Protein 2XQY (pdb70)

Radius of gyration: 41.82 Å; Cα contacts (8 Å, |Δi|>4): 4073; chains: 6; bounding box: 104×99×114 Å

CATH classification: 3.30.500.50 (+2 more: 1.20.58.1340, 2.60.40.3190)

Sequence (1796 aa):
GVRRTYTTAAVWPAEVAVLADAEARCPAAVFNVTLGEAFLGLRVALRSFLPLEVIISAERMRMIAPPGRFHVYTLGFLSDGAMHQTMRDVAAYVHESDDYLAQLSAAHAAALAAVVQPGPYYFYRAAVRLGVAAFVFSEAARRDRRASAPALLRVESDARLLSRLLMRAAGCPAGFAGLFDGRAERVPVAPADQLRAAWTFGEDPAPRLDLARATVAEAYRRSVRGKPFDQQALFFAVALLLRAGGPGDARETLLRTTAMCTAERAAAAAELTRAALSPTAAWNEPFSLLDVLSPCAVSLRRDLATLANLGAAARLALAPAGEEEDPVARAAPEIPAEALLALPLRGGASFVFTRRRPDCGPAYTLGGVDIANPLVLAIVSNCDYTDRMPESQHLPATDNPSVCVYCDCVFVRYSSAGTILETVLIESKDMEEQLMAGPSFNPTLHGGDVKALMLFPNGTVVDLGVRRTYTTAAVWPAEVAVLADAEARCPAAVFNVTLGEAFLGLRVALRSFLPLEVIISAERMRMIAPPGRFHVYTLGFLSDGAMHQTMRDVAAYVHESDDYLAQLSAAHAAALAAVVQPGPYYFYRAAVRLGVAAFVFSEAARRDRRASAPALLRVESDARLLSRLLMRAAGCPAGFAGLFDGRAERVPVAPADQLRAAWTFGEDPAPRLDLARATVAEAYRRSVRGKPFDQQALFFAVALLLRAGGPGDARETLLRTTAMCTAERAAAAAELTRAALSPTAAWNEPFSLLDVLSPCAVSLRRDLATLANLGAAARLALAPAGEEEDPVARAAPEIPAEALLALPLRGGASFVFTRRRPDCGPAYTLGGVDIANPLVLAIVSNCDYTDRMPESQHLPATDNPSVCVYCDCVFVRYSSAGTILETVLIESKDMEEQLMAGPSFNPTLHGGDVKALMLFPNGTVVDLQVQLQQPGAELVKPGASVKMSCKASGYSFTSYWMNWVKQRPGRGLEWIGRIDPSDNETHYNQDFKDKVTLTVDKSSSTVYIQLSSLTSEDSAVYYCGRLGYVYGFDYWGQGTTLTVSSAKTTAPSVYPLAPVCGTGSSVTLGCLVKGYFPEPVTLTWNSGSLSSGVHTFPAVLQSDLYTLSSSVTVTSSTWPSQSITCNVAHPASSTKVDKKIEPRQVQLQQPGAELVKPGASVKMSCKASGYSFTSYWMNWVKQRPGRGLEWIGRIDPSDNETHYNQDFKDKVTLTVDKSSSTVYIQLSSLTSEDSAVYYCGRLGYVYGFDYWGQGTTLTVSSAKTTAPSVYPLAPVCGTGSSVTLGCLVKGYFPEPVTLTWNSGSLSSGVHTFPAVLQSDLYTLSSSVTVTSSTWPSQSITCNVAHPASSTKVDKKIEPRDIVLTQSPASLALSLGQRATISCRASKSVSTSGYSYMYWYQQKPGQPPKLLIYLASNLESGVPARFSGSGSGTDFTLNIHPVEEEDAATYYCQHSRELPWTFGGGTKLEINRADAAPTVSIFPPSSEQLTSGGASVVCFLNNFYPKDINVKWKIDGSERQNGVLNSWTDQDSKDSTYSMSSTLTLTKDEYERRHNSYTCEATHKTSTSPIVKSFNRNECDIVLTQSPASLALSLGQRATISCRASKSVSTSGYSYMYWYQQKPGQPPKLLIYLASNLESGVPARFSGSGSGTDFTLNIHPVEEEDAATYYCQHSRELPWTFGGGTKLEINRADAAPTVSIFPPSSEQLTSGGASVVCFLNNFYPKDINVKWKIDGSERQNGVLNSWTDQDSKDSTYSMSSTLTLTKDEYERHNSYTCEATHKTSTSPIVKSFNRNEC

Secondary structure (DSSP, 8-state):
------------SS---EEEEEEEE-SSEEEEEEEETTEEEEEEEETTS--EEEEEESSPPP-------SEEEEES---HHHHHHHHHHHHHHHHS-S-HHHHHHHHHHHHHHHHHS-SHHHHHHHHHHHHHHHHHHHHHHHH-HHHHGGGHHHHHHHHHHHHHHHHHHTT-S---S-SSTTHHHHS---GGGHHHHHHHHT--SGGGHHHHHHHHHHHHHHHHTT----HHHHHHHHHHHHHH--TTHHHHHHHHHHHHS-HHHHHHHHHHHHHHH-TT---SS---THHHHTTGGGSSB------THHHHHHHHHTS-----S-HHHHH-TT--TT-SEEEE-SSSEEEEEESSPPTTS-EEEPSS--TTS--EEEEEE------B-PEE---------S--SSTT-EEEEEETTS-EEEEEE--SHHHHHHHH----SSS--S-TTEEEEEE-SS-EEEE-/------------SS---EEEEEEEE-SSEEEEEEEETTEEEEEEEETTS--EEEEEESSPPP--------EEEEES---HHHHHHHHHHHHHHHTT-S-HHHHHHHHHHHHHHHHHS-SHHHHHHHHHHHHHHHHHHHHHHHH-HHHHGGGHHHHHHHHHHHHHHHHHHTT-S---S-SSTTHHHHSPPPGGGHHHHHHHHT--SGGGHHHHHHHHHHHHHHHHTT----HHHHHHHHHHHHHH--TTHHHHHHHHHHHHS-HHHHHHHHHHHHHHH-TT---SS---THHHHTTGGGSSB------THHHHHHHHHTS-----S-HHHHH-TT--TT-SEEEE-SSSEEEEEESSPPTTS-EEEPSS--TTS--EEEEEE------B-PEE---------S--SSTT-EEEEEETTS-EEEEEE--SHHHHHHHH----SSS----TTEEEEEE-SS-EEEE-/--EEE--SEEEE-TT--EEEEEEEESS-GGGS-EEEEEE-TTS-EEEEEEE-TTT--EEE-GGGTTTEEEEEEGGGTEEEEEE-S--GGG-EEEEEEEEPTTSSEEEE---EEEEE-SSPPBPPEEEEEPPPP---SEEEEEEEEEEEBSS--EEEEGGGT--TTEEEPPPEEETTEEEEEEEEEEETTTTTTS--EEEEEEGGGTEEEEEE----/--EEE--SEEEE-TT--EEEEEEEESS-GGGS-EEEEEE-TT--EEEEEEE-TTT--EEE-GGGTTTEEEEEEGGGTEEEEEE-S--GGG-EEEEEEEE-TTSSEEEE---EEEEE-SSPPBPPEEEEEPPPP---SEEEEEEEEEEEBSS--EEEEGGGT--TTEEEEEEEEETTEEEEEEEEEEETTTTTTS--EEEEEEGGGTEEEEEE----/---EEEE-SEEEEETTSPEEEEEEESS--EETTEE-EEEEEE-TTS--EEEEETTTEEPTT--TTEEEEEETTEEEEEESS--GGG-EEEEEEE-SSSSPEE---EEEEEE---B--EEEEEPPPHHHHHTTEEEEEEEEEEEBSS--EEEEEETTEEE-TTEEEEEPP--TTT--EEEEEEEEEEHHHHHT--EEEEEEE-TT-SS-EEEEEESS--/---EEEE-SEEEEETTSPEEEEEEESS--EETTEE-EEEEEE-TTS--EEEEETTTEEPTT--TTEEEEEETTEEEEEESS--GGG-EEEEEEE-SSSSPEE---EEEEEE---BPPEEEEEPPPHHHHHTTEEEEEEEEEEEBSS--EEEEEETTEEE-TTEEEEEPPPPTTT--EEEEEEEEEEHHHHTT--EEEEEEE-TT-SS-EEEEEESS--

Foldseek 3Di:
DDDDDDDDDDDDPDDFQWQWKWWADDQQWIWIWTEGAQKTWIWIDGPPDWIKTKMKGQDDDDDDDVCPSIAMDIDTDDDPVVRVVVRVVLVCLLPVDLDLLQLLLLLQLLLLCCLLPPDDVSLVVSSSSLNSSVRSLCNVCVVPVPVSLQVVLVNFLSQQLSQCSSVVSSPGRGGTLTISPPSNVPGDHDPVCVLSSCQAQVDDLVVCLVVLLCLLVVCLVQLLLVHHHDQVSNLSSLLSCLVDNDPCSNQVSQLSLLQSPFLVQLVVLVVVSVLSNDPPRGCPPGDHNSSSLGSPLVYQQQDRDSGSSSVVSSQQSSHGSSCPSRSNCNSQVLADPQFNGWRDAPPSKIKGKGQDDDAQFDWAWEPLADNVRTIIIGMRHVGDDDYDHAAADEDDDPDPPVDDPLAQKWKWKDFNPNDTRGTHHPHDVVSVVCLPPCSPVNRDDDDDGMWMWIGDSPDIHTYD/DDDDDDDDDDDDPDDFQWQWKWWDDDQQWIWIWTEGAQKTWIWIDGPPDWIKIKMKGQDDDDDDDDCPSIAMDIDTDDDPVVRVVVRVVLVCLLPVDLDLLQLLLLLQLLLLCCLLPPDDVSLVVSSSSLNSSVRSLCNVCVVPVPVSLQVVLVNFLSQQLSQQSSVVSSPGRGGTLTISPPSNVPRDHDPVCVLSVCQAQVDDLVVCLVVLLVLLVVCLVQLLLVHHHDQVSNLSSLLSCLVDNDPCSNQVSQLSLLQSPFLVVLVVLVVVSVLSNDPPRGCPPGHHNSSSLPSPLVYQQQDRDSGSSSVVSSQQSSHGSSCPSRSNCNSQVLADPQFNGWRDFPPSKIKGKHQDDDAQFDKAWEPLADNVRTIIITMRHVGDDDYDHAAADEDDDPDPPVDDPLAQKWKWKDFNPNDTRGTDHPHDVVSVVVLPDVSPVSDDDDDDGMWIWIGDSPDIHTYD/DWAWEWQAEDEAAAQAKDKTKIQIDDDDLQPWKKWKWWAAPPDDIDTAWIARQNPGDIDGDPVCVVFWDWDDDNVRSMIMIMGGRDDQVRFTWMKMFIQDPVGDGPDIYPTYGYGHHPDDFDAWDKDWAADDPDDDFKGKTKIKTWFGDDDDKDKDKPNPPQDPQKDKADWDDDPNGTIIMMMHMDTPVCPPVPWIKMWMADSRVRDIDIDIRDHD/DWAWEWQAEDEAAAQAKDKTKIQIDDDDLQPWKKWKWWAAPPGDIDTAWIARQNPGDIDGDPVCVVFWDWDDDNVRSMIMIMGGRDDQVRFTWMKMFIQDPVGDGPDIYPTYGYGHHPDDFDAWDKDWAADDPDDDFKGKTKIKTWFGDDDDKDKDKPNPPQDPQKDKADWDDDPNGTIIMMMHMDTPVCPPVPWIKMWMADSVVRDIDIDIRDHD/DKAKAKPDQEAEEAFQDKDKIKIFIPWWCDDPHFRQKWKWWADPPDDTDTQDGRFFDGDPPHDPQWGKDDGIGMIMIMGGRDALLSQTKMWMWGPRDPPTDIYPIYGYAYDDDFDFWDKDKDWADPVQLVVFKTKIKMKGDFGPDPDKDKWKAFVRHTDDPQKDKDKDRQDSHRRGIMMMIIRIDTSVVVVVTFKIKMWMDDPVDPGTDIDMGTPVDD/DKAKAKPDQEAEEAAQDKDKIKIFIPWWQDDDHFRQKWKWWADPPDDTDTQDGRFFDGDPPHDPQWGKDDGIGMIIIMGGRDALLSQTKMKMWGPRDPPTDIYPIYGYAYDDDFDFWDKDKDWADPVQLVVFKTKIKMKGDFGPDPDKDKWKDFVRHTDDPQKDKDKDRQDSHRRGIMMMIMRIDTSVVVVVTFKIWMWMDDPVDPGTDIDMGTPPPD

Nearest PDB structures (foldseek):
  2xqy-assembly2_E  TM=1.001E+00  e=6.368E-78  Suid alphaherpesvirus 1
  4xi5-assembly1_A  TM=7.655E-01  e=7.921E-24  Human herpesvirus 3 strain Oka vaccine
  4xhj-assembly1_A  TM=7.477E-01  e=5.953E-24  Human herpesvirus 3 strain Oka vaccine
  4xhj-assembly2_E  TM=7.203E-01  e=2.561E-22  Human herpesvirus 3 strain Oka vaccine
  7b7n-assembly1_H  TM=6.392E-01  e=6.562E-13  Human gammaherpesvirus 8

Structure (mmCIF, N/CA/C/O backbone):
data_2XQY
#
_entry.id   2XQY
#
_cell.length_a   82.310
_cell.length_b   100.630
_cell.length_c   161.830
_cell.angle_alpha   90.00
_cell.angle_beta   94.02
_cell.angle_gamma   90.00
#
_symmetry.space_group_name_H-M   'P 1 21 1'
#
loop_
_entity.id
_entity.type
_entity.pdbx_description
1 polymer 'ENVELOPE GLYCOPROTEIN H'
2 polymer 'A13-D6.3 MONOCLONAL ANTIBODY'
3 polymer 'A13-D6.3 MONOCLONAL ANTIBODY'
4 branched 2-acetamido-2-deoxy-beta-D-glucopyranose-(1-4)-2-acetamido-2-deoxy-beta-D-glucopyranose
5 non-polymer 2-acetamido-2-deoxy-beta-D-glucopyranose
6 water water
#
loop_
_atom_site.group_PDB
_atom_site.id
_atom_site.type_symbol
_atom_site.label_atom_id
_atom_site.label_alt_id
_atom_site.label_comp_id
_atom_site.label_asym_id
_atom_site.label_entity_id
_atom_site.label_seq_id
_atom_site.pdbx_PDB_ins_code
_atom_site.Cartn_x
_atom_site.Cartn_y
_atom_site.Cartn_z
_atom_site.occupancy
_atom_site.B_iso_or_equiv
_atom_site.auth_seq_id
_atom_site.auth_comp_id
_atom_site.auth_asym_id
_atom_site.auth_atom_id
_atom_site.pdbx_PDB_model_num
ATOM 1 N N . GLY A 1 27 ? -2.084 2.044 -104.947 1.00 103.89 131 GLY A N 1
ATOM 2 C CA . GLY A 1 27 ? -1.705 2.054 -103.541 1.00 101.89 131 GLY A CA 1
ATOM 3 C C . GLY A 1 27 ? -2.459 1.047 -102.694 1.00 106.01 131 GLY A C 1
ATOM 4 O O . GLY A 1 27 ? -3.696 1.053 -102.667 1.00 106.28 131 GLY A O 1
ATOM 5 N N . VAL A 1 28 ? -1.707 0.186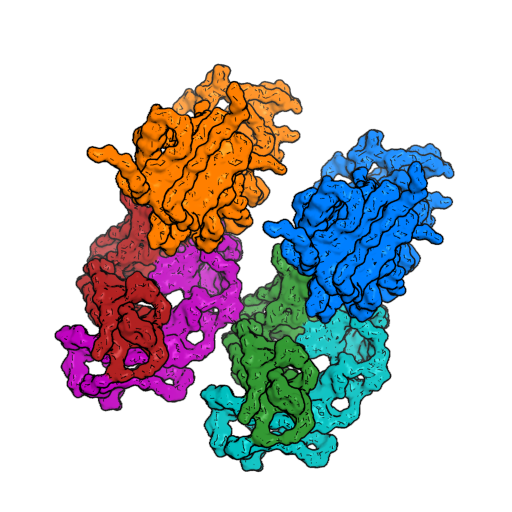 -101.978 1.00 101.82 132 VAL A N 1
ATOM 6 C CA . VAL A 1 28 ? -2.208 -0.853 -101.059 1.00 100.38 132 VAL A CA 1
ATOM 7 C C . VAL A 1 28 ? -2.818 -0.210 -99.794 1.00 100.76 132 VAL A C 1
ATOM 8 O O . VAL A 1 28 ? -2.131 0.549 -99.110 1.00 99.27 132 VAL A O 1
ATOM 12 N N . ARG A 1 29 ? -4.098 -0.523 -99.487 1.00 95.92 133 ARG A N 1
ATOM 13 C CA . ARG A 1 29 ? -4.818 0.054 -98.345 1.00 93.42 133 ARG A CA 1
ATOM 14 C C . ARG A 1 29 ? -4.383 -0.572 -97.019 1.00 95.23 133 ARG A C 1
ATOM 15 O O . ARG A 1 29 ? -4.569 -1.770 -96.808 1.00 96.48 133 ARG A O 1
ATOM 23 N N . ARG A 1 30 ? -3.780 0.236 -96.134 1.00 87.72 134 ARG A N 1
ATOM 24 C CA . ARG A 1 30 ? -3.279 -0.226 -94.835 1.00 85.12 134 ARG A CA 1
ATOM 25 C C . ARG A 1 30 ? -3.637 0.767 -93.750 1.00 84.36 134 ARG A C 1
ATOM 26 O O . ARG A 1 30 ? -3.835 1.945 -94.046 1.00 83.83 134 ARG A O 1
ATOM 34 N N . THR A 1 31 ? -3.779 0.294 -92.503 1.00 78.51 135 THR A N 1
ATOM 35 C CA . THR A 1 31 ? -4.000 1.200 -91.381 1.00 76.32 135 THR A CA 1
ATOM 36 C C . THR A 1 31 ? -2.662 1.664 -90.789 1.00 76.94 135 THR A C 1
ATOM 37 O O . THR A 1 31 ? -1.727 0.871 -90.649 1.00 75.83 135 THR A O 1
ATOM 41 N N . TYR A 1 32 ? -2.572 2.965 -90.486 1.00 71.29 136 TYR A N 1
ATOM 42 C CA . TYR A 1 32 ? -1.385 3.597 -89.921 1.00 69.40 136 TYR A CA 1
ATOM 43 C C . TYR A 1 32 ? -1.593 3.771 -88.417 1.00 73.12 136 TYR A C 1
ATOM 44 O O . TYR A 1 32 ? -2.421 4.580 -87.999 1.00 70.60 136 TYR A O 1
ATOM 53 N N . THR A 1 33 ? -0.849 2.997 -87.610 1.00 72.47 137 THR A N 1
ATOM 54 C CA . THR A 1 33 ? -0.979 3.004 -86.146 1.00 73.34 137 THR A CA 1
ATOM 55 C C . THR A 1 33 ? 0.311 3.499 -85.483 1.00 78.94 137 THR A C 1
ATOM 56 O O . THR A 1 33 ? 1.396 3.007 -85.790 1.00 80.15 137 THR A O 1
ATOM 60 N N . THR A 1 34 ? 0.177 4.500 -84.611 1.00 76.00 138 THR A N 1
ATOM 61 C CA . THR A 1 34 ? 1.254 5.142 -83.858 1.00 76.50 138 THR A CA 1
ATOM 62 C C . THR A 1 34 ? 1.156 4.698 -82.383 1.00 78.64 138 THR A C 1
ATOM 63 O O . THR A 1 34 ? 0.069 4.660 -81.818 1.00 77.87 138 THR A O 1
ATOM 67 N N . ALA A 1 35 ? 2.284 4.363 -81.778 1.00 74.94 139 ALA A N 1
ATOM 68 C CA . ALA A 1 35 ? 2.369 4.115 -80.339 1.00 74.11 139 ALA A CA 1
ATOM 69 C C . ALA A 1 35 ? 3.141 5.259 -79.691 1.00 75.81 139 ALA A C 1
ATOM 70 O O . ALA A 1 35 ? 4.144 5.724 -80.250 1.00 77.63 139 ALA A O 1
ATOM 72 N N . ALA A 1 36 ? 2.652 5.735 -78.544 1.00 67.77 140 ALA A N 1
ATOM 73 C CA . ALA A 1 36 ? 3.324 6.751 -77.734 1.00 67.36 140 ALA A CA 1
ATOM 74 C C . ALA A 1 36 ? 3.450 6.220 -76.302 1.00 67.51 140 ALA A C 1
ATOM 75 O O . ALA A 1 36 ? 2.444 5.905 -75.672 1.00 64.64 140 ALA A O 1
ATOM 77 N N . VAL A 1 37 ? 4.680 6.082 -75.815 1.00 64.29 141 VAL A N 1
ATOM 78 C CA . VAL A 1 37 ? 4.959 5.526 -74.485 1.00 63.49 141 VAL A CA 1
ATOM 79 C C . VAL A 1 37 ? 5.422 6.659 -73.582 1.00 66.10 141 VAL A C 1
ATOM 80 O O . VAL A 1 37 ? 6.461 7.264 -73.881 1.00 66.24 141 VAL A O 1
ATOM 84 N N . TRP A 1 38 ? 4.657 6.965 -72.498 1.00 60.08 142 TRP A N 1
ATOM 85 C CA . TRP A 1 38 ? 5.126 7.911 -71.477 1.00 60.06 142 TRP A CA 1
ATOM 86 C C . TRP A 1 38 ? 6.533 7.493 -70.974 1.00 66.27 142 TRP A C 1
ATOM 87 O O . TRP A 1 38 ? 6.705 6.338 -70.584 1.00 65.92 142 TRP A O 1
ATOM 98 N N . PRO A 1 39 ? 7.558 8.387 -71.068 1.00 65.20 143 PRO A N 1
ATOM 99 C CA . PRO A 1 39 ? 8.952 7.952 -70.827 1.00 67.29 143 PRO A CA 1
ATOM 100 C C . PRO A 1 39 ? 9.430 7.745 -69.382 1.00 74.75 143 PRO A C 1
ATOM 101 O O . PRO A 1 39 ? 10.616 7.489 -69.166 1.00 77.42 143 PRO A O 1
ATOM 105 N N . ALA A 1 40 ? 8.532 7.843 -68.399 1.00 70.08 144 ALA A N 1
ATOM 106 C CA . ALA A 1 40 ? 8.827 7.465 -67.013 1.00 69.54 144 ALA A CA 1
ATOM 107 C C . ALA A 1 40 ? 7.815 6.413 -66.575 1.00 73.12 144 ALA A C 1
ATOM 108 O O . ALA A 1 40 ? 6.673 6.427 -67.031 1.00 69.74 144 ALA A O 1
ATOM 110 N N . GLU A 1 41 ? 8.237 5.476 -65.728 1.00 72.69 145 GLU A N 1
ATOM 111 C CA . GLU A 1 41 ? 7.306 4.552 -65.079 1.00 72.31 145 GLU A CA 1
ATOM 112 C C . GLU A 1 41 ? 6.398 5.337 -64.138 1.00 72.10 145 GLU A C 1
ATOM 113 O O . GLU A 1 41 ? 6.826 6.319 -63.501 1.00 70.44 145 GLU A O 1
ATOM 119 N N . VAL A 1 42 ? 5.133 4.930 -64.099 1.00 65.90 146 VAL A N 1
ATOM 120 C CA . VAL A 1 42 ? 4.139 5.609 -63.295 1.00 64.56 146 VAL A CA 1
ATOM 121 C C . VAL A 1 42 ? 3.912 4.789 -62.028 1.00 69.80 146 VAL A C 1
ATOM 122 O O . VAL A 1 42 ? 3.641 3.588 -62.125 1.00 70.56 146 VAL A O 1
ATOM 126 N N . ALA A 1 43 ? 4.048 5.424 -60.848 1.00 65.80 147 ALA A N 1
ATOM 127 C CA . ALA A 1 43 ? 3.624 4.809 -59.588 1.00 65.73 147 ALA A CA 1
ATOM 128 C C . ALA A 1 43 ? 2.097 4.983 -59.467 1.00 67.73 147 ALA A C 1
ATOM 129 O O . ALA A 1 43 ? 1.621 5.996 -58.968 1.00 66.12 147 ALA A O 1
ATOM 131 N N . VAL A 1 44 ? 1.347 4.000 -59.988 1.00 65.60 148 VAL A N 1
ATOM 132 C CA . VAL A 1 44 ? -0.115 4.004 -60.112 1.00 64.47 148 VAL A CA 1
ATOM 133 C C . VAL A 1 44 ? -0.767 3.944 -58.742 1.00 69.92 148 VAL A C 1
ATOM 134 O O . VAL A 1 44 ? -0.472 3.054 -57.944 1.00 71.71 148 VAL A O 1
ATOM 138 N N . LEU A 1 45 ? -1.673 4.892 -58.494 1.00 65.26 149 LEU A N 1
ATOM 139 C CA . LEU A 1 45 ? -2.406 5.042 -57.246 1.00 63.78 149 LEU A CA 1
ATOM 140 C C . LEU A 1 45 ? -3.859 4.594 -57.403 1.00 67.05 149 LEU A C 1
ATOM 141 O O . LEU A 1 45 ? -4.404 3.974 -56.493 1.00 67.07 149 LEU A O 1
ATOM 146 N N . ALA A 1 46 ? -4.483 4.912 -58.548 1.00 62.05 150 ALA A N 1
ATOM 147 C CA . ALA A 1 46 ? -5.864 4.568 -58.869 1.00 61.38 150 ALA A CA 1
ATOM 148 C C . ALA A 1 46 ? -6.082 4.597 -60.369 1.00 65.01 150 ALA A C 1
ATOM 149 O O . ALA A 1 46 ? -5.431 5.362 -61.075 1.00 64.87 150 ALA A O 1
ATOM 151 N N . ASP A 1 47 ? -6.980 3.740 -60.857 1.00 61.79 151 ASP A N 1
ATOM 152 C CA . ASP A 1 47 ? -7.511 3.815 -62.214 1.00 61.34 151 ASP A CA 1
ATOM 153 C C . ASP A 1 47 ? -8.979 3.417 -62.251 1.00 63.09 151 ASP A C 1
ATOM 154 O O . ASP A 1 47 ? -9.462 2.743 -61.339 1.00 64.54 151 ASP A O 1
ATOM 159 N N . ALA A 1 48 ? -9.698 3.902 -63.262 1.00 56.19 152 ALA A N 1
ATOM 160 C CA . ALA A 1 48 ? -11.111 3.619 -63.499 1.00 53.96 152 ALA A CA 1
ATOM 161 C C . ALA A 1 48 ? -11.390 3.742 -64.989 1.00 57.31 152 ALA A C 1
ATOM 162 O O . ALA A 1 48 ? -10.805 4.590 -65.667 1.00 55.86 152 ALA A O 1
ATOM 164 N N . GLU A 1 49 ? -12.261 2.878 -65.502 1.00 54.73 153 GLU A N 1
ATOM 165 C CA . GLU A 1 49 ? -12.722 2.978 -66.877 1.00 55.25 153 GLU A CA 1
ATOM 166 C C . GLU A 1 49 ? -14.208 2.642 -66.971 1.00 60.04 153 GLU A C 1
ATOM 167 O O . GLU A 1 49 ? -14.682 1.713 -66.306 1.00 60.98 153 GLU A O 1
ATOM 173 N N . ALA A 1 50 ? -14.946 3.446 -67.745 1.00 54.24 154 ALA A N 1
ATOM 174 C CA . ALA A 1 50 ? -16.307 3.124 -68.181 1.00 53.90 154 ALA A CA 1
ATOM 175 C C . ALA A 1 50 ? -16.231 2.994 -69.688 1.00 60.87 154 ALA A C 1
ATOM 176 O O . ALA A 1 50 ? -15.582 3.821 -70.336 1.00 60.81 154 ALA A O 1
ATOM 178 N N . ARG A 1 51 ? -16.840 1.937 -70.249 1.00 59.63 155 ARG A N 1
ATOM 179 C CA . ARG A 1 51 ? -16.676 1.621 -71.675 1.00 60.59 155 ARG A CA 1
ATOM 180 C C . ARG A 1 51 ? -17.895 0.903 -72.214 1.00 67.70 155 ARG A C 1
ATOM 181 O O . ARG A 1 51 ? -18.352 -0.073 -71.623 1.00 67.93 155 ARG A O 1
ATOM 189 N N . CYS A 1 52 ? -18.433 1.412 -73.328 1.00 67.00 156 CYS A N 1
ATOM 190 C CA . CYS A 1 52 ? -19.442 0.739 -74.139 1.00 68.76 156 CYS A CA 1
ATOM 191 C C . CYS A 1 52 ? -19.171 1.051 -75.636 1.00 73.67 156 CYS A C 1
ATOM 192 O O . CYS A 1 52 ? -18.209 1.782 -75.891 1.00 73.64 156 CYS A O 1
ATOM 195 N N . PRO A 1 53 ? -19.872 0.473 -76.653 1.00 69.91 157 PRO A N 1
ATOM 196 C CA . PRO A 1 53 ? -19.593 0.885 -78.047 1.00 69.71 157 PRO A CA 1
ATOM 197 C C . PRO A 1 53 ? -19.762 2.378 -78.355 1.00 70.72 157 PRO A C 1
ATOM 198 O O . PRO A 1 53 ? -19.100 2.876 -79.263 1.00 70.90 157 PRO A O 1
ATOM 202 N N . ALA A 1 54 ? -20.632 3.087 -77.612 1.00 65.37 158 ALA A N 1
ATOM 203 C CA . ALA A 1 54 ? -20.880 4.517 -77.816 1.00 64.70 158 ALA A CA 1
ATOM 204 C C . ALA A 1 54 ? -19.759 5.443 -77.285 1.00 66.94 158 ALA A C 1
ATOM 205 O O . ALA A 1 54 ? -19.505 6.487 -77.873 1.00 66.57 158 ALA A O 1
ATOM 207 N N . ALA A 1 55 ? -19.105 5.071 -76.174 1.00 63.33 159 ALA A N 1
ATOM 208 C CA . ALA A 1 55 ? -18.155 5.938 -75.466 1.00 61.07 159 ALA A CA 1
ATOM 209 C C . ALA A 1 55 ? -17.171 5.174 -74.597 1.00 62.22 159 ALA A C 1
ATOM 210 O O . ALA A 1 55 ? -17.466 4.068 -74.121 1.00 60.44 159 ALA A O 1
ATOM 212 N N . VAL A 1 56 ? -15.985 5.769 -74.404 1.00 57.73 160 VAL A N 1
ATOM 213 C CA . VAL A 1 56 ? -14.986 5.303 -73.436 1.00 56.66 160 VAL A CA 1
ATOM 214 C C . VAL A 1 56 ? -14.418 6.483 -72.628 1.00 58.51 160 VAL A C 1
ATOM 215 O O . VAL A 1 56 ? -14.235 7.578 -73.154 1.00 58.07 160 VAL A O 1
ATOM 219 N N . PHE A 1 57 ? -14.194 6.257 -71.332 1.00 55.02 161 PHE A N 1
ATOM 220 C CA . PHE A 1 57 ? -13.637 7.240 -70.419 1.00 53.59 161 PHE A CA 1
ATOM 221 C C . PHE A 1 57 ? -12.755 6.515 -69.413 1.00 57.00 161 PHE A C 1
ATOM 222 O O . PHE A 1 57 ? -13.238 5.686 -68.644 1.00 56.43 161 PHE A O 1
ATOM 230 N N . ASN A 1 58 ? -11.448 6.806 -69.454 1.00 53.55 162 ASN A N 1
ATOM 231 C CA . ASN A 1 58 ? -10.469 6.247 -68.521 1.00 53.31 162 ASN A CA 1
ATOM 232 C C . ASN A 1 58 ? -9.690 7.350 -67.787 1.00 56.36 162 ASN A C 1
ATOM 233 O O . ASN A 1 58 ? -9.203 8.295 -68.416 1.00 55.19 162 ASN A O 1
ATOM 238 N N . VAL A 1 59 ? -9.585 7.209 -66.449 1.00 53.84 163 VAL A N 1
ATOM 239 C CA . VAL A 1 59 ? -8.771 8.046 -65.558 1.00 54.47 163 VAL A CA 1
ATOM 240 C C . VAL A 1 59 ? -7.693 7.139 -64.930 1.00 59.56 163 VAL A C 1
ATOM 241 O O . VAL A 1 59 ? -8.036 6.128 -64.314 1.00 59.03 163 VAL A O 1
ATOM 245 N N . THR A 1 60 ? -6.402 7.488 -65.130 1.00 55.54 164 THR A N 1
ATOM 246 C CA . THR A 1 60 ? -5.252 6.876 -64.446 1.00 55.37 164 THR A CA 1
ATOM 247 C C . THR A 1 60 ? -4.579 7.910 -63.559 1.00 57.25 164 THR A C 1
ATOM 248 O O . THR A 1 60 ? -4.136 8.946 -64.045 1.00 55.37 164 THR A O 1
ATOM 252 N N . LEU A 1 61 ? -4.530 7.635 -62.243 1.00 54.92 165 LEU A N 1
ATOM 253 C CA . LEU A 1 61 ? -3.815 8.474 -61.288 1.00 55.09 165 LEU A CA 1
ATOM 254 C C . LEU A 1 61 ? -2.553 7.786 -60.804 1.00 57.58 165 LEU A C 1
ATOM 255 O O . LEU A 1 61 ? -2.566 6.612 -60.445 1.00 57.33 165 LEU A O 1
ATOM 260 N N . GLY A 1 62 ? -1.468 8.529 -60.847 1.00 52.79 166 GLY A N 1
ATOM 261 C CA . GLY A 1 62 ? -0.184 8.108 -60.322 1.00 52.72 166 GLY A CA 1
ATOM 262 C C . GLY A 1 62 ? 0.397 9.211 -59.479 1.00 56.74 166 GLY A C 1
ATOM 263 O O . GLY A 1 62 ? -0.219 10.273 -59.347 1.00 54.38 166 GLY A O 1
ATOM 264 N N . GLU A 1 63 ? 1.584 8.978 -58.896 1.00 57.22 167 GLU A N 1
ATOM 265 C CA . GLU A 1 63 ? 2.301 10.021 -58.148 1.00 58.09 167 GLU A CA 1
ATOM 266 C C . GLU A 1 63 ? 2.722 11.107 -59.140 1.00 63.48 167 GLU A C 1
ATOM 267 O O . GLU A 1 63 ? 3.448 10.810 -60.099 1.00 62.88 167 GLU A O 1
ATOM 273 N N . ALA A 1 64 ? 2.190 12.343 -58.949 1.00 60.96 168 ALA A N 1
ATOM 274 C CA . ALA A 1 64 ? 2.408 13.517 -59.820 1.00 61.16 168 ALA A CA 1
ATOM 275 C C . ALA A 1 64 ? 2.047 13.246 -61.321 1.00 62.33 168 ALA A C 1
ATOM 276 O O . ALA A 1 64 ? 2.657 13.817 -62.227 1.00 62.29 168 ALA A O 1
ATOM 278 N N . PHE A 1 65 ? 1.033 12.389 -61.560 1.00 56.41 169 PHE A N 1
ATOM 279 C CA . PHE A 1 65 ? 0.620 11.936 -62.887 1.00 54.75 169 PHE A CA 1
ATOM 280 C C . PHE A 1 65 ? -0.901 11.769 -63.000 1.00 56.70 169 PHE A C 1
ATOM 281 O O . PHE A 1 65 ? -1.521 11.137 -62.147 1.00 55.59 169 PHE A O 1
ATOM 289 N N . LEU A 1 66 ? -1.486 12.338 -64.071 1.00 53.37 170 LEU A N 1
ATOM 290 C CA . LEU A 1 66 ? -2.832 12.035 -64.574 1.00 50.91 170 LEU A CA 1
ATOM 291 C C . LEU A 1 66 ? -2.716 11.630 -66.054 1.00 54.20 170 LEU A C 1
ATOM 292 O O . LEU A 1 66 ? -2.135 12.362 -66.856 1.00 52.14 170 LEU A O 1
ATOM 297 N N . GLY A 1 67 ? -3.216 10.442 -66.372 1.00 50.88 171 GLY A N 1
ATOM 298 C CA . GLY A 1 67 ? -3.376 9.954 -67.734 1.00 52.14 171 GLY A CA 1
ATOM 299 C C . GLY A 1 67 ? -4.853 9.771 -67.986 1.00 56.79 171 GLY A C 1
ATOM 300 O O . GLY A 1 67 ? -5.498 8.991 -67.285 1.00 56.04 171 GLY A O 1
ATOM 301 N N . LEU A 1 68 ? -5.410 10.547 -68.915 1.00 54.37 172 LEU A N 1
ATOM 302 C CA . LEU A 1 68 ? -6.854 10.571 -69.155 1.00 53.39 172 LEU A CA 1
ATOM 303 C C . LEU A 1 68 ? -7.131 10.346 -70.629 1.00 57.71 172 LEU A C 1
ATOM 304 O O . LEU A 1 68 ? -6.561 11.034 -71.480 1.00 55.91 172 LEU A O 1
ATOM 309 N N . ARG A 1 69 ? -8.021 9.386 -70.916 1.00 54.93 173 ARG A N 1
ATOM 310 C CA . ARG A 1 69 ? -8.466 9.068 -72.265 1.00 55.49 173 ARG A CA 1
ATOM 311 C C . ARG A 1 69 ? -10.006 9.112 -72.336 1.00 59.09 173 ARG A C 1
ATOM 312 O O . ARG A 1 69 ? -10.687 8.444 -71.554 1.00 59.87 173 ARG A O 1
ATOM 320 N N . VAL A 1 70 ? -10.531 9.974 -73.209 1.00 53.54 174 VAL A N 1
ATOM 321 C CA . VAL A 1 70 ? -11.960 10.104 -73.467 1.00 53.49 174 VAL A CA 1
ATOM 322 C C . VAL A 1 70 ? -12.247 10.009 -74.986 1.00 58.09 174 VAL A C 1
ATOM 323 O O . VAL A 1 70 ? -11.522 10.604 -75.787 1.00 57.29 174 VAL A O 1
ATOM 327 N N . ALA A 1 71 ? -13.259 9.206 -75.373 1.00 55.64 175 ALA A N 1
ATOM 328 C CA . ALA A 1 71 ? -13.674 9.090 -76.774 1.00 57.46 175 ALA A CA 1
ATOM 329 C C . ALA A 1 71 ? -15.158 8.828 -76.899 1.00 63.67 175 ALA A C 1
ATOM 330 O O . ALA A 1 71 ? -15.747 8.078 -76.126 1.00 61.54 175 ALA A O 1
ATOM 332 N N . LEU A 1 72 ? -15.752 9.482 -77.873 1.00 63.58 176 LEU A N 1
ATOM 333 C CA . LEU A 1 72 ? -17.142 9.326 -78.253 1.00 64.86 176 LEU A CA 1
ATOM 334 C C . LEU A 1 72 ? -17.112 8.706 -79.640 1.00 68.47 176 LEU A C 1
ATOM 335 O O . LEU A 1 72 ? -16.300 9.117 -80.468 1.00 67.95 176 LEU A O 1
ATOM 340 N N . ARG A 1 73 ? -17.930 7.670 -79.867 1.00 66.32 177 ARG A N 1
ATOM 341 C CA . ARG A 1 73 ? -18.038 6.981 -81.163 1.00 67.40 177 ARG A CA 1
ATOM 342 C C . ARG A 1 73 ? -18.257 7.996 -82.285 1.00 71.52 177 ARG A C 1
ATOM 343 O O . ARG A 1 73 ? -19.087 8.905 -82.141 1.00 70.66 177 ARG A O 1
ATOM 351 N N . SER A 1 74 ? -17.458 7.856 -83.374 1.00 69.26 178 SER A N 1
ATOM 352 C CA . SER A 1 74 ? -17.413 8.704 -84.581 1.00 70.49 178 SER A CA 1
ATOM 353 C C . SER A 1 74 ? -16.741 10.077 -84.362 1.00 71.73 178 SER A C 1
ATOM 354 O O . SER A 1 74 ? -16.866 10.970 -85.209 1.00 71.80 178 SER A O 1
ATOM 357 N N . PHE A 1 75 ? -16.016 10.226 -83.220 1.00 64.85 179 PHE A N 1
ATOM 358 C CA . PHE A 1 75 ? -15.198 11.398 -82.901 1.00 63.14 179 PHE A CA 1
ATOM 359 C C . PHE A 1 75 ? -13.790 10.972 -82.577 1.00 66.79 179 PHE A C 1
ATOM 360 O O . PHE A 1 75 ? -13.577 9.822 -82.174 1.00 67.55 179 PHE A O 1
ATOM 368 N N . LEU A 1 76 ? -12.815 11.871 -82.783 1.00 64.20 180 LEU A N 1
ATOM 369 C CA . LEU A 1 76 ? -11.408 11.579 -82.462 1.00 64.10 180 LEU A CA 1
ATOM 370 C C . LEU A 1 76 ? -11.217 11.411 -80.951 1.00 63.20 180 LEU A C 1
ATOM 371 O O . LEU A 1 76 ? -11.764 12.214 -80.203 1.00 62.15 180 LEU A O 1
ATOM 376 N N . PRO A 1 77 ? -10.501 10.362 -80.470 1.00 58.05 181 PRO A N 1
ATOM 377 C CA . PRO A 1 77 ? -10.219 10.278 -79.023 1.00 57.89 181 PRO A CA 1
ATOM 378 C C . PRO A 1 77 ? -9.379 11.451 -78.539 1.00 61.06 181 PRO A C 1
ATOM 379 O O . PRO A 1 77 ? -8.619 12.047 -79.318 1.00 59.74 181 PRO A O 1
ATOM 383 N N . LEU A 1 78 ? -9.587 11.830 -77.275 1.00 57.62 182 LEU A N 1
ATOM 384 C CA . LEU A 1 78 ? -8.721 12.775 -76.603 1.00 57.75 182 LEU A CA 1
ATOM 385 C C . LEU A 1 78 ? -7.914 12.039 -75.545 1.00 59.40 182 LEU A C 1
ATOM 386 O O . LEU A 1 78 ? -8.485 11.393 -74.670 1.00 59.30 182 LEU A O 1
ATOM 391 N N . GLU A 1 79 ? -6.592 12.110 -75.653 1.00 56.22 183 GLU A N 1
ATOM 392 C CA . GLU A 1 79 ? -5.696 11.578 -74.633 1.00 55.81 183 GLU A CA 1
ATOM 393 C C . GLU A 1 79 ? -4.796 12.679 -74.102 1.00 60.55 183 GLU A C 1
ATOM 394 O O . GLU A 1 79 ? -4.100 13.338 -74.875 1.00 61.26 183 GLU A O 1
ATOM 400 N N . VAL A 1 80 ? -4.842 12.897 -72.785 1.00 56.61 184 VAL A N 1
ATOM 401 C CA . VAL A 1 80 ? -4.120 13.966 -72.097 1.00 56.61 184 VAL A CA 1
ATOM 402 C C . VAL A 1 80 ? -3.309 13.376 -70.927 1.00 56.41 184 VAL A C 1
ATOM 403 O O . VAL A 1 80 ? -3.784 12.481 -70.224 1.00 54.84 184 VAL A O 1
ATOM 407 N N . ILE A 1 81 ? -2.081 13.869 -70.742 1.00 52.58 185 ILE A N 1
ATOM 408 C CA . ILE A 1 81 ? -1.253 13.608 -69.570 1.00 51.94 185 ILE A CA 1
ATOM 409 C C . ILE A 1 81 ? -0.975 14.932 -68.846 1.00 56.92 185 ILE A C 1
ATOM 410 O O . ILE A 1 81 ? -0.600 15.915 -69.484 1.00 57.51 185 ILE A O 1
ATOM 415 N N . ILE A 1 82 ? -1.222 14.968 -67.527 1.00 53.97 186 ILE A N 1
ATOM 416 C CA . ILE A 1 82 ? -0.731 16.055 -66.668 1.00 54.58 186 ILE A CA 1
ATOM 417 C C . ILE A 1 82 ? 0.346 15.484 -65.765 1.00 58.51 186 ILE A C 1
ATOM 418 O O . ILE A 1 82 ? 0.104 14.504 -65.054 1.00 56.16 186 ILE A O 1
ATOM 423 N N . SER A 1 83 ? 1.542 16.092 -65.807 1.00 56.68 187 SER A N 1
ATOM 424 C CA . SER A 1 83 ? 2.674 15.683 -64.985 1.00 57.81 187 SER A CA 1
ATOM 425 C C . SER A 1 83 ? 3.239 16.871 -64.222 1.00 64.67 187 SER A C 1
ATOM 426 O O . SER A 1 83 ? 3.210 17.992 -64.725 1.00 63.85 187 SER A O 1
ATOM 429 N N . ALA A 1 84 ? 3.778 16.625 -63.008 1.00 64.55 188 ALA A N 1
ATOM 430 C CA . ALA A 1 84 ? 4.557 17.640 -62.288 1.00 66.40 188 ALA A CA 1
ATOM 431 C C . ALA A 1 84 ? 5.920 17.856 -62.953 1.00 72.53 188 ALA A C 1
ATOM 432 O O . ALA A 1 84 ? 6.532 18.908 -62.766 1.00 74.14 188 ALA A O 1
ATOM 434 N N . GLU A 1 85 ? 6.383 16.871 -63.736 1.00 69.65 189 GLU A N 1
ATOM 435 C CA . GLU A 1 85 ? 7.662 16.943 -64.430 1.00 72.09 189 GLU A CA 1
ATOM 436 C C . GLU A 1 85 ? 7.582 17.316 -65.934 1.00 74.03 189 GLU A C 1
ATOM 437 O O . GLU A 1 85 ? 6.628 16.954 -66.632 1.00 70.67 189 GLU A O 1
ATOM 443 N N . ARG A 1 86 ? 8.597 18.058 -66.402 1.00 72.75 190 ARG A N 1
ATOM 444 C CA . ARG A 1 86 ? 8.757 18.487 -67.787 1.00 73.99 190 ARG A CA 1
ATOM 445 C C . ARG A 1 86 ? 9.728 17.542 -68.492 1.00 78.09 190 ARG A C 1
ATOM 446 O O . ARG A 1 86 ? 10.843 17.345 -68.011 1.00 78.34 190 ARG A O 1
ATOM 454 N N . MET A 1 87 ? 9.298 16.934 -69.608 1.00 74.19 191 MET A N 1
ATOM 455 C CA . MET A 1 87 ? 10.157 16.046 -70.397 1.00 74.35 191 MET A CA 1
ATOM 456 C C . MET A 1 87 ? 11.133 16.866 -71.223 1.00 78.93 191 MET A C 1
ATOM 457 O O . MET A 1 87 ? 10.746 17.913 -71.743 1.00 78.75 191 MET A O 1
ATOM 462 N N . ARG A 1 88 ? 12.405 16.416 -71.306 1.00 77.09 192 ARG A N 1
ATOM 463 C CA . ARG A 1 88 ? 13.458 17.048 -72.106 1.00 79.71 192 ARG A CA 1
ATOM 464 C C . ARG A 1 88 ? 12.996 17.214 -73.558 1.00 83.50 192 ARG A C 1
ATOM 465 O O . ARG A 1 88 ? 12.632 16.226 -74.198 1.00 80.34 192 ARG A O 1
ATOM 473 N N . MET A 1 89 ? 12.960 18.465 -74.044 1.00 83.60 193 MET A N 1
ATOM 474 C CA . MET A 1 89 ? 12.653 18.772 -75.442 1.00 85.17 193 MET A CA 1
ATOM 475 C C . MET A 1 89 ? 13.906 19.238 -76.185 1.00 90.25 193 MET A C 1
ATOM 476 O O . MET A 1 89 ? 14.793 19.859 -75.595 1.00 90.07 193 MET A O 1
ATOM 481 N N . ILE A 1 90 ? 13.978 18.904 -77.479 1.00 87.25 194 ILE A N 1
ATOM 482 C CA . ILE A 1 90 ? 15.068 19.285 -78.369 1.00 88.97 194 ILE A CA 1
ATOM 483 C C . ILE A 1 90 ? 14.922 20.762 -78.759 1.00 97.49 194 ILE A C 1
ATOM 484 O O . ILE A 1 90 ? 13.868 21.174 -79.244 1.00 97.01 194 ILE A O 1
ATOM 489 N N . ALA A 1 91 ? 15.988 21.547 -78.547 1.00 98.43 195 ALA A N 1
ATOM 490 C CA . ALA A 1 91 ? 15.988 22.993 -78.749 1.00 100.74 195 ALA A CA 1
ATOM 491 C C . ALA A 1 91 ? 16.941 23.406 -79.873 1.00 108.68 195 ALA A C 1
ATOM 492 O O . ALA A 1 91 ? 17.986 22.768 -80.037 1.00 109.19 195 ALA A O 1
ATOM 494 N N . PRO A 1 92 ? 16.601 24.455 -80.668 1.00 107.93 196 PRO A N 1
ATOM 495 C CA . PRO A 1 92 ? 17.572 24.966 -81.658 1.00 110.89 196 PRO A CA 1
ATOM 496 C C . PRO A 1 92 ? 18.819 25.559 -80.997 1.00 118.49 196 PRO A C 1
ATOM 497 O O . PRO A 1 92 ? 18.702 26.147 -79.919 1.00 118.25 196 PRO A O 1
ATOM 501 N N . PRO A 1 93 ? 20.023 25.399 -81.592 1.00 118.13 197 PRO A N 1
ATOM 502 C CA . PRO A 1 93 ? 21.222 25.991 -80.978 1.00 125.88 197 PRO A CA 1
ATOM 503 C C . PRO A 1 93 ? 21.352 27.484 -81.279 1.00 167.36 197 PRO A C 1
ATOM 504 O O . PRO A 1 93 ? 20.508 28.285 -80.875 1.00 130.27 197 PRO A O 1
ATOM 508 N N . GLY A 1 107 ? 3.065 26.547 -65.457 1.00 95.82 211 GLY A N 1
ATOM 509 C CA . GLY A 1 107 ? 2.860 26.722 -64.023 1.00 95.30 211 GLY A CA 1
ATOM 510 C C . GLY A 1 107 ? 3.548 25.660 -63.187 1.00 97.33 211 GLY A C 1
ATOM 511 O O . GLY A 1 107 ? 4.745 25.408 -63.368 1.00 98.55 211 GLY A O 1
ATOM 512 N N . ARG A 1 108 ? 2.800 25.040 -62.252 1.00 89.93 212 ARG A N 1
ATOM 513 C CA . ARG A 1 108 ? 3.296 23.920 -61.441 1.00 88.03 212 ARG A CA 1
ATOM 514 C C . ARG A 1 108 ? 3.285 22.610 -62.254 1.00 85.31 212 ARG A C 1
ATOM 515 O O . ARG A 1 108 ? 4.122 21.734 -62.033 1.00 85.32 212 ARG A O 1
ATOM 523 N N . PHE A 1 109 ? 2.335 22.489 -63.193 1.00 76.47 213 PHE A N 1
ATOM 524 C CA . PHE A 1 109 ? 2.113 21.273 -63.980 1.00 72.92 213 PHE A CA 1
ATOM 525 C C . PHE A 1 109 ? 2.382 21.434 -65.470 1.00 72.55 213 PHE A C 1
ATOM 526 O O . PHE A 1 109 ? 2.354 22.544 -66.009 1.00 72.33 213 PHE A O 1
ATOM 534 N N . HIS A 1 110 ? 2.648 20.303 -66.124 1.00 65.93 214 HIS A N 1
ATOM 535 C CA . HIS A 1 110 ? 2.953 20.219 -67.537 1.00 64.78 214 HIS A CA 1
ATOM 536 C C . HIS A 1 110 ? 1.947 19.314 -68.217 1.00 66.84 214 HIS A C 1
ATOM 537 O O . HIS A 1 110 ? 1.712 18.185 -67.772 1.00 65.73 214 HIS A O 1
ATOM 544 N N . VAL A 1 111 ? 1.336 19.844 -69.288 1.00 61.44 215 VAL A N 1
ATOM 545 C CA . VAL A 1 111 ? 0.255 19.222 -70.043 1.00 59.02 215 VAL A CA 1
ATOM 546 C C . VAL A 1 111 ? 0.792 18.667 -71.355 1.00 61.86 215 VAL A C 1
ATOM 547 O O . VAL A 1 111 ? 1.515 19.361 -72.072 1.00 62.40 215 VAL A O 1
ATOM 551 N N . TYR A 1 112 ? 0.440 17.407 -71.646 1.00 56.62 216 TYR A N 1
ATOM 552 C CA . TYR A 1 112 ? 0.795 16.704 -72.876 1.00 56.92 216 TYR A CA 1
ATOM 553 C C . TYR A 1 112 ? -0.496 16.197 -73.501 1.00 62.26 216 TYR A C 1
ATOM 554 O O . TYR A 1 112 ? -1.345 15.658 -72.792 1.00 60.08 216 TYR A O 1
ATOM 563 N N . THR A 1 113 ? -0.650 16.391 -74.823 1.00 61.61 217 THR A N 1
ATOM 564 C CA . THR A 1 113 ? -1.812 15.938 -75.582 1.00 62.28 217 THR A CA 1
ATOM 565 C C . THR A 1 113 ? -1.380 14.985 -76.691 1.00 70.13 217 THR A C 1
ATOM 566 O O . THR A 1 113 ? -0.515 15.319 -77.508 1.00 69.64 217 THR A O 1
ATOM 570 N N . LEU A 1 114 ? -1.993 13.793 -76.703 1.00 69.66 218 LEU A N 1
ATOM 571 C CA . LEU A 1 114 ? -1.753 12.759 -77.706 1.00 72.19 218 LEU A CA 1
ATOM 572 C C . LEU A 1 114 ? -3.003 12.604 -78.588 1.00 79.63 218 LEU A C 1
ATOM 573 O O . LEU A 1 114 ? -4.122 12.401 -78.083 1.00 79.16 218 LEU A O 1
ATOM 578 N N . GLY A 1 115 ? -2.827 12.806 -79.894 1.00 78.82 219 GLY A N 1
ATOM 579 C CA . GLY A 1 115 ? -3.957 12.751 -80.818 1.00 78.80 219 GLY A CA 1
ATOM 580 C C . GLY A 1 115 ? -3.792 13.479 -82.130 1.00 83.16 219 GLY A C 1
ATOM 581 O O . GLY A 1 115 ? -2.761 14.116 -82.376 1.00 83.28 219 GLY A O 1
ATOM 582 N N . PHE A 1 116 ? -4.846 13.383 -82.976 1.00 79.65 220 PHE A N 1
ATOM 583 C CA . PHE A 1 116 ? -4.907 13.890 -84.359 1.00 79.63 220 PHE A CA 1
ATOM 584 C C . PHE A 1 116 ? -5.613 15.230 -84.451 1.00 83.85 220 PHE A C 1
ATOM 585 O O . PHE A 1 116 ? -6.380 15.508 -85.381 1.00 85.00 220 PHE A O 1
ATOM 593 N N . LEU A 1 117 ? -5.336 16.056 -83.456 1.00 79.21 221 LEU A N 1
ATOM 594 C CA . LEU A 1 117 ? -5.718 17.445 -83.374 1.00 79.29 221 LEU A CA 1
ATOM 595 C C . LEU A 1 117 ? -4.800 18.175 -84.343 1.00 86.09 221 LEU A C 1
ATOM 596 O O . LEU A 1 117 ? -3.580 18.005 -84.262 1.00 85.20 221 LEU A O 1
ATOM 601 N N . SER A 1 118 ? -5.366 18.924 -85.301 1.00 85.67 222 SER A N 1
ATOM 602 C CA . SER A 1 118 ? -4.574 19.901 -86.048 1.00 89.05 222 SER A CA 1
ATOM 603 C C . SER A 1 118 ? -4.313 21.096 -85.117 1.00 95.86 222 SER A C 1
ATOM 604 O O . SER A 1 118 ? -4.962 21.187 -84.064 1.00 95.70 222 SER A O 1
ATOM 607 N N . ASP A 1 119 ? -3.361 21.994 -85.473 1.00 93.99 223 ASP A N 1
ATOM 608 C CA . ASP A 1 119 ? -2.914 23.107 -84.609 1.00 94.10 223 ASP A CA 1
ATOM 609 C C . ASP A 1 119 ? -4.044 23.858 -83.863 1.00 96.40 223 ASP A C 1
ATOM 610 O O . ASP A 1 119 ? -3.860 24.249 -82.711 1.00 94.59 223 ASP A O 1
ATOM 615 N N . GLY A 1 120 ? -5.194 24.011 -84.524 1.00 93.24 224 GLY A N 1
ATOM 616 C CA . GLY A 1 120 ? -6.375 24.681 -83.992 1.00 92.71 224 GLY A CA 1
ATOM 617 C C . GLY A 1 120 ? -6.905 24.062 -82.719 1.00 94.54 224 GLY A C 1
ATOM 618 O O . GLY A 1 120 ? -7.112 24.769 -81.729 1.00 94.93 224 GLY A O 1
ATOM 619 N N . ALA A 1 121 ? -7.130 22.740 -82.730 1.00 88.42 225 ALA A N 1
ATOM 620 C CA . ALA A 1 121 ? -7.570 22.043 -81.521 1.00 86.03 225 ALA A CA 1
ATOM 621 C C . ALA A 1 121 ? -6.411 21.713 -80.581 1.00 86.05 225 ALA A C 1
ATOM 622 O O . ALA A 1 121 ? -6.651 21.579 -79.379 1.00 84.80 225 ALA A O 1
ATOM 624 N N . MET A 1 122 ? -5.164 21.594 -81.117 1.00 79.80 226 MET A N 1
ATOM 625 C CA . MET A 1 122 ? -3.986 21.196 -80.336 1.00 77.81 226 MET A CA 1
ATOM 626 C C . MET A 1 122 ? -3.554 22.313 -79.398 1.00 86.85 226 MET A C 1
ATOM 627 O O . MET A 1 122 ? -3.320 22.052 -78.217 1.00 83.87 226 MET A O 1
ATOM 632 N N . HIS A 1 123 ? -3.479 23.557 -79.925 1.00 90.53 227 HIS A N 1
ATOM 633 C CA . HIS A 1 123 ? -3.141 24.772 -79.177 1.00 93.53 227 HIS A CA 1
ATOM 634 C C . HIS A 1 123 ? -4.241 25.036 -78.139 1.00 96.17 227 HIS A C 1
ATOM 635 O O . HIS A 1 123 ? -3.929 25.329 -76.989 1.00 97.01 227 HIS A O 1
ATOM 642 N N . GLN A 1 124 ? -5.517 24.876 -78.542 1.00 90.37 228 GLN A N 1
ATOM 643 C CA . GLN A 1 124 ? -6.699 25.039 -77.698 1.00 88.70 228 GLN A CA 1
ATOM 644 C C . GLN A 1 124 ? -6.679 24.058 -76.520 1.00 89.25 228 GLN A C 1
ATOM 645 O O . GLN A 1 124 ? -6.717 24.504 -75.366 1.00 89.37 228 GLN A O 1
ATOM 651 N N . THR A 1 125 ? -6.642 22.731 -76.812 1.00 81.37 229 THR A N 1
ATOM 652 C CA . THR A 1 125 ? -6.683 21.676 -75.795 1.00 78.30 229 THR A CA 1
ATOM 653 C C . THR A 1 125 ? -5.563 21.843 -74.777 1.00 79.31 229 THR A C 1
ATOM 654 O O . THR A 1 125 ? -5.832 21.782 -73.582 1.00 78.00 229 THR A O 1
ATOM 658 N N . MET A 1 126 ? -4.326 22.084 -75.245 1.00 75.73 230 MET A N 1
ATOM 659 C CA . MET A 1 126 ? -3.190 22.256 -74.353 1.00 76.04 230 MET A CA 1
ATOM 660 C C . MET A 1 126 ? -3.355 23.432 -73.397 1.00 78.19 230 MET A C 1
ATOM 661 O O . MET A 1 126 ? -3.129 23.271 -72.202 1.00 75.81 230 MET A O 1
ATOM 666 N N . ARG A 1 127 ? -3.811 24.581 -73.917 1.00 76.47 231 ARG A N 1
ATOM 667 C CA . ARG A 1 127 ? -4.093 25.795 -73.145 1.00 76.90 231 ARG A CA 1
ATOM 668 C C . ARG A 1 127 ? -5.278 25.648 -72.196 1.00 77.17 231 ARG A C 1
ATOM 669 O O . ARG A 1 127 ? -5.171 26.072 -71.049 1.00 76.94 231 ARG A O 1
ATOM 677 N N . ASP A 1 128 ? -6.396 25.055 -72.659 1.00 71.25 232 ASP A N 1
ATOM 678 C CA . ASP A 1 128 ? -7.582 24.799 -71.828 1.00 69.65 232 ASP A CA 1
ATOM 679 C C . ASP A 1 128 ? -7.316 23.848 -70.676 1.00 68.94 232 ASP A C 1
ATOM 680 O O . ASP A 1 128 ? -7.693 24.151 -69.544 1.00 67.64 232 ASP A O 1
ATOM 685 N N . VAL A 1 129 ? -6.685 22.688 -70.956 1.00 63.50 233 VAL A N 1
ATOM 686 C CA . VAL A 1 129 ? -6.404 21.680 -69.924 1.00 61.65 233 VAL A CA 1
ATOM 687 C C . VAL A 1 129 ? -5.485 22.254 -68.833 1.00 65.47 233 VAL A C 1
ATOM 688 O O . VAL A 1 129 ? -5.725 22.002 -67.654 1.00 64.02 233 VAL A O 1
ATOM 692 N N . ALA A 1 130 ? -4.471 23.061 -69.231 1.00 63.11 234 ALA A N 1
ATOM 693 C CA . ALA A 1 130 ? -3.551 23.743 -68.314 1.00 63.79 234 ALA A CA 1
ATOM 694 C C . ALA A 1 130 ? -4.268 24.790 -67.460 1.00 67.79 234 ALA A C 1
ATOM 695 O O . ALA A 1 130 ? -4.011 24.873 -66.255 1.00 66.35 234 ALA A O 1
ATOM 697 N N . ALA A 1 131 ? -5.174 25.571 -68.075 1.00 66.47 235 ALA A N 1
ATOM 698 C CA . ALA A 1 131 ? -6.022 26.549 -67.383 1.00 67.48 235 ALA A CA 1
ATOM 699 C C . ALA A 1 131 ? -6.903 25.903 -66.303 1.00 69.96 235 ALA A C 1
ATOM 700 O O . ALA A 1 131 ? -7.052 26.496 -65.232 1.00 69.62 235 ALA A O 1
ATOM 702 N N . TYR A 1 132 ? -7.448 24.678 -66.567 1.00 65.33 236 TYR A N 1
ATOM 703 C CA . TYR A 1 132 ? -8.261 23.899 -65.608 1.00 63.22 236 TYR A CA 1
ATOM 704 C C . TYR A 1 132 ? -7.445 23.475 -64.401 1.00 68.17 236 TYR A C 1
ATOM 705 O O . TYR A 1 132 ? -7.862 23.720 -63.268 1.00 67.22 236 TYR A O 1
ATOM 714 N N . VAL A 1 133 ? -6.284 22.815 -64.640 1.00 66.27 237 VAL A N 1
ATOM 715 C CA . VAL A 1 133 ? -5.411 22.300 -63.584 1.00 65.81 237 VAL A CA 1
ATOM 716 C C . VAL A 1 133 ? -4.837 23.408 -62.663 1.00 71.72 237 VAL A C 1
ATOM 717 O O . VAL A 1 133 ? -4.709 23.193 -61.458 1.00 70.70 237 VAL A O 1
ATOM 721 N N . HIS A 1 134 ? -4.569 24.600 -63.226 1.00 71.36 238 HIS A N 1
ATOM 722 C CA . HIS A 1 134 ? -3.967 25.737 -62.524 1.00 73.70 238 HIS A CA 1
ATOM 723 C C . HIS A 1 134 ? -4.986 26.724 -61.940 1.00 80.16 238 HIS A C 1
ATOM 724 O O . HIS A 1 134 ? -4.587 27.637 -61.212 1.00 81.93 238 HIS A O 1
ATOM 731 N N . GLU A 1 135 ? -6.290 26.535 -62.251 1.00 76.67 239 GLU A N 1
ATOM 732 C CA . GLU A 1 135 ? -7.431 27.336 -61.780 1.00 76.65 239 GLU A CA 1
ATOM 733 C C . GLU A 1 135 ? -7.467 27.414 -60.247 1.00 79.15 239 GLU A C 1
ATOM 734 O O . GLU A 1 135 ? -7.739 28.478 -59.693 1.00 79.55 239 GLU A O 1
ATOM 740 N N . SER A 1 136 ? -7.194 26.281 -59.578 1.00 74.28 240 SER A N 1
ATOM 741 C CA . SER A 1 136 ? -7.204 26.138 -58.121 1.00 73.84 240 SER A CA 1
ATOM 742 C C . SER A 1 136 ? -6.407 24.916 -57.691 1.00 77.18 240 SER A C 1
ATOM 743 O O . SER A 1 136 ? -6.468 23.867 -58.346 1.00 75.97 240 SER A O 1
ATOM 746 N N . ASP A 1 137 ? -5.656 25.067 -56.588 1.00 74.50 241 ASP A N 1
ATOM 747 C CA . ASP A 1 137 ? -4.993 23.985 -55.855 1.00 74.52 241 ASP A CA 1
ATOM 748 C C . ASP A 1 137 ? -5.972 23.329 -54.863 1.00 75.62 241 ASP A C 1
ATOM 749 O O . ASP A 1 137 ? -5.631 22.326 -54.232 1.00 75.38 241 ASP A O 1
ATOM 754 N N . ASP A 1 138 ? -7.178 23.907 -54.712 1.00 70.32 242 ASP A N 1
ATOM 755 C CA . ASP A 1 138 ? -8.221 23.374 -53.835 1.00 68.43 242 ASP A CA 1
ATOM 756 C C . ASP A 1 138 ? -9.092 22.363 -54.595 1.00 69.35 242 ASP A C 1
ATOM 757 O O . ASP A 1 138 ? -9.827 22.731 -55.514 1.00 69.16 242 ASP A O 1
ATOM 762 N N . TYR A 1 139 ? -9.015 21.094 -54.186 1.00 63.11 243 TYR A N 1
ATOM 763 C CA . TYR A 1 139 ? -9.738 20.006 -54.821 1.00 62.19 243 TYR A CA 1
ATOM 764 C C . TYR A 1 139 ? -11.260 20.198 -54.763 1.00 66.39 243 TYR A C 1
ATOM 765 O O . TYR A 1 139 ? -11.957 19.668 -55.623 1.00 65.17 243 TYR A O 1
ATOM 774 N N . LEU A 1 140 ? -11.769 20.926 -53.736 1.00 62.41 244 LEU A N 1
ATOM 775 C CA . LEU A 1 140 ? -13.201 21.199 -53.590 1.00 61.03 244 LEU A CA 1
ATOM 776 C C . LEU A 1 140 ? -13.700 22.177 -54.621 1.00 60.95 244 LEU A C 1
ATOM 777 O O . LEU A 1 140 ? -14.817 22.012 -55.086 1.00 59.77 244 LEU A O 1
ATOM 782 N N . ALA A 1 141 ? -12.879 23.179 -54.985 1.00 57.62 245 ALA A N 1
ATOM 783 C CA . ALA A 1 141 ? -13.181 24.153 -56.040 1.00 57.93 245 ALA A CA 1
ATOM 784 C C . ALA A 1 141 ? -13.120 23.484 -57.420 1.00 60.89 245 ALA A C 1
ATOM 785 O O . ALA A 1 141 ? -13.919 23.814 -58.304 1.00 61.27 245 ALA A O 1
ATOM 787 N N . GLN A 1 142 ? -12.170 22.538 -57.594 1.00 55.55 246 GLN A N 1
ATOM 788 C CA . GLN A 1 142 ? -12.043 21.723 -58.804 1.00 54.62 246 GLN A CA 1
ATOM 789 C C . GLN A 1 142 ? -13.261 20.821 -58.987 1.00 57.98 246 GLN A C 1
ATOM 790 O O . GLN A 1 142 ? -13.734 20.643 -60.115 1.00 56.57 246 GLN A O 1
ATOM 796 N N . LEU A 1 143 ? -13.749 20.248 -57.874 1.00 54.37 247 LEU A N 1
ATOM 797 C CA . LEU A 1 143 ? -14.945 19.418 -57.845 1.00 54.44 247 LEU A CA 1
ATOM 798 C C . LEU A 1 143 ? -16.206 20.241 -58.185 1.00 58.11 247 LEU A C 1
ATOM 799 O O . LEU A 1 143 ? -17.074 19.742 -58.904 1.00 58.11 247 LEU A O 1
ATOM 804 N N . SER A 1 144 ? -16.303 21.500 -57.682 1.00 54.44 248 SER A N 1
ATOM 805 C CA . SER A 1 144 ? -17.384 22.424 -58.065 1.00 54.11 248 SER A CA 1
ATOM 806 C C . SER A 1 144 ? -17.444 22.627 -59.584 1.00 58.36 248 SER A C 1
ATOM 807 O O . SER A 1 144 ? -18.523 22.540 -60.172 1.00 58.42 248 SER A O 1
ATOM 810 N N . ALA A 1 145 ? -16.278 22.882 -60.214 1.00 56.26 249 ALA A N 1
ATOM 811 C CA . ALA A 1 145 ? -16.133 23.094 -61.652 1.00 56.43 249 ALA A CA 1
ATOM 812 C C . ALA A 1 145 ? -16.472 21.823 -62.436 1.00 58.60 249 ALA A C 1
ATOM 813 O O . ALA A 1 145 ? -17.071 21.923 -63.499 1.00 57.91 249 ALA A O 1
ATOM 815 N N . ALA A 1 146 ? -16.088 20.628 -61.904 1.00 55.45 250 ALA A N 1
ATOM 816 C CA . ALA A 1 146 ? -16.441 19.311 -62.450 1.00 52.55 250 ALA A CA 1
ATOM 817 C C . ALA A 1 146 ? -17.976 19.080 -62.466 1.00 55.66 250 ALA A C 1
ATOM 818 O O . ALA A 1 146 ? -18.501 18.574 -63.463 1.00 54.71 250 ALA A O 1
ATOM 820 N N . HIS A 1 147 ? -18.685 19.445 -61.373 1.00 52.86 251 HIS A N 1
ATOM 821 C CA . HIS A 1 147 ? -20.158 19.370 -61.252 1.00 51.59 251 HIS A CA 1
ATOM 822 C C . HIS A 1 147 ? -20.873 20.255 -62.272 1.00 56.42 251 HIS A C 1
ATOM 823 O O . HIS A 1 147 ? -21.826 19.804 -62.921 1.00 55.99 251 HIS A O 1
ATOM 830 N N . ALA A 1 148 ? -20.416 21.522 -62.405 1.00 54.55 252 ALA A N 1
ATOM 831 C CA . ALA A 1 148 ? -20.943 22.481 -63.379 1.00 55.07 252 ALA A CA 1
ATOM 832 C C . ALA A 1 148 ? -20.688 22.034 -64.808 1.00 58.82 252 ALA A C 1
ATOM 833 O O . ALA A 1 148 ? -21.573 22.182 -65.635 1.00 58.97 252 ALA A O 1
ATOM 835 N N . ALA A 1 149 ? -19.504 21.442 -65.092 1.00 56.19 253 ALA A N 1
ATOM 836 C CA . ALA A 1 149 ? -19.203 20.936 -66.436 1.00 55.91 253 ALA A CA 1
ATOM 837 C C . ALA A 1 149 ? -20.063 19.700 -66.756 1.00 58.56 253 ALA A C 1
ATOM 838 O O . ALA A 1 149 ? -20.508 19.561 -67.888 1.00 58.23 253 ALA A O 1
ATOM 840 N N . ALA A 1 150 ? -20.304 18.813 -65.758 1.00 53.93 254 ALA A N 1
ATOM 841 C CA . ALA A 1 150 ? -21.169 17.647 -65.945 1.00 52.56 254 ALA A CA 1
ATOM 842 C C . ALA A 1 150 ? -22.624 18.072 -66.165 1.00 59.04 254 ALA A C 1
ATOM 843 O O . ALA A 1 150 ? -23.295 17.462 -66.985 1.00 58.52 254 ALA A O 1
ATOM 845 N N . LEU A 1 151 ? -23.088 19.132 -65.460 1.00 58.06 255 LEU A N 1
ATOM 846 C CA . LEU A 1 151 ? -24.414 19.743 -65.618 1.00 58.92 255 LEU A CA 1
ATOM 847 C C . LEU A 1 151 ? -24.664 20.259 -67.057 1.00 61.54 255 LEU A C 1
ATOM 848 O O . LEU A 1 151 ? -25.730 19.995 -67.604 1.00 60.36 255 LEU A O 1
ATOM 853 N N . ALA A 1 152 ? -23.677 20.968 -67.671 1.00 58.08 256 ALA A N 1
ATOM 854 C CA . ALA A 1 152 ? -23.741 21.409 -69.079 1.00 58.24 256 ALA A CA 1
ATOM 855 C C . ALA A 1 152 ? -23.925 20.219 -70.034 1.00 62.97 256 ALA A C 1
ATOM 856 O O . ALA A 1 152 ? -24.693 20.315 -70.987 1.00 63.50 256 ALA A O 1
ATOM 858 N N . ALA A 1 153 ? -23.228 19.096 -69.757 1.00 59.19 257 ALA A N 1
ATOM 859 C CA . ALA A 1 153 ? -23.272 17.861 -70.530 1.00 58.75 257 ALA A CA 1
ATOM 860 C C . ALA A 1 153 ? -24.596 17.110 -70.396 1.00 64.71 257 ALA A C 1
ATOM 861 O O . ALA A 1 153 ? -25.022 16.488 -71.359 1.00 65.04 257 ALA A O 1
ATOM 863 N N . VAL A 1 154 ? -25.247 17.141 -69.213 1.00 62.35 258 VAL A N 1
ATOM 864 C CA . VAL A 1 154 ? -26.547 16.480 -69.071 1.00 62.07 258 VAL A CA 1
ATOM 865 C C . VAL A 1 154 ? -27.676 17.274 -69.764 1.00 66.00 258 VAL A C 1
ATOM 866 O O . VAL A 1 154 ? -28.504 16.676 -70.441 1.00 65.30 258 VAL A O 1
ATOM 870 N N . VAL A 1 155 ? -27.668 18.616 -69.615 1.00 63.36 259 VAL A N 1
ATOM 871 C CA . VAL A 1 155 ? -28.672 19.547 -70.127 1.00 64.99 259 VAL A CA 1
ATOM 872 C C . VAL A 1 155 ? -28.582 19.666 -71.666 1.00 72.47 259 VAL A C 1
ATOM 873 O O . VAL A 1 155 ? -29.609 19.590 -72.343 1.00 74.04 259 VAL A O 1
ATOM 877 N N . GLN A 1 156 ? -27.364 19.860 -72.205 1.00 69.21 260 GLN A N 1
ATOM 878 C CA . GLN A 1 156 ? -27.131 19.995 -73.644 1.00 69.91 260 GLN A CA 1
ATOM 879 C C . GLN A 1 156 ? -26.125 18.918 -74.091 1.00 72.14 260 GLN A C 1
ATOM 880 O O . GLN A 1 156 ? -24.953 19.245 -74.298 1.00 71.91 260 GLN A O 1
ATOM 886 N N . PRO A 1 157 ? -26.537 17.629 -74.238 1.00 67.11 261 PRO A N 1
ATOM 887 C CA . PRO A 1 157 ? -25.544 16.587 -74.580 1.00 65.64 261 PRO A CA 1
ATOM 888 C C . PRO A 1 157 ? -24.910 16.801 -75.954 1.00 71.01 261 PRO A C 1
ATOM 889 O O . PRO A 1 157 ? -25.568 17.257 -76.882 1.00 72.00 261 PRO A O 1
ATOM 893 N N . GLY A 1 158 ? -23.625 16.481 -76.050 1.00 67.00 262 GLY A N 1
ATOM 894 C CA . GLY A 1 158 ? -22.813 16.710 -77.234 1.00 66.84 262 GLY A CA 1
ATOM 895 C C . GLY A 1 158 ? -21.338 16.486 -76.963 1.00 68.04 262 GLY A C 1
ATOM 896 O O . GLY A 1 158 ? -20.925 16.465 -75.801 1.00 66.87 262 GLY A O 1
ATOM 897 N N . PRO A 1 159 ? -20.510 16.339 -78.025 1.00 64.21 263 PRO A N 1
ATOM 898 C CA . PRO A 1 159 ? -19.099 15.930 -77.825 1.00 62.42 263 PRO A CA 1
ATOM 899 C C . PRO A 1 159 ? -18.246 16.912 -77.036 1.00 63.83 263 PRO A C 1
ATOM 900 O O . PRO A 1 159 ? -17.468 16.478 -76.194 1.00 63.73 263 PRO A O 1
ATOM 904 N N . TYR A 1 160 ? -18.413 18.228 -77.275 1.00 59.44 264 TYR A N 1
ATOM 905 C CA . TYR A 1 160 ? -17.650 19.249 -76.561 1.00 58.47 264 TYR A CA 1
ATOM 906 C C . TYR A 1 160 ? -17.865 19.194 -75.044 1.00 61.77 264 TYR A C 1
ATOM 907 O O . TYR A 1 160 ? -16.891 19.165 -74.289 1.00 60.70 264 TYR A O 1
ATOM 916 N N . TYR A 1 161 ? -19.130 19.186 -74.606 1.00 58.96 265 TYR A N 1
ATOM 917 C CA . TYR A 1 161 ? -19.455 19.201 -73.185 1.00 58.66 265 TYR A CA 1
ATOM 918 C C . TYR A 1 161 ? -19.117 17.888 -72.508 1.00 59.04 265 TYR A C 1
ATOM 919 O O . TYR A 1 161 ? -18.780 17.901 -71.327 1.00 56.76 265 TYR A O 1
ATOM 928 N N . PHE A 1 162 ? -19.237 16.759 -73.246 1.00 54.12 266 PHE A N 1
ATOM 929 C CA . PHE A 1 162 ? -18.859 15.430 -72.759 1.00 52.41 266 PHE A CA 1
ATOM 930 C C . PHE A 1 162 ? -17.335 15.340 -72.516 1.00 55.99 266 PHE A C 1
ATOM 931 O O . PHE A 1 162 ? -16.930 14.934 -71.430 1.00 54.46 266 PHE A O 1
ATOM 939 N N . TYR A 1 163 ? -16.504 15.739 -73.506 1.00 53.20 267 TYR A N 1
ATOM 940 C CA . TYR A 1 163 ? -15.045 15.722 -73.355 1.00 54.26 267 TYR A CA 1
ATOM 941 C C . TYR A 1 163 ? -14.580 16.690 -72.260 1.00 60.03 267 TYR A C 1
ATOM 942 O O . TYR A 1 163 ? -13.706 16.327 -71.477 1.00 59.68 267 TYR A O 1
ATOM 951 N N . ARG A 1 164 ? -15.165 17.911 -72.196 1.00 57.46 268 ARG A N 1
ATOM 952 C CA . ARG A 1 164 ? -14.798 18.905 -71.178 1.00 57.59 268 ARG A CA 1
ATOM 953 C C . ARG A 1 164 ? -15.132 18.427 -69.757 1.00 59.46 268 ARG A C 1
ATOM 954 O O . ARG A 1 164 ? -14.337 18.615 -68.842 1.00 57.39 268 ARG A O 1
ATOM 962 N N . ALA A 1 165 ? -16.302 17.814 -69.575 1.00 56.36 269 ALA A N 1
ATOM 963 C CA . ALA A 1 165 ? -16.703 17.324 -68.255 1.00 54.08 269 ALA A CA 1
ATOM 964 C C . ALA A 1 165 ? -15.882 16.111 -67.815 1.00 54.90 269 ALA A C 1
ATOM 965 O O . ALA A 1 165 ? -15.611 15.971 -66.628 1.00 53.96 269 ALA A O 1
ATOM 967 N N . ALA A 1 166 ? -15.498 15.231 -68.759 1.00 51.69 270 ALA A N 1
ATOM 968 C CA . ALA A 1 166 ? -14.619 14.097 -68.477 1.00 51.61 270 ALA A CA 1
ATOM 969 C C . ALA A 1 166 ? -13.231 14.596 -68.016 1.00 55.56 270 ALA A C 1
ATOM 970 O O . ALA A 1 166 ? -12.703 14.118 -67.005 1.00 53.85 270 ALA A O 1
ATOM 972 N N . VAL A 1 167 ? -12.676 15.599 -68.731 1.00 53.49 271 VAL A N 1
ATOM 973 C CA . VAL A 1 167 ? -11.416 16.252 -68.351 1.00 52.80 271 VAL A CA 1
ATOM 974 C C . VAL A 1 167 ? -11.519 16.884 -66.952 1.00 56.85 271 VAL A C 1
ATOM 975 O O . VAL A 1 167 ? -10.645 16.660 -66.123 1.00 56.16 271 VAL A O 1
ATOM 979 N N . ARG A 1 168 ? -12.585 17.659 -66.697 1.00 54.43 272 ARG A N 1
ATOM 980 C CA . ARG A 1 168 ? -12.803 18.336 -65.413 1.00 53.12 272 ARG A CA 1
ATOM 981 C C . ARG A 1 168 ? -12.911 17.377 -64.239 1.00 55.80 272 ARG A C 1
ATOM 982 O O . ARG A 1 168 ? -12.405 17.688 -63.166 1.00 53.50 272 ARG A O 1
ATOM 990 N N . LEU A 1 169 ? -13.571 16.219 -64.429 1.00 53.50 273 LEU A N 1
ATOM 991 C CA . LEU A 1 169 ? -13.668 15.199 -63.381 1.00 52.29 273 LEU A CA 1
ATOM 992 C C . LEU A 1 169 ? -12.269 14.603 -63.063 1.00 54.99 273 LEU A C 1
ATOM 993 O O . LEU A 1 169 ? -11.908 14.474 -61.900 1.00 52.18 273 LEU A O 1
ATOM 998 N N . GLY A 1 170 ? -11.516 14.274 -64.110 1.00 53.19 274 GLY A N 1
ATOM 999 C CA . GLY A 1 170 ? -10.141 13.791 -64.015 1.00 52.19 274 GLY A CA 1
ATOM 1000 C C . GLY A 1 170 ? -9.202 14.763 -63.346 1.00 54.72 274 GLY A C 1
ATOM 1001 O O . GLY A 1 170 ? -8.410 14.349 -62.494 1.00 53.93 274 GLY A O 1
ATOM 1002 N N . VAL A 1 171 ? -9.277 16.068 -63.707 1.00 52.95 275 VAL A N 1
ATOM 1003 C CA . VAL A 1 171 ? -8.449 17.046 -63.007 1.00 54.13 275 VAL A CA 1
ATOM 1004 C C . VAL A 1 171 ? -8.833 17.215 -61.541 1.00 57.87 275 VAL A C 1
ATOM 1005 O O . VAL A 1 171 ? -7.939 17.330 -60.718 1.00 57.71 275 VAL A O 1
ATOM 1009 N N . ALA A 1 172 ? -10.147 17.150 -61.206 1.00 53.56 276 ALA A N 1
ATOM 1010 C CA . ALA A 1 172 ? -10.613 17.240 -59.820 1.00 52.64 276 ALA A CA 1
ATOM 1011 C C . ALA A 1 172 ? -10.046 16.098 -58.974 1.00 53.97 276 ALA A C 1
ATOM 1012 O O . ALA A 1 172 ? -9.529 16.348 -57.880 1.00 54.09 276 ALA A O 1
ATOM 1014 N N . ALA A 1 173 ? -10.108 14.861 -59.497 1.00 49.51 277 ALA A N 1
ATOM 1015 C CA . ALA A 1 173 ? -9.575 13.659 -58.830 1.00 49.76 277 ALA A CA 1
ATOM 1016 C C . ALA A 1 173 ? -8.048 13.739 -58.667 1.00 54.64 277 ALA A C 1
ATOM 1017 O O . ALA A 1 173 ? -7.525 13.356 -57.619 1.00 55.73 277 ALA A O 1
ATOM 1019 N N . PHE A 1 174 ? -7.347 14.279 -59.692 1.00 50.85 278 PHE A N 1
ATOM 1020 C CA . PHE A 1 174 ? -5.895 14.483 -59.694 1.00 50.43 278 PHE A CA 1
ATOM 1021 C C . PHE A 1 174 ? -5.444 15.473 -58.625 1.00 57.18 278 PHE A C 1
ATOM 1022 O O . PHE A 1 174 ? -4.505 15.171 -57.892 1.00 57.99 278 PHE A O 1
ATOM 1030 N N . VAL A 1 175 ? -6.099 16.654 -58.540 1.00 54.82 279 VAL A N 1
ATOM 1031 C CA . VAL A 1 175 ? -5.779 17.671 -57.527 1.00 55.55 279 VAL A CA 1
ATOM 1032 C C . VAL A 1 175 ? -6.046 17.124 -56.107 1.00 59.32 279 VAL A C 1
ATOM 1033 O O . VAL A 1 175 ? -5.279 17.399 -55.200 1.00 59.81 279 VAL A O 1
ATOM 1037 N N . PHE A 1 176 ? -7.118 16.335 -55.926 1.00 56.43 280 PHE A N 1
ATOM 1038 C CA . PHE A 1 176 ? -7.374 15.673 -54.651 1.00 55.76 280 PHE A CA 1
ATOM 1039 C C . PHE A 1 176 ? -6.263 14.689 -54.300 1.00 60.75 280 PHE A C 1
ATOM 1040 O O . PHE A 1 176 ? -5.755 14.724 -53.186 1.00 62.88 280 PHE A O 1
ATOM 1048 N N . SER A 1 177 ? -5.920 13.794 -55.240 1.00 56.87 281 SER A N 1
ATOM 1049 C CA . SER A 1 177 ? -4.899 12.761 -55.089 1.00 56.72 281 SER A CA 1
ATOM 1050 C C . SER A 1 177 ? -3.542 13.369 -54.730 1.00 63.07 281 SER A C 1
ATOM 1051 O O . SER A 1 177 ? -2.840 12.829 -53.876 1.00 64.66 281 SER A O 1
ATOM 1054 N N . GLU A 1 178 ? -3.190 14.500 -55.355 1.00 60.26 282 GLU A N 1
ATOM 1055 C CA . GLU A 1 178 ? -1.939 15.205 -55.073 1.00 61.63 282 GLU A CA 1
ATOM 1056 C C . GLU A 1 178 ? -1.878 15.780 -53.664 1.00 69.05 282 GLU A C 1
ATOM 1057 O O . GLU A 1 178 ? -0.845 15.658 -53.023 1.00 70.60 282 GLU A O 1
ATOM 1063 N N . ALA A 1 179 ? -2.972 16.383 -53.179 1.00 66.35 283 ALA A N 1
ATOM 1064 C CA . ALA A 1 179 ? -3.050 16.891 -51.813 1.00 67.19 283 ALA A CA 1
ATOM 1065 C C . ALA A 1 179 ? -3.094 15.728 -50.797 1.00 74.70 283 ALA A C 1
ATOM 1066 O O . ALA A 1 179 ? -2.360 15.760 -49.807 1.00 74.85 283 ALA A O 1
ATOM 1068 N N . ALA A 1 180 ? -3.923 14.688 -51.072 1.00 73.04 284 ALA A N 1
ATOM 1069 C CA . ALA A 1 180 ? -4.101 13.508 -50.217 1.00 73.08 284 ALA A CA 1
ATOM 1070 C C . ALA A 1 180 ? -2.825 12.707 -50.000 1.00 81.52 284 ALA A C 1
ATOM 1071 O O . ALA A 1 180 ? -2.630 12.179 -48.899 1.00 82.79 284 ALA A O 1
ATOM 1073 N N . ARG A 1 181 ? -1.958 12.632 -51.040 1.00 79.71 285 ARG A N 1
ATOM 1074 C CA . ARG A 1 181 ? -0.640 11.971 -51.054 1.00 81.59 285 ARG A CA 1
ATOM 1075 C C . ARG A 1 181 ? 0.233 12.414 -49.873 1.00 90.98 285 ARG A C 1
ATOM 1076 O O . ARG A 1 181 ? 0.897 11.580 -49.249 1.00 91.16 285 ARG A O 1
ATOM 1084 N N . ARG A 1 182 ? 0.231 13.741 -49.593 1.00 91.20 286 ARG A N 1
ATOM 1085 C CA . ARG A 1 182 ? 0.997 14.423 -48.544 1.00 93.47 286 ARG A CA 1
ATOM 1086 C C . ARG A 1 182 ? 0.632 13.931 -47.137 1.00 99.91 286 ARG A C 1
ATOM 1087 O O . ARG A 1 182 ? 1.459 13.282 -46.489 1.00 100.80 286 ARG A O 1
ATOM 1095 N N . ASP A 1 183 ? -0.597 14.227 -46.670 1.00 97.09 287 ASP A N 1
ATOM 1096 C CA . ASP A 1 183 ? -1.098 13.722 -45.393 1.00 97.73 287 ASP A CA 1
ATOM 1097 C C . ASP A 1 183 ? -2.254 12.741 -45.625 1.00 100.65 287 ASP A C 1
ATOM 1098 O O . ASP A 1 183 ? -3.392 13.167 -45.820 1.00 98.41 287 ASP A O 1
ATOM 1103 N N . ARG A 1 184 ? -1.945 11.424 -45.619 1.00 99.11 288 ARG A N 1
ATOM 1104 C CA . ARG A 1 184 ? -2.909 10.344 -45.873 1.00 99.02 288 ARG A CA 1
ATOM 1105 C C . ARG A 1 184 ? -3.906 10.105 -44.728 1.00 104.13 288 ARG A C 1
ATOM 1106 O O . ARG A 1 184 ? -5.020 9.636 -44.984 1.00 102.54 288 ARG A O 1
ATOM 1114 N N . ARG A 1 185 ? -3.504 10.423 -43.474 1.00 102.65 289 ARG A N 1
ATOM 1115 C CA . ARG A 1 185 ? -4.359 10.298 -42.289 1.00 102.76 289 ARG A CA 1
ATOM 1116 C C . ARG A 1 185 ? -5.385 11.428 -42.179 1.00 106.30 289 ARG A C 1
ATOM 1117 O O . ARG A 1 185 ? -6.533 11.175 -41.794 1.00 104.98 289 ARG A O 1
ATOM 1125 N N . ALA A 1 186 ? -4.971 12.668 -42.523 1.00 103.02 290 ALA A N 1
ATOM 1126 C CA . ALA A 1 186 ? -5.840 13.852 -42.555 1.00 101.86 290 ALA A CA 1
ATOM 1127 C C . ALA A 1 186 ? -6.832 13.840 -43.733 1.00 103.81 290 ALA A C 1
ATOM 1128 O O . ALA A 1 186 ? -7.912 14.430 -43.633 1.00 103.03 290 ALA A O 1
ATOM 1130 N N . SER A 1 187 ? -6.465 13.174 -44.843 1.00 98.78 291 SER A N 1
ATOM 1131 C CA . SER A 1 187 ? -7.248 13.174 -46.082 1.00 96.43 291 SER A CA 1
ATOM 1132 C C . SER A 1 187 ? -8.291 12.076 -46.105 1.00 96.90 291 SER A C 1
ATOM 1133 O O . SER A 1 187 ? -9.317 12.214 -46.783 1.00 94.26 291 SER A O 1
ATOM 1136 N N . ALA A 1 188 ? -8.023 10.977 -45.366 1.00 92.98 292 ALA A N 1
ATOM 1137 C CA . ALA A 1 188 ? -8.930 9.840 -45.215 1.00 91.90 292 ALA A CA 1
ATOM 1138 C C . ALA A 1 188 ? -10.425 10.230 -45.006 1.00 92.49 292 ALA A C 1
ATOM 1139 O O . ALA A 1 188 ? -11.250 9.595 -45.648 1.00 91.55 292 ALA A O 1
ATOM 1141 N N . PRO A 1 189 ? -10.816 11.229 -44.158 1.00 87.30 293 PRO A N 1
ATOM 1142 C CA . PRO A 1 189 ? -12.236 11.641 -44.116 1.00 85.56 293 PRO A CA 1
ATOM 1143 C C . PRO A 1 189 ? -12.824 12.327 -45.356 1.00 84.99 293 PRO A C 1
ATOM 1144 O O . PRO A 1 189 ? -14.041 12.330 -45.495 1.00 83.75 293 PRO A O 1
ATOM 1148 N N . ALA A 1 190 ? -11.986 12.888 -46.252 1.00 78.63 294 ALA A N 1
ATOM 1149 C CA . ALA A 1 190 ? -12.437 13.654 -47.430 1.00 74.98 294 ALA A CA 1
ATOM 1150 C C . ALA A 1 190 ? -12.529 12.789 -48.705 1.00 72.29 294 ALA A C 1
ATOM 1151 O O . ALA A 1 190 ? -12.969 13.256 -49.754 1.00 70.31 294 ALA A O 1
ATOM 1153 N N . LEU A 1 191 ? -12.107 11.532 -48.595 1.00 65.22 295 LEU A N 1
ATOM 1154 C CA . LEU A 1 191 ? -12.072 10.574 -49.676 1.00 62.90 295 LEU A CA 1
ATOM 1155 C C . LEU A 1 191 ? -13.485 10.192 -50.138 1.00 61.83 295 LEU A C 1
ATOM 1156 O O . LEU A 1 191 ? -13.718 10.135 -51.348 1.00 58.18 295 LEU A O 1
ATOM 1161 N N . LEU A 1 192 ? -14.426 9.961 -49.186 1.00 56.98 296 LEU A N 1
ATOM 1162 C CA . LEU A 1 192 ? -15.816 9.653 -49.515 1.00 56.37 296 LEU A CA 1
ATOM 1163 C C . LEU A 1 192 ? -16.466 10.643 -50.498 1.00 60.13 296 LEU A C 1
ATOM 1164 O O . LEU A 1 192 ? -17.068 10.190 -51.487 1.00 59.13 296 LEU A O 1
ATOM 1169 N N . ARG A 1 193 ? -16.337 11.979 -50.248 1.00 56.23 297 ARG A N 1
ATOM 1170 C CA . ARG A 1 193 ? -16.933 12.986 -51.142 1.00 56.07 297 ARG A CA 1
ATOM 1171 C C . ARG A 1 193 ? -16.428 12.860 -52.590 1.00 58.28 297 ARG A C 1
ATOM 1172 O O . ARG A 1 193 ? -17.242 12.879 -53.508 1.00 55.71 297 ARG A O 1
ATOM 1180 N N . VAL A 1 194 ? -15.092 12.735 -52.784 1.00 54.98 298 VAL A N 1
ATOM 1181 C CA . VAL A 1 194 ? -14.465 12.628 -54.108 1.00 54.32 298 VAL A CA 1
ATOM 1182 C C . VAL A 1 194 ? -14.880 11.327 -54.802 1.00 55.60 298 VAL A C 1
ATOM 1183 O O . VAL A 1 194 ? -15.242 11.355 -55.968 1.00 55.30 298 VAL A O 1
ATOM 1187 N N . GLU A 1 195 ? -14.811 10.192 -54.083 1.00 52.06 299 GLU A N 1
ATOM 1188 C CA . GLU A 1 195 ? -15.169 8.864 -54.589 1.00 52.21 299 GLU A CA 1
ATOM 1189 C C . GLU A 1 195 ? -16.636 8.788 -55.032 1.00 56.32 299 GLU A C 1
ATOM 1190 O O . GLU A 1 195 ? -16.912 8.340 -56.149 1.00 55.98 299 GLU A O 1
ATOM 1196 N N . SER A 1 196 ? -17.568 9.236 -54.169 1.00 52.96 300 SER A N 1
ATOM 1197 C CA . SER A 1 196 ? -18.995 9.228 -54.499 1.00 52.58 300 SER A CA 1
ATOM 1198 C C . SER A 1 196 ? -19.307 10.136 -55.660 1.00 55.38 300 SER A C 1
ATOM 1199 O O . SER A 1 196 ? -20.081 9.735 -56.520 1.00 54.18 300 SER A O 1
ATOM 1202 N N . ASP A 1 197 ? -18.687 11.336 -55.719 1.00 52.17 301 ASP A N 1
ATOM 1203 C CA . ASP A 1 197 ? -18.899 12.242 -56.849 1.00 52.87 301 ASP A CA 1
ATOM 1204 C C . ASP A 1 197 ? -18.318 11.714 -58.139 1.00 57.34 301 ASP A C 1
ATOM 1205 O O . ASP A 1 197 ? -18.921 11.915 -59.178 1.00 56.80 301 ASP A O 1
ATOM 1210 N N . ALA A 1 198 ? -17.172 11.011 -58.076 1.00 54.51 302 ALA A N 1
ATOM 1211 C CA . ALA A 1 198 ? -16.586 10.368 -59.248 1.00 54.11 302 ALA A CA 1
ATOM 1212 C C . ALA A 1 198 ? -17.550 9.302 -59.837 1.00 55.93 302 ALA A C 1
ATOM 1213 O O . ALA A 1 198 ? -17.719 9.252 -61.044 1.00 54.86 302 ALA A O 1
ATOM 1215 N N . ARG A 1 199 ? -18.193 8.483 -58.975 1.00 52.48 303 ARG A N 1
ATOM 1216 C CA . ARG A 1 199 ? -19.213 7.498 -59.353 1.00 52.40 303 ARG A CA 1
ATOM 1217 C C . ARG A 1 199 ? -20.467 8.170 -59.918 1.00 55.64 303 ARG A C 1
ATOM 1218 O O . ARG A 1 199 ? -20.977 7.741 -60.953 1.00 54.17 303 ARG A O 1
ATOM 1226 N N . LEU A 1 200 ? -20.939 9.230 -59.247 1.00 52.49 304 LEU A N 1
ATOM 1227 C CA . LEU A 1 200 ? -22.131 9.993 -59.626 1.00 52.64 304 LEU A CA 1
ATOM 1228 C C . LEU A 1 200 ? -21.933 10.740 -60.947 1.00 56.50 304 LEU A C 1
ATOM 1229 O O . LEU A 1 200 ? -22.751 10.577 -61.856 1.00 56.89 304 LEU A O 1
ATOM 1234 N N . LEU A 1 201 ? -20.856 11.546 -61.053 1.00 52.39 305 LEU A N 1
ATOM 1235 C CA . LEU A 1 201 ? -20.583 12.341 -62.247 1.00 52.74 305 LEU A CA 1
ATOM 1236 C C . LEU A 1 201 ? -20.250 11.482 -63.454 1.00 55.22 305 LEU A C 1
ATOM 1237 O O . LEU A 1 201 ? -20.809 11.719 -64.514 1.00 55.67 305 LEU A O 1
ATOM 1242 N N . SER A 1 202 ? -19.402 10.449 -63.297 1.00 51.84 306 SER A N 1
ATOM 1243 C CA . SER A 1 202 ? -19.129 9.515 -64.398 1.00 51.12 306 SER A CA 1
ATOM 1244 C C . SER A 1 202 ? -20.369 8.788 -64.913 1.00 54.43 306 SER A C 1
ATOM 1245 O O . SER A 1 202 ? -20.497 8.623 -66.121 1.00 52.13 306 SER A O 1
ATOM 1248 N N . ARG A 1 203 ? -21.289 8.367 -64.018 1.00 53.86 307 ARG A N 1
ATOM 1249 C CA . ARG A 1 203 ? -22.564 7.743 -64.444 1.00 54.36 307 ARG A CA 1
ATOM 1250 C C . ARG A 1 203 ? -23.400 8.677 -65.309 1.00 60.30 307 ARG A C 1
ATOM 1251 O O . ARG A 1 203 ? -23.885 8.266 -66.364 1.00 60.33 307 ARG A O 1
ATOM 1259 N N . LEU A 1 204 ? -23.594 9.921 -64.850 1.00 58.38 308 LEU A N 1
ATOM 1260 C CA . LEU A 1 204 ? -24.405 10.888 -65.592 1.00 58.98 308 LEU A CA 1
ATOM 1261 C C . LEU A 1 204 ? -23.773 11.268 -66.936 1.00 61.07 308 LEU A C 1
ATOM 1262 O O . LEU A 1 204 ? -24.492 11.406 -67.914 1.00 59.48 308 LEU A O 1
ATOM 1267 N N . LEU A 1 205 ? -22.436 11.421 -66.977 1.00 57.82 309 LEU A N 1
ATOM 1268 C CA . LEU A 1 205 ? -21.684 11.714 -68.200 1.00 58.20 309 LEU A CA 1
ATOM 1269 C C . LEU A 1 205 ? -21.732 10.579 -69.199 1.00 60.90 309 LEU A C 1
ATOM 1270 O O . LEU A 1 205 ? -21.921 10.823 -70.389 1.00 60.99 309 LEU A O 1
ATOM 1275 N N . MET A 1 206 ? -21.536 9.337 -68.727 1.00 56.70 310 MET A N 1
ATOM 1276 C CA . MET A 1 206 ? -21.559 8.177 -69.616 1.00 56.36 310 MET A CA 1
ATOM 1277 C C . MET A 1 206 ? -22.939 7.938 -70.228 1.00 62.07 310 MET A C 1
ATOM 1278 O O . MET A 1 206 ? -23.008 7.579 -71.398 1.00 61.81 310 MET A O 1
ATOM 1283 N N . ARG A 1 207 ? -24.026 8.189 -69.471 1.00 59.54 311 ARG A N 1
ATOM 1284 C CA . ARG A 1 207 ? -25.380 8.124 -70.025 1.00 61.17 311 ARG A CA 1
ATOM 1285 C C . ARG A 1 207 ? -25.687 9.201 -71.048 1.00 64.78 311 ARG A C 1
ATOM 1286 O O . ARG A 1 207 ? -26.307 8.894 -72.059 1.00 66.02 311 ARG A O 1
ATOM 1294 N N . ALA A 1 208 ? -25.289 10.460 -70.785 1.00 61.22 312 ALA A N 1
ATOM 1295 C CA . ALA A 1 208 ? -25.410 11.534 -71.774 1.00 62.61 312 ALA A CA 1
ATOM 1296 C C . ALA A 1 208 ? -24.658 11.169 -73.084 1.00 70.03 312 ALA A C 1
ATOM 1297 O O . ALA A 1 208 ? -25.072 11.584 -74.172 1.00 72.60 312 ALA A O 1
ATOM 1299 N N . ALA A 1 209 ? -23.596 10.342 -72.973 1.00 65.32 313 ALA A N 1
ATOM 1300 C CA . ALA A 1 209 ? -22.835 9.797 -74.098 1.00 65.92 313 ALA A CA 1
ATOM 1301 C C . ALA A 1 209 ? -23.428 8.486 -74.678 1.00 72.96 313 ALA A C 1
ATOM 1302 O O . ALA A 1 209 ? -22.874 7.940 -75.639 1.00 74.17 313 ALA A O 1
ATOM 1304 N N . GLY A 1 210 ? -24.524 7.996 -74.086 1.00 70.14 314 GLY A N 1
ATOM 1305 C CA . GLY A 1 210 ? -25.212 6.779 -74.515 1.00 70.69 314 GLY A CA 1
ATOM 1306 C C . GLY A 1 210 ? -24.727 5.456 -73.938 1.00 72.78 314 GLY A C 1
ATOM 1307 O O . GLY A 1 210 ? -24.986 4.409 -74.533 1.00 72.46 314 GLY A O 1
ATOM 1308 N N . CYS A 1 211 ? -24.026 5.469 -72.783 1.00 68.54 315 CYS A N 1
ATOM 1309 C CA . CYS A 1 211 ? -23.497 4.249 -72.146 1.00 67.94 315 CYS A CA 1
ATOM 1310 C C . CYS A 1 211 ? -24.273 3.876 -70.881 1.00 69.22 315 CYS A C 1
ATOM 1311 O O . CYS A 1 211 ? -24.750 4.771 -70.196 1.00 67.67 315 CYS A O 1
ATOM 1314 N N . PRO A 1 212 ? -24.418 2.575 -70.540 1.00 65.18 316 PRO A N 1
ATOM 1315 C CA . PRO A 1 212 ? -25.230 2.222 -69.358 1.00 64.15 316 PRO A CA 1
ATOM 1316 C C . PRO A 1 212 ? -24.682 2.600 -67.974 1.00 67.33 316 PRO A C 1
ATOM 1317 O O . PRO A 1 212 ? -25.479 2.831 -67.074 1.00 67.28 316 PRO A O 1
ATOM 1321 N N . ALA A 1 213 ? -23.347 2.698 -67.809 1.00 62.08 317 ALA A N 1
ATOM 1322 C CA . ALA A 1 213 ? -22.681 2.803 -66.506 1.00 60.06 317 ALA A CA 1
ATOM 1323 C C . ALA A 1 213 ? -21.505 3.782 -66.496 1.00 61.07 317 ALA A C 1
ATOM 1324 O O . ALA A 1 213 ? -20.820 3.960 -67.513 1.00 60.52 317 ALA A O 1
ATOM 1326 N N . GLY A 1 214 ? -21.289 4.408 -65.342 1.00 56.01 318 GLY A N 1
ATOM 1327 C CA . GLY A 1 214 ? -20.061 5.146 -65.063 1.00 55.42 318 GLY A CA 1
ATOM 1328 C C . GLY A 1 214 ? -19.023 4.254 -64.418 1.00 58.17 318 GLY A C 1
ATOM 1329 O O . GLY A 1 214 ? -19.080 3.022 -64.565 1.00 57.80 318 GLY A O 1
ATOM 1330 N N . PHE A 1 215 ? -18.070 4.861 -63.689 1.00 54.56 319 PHE A N 1
ATOM 1331 C CA . PHE A 1 215 ? -17.036 4.108 -62.963 1.00 54.85 319 PHE A CA 1
ATOM 1332 C C . PHE A 1 215 ? -17.653 3.351 -61.798 1.00 60.84 319 PHE A C 1
ATOM 1333 O O . PHE A 1 215 ? -18.448 3.918 -61.044 1.00 58.87 319 PHE A O 1
ATOM 1341 N N . ALA A 1 216 ? -17.295 2.060 -61.678 1.00 60.16 320 ALA A N 1
ATOM 1342 C CA . ALA A 1 216 ? -17.634 1.195 -60.548 1.00 60.73 320 ALA A CA 1
ATOM 1343 C C . ALA A 1 216 ? -16.909 1.713 -59.297 1.00 64.31 320 ALA A C 1
ATOM 1344 O O . ALA A 1 216 ? -17.488 1.743 -58.216 1.00 64.22 320 ALA A O 1
ATOM 1346 N N . GLY A 1 217 ? -15.667 2.144 -59.475 1.00 61.15 321 GLY A N 1
ATOM 1347 C CA . GLY A 1 217 ? -14.866 2.759 -58.427 1.00 60.70 321 GLY A CA 1
ATOM 1348 C C . GLY A 1 217 ? -13.634 3.409 -59.001 1.00 64.92 321 GLY A C 1
ATOM 1349 O O . GLY A 1 217 ? -13.181 2.996 -60.066 1.00 65.85 321 GLY A O 1
ATOM 1350 N N . LEU A 1 218 ? -13.099 4.439 -58.322 1.00 59.67 322 LEU A N 1
ATOM 1351 C CA . LEU A 1 218 ? -11.848 5.075 -58.713 1.00 59.50 322 LEU A CA 1
ATOM 1352 C C . LEU A 1 218 ? -10.787 4.772 -57.664 1.00 67.54 322 LEU A C 1
ATOM 1353 O O . LEU A 1 218 ? -9.866 4.020 -57.958 1.00 68.58 322 LEU A O 1
ATOM 1358 N N . PHE A 1 219 ? -10.919 5.314 -56.447 1.00 67.64 323 PHE A N 1
ATOM 1359 C CA . PHE A 1 219 ? -10.009 5.010 -55.338 1.00 70.75 323 PHE A CA 1
ATOM 1360 C C . PHE A 1 219 ? -10.429 3.677 -54.697 1.00 84.15 323 PHE A C 1
ATOM 1361 O O . PHE A 1 219 ? -11.079 3.652 -53.648 1.00 84.57 323 PHE A O 1
ATOM 1369 N N . ASP A 1 220 ? -10.036 2.569 -55.360 1.00 87.40 324 ASP A N 1
ATOM 1370 C CA . ASP A 1 220 ? -10.558 1.208 -55.177 1.00 90.57 324 ASP A CA 1
ATOM 1371 C C . ASP A 1 220 ? -10.127 0.555 -53.869 1.00 99.32 324 ASP A C 1
ATOM 1372 O O . ASP A 1 220 ? -8.932 0.538 -53.550 1.00 100.85 324 ASP A O 1
ATOM 1377 N N . GLY A 1 221 ? -11.115 0.045 -53.124 1.00 97.32 325 GLY A N 1
ATOM 1378 C CA . GLY A 1 221 ? -10.933 -0.596 -51.824 1.00 98.93 325 GLY A CA 1
ATOM 1379 C C . GLY A 1 221 ? -10.732 0.355 -50.655 1.00 104.33 325 GLY A C 1
ATOM 1380 O O . GLY A 1 221 ? -11.114 0.031 -49.523 1.00 104.35 325 GLY A O 1
ATOM 1381 N N . ARG A 1 222 ? -10.142 1.545 -50.931 1.00 101.08 326 ARG A N 1
ATOM 1382 C CA . ARG A 1 222 ? -9.756 2.579 -49.959 1.00 100.70 326 ARG A CA 1
ATOM 1383 C C . ARG A 1 222 ? -10.938 3.198 -49.213 1.00 102.39 326 ARG A C 1
ATOM 1384 O O . ARG A 1 222 ? -10.938 3.187 -47.981 1.00 102.62 326 ARG A O 1
ATOM 1392 N N . ALA A 1 223 ? -11.944 3.715 -49.954 1.00 96.21 327 ALA A N 1
ATOM 1393 C CA . ALA A 1 223 ? -13.079 4.452 -49.397 1.00 94.22 327 ALA A CA 1
ATOM 1394 C C . ALA A 1 223 ? -13.997 3.613 -48.475 1.00 95.65 327 ALA A C 1
ATOM 1395 O O . ALA A 1 223 ? -14.488 4.143 -47.475 1.00 95.03 327 ALA A O 1
ATOM 1397 N N . GLU A 1 224 ? -14.200 2.311 -48.788 1.00 90.73 328 GLU A N 1
ATOM 1398 C CA . GLU A 1 224 ? -15.072 1.420 -47.999 1.00 90.20 328 GLU A CA 1
ATOM 1399 C C . GLU A 1 224 ? -14.471 1.029 -46.630 1.00 91.76 328 GLU A C 1
ATOM 1400 O O . GLU A 1 224 ? -15.213 0.636 -45.721 1.00 91.67 328 GLU A O 1
ATOM 1406 N N . ARG A 1 225 ? -13.133 1.147 -46.494 1.00 86.06 329 ARG A N 1
ATOM 1407 C CA . ARG A 1 225 ? -12.386 0.859 -45.265 1.00 85.66 329 ARG A CA 1
ATOM 1408 C C . ARG A 1 225 ? -12.372 2.047 -44.265 1.00 83.77 329 ARG A C 1
ATOM 1409 O O . ARG A 1 225 ? -12.202 1.828 -43.058 1.00 85.16 329 ARG A O 1
ATOM 1417 N N . VAL A 1 226 ? -12.522 3.292 -44.770 1.00 73.21 330 VAL A N 1
ATOM 1418 C CA . VAL A 1 226 ? -12.485 4.534 -43.976 1.00 70.40 330 VAL A CA 1
ATOM 1419 C C . VAL A 1 226 ? -13.734 4.619 -43.062 1.00 66.20 330 VAL A C 1
ATOM 1420 O O . VAL A 1 226 ? -14.838 4.294 -43.523 1.00 63.39 330 VAL A O 1
ATOM 1424 N N . PRO A 1 227 ? -13.576 5.000 -41.761 1.00 60.22 331 PRO A N 1
ATOM 1425 C CA . PRO A 1 227 ? -14.749 5.338 -40.940 1.00 58.26 331 PRO A CA 1
ATOM 1426 C C . PRO A 1 227 ? -15.632 6.394 -41.602 1.00 59.29 331 PRO A C 1
ATOM 1427 O O . PRO A 1 227 ? -15.133 7.267 -42.326 1.00 57.18 331 PRO A O 1
ATOM 1431 N N . VAL A 1 228 ? -16.949 6.281 -41.384 1.00 54.25 332 VAL A N 1
ATOM 1432 C CA . VAL A 1 228 ? -17.941 7.156 -41.997 1.00 51.51 332 VAL A CA 1
ATOM 1433 C C . VAL A 1 228 ? -18.436 8.115 -40.908 1.00 54.74 332 VAL A C 1
ATOM 1434 O O . VAL A 1 228 ? -18.912 7.662 -39.861 1.00 53.71 332 VAL A O 1
ATOM 1438 N N . ALA A 1 229 ? -18.327 9.427 -41.155 1.00 52.70 333 ALA A N 1
ATOM 1439 C CA . ALA A 1 229 ? -18.780 10.455 -40.207 1.00 53.19 333 ALA A CA 1
ATOM 1440 C C . ALA A 1 229 ? -20.313 10.495 -40.232 1.00 51.89 333 ALA A C 1
ATOM 1441 O O . ALA A 1 229 ? -20.875 10.186 -41.266 1.00 50.19 333 ALA A O 1
ATOM 1443 N N . PRO A 1 230 ? -21.014 10.820 -39.113 1.00 46.74 334 PRO A N 1
ATOM 1444 C CA . PRO A 1 230 ? -22.489 10.968 -39.189 1.00 45.68 334 PRO A CA 1
ATOM 1445 C C . PRO A 1 230 ? -23.027 11.798 -40.362 1.00 50.39 334 PRO A C 1
ATOM 1446 O O . PRO A 1 230 ? -24.018 11.395 -40.990 1.00 48.75 334 PRO A O 1
ATOM 1450 N N . ALA A 1 231 ? -22.380 12.952 -40.682 1.00 48.06 335 ALA A N 1
ATOM 1451 C CA . ALA A 1 231 ? -22.817 13.812 -41.803 1.00 46.25 335 ALA A CA 1
ATOM 1452 C C . ALA A 1 231 ? -22.673 13.158 -43.190 1.00 51.22 335 ALA A C 1
ATOM 1453 O O . ALA A 1 231 ? -23.222 13.679 -44.144 1.00 51.13 335 ALA A O 1
ATOM 1455 N N . ASP A 1 232 ? -21.970 12.018 -43.302 1.00 51.45 336 ASP A N 1
ATOM 1456 C CA . ASP A 1 232 ? -21.746 11.317 -44.584 1.00 51.87 336 ASP A CA 1
ATOM 1457 C C . ASP A 1 232 ? -22.433 9.950 -44.684 1.00 53.07 336 ASP A C 1
ATOM 1458 O O . ASP A 1 232 ? -22.190 9.237 -45.649 1.00 51.17 336 ASP A O 1
ATOM 1463 N N . GLN A 1 233 ? -23.246 9.576 -43.678 1.00 50.62 337 GLN A N 1
ATOM 1464 C CA . GLN A 1 233 ? -23.889 8.251 -43.549 1.00 50.73 337 GLN A CA 1
ATOM 1465 C C . GLN A 1 233 ? -24.780 7.906 -44.739 1.00 50.01 337 GLN A C 1
ATOM 1466 O O . GLN A 1 233 ? -24.790 6.759 -45.201 1.00 49.40 337 GLN A O 1
ATOM 1472 N N . LEU A 1 234 ? -25.633 8.844 -45.122 1.00 47.12 338 LEU A N 1
ATOM 1473 C CA . LEU A 1 234 ? -26.549 8.640 -46.247 1.00 47.96 338 LEU A CA 1
ATOM 1474 C C . LEU A 1 234 ? -25.808 8.547 -47.585 1.00 51.44 338 LEU A C 1
ATOM 1475 O O . LEU A 1 234 ? -26.094 7.641 -48.358 1.00 50.87 338 LEU A O 1
ATOM 1480 N N . ARG A 1 235 ? -24.833 9.444 -47.829 1.00 48.74 339 ARG A N 1
ATOM 1481 C CA . ARG A 1 235 ? -23.943 9.412 -49.001 1.00 48.51 339 ARG A CA 1
ATOM 1482 C C . ARG A 1 235 ? -23.200 8.067 -49.103 1.00 53.24 339 ARG A C 1
ATOM 1483 O O . ARG A 1 235 ? -23.140 7.506 -50.197 1.00 52.95 339 ARG A O 1
ATOM 1491 N N . ALA A 1 236 ? -22.609 7.583 -47.974 1.00 48.12 340 ALA A N 1
ATOM 1492 C CA . ALA A 1 236 ? -21.911 6.300 -47.926 1.00 48.09 340 ALA A CA 1
ATOM 1493 C C . ALA A 1 236 ? -22.837 5.125 -48.264 1.00 51.12 340 ALA A C 1
ATOM 1494 O O . ALA A 1 236 ? -22.425 4.247 -49.013 1.00 50.59 340 ALA A O 1
ATOM 1496 N N . ALA A 1 237 ? -24.070 5.104 -47.707 1.00 47.84 341 ALA A N 1
ATOM 1497 C CA . ALA A 1 237 ? -25.067 4.059 -47.983 1.00 48.91 341 ALA A CA 1
ATOM 1498 C C . ALA A 1 237 ? -25.374 3.961 -49.514 1.00 53.13 341 ALA A C 1
ATOM 1499 O O . ALA A 1 237 ? -25.506 2.856 -50.053 1.00 51.51 341 ALA A O 1
ATOM 1501 N N . TRP A 1 238 ? -25.424 5.122 -50.199 1.00 50.41 342 TRP A N 1
ATOM 1502 C CA . TRP A 1 238 ? -25.581 5.228 -51.661 1.00 49.83 342 TRP A CA 1
ATOM 1503 C C . TRP A 1 238 ? -24.327 4.765 -52.415 1.00 52.23 342 TRP A C 1
ATOM 1504 O O . TRP A 1 238 ? -24.441 4.058 -53.410 1.00 50.99 342 TRP A O 1
ATOM 1515 N N . THR A 1 239 ? -23.141 5.218 -51.975 1.00 49.33 343 THR A N 1
ATOM 1516 C CA . THR A 1 239 ? -21.855 4.978 -52.657 1.00 49.38 343 THR A CA 1
ATOM 1517 C C . THR A 1 239 ? -21.501 3.498 -52.708 1.00 55.71 343 THR A C 1
ATOM 1518 O O . THR A 1 239 ? -21.063 3.012 -53.766 1.00 54.50 343 THR A O 1
ATOM 1522 N N . PHE A 1 240 ? -21.727 2.779 -51.589 1.00 52.58 344 PHE A N 1
ATOM 1523 C CA . PHE A 1 240 ? -21.318 1.387 -51.450 1.00 54.27 344 PHE A CA 1
ATOM 1524 C C . PHE A 1 240 ? -22.480 0.385 -51.535 1.00 60.06 344 PHE A C 1
ATOM 1525 O O . PHE A 1 240 ? -22.252 -0.811 -51.424 1.00 61.83 344 PHE A O 1
ATOM 1533 N N . GLY A 1 241 ? -23.696 0.878 -51.765 1.00 57.66 345 GLY A N 1
ATOM 1534 C CA . GLY A 1 241 ? -24.898 0.054 -51.869 1.00 58.82 345 GLY A CA 1
ATOM 1535 C C . GLY A 1 241 ? -25.111 -0.814 -50.650 1.00 68.07 345 GLY A C 1
ATOM 1536 O O . GLY A 1 241 ? -25.366 -2.020 -50.764 1.00 68.66 345 GLY A O 1
ATOM 1537 N N . GLU A 1 242 ? -24.987 -0.187 -49.463 1.00 66.31 346 GLU A N 1
ATOM 1538 C CA . GLU A 1 242 ? -25.096 -0.841 -48.163 1.00 67.22 346 GLU A CA 1
ATOM 1539 C C . GLU A 1 242 ? -26.533 -1.285 -47.943 1.00 72.97 346 GLU A C 1
ATOM 1540 O O . GLU A 1 242 ? -27.458 -0.687 -48.514 1.00 72.65 346 GLU A O 1
ATOM 1546 N N . ASP A 1 243 ? -26.719 -2.312 -47.095 1.00 70.79 347 ASP A N 1
ATOM 1547 C CA . ASP A 1 243 ? -28.028 -2.720 -46.587 1.00 71.50 347 ASP A CA 1
ATOM 1548 C C . ASP A 1 243 ? -28.757 -1.467 -46.054 1.00 74.00 347 ASP A C 1
ATOM 1549 O O . ASP A 1 243 ? -28.244 -0.801 -45.145 1.00 73.90 347 ASP A O 1
ATOM 1554 N N . PRO A 1 244 ? -29.913 -1.108 -46.658 1.00 68.85 348 PRO A N 1
ATOM 1555 C CA . PRO A 1 244 ? -30.611 0.128 -46.258 1.00 66.38 348 PRO A CA 1
ATOM 1556 C C . PRO A 1 244 ? -31.227 0.111 -44.867 1.00 66.11 348 PRO A C 1
ATOM 1557 O O . PRO A 1 244 ? -31.446 1.189 -44.319 1.00 63.75 348 PRO A O 1
ATOM 1561 N N . ALA A 1 245 ? -31.506 -1.087 -44.300 1.00 61.73 349 ALA A N 1
ATOM 1562 C CA . ALA A 1 245 ? -32.210 -1.256 -43.020 1.00 62.23 349 ALA A CA 1
ATOM 1563 C C . ALA A 1 245 ? -31.663 -0.437 -41.836 1.00 66.34 349 ALA A C 1
ATOM 1564 O O . ALA A 1 245 ? -32.487 0.207 -41.181 1.00 67.47 349 ALA A O 1
ATOM 1566 N N . PRO A 1 246 ? -30.331 -0.413 -41.506 1.00 60.88 350 PRO A N 1
ATOM 1567 C CA . PRO A 1 246 ? -29.895 0.422 -40.359 1.00 59.76 350 PRO A CA 1
ATOM 1568 C C . PRO A 1 246 ? -29.998 1.931 -40.605 1.00 61.37 350 PRO A C 1
ATOM 1569 O O . PRO A 1 246 ? -30.008 2.679 -39.631 1.00 60.22 350 PRO A O 1
ATOM 1573 N N . ARG A 1 247 ? -30.132 2.376 -41.891 1.00 56.75 351 ARG A N 1
ATOM 1574 C CA . ARG A 1 247 ? -30.230 3.804 -42.205 1.00 55.22 351 ARG A CA 1
ATOM 1575 C C . ARG A 1 247 ? -31.635 4.279 -42.583 1.00 57.75 351 ARG A C 1
ATOM 1576 O O . ARG A 1 247 ? -31.793 5.448 -42.944 1.00 56.16 351 ARG A O 1
ATOM 1584 N N . LEU A 1 248 ? -32.665 3.409 -42.434 1.00 56.63 352 LEU A N 1
ATOM 1585 C CA . LEU A 1 248 ? -34.048 3.703 -42.846 1.00 57.40 352 LEU A CA 1
ATOM 1586 C C . LEU A 1 248 ? -34.717 4.786 -42.026 1.00 59.46 352 LEU A C 1
ATOM 1587 O O . LEU A 1 248 ? -35.349 5.668 -42.613 1.00 58.31 352 LEU A O 1
ATOM 1592 N N . ASP A 1 249 ? -34.637 4.684 -40.670 1.00 55.64 353 ASP A N 1
ATOM 1593 C CA . ASP A 1 249 ? -35.177 5.691 -39.755 1.00 54.43 353 ASP A CA 1
ATOM 1594 C C . ASP A 1 249 ? -34.546 7.037 -39.996 1.00 55.18 353 ASP A C 1
ATOM 1595 O O . ASP A 1 249 ? -35.272 8.020 -40.022 1.00 54.72 353 ASP A O 1
ATOM 1600 N N . LEU A 1 250 ? -33.205 7.079 -40.166 1.00 50.55 354 LEU A N 1
ATOM 1601 C CA . LEU A 1 250 ? -32.446 8.272 -40.565 1.00 49.40 354 LEU A CA 1
ATOM 1602 C C . LEU A 1 250 ? -32.985 8.887 -41.876 1.00 52.25 354 LEU A C 1
ATOM 1603 O O . LEU A 1 250 ? -33.243 10.093 -41.902 1.00 51.56 354 LEU A O 1
ATOM 1608 N N . ALA A 1 251 ? -33.159 8.076 -42.948 1.00 49.11 355 ALA A N 1
ATOM 1609 C CA . ALA A 1 251 ? -33.699 8.563 -44.242 1.00 48.99 355 ALA A CA 1
ATOM 1610 C C . ALA A 1 251 ? -35.116 9.114 -44.103 1.00 52.57 355 ALA A C 1
ATOM 1611 O O . ALA A 1 251 ? -35.395 10.201 -44.603 1.00 51.44 355 ALA A O 1
ATOM 1613 N N . ARG A 1 252 ? -35.996 8.385 -43.403 1.00 50.11 356 ARG A N 1
ATOM 1614 C CA . ARG A 1 252 ? -37.376 8.825 -43.164 1.00 51.09 356 ARG A CA 1
ATOM 1615 C C . ARG A 1 252 ? -37.402 10.153 -42.396 1.00 53.91 356 ARG A C 1
ATOM 1616 O O . ARG A 1 252 ? -38.139 11.052 -42.795 1.00 52.89 356 ARG A O 1
ATOM 1624 N N . ALA A 1 253 ? -36.585 10.275 -41.319 1.00 51.20 357 ALA A N 1
ATOM 1625 C CA . ALA A 1 253 ? -36.498 11.482 -40.500 1.00 50.48 357 ALA A CA 1
ATOM 1626 C C . ALA A 1 253 ? -35.922 12.650 -41.296 1.00 51.70 357 ALA A C 1
ATOM 1627 O O . ALA A 1 253 ? -36.390 13.767 -41.120 1.00 51.46 357 ALA A O 1
ATOM 1629 N N . THR A 1 254 ? -34.911 12.397 -42.162 1.00 47.39 358 THR A N 1
ATOM 1630 C CA . THR A 1 254 ? -34.344 13.418 -43.055 1.00 46.48 358 THR A CA 1
ATOM 1631 C C . THR A 1 254 ? -35.423 14.009 -43.956 1.00 50.55 358 THR A C 1
ATOM 1632 O O . THR A 1 254 ? -35.559 15.231 -44.009 1.00 51.66 358 THR A O 1
ATOM 1636 N N . VAL A 1 255 ? -36.210 13.151 -44.619 1.00 47.80 359 VAL A N 1
ATOM 1637 C CA . VAL A 1 255 ? -37.298 13.565 -45.521 1.00 47.99 359 VAL A CA 1
ATOM 1638 C C . VAL A 1 255 ? -38.386 14.316 -44.742 1.00 54.21 359 VAL A C 1
ATOM 1639 O O . VAL A 1 255 ? -38.792 15.410 -45.159 1.00 53.24 359 VAL A O 1
ATOM 1643 N N . ALA A 1 256 ? -38.806 13.746 -43.583 1.00 52.48 360 ALA A N 1
ATOM 1644 C CA . ALA A 1 256 ? -39.870 14.304 -42.740 1.00 52.78 360 ALA A CA 1
ATOM 1645 C C . ALA A 1 256 ? -39.487 15.702 -42.256 1.00 56.08 360 ALA A C 1
ATOM 1646 O O . ALA A 1 256 ? -40.289 16.626 -42.360 1.00 57.05 360 ALA A O 1
ATOM 1648 N N . GLU A 1 257 ? -38.240 15.857 -41.783 1.00 52.87 361 GLU A N 1
ATOM 1649 C CA . GLU A 1 257 ? -37.735 17.105 -41.227 1.00 51.93 361 GLU A CA 1
ATOM 1650 C C . GLU A 1 257 ? -37.439 18.142 -42.307 1.00 55.58 361 GLU A C 1
ATOM 1651 O O . GLU A 1 257 ? -37.750 19.321 -42.112 1.00 56.12 361 GLU A O 1
ATOM 1657 N N . ALA A 1 258 ? -36.830 17.716 -43.430 1.00 52.37 362 ALA A N 1
ATOM 1658 C CA . ALA A 1 258 ? -36.663 18.584 -44.600 1.00 52.42 362 ALA A CA 1
ATOM 1659 C C . ALA A 1 258 ? -38.006 19.205 -44.979 1.00 54.48 362 ALA A C 1
ATOM 1660 O O . ALA A 1 258 ? -38.068 20.414 -45.182 1.00 53.40 362 ALA A O 1
ATOM 1662 N N . TYR A 1 259 ? -39.081 18.394 -45.031 1.00 52.99 363 TYR A N 1
ATOM 1663 C CA . TYR A 1 259 ? -40.409 18.902 -45.392 1.00 54.85 363 TYR A CA 1
ATOM 1664 C C . TYR A 1 259 ? -40.970 19.888 -44.356 1.00 60.91 363 TYR A C 1
ATOM 1665 O O . TYR A 1 259 ? -41.494 20.941 -44.733 1.00 60.68 363 TYR A O 1
ATOM 1674 N N . ARG A 1 260 ? -40.870 19.541 -43.055 1.00 58.71 364 ARG A N 1
ATOM 1675 C CA . ARG A 1 260 ? -41.353 20.387 -41.957 1.00 59.67 364 ARG A CA 1
ATOM 1676 C C . ARG A 1 260 ? -40.653 21.754 -41.989 1.00 63.17 364 ARG A C 1
ATOM 1677 O O . ARG A 1 260 ? -41.304 22.776 -41.786 1.00 63.75 364 ARG A O 1
ATOM 1685 N N . ARG A 1 261 ? -39.330 21.766 -42.269 1.00 57.03 365 ARG A N 1
ATOM 1686 C CA . ARG A 1 261 ? -38.569 23.000 -42.450 1.00 55.91 365 ARG A CA 1
ATOM 1687 C C . ARG A 1 261 ? -39.041 23.805 -43.688 1.00 60.25 365 ARG A C 1
ATOM 1688 O O . ARG A 1 261 ? -39.347 24.989 -43.566 1.00 60.37 365 ARG A O 1
ATOM 1696 N N . SER A 1 262 ? -39.114 23.156 -44.855 1.00 57.35 366 SER A N 1
ATOM 1697 C CA . SER A 1 262 ? -39.515 23.766 -46.135 1.00 58.19 366 SER A CA 1
ATOM 1698 C C . SER A 1 262 ? -40.814 24.569 -45.990 1.00 62.97 366 SER A C 1
ATOM 1699 O O . SER A 1 262 ? -40.860 25.761 -46.317 1.00 63.06 366 SER A O 1
ATOM 1702 N N . VAL A 1 263 ? -41.833 23.925 -45.425 1.00 60.65 367 VAL A N 1
ATOM 1703 C CA . VAL A 1 263 ? -43.159 24.502 -45.267 1.00 63.25 367 VAL A CA 1
ATOM 1704 C C . VAL A 1 263 ? -43.184 25.687 -44.281 1.00 66.41 367 VAL A C 1
ATOM 1705 O O . VAL A 1 263 ? -44.086 26.518 -44.350 1.00 66.96 367 VAL A O 1
ATOM 1709 N N . ARG A 1 264 ? -42.178 25.772 -43.395 1.00 62.14 368 ARG A N 1
ATOM 1710 C CA . ARG A 1 264 ? -41.996 26.877 -42.445 1.00 63.04 368 ARG A CA 1
ATOM 1711 C C . ARG A 1 264 ? -41.011 27.940 -42.968 1.00 67.76 368 ARG A C 1
ATOM 1712 O O . ARG A 1 264 ? -40.682 28.885 -42.255 1.00 70.23 368 ARG A O 1
ATOM 1720 N N . GLY A 1 265 ? -40.581 27.779 -44.216 1.00 62.66 369 GLY A N 1
ATOM 1721 C CA . GLY A 1 265 ? -39.722 28.727 -44.912 1.00 61.89 369 GLY A CA 1
ATOM 1722 C C . GLY A 1 265 ? -38.267 28.622 -44.512 1.00 62.48 369 GLY A C 1
ATOM 1723 O O . GLY A 1 265 ? -37.498 29.555 -44.748 1.00 61.96 369 GLY A O 1
ATOM 1724 N N . LYS A 1 266 ? -37.867 27.471 -43.915 1.00 56.45 370 LYS A N 1
ATOM 1725 C CA . LYS A 1 266 ? -36.505 27.253 -43.427 1.00 53.50 370 LYS A CA 1
ATOM 1726 C C . LYS A 1 266 ? -35.704 26.471 -44.463 1.00 55.97 370 LYS A C 1
ATOM 1727 O O . LYS A 1 266 ? -36.261 25.574 -45.091 1.00 54.79 370 LYS A O 1
ATOM 1733 N N . PRO A 1 267 ? -34.410 26.794 -44.698 1.00 53.14 371 PRO A N 1
ATOM 1734 C CA . PRO A 1 267 ? -33.600 25.915 -45.548 1.00 52.75 371 PRO A CA 1
ATOM 1735 C C . PRO A 1 267 ? -33.351 24.538 -44.893 1.00 55.95 371 PRO A C 1
ATOM 1736 O O . PRO A 1 267 ? -33.295 24.392 -43.668 1.00 52.75 371 PRO A O 1
ATOM 1740 N N . PHE A 1 268 ? -33.231 23.532 -45.748 1.00 53.93 372 PHE A N 1
ATOM 1741 C CA . PHE A 1 268 ? -32.966 22.151 -45.377 1.00 52.66 372 PHE A CA 1
ATOM 1742 C C . PHE A 1 268 ? -31.746 21.687 -46.161 1.00 55.22 372 PHE A C 1
ATOM 1743 O O . PHE A 1 268 ? -31.389 22.307 -47.177 1.00 54.55 372 PHE A O 1
ATOM 1751 N N . ASP A 1 269 ? -31.120 20.591 -45.701 1.00 50.03 373 ASP A N 1
ATOM 1752 C CA . ASP A 1 269 ? -29.946 20.013 -46.351 1.00 48.28 373 ASP A CA 1
ATOM 1753 C C . ASP A 1 269 ? -30.390 19.234 -47.602 1.00 50.41 373 ASP A C 1
ATOM 1754 O O . ASP A 1 269 ? -30.757 18.067 -47.501 1.00 50.01 373 ASP A O 1
ATOM 1759 N N . GLN A 1 270 ? -30.357 19.881 -48.784 1.00 48.44 374 GLN A N 1
ATOM 1760 C CA . GLN A 1 270 ? -30.849 19.255 -50.038 1.00 48.47 374 GLN A CA 1
ATOM 1761 C C . GLN A 1 270 ? -29.966 18.079 -50.490 1.00 52.16 374 GLN A C 1
ATOM 1762 O O . GLN A 1 270 ? -30.475 17.154 -51.104 1.00 52.23 374 GLN A O 1
ATOM 1768 N N . GLN A 1 271 ? -28.654 18.099 -50.156 1.00 49.87 375 GLN A N 1
ATOM 1769 C CA . GLN A 1 271 ? -27.752 16.968 -50.435 1.00 49.44 375 GLN A CA 1
ATOM 1770 C C . GLN A 1 271 ? -28.062 15.745 -49.589 1.00 50.54 375 GLN A C 1
ATOM 1771 O O . GLN A 1 271 ? -28.181 14.650 -50.132 1.00 47.31 375 GLN A O 1
ATOM 1777 N N . ALA A 1 272 ? -28.243 15.930 -48.268 1.00 47.65 376 ALA A N 1
ATOM 1778 C CA . ALA A 1 272 ? -28.686 14.839 -47.383 1.00 46.98 376 ALA A CA 1
ATOM 1779 C C . ALA A 1 272 ? -30.078 14.345 -47.808 1.00 50.44 376 ALA A C 1
ATOM 1780 O O . ALA A 1 272 ? -30.309 13.136 -47.823 1.00 50.83 376 ALA A O 1
ATOM 1782 N N . LEU A 1 273 ? -30.991 15.272 -48.173 1.00 47.22 377 LEU A N 1
ATOM 1783 C CA . LEU A 1 273 ? -32.290 14.909 -48.769 1.00 48.79 377 LEU A CA 1
ATOM 1784 C C . LEU A 1 273 ? -32.171 13.974 -50.004 1.00 51.15 377 LEU A C 1
ATOM 1785 O O . LEU A 1 273 ? -32.864 12.958 -50.064 1.00 50.37 377 LEU A O 1
ATOM 1790 N N . PHE A 1 274 ? -31.280 14.301 -50.952 1.00 47.60 378 PHE A N 1
ATOM 1791 C CA . PHE A 1 274 ? -31.086 13.469 -52.141 1.00 48.44 378 PHE A CA 1
ATOM 1792 C C . PHE A 1 274 ? -30.799 11.997 -51.779 1.00 51.80 378 PHE A C 1
ATOM 1793 O O . PHE A 1 274 ? -31.460 11.089 -52.292 1.00 53.16 378 PHE A O 1
ATOM 1801 N N . PHE A 1 275 ? -29.806 11.784 -50.899 1.00 46.96 379 PHE A N 1
ATOM 1802 C CA . PHE A 1 275 ? -29.371 10.456 -50.464 1.00 44.87 379 PHE A CA 1
ATOM 1803 C C . PHE A 1 275 ? -30.422 9.705 -49.624 1.00 48.95 379 PHE A C 1
ATOM 1804 O O . PHE A 1 275 ? -30.497 8.476 -49.714 1.00 46.05 379 PHE A O 1
ATOM 1812 N N . ALA A 1 276 ? -31.214 10.440 -48.800 1.00 46.71 380 ALA A N 1
ATOM 1813 C CA . ALA A 1 276 ? -32.364 9.881 -48.061 1.00 47.23 380 ALA A CA 1
ATOM 1814 C C . ALA A 1 276 ? -33.431 9.354 -49.016 1.00 51.88 380 ALA A C 1
ATOM 1815 O O . ALA A 1 276 ? -33.923 8.241 -48.840 1.00 52.00 380 ALA A O 1
ATOM 1817 N N . VAL A 1 277 ? -33.813 10.171 -50.005 1.00 50.61 381 VAL A N 1
ATOM 1818 C CA . VAL A 1 277 ? -34.769 9.796 -51.064 1.00 50.43 381 VAL A CA 1
ATOM 1819 C C . VAL A 1 277 ? -34.266 8.543 -51.809 1.00 53.27 381 VAL A C 1
ATOM 1820 O O . VAL A 1 277 ? -35.045 7.604 -51.994 1.00 50.86 381 VAL A O 1
ATOM 1824 N N . ALA A 1 278 ? -32.963 8.525 -52.188 1.00 50.30 382 ALA A N 1
ATOM 1825 C CA . ALA A 1 278 ? -32.336 7.379 -52.874 1.00 51.26 382 ALA A CA 1
ATOM 1826 C C . ALA A 1 278 ? -32.518 6.071 -52.106 1.00 55.70 382 ALA A C 1
ATOM 1827 O O . ALA A 1 278 ? -32.879 5.059 -52.704 1.00 55.86 382 ALA A O 1
ATOM 1829 N N . LEU A 1 279 ? -32.303 6.103 -50.779 1.00 51.79 383 LEU A N 1
ATOM 1830 C CA . LEU A 1 279 ? -32.462 4.960 -49.888 1.00 52.75 383 LEU A CA 1
ATOM 1831 C C . LEU A 1 279 ? -33.927 4.513 -49.786 1.00 56.00 383 LEU A C 1
ATOM 1832 O O . LEU A 1 279 ? -34.217 3.316 -49.879 1.00 54.29 383 LEU A O 1
ATOM 1837 N N . LEU A 1 280 ? -34.831 5.466 -49.545 1.00 52.57 384 LEU A N 1
ATOM 1838 C CA . LEU A 1 280 ? -36.258 5.182 -49.425 1.00 53.43 384 LEU A CA 1
ATOM 1839 C C . LEU A 1 280 ? -36.893 4.607 -50.701 1.00 57.64 384 LEU A C 1
ATOM 1840 O O . LEU A 1 280 ? -37.718 3.703 -50.600 1.00 56.95 384 LEU A O 1
ATOM 1845 N N . LEU A 1 281 ? -36.482 5.084 -51.887 1.00 55.24 385 LEU A N 1
ATOM 1846 C CA . LEU A 1 281 ? -37.040 4.563 -53.138 1.00 57.10 385 LEU A CA 1
ATOM 1847 C C . LEU A 1 281 ? -36.458 3.208 -53.481 1.00 65.44 385 LEU A C 1
ATOM 1848 O O . LEU A 1 281 ? -37.073 2.476 -54.250 1.00 66.68 385 LEU A O 1
ATOM 1853 N N . ARG A 1 282 ? -35.272 2.865 -52.929 1.00 64.80 386 ARG A N 1
ATOM 1854 C CA . ARG A 1 282 ? -34.722 1.534 -53.144 1.00 66.75 386 ARG A CA 1
ATOM 1855 C C . ARG A 1 282 ? -35.150 0.480 -52.130 1.00 74.47 386 ARG A C 1
ATOM 1856 O O . ARG A 1 282 ? -35.275 -0.685 -52.504 1.00 76.51 386 ARG A O 1
ATOM 1864 N N . ALA A 1 283 ? -35.378 0.862 -50.865 1.00 71.53 387 ALA A N 1
ATOM 1865 C CA . ALA A 1 283 ? -35.765 -0.119 -49.860 1.00 74.01 387 ALA A CA 1
ATOM 1866 C C . ALA A 1 283 ? -36.593 0.437 -48.727 1.00 80.09 387 ALA A C 1
ATOM 1867 O O . ALA A 1 283 ? -36.434 0.010 -47.587 1.00 80.55 387 ALA A O 1
ATOM 1869 N N . GLY A 1 284 ? -37.484 1.368 -49.047 1.00 77.97 388 GLY A N 1
ATOM 1870 C CA . GLY A 1 284 ? -38.486 1.841 -48.107 1.00 78.50 388 GLY A CA 1
ATOM 1871 C C . GLY A 1 284 ? -39.508 0.767 -47.798 1.00 86.41 388 GLY A C 1
ATOM 1872 O O . GLY A 1 284 ? -39.827 -0.074 -48.661 1.00 87.18 388 GLY A O 1
ATOM 1873 N N . GLY A 1 285 ? -40.009 0.801 -46.559 1.00 83.71 389 GLY A N 1
ATOM 1874 C CA . GLY A 1 285 ? -41.151 0.000 -46.129 1.00 85.26 389 GLY A CA 1
ATOM 1875 C C . GLY A 1 285 ? -42.417 0.283 -46.930 1.00 89.89 389 GLY A C 1
ATOM 1876 O O . GLY A 1 285 ? -42.384 1.070 -47.887 1.00 87.70 389 GLY A O 1
ATOM 1877 N N . PRO A 1 286 ? -43.565 -0.357 -46.595 1.00 88.57 390 PRO A N 1
ATOM 1878 C CA . PRO A 1 286 ? -44.806 -0.050 -47.333 1.00 88.69 390 PRO A CA 1
ATOM 1879 C C . PRO A 1 286 ? -45.212 1.422 -47.172 1.00 89.05 390 PRO A C 1
ATOM 1880 O O . PRO A 1 286 ? -45.253 1.938 -46.048 1.00 87.87 390 PRO A O 1
ATOM 1884 N N . GLY A 1 287 ? -45.418 2.092 -48.309 1.00 83.11 391 GLY A N 1
ATOM 1885 C CA . GLY A 1 287 ? -45.880 3.476 -48.370 1.00 80.98 391 GLY A CA 1
ATOM 1886 C C . GLY A 1 287 ? -44.813 4.541 -48.201 1.00 79.32 391 GLY A C 1
ATOM 1887 O O . GLY A 1 287 ? -45.140 5.730 -48.246 1.00 78.29 391 GLY A O 1
ATOM 1888 N N . ASP A 1 288 ? -43.534 4.137 -48.009 1.00 71.75 392 ASP A N 1
ATOM 1889 C CA . ASP A 1 288 ? -42.419 5.070 -47.831 1.00 68.68 392 ASP A CA 1
ATOM 1890 C C . ASP A 1 288 ? -42.127 5.840 -49.094 1.00 69.97 392 ASP A C 1
ATOM 1891 O O . ASP A 1 288 ? -41.967 7.054 -49.036 1.00 68.56 392 ASP A O 1
ATOM 1896 N N . ALA A 1 289 ? -42.055 5.137 -50.230 1.00 66.17 393 ALA A N 1
ATOM 1897 C CA . ALA A 1 289 ? -41.768 5.720 -51.540 1.00 65.10 393 ALA A CA 1
ATOM 1898 C C . ALA A 1 289 ? -42.823 6.781 -51.911 1.00 68.25 393 ALA A C 1
ATOM 1899 O O . ALA A 1 289 ? -42.470 7.875 -52.346 1.00 66.05 393 ALA A O 1
ATOM 1901 N N . ARG A 1 290 ? -44.099 6.479 -51.638 1.00 66.90 394 ARG A N 1
ATOM 1902 C CA . ARG A 1 290 ? -45.250 7.355 -51.876 1.00 68.30 394 ARG A CA 1
ATOM 1903 C C . ARG A 1 290 ? -45.204 8.606 -50.985 1.00 69.06 394 ARG A C 1
ATOM 1904 O O . ARG A 1 290 ? -45.335 9.719 -51.498 1.00 68.70 394 ARG A O 1
ATOM 1912 N N . GLU A 1 291 ? -45.028 8.419 -49.659 1.00 64.06 395 GLU A N 1
ATOM 1913 C CA . GLU A 1 291 ? -44.887 9.510 -48.699 1.00 62.38 395 GLU A CA 1
ATOM 1914 C C . GLU A 1 291 ? -43.695 10.413 -49.041 1.00 63.04 395 GLU A C 1
ATOM 1915 O O . GLU A 1 291 ? -43.787 11.630 -48.859 1.00 62.99 395 GLU A O 1
ATOM 1921 N N . THR A 1 292 ? -42.587 9.820 -49.531 1.00 56.51 396 THR A N 1
ATOM 1922 C CA . THR A 1 292 ? -41.359 10.533 -49.908 1.00 54.43 396 THR A CA 1
ATOM 1923 C C . THR A 1 292 ? -41.627 11.459 -51.100 1.00 57.55 396 THR A C 1
ATOM 1924 O O . THR A 1 292 ? -41.224 12.619 -51.072 1.00 55.48 396 THR A O 1
ATOM 1928 N N . LEU A 1 293 ? -42.316 10.948 -52.122 1.00 55.92 397 LEU A N 1
ATOM 1929 C CA . LEU A 1 293 ? -42.613 11.698 -53.346 1.00 57.83 397 LEU A CA 1
ATOM 1930 C C . LEU A 1 293 ? -43.664 12.788 -53.164 1.00 63.03 397 LEU A C 1
ATOM 1931 O O . LEU A 1 293 ? -43.555 13.813 -53.821 1.00 62.00 397 LEU A O 1
ATOM 1936 N N . LEU A 1 294 ? -44.657 12.595 -52.261 1.00 62.18 398 LEU A N 1
ATOM 1937 C CA . LEU A 1 294 ? -45.561 13.675 -51.836 1.00 62.97 398 LEU A CA 1
ATOM 1938 C C . LEU A 1 294 ? -44.760 14.854 -51.261 1.00 62.39 398 LEU A C 1
ATOM 1939 O O . LEU A 1 294 ? -45.006 16.006 -51.615 1.00 60.95 398 LEU A O 1
ATOM 1944 N N . ARG A 1 295 ? -43.782 14.549 -50.401 1.00 57.44 399 ARG A N 1
ATOM 1945 C CA . ARG A 1 295 ? -42.955 15.553 -49.720 1.00 55.90 399 ARG A CA 1
ATOM 1946 C C . ARG A 1 295 ? -41.953 16.255 -50.605 1.00 58.11 399 ARG A C 1
ATOM 1947 O O . ARG A 1 295 ? -41.798 17.464 -50.480 1.00 57.76 399 ARG A O 1
ATOM 1955 N N . THR A 1 296 ? -41.278 15.530 -51.498 1.00 53.78 400 THR A N 1
ATOM 1956 C CA . THR A 1 296 ? -40.375 16.164 -52.474 1.00 53.19 400 THR A CA 1
ATOM 1957 C C . THR A 1 296 ? -41.118 17.037 -53.487 1.00 56.59 400 THR A C 1
ATOM 1958 O O . THR A 1 296 ? -40.588 18.073 -53.883 1.00 55.62 400 THR A O 1
ATOM 1962 N N . THR A 1 297 ? -42.345 16.626 -53.890 1.00 54.50 401 THR A N 1
ATOM 1963 C CA . THR A 1 297 ? -43.238 17.428 -54.729 1.00 55.42 401 THR A CA 1
ATOM 1964 C C . THR A 1 297 ? -43.657 18.706 -54.011 1.00 58.47 401 THR A C 1
ATOM 1965 O O . THR A 1 297 ? -43.578 19.783 -54.600 1.00 58.18 401 THR A O 1
ATOM 1969 N N . ALA A 1 298 ? -44.082 18.581 -52.749 1.00 56.20 402 ALA A N 1
ATOM 1970 C CA . ALA A 1 298 ? -44.445 19.704 -51.887 1.00 56.80 402 ALA A CA 1
ATOM 1971 C C . ALA A 1 298 ? -43.271 20.680 -51.676 1.00 60.21 402 ALA A C 1
ATOM 1972 O O . ALA A 1 298 ? -43.474 21.897 -51.673 1.00 61.24 402 ALA A O 1
ATOM 1974 N N . MET A 1 299 ? -42.051 20.143 -51.535 1.00 54.85 403 MET A N 1
ATOM 1975 C CA . MET A 1 299 ? -40.834 20.943 -51.415 1.00 54.65 403 MET A CA 1
ATOM 1976 C C . MET A 1 299 ? -40.462 21.622 -52.735 1.00 59.82 403 MET A C 1
ATOM 1977 O O . MET A 1 299 ? -39.929 22.737 -52.718 1.00 59.42 403 MET A O 1
ATOM 1982 N N . CYS A 1 300 ? -40.731 20.957 -53.876 1.00 58.54 404 CYS A N 1
ATOM 1983 C CA . CYS A 1 300 ? -40.572 21.602 -55.162 1.00 59.78 404 CYS A CA 1
ATOM 1984 C C . CYS A 1 300 ? -41.774 22.499 -55.465 1.00 64.15 404 CYS A C 1
ATOM 1985 O O . CYS A 1 300 ? -42.689 22.158 -56.220 1.00 62.41 404 CYS A O 1
ATOM 1988 N N . THR A 1 301 ? -41.739 23.658 -54.833 1.00 61.04 405 THR A N 1
ATOM 1989 C CA . THR A 1 301 ? -42.586 24.806 -55.055 1.00 61.76 405 THR A CA 1
ATOM 1990 C C . THR A 1 301 ? -42.255 25.351 -56.468 1.00 64.53 405 THR A C 1
ATOM 1991 O O . THR A 1 301 ? -41.211 25.005 -57.021 1.00 62.89 405 THR A O 1
ATOM 1995 N N . ALA A 1 302 ? -43.141 26.173 -57.057 1.00 61.52 406 ALA A N 1
ATOM 1996 C CA . ALA A 1 302 ? -42.859 26.856 -58.329 1.00 61.84 406 ALA A CA 1
ATOM 1997 C C . ALA A 1 302 ? -41.635 27.776 -58.155 1.00 66.74 406 ALA A C 1
ATOM 1998 O O . ALA A 1 302 ? -40.775 27.827 -59.032 1.00 67.04 406 ALA A O 1
ATOM 2000 N N . GLU A 1 303 ? -41.537 28.444 -56.987 1.00 64.73 407 GLU A N 1
ATOM 2001 C CA . GLU A 1 303 ? -40.425 29.306 -56.569 1.00 65.18 407 GLU A CA 1
ATOM 2002 C C . GLU A 1 303 ? -39.106 28.525 -56.444 1.00 66.66 407 GLU A C 1
ATOM 2003 O O . GLU A 1 303 ? -38.059 29.026 -56.867 1.00 67.30 407 GLU A O 1
ATOM 2009 N N . ARG A 1 304 ? -39.165 27.306 -55.875 1.00 60.81 408 ARG A N 1
ATOM 2010 C CA . ARG A 1 304 ? -38.009 26.434 -55.676 1.00 58.17 408 ARG A CA 1
ATOM 2011 C C . ARG A 1 304 ? -37.520 25.902 -57.012 1.00 61.65 408 ARG A C 1
ATOM 2012 O O . ARG A 1 304 ? -36.307 25.855 -57.244 1.00 61.51 408 ARG A O 1
ATOM 2020 N N . ALA A 1 305 ? -38.461 25.506 -57.884 1.00 57.83 409 ALA A N 1
ATOM 2021 C CA . ALA A 1 305 ? -38.198 25.119 -59.271 1.00 58.43 409 ALA A CA 1
ATOM 2022 C C . ALA A 1 305 ? -37.513 26.252 -60.058 1.00 62.07 409 ALA A C 1
ATOM 2023 O O . ALA A 1 305 ? -36.547 25.975 -60.761 1.00 60.33 409 ALA A O 1
ATOM 2025 N N . ALA A 1 306 ? -37.986 27.519 -59.922 1.00 60.33 410 ALA A N 1
ATOM 2026 C CA . ALA A 1 306 ? -37.346 28.693 -60.552 1.00 60.66 410 ALA A CA 1
ATOM 2027 C C . ALA A 1 306 ? -35.942 28.965 -59.972 1.00 65.47 410 ALA A C 1
ATOM 2028 O O . ALA A 1 306 ? -35.049 29.377 -60.717 1.00 65.76 410 ALA A O 1
ATOM 2030 N N . ALA A 1 307 ? -35.748 28.728 -58.652 1.00 62.51 411 ALA A N 1
ATOM 2031 C CA . ALA A 1 307 ? -34.429 28.808 -58.012 1.00 61.72 411 ALA A CA 1
ATOM 2032 C C . ALA A 1 307 ? -33.455 27.764 -58.565 1.00 63.51 411 ALA A C 1
ATOM 2033 O O . ALA A 1 307 ? -32.279 28.093 -58.769 1.00 64.42 411 ALA A O 1
ATOM 2035 N N . ALA A 1 308 ? -33.925 26.512 -58.807 1.00 57.59 412 ALA A N 1
ATOM 2036 C CA . ALA A 1 308 ? -33.105 25.462 -59.450 1.00 55.93 412 ALA A CA 1
ATOM 2037 C C . ALA A 1 308 ? -32.666 25.852 -60.867 1.00 62.14 412 ALA A C 1
ATOM 2038 O O . ALA A 1 308 ? -31.522 25.581 -61.246 1.00 60.95 412 ALA A O 1
ATOM 2040 N N . ALA A 1 309 ? -33.572 26.496 -61.644 1.00 62.46 413 ALA A N 1
ATOM 2041 C CA . ALA A 1 309 ? -33.285 27.015 -62.996 1.00 63.80 413 ALA A CA 1
ATOM 2042 C C . ALA A 1 309 ? -32.296 28.189 -62.964 1.00 70.02 413 ALA A C 1
ATOM 2043 O O . ALA A 1 309 ? -31.409 28.244 -63.813 1.00 71.31 413 ALA A O 1
ATOM 2045 N N . GLU A 1 310 ? -32.433 29.112 -61.983 1.00 67.73 414 GLU A N 1
ATOM 2046 C CA . GLU A 1 310 ? -31.475 30.210 -61.771 1.00 69.12 414 GLU A CA 1
ATOM 2047 C C . GLU A 1 310 ? -30.082 29.707 -61.368 1.00 71.21 414 GLU A C 1
ATOM 2048 O O . GLU A 1 310 ? -29.079 30.202 -61.894 1.00 70.94 414 GLU A O 1
ATOM 2054 N N . LEU A 1 311 ? -30.027 28.734 -60.434 1.00 66.63 415 LEU A N 1
ATOM 2055 C CA . LEU A 1 311 ? -28.782 28.091 -60.020 1.00 65.13 415 LEU A CA 1
ATOM 2056 C C . LEU A 1 311 ? -28.062 27.407 -61.197 1.00 70.13 415 LEU A C 1
ATOM 2057 O O . LEU A 1 311 ? -26.845 27.568 -61.329 1.00 69.64 415 LEU A O 1
ATOM 2062 N N . THR A 1 312 ? -28.815 26.666 -62.046 1.00 67.24 416 THR A N 1
ATOM 2063 C CA . THR A 1 312 ? -28.303 26.055 -63.280 1.00 67.39 416 THR A CA 1
ATOM 2064 C C . THR A 1 312 ? -27.633 27.117 -64.165 1.00 75.70 416 THR A C 1
ATOM 2065 O O . THR A 1 312 ? -26.480 26.930 -64.539 1.00 75.41 416 THR A O 1
ATOM 2069 N N . ARG A 1 313 ? -28.352 28.231 -64.475 1.00 75.52 417 ARG A N 1
ATOM 2070 C CA . ARG A 1 313 ? -27.850 29.369 -65.259 1.00 77.60 417 ARG A CA 1
ATOM 2071 C C . ARG A 1 313 ? -26.530 29.909 -64.683 1.00 82.09 417 ARG A C 1
ATOM 2072 O O . ARG A 1 313 ? -25.549 30.025 -65.420 1.00 82.18 417 ARG A O 1
ATOM 2080 N N . ALA A 1 314 ? -26.506 30.216 -63.364 1.00 78.57 418 ALA A N 1
ATOM 2081 C CA . ALA A 1 314 ? -25.319 30.700 -62.649 1.00 78.56 418 ALA A CA 1
ATOM 2082 C C . ALA A 1 314 ? -24.118 29.709 -62.726 1.00 82.19 418 ALA A C 1
ATOM 2083 O O . ALA A 1 314 ? -22.988 30.142 -62.971 1.00 82.56 418 ALA A O 1
ATOM 2085 N N . ALA A 1 315 ? -24.376 28.393 -62.545 1.00 77.28 419 ALA A N 1
ATOM 2086 C CA . ALA A 1 315 ? -23.364 27.333 -62.679 1.00 76.01 419 ALA A CA 1
ATOM 2087 C C . ALA A 1 315 ? -22.824 27.204 -64.108 1.00 79.90 419 ALA A C 1
ATOM 2088 O O . ALA A 1 315 ? -21.624 26.962 -64.271 1.00 79.16 419 ALA A O 1
ATOM 2090 N N . LEU A 1 316 ? -23.694 27.380 -65.134 1.00 76.95 420 LEU A N 1
ATOM 2091 C CA . LEU A 1 316 ? -23.295 27.244 -66.540 1.00 77.52 420 LEU A CA 1
ATOM 2092 C C . LEU A 1 316 ? -22.665 28.514 -67.155 1.00 85.54 420 LEU A C 1
ATOM 2093 O O . LEU A 1 316 ? -22.182 28.461 -68.296 1.00 85.68 420 LEU A O 1
ATOM 2098 N N . SER A 1 317 ? -22.656 29.640 -66.402 1.00 84.56 421 SER A N 1
ATOM 2099 C CA . SER A 1 317 ? -22.069 30.920 -66.829 1.00 87.13 421 SER A CA 1
ATOM 2100 C C . SER A 1 317 ? -20.567 30.793 -67.141 1.00 92.62 421 SER A C 1
ATOM 2101 O O . SER A 1 317 ? -19.848 30.145 -66.372 1.00 90.12 421 SER A O 1
ATOM 2104 N N . PRO A 1 318 ? -20.069 31.406 -68.253 1.00 92.58 422 PRO A N 1
ATOM 2105 C CA . PRO A 1 318 ? -18.623 31.321 -68.553 1.00 92.84 422 PRO A CA 1
ATOM 2106 C C . PRO A 1 318 ? -17.734 32.094 -67.568 1.00 97.59 422 PRO A C 1
ATOM 2107 O O . PRO A 1 318 ? -16.514 31.900 -67.574 1.00 97.09 422 PRO A O 1
ATOM 2111 N N . THR A 1 319 ? -18.351 32.950 -66.712 1.00 94.72 423 THR A N 1
ATOM 2112 C CA . THR A 1 319 ? -17.682 33.718 -65.655 1.00 95.43 423 THR A CA 1
ATOM 2113 C C . THR A 1 319 ? -18.003 33.178 -64.243 1.00 97.23 423 THR A C 1
ATOM 2114 O O . THR A 1 319 ? -17.812 33.901 -63.259 1.00 97.53 423 THR A O 1
ATOM 2118 N N . ALA A 1 320 ? -18.482 31.914 -64.145 1.00 91.11 424 ALA A N 1
ATOM 2119 C CA . ALA A 1 320 ? -18.812 31.277 -62.866 1.00 88.99 424 ALA A CA 1
ATOM 2120 C C . ALA A 1 320 ? -17.562 31.044 -62.015 1.00 91.68 424 ALA A C 1
ATOM 2121 O O . ALA A 1 320 ? -16.550 30.553 -62.521 1.00 90.80 424 ALA A O 1
ATOM 2123 N N . ALA A 1 321 ? -17.637 31.439 -60.730 1.00 88.01 425 ALA A N 1
ATOM 2124 C CA . ALA A 1 321 ? -16.566 31.320 -59.734 1.00 87.26 425 ALA A CA 1
ATOM 2125 C C . ALA A 1 321 ? -16.968 30.347 -58.622 1.00 87.19 425 ALA A C 1
ATOM 2126 O O . ALA A 1 321 ? -18.153 30.238 -58.294 1.00 85.99 425 ALA A O 1
ATOM 2128 N N . TRP A 1 322 ? -15.976 29.670 -58.020 1.00 81.45 426 TRP A N 1
ATOM 2129 C CA . TRP A 1 322 ? -16.230 28.554 -57.108 1.00 78.93 426 TRP A CA 1
ATOM 2130 C C . TRP A 1 322 ? -15.908 28.832 -55.636 1.00 85.47 426 TRP A C 1
ATOM 2131 O O . TRP A 1 322 ? -15.660 27.896 -54.868 1.00 84.46 426 TRP A O 1
ATOM 2142 N N . ASN A 1 323 ? -15.956 30.133 -55.245 1.00 84.04 427 ASN A N 1
ATOM 2143 C CA . ASN A 1 323 ? -15.796 30.612 -53.864 1.00 84.96 427 ASN A CA 1
ATOM 2144 C C . ASN A 1 323 ? -16.873 29.986 -52.975 1.00 87.32 427 ASN A C 1
ATOM 2145 O O . ASN A 1 323 ? -16.586 29.565 -51.848 1.00 85.85 427 ASN A O 1
ATOM 2150 N N . GLU A 1 324 ? -18.113 29.933 -53.501 1.00 83.76 428 GLU A N 1
ATOM 2151 C CA . GLU A 1 324 ? -19.231 29.182 -52.933 1.00 81.91 428 GLU A CA 1
ATOM 2152 C C . GLU A 1 324 ? -19.280 27.802 -53.618 1.00 79.46 428 GLU A C 1
ATOM 2153 O O . GLU A 1 324 ? -19.365 27.740 -54.857 1.00 78.35 428 GLU A O 1
ATOM 2159 N N . PRO A 1 325 ? -19.170 26.696 -52.828 1.00 71.51 429 PRO A N 1
ATOM 2160 C CA . PRO A 1 325 ? -19.202 25.342 -53.432 1.00 68.46 429 PRO A CA 1
ATOM 2161 C C . PRO A 1 325 ? -20.462 24.968 -54.210 1.00 67.71 429 PRO A C 1
ATOM 2162 O O . PRO A 1 325 ? -21.579 25.327 -53.826 1.00 67.68 429 PRO A O 1
ATOM 2166 N N . PHE A 1 326 ? -20.267 24.254 -55.325 1.00 59.23 430 PHE A N 1
ATOM 2167 C CA . PHE A 1 326 ? -21.369 23.789 -56.143 1.00 56.36 430 PHE A CA 1
ATOM 2168 C C . PHE A 1 326 ? -21.380 22.277 -56.306 1.00 57.89 430 PHE A C 1
ATOM 2169 O O . PHE A 1 326 ? -20.373 21.663 -56.642 1.00 54.77 430 PHE A O 1
ATOM 2177 N N . SER A 1 327 ? -22.541 21.691 -56.046 1.00 55.53 431 SER A N 1
ATOM 2178 C CA . SER A 1 327 ? -22.824 20.321 -56.406 1.00 54.04 431 SER A CA 1
ATOM 2179 C C . SER A 1 327 ? -24.036 20.335 -57.281 1.00 57.93 431 SER A C 1
ATOM 2180 O O . SER A 1 327 ? -24.963 21.112 -57.066 1.00 57.25 431 SER A O 1
ATOM 2183 N N . LEU A 1 328 ? -24.024 19.463 -58.273 1.00 55.43 432 LEU A N 1
ATOM 2184 C CA . LEU A 1 328 ? -25.136 19.227 -59.154 1.00 56.90 432 LEU A CA 1
ATOM 2185 C C . LEU A 1 328 ? -26.369 18.691 -58.383 1.00 58.60 432 LEU A C 1
ATOM 2186 O O . LEU A 1 328 ? -27.489 18.923 -58.801 1.00 58.85 432 LEU A O 1
ATOM 2191 N N . LEU A 1 329 ? -26.162 18.083 -57.199 1.00 54.11 433 LEU A N 1
ATOM 2192 C CA . LEU A 1 329 ? -27.255 17.751 -56.263 1.00 52.43 433 LEU A CA 1
ATOM 2193 C C . LEU A 1 329 ? -28.033 18.976 -55.747 1.00 54.91 433 LEU A C 1
ATOM 2194 O O . LEU A 1 329 ? -29.201 18.843 -55.378 1.00 54.47 433 LEU A O 1
ATOM 2199 N N . ASP A 1 330 ? -27.402 20.163 -55.754 1.00 52.07 434 ASP A N 1
ATOM 2200 C CA . ASP A 1 330 ? -28.048 21.421 -55.340 1.00 53.10 434 ASP A CA 1
ATOM 2201 C C . ASP A 1 330 ? -29.122 21.899 -56.324 1.00 57.61 434 ASP A C 1
ATOM 2202 O O . ASP A 1 330 ? -29.993 22.676 -55.918 1.00 56.89 434 ASP A O 1
ATOM 2207 N N . VAL A 1 331 ? -29.033 21.476 -57.615 1.00 55.36 435 VAL A N 1
ATOM 2208 C CA . VAL A 1 331 ? -30.085 21.682 -58.610 1.00 56.33 435 VAL A CA 1
ATOM 2209 C C . VAL A 1 331 ? -31.093 20.516 -58.650 1.00 59.50 435 VAL A C 1
ATOM 2210 O O . VAL A 1 331 ? -32.291 20.752 -58.791 1.00 61.86 435 VAL A O 1
ATOM 2214 N N . LEU A 1 332 ? -30.607 19.272 -58.507 1.00 53.32 436 LEU A N 1
ATOM 2215 C CA . LEU A 1 332 ? -31.410 18.039 -58.610 1.00 51.93 436 LEU A CA 1
ATOM 2216 C C . LEU A 1 332 ? -32.345 17.803 -57.400 1.00 55.47 436 LEU A C 1
ATOM 2217 O O . LEU A 1 332 ? -33.371 17.153 -57.553 1.00 55.62 436 LEU A O 1
ATOM 2222 N N . SER A 1 333 ? -31.981 18.294 -56.201 1.00 50.60 437 SER A N 1
ATOM 2223 C CA . SER A 1 333 ? -32.773 18.012 -54.990 1.00 49.48 437 SER A CA 1
ATOM 2224 C C . SER A 1 333 ? -33.349 19.327 -54.457 1.00 52.29 437 SER A C 1
ATOM 2225 O O . SER A 1 333 ? -32.578 20.283 -54.332 1.00 51.11 437 SER A O 1
ATOM 2228 N N . PRO A 1 334 ? -34.681 19.453 -54.189 1.00 50.37 438 PRO A N 1
ATOM 2229 C CA . PRO A 1 334 ? -35.769 18.448 -54.303 1.00 50.84 438 PRO A CA 1
ATOM 2230 C C . PRO A 1 334 ? -36.376 18.225 -55.694 1.00 56.98 438 PRO A C 1
ATOM 2231 O O . PRO A 1 334 ? -37.030 17.212 -55.912 1.00 54.86 438 PRO A O 1
ATOM 2235 N N . CYS A 1 335 ? -36.179 19.157 -56.622 1.00 57.34 439 CYS A N 1
ATOM 2236 C CA . CYS A 1 335 ? -37.038 19.256 -57.807 1.00 58.40 439 CYS A CA 1
ATOM 2237 C C . CYS A 1 335 ? -36.980 18.148 -58.838 1.00 62.20 439 CYS A C 1
ATOM 2238 O O . CYS A 1 335 ? -38.031 17.684 -59.284 1.00 63.73 439 CYS A O 1
ATOM 2241 N N . ALA A 1 336 ? -35.777 17.695 -59.196 1.00 55.97 440 ALA A N 1
ATOM 2242 C CA . ALA A 1 336 ? -35.621 16.602 -60.171 1.00 55.21 440 ALA A CA 1
ATOM 2243 C C . ALA A 1 336 ? -35.891 15.200 -59.549 1.00 59.09 440 ALA A C 1
ATOM 2244 O O . ALA A 1 336 ? -35.972 14.219 -60.280 1.00 59.93 440 ALA A O 1
ATOM 2246 N N . VAL A 1 337 ? -36.049 15.122 -58.210 1.00 54.77 441 VAL A N 1
ATOM 2247 C CA . VAL A 1 337 ? -36.466 13.907 -57.486 1.00 54.44 441 VAL A CA 1
ATOM 2248 C C . VAL A 1 337 ? -37.923 14.018 -56.979 1.00 59.42 441 VAL A C 1
ATOM 2249 O O . VAL A 1 337 ? -38.323 13.364 -56.014 1.00 61.83 441 VAL A O 1
ATOM 2253 N N . SER A 1 338 ? -38.713 14.849 -57.651 1.00 55.72 442 SER A N 1
ATOM 2254 C CA . SER A 1 338 ? -40.111 15.137 -57.306 1.00 54.86 442 SER A CA 1
ATOM 2255 C C . SER A 1 338 ? -41.003 14.781 -58.496 1.00 59.89 442 SER A C 1
ATOM 2256 O O . SER A 1 338 ? -40.486 14.425 -59.566 1.00 57.33 442 SER A O 1
ATOM 2259 N N . LEU A 1 339 ? -42.333 14.863 -58.309 1.00 58.62 443 LEU A N 1
ATOM 2260 C CA . LEU A 1 339 ? -43.312 14.617 -59.356 1.00 61.11 443 LEU A CA 1
ATOM 2261 C C . LEU A 1 339 ? -43.809 15.920 -59.997 1.00 67.03 443 LEU A C 1
ATOM 2262 O O . LEU A 1 339 ? -44.842 15.911 -60.645 1.00 68.42 443 LEU A O 1
ATOM 2267 N N . ARG A 1 340 ? -43.123 17.049 -59.764 1.00 64.73 444 ARG A N 1
ATOM 2268 C CA . ARG A 1 340 ? -43.303 18.243 -60.584 1.00 66.44 444 ARG A CA 1
ATOM 2269 C C . ARG A 1 340 ? -42.402 18.031 -61.799 1.00 75.69 444 ARG A C 1
ATOM 2270 O O . ARG A 1 340 ? -41.171 18.071 -61.682 1.00 72.14 444 ARG A O 1
ATOM 2278 N N . ARG A 1 341 ? -43.025 17.713 -62.943 1.00 79.57 445 ARG A N 1
ATOM 2279 C CA . ARG A 1 341 ? -42.323 17.431 -64.198 1.00 82.38 445 ARG A CA 1
ATOM 2280 C C . ARG A 1 341 ? -42.006 18.735 -64.916 1.00 93.24 445 ARG A C 1
ATOM 2281 O O . ARG A 1 341 ? -40.913 18.877 -65.467 1.00 93.14 445 ARG A O 1
ATOM 2289 N N . ASP A 1 342 ? -42.961 19.686 -64.900 1.00 94.98 446 ASP A N 1
ATOM 2290 C CA . ASP A 1 342 ? -42.873 20.943 -65.639 1.00 98.03 446 ASP A CA 1
ATOM 2291 C C . ASP A 1 342 ? -42.149 22.070 -64.894 1.00 103.42 446 ASP A C 1
ATOM 2292 O O . ASP A 1 342 ? -42.186 22.130 -63.664 1.00 102.70 446 ASP A O 1
ATOM 2297 N N . LEU A 1 343 ? -41.498 22.970 -65.668 1.00 101.03 447 LEU A N 1
ATOM 2298 C CA . LEU A 1 343 ? -40.849 24.208 -65.219 1.00 121.73 447 LEU A CA 1
ATOM 2299 C C . LEU A 1 343 ? -40.635 25.142 -66.424 1.00 152.58 447 LEU A C 1
ATOM 2300 O O . LEU A 1 343 ? -40.851 26.349 -66.322 1.00 113.16 447 LEU A O 1
ATOM 2305 N N . ALA A 1 347 ? -39.363 24.695 -69.570 1.00 118.20 451 ALA A N 1
ATOM 2306 C CA . ALA A 1 347 ? -37.927 24.921 -69.380 1.00 116.87 451 ALA A CA 1
ATOM 2307 C C . ALA A 1 347 ? -37.067 24.297 -70.499 1.00 119.94 451 ALA A C 1
ATOM 2308 O O . ALA A 1 347 ? -37.587 23.581 -71.363 1.00 119.84 451 ALA A O 1
ATOM 2310 N N . THR A 1 348 ? -35.751 24.596 -70.482 1.00 114.95 452 THR A N 1
ATOM 2311 C CA . THR A 1 348 ? -34.754 24.036 -71.402 1.00 113.79 452 THR A CA 1
ATOM 2312 C C . THR A 1 348 ? -33.844 22.987 -70.684 1.00 111.79 452 THR A C 1
ATOM 2313 O O . THR A 1 348 ? -32.691 22.761 -71.080 1.00 111.15 452 THR A O 1
ATOM 2317 N N . LEU A 1 349 ? -34.410 22.319 -69.653 1.00 103.46 453 LEU A N 1
ATOM 2318 C CA . LEU A 1 349 ? -33.714 21.404 -68.742 1.00 99.29 453 LEU A CA 1
ATOM 2319 C C . LEU A 1 349 ? -34.615 20.233 -68.258 1.00 98.04 453 LEU A C 1
ATOM 2320 O O . LEU A 1 349 ? -34.632 19.897 -67.063 1.00 95.47 453 LEU A O 1
ATOM 2325 N N . ALA A 1 350 ? -35.372 19.620 -69.212 1.00 92.28 454 ALA A N 1
ATOM 2326 C CA . ALA A 1 350 ? -36.192 18.409 -69.011 1.00 90.00 454 ALA A CA 1
ATOM 2327 C C . ALA A 1 350 ? -35.306 17.165 -68.818 1.00 87.44 454 ALA A C 1
ATOM 2328 O O . ALA A 1 350 ? -35.762 16.149 -68.262 1.00 87.63 454 ALA A O 1
ATOM 2330 N N . ASN A 1 351 ? -34.026 17.265 -69.257 1.00 77.66 455 ASN A N 1
ATOM 2331 C CA . ASN A 1 351 ? -33.015 16.231 -69.088 1.00 73.90 455 ASN A CA 1
ATOM 2332 C C . ASN A 1 351 ? -32.649 15.996 -67.616 1.00 71.96 455 ASN A C 1
ATOM 2333 O O . ASN A 1 351 ? -32.170 14.917 -67.287 1.00 69.20 455 ASN A O 1
ATOM 2338 N N . LEU A 1 352 ? -32.898 16.997 -66.744 1.00 68.41 456 LEU A N 1
ATOM 2339 C CA . LEU A 1 352 ? -32.603 16.955 -65.307 1.00 68.31 456 LEU A CA 1
ATOM 2340 C C . LEU A 1 352 ? -33.376 15.908 -64.535 1.00 67.30 456 LEU A C 1
ATOM 2341 O O . LEU A 1 352 ? -32.777 15.193 -63.738 1.00 65.27 456 LEU A O 1
ATOM 2346 N N . GLY A 1 353 ? -34.676 15.823 -64.782 1.00 62.62 457 GLY A N 1
ATOM 2347 C CA . GLY A 1 353 ? -35.528 14.783 -64.224 1.00 61.62 457 GLY A CA 1
ATOM 2348 C C . GLY A 1 353 ? -34.975 13.392 -64.457 1.00 62.97 457 GLY A C 1
ATOM 2349 O O . GLY A 1 353 ? -34.791 12.646 -63.500 1.00 60.49 457 GLY A O 1
ATOM 2350 N N . ALA A 1 354 ? -34.665 13.050 -65.729 1.00 60.13 458 ALA A N 1
ATOM 2351 C CA . ALA A 1 354 ? -34.147 11.741 -66.147 1.00 59.70 458 ALA A CA 1
ATOM 2352 C C . ALA A 1 354 ? -32.783 11.440 -65.542 1.00 63.28 458 ALA A C 1
ATOM 2353 O O . ALA A 1 354 ? -32.533 10.297 -65.154 1.00 63.98 458 ALA A O 1
ATOM 2355 N N . ALA A 1 355 ? -31.901 12.458 -65.478 1.00 57.91 459 ALA A N 1
ATOM 2356 C CA . ALA A 1 355 ? -30.582 12.379 -64.844 1.00 56.82 459 ALA A CA 1
ATOM 2357 C C . ALA A 1 355 ? -30.685 12.087 -63.334 1.00 60.78 459 ALA A C 1
ATOM 2358 O O . ALA A 1 355 ? -30.005 11.186 -62.846 1.00 59.98 459 ALA A O 1
ATOM 2360 N N . ALA A 1 356 ? -31.553 12.817 -62.605 1.00 59.34 460 ALA A N 1
ATOM 2361 C CA . ALA A 1 356 ? -31.777 12.594 -61.167 1.00 60.04 460 ALA A CA 1
ATOM 2362 C C . ALA A 1 356 ? -32.338 11.201 -60.870 1.00 64.50 460 ALA A C 1
ATOM 2363 O O . ALA A 1 356 ? -31.914 10.578 -59.899 1.00 63.94 460 ALA A O 1
ATOM 2365 N N . ARG A 1 357 ? -33.263 10.709 -61.711 1.00 60.87 461 ARG A N 1
ATOM 2366 C CA . ARG A 1 357 ? -33.868 9.386 -61.558 1.00 61.09 461 ARG A CA 1
ATOM 2367 C C . ARG A 1 357 ? -32.828 8.279 -61.772 1.00 63.96 461 ARG A C 1
ATOM 2368 O O . ARG A 1 357 ? -32.855 7.266 -61.081 1.00 64.10 461 ARG A O 1
ATOM 2376 N N . LEU A 1 358 ? -31.906 8.494 -62.709 1.00 60.36 462 LEU A N 1
ATOM 2377 C CA . LEU A 1 358 ? -30.730 7.651 -62.944 1.00 60.14 462 LEU A CA 1
ATOM 2378 C C . LEU A 1 358 ? -29.728 7.708 -61.748 1.00 59.94 462 LEU A C 1
ATOM 2379 O O . LEU A 1 358 ? -29.279 6.664 -61.264 1.00 57.14 462 LEU A O 1
ATOM 2384 N N . ALA A 1 359 ? -29.401 8.936 -61.276 1.00 56.37 463 ALA A N 1
ATOM 2385 C CA . ALA A 1 359 ? -28.522 9.197 -60.128 1.00 54.96 463 ALA A CA 1
ATOM 2386 C C . ALA A 1 359 ? -28.982 8.491 -58.837 1.00 59.22 463 ALA A C 1
ATOM 2387 O O . ALA A 1 359 ? -28.134 8.109 -58.024 1.00 57.83 463 ALA A O 1
ATOM 2389 N N . LEU A 1 360 ? -30.315 8.305 -58.663 1.00 56.74 464 LEU A N 1
ATOM 2390 C CA . LEU A 1 360 ? -30.915 7.705 -57.461 1.00 56.13 464 LEU A CA 1
ATOM 2391 C C . LEU A 1 360 ? -30.520 6.243 -57.232 1.00 59.74 464 LEU A C 1
ATOM 2392 O O . LEU A 1 360 ? -30.460 5.813 -56.083 1.00 58.12 464 LEU A O 1
ATOM 2397 N N . ALA A 1 361 ? -30.242 5.478 -58.305 1.00 56.78 465 ALA A N 1
ATOM 2398 C CA . ALA A 1 361 ? -29.782 4.083 -58.171 1.00 56.06 465 ALA A CA 1
ATOM 2399 C C . ALA A 1 361 ? -28.428 4.025 -57.400 1.00 58.36 465 ALA A C 1
ATOM 2400 O O . ALA A 1 361 ? -27.551 4.850 -57.666 1.00 55.57 465 ALA A O 1
ATOM 2402 N N . PRO A 1 362 ? -28.237 3.083 -56.442 1.00 56.80 466 PRO A N 1
ATOM 2403 C CA . PRO A 1 362 ? -26.986 3.093 -55.645 1.00 56.10 466 PRO A CA 1
ATOM 2404 C C . PRO A 1 362 ? -25.769 2.733 -56.495 1.00 59.82 466 PRO A C 1
ATOM 2405 O O . PRO A 1 362 ? -25.926 2.147 -57.570 1.00 58.25 466 PRO A O 1
ATOM 2409 N N . ALA A 1 363 ? -24.566 3.112 -56.034 1.00 57.62 467 ALA A N 1
ATOM 2410 C CA . ALA A 1 363 ? -23.324 2.941 -56.796 1.00 57.31 467 ALA A CA 1
ATOM 2411 C C . ALA A 1 363 ? -22.461 1.774 -56.291 1.00 62.74 467 ALA A C 1
ATOM 2412 O O . ALA A 1 363 ? -21.296 1.666 -56.674 1.00 66.34 467 ALA A O 1
ATOM 2414 N N . GLY A 1 364 ? -23.030 0.910 -55.452 1.00 55.57 468 GLY A N 1
ATOM 2415 C CA . GLY A 1 364 ? -22.304 -0.223 -54.882 1.00 84.73 468 GLY A CA 1
ATOM 2416 C C . GLY A 1 364 ? -21.841 -1.291 -55.854 1.00 110.93 468 GLY A C 1
ATOM 2417 O O . GLY A 1 364 ? -22.448 -1.493 -56.907 1.00 81.87 468 GLY A O 1
ATOM 2418 N N . GLU A 1 379 ? -37.863 -5.354 -62.762 1.00 103.83 483 GLU A N 1
ATOM 2419 C CA . GLU A 1 379 ? -38.238 -4.076 -62.145 1.00 102.16 483 GLU A CA 1
ATOM 2420 C C . GLU A 1 379 ? -37.744 -2.863 -62.954 1.00 103.10 483 GLU A C 1
ATOM 2421 O O . GLU A 1 379 ? -36.731 -2.959 -63.660 1.00 101.99 483 GLU A O 1
ATOM 2427 N N . GLU A 1 380 ? -38.469 -1.725 -62.837 1.00 97.73 484 GLU A N 1
ATOM 2428 C CA . GLU A 1 380 ? -38.119 -0.451 -63.472 1.00 95.52 484 GLU A CA 1
ATOM 2429 C C . GLU A 1 380 ? -36.800 0.098 -62.879 1.00 94.63 484 GLU A C 1
ATOM 2430 O O . GLU A 1 380 ? -36.636 0.126 -61.657 1.00 92.67 484 GLU A O 1
ATOM 2436 N N . GLU A 1 381 ? -35.857 0.486 -63.758 1.00 88.69 485 GLU A N 1
ATOM 2437 C CA . GLU A 1 381 ? -34.579 1.118 -63.398 1.00 85.60 485 GLU A CA 1
ATOM 2438 C C . GLU A 1 381 ? -34.819 2.481 -62.731 1.00 83.40 485 GLU A C 1
ATOM 2439 O O . GLU A 1 381 ? -34.087 2.850 -61.811 1.00 81.49 485 GLU A O 1
ATOM 2445 N N . ASP A 1 382 ? -35.844 3.218 -63.211 1.00 76.77 486 ASP A N 1
ATOM 2446 C CA . ASP A 1 382 ? -36.310 4.500 -62.685 1.00 73.87 486 ASP A CA 1
ATOM 2447 C C . ASP A 1 382 ? -37.079 4.274 -61.359 1.00 73.75 486 ASP A C 1
ATOM 2448 O O . ASP A 1 382 ? -38.220 3.794 -61.388 1.00 73.85 486 ASP A O 1
ATOM 2453 N N . PRO A 1 383 ? -36.495 4.656 -60.193 1.00 67.59 487 PRO A N 1
ATOM 2454 C CA . PRO A 1 383 ? -37.164 4.361 -58.909 1.00 66.74 487 PRO A CA 1
ATOM 2455 C C . PRO A 1 383 ? -38.397 5.229 -58.659 1.00 68.38 487 PRO A C 1
ATOM 2456 O O . PRO A 1 383 ? -39.270 4.843 -57.884 1.00 68.45 487 PRO A O 1
ATOM 2460 N N . VAL A 1 384 ? -38.444 6.417 -59.293 1.00 64.50 488 VAL A N 1
ATOM 2461 C CA . VAL A 1 384 ? -39.584 7.330 -59.226 1.00 65.51 488 VAL A CA 1
ATOM 2462 C C . VAL A 1 384 ? -40.795 6.723 -59.961 1.00 72.44 488 VAL A C 1
ATOM 2463 O O . VAL A 1 384 ? -41.889 6.683 -59.394 1.00 71.95 488 VAL A O 1
ATOM 2467 N N . ALA A 1 385 ? -40.580 6.223 -61.202 1.00 71.75 489 ALA A N 1
ATOM 2468 C CA . ALA A 1 385 ? -41.590 5.506 -61.995 1.00 73.51 489 ALA A CA 1
ATOM 2469 C C . ALA A 1 385 ? -42.022 4.210 -61.311 1.00 78.76 489 ALA A C 1
ATOM 2470 O O . ALA A 1 385 ? -43.208 3.901 -61.320 1.00 80.12 489 ALA A O 1
ATOM 2472 N N . ARG A 1 386 ? -41.065 3.468 -60.703 1.00 74.59 490 ARG A N 1
ATOM 2473 C CA . ARG A 1 386 ? -41.307 2.251 -59.914 1.00 74.95 490 ARG A CA 1
ATOM 2474 C C . ARG A 1 386 ? -42.250 2.497 -58.726 1.00 79.82 490 ARG A C 1
ATOM 2475 O O . ARG A 1 386 ? -43.107 1.660 -58.455 1.00 80.61 490 ARG A O 1
ATOM 2483 N N . ALA A 1 387 ? -42.089 3.641 -58.028 1.00 76.28 491 ALA A N 1
ATOM 2484 C CA . ALA A 1 387 ? -42.892 4.011 -56.860 1.00 76.49 491 ALA A CA 1
ATOM 2485 C C . ALA A 1 387 ? -44.340 4.331 -57.222 1.00 83.26 491 ALA A C 1
ATOM 2486 O O . ALA A 1 387 ? -45.240 4.067 -56.422 1.00 84.65 491 ALA A O 1
ATOM 2488 N N . ALA A 1 388 ? -44.567 4.904 -58.422 1.00 79.75 492 ALA A N 1
ATOM 2489 C CA . ALA A 1 388 ? -45.902 5.266 -58.887 1.00 80.75 492 ALA A CA 1
ATOM 2490 C C . ALA A 1 388 ? -46.057 5.072 -60.411 1.00 85.07 492 ALA A C 1
ATOM 2491 O O . ALA A 1 388 ? -46.016 6.045 -61.173 1.00 83.29 492 ALA A O 1
ATOM 2493 N N . PRO A 1 389 ? -46.246 3.808 -60.873 1.00 83.53 493 PRO A N 1
ATOM 2494 C CA . PRO A 1 389 ? -46.316 3.555 -62.333 1.00 84.10 493 PRO A CA 1
ATOM 2495 C C . PRO A 1 389 ? -47.527 4.146 -63.067 1.00 88.78 493 PRO A C 1
ATOM 2496 O O . PRO A 1 389 ? -47.469 4.303 -64.290 1.00 89.27 493 PRO A O 1
ATOM 2500 N N . GLU A 1 390 ? -48.609 4.478 -62.327 1.00 84.72 494 GLU A N 1
ATOM 2501 C CA . GLU A 1 390 ? -49.864 5.038 -62.847 1.00 85.85 494 GLU A CA 1
ATOM 2502 C C . GLU A 1 390 ? -49.736 6.478 -63.383 1.00 89.52 494 GLU A C 1
ATOM 2503 O O . GLU A 1 390 ? -50.649 6.955 -64.059 1.00 90.70 494 GLU A O 1
ATOM 2509 N N . ILE A 1 391 ? -48.632 7.174 -63.062 1.00 84.07 495 ILE A N 1
ATOM 2510 C CA . ILE A 1 391 ? -48.442 8.574 -63.453 1.00 83.44 495 ILE A CA 1
ATOM 2511 C C . ILE A 1 391 ? -48.055 8.695 -64.943 1.00 90.22 495 ILE A C 1
ATOM 2512 O O . ILE A 1 391 ? -47.018 8.157 -65.345 1.00 89.77 495 ILE A O 1
ATOM 2517 N N . PRO A 1 392 ? -48.874 9.383 -65.780 1.00 89.18 496 PRO A N 1
ATOM 2518 C CA . PRO A 1 392 ? -48.527 9.492 -67.214 1.00 90.13 496 PRO A CA 1
ATOM 2519 C C . PRO A 1 392 ? -47.453 10.537 -67.538 1.00 94.77 496 PRO A C 1
ATOM 2520 O O . PRO A 1 392 ? -47.092 11.348 -66.683 1.00 93.14 496 PRO A O 1
ATOM 2524 N N . ALA A 1 393 ? -46.939 10.497 -68.782 1.00 93.11 497 ALA A N 1
ATOM 2525 C CA . ALA A 1 393 ? -45.895 11.389 -69.300 1.00 92.22 497 ALA A CA 1
ATOM 2526 C C . ALA A 1 393 ? -46.359 12.851 -69.393 1.00 95.14 497 ALA A C 1
ATOM 2527 O O . ALA A 1 393 ? -45.540 13.757 -69.209 1.00 93.86 497 ALA A O 1
ATOM 2529 N N . GLU A 1 394 ? -47.661 13.073 -69.692 1.00 91.59 498 GLU A N 1
ATOM 2530 C CA . GLU A 1 394 ? -48.247 14.412 -69.825 1.00 91.40 498 GLU A CA 1
ATOM 2531 C C . GLU A 1 394 ? -48.604 15.124 -68.493 1.00 91.36 498 GLU A C 1
ATOM 2532 O O . GLU A 1 394 ? -49.069 16.269 -68.521 1.00 92.02 498 GLU A O 1
ATOM 2538 N N . ALA A 1 395 ? -48.378 14.457 -67.344 1.00 83.30 499 ALA A N 1
ATOM 2539 C CA . ALA A 1 395 ? -48.628 15.040 -66.028 1.00 81.27 499 ALA A CA 1
ATOM 2540 C C . ALA A 1 395 ? -47.630 16.172 -65.744 1.00 80.82 499 ALA A C 1
ATOM 2541 O O . ALA A 1 395 ? -46.419 15.947 -65.790 1.00 79.59 499 ALA A O 1
ATOM 2543 N N . LEU A 1 396 ? -48.144 17.398 -65.521 1.00 74.47 500 LEU A N 1
ATOM 2544 C CA . LEU A 1 396 ? -47.354 18.565 -65.105 1.00 71.76 500 LEU A CA 1
ATOM 2545 C C . LEU A 1 396 ? -46.879 18.370 -63.671 1.00 71.82 500 LEU A C 1
ATOM 2546 O O . LEU A 1 396 ? -45.752 18.719 -63.320 1.00 68.65 500 LEU A O 1
ATOM 2551 N N . LEU A 1 397 ? -47.770 17.833 -62.838 1.00 68.36 501 LEU A N 1
ATOM 2552 C CA . LEU A 1 397 ? -47.543 17.584 -61.433 1.00 66.47 501 LEU A CA 1
ATOM 2553 C C . LEU A 1 397 ? -48.457 16.440 -61.004 1.00 71.17 501 LEU A C 1
ATOM 2554 O O . LEU A 1 397 ? -49.602 16.365 -61.449 1.00 70.99 501 LEU A O 1
ATOM 2559 N N . ALA A 1 398 ? -47.947 15.556 -60.137 1.00 66.85 502 ALA A N 1
ATOM 2560 C CA . ALA A 1 398 ? -48.741 14.463 -59.584 1.00 67.26 502 ALA A CA 1
ATOM 2561 C C . ALA A 1 398 ? -48.614 14.383 -58.061 1.00 69.61 502 ALA A C 1
ATOM 2562 O O . ALA A 1 398 ? -47.571 14.727 -57.504 1.00 67.99 502 ALA A O 1
ATOM 2564 N N . LEU A 1 399 ? -49.682 13.937 -57.396 1.00 67.92 503 LEU A N 1
ATOM 2565 C CA . LEU A 1 399 ? -49.755 13.802 -55.934 1.00 68.12 503 LEU A CA 1
ATOM 2566 C C . LEU A 1 399 ? -50.208 12.389 -55.596 1.00 75.50 503 LEU A C 1
ATOM 2567 O O . LEU A 1 399 ? -51.398 12.081 -55.714 1.00 74.31 503 LEU A O 1
ATOM 2572 N N . PRO A 1 400 ? -49.242 11.498 -55.246 1.00 75.50 504 PRO A N 1
ATOM 2573 C CA . PRO A 1 400 ? -49.587 10.079 -55.058 1.00 77.98 504 PRO A CA 1
ATOM 2574 C C . PRO A 1 400 ? -50.574 9.792 -53.931 1.00 88.45 504 PRO A C 1
ATOM 2575 O O . PRO A 1 400 ? -50.478 10.368 -52.845 1.00 87.45 504 PRO A O 1
ATOM 2579 N N . LEU A 1 401 ? -51.555 8.925 -54.227 1.00 91.68 505 LEU A N 1
ATOM 2580 C CA . LEU A 1 401 ? -52.603 8.510 -53.292 1.00 94.80 505 LEU A CA 1
ATOM 2581 C C . LEU A 1 401 ? -52.357 7.071 -52.827 1.00 102.66 505 LEU A C 1
ATOM 2582 O O . LEU A 1 401 ? -51.519 6.355 -53.394 1.00 101.99 505 LEU A O 1
ATOM 2587 N N . ARG A 1 402 ? -53.097 6.661 -51.789 1.00 102.64 506 ARG A N 1
ATOM 2588 C CA . ARG A 1 402 ? -53.210 5.273 -51.342 1.00 104.57 506 ARG A CA 1
ATOM 2589 C C . ARG A 1 402 ? -54.040 4.455 -52.347 1.00 111.96 506 ARG A C 1
ATOM 2590 O O . ARG A 1 402 ? -54.987 4.976 -52.949 1.00 112.93 506 ARG A O 1
ATOM 2598 N N . GLY A 1 403 ? -53.643 3.197 -52.535 1.00 109.12 507 GLY A N 1
ATOM 2599 C CA . GLY A 1 403 ? -54.346 2.236 -53.381 1.00 110.55 507 GLY A CA 1
ATOM 2600 C C . GLY A 1 403 ? -53.965 2.250 -54.849 1.00 113.28 507 GLY A C 1
ATOM 2601 O O . GLY A 1 403 ? -54.806 1.949 -55.704 1.00 115.24 507 GLY A O 1
ATOM 2602 N N . GLY A 1 404 ? -52.703 2.584 -55.133 1.00 106.11 508 GLY A N 1
ATOM 2603 C CA . GLY A 1 404 ? -52.151 2.636 -56.486 1.00 104.59 508 GLY A CA 1
ATOM 2604 C C . GLY A 1 404 ? -52.714 3.738 -57.367 1.00 105.91 508 GLY A C 1
ATOM 2605 O O . GLY A 1 404 ? -52.656 3.640 -58.601 1.00 106.13 508 GLY A O 1
ATOM 2606 N N . ALA A 1 405 ? -53.265 4.793 -56.732 1.00 99.46 509 ALA A N 1
ATOM 2607 C CA . ALA A 1 405 ? -53.867 5.953 -57.391 1.00 98.41 509 ALA A CA 1
ATOM 2608 C C . ALA A 1 405 ? -53.027 7.209 -57.155 1.00 97.41 509 ALA A C 1
ATOM 2609 O O . ALA A 1 405 ? -52.124 7.187 -56.312 1.00 96.67 509 ALA A O 1
ATOM 2611 N N . SER A 1 406 ? -53.308 8.291 -57.923 1.00 90.24 510 SER A N 1
ATOM 2612 C CA . SER A 1 406 ? -52.723 9.625 -57.741 1.00 86.75 510 SER A CA 1
ATOM 2613 C C . SER A 1 406 ? -53.594 10.731 -58.361 1.00 85.23 510 SER A C 1
ATOM 2614 O O . SER A 1 406 ? -54.275 10.498 -59.367 1.00 85.64 510 SER A O 1
ATOM 2617 N N . PHE A 1 407 ? -53.593 11.925 -57.737 1.00 76.61 511 PHE A N 1
ATOM 2618 C CA . PHE A 1 407 ? -54.064 13.148 -58.392 1.00 75.21 511 PHE A CA 1
ATOM 2619 C C . PHE A 1 407 ? -53.037 13.576 -59.443 1.00 76.86 511 PHE A C 1
ATOM 2620 O O . PHE A 1 407 ? -51.833 13.487 -59.194 1.00 74.51 511 PHE A O 1
ATOM 2628 N N . VAL A 1 408 ? -53.509 14.034 -60.614 1.00 73.67 512 VAL A N 1
ATOM 2629 C CA . VAL A 1 408 ? -52.673 14.398 -61.753 1.00 73.60 512 VAL A CA 1
ATOM 2630 C C . VAL A 1 408 ? -53.177 15.709 -62.392 1.00 77.52 512 VAL A C 1
ATOM 2631 O O . VAL A 1 408 ? -54.349 15.813 -62.744 1.00 78.45 512 VAL A O 1
ATOM 2635 N N . PHE A 1 409 ? -52.279 16.700 -62.519 1.00 72.23 513 PHE A N 1
ATOM 2636 C CA . PHE A 1 409 ? -52.516 17.963 -63.218 1.00 72.47 513 PHE A CA 1
ATOM 2637 C C . PHE A 1 409 ? -51.955 17.868 -64.608 1.00 76.74 513 PHE A C 1
ATOM 2638 O O . PHE A 1 409 ? -50.799 17.463 -64.762 1.00 74.46 513 PHE A O 1
ATOM 2646 N N . THR A 1 410 ? -52.767 18.233 -65.617 1.00 75.78 514 THR A N 1
ATOM 2647 C CA . THR A 1 410 ? -52.427 18.258 -67.052 1.00 77.15 514 THR A CA 1
ATOM 2648 C C . THR A 1 410 ? -53.007 19.531 -67.706 1.00 83.23 514 THR A C 1
ATOM 2649 O O . THR A 1 410 ? -53.876 20.185 -67.120 1.00 83.36 514 THR A O 1
ATOM 2653 N N . ARG A 1 411 ? -52.515 19.881 -68.904 1.00 81.49 515 ARG A N 1
ATOM 2654 C CA . ARG A 1 411 ? -53.057 20.979 -69.715 1.00 84.61 515 ARG A CA 1
ATOM 2655 C C . ARG A 1 411 ? -54.346 20.540 -70.407 1.00 92.43 515 ARG A C 1
ATOM 2656 O O . ARG A 1 411 ? -55.319 21.294 -70.429 1.00 94.41 515 ARG A O 1
ATOM 2664 N N . ARG A 1 412 ? -54.348 19.320 -70.970 1.00 89.88 516 ARG A N 1
ATOM 2665 C CA . ARG A 1 412 ? -55.515 18.757 -71.643 1.00 92.59 516 ARG A CA 1
ATOM 2666 C C . ARG A 1 412 ? -56.188 17.715 -70.772 1.00 97.98 516 ARG A C 1
ATOM 2667 O O . ARG A 1 412 ? -55.514 16.924 -70.103 1.00 93.61 516 ARG A O 1
ATOM 2675 N N . ARG A 1 413 ? -57.528 17.716 -70.798 1.00 100.32 517 ARG A N 1
ATOM 2676 C CA . ARG A 1 413 ? -58.362 16.775 -70.066 1.00 102.05 517 ARG A CA 1
ATOM 2677 C C . ARG A 1 413 ? -58.189 15.337 -70.540 1.00 108.66 517 ARG A C 1
ATOM 2678 O O . ARG A 1 413 ? -58.108 15.111 -71.745 1.00 109.86 517 ARG A O 1
ATOM 2686 N N . PRO A 1 414 ? -58.115 14.352 -69.616 1.00 106.35 518 PRO A N 1
ATOM 2687 C CA . PRO A 1 414 ? -57.986 12.954 -70.049 1.00 107.59 518 PRO A CA 1
ATOM 2688 C C . PRO A 1 414 ? -59.231 12.408 -70.747 1.00 117.80 518 PRO A C 1
ATOM 2689 O O . PRO A 1 414 ? -60.362 12.849 -70.491 1.00 118.82 518 PRO A O 1
ATOM 2693 N N . ASP A 1 415 ? -58.996 11.446 -71.644 1.00 117.43 519 ASP A N 1
ATOM 2694 C CA . ASP A 1 415 ? -60.024 10.660 -72.311 1.00 120.94 519 ASP A CA 1
ATOM 2695 C C . ASP A 1 415 ? -60.459 9.507 -71.390 1.00 127.98 519 ASP A C 1
ATOM 2696 O O . ASP A 1 415 ? -59.605 8.865 -70.764 1.00 126.40 519 ASP A O 1
ATOM 2701 N N . CYS A 1 416 ? -61.792 9.282 -71.286 1.00 127.97 520 CYS A N 1
ATOM 2702 C CA . CYS A 1 416 ? -62.442 8.213 -70.513 1.00 129.33 520 CYS A CA 1
ATOM 2703 C C . CYS A 1 416 ? -62.068 8.174 -69.027 1.00 129.52 520 CYS A C 1
ATOM 2704 O O . CYS A 1 416 ? -61.963 7.091 -68.445 1.00 129.45 520 CYS A O 1
ATOM 2707 N N . GLY A 1 417 ? -61.889 9.348 -68.426 1.00 122.94 521 GLY A N 1
ATOM 2708 C CA . GLY A 1 417 ? -61.533 9.470 -67.017 1.00 119.55 521 GLY A CA 1
ATOM 2709 C C . GLY A 1 417 ? -62.224 10.608 -66.291 1.00 120.73 521 GLY A C 1
ATOM 2710 O O . GLY A 1 417 ? -62.503 11.637 -66.907 1.00 120.57 521 GLY A O 1
ATOM 2711 N N . PRO A 1 418 ? -62.523 10.454 -64.976 1.00 115.47 522 PRO A N 1
ATOM 2712 C CA . PRO A 1 418 ? -63.047 11.591 -64.191 1.00 114.32 522 PRO A CA 1
ATOM 2713 C C . PRO A 1 418 ? -62.035 12.726 -64.018 1.00 112.01 522 PRO A C 1
ATOM 2714 O O . PRO A 1 418 ? -60.919 12.508 -63.521 1.00 110.07 522 PRO A O 1
ATOM 2718 N N . ALA A 1 419 ? -62.445 13.948 -64.417 1.00 105.65 523 ALA A N 1
ATOM 2719 C CA . ALA A 1 419 ? -61.583 15.127 -64.407 1.00 102.65 523 ALA A CA 1
ATOM 2720 C C . ALA A 1 419 ? -62.311 16.412 -64.022 1.00 104.38 523 ALA A C 1
ATOM 2721 O O . ALA A 1 419 ? -63.496 16.569 -64.312 1.00 106.59 523 ALA A O 1
ATOM 2723 N N . TYR A 1 420 ? -61.588 17.324 -63.355 1.00 97.39 524 TYR A N 1
ATOM 2724 C CA . TYR A 1 420 ? -62.046 18.672 -63.030 1.00 97.24 524 TYR A CA 1
ATOM 2725 C C . TYR A 1 420 ? -61.288 19.686 -63.874 1.00 102.17 524 TYR A C 1
ATOM 2726 O O . TYR A 1 420 ? -60.056 19.667 -63.916 1.00 100.59 524 TYR A O 1
ATOM 2735 N N . THR A 1 421 ? -62.022 20.554 -64.565 1.00 100.88 525 THR A N 1
ATOM 2736 C CA . THR A 1 421 ? -61.452 21.732 -65.215 1.00 100.60 525 THR A CA 1
ATOM 2737 C C . THR A 1 421 ? -61.380 22.851 -64.163 1.00 104.32 525 THR A C 1
ATOM 2738 O O . THR A 1 421 ? -62.375 23.117 -63.484 1.00 105.40 525 THR A O 1
ATOM 2742 N N . LEU A 1 422 ? -60.193 23.452 -63.978 1.00 98.53 526 LEU A N 1
ATOM 2743 C CA . LEU A 1 422 ? -59.975 24.421 -62.897 1.00 97.47 526 LEU A CA 1
ATOM 2744 C C . LEU A 1 422 ? -60.441 25.820 -63.288 1.00 103.74 526 LEU A C 1
ATOM 2745 O O . LEU A 1 422 ? -60.133 26.281 -64.388 1.00 104.55 526 LEU A O 1
ATOM 2750 N N . GLY A 1 423 ? -61.178 26.466 -62.383 1.00 101.23 527 GLY A N 1
ATOM 2751 C CA . GLY A 1 423 ? -61.740 27.801 -62.582 1.00 103.11 527 GLY A CA 1
ATOM 2752 C C . GLY A 1 423 ? -60.746 28.938 -62.429 1.00 106.28 527 GLY A C 1
ATOM 2753 O O . GLY A 1 423 ? -59.798 28.845 -61.641 1.00 103.12 527 GLY A O 1
ATOM 2754 N N . GLY A 1 424 ? -60.973 30.003 -63.199 1.00 104.97 528 GLY A N 1
ATOM 2755 C CA . GLY A 1 424 ? -60.193 31.236 -63.162 1.00 104.68 528 GLY A CA 1
ATOM 2756 C C . GLY A 1 424 ? -58.780 31.108 -63.689 1.00 106.48 528 GLY A C 1
ATOM 2757 O O . GLY A 1 424 ? -57.856 31.674 -63.105 1.00 104.80 528 GLY A O 1
ATOM 2758 N N . VAL A 1 425 ? -58.609 30.371 -64.802 1.00 102.97 529 VAL A N 1
ATOM 2759 C CA . VAL A 1 425 ? -57.319 30.087 -65.437 1.00 101.07 529 VAL A CA 1
ATOM 2760 C C . VAL A 1 425 ? -57.390 30.504 -66.911 1.00 108.29 529 VAL A C 1
ATOM 2761 O O . VAL A 1 425 ? -58.397 30.227 -67.568 1.00 108.84 529 VAL A O 1
ATOM 2765 N N . ASP A 1 426 ? -56.316 31.165 -67.419 1.00 106.55 530 ASP A N 1
ATOM 2766 C CA . ASP A 1 426 ? -56.116 31.516 -68.834 1.00 108.87 530 ASP A CA 1
ATOM 2767 C C . ASP A 1 426 ? -56.376 30.323 -69.752 1.00 112.86 530 ASP A C 1
ATOM 2768 O O . ASP A 1 426 ? -55.833 29.238 -69.526 1.00 110.71 530 ASP A O 1
ATOM 2773 N N . ILE A 1 427 ? -57.195 30.546 -70.793 1.00 110.96 531 ILE A N 1
ATOM 2774 C CA . ILE A 1 427 ? -57.704 29.537 -71.725 1.00 110.99 531 ILE A CA 1
ATOM 2775 C C . ILE A 1 427 ? -56.577 28.880 -72.549 1.00 111.25 531 ILE A C 1
ATOM 2776 O O . ILE A 1 427 ? -56.690 27.702 -72.898 1.00 109.53 531 ILE A O 1
ATOM 2781 N N . ALA A 1 428 ? -55.481 29.629 -72.803 1.00 107.01 532 ALA A N 1
ATOM 2782 C CA . ALA A 1 428 ? -54.305 29.168 -73.553 1.00 105.44 532 ALA A CA 1
ATOM 2783 C C . ALA A 1 428 ? -53.314 28.382 -72.687 1.00 107.05 532 ALA A C 1
ATOM 2784 O O . ALA A 1 428 ? -52.461 27.669 -73.231 1.00 106.26 532 ALA A O 1
ATOM 2786 N N . ASN A 1 429 ? -53.406 28.522 -71.351 1.00 101.17 533 ASN A N 1
ATOM 2787 C CA . ASN A 1 429 ? -52.602 27.724 -70.427 1.00 97.67 533 ASN A CA 1
ATOM 2788 C C . ASN A 1 429 ? -53.504 27.042 -69.366 1.00 99.03 533 ASN A C 1
ATOM 2789 O O . ASN A 1 429 ? -53.391 27.353 -68.172 1.00 97.38 533 ASN A O 1
ATOM 2794 N N . PRO A 1 430 ? -54.382 26.083 -69.770 1.00 94.18 534 PRO A N 1
ATOM 2795 C CA . PRO A 1 430 ? -55.384 25.574 -68.818 1.00 93.41 534 PRO A CA 1
ATOM 2796 C C . PRO A 1 430 ? -54.849 24.572 -67.802 1.00 92.70 534 PRO A C 1
ATOM 2797 O O . PRO A 1 430 ? -53.743 24.045 -67.953 1.00 90.15 534 PRO A O 1
ATOM 2801 N N . LEU A 1 431 ? -55.634 24.336 -66.740 1.00 87.82 535 LEU A N 1
ATOM 2802 C CA . LEU A 1 431 ? -55.329 23.320 -65.744 1.00 84.52 535 LEU A CA 1
ATOM 2803 C C . LEU A 1 431 ? -56.472 22.331 -65.573 1.00 88.99 535 LEU A C 1
ATOM 2804 O O . LEU A 1 431 ? -57.582 22.705 -65.176 1.00 89.08 535 LEU A O 1
ATOM 2809 N N . VAL A 1 432 ? -56.203 21.069 -65.922 1.00 84.64 536 VAL A N 1
ATOM 2810 C CA . VAL A 1 432 ? -57.112 19.960 -65.649 1.00 84.42 536 VAL A CA 1
ATOM 2811 C C . VAL A 1 432 ? -56.522 19.123 -64.497 1.00 85.71 536 VAL A C 1
ATOM 2812 O O . VAL A 1 432 ? -55.347 18.760 -64.522 1.00 83.83 536 VAL A O 1
ATOM 2816 N N . LEU A 1 433 ? -57.338 18.852 -63.489 1.00 81.95 537 LEU A N 1
ATOM 2817 C CA . LEU A 1 433 ? -57.005 17.990 -62.364 1.00 80.02 537 LEU A CA 1
ATOM 2818 C C . LEU A 1 433 ? -57.822 16.695 -62.523 1.00 85.60 537 LEU A C 1
ATOM 2819 O O . LEU A 1 433 ? -59.059 16.742 -62.537 1.00 86.23 537 LEU A O 1
ATOM 2824 N N . ALA A 1 434 ? -57.128 15.550 -62.622 1.00 81.98 538 ALA A N 1
ATOM 2825 C CA . ALA A 1 434 ? -57.737 14.227 -62.751 1.00 84.21 538 ALA A CA 1
ATOM 2826 C C . ALA A 1 434 ? -57.230 13.267 -61.673 1.00 92.90 538 ALA A C 1
ATOM 2827 O O . ALA A 1 434 ? -56.164 13.492 -61.093 1.00 89.63 538 ALA A O 1
ATOM 2829 N N . ILE A 1 435 ? -58.003 12.205 -61.389 1.00 96.10 539 ILE A N 1
ATOM 2830 C CA . ILE A 1 435 ? -57.544 11.081 -60.563 1.00 97.54 539 ILE A CA 1
ATOM 2831 C C . ILE A 1 435 ? -57.214 9.914 -61.499 1.00 106.90 539 ILE A C 1
ATOM 2832 O O . ILE A 1 435 ? -58.061 9.528 -62.329 1.00 108.74 539 ILE A O 1
ATOM 2837 N N . VAL A 1 436 ? -55.978 9.383 -61.393 1.00 105.14 540 VAL A N 1
ATOM 2838 C CA . VAL A 1 436 ? -55.547 8.242 -62.205 1.00 106.89 540 VAL A CA 1
ATOM 2839 C C . VAL A 1 436 ? -55.557 6.961 -61.359 1.00 116.12 540 VAL A C 1
ATOM 2840 O O . VAL A 1 436 ? -54.643 6.725 -60.559 1.00 113.92 540 VAL A O 1
ATOM 2844 N N . SER A 1 437 ? -56.631 6.160 -61.530 1.00 118.45 541 SER A N 1
ATOM 2845 C CA . SER A 1 437 ? -56.887 4.907 -60.814 1.00 120.43 541 SER A CA 1
ATOM 2846 C C . SER A 1 437 ? -56.961 3.715 -61.786 1.00 128.89 541 SER A C 1
ATOM 2847 O O . SER A 1 437 ? -57.823 3.681 -62.680 1.00 130.69 541 SER A O 1
ATOM 2850 N N . ASN A 1 438 ? -56.039 2.745 -61.603 1.00 125.69 542 ASN A N 1
ATOM 2851 C CA . ASN A 1 438 ? -55.903 1.554 -62.448 1.00 159.04 542 ASN A CA 1
ATOM 2852 C C . ASN A 1 438 ? -57.049 0.572 -62.212 1.00 177.54 542 ASN A C 1
ATOM 2853 O O . ASN A 1 438 ? -57.417 -0.172 -63.117 1.00 138.68 542 ASN A O 1
ATOM 2858 N N . CYS A 1 443 ? -65.307 4.342 -67.486 1.00 134.88 547 CYS A N 1
ATOM 2859 C CA . CYS A 1 443 ? -65.201 5.535 -68.320 1.00 134.56 547 CYS A CA 1
ATOM 2860 C C . CYS A 1 443 ? -66.234 6.581 -67.903 1.00 137.48 547 CYS A C 1
ATOM 2861 O O . CYS A 1 443 ? -67.417 6.266 -67.803 1.00 139.86 547 CYS A O 1
ATOM 2864 N N . ASP A 1 444 ? -65.775 7.823 -67.654 1.00 130.30 548 ASP A N 1
ATOM 2865 C CA . ASP A 1 444 ? -66.603 8.950 -67.218 1.00 129.43 548 ASP A CA 1
ATOM 2866 C C . ASP A 1 444 ? -66.661 10.041 -68.300 1.00 130.38 548 ASP A C 1
ATOM 2867 O O . ASP A 1 444 ? -65.617 10.500 -68.769 1.00 129.24 548 ASP A O 1
ATOM 2872 N N . TYR A 1 445 ? -67.889 10.457 -68.676 1.00 125.87 549 TYR A N 1
ATOM 2873 C CA . TYR A 1 445 ? -68.177 11.407 -69.762 1.00 125.11 549 TYR A CA 1
ATOM 2874 C C . TYR A 1 445 ? -68.588 12.796 -69.263 1.00 127.93 549 TYR A C 1
ATOM 2875 O O . TYR A 1 445 ? -68.794 13.696 -70.078 1.00 127.64 549 TYR A O 1
ATOM 2884 N N . THR A 1 446 ? -68.706 12.971 -67.940 1.00 124.30 550 THR A N 1
ATOM 2885 C CA . THR A 1 446 ? -69.254 14.184 -67.325 1.00 124.67 550 THR A CA 1
ATOM 2886 C C . THR A 1 446 ? -68.248 15.333 -67.180 1.00 125.62 550 THR A C 1
ATOM 2887 O O . THR A 1 446 ? -67.059 15.094 -66.952 1.00 122.72 550 THR A O 1
ATOM 2891 N N . ASP A 1 447 ? -68.744 16.576 -67.314 1.00 122.99 551 ASP A N 1
ATOM 2892 C CA . ASP A 1 447 ? -67.976 17.814 -67.211 1.00 121.65 551 ASP A CA 1
ATOM 2893 C C . ASP A 1 447 ? -68.047 18.329 -65.771 1.00 125.50 551 ASP A C 1
ATOM 2894 O O . ASP A 1 447 ? -69.065 18.902 -65.370 1.00 126.98 551 ASP A O 1
ATOM 2899 N N . ARG A 1 448 ? -66.965 18.107 -64.993 1.00 120.16 552 ARG A N 1
ATOM 2900 C CA . ARG A 1 448 ? -66.914 18.421 -63.562 1.00 119.14 552 ARG A CA 1
ATOM 2901 C C . ARG A 1 448 ? -66.178 19.726 -63.275 1.00 119.82 552 ARG A C 1
ATOM 2902 O O . ARG A 1 448 ? -65.190 20.045 -63.938 1.00 117.76 552 ARG A O 1
ATOM 2910 N N . MET A 1 449 ? -66.672 20.475 -62.304 1.00 116.22 553 MET A N 1
ATOM 2911 C CA . MET A 1 449 ? -65.963 21.611 -61.742 1.00 145.83 553 MET A CA 1
ATOM 2912 C C . MET A 1 449 ? -66.041 21.572 -60.213 1.00 186.89 553 MET A C 1
ATOM 2913 O O . MET A 1 449 ? -66.981 21.041 -59.643 1.00 154.84 553 MET A O 1
ATOM 2918 N N . PRO A 1 450 ? -65.037 22.120 -59.550 1.00 134.88 554 PRO A N 1
ATOM 2919 C CA . PRO A 1 450 ? -64.894 21.932 -58.112 1.00 134.26 554 PRO A CA 1
ATOM 2920 C C . PRO A 1 450 ? -65.861 22.752 -57.288 1.00 140.17 554 PRO A C 1
ATOM 2921 O O . PRO A 1 450 ? -66.028 23.937 -57.531 1.00 140.46 554 PRO A O 1
ATOM 2925 N N . GLU A 1 451 ? -66.455 22.101 -56.298 1.00 138.33 555 GLU A N 1
ATOM 2926 C CA . GLU A 1 451 ? -67.467 22.694 -55.412 1.00 140.50 555 GLU A CA 1
ATOM 2927 C C . GLU A 1 451 ? -66.858 23.752 -54.495 1.00 144.10 555 GLU A C 1
ATOM 2928 O O . GLU A 1 451 ? -65.877 23.467 -53.810 1.00 140.91 555 GLU A O 1
ATOM 2934 N N . SER A 1 452 ? -67.427 24.972 -54.499 1.00 143.83 556 SER A N 1
ATOM 2935 C CA . SER A 1 452 ? -66.999 26.058 -53.615 1.00 143.75 556 SER A CA 1
ATOM 2936 C C . SER A 1 452 ? -67.551 25.864 -52.203 1.00 149.58 556 SER A C 1
ATOM 2937 O O . SER A 1 452 ? -68.768 25.819 -52.014 1.00 151.38 556 SER A O 1
ATOM 2940 N N . GLN A 1 453 ? -66.644 25.722 -51.220 1.00 145.37 557 GLN A N 1
ATOM 2941 C CA . GLN A 1 453 ? -66.959 25.435 -49.817 1.00 145.68 557 GLN A CA 1
ATOM 2942 C C . GLN A 1 453 ? -65.975 26.131 -48.874 1.00 150.27 557 GLN A C 1
ATOM 2943 O O . GLN A 1 453 ? -64.812 26.330 -49.233 1.00 148.05 557 GLN A O 1
ATOM 2949 N N . HIS A 1 454 ? -66.449 26.498 -47.666 1.00 149.52 558 HIS A N 1
ATOM 2950 C CA . HIS A 1 454 ? -65.618 27.057 -46.595 1.00 148.83 558 HIS A CA 1
ATOM 2951 C C . HIS A 1 454 ? -65.076 25.950 -45.680 1.00 153.75 558 HIS A C 1
ATOM 2952 O O . HIS A 1 454 ? -65.501 24.800 -45.799 1.00 153.26 558 HIS A O 1
ATOM 2959 N N . LEU A 1 455 ? -64.136 26.298 -44.775 1.00 151.35 559 LEU A N 1
ATOM 2960 C CA . LEU A 1 455 ? -63.510 25.354 -43.840 1.00 150.61 559 LEU A CA 1
ATOM 2961 C C . LEU A 1 455 ? -64.223 25.235 -42.468 1.00 157.65 559 LEU A C 1
ATOM 2962 O O . LEU A 1 455 ? -64.152 26.169 -41.662 1.00 157.58 559 LEU A O 1
ATOM 2967 N N . PRO A 1 456 ? -64.952 24.117 -42.195 1.00 156.55 560 PRO A N 1
ATOM 2968 C CA . PRO A 1 456 ? -65.535 23.935 -40.854 1.00 157.73 560 PRO A CA 1
ATOM 2969 C C . PRO A 1 456 ? -64.631 23.200 -39.856 1.00 162.03 560 PRO A C 1
ATOM 2970 O O . PRO A 1 456 ? -63.902 22.282 -40.244 1.00 160.18 560 PRO A O 1
ATOM 2974 N N . ALA A 1 457 ? -64.694 23.616 -38.565 1.00 160.41 561 ALA A N 1
ATOM 2975 C CA . ALA A 1 457 ? -64.037 23.012 -37.391 1.00 159.77 561 ALA A CA 1
ATOM 2976 C C . ALA A 1 457 ? -62.490 22.810 -37.503 1.00 163.29 561 ALA A C 1
ATOM 2977 O O . ALA A 1 457 ? -62.063 21.791 -38.053 1.00 162.21 561 ALA A O 1
ATOM 2979 N N . THR A 1 458 ? -61.626 23.736 -36.978 1.00 160.03 562 THR A N 1
ATOM 2980 C CA . THR A 1 458 ? -61.855 24.970 -36.192 1.00 161.07 562 THR A CA 1
ATOM 2981 C C . THR A 1 458 ? -62.419 24.732 -34.770 1.00 165.90 562 THR A C 1
ATOM 2982 O O . THR A 1 458 ? -63.246 25.515 -34.288 1.00 167.22 562 THR A O 1
ATOM 2986 N N . ASP A 1 459 ? -61.954 23.655 -34.097 1.00 161.20 563 ASP A N 1
ATOM 2987 C CA . ASP A 1 459 ? -62.425 23.268 -32.758 1.00 161.61 563 ASP A CA 1
ATOM 2988 C C . ASP A 1 459 ? -61.381 22.509 -31.923 1.00 163.23 563 ASP A C 1
ATOM 2989 O O . ASP A 1 459 ? -61.450 22.544 -30.692 1.00 163.21 563 ASP A O 1
ATOM 2994 N N . ASN A 1 460 ? -60.419 21.839 -32.599 1.00 157.41 564 ASN A N 1
ATOM 2995 C CA . ASN A 1 460 ? -59.397 20.946 -32.028 1.00 155.29 564 ASN A CA 1
ATOM 2996 C C . ASN A 1 460 ? -59.897 19.873 -31.020 1.00 157.93 564 ASN A C 1
ATOM 2997 O O . ASN A 1 460 ? -59.671 20.003 -29.811 1.00 157.56 564 ASN A O 1
ATOM 3002 N N . PRO A 1 461 ? -60.597 18.808 -31.494 1.00 153.52 565 PRO A N 1
ATOM 3003 C CA . PRO A 1 461 ? -61.024 17.745 -30.573 1.00 153.39 565 PRO A CA 1
ATOM 3004 C C . PRO A 1 461 ? -60.041 16.562 -30.546 1.00 153.98 565 PRO A C 1
ATOM 3005 O O . PRO A 1 461 ? -60.459 15.417 -30.345 1.00 154.72 565 PRO A O 1
ATOM 3009 N N . SER A 1 462 ? -58.725 16.850 -30.737 1.00 146.37 566 SER A N 1
ATOM 3010 C CA . SER A 1 462 ? -57.624 15.886 -30.928 1.00 143.59 566 SER A CA 1
ATOM 3011 C C . SER A 1 462 ? -57.819 14.913 -32.123 1.00 143.89 566 SER A C 1
ATOM 3012 O O . SER A 1 462 ? -57.113 13.903 -32.226 1.00 142.94 566 SER A O 1
ATOM 3015 N N . VAL A 1 463 ? -58.762 15.247 -33.035 1.00 138.11 567 VAL A N 1
ATOM 3016 C CA . VAL A 1 463 ? -59.066 14.503 -34.265 1.00 136.53 567 VAL A CA 1
ATOM 3017 C C . VAL A 1 463 ? -58.728 15.397 -35.475 1.00 134.77 567 VAL A C 1
ATOM 3018 O O . VAL A 1 463 ? -59.243 16.515 -35.583 1.00 134.76 567 VAL A O 1
ATOM 3022 N N . CYS A 1 464 ? -57.857 14.895 -36.371 1.00 126.34 568 CYS A N 1
ATOM 3023 C CA . CYS A 1 464 ? -57.368 15.615 -37.554 1.00 123.17 568 CYS A CA 1
ATOM 3024 C C . CYS A 1 464 ? -58.204 15.273 -38.806 1.00 127.31 568 CYS A C 1
ATOM 3025 O O . CYS A 1 464 ? -58.011 14.213 -39.413 1.00 126.98 568 CYS A O 1
ATOM 3028 N N . VAL A 1 465 ? -59.145 16.169 -39.174 1.00 124.16 569 VAL A N 1
ATOM 3029 C CA . VAL A 1 465 ? -60.021 15.990 -40.344 1.00 124.98 569 VAL A CA 1
ATOM 3030 C C . VAL A 1 465 ? -59.325 16.259 -41.680 1.00 127.47 569 VAL A C 1
ATOM 3031 O O . VAL A 1 465 ? -59.577 15.548 -42.654 1.00 127.46 569 VAL A O 1
ATOM 3035 N N . TYR A 1 466 ? -58.455 17.282 -41.719 1.00 122.40 570 TYR A N 1
ATOM 3036 C CA . TYR A 1 466 ? -57.699 17.666 -42.909 1.00 120.84 570 TYR A CA 1
ATOM 3037 C C . TYR A 1 466 ? -56.328 16.985 -43.016 1.00 121.31 570 TYR A C 1
ATOM 3038 O O . TYR A 1 466 ? -55.550 17.343 -43.898 1.00 119.81 570 TYR A O 1
ATOM 3047 N N . CYS A 1 467 ? -56.029 16.006 -42.134 1.00 116.44 571 CYS A N 1
ATOM 3048 C CA . CYS A 1 467 ? -54.803 15.210 -42.240 1.00 114.44 571 CYS A CA 1
ATOM 3049 C C . CYS A 1 467 ? -54.860 14.257 -43.438 1.00 112.29 571 CYS A C 1
ATOM 3050 O O . CYS A 1 467 ? -55.907 13.660 -43.702 1.00 113.08 571 CYS A O 1
ATOM 3053 N N . ASP A 1 468 ? -53.724 14.139 -44.163 1.00 102.74 572 ASP A N 1
ATOM 3054 C CA . ASP A 1 468 ? -53.551 13.442 -45.450 1.00 100.31 572 ASP A CA 1
ATOM 3055 C C . ASP A 1 468 ? -54.140 14.194 -46.668 1.00 96.89 572 ASP A C 1
ATOM 3056 O O . ASP A 1 468 ? -54.097 13.677 -47.787 1.00 96.71 572 ASP A O 1
ATOM 3061 N N . CYS A 1 469 ? -54.666 15.417 -46.446 1.00 87.86 573 CYS A N 1
ATOM 3062 C CA . CYS A 1 469 ? -55.137 16.312 -47.504 1.00 85.80 573 CYS A CA 1
ATOM 3063 C C . CYS A 1 469 ? -53.989 17.109 -48.086 1.00 83.95 573 CYS A C 1
ATOM 3064 O O . CYS A 1 469 ? -53.026 17.408 -47.378 1.00 82.68 573 CYS A O 1
ATOM 3067 N N . VAL A 1 470 ? -54.111 17.485 -49.372 1.00 76.89 574 VAL A N 1
ATOM 3068 C CA . VAL A 1 470 ? -53.167 18.393 -50.012 1.00 74.25 574 VAL A CA 1
ATOM 3069 C C . VAL A 1 470 ? -53.858 19.734 -50.306 1.00 76.94 574 VAL A C 1
ATOM 3070 O O . VAL A 1 470 ? -54.883 19.779 -50.988 1.00 78.27 574 VAL A O 1
ATOM 3074 N N . PHE A 1 471 ? -53.307 20.810 -49.725 1.00 71.51 575 PHE A N 1
ATOM 3075 C CA . PHE A 1 471 ? -53.672 22.198 -49.984 1.00 71.16 575 PHE A CA 1
ATOM 3076 C C . PHE A 1 471 ? -52.905 22.647 -51.239 1.00 72.66 575 PHE A C 1
ATOM 3077 O O . PHE A 1 471 ? -51.678 22.574 -51.261 1.00 70.30 575 PHE A O 1
ATOM 3085 N N . VAL A 1 472 ? -53.624 23.081 -52.285 1.00 69.54 576 VAL A N 1
ATOM 3086 C CA . VAL A 1 472 ? -53.015 23.467 -53.561 1.00 69.52 576 VAL A CA 1
ATOM 3087 C C . VAL A 1 472 ? -53.316 24.942 -53.867 1.00 76.59 576 VAL A C 1
ATOM 3088 O O . VAL A 1 472 ? -54.463 25.362 -53.760 1.00 79.08 576 VAL A O 1
ATOM 3092 N N . ARG A 1 473 ? -52.280 25.721 -54.223 1.00 72.61 577 ARG A N 1
ATOM 3093 C CA . ARG A 1 473 ? -52.407 27.075 -54.775 1.00 73.65 577 ARG A CA 1
ATOM 3094 C C . ARG A 1 473 ? -52.026 27.073 -56.245 1.00 77.47 577 ARG A C 1
ATOM 3095 O O . ARG A 1 473 ? -50.971 26.546 -56.622 1.00 75.31 577 ARG A O 1
ATOM 3103 N N . TYR A 1 474 ? -52.884 27.672 -57.074 1.00 76.39 578 TYR A N 1
ATOM 3104 C CA . TYR A 1 474 ? -52.616 27.863 -58.489 1.00 77.41 578 TYR A CA 1
ATOM 3105 C C . TYR A 1 474 ? -52.901 29.303 -58.905 1.00 83.78 578 TYR A C 1
ATOM 3106 O O . TYR A 1 474 ? -53.712 29.974 -58.268 1.00 85.10 578 TYR A O 1
ATOM 3115 N N . SER A 1 475 ? -52.216 29.782 -59.946 1.00 80.51 579 SER A N 1
ATOM 3116 C CA . SER A 1 475 ? -52.400 31.132 -60.465 1.00 83.09 579 SER A CA 1
ATOM 3117 C C . SER A 1 475 ? -53.322 31.153 -61.704 1.00 91.11 579 SER A C 1
ATOM 3118 O O . SER A 1 475 ? -53.580 30.108 -62.319 1.00 89.72 579 SER A O 1
ATOM 3121 N N . SER A 1 476 ? -53.810 32.355 -62.065 1.00 91.78 580 SER A N 1
ATOM 3122 C CA . SER A 1 476 ? -54.578 32.604 -63.286 1.00 94.52 580 SER A CA 1
ATOM 3123 C C . SER A 1 476 ? -53.747 32.346 -64.553 1.00 99.88 580 SER A C 1
ATOM 3124 O O . SER A 1 476 ? -54.318 32.129 -65.624 1.00 101.29 580 SER A O 1
ATOM 3127 N N . ALA A 1 477 ? -52.403 32.354 -64.426 1.00 94.70 581 ALA A N 1
ATOM 3128 C CA . ALA A 1 477 ? -51.467 32.019 -65.506 1.00 93.89 581 ALA A CA 1
ATOM 3129 C C . ALA A 1 477 ? -51.409 30.501 -65.784 1.00 95.14 581 ALA A C 1
ATOM 3130 O O . ALA A 1 477 ? -50.864 30.091 -66.810 1.00 94.61 581 ALA A O 1
ATOM 3132 N N . GLY A 1 478 ? -51.967 29.697 -64.874 1.00 89.74 582 GLY A N 1
ATOM 3133 C CA . GLY A 1 478 ? -52.049 28.248 -65.025 1.00 87.94 582 GLY A CA 1
ATOM 3134 C C . GLY A 1 478 ? -50.828 27.515 -64.512 1.00 88.20 582 GLY A C 1
ATOM 3135 O O . GLY A 1 478 ? -50.426 26.485 -65.066 1.00 85.88 582 GLY A O 1
ATOM 3136 N N . THR A 1 479 ? -50.217 28.055 -63.454 1.00 83.68 583 THR A N 1
ATOM 3137 C CA . THR A 1 479 ? -49.079 27.418 -62.808 1.00 80.71 583 THR A CA 1
ATOM 3138 C C . THR A 1 479 ? -49.495 26.937 -61.437 1.00 79.20 583 THR A C 1
ATOM 3139 O O . THR A 1 479 ? -50.207 27.648 -60.731 1.00 79.76 583 THR A O 1
ATOM 3143 N N . ILE A 1 480 ? -49.133 25.701 -61.095 1.00 71.60 584 ILE A N 1
ATOM 3144 C CA . ILE A 1 480 ? -49.292 25.199 -59.727 1.00 69.77 584 ILE A CA 1
ATOM 3145 C C . ILE A 1 480 ? -48.167 25.803 -58.883 1.00 72.22 584 ILE A C 1
ATOM 3146 O O . ILE A 1 480 ? -46.989 25.482 -59.080 1.00 69.77 584 ILE A O 1
ATOM 3151 N N . LEU A 1 481 ? -48.533 26.730 -57.987 1.00 70.56 585 LEU A N 1
ATOM 3152 C CA . LEU A 1 481 ? -47.573 27.478 -57.156 1.00 69.67 585 LEU A CA 1
ATOM 3153 C C . LEU A 1 481 ? -47.036 26.643 -56.011 1.00 71.61 585 LEU A C 1
ATOM 3154 O O . LEU A 1 481 ? -45.818 26.556 -55.819 1.00 69.08 585 LEU A O 1
ATOM 3159 N N . GLU A 1 482 ? -47.956 26.026 -55.260 1.00 69.60 586 GLU A N 1
ATOM 3160 C CA . GLU A 1 482 ? -47.679 25.256 -54.052 1.00 68.83 586 GLU A CA 1
ATOM 3161 C C . GLU A 1 482 ? -48.618 24.071 -53.940 1.00 72.05 586 GLU A C 1
ATOM 3162 O O . GLU A 1 482 ? -49.734 24.091 -54.457 1.00 72.91 586 GLU A O 1
ATOM 3168 N N . THR A 1 483 ? -48.163 23.060 -53.213 1.00 66.93 587 THR A N 1
ATOM 3169 C CA . THR A 1 483 ? -48.806 21.770 -53.019 1.00 66.90 587 THR A CA 1
ATOM 3170 C C . THR A 1 483 ? -48.431 21.368 -51.550 1.00 70.60 587 THR A C 1
ATOM 3171 O O . THR A 1 483 ? -47.373 20.809 -51.309 1.00 69.86 587 THR A O 1
ATOM 3175 N N . VAL A 1 484 ? -49.255 21.746 -50.581 1.00 66.70 588 VAL A N 1
ATOM 3176 C CA . VAL A 1 484 ? -48.946 21.578 -49.155 1.00 66.07 588 VAL A CA 1
ATOM 3177 C C . VAL A 1 484 ? -49.674 20.357 -48.568 1.00 71.27 588 VAL A C 1
ATOM 3178 O O . VAL A 1 484 ? -50.896 20.396 -48.396 1.00 70.87 588 VAL A O 1
ATOM 3182 N N . LEU A 1 485 ? -48.925 19.280 -48.261 1.00 68.92 589 LEU A N 1
ATOM 3183 C CA . LEU A 1 485 ? -49.486 18.131 -47.545 1.00 70.56 589 LEU A CA 1
ATOM 3184 C C . LEU A 1 485 ? -49.737 18.508 -46.077 1.00 79.07 589 LEU A C 1
ATOM 3185 O O . LEU A 1 485 ? -48.826 18.993 -45.404 1.00 77.65 589 LEU A O 1
ATOM 3190 N N . ILE A 1 486 ? -50.983 18.324 -45.602 1.00 79.89 590 ILE A N 1
ATOM 3191 C CA . ILE A 1 486 ? -51.347 18.572 -44.203 1.00 81.19 590 ILE A CA 1
ATOM 3192 C C . ILE A 1 486 ? -51.120 17.262 -43.441 1.00 86.39 590 ILE A C 1
ATOM 3193 O O . ILE A 1 486 ? -51.956 16.360 -43.466 1.00 86.56 590 ILE A O 1
ATOM 3198 N N . GLU A 1 487 ? -49.960 17.162 -42.798 1.00 83.31 591 GLU A N 1
ATOM 3199 C CA . GLU A 1 487 ? -49.475 15.921 -42.191 1.00 83.58 591 GLU A CA 1
ATOM 3200 C C . GLU A 1 487 ? -49.723 15.830 -40.681 1.00 90.78 591 GLU A C 1
ATOM 3201 O O . GLU A 1 487 ? -49.720 14.724 -40.127 1.00 91.28 591 GLU A O 1
ATOM 3207 N N . SER A 1 488 ? -49.940 16.981 -40.021 1.00 88.67 592 SER A N 1
ATOM 3208 C CA . SER A 1 488 ? -50.126 17.050 -38.570 1.00 88.90 592 SER A CA 1
ATOM 3209 C C . SER A 1 488 ? -51.271 17.996 -38.180 1.00 93.78 592 SER A C 1
ATOM 3210 O O . SER A 1 488 ? -51.707 18.809 -39.004 1.00 93.05 592 SER A O 1
ATOM 3213 N N . LYS A 1 489 ? -51.754 17.880 -36.915 1.00 91.52 593 LYS A N 1
ATOM 3214 C CA . LYS A 1 489 ? -52.756 18.769 -36.321 1.00 92.52 593 LYS A CA 1
ATOM 3215 C C . LYS A 1 489 ? -52.216 20.197 -36.227 1.00 95.56 593 LYS A C 1
ATOM 3216 O O . LYS A 1 489 ? -52.987 21.145 -36.388 1.00 96.19 593 LYS A O 1
ATOM 3222 N N . ASP A 1 490 ? -50.891 20.338 -35.987 1.00 91.11 594 ASP A N 1
ATOM 3223 C CA . ASP A 1 490 ? -50.137 21.603 -35.987 1.00 91.24 594 ASP A CA 1
ATOM 3224 C C . ASP A 1 490 ? -50.335 22.364 -37.299 1.00 94.06 594 ASP A C 1
ATOM 3225 O O . ASP A 1 490 ? -50.593 23.571 -37.273 1.00 94.04 594 ASP A O 1
ATOM 3230 N N . MET A 1 491 ? -50.217 21.650 -38.444 1.00 89.63 595 MET A N 1
ATOM 3231 C CA . MET A 1 491 ? -50.437 22.201 -39.786 1.00 88.90 595 MET A CA 1
ATOM 3232 C C . MET A 1 491 ? -51.892 22.560 -40.008 1.00 94.20 595 MET A C 1
ATOM 3233 O O . MET A 1 491 ? -52.177 23.635 -40.539 1.00 94.24 595 MET A O 1
ATOM 3238 N N . GLU A 1 492 ? -52.808 21.662 -39.593 1.00 92.68 596 GLU A N 1
ATOM 3239 C CA . GLU A 1 492 ? -54.258 21.866 -39.624 1.00 95.52 596 GLU A CA 1
ATOM 3240 C C . GLU A 1 492 ? -54.653 23.122 -38.821 1.00 103.37 596 GLU A C 1
ATOM 3241 O O . GLU A 1 492 ? -55.515 23.882 -39.268 1.00 103.47 596 GLU A O 1
ATOM 3247 N N . GLU A 1 493 ? -54.003 23.343 -37.653 1.00 102.91 597 GLU A N 1
ATOM 3248 C CA . GLU A 1 493 ? -54.168 24.545 -36.830 1.00 105.22 597 GLU A CA 1
ATOM 3249 C C . GLU A 1 493 ? -53.764 25.816 -37.586 1.00 112.16 597 GLU A C 1
ATOM 3250 O O . GLU A 1 493 ? -54.542 26.770 -37.614 1.00 113.34 597 GLU A O 1
ATOM 3256 N N . GLN A 1 494 ? -52.567 25.814 -38.219 1.00 109.52 598 GLN A N 1
ATOM 3257 C CA . GLN A 1 494 ? -52.043 26.944 -39.006 1.00 110.38 598 GLN A CA 1
ATOM 3258 C C . GLN A 1 494 ? -52.894 27.267 -40.246 1.00 116.51 598 GLN A C 1
ATOM 3259 O O . GLN A 1 494 ? -52.932 28.428 -40.665 1.00 117.21 598 GLN A O 1
ATOM 3265 N N . LEU A 1 495 ? -53.558 26.237 -40.830 1.00 113.82 599 LEU A N 1
ATOM 3266 C CA . LEU A 1 495 ? -54.488 26.338 -41.965 1.00 115.38 599 LEU A CA 1
ATOM 3267 C C . LEU A 1 495 ? -55.700 27.224 -41.614 1.00 124.74 599 LEU A C 1
ATOM 3268 O O . LEU A 1 495 ? -56.154 28.000 -42.459 1.00 125.29 599 LEU A O 1
ATOM 3273 N N . MET A 1 496 ? -56.205 27.108 -40.365 1.00 124.53 600 MET A N 1
ATOM 3274 C CA . MET A 1 496 ? -57.318 27.902 -39.832 1.00 127.35 600 MET A CA 1
ATOM 3275 C C . MET A 1 496 ? -56.912 29.323 -39.408 1.00 132.76 600 MET A C 1
ATOM 3276 O O . MET A 1 496 ? -57.722 30.243 -39.542 1.00 134.45 600 MET A O 1
ATOM 3281 N N . ALA A 1 497 ? -55.664 29.503 -38.917 1.00 127.85 601 ALA A N 1
ATOM 3282 C CA . ALA A 1 497 ? -55.116 30.793 -38.472 1.00 128.14 601 ALA A CA 1
ATOM 3283 C C . ALA A 1 497 ? -54.871 31.813 -39.616 1.00 132.93 601 ALA A C 1
ATOM 3284 O O . ALA A 1 497 ? -55.060 31.493 -40.796 1.00 132.81 601 ALA A O 1
ATOM 3286 N N . GLY A 1 498 ? -54.474 33.033 -39.239 1.00 129.77 602 GLY A N 1
ATOM 3287 C CA . GLY A 1 498 ? -54.163 34.118 -40.164 1.00 151.57 602 GLY A CA 1
ATOM 3288 C C . GLY A 1 498 ? -52.699 34.508 -40.154 1.00 158.23 602 GLY A C 1
ATOM 3289 O O . GLY A 1 498 ? -52.075 34.600 -39.094 1.00 110.41 602 GLY A O 1
ATOM 3290 N N . PRO A 1 504 ? -48.581 27.075 -42.238 1.00 112.33 608 PRO A N 1
ATOM 3291 C CA . PRO A 1 504 ? -47.684 28.196 -41.937 1.00 112.05 608 PRO A CA 1
ATOM 3292 C C . PRO A 1 504 ? -47.256 28.918 -43.212 1.00 115.54 608 PRO A C 1
ATOM 3293 O O . PRO A 1 504 ? -46.710 28.281 -44.116 1.00 114.27 608 PRO A O 1
ATOM 3297 N N . SER A 1 505 ? -47.518 30.246 -43.290 1.00 112.89 609 SER A N 1
ATOM 3298 C CA . SER A 1 505 ? -47.219 31.148 -44.421 1.00 113.44 609 SER A CA 1
ATOM 3299 C C . SER A 1 505 ? -47.893 30.819 -45.772 1.00 117.94 609 SER A C 1
ATOM 3300 O O . SER A 1 505 ? -48.505 31.706 -46.373 1.00 118.68 609 SER A O 1
ATOM 3303 N N . PHE A 1 506 ? -47.786 29.558 -46.236 1.00 113.59 610 PHE A N 1
ATOM 3304 C CA . PHE A 1 506 ? -48.403 29.054 -47.465 1.00 113.92 610 PHE A CA 1
ATOM 3305 C C . PHE A 1 506 ? -49.931 29.077 -47.386 1.00 120.67 610 PHE A C 1
ATOM 3306 O O . PHE A 1 506 ? -50.570 29.709 -48.226 1.00 121.37 610 PHE A O 1
ATOM 3308 N N . ASN A 1 507 ? -50.512 28.396 -46.379 1.00 118.35 611 ASN A N 1
ATOM 3309 C CA . ASN A 1 507 ? -51.960 28.315 -46.217 1.00 120.16 611 ASN A CA 1
ATOM 3310 C C . ASN A 1 507 ? -52.681 29.547 -45.637 1.00 130.15 611 ASN A C 1
ATOM 3311 O O . ASN A 1 507 ? -53.842 29.758 -46.007 1.00 132.03 611 ASN A O 1
ATOM 3316 N N . PRO A 1 508 ? -52.084 30.363 -44.729 1.00 129.05 612 PRO A N 1
ATOM 3317 C CA . PRO A 1 508 ? -52.709 31.663 -44.407 1.00 131.59 612 PRO A CA 1
ATOM 3318 C C . PRO A 1 508 ? -52.632 32.679 -45.550 1.00 137.68 612 PRO A C 1
ATOM 3319 O O . PRO A 1 508 ? -51.654 32.685 -46.304 1.00 136.19 612 PRO A O 1
ATOM 3323 N N . THR A 1 509 ? -53.668 33.541 -45.672 1.00 137.19 613 THR A N 1
ATOM 3324 C CA . THR A 1 509 ? -53.758 34.562 -46.725 1.00 138.90 613 THR A CA 1
ATOM 3325 C C . THR A 1 509 ? -52.679 35.647 -46.614 1.00 144.19 613 THR A C 1
ATOM 3326 O O . THR A 1 509 ? -52.341 36.083 -45.508 1.00 143.91 613 THR A O 1
ATOM 3330 N N . LEU A 1 510 ? -52.132 36.055 -47.776 1.00 141.33 614 LEU A N 1
ATOM 3331 C CA . LEU A 1 510 ? -51.022 37.006 -47.911 1.00 141.27 614 LEU A CA 1
ATOM 3332 C C . LEU A 1 510 ? -50.992 37.607 -49.326 1.00 146.28 614 LEU A C 1
ATOM 3333 O O . LEU A 1 510 ? -50.458 38.701 -49.515 1.00 147.14 614 LEU A O 1
ATOM 3338 N N . HIS A 1 511 ? -51.592 36.894 -50.302 1.00 142.30 615 HIS A N 1
ATOM 3339 C CA . HIS A 1 511 ? -51.552 37.184 -51.742 1.00 142.62 615 HIS A CA 1
ATOM 3340 C C . HIS A 1 511 ? -52.929 37.531 -52.315 1.00 146.41 615 HIS A C 1
ATOM 3341 O O . HIS A 1 511 ? -53.949 37.091 -51.780 1.00 146.40 615 HIS A O 1
ATOM 3348 N N . GLY A 1 512 ? -52.931 38.290 -53.414 1.00 142.69 616 GLY A N 1
ATOM 3349 C CA . GLY A 1 512 ? -54.120 38.915 -53.993 1.00 144.18 616 GLY A CA 1
ATOM 3350 C C . GLY A 1 512 ? -55.127 38.003 -54.670 1.00 145.44 616 GLY A C 1
ATOM 3351 O O . GLY A 1 512 ? -55.055 36.775 -54.551 1.00 143.44 616 GLY A O 1
ATOM 3352 N N . GLY A 1 513 ? -56.065 38.624 -55.386 1.00 141.74 617 GLY A N 1
ATOM 3353 C CA . GLY A 1 513 ? -57.152 37.946 -56.086 1.00 141.15 617 GLY A CA 1
ATOM 3354 C C . GLY A 1 513 ? -56.807 37.503 -57.495 1.00 141.55 617 GLY A C 1
ATOM 3355 O O . GLY A 1 513 ? -57.539 37.806 -58.442 1.00 143.59 617 GLY A O 1
ATOM 3356 N N . ASP A 1 514 ? -55.676 36.794 -57.634 1.00 132.56 618 ASP A N 1
ATOM 3357 C CA . ASP A 1 514 ? -55.187 36.173 -58.872 1.00 130.27 618 ASP A CA 1
ATOM 3358 C C . ASP A 1 514 ? -54.843 34.697 -58.602 1.00 126.42 618 ASP A C 1
ATOM 3359 O O . ASP A 1 514 ? -54.694 33.907 -59.538 1.00 125.34 618 ASP A O 1
ATOM 3364 N N . VAL A 1 515 ? -54.719 34.349 -57.305 1.00 117.38 619 VAL A N 1
ATOM 3365 C CA . VAL A 1 515 ? -54.392 33.020 -56.785 1.00 112.75 619 VAL A CA 1
ATOM 3366 C C . VAL A 1 515 ? -55.679 32.376 -56.235 1.00 111.31 619 VAL A C 1
ATOM 3367 O O . VAL A 1 515 ? -56.378 32.986 -55.417 1.00 112.08 619 VAL A O 1
ATOM 3371 N N . LYS A 1 516 ? -56.000 31.162 -56.719 1.00 102.43 620 LYS A N 1
ATOM 3372 C CA . LYS A 1 516 ? -57.051 30.319 -56.149 1.00 100.30 620 LYS A CA 1
ATOM 3373 C C . LYS A 1 516 ? -56.460 29.168 -55.314 1.00 96.74 620 LYS A C 1
ATOM 3374 O O . LYS A 1 516 ? -55.270 28.871 -55.430 1.00 94.05 620 LYS A O 1
ATOM 3380 N N . ALA A 1 517 ? -57.284 28.532 -54.469 1.00 90.15 621 ALA A N 1
ATOM 3381 C CA . ALA A 1 517 ? -56.836 27.438 -53.610 1.00 86.72 621 ALA A CA 1
ATOM 3382 C C . ALA A 1 517 ? -57.788 26.250 -53.625 1.00 87.47 621 ALA A C 1
ATOM 3383 O O . ALA A 1 517 ? -59.004 26.442 -53.638 1.00 88.33 621 ALA A O 1
ATOM 3385 N N . LEU A 1 518 ? -57.223 25.025 -53.620 1.00 80.79 622 LEU A N 1
ATOM 3386 C CA . LEU A 1 518 ? -57.969 23.767 -53.572 1.00 80.40 622 LEU A CA 1
ATOM 3387 C C . LEU A 1 518 ? -57.586 22.912 -52.373 1.00 82.66 622 LEU A C 1
ATOM 3388 O O . LEU A 1 518 ? -56.426 22.911 -51.944 1.00 81.43 622 LEU A O 1
ATOM 3393 N N . MET A 1 519 ? -58.569 22.179 -51.840 1.00 79.88 623 MET A N 1
ATOM 3394 C CA . MET A 1 519 ? -58.326 21.103 -50.894 1.00 79.61 623 MET A CA 1
ATOM 3395 C C . MET A 1 519 ? -58.535 19.762 -51.601 1.00 83.68 623 MET A C 1
ATOM 3396 O O . MET A 1 519 ? -59.625 19.486 -52.111 1.00 83.44 623 MET A O 1
ATOM 3401 N N . LEU A 1 520 ? -57.463 18.950 -51.664 1.00 80.32 624 LEU A N 1
ATOM 3402 C CA . LEU A 1 520 ? -57.514 17.627 -52.289 1.00 80.93 624 LEU A CA 1
ATOM 3403 C C . LEU A 1 520 ? -57.556 16.588 -51.182 1.00 87.90 624 LEU A C 1
ATOM 3404 O O . LEU A 1 520 ? -56.674 16.554 -50.328 1.00 85.03 624 LEU A O 1
ATOM 3409 N N . PHE A 1 521 ? -58.598 15.759 -51.190 1.00 89.02 625 PHE A N 1
ATOM 3410 C CA . PHE A 1 521 ? -58.830 14.750 -50.161 1.00 89.70 625 PHE A CA 1
ATOM 3411 C C . PHE A 1 521 ? -58.331 13.394 -50.650 1.00 95.73 625 PHE A C 1
ATOM 3412 O O . PHE A 1 521 ? -58.178 13.225 -51.857 1.00 96.22 625 PHE A O 1
ATOM 3420 N N . PRO A 1 522 ? -58.054 12.405 -49.775 1.00 93.38 626 PRO A N 1
ATOM 3421 C CA . PRO A 1 522 ? -57.958 11.015 -50.266 1.00 94.83 626 PRO A CA 1
ATOM 3422 C C . PRO A 1 522 ? -59.286 10.462 -50.841 1.00 105.52 626 PRO A C 1
ATOM 3423 O O . PRO A 1 522 ? -59.646 9.313 -50.582 1.00 107.59 626 PRO A O 1
ATOM 3427 N N . ASN A 1 523 ? -60.029 11.318 -51.607 1.00 104.17 627 ASN A N 1
ATOM 3428 C CA . ASN A 1 523 ? -61.225 11.032 -52.416 1.00 106.19 627 ASN A CA 1
ATOM 3429 C C . ASN A 1 523 ? -61.496 12.089 -53.540 1.00 107.66 627 ASN A C 1
ATOM 3430 O O . ASN A 1 523 ? -61.154 11.838 -54.697 1.00 106.24 627 ASN A O 1
ATOM 3435 N N . GLY A 1 524 ? -62.043 13.259 -53.175 1.00 103.43 628 GLY A N 1
ATOM 3436 C CA . GLY A 1 524 ? -62.432 14.331 -54.092 1.00 103.22 628 GLY A CA 1
ATOM 3437 C C . GLY A 1 524 ? -61.851 15.709 -53.812 1.00 103.73 628 GLY A C 1
ATOM 3438 O O . GLY A 1 524 ? -60.974 15.863 -52.959 1.00 102.12 628 GLY A O 1
ATOM 3439 N N . THR A 1 525 ? -62.372 16.732 -54.516 1.00 99.79 629 THR A N 1
ATOM 3440 C CA . THR A 1 525 ? -61.769 18.065 -54.651 1.00 98.30 629 THR A CA 1
ATOM 3441 C C . THR A 1 525 ? -62.739 19.189 -54.274 1.00 104.12 629 THR A C 1
ATOM 3442 O O . THR A 1 525 ? -63.866 19.221 -54.773 1.00 106.63 629 THR A O 1
ATOM 3446 N N . VAL A 1 526 ? -62.298 20.122 -53.411 1.00 98.88 630 VAL A N 1
ATOM 3447 C CA . VAL A 1 526 ? -63.070 21.337 -53.117 1.00 99.65 630 VAL A CA 1
ATOM 3448 C C . VAL A 1 526 ? -62.263 22.609 -53.410 1.00 102.30 630 VAL A C 1
ATOM 3449 O O . VAL A 1 526 ? -61.051 22.603 -53.230 1.00 99.92 630 VAL A O 1
ATOM 3453 N N . VAL A 1 527 ? -62.921 23.669 -53.916 1.00 100.51 631 VAL A N 1
ATOM 3454 C CA . VAL A 1 527 ? -62.311 24.998 -54.070 1.00 99.79 631 VAL A CA 1
ATOM 3455 C C . VAL A 1 527 ? -62.605 25.883 -52.845 1.00 104.96 631 VAL A C 1
ATOM 3456 O O . VAL A 1 527 ? -63.767 26.153 -52.536 1.00 105.90 631 VAL A O 1
ATOM 3460 N N . ASP A 1 528 ? -61.533 26.286 -52.137 1.00 101.38 632 ASP A N 1
ATOM 3461 C CA . ASP A 1 528 ? -61.533 27.237 -51.016 1.00 101.80 632 ASP A CA 1
ATOM 3462 C C . ASP A 1 528 ? -61.446 28.679 -51.572 1.00 108.62 632 ASP A C 1
ATOM 3463 O O . ASP A 1 528 ? -60.732 28.887 -52.561 1.00 108.79 632 ASP A O 1
ATOM 3468 N N . LEU A 1 529 ? -62.140 29.686 -50.975 1.00 106.60 633 LEU A N 1
ATOM 3469 C CA . LEU A 1 529 ? -62.992 29.637 -49.781 1.00 115.68 633 LEU A CA 1
ATOM 3470 C C . LEU A 1 529 ? -64.442 29.330 -50.156 1.00 148.11 633 LEU A C 1
ATOM 3471 O O . LEU A 1 529 ? -64.988 29.927 -51.085 1.00 121.26 633 LEU A O 1
ATOM 3476 N N . GLY B 1 27 ? 8.795 53.490 -106.934 1.00 108.57 131 GLY E N 1
ATOM 3477 C CA . GLY B 1 27 ? 9.094 53.539 -105.508 1.00 106.84 131 GLY E CA 1
ATOM 3478 C C . GLY B 1 27 ? 8.366 52.490 -104.690 1.00 110.83 131 GLY E C 1
ATOM 3479 O O . GLY B 1 27 ? 7.131 52.480 -104.649 1.00 111.06 131 GLY E O 1
ATOM 3480 N N . VAL B 1 28 ? 9.140 51.603 -104.023 1.00 106.36 132 VAL E N 1
ATOM 3481 C CA . VAL B 1 28 ? 8.656 50.503 -103.167 1.00 104.46 132 VAL E CA 1
ATOM 3482 C C . VAL B 1 28 ? 8.064 51.063 -101.861 1.00 103.33 132 VAL E C 1
ATOM 3483 O O . VAL B 1 28 ? 8.756 51.791 -101.150 1.00 101.97 132 VAL E O 1
ATOM 3487 N N . ARG B 1 29 ? 6.792 50.722 -101.552 1.00 96.55 133 ARG E N 1
ATOM 3488 C CA . ARG B 1 29 ? 6.083 51.225 -100.370 1.00 93.27 133 ARG E CA 1
ATOM 3489 C C . ARG B 1 29 ? 6.545 50.532 -99.092 1.00 92.90 133 ARG E C 1
ATOM 3490 O O . ARG B 1 29 ? 6.370 49.323 -98.950 1.00 93.22 133 ARG E O 1
ATOM 3498 N N . ARG B 1 30 ? 7.153 51.295 -98.167 1.00 85.18 134 ARG E N 1
ATOM 3499 C CA . ARG B 1 30 ? 7.672 50.767 -96.901 1.00 82.12 134 ARG E CA 1
ATOM 3500 C C . ARG B 1 30 ? 7.325 51.696 -95.762 1.00 80.17 134 ARG E C 1
ATOM 3501 O O . ARG B 1 30 ? 7.106 52.882 -95.993 1.00 78.42 134 ARG E O 1
ATOM 3509 N N . THR B 1 31 ? 7.223 51.158 -94.534 1.00 74.88 135 THR E N 1
ATOM 3510 C CA . THR B 1 31 ? 7.022 51.993 -93.359 1.00 72.67 135 THR E CA 1
ATOM 3511 C C . THR B 1 31 ? 8.356 52.447 -92.766 1.00 72.33 135 THR E C 1
ATOM 3512 O O . THR B 1 31 ? 9.295 51.656 -92.660 1.00 70.89 135 THR E O 1
ATOM 3516 N N . TYR B 1 32 ? 8.443 53.739 -92.429 1.00 67.02 136 TYR E N 1
ATOM 3517 C CA . TYR B 1 32 ? 9.632 54.354 -91.835 1.00 65.75 136 TYR E CA 1
ATOM 3518 C C . TYR B 1 32 ? 9.419 54.482 -90.317 1.00 69.59 136 TYR E C 1
ATOM 3519 O O . TYR B 1 32 ? 8.579 55.265 -89.871 1.00 68.77 136 TYR E O 1
ATOM 3528 N N . THR B 1 33 ? 10.173 53.699 -89.534 1.00 67.73 137 THR E N 1
ATOM 3529 C CA . THR B 1 33 ? 10.043 53.665 -88.071 1.00 67.42 137 THR E CA 1
ATOM 3530 C C . THR B 1 33 ? 11.339 54.145 -87.394 1.00 71.17 137 THR E C 1
ATOM 3531 O O . THR B 1 33 ? 12.429 53.681 -87.723 1.00 72.29 137 THR E O 1
ATOM 3535 N N . THR B 1 34 ? 11.207 55.107 -86.490 1.00 67.40 138 THR E N 1
ATOM 3536 C CA . THR B 1 34 ? 12.286 55.736 -85.725 1.00 68.45 138 THR E CA 1
ATOM 3537 C C . THR B 1 34 ? 12.205 55.230 -84.268 1.00 73.75 138 THR E C 1
ATOM 3538 O O . THR B 1 34 ? 11.118 55.182 -83.681 1.00 73.10 138 THR E O 1
ATOM 3542 N N . ALA B 1 35 ? 13.350 54.851 -83.704 1.00 71.41 139 ALA E N 1
ATOM 3543 C CA . ALA B 1 35 ? 13.471 54.534 -82.286 1.00 70.35 139 ALA E CA 1
ATOM 3544 C C . ALA B 1 35 ? 14.211 55.669 -81.568 1.00 71.52 139 ALA E C 1
ATOM 3545 O O . ALA B 1 35 ? 15.189 56.212 -82.092 1.00 71.77 139 ALA E O 1
ATOM 3547 N N . ALA B 1 36 ? 13.716 56.045 -80.391 1.00 64.94 140 ALA E N 1
ATOM 3548 C CA . ALA B 1 36 ? 14.348 57.022 -79.511 1.00 64.53 140 ALA E CA 1
ATOM 3549 C C . ALA B 1 36 ? 14.452 56.403 -78.113 1.00 66.15 140 ALA E C 1
ATOM 3550 O O . ALA B 1 36 ? 13.441 56.038 -77.516 1.00 65.24 140 ALA E O 1
ATOM 3552 N N . VAL B 1 37 ? 15.672 56.248 -77.617 1.00 62.63 141 VAL E N 1
ATOM 3553 C CA . VAL B 1 37 ? 15.958 55.618 -76.322 1.00 60.85 141 VAL E CA 1
ATOM 3554 C C . VAL B 1 37 ? 16.396 56.712 -75.362 1.00 63.49 141 VAL E C 1
ATOM 3555 O O . VAL B 1 37 ? 17.404 57.367 -75.630 1.00 63.24 141 VAL E O 1
ATOM 3559 N N . TRP B 1 38 ? 15.641 56.936 -74.258 1.00 59.12 142 TRP E N 1
ATOM 3560 C CA . TRP B 1 38 ? 16.108 57.830 -73.189 1.00 59.43 142 TRP E CA 1
ATOM 3561 C C . TRP B 1 38 ? 17.514 57.392 -72.708 1.00 66.41 142 TRP E C 1
ATOM 3562 O O . TRP B 1 38 ? 17.681 56.216 -72.376 1.00 66.57 142 TRP E O 1
ATOM 3573 N N . PRO B 1 39 ? 18.541 58.290 -72.756 1.00 65.39 143 PRO E N 1
ATOM 3574 C CA . PRO B 1 39 ? 19.931 57.848 -72.528 1.00 67.81 143 PRO E CA 1
ATOM 3575 C C . PRO B 1 39 ? 20.406 57.571 -71.092 1.00 74.97 143 PRO E C 1
ATOM 3576 O O . PRO B 1 39 ? 21.593 57.318 -70.881 1.00 77.68 143 PRO E O 1
ATOM 3580 N N . ALA B 1 40 ? 19.505 57.606 -70.116 1.00 70.98 144 ALA E N 1
ATOM 3581 C CA . ALA B 1 40 ? 19.790 57.158 -68.747 1.00 70.68 144 ALA E CA 1
ATOM 3582 C C . ALA B 1 40 ? 18.773 56.087 -68.362 1.00 74.18 144 ALA E C 1
ATOM 3583 O O . ALA B 1 40 ? 17.626 56.130 -68.817 1.00 71.11 144 ALA E O 1
ATOM 3585 N N . GLU B 1 41 ? 19.193 55.114 -67.542 1.00 72.77 145 GLU E N 1
ATOM 3586 C CA . GLU B 1 41 ? 18.248 54.168 -66.942 1.00 71.72 145 GLU E CA 1
ATOM 3587 C C . GLU B 1 41 ? 17.327 54.890 -65.979 1.00 71.19 145 GLU E C 1
ATOM 3588 O O . GLU B 1 41 ? 17.745 55.826 -65.291 1.00 70.98 145 GLU E O 1
ATOM 3594 N N . VAL B 1 42 ? 16.058 54.489 -65.982 1.00 64.43 146 VAL E N 1
ATOM 3595 C CA . VAL B 1 42 ? 15.048 55.106 -65.144 1.00 61.95 146 VAL E CA 1
ATOM 3596 C C . VAL B 1 42 ? 14.809 54.211 -63.920 1.00 67.64 146 VAL E C 1
ATOM 3597 O O . VAL B 1 42 ? 14.545 53.020 -64.081 1.00 68.57 146 VAL E O 1
ATOM 3601 N N . ALA B 1 43 ? 14.923 54.785 -62.709 1.00 64.11 147 ALA E N 1
ATOM 3602 C CA . ALA B 1 43 ? 14.474 54.124 -61.490 1.00 63.92 147 ALA E CA 1
ATOM 3603 C C . ALA B 1 43 ? 12.954 54.297 -61.369 1.00 65.20 147 ALA E C 1
ATOM 3604 O O . ALA B 1 43 ? 12.487 55.282 -60.808 1.00 63.65 147 ALA E O 1
ATOM 3606 N N . VAL B 1 44 ? 12.195 53.357 -61.962 1.00 63.57 148 VAL E N 1
ATOM 3607 C CA . VAL B 1 44 ? 10.730 53.381 -62.070 1.00 62.44 148 VAL E CA 1
ATOM 3608 C C . VAL B 1 44 ? 10.063 53.252 -60.702 1.00 66.46 148 VAL E C 1
ATOM 3609 O O . VAL B 1 44 ? 10.358 52.322 -59.950 1.00 67.98 148 VAL E O 1
ATOM 3613 N N . LEU B 1 45 ? 9.163 54.186 -60.402 1.00 61.79 149 LEU E N 1
ATOM 3614 C CA . LEU B 1 45 ? 8.425 54.271 -59.151 1.00 62.27 149 LEU E CA 1
ATOM 3615 C C . LEU B 1 45 ? 6.967 53.839 -59.329 1.00 68.50 149 LEU E C 1
ATOM 3616 O O . LEU B 1 45 ? 6.421 53.167 -58.449 1.00 70.58 149 LEU E O 1
ATOM 3621 N N . ALA B 1 46 ? 6.334 54.251 -60.444 1.00 62.32 150 ALA E N 1
ATOM 3622 C CA . ALA B 1 46 ? 4.938 53.952 -60.774 1.00 61.14 150 ALA E CA 1
ATOM 3623 C C . ALA B 1 46 ? 4.729 54.062 -62.277 1.00 66.11 150 ALA E C 1
ATOM 3624 O O . ALA B 1 46 ? 5.398 54.853 -62.951 1.00 65.71 150 ALA E O 1
ATOM 3626 N N . ASP B 1 47 ? 3.810 53.251 -62.800 1.00 63.33 151 ASP E N 1
ATOM 3627 C CA . ASP B 1 47 ? 3.288 53.406 -64.151 1.00 62.77 151 ASP E CA 1
ATOM 3628 C C . ASP B 1 47 ? 1.803 53.037 -64.209 1.00 65.15 151 ASP E C 1
ATOM 3629 O O . ASP B 1 47 ? 1.294 52.330 -63.335 1.00 66.98 151 ASP E O 1
ATOM 3634 N N . ALA B 1 48 ? 1.103 53.583 -65.198 1.00 58.86 152 ALA E N 1
ATOM 3635 C CA . ALA B 1 48 ? -0.311 53.329 -65.454 1.00 57.46 152 ALA E CA 1
ATOM 3636 C C . ALA B 1 48 ? -0.570 53.524 -66.939 1.00 60.10 152 ALA E C 1
ATOM 3637 O O . ALA B 1 48 ? 0.041 54.391 -67.573 1.00 58.15 152 ALA E O 1
ATOM 3639 N N . GLU B 1 49 ? -1.451 52.698 -67.496 1.00 57.80 153 GLU E N 1
ATOM 3640 C CA . GLU B 1 49 ? -1.905 52.868 -68.864 1.00 58.25 153 GLU E CA 1
ATOM 3641 C C . GLU B 1 49 ? -3.399 52.550 -68.976 1.00 61.70 153 GLU E C 1
ATOM 3642 O O . GLU B 1 49 ? -3.887 51.598 -68.352 1.00 61.70 153 GLU E O 1
ATOM 3648 N N . ALA B 1 50 ? -4.123 53.392 -69.725 1.00 56.51 154 ALA E N 1
ATOM 3649 C CA . ALA B 1 50 ? -5.486 53.122 -70.177 1.00 55.61 154 ALA E CA 1
ATOM 3650 C C . ALA B 1 50 ? -5.404 53.070 -71.687 1.00 60.35 154 ALA E C 1
ATOM 3651 O O . ALA B 1 50 ? -4.756 53.926 -72.289 1.00 59.13 154 ALA E O 1
ATOM 3653 N N . ARG B 1 51 ? -6.017 52.044 -72.303 1.00 58.72 155 ARG E N 1
ATOM 3654 C CA . ARG B 1 51 ? -5.855 51.789 -73.736 1.00 60.69 155 ARG E CA 1
ATOM 3655 C C . ARG B 1 51 ? -7.081 51.111 -74.321 1.00 67.01 155 ARG E C 1
ATOM 3656 O O . ARG B 1 51 ? -7.550 50.110 -73.785 1.00 66.80 155 ARG E O 1
ATOM 3664 N N . CYS B 1 52 ? -7.610 51.682 -75.403 1.00 66.05 156 CYS E N 1
ATOM 3665 C CA . CYS B 1 52 ? -8.622 51.061 -76.248 1.00 68.04 156 CYS E CA 1
ATOM 3666 C C . CYS B 1 52 ? -8.336 51.445 -77.730 1.00 71.70 156 CYS E C 1
ATOM 3667 O O . CYS B 1 52 ? -7.360 52.169 -77.944 1.00 70.79 156 CYS E O 1
ATOM 3670 N N . PRO B 1 53 ? -9.039 50.931 -78.773 1.00 68.39 157 PRO E N 1
ATOM 3671 C CA . PRO B 1 53 ? -8.736 51.400 -80.149 1.00 68.23 157 PRO E CA 1
ATOM 3672 C C . PRO B 1 53 ? -8.884 52.912 -80.387 1.00 68.80 157 PRO E C 1
ATOM 3673 O O . PRO B 1 53 ? -8.219 53.448 -81.266 1.00 68.61 157 PRO E O 1
ATOM 3677 N N . ALA B 1 54 ? -9.754 53.588 -79.623 1.00 63.50 158 ALA E N 1
ATOM 3678 C CA . ALA B 1 54 ? -9.988 55.028 -79.756 1.00 62.55 158 ALA E CA 1
ATOM 3679 C C . ALA B 1 54 ? -8.865 55.913 -79.181 1.00 63.14 158 ALA E C 1
ATOM 3680 O O . ALA B 1 54 ? -8.612 56.986 -79.723 1.00 62.23 158 ALA E O 1
ATOM 3682 N N . ALA B 1 55 ? -8.210 55.478 -78.090 1.00 59.98 159 ALA E N 1
ATOM 3683 C CA . ALA B 1 55 ? -7.246 56.302 -77.340 1.00 58.67 159 ALA E CA 1
ATOM 3684 C C . ALA B 1 55 ? -6.283 55.486 -76.493 1.00 61.92 159 ALA E C 1
ATOM 3685 O O . ALA B 1 55 ? -6.605 54.373 -76.060 1.00 61.43 159 ALA E O 1
ATOM 3687 N N . VAL B 1 56 ? -5.087 56.046 -76.272 1.00 58.08 160 VAL E N 1
ATOM 3688 C CA . VAL B 1 56 ? -4.096 55.516 -75.332 1.00 57.09 160 VAL E CA 1
ATOM 3689 C C . VAL B 1 56 ? -3.508 56.648 -74.464 1.00 58.38 160 VAL E C 1
ATOM 3690 O O . VAL B 1 56 ? -3.292 57.760 -74.941 1.00 57.21 160 VAL E O 1
ATOM 3694 N N . PHE B 1 57 ? -3.308 56.366 -73.182 1.00 54.65 161 PHE E N 1
ATOM 3695 C CA . PHE B 1 57 ? -2.732 57.293 -72.219 1.00 53.15 161 PHE E CA 1
ATOM 3696 C C . PHE B 1 57 ? -1.871 56.508 -71.245 1.00 56.62 161 PHE E C 1
ATOM 3697 O O . PHE B 1 57 ? -2.376 55.660 -70.514 1.00 55.50 161 PHE E O 1
ATOM 3705 N N . ASN B 1 58 ? -0.553 56.776 -71.265 1.00 54.98 162 ASN E N 1
ATOM 3706 C CA . ASN B 1 58 ? 0.409 56.166 -70.351 1.00 54.53 162 ASN E CA 1
ATOM 3707 C C . ASN B 1 58 ? 1.203 57.222 -69.572 1.00 57.94 162 ASN E C 1
ATOM 3708 O O . ASN B 1 58 ? 1.710 58.181 -70.157 1.00 56.96 162 ASN E O 1
ATOM 3713 N N . VAL B 1 59 ? 1.303 57.023 -68.236 1.00 54.59 163 VAL E N 1
ATOM 3714 C CA . VAL B 1 59 ? 2.128 57.800 -67.305 1.00 53.99 163 VAL E CA 1
ATOM 3715 C C . VAL B 1 59 ? 3.188 56.848 -66.718 1.00 59.41 163 VAL E C 1
ATOM 3716 O O . VAL B 1 59 ? 2.824 55.818 -66.151 1.00 59.95 163 VAL E O 1
ATOM 3720 N N . THR B 1 60 ? 4.485 57.178 -66.899 1.00 56.05 164 THR E N 1
ATOM 3721 C CA . THR B 1 60 ? 5.627 56.509 -66.250 1.00 55.74 164 THR E CA 1
ATOM 3722 C C . THR B 1 60 ? 6.328 57.495 -65.308 1.00 58.77 164 THR E C 1
ATOM 3723 O O . THR B 1 60 ? 6.788 58.557 -65.740 1.00 56.59 164 THR E O 1
ATOM 3727 N N . LEU B 1 61 ? 6.379 57.144 -64.008 1.00 56.82 165 LEU E N 1
ATOM 3728 C CA . LEU B 1 61 ? 7.079 57.937 -63.007 1.00 57.15 165 LEU E CA 1
ATOM 3729 C C . LEU B 1 61 ? 8.327 57.211 -62.556 1.00 61.06 165 LEU E C 1
ATOM 3730 O O . LEU B 1 61 ? 8.292 56.020 -62.252 1.00 60.48 165 LEU E O 1
ATOM 3735 N N . GLY B 1 62 ? 9.428 57.937 -62.576 1.00 57.75 166 GLY E N 1
ATOM 3736 C CA . GLY B 1 62 ? 10.710 57.481 -62.077 1.00 58.55 166 GLY E CA 1
ATOM 3737 C C . GLY B 1 62 ? 11.296 58.530 -61.169 1.00 62.52 166 GLY E C 1
ATOM 3738 O O . GLY B 1 62 ? 10.691 59.586 -60.982 1.00 60.31 166 GLY E O 1
ATOM 3739 N N . GLU B 1 63 ? 12.474 58.257 -60.599 1.00 62.67 167 GLU E N 1
ATOM 3740 C CA . GLU B 1 63 ? 13.188 59.257 -59.789 1.00 63.58 167 GLU E CA 1
ATOM 3741 C C . GLU B 1 63 ? 13.637 60.389 -60.714 1.00 65.98 167 GLU E C 1
ATOM 3742 O O . GLU B 1 63 ? 14.374 60.134 -61.680 1.00 65.84 167 GLU E O 1
ATOM 3748 N N . ALA B 1 64 ? 13.116 61.624 -60.461 1.00 60.33 168 ALA E N 1
ATOM 3749 C CA . ALA B 1 64 ? 13.347 62.846 -61.268 1.00 58.94 168 ALA E CA 1
ATOM 3750 C C . ALA B 1 64 ? 12.999 62.653 -62.793 1.00 60.67 168 ALA E C 1
ATOM 3751 O O . ALA B 1 64 ? 13.614 63.264 -63.668 1.00 61.78 168 ALA E O 1
ATOM 3753 N N . PHE B 1 65 ? 11.992 61.807 -63.078 1.00 54.59 169 PHE E N 1
ATOM 3754 C CA . PHE B 1 65 ? 11.577 61.428 -64.434 1.00 52.55 169 PHE E CA 1
ATOM 3755 C C . PHE B 1 65 ? 10.053 61.276 -64.560 1.00 55.91 169 PHE E C 1
ATOM 3756 O O . PHE B 1 65 ? 9.423 60.601 -63.742 1.00 53.69 169 PHE E O 1
ATOM 3764 N N . LEU B 1 66 ? 9.476 61.910 -65.606 1.00 53.85 170 LEU E N 1
ATOM 3765 C CA . LEU B 1 66 ? 8.134 61.646 -66.128 1.00 51.81 170 LEU E CA 1
ATOM 3766 C C . LEU B 1 66 ? 8.253 61.311 -67.626 1.00 56.47 170 LEU E C 1
ATOM 3767 O O . LEU B 1 66 ? 8.855 62.072 -68.387 1.00 55.72 170 LEU E O 1
ATOM 3772 N N . GLY B 1 67 ? 7.738 60.143 -68.000 1.00 52.75 171 GLY E N 1
ATOM 3773 C CA . GLY B 1 67 ? 7.572 59.727 -69.384 1.00 53.56 171 GLY E CA 1
ATOM 3774 C C . GLY B 1 67 ? 6.090 59.578 -69.639 1.00 58.83 171 GLY E C 1
ATOM 3775 O O . GLY B 1 67 ? 5.426 58.777 -68.974 1.00 58.15 171 GLY E O 1
ATOM 3776 N N . LEU B 1 68 ? 5.549 60.399 -70.547 1.00 55.13 172 LEU E N 1
ATOM 3777 C CA . LEU B 1 68 ? 4.108 60.448 -70.791 1.00 54.27 172 LEU E CA 1
ATOM 3778 C C . LEU B 1 68 ? 3.835 60.291 -72.277 1.00 58.05 172 LEU E C 1
ATOM 3779 O O . LEU B 1 68 ? 4.414 61.011 -73.098 1.00 57.72 172 LEU E O 1
ATOM 3784 N N . ARG B 1 69 ? 2.941 59.350 -72.609 1.00 54.37 173 ARG E N 1
ATOM 3785 C CA . ARG B 1 69 ? 2.494 59.103 -73.972 1.00 54.49 173 ARG E CA 1
ATOM 3786 C C . ARG B 1 69 ? 0.952 59.174 -74.044 1.00 59.14 173 ARG E C 1
ATOM 3787 O O . ARG B 1 69 ? 0.251 58.482 -73.294 1.00 58.64 173 ARG E O 1
ATOM 3795 N N . VAL B 1 70 ? 0.446 60.076 -74.890 1.00 53.99 174 VAL E N 1
ATOM 3796 C CA . VAL B 1 70 ? -0.986 60.247 -75.143 1.00 53.30 174 VAL E CA 1
ATOM 3797 C C . VAL B 1 70 ? -1.268 60.228 -76.665 1.00 57.12 174 VAL E C 1
ATOM 3798 O O . VAL B 1 70 ? -0.532 60.845 -77.439 1.00 53.79 174 VAL E O 1
ATOM 3802 N N . ALA B 1 71 ? -2.285 59.462 -77.089 1.00 56.76 175 ALA E N 1
ATOM 3803 C CA . ALA B 1 71 ? -2.710 59.415 -78.490 1.00 59.00 175 ALA E CA 1
ATOM 3804 C C . ALA B 1 71 ? -4.204 59.192 -78.627 1.00 64.07 175 ALA E C 1
ATOM 3805 O O . ALA B 1 71 ? -4.819 58.439 -77.865 1.00 61.23 175 ALA E O 1
ATOM 3807 N N . LEU B 1 72 ? -4.779 59.899 -79.582 1.00 63.50 176 LEU E N 1
ATOM 3808 C CA . LEU B 1 72 ? -6.173 59.788 -79.966 1.00 65.30 176 LEU E CA 1
ATOM 3809 C C . LEU B 1 72 ? -6.156 59.233 -81.378 1.00 68.60 176 LEU E C 1
ATOM 3810 O O . LEU B 1 72 ? -5.338 59.667 -82.192 1.00 67.93 176 LEU E O 1
ATOM 3815 N N . ARG B 1 73 ? -6.991 58.219 -81.654 1.00 66.71 177 ARG E N 1
ATOM 3816 C CA . ARG B 1 73 ? -7.104 57.593 -82.981 1.00 67.17 177 ARG E CA 1
ATOM 3817 C C . ARG B 1 73 ? -7.315 58.673 -84.053 1.00 70.75 177 ARG E C 1
ATOM 3818 O O . ARG B 1 73 ? -8.126 59.588 -83.859 1.00 69.94 177 ARG E O 1
ATOM 3826 N N . SER B 1 74 ? -6.525 58.573 -85.145 1.00 68.76 178 SER E N 1
ATOM 3827 C CA . SER B 1 74 ? -6.464 59.471 -86.317 1.00 70.77 178 SER E CA 1
ATOM 3828 C C . SER B 1 74 ? -5.774 60.828 -86.034 1.00 72.89 178 SER E C 1
ATOM 3829 O O . SER B 1 74 ? -5.888 61.764 -86.835 1.00 72.57 178 SER E O 1
ATOM 3832 N N . PHE B 1 75 ? -5.051 60.911 -84.895 1.00 67.13 179 PHE E N 1
ATOM 3833 C CA . PHE B 1 75 ? -4.201 62.041 -84.522 1.00 65.85 179 PHE E CA 1
ATOM 3834 C C . PHE B 1 75 ? -2.805 61.557 -84.204 1.00 68.14 179 PHE E C 1
ATOM 3835 O O . PHE B 1 75 ? -2.621 60.385 -83.854 1.00 68.52 179 PHE E O 1
ATOM 3843 N N . LEU B 1 76 ? -1.807 62.436 -84.375 1.00 63.52 180 LEU E N 1
ATOM 3844 C CA . LEU B 1 76 ? -0.410 62.101 -84.081 1.00 62.91 180 LEU E CA 1
ATOM 3845 C C . LEU B 1 76 ? -0.228 61.874 -82.570 1.00 63.28 180 LEU E C 1
ATOM 3846 O O . LEU B 1 76 ? -0.771 62.651 -81.787 1.00 61.16 180 LEU E O 1
ATOM 3851 N N . PRO B 1 77 ? 0.483 60.804 -82.138 1.00 58.34 181 PRO E N 1
ATOM 3852 C CA . PRO B 1 77 ? 0.762 60.651 -80.693 1.00 56.72 181 PRO E CA 1
ATOM 3853 C C . PRO B 1 77 ? 1.617 61.788 -80.159 1.00 58.68 181 PRO E C 1
ATOM 3854 O O . PRO B 1 77 ? 2.384 62.410 -80.912 1.00 57.07 181 PRO E O 1
ATOM 3858 N N . LEU B 1 78 ? 1.418 62.109 -78.876 1.00 54.16 182 LEU E N 1
ATOM 3859 C CA . LEU B 1 78 ? 2.298 63.001 -78.161 1.00 54.21 182 LEU E CA 1
ATOM 3860 C C . LEU B 1 78 ? 3.090 62.207 -77.132 1.00 57.96 182 LEU E C 1
ATOM 3861 O O . LEU B 1 78 ? 2.510 61.540 -76.271 1.00 56.91 182 LEU E O 1
ATOM 3866 N N . GLU B 1 79 ? 4.412 62.273 -77.240 1.00 55.07 183 GLU E N 1
ATOM 3867 C CA . GLU B 1 79 ? 5.296 61.692 -76.236 1.00 55.18 183 GLU E CA 1
ATOM 3868 C C . GLU B 1 79 ? 6.206 62.763 -75.650 1.00 58.97 183 GLU E C 1
ATOM 3869 O O . GLU B 1 79 ? 6.913 63.450 -76.392 1.00 59.19 183 GLU E O 1
ATOM 3875 N N . VAL B 1 80 ? 6.157 62.914 -74.323 1.00 55.91 184 VAL E N 1
ATOM 3876 C CA . VAL B 1 80 ? 6.882 63.941 -73.583 1.00 57.37 184 VAL E CA 1
ATOM 3877 C C . VAL B 1 80 ? 7.682 63.286 -72.436 1.00 59.25 184 VAL E C 1
ATOM 3878 O O . VAL B 1 80 ? 7.188 62.369 -71.770 1.00 58.10 184 VAL E O 1
ATOM 3882 N N . ILE B 1 81 ? 8.922 63.759 -72.229 1.00 55.16 185 ILE E N 1
ATOM 3883 C CA . ILE B 1 81 ? 9.733 63.450 -71.051 1.00 53.99 185 ILE E CA 1
ATOM 3884 C C . ILE B 1 81 ? 10.002 64.732 -70.264 1.00 57.09 185 ILE E C 1
ATOM 3885 O O . ILE B 1 81 ? 10.394 65.737 -70.854 1.00 57.35 185 ILE E O 1
ATOM 3890 N N . ILE B 1 82 ? 9.739 64.717 -68.943 1.00 53.67 186 ILE E N 1
ATOM 3891 C CA . ILE B 1 82 ? 10.243 65.751 -68.029 1.00 53.55 186 ILE E CA 1
ATOM 3892 C C . ILE B 1 82 ? 11.318 65.125 -67.140 1.00 58.63 186 ILE E C 1
ATOM 3893 O O . ILE B 1 82 ? 11.066 64.116 -66.472 1.00 56.36 186 ILE E O 1
ATOM 3898 N N . SER B 1 83 ? 12.520 65.722 -67.155 1.00 56.96 187 SER E N 1
ATOM 3899 C CA . SER B 1 83 ? 13.652 65.265 -66.352 1.00 57.40 187 SER E CA 1
ATOM 3900 C C . SER B 1 83 ? 14.228 66.415 -65.534 1.00 63.09 187 SER E C 1
ATOM 3901 O O . SER B 1 83 ? 14.203 67.561 -65.987 1.00 62.37 187 SER E O 1
ATOM 3904 N N . ALA B 1 84 ? 14.761 66.109 -64.334 1.00 62.42 188 ALA E N 1
ATOM 3905 C CA . ALA B 1 84 ? 15.541 67.085 -63.564 1.00 64.51 188 ALA E CA 1
ATOM 3906 C C . ALA B 1 84 ? 16.909 67.341 -64.224 1.00 72.92 188 ALA E C 1
ATOM 3907 O O . ALA B 1 84 ? 17.517 68.386 -63.992 1.00 74.82 188 ALA E O 1
ATOM 3909 N N . GLU B 1 85 ? 17.377 66.405 -65.067 1.00 70.34 189 GLU E N 1
ATOM 3910 C CA . GLU B 1 85 ? 18.654 66.522 -65.761 1.00 71.49 189 GLU E CA 1
ATOM 3911 C C . GLU B 1 85 ? 18.569 66.963 -67.246 1.00 74.87 189 GLU E C 1
ATOM 3912 O O . GLU B 1 85 ? 17.613 66.629 -67.958 1.00 71.91 189 GLU E O 1
ATOM 3918 N N . ARG B 1 86 ? 19.583 67.731 -67.691 1.00 73.70 190 ARG E N 1
ATOM 3919 C CA . ARG B 1 86 ? 19.737 68.227 -69.054 1.00 74.07 190 ARG E CA 1
ATOM 3920 C C . ARG B 1 86 ? 20.714 67.331 -69.806 1.00 79.10 190 ARG E C 1
ATOM 3921 O O . ARG B 1 86 ? 21.829 67.138 -69.342 1.00 79.58 190 ARG E O 1
ATOM 3929 N N . MET B 1 87 ? 20.289 66.762 -70.946 1.00 75.92 191 MET E N 1
ATOM 3930 C CA . MET B 1 87 ? 21.153 65.928 -71.788 1.00 76.68 191 MET E CA 1
ATOM 3931 C C . MET B 1 87 ? 22.110 66.798 -72.596 1.00 80.73 191 MET E C 1
ATOM 3932 O O . MET B 1 87 ? 21.702 67.850 -73.086 1.00 80.05 191 MET E O 1
ATOM 3937 N N . ARG B 1 88 ? 23.392 66.386 -72.687 1.00 79.13 192 ARG E N 1
ATOM 3938 C CA . ARG B 1 88 ? 24.433 67.068 -73.469 1.00 81.30 192 ARG E CA 1
ATOM 3939 C C . ARG B 1 88 ? 23.975 67.247 -74.926 1.00 85.66 192 ARG E C 1
ATOM 3940 O O . ARG B 1 88 ? 23.633 66.261 -75.594 1.00 83.22 192 ARG E O 1
ATOM 3948 N N . MET B 1 89 ? 23.928 68.510 -75.388 1.00 83.75 193 MET E N 1
ATOM 3949 C CA . MET B 1 89 ? 23.623 68.848 -76.775 1.00 84.43 193 MET E CA 1
ATOM 3950 C C . MET B 1 89 ? 24.872 69.321 -77.521 1.00 88.69 193 MET E C 1
ATOM 3951 O O . MET B 1 89 ? 25.765 69.926 -76.921 1.00 89.10 193 MET E O 1
ATOM 3956 N N . ILE B 1 90 ? 24.944 69.001 -78.824 1.00 84.15 194 ILE E N 1
ATOM 3957 C CA . ILE B 1 90 ? 26.050 69.383 -79.697 1.00 85.42 194 ILE E CA 1
ATOM 3958 C C . ILE B 1 90 ? 25.928 70.860 -80.071 1.00 92.54 194 ILE E C 1
ATOM 3959 O O . ILE B 1 90 ? 24.881 71.288 -80.550 1.00 91.74 194 ILE E O 1
ATOM 3964 N N . ALA B 1 91 ? 27.003 71.630 -79.848 1.00 92.65 195 ALA E N 1
ATOM 3965 C CA . AL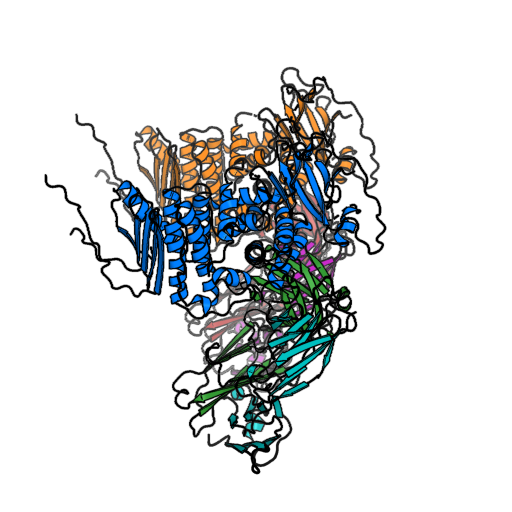A B 1 91 ? 27.016 73.082 -80.018 1.00 94.35 195 ALA E CA 1
ATOM 3966 C C . ALA B 1 91 ? 27.963 73.514 -81.142 1.00 100.53 195 ALA E C 1
ATOM 3967 O O . ALA B 1 91 ? 29.005 72.874 -81.328 1.00 100.15 195 ALA E O 1
ATOM 3969 N N . PRO B 1 92 ? 27.618 74.585 -81.909 1.00 99.22 196 PRO E N 1
ATOM 3970 C CA . PRO B 1 92 ? 28.567 75.107 -82.909 1.00 101.92 196 PRO E CA 1
ATOM 3971 C C . PRO B 1 92 ? 29.844 75.658 -82.272 1.00 109.35 196 PRO E C 1
ATOM 3972 O O . PRO B 1 92 ? 29.767 76.217 -81.174 1.00 109.13 196 PRO E O 1
ATOM 3976 N N . PRO B 1 93 ? 31.027 75.497 -82.912 1.00 108.65 197 PRO E N 1
ATOM 3977 C CA . PRO B 1 93 ? 32.257 76.041 -82.318 1.00 116.06 197 PRO E CA 1
ATOM 3978 C C . PRO B 1 93 ? 32.407 77.541 -82.570 1.00 166.47 197 PRO E C 1
ATOM 3979 O O . PRO B 1 93 ? 31.592 78.341 -82.111 1.00 130.98 197 PRO E O 1
ATOM 3983 N N . GLY B 1 107 ? 13.623 76.249 -66.202 1.00 92.63 211 GLY E N 1
ATOM 3984 C CA . GLY B 1 107 ? 13.815 76.337 -64.759 1.00 92.21 211 GLY E CA 1
ATOM 3985 C C . GLY B 1 107 ? 14.483 75.111 -64.166 1.00 94.01 211 GLY E C 1
ATOM 3986 O O . GLY B 1 107 ? 15.564 74.719 -64.614 1.00 94.58 211 GLY E O 1
ATOM 3987 N N . ARG B 1 108 ? 13.827 74.487 -63.160 1.00 87.28 212 ARG E N 1
ATOM 3988 C CA . ARG B 1 108 ? 14.334 73.312 -62.427 1.00 85.40 212 ARG E CA 1
ATOM 3989 C C . ARG B 1 108 ? 14.294 72.051 -63.301 1.00 82.07 212 ARG E C 1
ATOM 3990 O O . ARG B 1 108 ? 15.124 71.161 -63.129 1.00 81.91 212 ARG E O 1
ATOM 3998 N N . PHE B 1 109 ? 13.333 71.983 -64.237 1.00 72.53 213 PHE E N 1
ATOM 3999 C CA . PHE B 1 109 ? 13.101 70.807 -65.077 1.00 68.49 213 PHE E CA 1
ATOM 4000 C C . PHE B 1 109 ? 13.365 71.038 -66.552 1.00 66.97 213 PHE E C 1
ATOM 4001 O O . PHE B 1 109 ? 13.330 72.169 -67.032 1.00 64.34 213 PHE E O 1
ATOM 4009 N N . HIS B 1 110 ? 13.629 69.938 -67.265 1.00 62.81 214 HIS E N 1
ATOM 4010 C CA . HIS B 1 110 ? 13.935 69.924 -68.683 1.00 62.11 214 HIS E CA 1
ATOM 4011 C C . HIS B 1 110 ? 12.935 69.056 -69.406 1.00 63.54 214 HIS E C 1
ATOM 4012 O O . HIS B 1 110 ? 12.695 67.914 -69.013 1.00 61.22 214 HIS E O 1
ATOM 4019 N N . VAL B 1 111 ? 12.324 69.637 -70.448 1.00 59.86 215 VAL E N 1
ATOM 4020 C CA . VAL B 1 111 ? 11.254 69.065 -71.248 1.00 57.93 215 VAL E CA 1
ATOM 4021 C C . VAL B 1 111 ? 11.796 68.573 -72.585 1.00 60.47 215 VAL E C 1
ATOM 4022 O O . VAL B 1 111 ? 12.531 69.292 -73.259 1.00 60.60 215 VAL E O 1
ATOM 4026 N N . TYR B 1 112 ? 11.440 67.332 -72.940 1.00 56.17 216 TYR E N 1
ATOM 4027 C CA . TYR B 1 112 ? 11.788 66.683 -74.199 1.00 56.91 216 TYR E CA 1
ATOM 4028 C C . TYR B 1 112 ? 10.507 66.224 -74.866 1.00 61.63 216 TYR E C 1
ATOM 4029 O O . TYR B 1 112 ? 9.645 65.664 -74.190 1.00 60.32 216 TYR E O 1
ATOM 4038 N N . THR B 1 113 ? 10.373 66.481 -76.183 1.00 60.71 217 THR E N 1
ATOM 4039 C CA . THR B 1 113 ? 9.204 66.082 -76.979 1.00 60.85 217 THR E CA 1
ATOM 4040 C C . THR B 1 113 ? 9.622 65.182 -78.133 1.00 66.19 217 THR E C 1
ATOM 4041 O O . THR B 1 113 ? 10.491 65.551 -78.925 1.00 64.96 217 THR E O 1
ATOM 4045 N N . LEU B 1 114 ? 9.004 63.996 -78.205 1.00 65.31 218 LEU E N 1
ATOM 4046 C CA . LEU B 1 114 ? 9.240 63.005 -79.255 1.00 68.78 218 LEU E CA 1
ATOM 4047 C C . LEU B 1 114 ? 7.989 62.898 -80.150 1.00 76.57 218 LEU E C 1
ATOM 4048 O O . LEU B 1 114 ? 6.872 62.673 -79.653 1.00 76.34 218 LEU E O 1
ATOM 4053 N N . GLY B 1 115 ? 8.160 63.168 -81.441 1.00 76.17 219 GLY E N 1
ATOM 4054 C CA . GLY B 1 115 ? 7.021 63.177 -82.360 1.00 76.42 219 GLY E CA 1
ATOM 4055 C C . GLY B 1 115 ? 7.192 63.959 -83.643 1.00 82.27 219 GLY E C 1
ATOM 4056 O O . GLY B 1 115 ? 8.231 64.597 -83.864 1.00 82.40 219 GLY E O 1
ATOM 4057 N N . PHE B 1 116 ? 6.133 63.907 -84.494 1.00 78.91 220 PHE E N 1
ATOM 4058 C CA . PHE B 1 116 ? 6.077 64.481 -85.851 1.00 79.12 220 PHE E CA 1
ATOM 4059 C C . PHE B 1 116 ? 5.372 65.832 -85.870 1.00 81.76 220 PHE E C 1
ATOM 4060 O O . PHE B 1 116 ? 4.595 66.159 -86.774 1.00 82.10 220 PHE E O 1
ATOM 4068 N N . LEU B 1 117 ? 5.662 66.608 -84.842 1.00 76.06 221 LEU E N 1
ATOM 4069 C CA . LEU B 1 117 ? 5.308 68.001 -84.701 1.00 75.63 221 LEU E CA 1
ATOM 4070 C C . LEU B 1 117 ? 6.239 68.757 -85.637 1.00 82.72 221 LEU E C 1
ATOM 4071 O O . LEU B 1 117 ? 7.455 68.567 -85.566 1.00 81.06 221 LEU E O 1
ATOM 4076 N N . SER B 1 118 ? 5.685 69.558 -86.554 1.00 84.28 222 SER E N 1
ATOM 4077 C CA . SER B 1 118 ? 6.485 70.553 -87.269 1.00 87.88 222 SER E CA 1
ATOM 4078 C C . SER B 1 118 ? 6.767 71.704 -86.295 1.00 95.43 222 SER E C 1
ATOM 4079 O O . SER B 1 118 ? 6.121 71.764 -85.239 1.00 94.76 222 SER E O 1
ATOM 4082 N N . ASP B 1 119 ? 7.732 72.601 -86.619 1.00 95.36 223 ASP E N 1
ATOM 4083 C CA . ASP B 1 119 ? 8.204 73.670 -85.710 1.00 96.15 223 ASP E CA 1
ATOM 4084 C C . ASP B 1 119 ? 7.092 74.414 -84.934 1.00 100.23 223 ASP E C 1
ATOM 4085 O O . ASP B 1 119 ? 7.282 74.750 -83.766 1.00 98.44 223 ASP E O 1
ATOM 4090 N N . GLY B 1 120 ? 5.946 74.620 -85.589 1.00 97.93 224 GLY E N 1
ATOM 4091 C CA . GLY B 1 120 ? 4.775 75.286 -85.028 1.00 97.21 224 GLY E CA 1
ATOM 4092 C C . GLY B 1 120 ? 4.234 74.622 -83.780 1.00 98.53 224 GLY E C 1
ATOM 4093 O O . GLY B 1 120 ? 4.041 75.294 -82.762 1.00 98.38 224 GLY E O 1
ATOM 4094 N N . ALA B 1 121 ? 3.985 73.302 -83.844 1.00 92.14 225 ALA E N 1
ATOM 4095 C CA . ALA B 1 121 ? 3.535 72.562 -82.665 1.00 89.48 225 ALA E CA 1
ATOM 4096 C C . ALA B 1 121 ? 4.695 72.174 -81.739 1.00 89.40 225 ALA E C 1
ATOM 4097 O O . ALA B 1 121 ? 4.459 72.004 -80.546 1.00 87.67 225 ALA E O 1
ATOM 4099 N N . MET B 1 122 ? 5.935 72.054 -82.278 1.00 83.83 226 MET E N 1
ATOM 4100 C CA . MET B 1 122 ? 7.105 71.605 -81.521 1.00 81.96 226 MET E CA 1
ATOM 4101 C C . MET B 1 122 ? 7.559 72.675 -80.540 1.00 89.85 226 MET E C 1
ATOM 4102 O O . MET B 1 122 ? 7.792 72.360 -79.372 1.00 87.35 226 MET E O 1
ATOM 4107 N N . HIS B 1 123 ? 7.656 73.939 -81.018 1.00 91.71 227 HIS E N 1
ATOM 4108 C CA . HIS B 1 123 ? 8.018 75.114 -80.216 1.00 93.70 227 HIS E CA 1
ATOM 4109 C C . HIS B 1 123 ? 6.925 75.356 -79.169 1.00 94.78 227 HIS E C 1
ATOM 4110 O O . HIS B 1 123 ? 7.243 75.582 -78.004 1.00 94.93 227 HIS E O 1
ATOM 4117 N N . GLN B 1 124 ? 5.645 75.253 -79.583 1.00 88.70 228 GLN E N 1
ATOM 4118 C CA . GLN B 1 124 ? 4.465 75.399 -78.729 1.00 86.73 228 GLN E CA 1
ATOM 4119 C C . GLN B 1 124 ? 4.463 74.372 -77.605 1.00 86.42 228 GLN E C 1
ATOM 4120 O O . GLN B 1 124 ? 4.424 74.765 -76.432 1.00 87.06 228 GLN E O 1
ATOM 4126 N N . THR B 1 125 ? 4.495 73.061 -77.964 1.00 77.47 229 THR E N 1
ATOM 4127 C CA . THR B 1 125 ? 4.397 71.952 -77.009 1.00 73.36 229 THR E CA 1
ATOM 4128 C C . THR B 1 125 ? 5.478 72.067 -75.956 1.00 72.00 229 THR E C 1
ATOM 4129 O O . THR B 1 125 ? 5.157 72.070 -74.767 1.00 70.05 229 THR E O 1
ATOM 4133 N N . MET B 1 126 ? 6.743 72.192 -76.393 1.00 67.47 230 MET E N 1
ATOM 4134 C CA . MET B 1 126 ? 7.878 72.301 -75.480 1.00 67.73 230 MET E CA 1
ATOM 4135 C C . MET B 1 126 ? 7.695 73.448 -74.487 1.00 69.11 230 MET E C 1
ATOM 4136 O O . MET B 1 126 ? 7.775 73.201 -73.294 1.00 67.13 230 MET E O 1
ATOM 4141 N N . ARG B 1 127 ? 7.342 74.658 -74.973 1.00 67.44 231 ARG E N 1
ATOM 4142 C CA . ARG B 1 127 ? 7.066 75.838 -74.143 1.00 68.49 231 ARG E CA 1
ATOM 4143 C C . ARG B 1 127 ? 5.872 75.671 -73.201 1.00 72.05 231 ARG E C 1
ATOM 4144 O O . ARG B 1 127 ? 5.979 76.055 -72.042 1.00 72.31 231 ARG E O 1
ATOM 4152 N N . ASP B 1 128 ? 4.753 75.094 -73.675 1.00 67.51 232 ASP E N 1
ATOM 4153 C CA . ASP B 1 128 ? 3.554 74.879 -72.851 1.00 66.07 232 ASP E CA 1
ATOM 4154 C C . ASP B 1 128 ? 3.756 73.838 -71.765 1.00 66.76 232 ASP E C 1
ATOM 4155 O O . ASP B 1 128 ? 3.280 74.035 -70.650 1.00 65.97 232 ASP E O 1
ATOM 4160 N N . VAL B 1 129 ? 4.419 72.713 -72.092 1.00 61.69 233 VAL E N 1
ATOM 4161 C CA . VAL B 1 129 ? 4.718 71.666 -71.117 1.00 60.60 233 VAL E CA 1
ATOM 4162 C C . VAL B 1 129 ? 5.652 72.217 -70.048 1.00 63.25 233 VAL E C 1
ATOM 4163 O O . VAL B 1 129 ? 5.400 71.976 -68.875 1.00 63.13 233 VAL E O 1
ATOM 4167 N N . ALA B 1 130 ? 6.698 72.973 -70.444 1.00 59.85 234 ALA E N 1
ATOM 4168 C CA . ALA B 1 130 ? 7.605 73.653 -69.508 1.00 60.47 234 ALA E CA 1
ATOM 4169 C C . ALA B 1 130 ? 6.855 74.590 -68.547 1.00 66.37 234 ALA E C 1
ATOM 4170 O O . ALA B 1 130 ? 7.086 74.531 -67.337 1.00 65.93 234 ALA E O 1
ATOM 4172 N N . ALA B 1 131 ? 5.926 75.409 -69.084 1.00 64.72 235 ALA E N 1
ATOM 4173 C CA . ALA B 1 131 ? 5.063 76.303 -68.300 1.00 64.80 235 ALA E CA 1
ATOM 4174 C C . ALA B 1 131 ? 4.236 75.554 -67.228 1.00 67.65 235 ALA E C 1
ATOM 4175 O O . ALA B 1 131 ? 4.164 76.023 -66.088 1.00 67.43 235 ALA E O 1
ATOM 4177 N N . TYR B 1 132 ? 3.668 74.373 -67.575 1.00 62.93 236 TYR E N 1
ATOM 4178 C CA . TYR B 1 132 ? 2.888 73.545 -66.640 1.00 61.71 236 TYR E CA 1
ATOM 4179 C C . TYR B 1 132 ? 3.700 73.092 -65.419 1.00 67.80 236 TYR E C 1
ATOM 4180 O O . TYR B 1 132 ? 3.227 73.262 -64.291 1.00 66.43 236 TYR E O 1
ATOM 4189 N N . VAL B 1 133 ? 4.915 72.521 -65.639 1.00 66.85 237 VAL E N 1
ATOM 4190 C CA . VAL B 1 133 ? 5.789 72.070 -64.543 1.00 67.63 237 VAL E CA 1
ATOM 4191 C C . VAL B 1 133 ? 6.228 73.234 -63.687 1.00 71.74 237 VAL E C 1
ATOM 4192 O O . VAL B 1 133 ? 6.225 73.114 -62.461 1.00 71.25 237 VAL E O 1
ATOM 4196 N N . HIS B 1 134 ? 6.596 74.357 -64.330 1.00 69.55 238 HIS E N 1
ATOM 4197 C CA . HIS B 1 134 ? 7.171 75.521 -63.657 1.00 71.01 238 HIS E CA 1
ATOM 4198 C C . HIS B 1 134 ? 6.155 76.477 -63.053 1.00 75.57 238 HIS E C 1
ATOM 4199 O O . HIS B 1 134 ? 6.524 77.503 -62.490 1.00 76.73 238 HIS E O 1
ATOM 4206 N N . GLU B 1 135 ? 4.881 76.109 -63.128 1.00 71.69 239 GLU E N 1
ATOM 4207 C CA . GLU B 1 135 ? 3.762 76.886 -62.600 1.00 71.43 239 GLU E CA 1
ATOM 4208 C C . GLU B 1 135 ? 3.740 76.864 -61.073 1.00 74.40 239 GLU E C 1
ATOM 4209 O O . GLU B 1 135 ? 3.485 77.898 -60.455 1.00 75.73 239 GLU E O 1
ATOM 4215 N N . SER B 1 136 ? 4.009 75.688 -60.474 1.00 69.08 240 SER E N 1
ATOM 4216 C CA . SER B 1 136 ? 3.996 75.467 -59.031 1.00 68.27 240 SER E CA 1
ATOM 4217 C C . SER B 1 136 ? 4.780 74.208 -58.659 1.00 72.29 240 SER E C 1
ATOM 4218 O O . SER B 1 136 ? 4.706 73.196 -59.361 1.00 71.09 240 SER E O 1
ATOM 4221 N N . ASP B 1 137 ? 5.520 74.290 -57.546 1.00 70.58 241 ASP E N 1
ATOM 4222 C CA . ASP B 1 137 ? 6.156 73.173 -56.845 1.00 70.81 241 ASP E CA 1
ATOM 4223 C C . ASP B 1 137 ? 5.156 72.492 -55.889 1.00 70.91 241 ASP E C 1
ATOM 4224 O O . ASP B 1 137 ? 5.471 71.447 -55.298 1.00 70.47 241 ASP E O 1
ATOM 4229 N N . ASP B 1 138 ? 3.954 73.088 -55.735 1.00 64.78 242 ASP E N 1
ATOM 4230 C CA . ASP B 1 138 ? 2.888 72.534 -54.893 1.00 62.79 242 ASP E CA 1
ATOM 4231 C C . ASP B 1 138 ? 2.006 71.578 -55.697 1.00 62.53 242 ASP E C 1
ATOM 4232 O O . ASP B 1 138 ? 1.291 72.002 -56.605 1.00 60.29 242 ASP E O 1
ATOM 4237 N N . TYR B 1 139 ? 2.055 70.286 -55.348 1.00 58.47 243 TYR E N 1
ATOM 4238 C CA . TYR B 1 139 ? 1.314 69.245 -56.031 1.00 58.17 243 TYR E CA 1
ATOM 4239 C C . TYR B 1 139 ? -0.201 69.472 -55.971 1.00 60.84 243 TYR E C 1
ATOM 4240 O O . TYR B 1 139 ? -0.906 69.005 -56.861 1.00 59.05 243 TYR E O 1
ATOM 4249 N N . LEU B 1 140 ? -0.692 70.157 -54.915 1.00 56.36 244 LEU E N 1
ATOM 4250 C CA . LEU B 1 140 ? -2.117 70.462 -54.759 1.00 55.43 244 LEU E CA 1
ATOM 4251 C C . LEU B 1 140 ? -2.600 71.501 -55.749 1.00 57.25 244 LEU E C 1
ATOM 4252 O O . LEU B 1 140 ? -3.722 71.387 -56.230 1.00 55.31 244 LEU E O 1
ATOM 4257 N N . ALA B 1 141 ? -1.758 72.505 -56.060 1.00 54.74 245 ALA E N 1
ATOM 4258 C CA . ALA B 1 141 ? -2.039 73.530 -57.076 1.00 55.08 245 ALA E CA 1
ATOM 4259 C C . ALA B 1 141 ? -1.979 72.921 -58.489 1.00 59.02 245 ALA E C 1
ATOM 4260 O O . ALA B 1 141 ? -2.769 73.300 -59.369 1.00 58.52 245 ALA E O 1
ATOM 4262 N N . GLN B 1 142 ? -1.038 71.967 -58.701 1.00 54.20 246 GLN E N 1
ATOM 4263 C CA . GLN B 1 142 ? -0.932 71.191 -59.940 1.00 52.75 246 GLN E CA 1
ATOM 4264 C C . GLN B 1 142 ? -2.164 70.333 -60.165 1.00 54.08 246 GLN E C 1
ATOM 4265 O O . GLN B 1 142 ? -2.628 70.216 -61.304 1.00 52.94 246 GLN E O 1
ATOM 4271 N N . LEU B 1 143 ? -2.678 69.728 -59.083 1.00 50.35 247 LEU E N 1
ATOM 4272 C CA . LEU B 1 143 ? -3.887 68.907 -59.094 1.00 51.06 247 LEU E CA 1
ATOM 4273 C C . LEU B 1 143 ? -5.123 69.768 -59.410 1.00 56.00 247 LEU E C 1
ATOM 4274 O O . LEU B 1 143 ? -5.989 69.315 -60.157 1.00 55.28 247 LEU E O 1
ATOM 4279 N N . SER B 1 144 ? -5.198 71.013 -58.860 1.00 53.12 248 SER E N 1
ATOM 4280 C CA . SER B 1 144 ? -6.257 71.979 -59.219 1.00 51.51 248 SER E CA 1
ATOM 4281 C C . SER B 1 144 ? -6.298 72.240 -60.724 1.00 54.59 248 SER E C 1
ATOM 4282 O O . SER B 1 144 ? -7.368 72.197 -61.329 1.00 52.76 248 SER E O 1
ATOM 4285 N N . ALA B 1 145 ? -5.125 72.496 -61.326 1.00 53.30 249 ALA E N 1
ATOM 4286 C CA . ALA B 1 145 ? -4.954 72.762 -62.764 1.00 52.40 249 ALA E CA 1
ATOM 4287 C C . ALA B 1 145 ? -5.307 71.534 -63.606 1.00 54.54 249 ALA E C 1
ATOM 4288 O O . ALA B 1 145 ? -5.904 71.693 -64.668 1.00 54.97 249 ALA E O 1
ATOM 4290 N N . ALA B 1 146 ? -4.960 70.313 -63.117 1.00 49.51 250 ALA E N 1
ATOM 4291 C CA . ALA B 1 146 ? -5.338 69.029 -63.725 1.00 48.43 250 ALA E CA 1
ATOM 4292 C C . ALA B 1 146 ? -6.874 68.826 -63.755 1.00 53.52 250 ALA E C 1
ATOM 4293 O O . ALA B 1 146 ? -7.408 68.376 -64.772 1.00 54.02 250 ALA E O 1
ATOM 4295 N N . HIS B 1 147 ? -7.570 69.142 -62.632 1.00 50.25 251 HIS E N 1
ATOM 4296 C CA . HIS B 1 147 ? -9.041 69.109 -62.535 1.00 49.48 251 HIS E CA 1
ATOM 4297 C C . HIS B 1 147 ? -9.728 70.051 -63.540 1.00 52.74 251 HIS E C 1
ATOM 4298 O O . HIS B 1 147 ? -10.665 69.636 -64.208 1.00 52.48 251 HIS E O 1
ATOM 4305 N N . ALA B 1 148 ? -9.268 71.307 -63.628 1.00 49.64 252 ALA E N 1
ATOM 4306 C CA . ALA B 1 148 ? -9.767 72.309 -64.561 1.00 50.66 252 ALA E CA 1
ATOM 4307 C C . ALA B 1 148 ? -9.518 71.902 -66.007 1.00 56.35 252 ALA E C 1
ATOM 4308 O O . ALA B 1 148 ? -10.389 72.111 -66.848 1.00 55.26 252 ALA E O 1
ATOM 4310 N N . ALA B 1 149 ? -8.351 71.294 -66.295 1.00 53.89 253 ALA E N 1
ATOM 4311 C CA . ALA B 1 149 ? -8.047 70.844 -67.653 1.00 54.09 253 ALA E CA 1
ATOM 4312 C C . ALA B 1 149 ? -8.932 69.646 -68.037 1.00 56.58 253 ALA E C 1
ATOM 4313 O O . ALA B 1 149 ? -9.370 69.567 -69.176 1.00 56.37 253 ALA E O 1
ATOM 4315 N N . ALA B 1 150 ? -9.202 68.728 -67.083 1.00 52.23 254 ALA E N 1
ATOM 4316 C CA . ALA B 1 150 ? -10.090 67.590 -67.329 1.00 51.81 254 ALA E CA 1
ATOM 4317 C C . ALA B 1 150 ? -11.541 68.052 -67.543 1.00 57.67 254 ALA E C 1
ATOM 4318 O O . ALA B 1 150 ? -12.221 67.492 -68.390 1.00 58.14 254 ALA E O 1
ATOM 4320 N N . LEU B 1 151 ? -11.987 69.093 -66.804 1.00 55.04 255 LEU E N 1
ATOM 4321 C CA . LEU B 1 151 ? -13.297 69.736 -66.944 1.00 55.30 255 LEU E CA 1
ATOM 4322 C C . LEU B 1 151 ? -13.521 70.321 -68.370 1.00 57.89 255 LEU E C 1
ATOM 4323 O O . LEU B 1 151 ? -14.595 70.117 -68.938 1.00 55.52 255 LEU E O 1
ATOM 4328 N N . ALA B 1 152 ? -12.514 71.028 -68.940 1.00 55.54 256 ALA E N 1
ATOM 4329 C CA . ALA B 1 152 ? -12.555 71.527 -70.320 1.00 57.37 256 ALA E CA 1
ATOM 4330 C C . ALA B 1 152 ? -12.766 70.382 -71.328 1.00 61.11 256 ALA E C 1
ATOM 4331 O O . ALA B 1 152 ? -13.522 70.535 -72.276 1.00 61.16 256 ALA E O 1
ATOM 4333 N N . ALA B 1 153 ? -12.092 69.237 -71.092 1.00 57.86 257 ALA E N 1
ATOM 4334 C CA . ALA B 1 153 ? -12.156 68.039 -71.922 1.00 57.12 257 ALA E CA 1
ATOM 4335 C C . ALA B 1 153 ? -13.499 67.311 -71.831 1.00 61.89 257 ALA E C 1
ATOM 4336 O O . ALA B 1 153 ? -13.930 66.738 -72.827 1.00 61.14 257 ALA E O 1
ATOM 4338 N N . VAL B 1 154 ? -14.161 67.310 -70.649 1.00 58.32 258 VAL E N 1
ATOM 4339 C CA . VAL B 1 154 ? -15.481 66.680 -70.546 1.00 58.01 258 VAL E CA 1
ATOM 4340 C C . VAL B 1 154 ? -16.580 67.521 -71.208 1.00 61.38 258 VAL E C 1
ATOM 4341 O O . VAL B 1 154 ? -17.412 66.968 -71.917 1.00 61.23 258 VAL E O 1
ATOM 4345 N N . VAL B 1 155 ? -16.539 68.857 -71.011 1.00 58.91 259 VAL E N 1
ATOM 4346 C CA . VAL B 1 155 ? -17.529 69.830 -71.492 1.00 60.47 259 VAL E CA 1
ATOM 4347 C C . VAL B 1 155 ? -17.425 70.009 -73.012 1.00 69.57 259 VAL E C 1
ATOM 4348 O O . VAL B 1 155 ? -18.448 69.985 -73.700 1.00 71.23 259 VAL E O 1
ATOM 4352 N N . GLN B 1 156 ? -16.194 70.215 -73.533 1.00 67.55 260 GLN E N 1
ATOM 4353 C CA . GLN B 1 156 ? -15.956 70.402 -74.969 1.00 67.75 260 GLN E CA 1
ATOM 4354 C C . GLN B 1 156 ? -14.970 69.327 -75.457 1.00 67.63 260 GLN E C 1
ATOM 4355 O O . GLN B 1 156 ? -13.792 69.634 -75.637 1.00 66.96 260 GLN E O 1
ATOM 4361 N N . PRO B 1 157 ? -15.400 68.059 -75.659 1.00 63.42 261 PRO E N 1
ATOM 4362 C CA . PRO B 1 157 ? -14.428 67.011 -76.034 1.00 62.85 261 PRO E CA 1
ATOM 4363 C C . PRO B 1 157 ? -13.782 67.264 -77.389 1.00 68.60 261 PRO E C 1
ATOM 4364 O O . PRO B 1 157 ? -14.431 67.753 -78.311 1.00 69.50 261 PRO E O 1
ATOM 4368 N N . GLY B 1 158 ? -12.500 66.943 -77.478 1.00 65.34 262 GLY E N 1
ATOM 4369 C CA . GLY B 1 158 ? -11.682 67.223 -78.648 1.00 65.92 262 GLY E CA 1
ATOM 4370 C C . GLY B 1 158 ? -10.218 66.952 -78.370 1.00 69.12 262 GLY E C 1
ATOM 4371 O O . GLY B 1 158 ? -9.818 66.871 -77.204 1.00 67.72 262 GLY E O 1
ATOM 4372 N N . PRO B 1 159 ? -9.389 66.833 -79.430 1.00 65.19 263 PRO E N 1
ATOM 4373 C CA . PRO B 1 159 ? -7.989 66.397 -79.239 1.00 63.34 263 PRO E CA 1
ATOM 4374 C C . PRO B 1 159 ? -7.125 67.330 -78.404 1.00 64.14 263 PRO E C 1
ATOM 4375 O O . PRO B 1 159 ? -6.353 66.846 -77.583 1.00 63.79 263 PRO E O 1
ATOM 4379 N N . TYR B 1 160 ? -7.265 68.651 -78.578 1.00 59.66 264 TYR E N 1
ATOM 4380 C CA . TYR B 1 160 ? -6.481 69.624 -77.827 1.00 59.07 264 TYR E CA 1
ATOM 4381 C C . TYR B 1 160 ? -6.701 69.509 -76.313 1.00 62.38 264 TYR E C 1
ATOM 4382 O O . TYR B 1 160 ? -5.730 69.432 -75.553 1.00 61.26 264 TYR E O 1
ATOM 4391 N N . TYR B 1 161 ? -7.965 69.499 -75.881 1.00 59.05 265 TYR E N 1
ATOM 4392 C CA . TYR B 1 161 ? -8.299 69.455 -74.461 1.00 58.62 265 TYR E CA 1
ATOM 4393 C C . TYR B 1 161 ? -7.994 68.110 -73.849 1.00 59.86 265 TYR E C 1
ATOM 4394 O O . TYR B 1 161 ? -7.662 68.059 -72.670 1.00 58.93 265 TYR E O 1
ATOM 4403 N N . PHE B 1 162 ? -8.134 67.021 -74.639 1.00 55.85 266 PHE E N 1
ATOM 4404 C CA . PHE B 1 162 ? -7.785 65.663 -74.214 1.00 55.29 266 PHE E CA 1
ATOM 4405 C C . PHE B 1 162 ? -6.269 65.534 -73.964 1.00 56.08 266 PHE E C 1
ATOM 4406 O O . PHE B 1 162 ? -5.885 65.071 -72.905 1.00 52.76 266 PHE E O 1
ATOM 4414 N N . TYR B 1 163 ? -5.424 65.961 -74.931 1.00 52.78 267 TYR E N 1
ATOM 4415 C CA . TYR B 1 163 ? -3.966 65.912 -74.780 1.00 53.75 267 TYR E CA 1
ATOM 4416 C C . TYR B 1 163 ? -3.483 66.816 -73.640 1.00 57.03 267 TYR E C 1
ATOM 4417 O O . TYR B 1 163 ? -2.629 66.391 -72.872 1.00 55.29 267 TYR E O 1
ATOM 4426 N N . ARG B 1 164 ? -4.039 68.044 -73.519 1.00 55.26 268 ARG E N 1
ATOM 4427 C CA . ARG B 1 164 ? -3.657 68.983 -72.460 1.00 55.15 268 ARG E CA 1
ATOM 4428 C C . ARG B 1 164 ? -4.010 68.449 -71.063 1.00 57.53 268 ARG E C 1
ATOM 4429 O O . ARG B 1 164 ? -3.211 68.583 -70.144 1.00 57.03 268 ARG E O 1
ATOM 4437 N N . ALA B 1 165 ? -5.191 67.836 -70.911 1.00 53.13 269 ALA E N 1
ATOM 4438 C CA . ALA B 1 165 ? -5.614 67.296 -69.616 1.00 51.25 269 ALA E CA 1
ATOM 4439 C C . ALA B 1 165 ? -4.826 66.058 -69.229 1.00 55.23 269 ALA E C 1
ATOM 4440 O O . ALA B 1 165 ? -4.565 65.862 -68.048 1.00 55.25 269 ALA E O 1
ATOM 4442 N N . ALA B 1 166 ? -4.447 65.214 -70.221 1.00 52.51 270 ALA E N 1
ATOM 4443 C CA . ALA B 1 166 ? -3.588 64.057 -69.980 1.00 52.04 270 ALA E CA 1
ATOM 4444 C C . ALA B 1 166 ? -2.203 64.513 -69.487 1.00 55.12 270 ALA E C 1
ATOM 4445 O O . ALA B 1 166 ? -1.693 63.982 -68.492 1.00 54.85 270 ALA E O 1
ATOM 4447 N N . VAL B 1 167 ? -1.623 65.535 -70.155 1.00 51.80 271 VAL E N 1
ATOM 4448 C CA . VAL B 1 167 ? -0.348 66.144 -69.737 1.00 52.23 271 VAL E CA 1
ATOM 4449 C C . VAL B 1 167 ? -0.448 66.721 -68.309 1.00 57.21 271 VAL E C 1
ATOM 4450 O O . VAL B 1 167 ? 0.423 66.452 -67.479 1.00 55.55 271 VAL E O 1
ATOM 4454 N N . ARG B 1 168 ? -1.514 67.498 -68.027 1.00 53.82 272 ARG E N 1
ATOM 4455 C CA . ARG B 1 168 ? -1.715 68.121 -66.716 1.00 52.91 272 ARG E CA 1
ATOM 4456 C C . ARG B 1 168 ? -1.857 67.111 -65.586 1.00 55.23 272 ARG E C 1
ATOM 4457 O O . ARG B 1 168 ? -1.357 67.364 -64.501 1.00 54.98 272 ARG E O 1
ATOM 4465 N N . LEU B 1 169 ? -2.536 65.967 -65.833 1.00 53.01 273 LEU E N 1
ATOM 4466 C CA . LEU B 1 169 ? -2.659 64.908 -64.828 1.00 51.60 273 LEU E CA 1
ATOM 4467 C C . LEU B 1 169 ? -1.277 64.283 -64.530 1.00 54.37 273 LEU E C 1
ATOM 4468 O O . LEU B 1 169 ? -0.924 64.088 -63.367 1.00 52.36 273 LEU E O 1
ATOM 4473 N N . GLY B 1 170 ? -0.525 63.986 -65.589 1.00 51.48 274 GLY E N 1
ATOM 4474 C CA . GLY B 1 170 ? 0.837 63.473 -65.516 1.00 50.95 274 GLY E CA 1
ATOM 4475 C C . GLY B 1 170 ? 1.790 64.394 -64.784 1.00 53.29 274 GLY E C 1
ATOM 4476 O O . GLY B 1 170 ? 2.564 63.924 -63.950 1.00 51.69 274 GLY E O 1
ATOM 4477 N N . VAL B 1 171 ? 1.743 65.712 -65.078 1.00 51.00 275 VAL E N 1
ATOM 4478 C CA . VAL B 1 171 ? 2.577 66.638 -64.329 1.00 50.79 275 VAL E CA 1
ATOM 4479 C C . VAL B 1 171 ? 2.185 66.743 -62.854 1.00 54.60 275 VAL E C 1
ATOM 4480 O O . VAL B 1 171 ? 3.073 66.800 -62.017 1.00 53.43 275 VAL E O 1
ATOM 4484 N N . ALA B 1 172 ? 0.873 66.688 -62.534 1.00 50.61 276 ALA E N 1
ATOM 4485 C CA . ALA B 1 172 ? 0.397 66.728 -61.152 1.00 50.14 276 ALA E CA 1
ATOM 4486 C C . ALA B 1 172 ? 0.937 65.530 -60.353 1.00 54.52 276 ALA E C 1
ATOM 4487 O O . ALA B 1 172 ? 1.452 65.723 -59.242 1.00 54.42 276 ALA E O 1
ATOM 4489 N N . ALA B 1 173 ? 0.859 64.307 -60.939 1.00 50.69 277 ALA E N 1
ATOM 4490 C CA . ALA B 1 173 ? 1.354 63.074 -60.334 1.00 50.89 277 ALA E CA 1
ATOM 4491 C C . ALA B 1 173 ? 2.881 63.116 -60.164 1.00 57.11 277 ALA E C 1
ATOM 4492 O O . ALA B 1 173 ? 3.389 62.663 -59.139 1.00 59.41 277 ALA E O 1
ATOM 4494 N N . PHE B 1 174 ? 3.596 63.705 -61.148 1.00 53.45 278 PHE E N 1
ATOM 4495 C CA . PHE B 1 174 ? 5.058 63.873 -61.139 1.00 52.82 278 PHE E CA 1
ATOM 4496 C C . PHE B 1 174 ? 5.518 64.799 -60.017 1.00 56.63 278 PHE E C 1
ATOM 4497 O O . PHE B 1 174 ? 6.443 64.438 -59.295 1.00 56.73 278 PHE E O 1
ATOM 4505 N N . VAL B 1 175 ? 4.883 65.980 -59.870 1.00 52.94 279 VAL E N 1
ATOM 4506 C CA . VAL B 1 175 ? 5.216 66.941 -58.808 1.00 53.29 279 VAL E CA 1
ATOM 4507 C C . VAL B 1 175 ? 4.934 66.331 -57.422 1.00 57.37 279 VAL E C 1
ATOM 4508 O O . VAL B 1 175 ? 5.715 66.540 -56.500 1.00 56.89 279 VAL E O 1
ATOM 4512 N N . PHE B 1 176 ? 3.839 65.551 -57.288 1.00 55.21 280 PHE E N 1
ATOM 4513 C CA . PHE B 1 176 ? 3.561 64.825 -56.050 1.00 54.72 280 PHE E CA 1
ATOM 4514 C C . PHE B 1 176 ? 4.640 63.803 -55.739 1.00 60.13 280 PHE E C 1
ATOM 4515 O O . PHE B 1 176 ? 5.139 63.770 -54.621 1.00 61.25 280 PHE E O 1
ATOM 4523 N N . SER B 1 177 ? 4.977 62.957 -56.726 1.00 56.79 281 SER E N 1
ATOM 4524 C CA . SER B 1 177 ? 5.978 61.897 -56.622 1.00 56.21 281 SER E CA 1
ATOM 4525 C C . SER B 1 177 ? 7.343 62.457 -56.226 1.00 62.64 281 SER E C 1
ATOM 4526 O O . SER B 1 177 ? 8.027 61.854 -55.399 1.00 62.10 281 SER E O 1
ATOM 4529 N N . GLU B 1 178 ? 7.721 63.616 -56.791 1.00 60.01 282 GLU E N 1
ATOM 4530 C CA . GLU B 1 178 ? 8.977 64.287 -56.461 1.00 61.49 282 GLU E CA 1
ATOM 4531 C C . GLU B 1 178 ? 9.035 64.772 -55.014 1.00 68.30 282 GLU E C 1
ATOM 4532 O O . GLU B 1 178 ? 10.062 64.592 -54.366 1.00 69.11 282 GLU E O 1
ATOM 4538 N N . ALA B 1 179 ? 7.948 65.363 -54.504 1.00 65.39 283 ALA E N 1
ATOM 4539 C CA . ALA B 1 179 ? 7.877 65.787 -53.105 1.00 66.21 283 ALA E CA 1
ATOM 4540 C C . ALA B 1 179 ? 7.807 64.564 -52.165 1.00 73.07 283 ALA E C 1
ATOM 4541 O O . ALA B 1 179 ? 8.543 64.514 -51.179 1.00 74.38 283 ALA E O 1
ATOM 4543 N N . ALA B 1 180 ? 6.953 63.567 -52.502 1.00 70.40 284 ALA E N 1
ATOM 4544 C CA . ALA B 1 180 ? 6.743 62.344 -51.718 1.00 70.70 284 ALA E CA 1
ATOM 4545 C C . ALA B 1 180 ? 7.998 61.497 -51.542 1.00 78.62 284 ALA E C 1
ATOM 4546 O O . ALA B 1 180 ? 8.169 60.892 -50.477 1.00 79.05 284 ALA E O 1
ATOM 4548 N N . ARG B 1 181 ? 8.873 61.468 -52.581 1.00 77.35 285 ARG E N 1
ATOM 4549 C CA . ARG B 1 181 ? 10.178 60.784 -52.634 1.00 79.10 285 ARG E CA 1
ATOM 4550 C C . ARG B 1 181 ? 11.048 61.136 -51.417 1.00 86.61 285 ARG E C 1
ATOM 4551 O O . ARG B 1 181 ? 11.688 60.252 -50.844 1.00 87.06 285 ARG E O 1
ATOM 4559 N N . ARG B 1 182 ? 11.079 62.441 -51.062 1.00 85.70 286 ARG E N 1
ATOM 4560 C CA . ARG B 1 182 ? 11.855 63.035 -49.972 1.00 87.89 286 ARG E CA 1
ATOM 4561 C C . ARG B 1 182 ? 11.470 62.459 -48.601 1.00 94.54 286 ARG E C 1
ATOM 4562 O O . ARG B 1 182 ? 12.277 61.749 -47.996 1.00 95.47 286 ARG E O 1
ATOM 4570 N N . ASP B 1 183 ? 10.241 62.750 -48.123 1.00 91.60 287 ASP E N 1
ATOM 4571 C CA . ASP B 1 183 ? 9.725 62.185 -46.880 1.00 92.16 287 ASP E CA 1
ATOM 4572 C C . ASP B 1 183 ? 8.547 61.252 -47.174 1.00 93.19 287 ASP E C 1
ATOM 4573 O O . ASP B 1 183 ? 7.420 61.719 -47.344 1.00 90.13 287 ASP E O 1
ATOM 4578 N N . ARG B 1 184 ? 8.822 59.929 -47.243 1.00 90.99 288 ARG E N 1
ATOM 4579 C CA . ARG B 1 184 ? 7.831 58.888 -47.561 1.00 90.62 288 ARG E CA 1
ATOM 4580 C C . ARG B 1 184 ? 6.827 58.603 -46.433 1.00 94.32 288 ARG E C 1
ATOM 4581 O O . ARG B 1 184 ? 5.701 58.179 -46.714 1.00 92.58 288 ARG E O 1
ATOM 4589 N N . ARG B 1 185 ? 7.235 58.836 -45.166 1.00 91.81 289 ARG E N 1
ATOM 4590 C CA . ARG B 1 185 ? 6.382 58.660 -43.986 1.00 91.13 289 ARG E CA 1
ATOM 4591 C C . ARG B 1 185 ? 5.384 59.809 -43.810 1.00 91.35 289 ARG E C 1
ATOM 4592 O O . ARG B 1 185 ? 4.233 59.562 -43.436 1.00 89.53 289 ARG E O 1
ATOM 4600 N N . ALA B 1 186 ? 5.828 61.055 -44.079 1.00 87.22 290 ALA E N 1
ATOM 4601 C CA . ALA B 1 186 ? 4.991 62.259 -44.040 1.00 86.41 290 ALA E CA 1
ATOM 4602 C C . ALA B 1 186 ? 3.999 62.344 -45.213 1.00 89.99 290 ALA E C 1
ATOM 4603 O O . ALA B 1 186 ? 2.935 62.956 -45.073 1.00 89.55 290 ALA E O 1
ATOM 4605 N N . SER B 1 187 ? 4.348 61.734 -46.363 1.00 85.83 291 SER E N 1
ATOM 4606 C CA . SER B 1 187 ? 3.570 61.831 -47.602 1.00 83.97 291 SER E CA 1
ATOM 4607 C C . SER B 1 187 ? 2.494 60.765 -47.685 1.00 86.16 291 SER E C 1
ATOM 4608 O O . SER B 1 187 ? 1.476 60.969 -48.356 1.00 84.56 291 SER E O 1
ATOM 4611 N N . ALA B 1 188 ? 2.726 59.620 -47.009 1.00 82.47 292 ALA E N 1
ATOM 4612 C CA . ALA B 1 188 ? 1.780 58.506 -46.909 1.00 81.15 292 ALA E CA 1
ATOM 4613 C C . ALA B 1 188 ? 0.298 58.931 -46.679 1.00 81.54 292 ALA E C 1
ATOM 4614 O O . ALA B 1 188 ? -0.549 58.348 -47.343 1.00 80.78 292 ALA E O 1
ATOM 4616 N N . PRO B 1 189 ? -0.062 59.895 -45.786 1.00 76.61 293 PRO E N 1
ATOM 4617 C CA . PRO B 1 189 ? -1.469 60.353 -45.730 1.00 74.56 293 PRO E CA 1
ATOM 4618 C C . PRO B 1 189 ? -2.025 61.126 -46.932 1.00 74.79 293 PRO E C 1
ATOM 4619 O O . PRO B 1 189 ? -3.240 61.189 -47.071 1.00 73.61 293 PRO E O 1
ATOM 4623 N N . ALA B 1 190 ? -1.164 61.711 -47.791 1.00 70.30 294 ALA E N 1
ATOM 4624 C CA . ALA B 1 190 ? -1.590 62.555 -48.931 1.00 67.85 294 ALA E CA 1
ATOM 4625 C C . ALA B 1 190 ? -1.706 61.760 -50.252 1.00 68.99 294 ALA E C 1
ATOM 4626 O O . ALA B 1 190 ? -2.125 62.290 -51.282 1.00 67.70 294 ALA E O 1
ATOM 4628 N N . LEU B 1 191 ? -1.332 60.485 -50.198 1.00 64.73 295 LEU E N 1
ATOM 4629 C CA . LEU B 1 191 ? -1.318 59.583 -51.327 1.00 64.73 295 LEU E CA 1
ATOM 4630 C C . LEU B 1 191 ? -2.740 59.265 -51.808 1.00 65.17 295 LEU E C 1
ATOM 4631 O O . LEU B 1 191 ? -2.962 59.275 -53.018 1.00 63.27 295 LEU E O 1
ATOM 4636 N N . LEU B 1 192 ? -3.697 59.014 -50.874 1.00 60.70 296 LEU E N 1
ATOM 4637 C CA . LEU B 1 192 ? -5.090 58.751 -51.225 1.00 60.37 296 LEU E CA 1
ATOM 4638 C C . LEU B 1 192 ? -5.710 59.797 -52.160 1.00 64.16 296 LEU E C 1
ATOM 4639 O O . LEU B 1 192 ? -6.308 59.404 -53.173 1.00 63.64 296 LEU E O 1
ATOM 4644 N N . ARG B 1 193 ? -5.548 61.117 -51.851 1.00 59.75 297 ARG E N 1
ATOM 4645 C CA . ARG B 1 193 ? -6.099 62.182 -52.706 1.00 58.06 297 ARG E CA 1
ATOM 4646 C C . ARG B 1 193 ? -5.590 62.115 -54.146 1.00 58.81 297 ARG E C 1
ATOM 4647 O O . ARG B 1 193 ? -6.398 62.202 -55.060 1.00 56.38 297 ARG E O 1
ATOM 4655 N N . VAL B 1 194 ? -4.256 61.966 -54.338 1.00 55.97 298 VAL E N 1
ATOM 4656 C CA . VAL B 1 194 ? -3.618 61.917 -55.670 1.00 55.14 298 VAL E CA 1
ATOM 4657 C C . VAL B 1 194 ? -4.064 60.657 -56.426 1.00 57.75 298 VAL E C 1
ATOM 4658 O O . VAL B 1 194 ? -4.417 60.749 -57.598 1.00 57.06 298 VAL E O 1
ATOM 4662 N N . GLU B 1 195 ? -4.033 59.490 -55.754 1.00 54.18 299 GLU E N 1
ATOM 4663 C CA . GLU B 1 195 ? -4.409 58.201 -56.329 1.00 53.22 299 GLU E CA 1
ATOM 4664 C C . GLU B 1 195 ? -5.879 58.176 -56.784 1.00 55.51 299 GLU E C 1
ATOM 4665 O O . GLU B 1 195 ? -6.148 57.777 -57.910 1.00 53.94 299 GLU E O 1
ATOM 4671 N N . SER B 1 196 ? -6.815 58.613 -55.917 1.00 52.79 300 SER E N 1
ATOM 4672 C CA . SER B 1 196 ? -8.237 58.645 -56.247 1.00 51.30 300 SER E CA 1
ATOM 4673 C C . SER B 1 196 ? -8.513 59.612 -57.371 1.00 54.93 300 SER E C 1
ATOM 4674 O O . SER B 1 196 ? -9.293 59.269 -58.248 1.00 54.47 300 SER E O 1
ATOM 4677 N N . ASP B 1 197 ? -7.865 60.794 -57.374 1.00 51.56 301 ASP E N 1
ATOM 4678 C CA . ASP B 1 197 ? -8.045 61.752 -58.462 1.00 51.92 301 ASP E CA 1
ATOM 4679 C C . ASP B 1 197 ? -7.470 61.264 -59.767 1.00 55.48 301 ASP E C 1
ATOM 4680 O O . ASP B 1 197 ? -8.061 61.524 -60.803 1.00 54.77 301 ASP E O 1
ATOM 4685 N N . ALA B 1 198 ? -6.343 60.531 -59.726 1.00 53.49 302 ALA E N 1
ATOM 4686 C CA . ALA B 1 198 ? -5.750 59.936 -60.924 1.00 53.17 302 ALA E CA 1
ATOM 4687 C C . ALA B 1 198 ? -6.724 58.916 -61.569 1.00 56.71 302 ALA E C 1
ATOM 4688 O O . ALA B 1 198 ? -6.878 58.925 -62.777 1.00 56.41 302 ALA E O 1
ATOM 4690 N N . ARG B 1 199 ? -7.392 58.071 -60.754 1.00 53.66 303 ARG E N 1
ATOM 4691 C CA . ARG B 1 199 ? -8.433 57.127 -61.182 1.00 53.35 303 ARG E CA 1
ATOM 4692 C C . ARG B 1 199 ? -9.665 57.851 -61.723 1.00 56.17 303 ARG E C 1
ATOM 4693 O O . ARG B 1 199 ? -10.173 57.483 -62.782 1.00 55.32 303 ARG E O 1
ATOM 4701 N N . LEU B 1 200 ? -10.132 58.881 -61.000 1.00 53.28 304 LEU E N 1
ATOM 4702 C CA . LEU B 1 200 ? -11.300 59.695 -61.368 1.00 52.92 304 LEU E CA 1
ATOM 4703 C C . LEU B 1 200 ? -11.070 60.499 -62.658 1.00 56.53 304 LEU E C 1
ATOM 4704 O O . LEU B 1 200 ? -11.877 60.397 -63.586 1.00 55.00 304 LEU E O 1
ATOM 4709 N N . LEU B 1 201 ? -9.974 61.284 -62.714 1.00 52.83 305 LEU E N 1
ATOM 4710 C CA . LEU B 1 201 ? -9.665 62.131 -63.866 1.00 51.82 305 LEU E CA 1
ATOM 4711 C C . LEU B 1 201 ? -9.342 61.321 -65.105 1.00 55.93 305 LEU E C 1
ATOM 4712 O O . LEU B 1 201 ? -9.882 61.625 -66.163 1.00 57.24 305 LEU E O 1
ATOM 4717 N N . SER B 1 202 ? -8.511 60.261 -64.985 1.00 52.34 306 SER E N 1
ATOM 4718 C CA . SER B 1 202 ? -8.250 59.377 -66.122 1.00 52.11 306 SER E CA 1
ATOM 4719 C C . SER B 1 202 ? -9.504 58.697 -66.685 1.00 55.69 306 SER E C 1
ATOM 4720 O O . SER B 1 202 ? -9.618 58.594 -67.900 1.00 55.18 306 SER E O 1
ATOM 4723 N N . ARG B 1 203 ? -10.445 58.257 -65.825 1.00 52.97 307 ARG E N 1
ATOM 4724 C CA . ARG B 1 203 ? -11.720 57.672 -66.283 1.00 52.80 307 ARG E CA 1
ATOM 4725 C C . ARG B 1 203 ? -12.532 58.656 -67.108 1.00 55.69 307 ARG E C 1
ATOM 4726 O O . ARG B 1 203 ? -13.009 58.303 -68.180 1.00 53.04 307 ARG E O 1
ATOM 4734 N N . LEU B 1 204 ? -12.710 59.881 -66.598 1.00 55.53 308 LEU E N 1
ATOM 4735 C CA . LEU B 1 204 ? -13.495 60.895 -67.305 1.00 56.43 308 LEU E CA 1
ATOM 4736 C C . LEU B 1 204 ? -12.842 61.325 -68.621 1.00 60.26 308 LEU E C 1
ATOM 4737 O O . LEU B 1 204 ? -13.552 61.530 -69.594 1.00 60.13 308 LEU E O 1
ATOM 4742 N N . LEU B 1 205 ? -11.500 61.464 -68.646 1.00 57.10 309 LEU E N 1
ATOM 4743 C CA . LEU B 1 205 ? -10.729 61.794 -69.850 1.00 57.47 309 LEU E CA 1
ATOM 4744 C C . LEU B 1 205 ? -10.798 60.708 -70.899 1.00 60.29 309 LEU E C 1
ATOM 4745 O O . LEU B 1 205 ? -10.982 61.012 -72.079 1.00 60.56 309 LEU E O 1
ATOM 4750 N N . MET B 1 206 ? -10.626 59.442 -70.480 1.00 56.25 310 MET E N 1
ATOM 4751 C CA . MET B 1 206 ? -10.670 58.325 -71.420 1.00 56.02 310 MET E CA 1
ATOM 4752 C C . MET B 1 206 ? -12.046 58.140 -72.053 1.00 61.37 310 MET E C 1
ATOM 4753 O O . MET B 1 206 ? -12.113 57.834 -73.236 1.00 60.42 310 MET E O 1
ATOM 4758 N N . ARG B 1 207 ? -13.133 58.372 -71.293 1.00 59.66 311 ARG E N 1
ATOM 4759 C CA . ARG B 1 207 ? -14.489 58.346 -71.853 1.00 60.62 311 ARG E CA 1
ATOM 4760 C C . ARG B 1 207 ? -14.777 59.472 -72.824 1.00 66.48 311 ARG E C 1
ATOM 4761 O O . ARG B 1 207 ? -15.399 59.221 -73.858 1.00 67.49 311 ARG E O 1
ATOM 4769 N N . ALA B 1 208 ? -14.364 60.711 -72.497 1.00 63.58 312 ALA E N 1
ATOM 4770 C CA . ALA B 1 208 ? -14.470 61.829 -73.437 1.00 64.71 312 ALA E CA 1
ATOM 4771 C C . ALA B 1 208 ? -13.709 61.522 -74.758 1.00 69.08 312 ALA E C 1
ATOM 4772 O O . ALA B 1 208 ? -14.108 62.000 -75.811 1.00 70.23 312 ALA E O 1
ATOM 4774 N N . ALA B 1 209 ? -12.651 60.684 -74.685 1.00 64.78 313 ALA E N 1
ATOM 4775 C CA . ALA B 1 209 ? -11.883 60.181 -75.827 1.00 64.93 313 ALA E CA 1
ATOM 4776 C C . ALA B 1 209 ? -12.492 58.909 -76.468 1.00 70.46 313 ALA E C 1
ATOM 4777 O O . ALA B 1 209 ? -11.927 58.399 -77.438 1.00 71.13 313 ALA E O 1
ATOM 4779 N N . GLY B 1 210 ? -13.604 58.406 -75.914 1.00 66.89 314 GLY E N 1
ATOM 4780 C CA . GLY B 1 210 ? -14.294 57.214 -76.409 1.00 67.58 314 GLY E CA 1
ATOM 4781 C C . GLY B 1 210 ? -13.837 55.858 -75.884 1.00 71.08 314 GLY E C 1
ATOM 4782 O O . GLY B 1 210 ? -14.106 54.845 -76.525 1.00 70.97 314 GLY E O 1
ATOM 4783 N N . CYS B 1 211 ? -13.157 55.804 -74.723 1.00 68.24 315 CYS E N 1
ATOM 4784 C CA . CYS B 1 211 ? -12.649 54.548 -74.139 1.00 68.55 315 CYS E CA 1
ATOM 4785 C C . CYS B 1 211 ? -13.442 54.127 -72.904 1.00 70.28 315 CYS E C 1
ATOM 4786 O O . CYS B 1 211 ? -13.910 54.996 -72.180 1.00 69.15 315 CYS E O 1
ATOM 4789 N N . PRO B 1 212 ? -13.612 52.814 -72.629 1.00 66.57 316 PRO E N 1
ATOM 4790 C CA . PRO B 1 212 ? -14.436 52.415 -71.465 1.00 65.31 316 PRO E CA 1
ATOM 4791 C C . PRO B 1 212 ? -13.883 52.717 -70.067 1.00 66.23 316 PRO E C 1
ATOM 4792 O O . PRO B 1 212 ? -14.681 52.927 -69.155 1.00 66.00 316 PRO E O 1
ATOM 4796 N N . ALA B 1 213 ? -12.540 52.777 -69.896 1.00 60.21 317 ALA E N 1
ATOM 4797 C CA . ALA B 1 213 ? -11.898 52.841 -68.572 1.00 57.55 317 ALA E CA 1
ATOM 4798 C C . ALA B 1 213 ? -10.702 53.797 -68.512 1.00 56.84 317 ALA E C 1
ATOM 4799 O O . ALA B 1 213 ? -10.006 54.003 -69.515 1.00 53.41 317 ALA E O 1
ATOM 4801 N N . GLY B 1 214 ? -10.485 54.375 -67.326 1.00 53.48 318 GLY E N 1
ATOM 4802 C CA . GLY B 1 214 ? -9.246 55.075 -67.010 1.00 52.34 318 GLY E CA 1
ATOM 4803 C C . GLY B 1 214 ? -8.225 54.135 -66.402 1.00 57.03 318 GLY E C 1
ATOM 4804 O O . GLY B 1 214 ? -8.307 52.916 -66.595 1.00 57.83 318 GLY E O 1
ATOM 4805 N N . PHE B 1 215 ? -7.268 54.684 -65.640 1.00 54.10 319 PHE E N 1
ATOM 4806 C CA . PHE B 1 215 ? -6.265 53.875 -64.942 1.00 54.18 319 PHE E CA 1
ATOM 4807 C C . PHE B 1 215 ? -6.925 53.089 -63.814 1.00 61.64 319 PHE E C 1
ATOM 4808 O O . PHE B 1 215 ? -7.710 53.647 -63.040 1.00 60.22 319 PHE E O 1
ATOM 4816 N N . ALA B 1 216 ? -6.611 51.779 -63.750 1.00 61.45 320 ALA E N 1
ATOM 4817 C CA . ALA B 1 216 ? -6.972 50.880 -62.652 1.00 61.97 320 ALA E CA 1
ATOM 4818 C C . ALA B 1 216 ? -6.255 51.341 -61.356 1.00 66.68 320 ALA E C 1
ATOM 4819 O O . ALA B 1 216 ? -6.842 51.321 -60.277 1.00 65.55 320 ALA E O 1
ATOM 4821 N N . GLY B 1 217 ? -5.004 51.760 -61.505 1.00 64.64 321 GLY E N 1
ATOM 4822 C CA . GLY B 1 217 ? -4.187 52.311 -60.435 1.00 64.75 321 GLY E CA 1
ATOM 4823 C C . GLY B 1 217 ? -2.935 52.960 -60.980 1.00 69.10 321 GLY E C 1
ATOM 4824 O O . GLY B 1 217 ? -2.479 52.600 -62.067 1.00 68.80 321 GLY E O 1
ATOM 4825 N N . LEU B 1 218 ? -2.382 53.943 -60.248 1.00 65.42 322 LEU E N 1
ATOM 4826 C CA . LEU B 1 218 ? -1.102 54.562 -60.615 1.00 64.84 322 LEU E CA 1
ATOM 4827 C C . LEU B 1 218 ? -0.045 54.189 -59.580 1.00 71.15 322 LEU E C 1
ATOM 4828 O O . LEU B 1 218 ? 0.876 53.437 -59.903 1.00 71.36 322 LEU E O 1
ATOM 4833 N N . PHE B 1 219 ? -0.190 54.672 -58.336 1.00 70.73 323 PHE E N 1
ATOM 4834 C CA . PHE B 1 219 ? 0.704 54.295 -57.237 1.00 73.74 323 PHE E CA 1
ATOM 4835 C C . PHE B 1 219 ? 0.244 52.944 -56.663 1.00 86.94 323 PHE E C 1
ATOM 4836 O O . PHE B 1 219 ? -0.422 52.883 -55.622 1.00 88.00 323 PHE E O 1
ATOM 4844 N N . ASP B 1 220 ? 0.615 51.863 -57.379 1.00 89.51 324 ASP E N 1
ATOM 4845 C CA . ASP B 1 220 ? 0.064 50.506 -57.270 1.00 92.44 324 ASP E CA 1
ATOM 4846 C C . ASP B 1 220 ? 0.455 49.781 -55.987 1.00 100.77 324 ASP E C 1
ATOM 4847 O O . ASP B 1 220 ? 1.641 49.713 -55.652 1.00 102.04 324 ASP E O 1
ATOM 4852 N N . GLY B 1 221 ? -0.556 49.266 -55.281 1.00 98.70 325 GLY E N 1
ATOM 4853 C CA . GLY B 1 221 ? -0.405 48.557 -54.011 1.00 100.24 325 GLY E CA 1
ATOM 4854 C C . GLY B 1 221 ? -0.203 49.444 -52.792 1.00 104.44 325 GLY E C 1
ATOM 4855 O O . GLY B 1 221 ? -0.605 49.070 -51.682 1.00 104.36 325 GLY E O 1
ATOM 4856 N N . ARG B 1 222 ? 0.421 50.632 -52.999 1.00 100.70 326 ARG E N 1
ATOM 4857 C CA . ARG B 1 222 ? 0.821 51.605 -51.972 1.00 100.44 326 ARG E CA 1
ATOM 4858 C C . ARG B 1 222 ? -0.367 52.206 -51.201 1.00 102.07 326 ARG E C 1
ATOM 4859 O O . ARG B 1 222 ? -0.390 52.129 -49.969 1.00 102.00 326 ARG E O 1
ATOM 4867 N N . ALA B 1 223 ? -1.357 52.777 -51.926 1.00 96.16 327 ALA E N 1
ATOM 4868 C CA . ALA B 1 223 ? -2.489 53.504 -51.341 1.00 94.27 327 ALA E CA 1
ATOM 4869 C C . ALA B 1 223 ? -3.437 52.643 -50.476 1.00 96.77 327 ALA E C 1
ATOM 4870 O O . ALA B 1 223 ? -3.927 53.136 -49.450 1.00 95.93 327 ALA E O 1
ATOM 4872 N N . GLU B 1 224 ? -3.671 51.363 -50.866 1.00 92.45 328 GLU E N 1
ATOM 4873 C CA . GLU B 1 224 ? -4.569 50.455 -50.134 1.00 92.31 328 GLU E CA 1
ATOM 4874 C C . GLU B 1 224 ? -3.991 49.974 -48.787 1.00 93.83 328 GLU E C 1
ATOM 4875 O O . GLU B 1 224 ? -4.749 49.543 -47.912 1.00 93.82 328 GLU E O 1
ATOM 4881 N N . ARG B 1 225 ? -2.654 50.059 -48.628 1.00 88.03 329 ARG E N 1
ATOM 4882 C CA . ARG B 1 225 ? -1.931 49.683 -47.409 1.00 87.83 329 ARG E CA 1
ATOM 4883 C C . ARG B 1 225 ? -1.917 50.804 -46.343 1.00 87.20 329 ARG E C 1
ATOM 4884 O O . ARG B 1 225 ? -1.785 50.501 -45.154 1.00 88.24 329 ARG E O 1
ATOM 4892 N N . VAL B 1 226 ? -2.047 52.083 -46.771 1.00 78.16 330 VAL E N 1
ATOM 4893 C CA . VAL B 1 226 ? -2.008 53.265 -45.892 1.00 75.59 330 VAL E CA 1
ATOM 4894 C C . VAL B 1 226 ? -3.283 53.319 -45.002 1.00 74.21 330 VAL E C 1
ATOM 4895 O O . VAL B 1 226 ? -4.381 53.089 -45.517 1.00 72.08 330 VAL E O 1
ATOM 4899 N N . PRO B 1 227 ? -3.153 53.566 -43.668 1.00 69.24 331 PRO E N 1
ATOM 4900 C CA . PRO B 1 227 ? -4.347 53.879 -42.854 1.00 67.66 331 PRO E CA 1
ATOM 4901 C C . PRO B 1 227 ? -5.164 55.026 -43.427 1.00 67.54 331 PRO E C 1
ATOM 4902 O O . PRO B 1 227 ? -4.602 55.937 -44.047 1.00 66.98 331 PRO E O 1
ATOM 4906 N N . VAL B 1 228 ? -6.495 54.949 -43.254 1.00 60.58 332 VAL E N 1
ATOM 4907 C CA . VAL B 1 228 ? -7.440 55.914 -43.826 1.00 57.13 332 VAL E CA 1
ATOM 4908 C C . VAL B 1 228 ? -7.903 56.857 -42.716 1.00 59.27 332 VAL E C 1
ATOM 4909 O O . VAL B 1 228 ? -8.434 56.388 -41.710 1.00 56.37 332 VAL E O 1
ATOM 4913 N N . ALA B 1 229 ? -7.698 58.184 -42.904 1.00 56.56 333 ALA E N 1
ATOM 4914 C CA . ALA B 1 229 ? -8.115 59.204 -41.936 1.00 55.58 333 ALA E CA 1
ATOM 4915 C C . ALA B 1 229 ? -9.640 59.325 -41.967 1.00 54.78 333 ALA E C 1
ATOM 4916 O O . ALA B 1 229 ? -10.221 59.076 -43.023 1.00 52.54 333 ALA E O 1
ATOM 4918 N N . PRO B 1 230 ? -10.317 59.642 -40.836 1.00 49.39 334 PRO E N 1
ATOM 4919 C CA . PRO B 1 230 ? -11.779 59.875 -40.896 1.00 48.86 334 PRO E CA 1
ATOM 4920 C C . PRO B 1 230 ? -12.284 60.766 -42.039 1.00 52.80 334 PRO E C 1
ATOM 4921 O O . PRO B 1 230 ? -13.291 60.417 -42.671 1.00 51.97 334 PRO E O 1
ATOM 4925 N N . ALA B 1 231 ? -11.592 61.897 -42.327 1.00 48.37 335 ALA E N 1
ATOM 4926 C CA . ALA B 1 231 ? -12.011 62.791 -43.418 1.00 47.75 335 ALA E CA 1
ATOM 4927 C C . ALA B 1 231 ? -11.890 62.184 -44.831 1.00 53.99 335 ALA E C 1
ATOM 4928 O O . ALA B 1 231 ? -12.412 62.768 -45.774 1.00 53.71 335 ALA E O 1
ATOM 4930 N N . ASP B 1 232 ? -11.228 61.030 -44.978 1.00 52.59 336 ASP E N 1
ATOM 4931 C CA . ASP B 1 232 ? -11.019 60.369 -46.284 1.00 52.48 336 ASP E CA 1
ATOM 4932 C C . ASP B 1 232 ? -11.754 59.034 -46.427 1.00 53.60 336 ASP E C 1
ATOM 4933 O O . ASP B 1 232 ? -11.536 58.346 -47.406 1.00 52.85 336 ASP E O 1
ATOM 4938 N N . GLN B 1 233 ? -12.597 58.663 -45.447 1.00 52.26 337 GLN E N 1
ATOM 4939 C CA . GLN B 1 233 ? -13.309 57.370 -45.374 1.00 52.57 337 GLN E CA 1
ATOM 4940 C C . GLN B 1 233 ? -14.197 57.121 -46.578 1.00 52.37 337 GLN E C 1
ATOM 4941 O O . GLN B 1 233 ? -14.249 55.998 -47.081 1.00 53.04 337 GLN E O 1
ATOM 4947 N N . LEU B 1 234 ? -14.994 58.121 -46.955 1.00 47.86 338 LEU E N 1
ATOM 4948 C CA . LEU B 1 234 ? -15.906 58.002 -48.092 1.00 48.54 338 LEU E CA 1
ATOM 4949 C C . LEU B 1 234 ? -15.161 57.924 -49.415 1.00 52.55 338 LEU E C 1
ATOM 4950 O O . LEU B 1 234 ? -15.478 57.061 -50.224 1.00 53.82 338 LEU E O 1
ATOM 4955 N N . ARG B 1 235 ? -14.148 58.791 -49.614 1.00 49.27 339 ARG E N 1
ATOM 4956 C CA . ARG B 1 235 ? -13.249 58.761 -50.781 1.00 48.48 339 ARG E CA 1
ATOM 4957 C C . ARG B 1 235 ? -12.562 57.396 -50.934 1.00 54.17 339 ARG E C 1
ATOM 4958 O O . ARG B 1 235 ? -12.514 56.874 -52.051 1.00 55.05 339 ARG E O 1
ATOM 4966 N N . ALA B 1 236 ? -11.996 56.849 -49.826 1.00 50.85 340 ALA E N 1
ATOM 4967 C CA . ALA B 1 236 ? -11.332 55.548 -49.831 1.00 50.89 340 ALA E CA 1
ATOM 4968 C C . ALA B 1 236 ? -12.296 54.425 -50.217 1.00 53.85 340 ALA E C 1
ATOM 4969 O O . ALA B 1 236 ? -11.901 53.563 -50.982 1.00 53.29 340 ALA E O 1
ATOM 4971 N N . ALA B 1 237 ? -13.549 54.434 -49.688 1.00 50.16 341 ALA E N 1
ATOM 4972 C CA . ALA B 1 237 ? -14.572 53.436 -49.986 1.00 50.04 341 ALA E CA 1
ATOM 4973 C C . ALA B 1 237 ? -14.867 53.397 -51.516 1.00 55.47 341 ALA E C 1
ATOM 4974 O O . ALA B 1 237 ? -15.026 52.313 -52.085 1.00 54.89 341 ALA E O 1
ATOM 4976 N N . TRP B 1 238 ? -14.866 54.576 -52.175 1.00 51.13 342 TRP E N 1
ATOM 4977 C CA . TRP B 1 238 ? -14.993 54.735 -53.624 1.00 50.91 342 TRP E CA 1
ATOM 4978 C C . TRP B 1 238 ? -13.735 54.262 -54.384 1.00 54.97 342 TRP E C 1
ATOM 4979 O O . TRP B 1 238 ? -13.859 53.580 -55.405 1.00 54.29 342 TRP E O 1
ATOM 4990 N N . THR B 1 239 ? -12.539 54.668 -53.919 1.00 52.69 343 THR E N 1
ATOM 4991 C CA . THR B 1 239 ? -11.256 54.411 -54.595 1.00 52.58 343 THR E CA 1
ATOM 4992 C C . THR B 1 239 ? -10.948 52.913 -54.688 1.00 57.29 343 THR E C 1
ATOM 4993 O O . THR B 1 239 ? -10.496 52.452 -55.744 1.00 56.38 343 THR E O 1
ATOM 4997 N N . PHE B 1 240 ? -11.223 52.169 -53.601 1.00 54.35 344 PHE E N 1
ATOM 4998 C CA . PHE B 1 240 ? -10.857 50.763 -53.487 1.00 56.84 344 PHE E CA 1
ATOM 4999 C C . PHE B 1 240 ? -12.054 49.796 -53.608 1.00 63.81 344 PHE E C 1
ATOM 5000 O O . PHE B 1 240 ? -11.870 48.585 -53.523 1.00 64.25 344 PHE E O 1
ATOM 5008 N N . GLY B 1 241 ? -13.248 50.336 -53.842 1.00 62.26 345 GLY E N 1
ATOM 5009 C CA . GLY B 1 241 ? -14.475 49.558 -53.978 1.00 62.99 345 GLY E CA 1
ATOM 5010 C C . GLY B 1 241 ? -14.740 48.668 -52.781 1.00 67.97 345 GLY E C 1
ATOM 5011 O O . GLY B 1 241 ? -15.050 47.487 -52.935 1.00 69.04 345 GLY E O 1
ATOM 5012 N N . GLU B 1 242 ? -14.603 49.241 -51.577 1.00 64.54 346 GLU E N 1
ATOM 5013 C CA . GLU B 1 242 ? -14.755 48.553 -50.295 1.00 64.90 346 GLU E CA 1
ATOM 5014 C C . GLU B 1 242 ? -16.214 48.163 -50.088 1.00 68.80 346 GLU E C 1
ATOM 5015 O O . GLU B 1 242 ? -17.111 48.810 -50.647 1.00 67.08 346 GLU E O 1
ATOM 5021 N N . ASP B 1 243 ? -16.448 47.127 -49.262 1.00 67.33 347 ASP E N 1
ATOM 5022 C CA . ASP B 1 243 ? -17.769 46.782 -48.744 1.00 67.88 347 ASP E CA 1
ATOM 5023 C C . ASP B 1 243 ? -18.447 48.057 -48.175 1.00 72.99 347 ASP E C 1
ATOM 5024 O O . ASP B 1 243 ? -17.923 48.677 -47.244 1.00 72.34 347 ASP E O 1
ATOM 5029 N N . PRO B 1 244 ? -19.584 48.472 -48.776 1.00 69.11 348 PRO E N 1
ATOM 5030 C CA . PRO B 1 244 ? -20.242 49.720 -48.346 1.00 66.69 348 PRO E CA 1
ATOM 5031 C C . PRO B 1 244 ? -20.887 49.697 -46.967 1.00 67.60 348 PRO E C 1
ATOM 5032 O O . PRO B 1 244 ? -21.068 50.769 -46.383 1.00 65.81 348 PRO E O 1
ATOM 5036 N N . ALA B 1 245 ? -21.229 48.499 -46.450 1.00 63.67 349 ALA E N 1
ATOM 5037 C CA . ALA B 1 245 ? -21.951 48.321 -45.178 1.00 63.81 349 ALA E CA 1
ATOM 5038 C C . ALA B 1 245 ? -21.387 49.087 -43.961 1.00 65.04 349 ALA E C 1
ATOM 5039 O O . ALA B 1 245 ? -22.200 49.728 -43.287 1.00 64.10 349 ALA E O 1
ATOM 5041 N N . PRO B 1 246 ? -20.065 49.052 -43.616 1.00 60.78 350 PRO E N 1
ATOM 5042 C CA . PRO B 1 246 ? -19.616 49.823 -42.433 1.00 60.14 350 PRO E CA 1
ATOM 5043 C C . PRO B 1 246 ? -19.650 51.343 -42.618 1.00 60.80 350 PRO E C 1
ATOM 5044 O O . PRO B 1 246 ? -19.630 52.063 -41.625 1.00 59.24 350 PRO E O 1
ATOM 5048 N N . ARG B 1 247 ? -19.752 51.836 -43.891 1.00 56.84 351 ARG E N 1
ATOM 5049 C CA . ARG B 1 247 ? -19.777 53.278 -44.172 1.00 54.73 351 ARG E CA 1
ATOM 5050 C C . ARG B 1 247 ? -21.161 53.829 -44.534 1.00 58.61 351 ARG E C 1
ATOM 5051 O O . ARG B 1 247 ? -21.272 55.009 -44.857 1.00 56.76 351 ARG E O 1
ATOM 5059 N N . LEU B 1 248 ? -22.219 52.997 -44.432 1.00 58.00 352 LEU E N 1
ATOM 5060 C CA . LEU B 1 248 ? -23.586 53.366 -44.819 1.00 58.19 352 LEU E CA 1
ATOM 5061 C C . LEU B 1 248 ? -24.214 54.461 -43.975 1.00 58.08 352 LEU E C 1
ATOM 5062 O O . LEU B 1 248 ? -24.814 55.377 -44.546 1.00 55.29 352 LEU E O 1
ATOM 5067 N N . ASP B 1 249 ? -24.147 54.332 -42.621 1.00 55.03 353 ASP E N 1
ATOM 5068 C CA . ASP B 1 249 ? -24.650 55.346 -41.693 1.00 53.77 353 ASP E CA 1
ATOM 5069 C C . ASP B 1 249 ? -23.966 56.666 -41.906 1.00 55.35 353 ASP E C 1
ATOM 5070 O O . ASP B 1 249 ? -24.642 57.687 -41.904 1.00 56.08 353 ASP E O 1
ATOM 5075 N N . LEU B 1 250 ? -22.620 56.649 -42.078 1.00 50.87 354 LEU E N 1
ATOM 5076 C CA . LEU B 1 250 ? -21.816 57.815 -42.441 1.00 49.41 354 LEU E CA 1
ATOM 5077 C C . LEU B 1 250 ? -22.323 58.485 -43.737 1.00 51.28 354 LEU E C 1
ATOM 5078 O O . LEU B 1 250 ? -22.526 59.699 -43.739 1.00 49.86 354 LEU E O 1
ATOM 5083 N N . ALA B 1 251 ? -22.538 57.703 -44.829 1.00 47.25 355 ALA E N 1
ATOM 5084 C CA . ALA B 1 251 ? -23.041 58.234 -46.109 1.00 45.83 355 ALA E CA 1
ATOM 5085 C C . ALA B 1 251 ? -24.429 58.856 -45.958 1.00 51.19 355 ALA E C 1
ATOM 5086 O O . ALA B 1 251 ? -24.646 59.977 -46.424 1.00 49.88 355 ALA E O 1
ATOM 5088 N N . ARG B 1 252 ? -25.350 58.155 -45.274 1.00 49.16 356 ARG E N 1
ATOM 5089 C CA . ARG B 1 252 ? -26.705 58.653 -45.032 1.00 49.25 356 ARG E CA 1
ATOM 5090 C C . ARG B 1 252 ? -26.666 59.970 -44.226 1.00 49.80 356 ARG E C 1
ATOM 5091 O O . ARG B 1 252 ? -27.363 60.911 -44.594 1.00 48.31 356 ARG E O 1
ATOM 5099 N N . ALA B 1 253 ? -25.839 60.031 -43.147 1.00 44.75 357 ALA E N 1
ATOM 5100 C CA . ALA B 1 253 ? -25.712 61.220 -42.294 1.00 45.16 357 ALA E CA 1
ATOM 5101 C C . ALA B 1 253 ? -25.078 62.381 -43.068 1.00 49.85 357 ALA E C 1
ATOM 5102 O O . ALA B 1 253 ? -25.491 63.523 -42.867 1.00 49.87 357 ALA E O 1
ATOM 5104 N N . THR B 1 254 ? -24.077 62.088 -43.948 1.00 46.11 358 THR E N 1
ATOM 5105 C CA . THR B 1 254 ? -23.458 63.100 -44.814 1.00 44.98 358 THR E CA 1
ATOM 5106 C C . THR B 1 254 ? -24.500 63.765 -45.704 1.00 48.78 358 THR E C 1
ATOM 5107 O O . THR B 1 254 ? -24.565 64.993 -45.749 1.00 47.36 358 THR E O 1
ATOM 5111 N N . VAL B 1 255 ? -25.328 62.958 -46.381 1.00 46.62 359 VAL E N 1
ATOM 5112 C CA . VAL B 1 255 ? -26.392 63.435 -47.276 1.00 46.32 359 VAL E CA 1
ATOM 5113 C C . VAL B 1 255 ? -27.440 64.232 -46.470 1.00 51.00 359 VAL E C 1
ATOM 5114 O O . VAL B 1 255 ? -27.799 65.350 -46.873 1.00 49.19 359 VAL E O 1
ATOM 5118 N N . ALA B 1 256 ? -27.881 63.669 -45.309 1.00 46.41 360 ALA E N 1
ATOM 5119 C CA . ALA B 1 256 ? -28.896 64.278 -44.449 1.00 47.67 360 ALA E CA 1
ATOM 5120 C C . ALA B 1 256 ? -28.437 65.660 -43.959 1.00 51.35 360 ALA E C 1
ATOM 5121 O O . ALA B 1 256 ? -29.197 66.622 -44.060 1.00 50.27 360 ALA E O 1
ATOM 5123 N N . GLU B 1 257 ? -27.172 65.752 -43.495 1.00 46.72 361 GLU E N 1
ATOM 5124 C CA . GLU B 1 257 ? -26.591 66.980 -42.956 1.00 45.52 361 GLU E CA 1
ATOM 5125 C C . GLU B 1 257 ? -26.267 68.008 -44.036 1.00 49.18 361 GLU E C 1
ATOM 5126 O O . GLU B 1 257 ? -26.526 69.200 -43.836 1.00 48.25 361 GLU E O 1
ATOM 5132 N N . ALA B 1 258 ? -25.711 67.554 -45.175 1.00 45.96 362 ALA E N 1
ATOM 5133 C CA . ALA B 1 258 ? -25.518 68.416 -46.339 1.00 45.22 362 ALA E CA 1
ATOM 5134 C C . ALA B 1 258 ? -26.847 69.108 -46.701 1.00 49.18 362 ALA E C 1
ATOM 5135 O O . ALA B 1 258 ? -26.873 70.326 -46.917 1.00 46.20 362 ALA E O 1
ATOM 5137 N N . TYR B 1 259 ? -27.956 68.338 -46.736 1.00 47.78 363 TYR E N 1
ATOM 5138 C CA . TYR B 1 259 ? -29.264 68.896 -47.084 1.00 47.11 363 TYR E CA 1
ATOM 5139 C C . TYR B 1 259 ? -29.766 69.905 -46.037 1.00 52.79 363 TYR E C 1
ATOM 5140 O O . TYR B 1 259 ? -30.249 70.975 -46.403 1.00 54.21 363 TYR E O 1
ATOM 5149 N N . ARG B 1 260 ? -29.655 69.562 -44.740 1.00 50.27 364 ARG E N 1
ATOM 5150 C CA . ARG B 1 260 ? -30.083 70.421 -43.638 1.00 50.08 364 ARG E CA 1
ATOM 5151 C C . ARG B 1 260 ? -29.316 71.756 -43.668 1.00 52.32 364 ARG E C 1
ATOM 5152 O O . ARG B 1 260 ? -29.914 72.805 -43.454 1.00 51.37 364 ARG E O 1
ATOM 5160 N N . ARG B 1 261 ? -28.002 71.715 -43.987 1.00 47.20 365 ARG E N 1
ATOM 5161 C CA . ARG B 1 261 ? -27.179 72.913 -44.168 1.00 46.82 365 ARG E CA 1
ATOM 5162 C C . ARG B 1 261 ? -27.627 73.744 -45.389 1.00 51.10 365 ARG E C 1
ATOM 5163 O O . ARG B 1 261 ? -27.883 74.939 -45.239 1.00 50.52 365 ARG E O 1
ATOM 5171 N N . SER B 1 262 ? -27.721 73.108 -46.579 1.00 47.52 366 SER E N 1
ATOM 5172 C CA . SER B 1 262 ? -28.177 73.718 -47.839 1.00 48.22 366 SER E CA 1
ATOM 5173 C C . SER B 1 262 ? -29.445 74.551 -47.646 1.00 53.16 366 SER E C 1
ATOM 5174 O O . SER B 1 262 ? -29.502 75.734 -48.026 1.00 51.14 366 SER E O 1
ATOM 5177 N N . VAL B 1 263 ? -30.437 73.950 -46.984 1.00 52.04 367 VAL E N 1
ATOM 5178 C CA . VAL B 1 263 ? -31.739 74.574 -46.831 1.00 53.37 367 VAL E CA 1
ATOM 5179 C C . VAL B 1 263 ? -31.712 75.777 -45.851 1.00 57.31 367 VAL E C 1
ATOM 5180 O O . VAL B 1 263 ? -32.610 76.632 -45.884 1.00 56.81 367 VAL E O 1
ATOM 5184 N N . ARG B 1 264 ? -30.678 75.832 -44.986 1.00 53.86 368 ARG E N 1
ATOM 5185 C CA . ARG B 1 264 ? -30.457 76.930 -44.026 1.00 53.14 368 ARG E CA 1
ATOM 5186 C C . ARG B 1 264 ? -29.446 77.963 -44.551 1.00 56.72 368 ARG E C 1
ATOM 5187 O O . ARG B 1 264 ? -29.048 78.868 -43.825 1.00 60.00 368 ARG E O 1
ATOM 5195 N N . GLY B 1 265 ? -29.036 77.799 -45.800 1.00 51.70 369 GLY E N 1
ATOM 5196 C CA . GLY B 1 265 ? -28.157 78.723 -46.487 1.00 51.25 369 GLY E CA 1
ATOM 5197 C C . GLY B 1 265 ? -26.699 78.531 -46.155 1.00 53.85 369 GLY E C 1
ATOM 5198 O O . GLY B 1 265 ? -25.900 79.426 -46.423 1.00 55.38 369 GLY E O 1
ATOM 5199 N N . LYS B 1 266 ? -26.329 77.353 -45.590 1.00 47.65 370 LYS E N 1
ATOM 5200 C CA . LYS B 1 266 ? -24.966 77.094 -45.105 1.00 46.20 370 LYS E CA 1
ATOM 5201 C C . LYS B 1 266 ? -24.198 76.310 -46.148 1.00 49.76 370 LYS E C 1
ATOM 5202 O O . LYS B 1 266 ? -24.790 75.438 -46.785 1.00 50.28 370 LYS E O 1
ATOM 5208 N N . PRO B 1 267 ? -22.895 76.587 -46.376 1.00 45.98 371 PRO E N 1
ATOM 5209 C CA . PRO B 1 267 ? -22.118 75.688 -47.257 1.00 45.26 371 PRO E CA 1
ATOM 5210 C C . PRO B 1 267 ? -21.909 74.303 -46.610 1.00 50.07 371 PRO E C 1
ATOM 5211 O O . PRO B 1 267 ? -21.844 74.173 -45.372 1.00 49.45 371 PRO E O 1
ATOM 5215 N N . PHE B 1 268 ? -21.812 73.273 -47.459 1.00 46.78 372 PHE E N 1
ATOM 5216 C CA . PHE B 1 268 ? -21.593 71.877 -47.064 1.00 44.57 372 PHE E CA 1
ATOM 5217 C C . PHE B 1 268 ? -20.440 71.326 -47.861 1.00 48.51 372 PHE E C 1
ATOM 5218 O O . PHE B 1 268 ? -20.086 71.875 -48.914 1.00 49.44 372 PHE E O 1
ATOM 5226 N N . ASP B 1 269 ? -19.883 70.214 -47.386 1.00 43.95 373 ASP E N 1
ATOM 5227 C CA . ASP B 1 269 ? -18.781 69.542 -48.049 1.00 44.57 373 ASP E CA 1
ATOM 5228 C C . ASP B 1 269 ? -19.329 68.792 -49.270 1.00 47.37 373 ASP E C 1
ATOM 5229 O O . ASP B 1 269 ? -19.868 67.690 -49.143 1.00 46.80 373 ASP E O 1
ATOM 5234 N N . GLN B 1 270 ? -19.236 69.423 -50.453 1.00 44.04 374 GLN E N 1
ATOM 5235 C CA . GLN B 1 270 ? -19.794 68.835 -51.685 1.00 43.95 374 GLN E CA 1
ATOM 5236 C C . GLN B 1 270 ? -18.968 67.632 -52.139 1.00 48.94 374 GLN E C 1
ATOM 5237 O O . GLN B 1 270 ? -19.510 66.712 -52.761 1.00 48.84 374 GLN E O 1
ATOM 5243 N N . GLN B 1 271 ? -17.665 67.622 -51.780 1.00 45.87 375 GLN E N 1
ATOM 5244 C CA . GLN B 1 271 ? -16.781 66.506 -52.101 1.00 45.92 375 GLN E CA 1
ATOM 5245 C C . GLN B 1 271 ? -17.158 65.263 -51.297 1.00 48.57 375 GLN E C 1
ATOM 5246 O O . GLN B 1 271 ? -17.343 64.201 -51.887 1.00 46.44 375 GLN E O 1
ATOM 5252 N N . ALA B 1 272 ? -17.310 65.411 -49.958 1.00 46.37 376 ALA E N 1
ATOM 5253 C CA . ALA B 1 272 ? -17.792 64.326 -49.106 1.00 46.69 376 ALA E CA 1
ATOM 5254 C C . ALA B 1 272 ? -19.210 63.905 -49.531 1.00 48.24 376 ALA E C 1
ATOM 5255 O O . ALA B 1 272 ? -19.489 62.705 -49.560 1.00 47.14 376 ALA E O 1
ATOM 5257 N N . LEU B 1 273 ? -20.085 64.878 -49.885 1.00 44.24 377 LEU E N 1
ATOM 5258 C CA . LEU B 1 273 ? -21.389 64.585 -50.503 1.00 45.40 377 LEU E CA 1
ATOM 5259 C C . LEU B 1 273 ? -21.294 63.670 -51.759 1.00 50.43 377 LEU E C 1
ATOM 5260 O O . LEU B 1 273 ? -22.029 62.677 -51.855 1.00 47.96 377 LEU E O 1
ATOM 5265 N N . PHE B 1 274 ? -20.372 63.986 -52.692 1.00 46.97 378 PHE E N 1
ATOM 5266 C CA . PHE B 1 274 ? -20.204 63.178 -53.899 1.00 46.07 378 PHE E CA 1
ATOM 5267 C C . PHE B 1 274 ? -19.979 61.687 -53.566 1.00 50.13 378 PHE E C 1
ATOM 5268 O O . PHE B 1 274 ? -20.671 60.811 -54.121 1.00 49.17 378 PHE E O 1
ATOM 5276 N N . PHE B 1 275 ? -19.002 61.417 -52.674 1.00 46.70 379 PHE E N 1
ATOM 5277 C CA . PHE B 1 275 ? -18.624 60.065 -52.267 1.00 45.67 379 PHE E CA 1
ATOM 5278 C C . PHE B 1 275 ? -19.711 59.342 -51.455 1.00 49.54 379 PHE E C 1
ATOM 5279 O O . PHE B 1 275 ? -19.828 58.127 -51.558 1.00 49.36 379 PHE E O 1
ATOM 5287 N N . ALA B 1 276 ? -20.486 60.084 -50.629 1.00 46.52 380 ALA E N 1
ATOM 5288 C CA . ALA B 1 276 ? -21.653 59.560 -49.902 1.00 45.64 380 ALA E CA 1
ATOM 5289 C C . ALA B 1 276 ? -22.735 59.089 -50.877 1.00 50.71 380 ALA E C 1
ATOM 5290 O O . ALA B 1 276 ? -23.269 57.988 -50.728 1.00 51.75 380 ALA E O 1
ATOM 5292 N N . VAL B 1 277 ? -23.072 59.930 -51.856 1.00 47.95 381 VAL E N 1
ATOM 5293 C CA . VAL B 1 277 ? -24.028 59.607 -52.922 1.00 47.11 381 VAL E CA 1
ATOM 5294 C C . VAL B 1 277 ? -23.557 58.357 -53.696 1.00 50.63 381 VAL E C 1
ATOM 5295 O O . VAL B 1 277 ? -24.368 57.441 -53.920 1.00 48.92 381 VAL E O 1
ATOM 5299 N N . ALA B 1 278 ? -22.251 58.304 -54.067 1.00 46.40 382 ALA E N 1
ATOM 5300 C CA . ALA B 1 278 ? -21.658 57.156 -54.781 1.00 47.22 382 ALA E CA 1
ATOM 5301 C C . ALA B 1 278 ? -21.893 55.838 -54.031 1.00 54.41 382 ALA E C 1
ATOM 5302 O O . ALA B 1 278 ? -22.284 54.850 -54.643 1.00 55.14 382 ALA E O 1
ATOM 5304 N N . LEU B 1 279 ? -21.684 55.836 -52.701 1.00 52.37 383 LEU E N 1
ATOM 5305 C CA . LEU B 1 279 ? -21.891 54.684 -51.833 1.00 53.44 383 LEU E CA 1
ATOM 5306 C C . LEU B 1 279 ? -23.367 54.288 -51.750 1.00 55.34 383 LEU E C 1
ATOM 5307 O O . LEU B 1 279 ? -23.696 53.104 -51.877 1.00 55.49 383 LEU E O 1
ATOM 5312 N N . LEU B 1 280 ? -24.241 55.266 -51.499 1.00 49.51 384 LEU E N 1
ATOM 5313 C CA . LEU B 1 280 ? -25.682 55.032 -51.379 1.00 49.74 384 LEU E CA 1
ATOM 5314 C C . LEU B 1 280 ? -26.327 54.499 -52.657 1.00 55.51 384 LEU E C 1
ATOM 5315 O O . LEU B 1 280 ? -27.177 53.628 -52.566 1.00 55.79 384 LEU E O 1
ATOM 5320 N N . LEU B 1 281 ? -25.892 54.969 -53.838 1.00 53.43 385 LEU E N 1
ATOM 5321 C CA . LEU B 1 281 ? -26.461 54.495 -55.098 1.00 56.02 385 LEU E CA 1
ATOM 5322 C C . LEU B 1 281 ? -25.914 53.129 -55.473 1.00 64.12 385 LEU E C 1
ATOM 5323 O O . LEU B 1 281 ? -26.532 52.435 -56.273 1.00 64.64 385 LEU E O 1
ATOM 5328 N N . ARG B 1 282 ? -24.752 52.745 -54.923 1.00 62.86 386 ARG E N 1
ATOM 5329 C CA . ARG B 1 282 ? -24.241 51.402 -55.157 1.00 64.40 386 ARG E CA 1
ATOM 5330 C C . ARG B 1 282 ? -24.707 50.340 -54.161 1.00 73.02 386 ARG E C 1
ATOM 5331 O O . ARG B 1 282 ? -24.859 49.184 -54.545 1.00 73.30 386 ARG E O 1
ATOM 5339 N N . ALA B 1 283 ? -24.938 50.716 -52.893 1.00 73.05 387 ALA E N 1
ATOM 5340 C CA . ALA B 1 283 ? -25.374 49.738 -51.909 1.00 76.51 387 ALA E CA 1
ATOM 5341 C C . ALA B 1 283 ? -26.190 50.301 -50.770 1.00 84.51 387 ALA E C 1
ATOM 5342 O O . ALA B 1 283 ? -26.041 49.864 -49.632 1.00 86.03 387 ALA E O 1
ATOM 5344 N N . GLY B 1 284 ? -27.060 51.253 -51.079 1.00 82.79 388 GLY E N 1
ATOM 5345 C CA . GLY B 1 284 ? -28.040 51.743 -50.123 1.00 83.29 388 GLY E CA 1
ATOM 5346 C C . GLY B 1 284 ? -29.102 50.702 -49.835 1.00 92.17 388 GLY E C 1
ATOM 5347 O O . GLY B 1 284 ? -29.450 49.895 -50.712 1.00 92.52 388 GLY E O 1
ATOM 5348 N N . GLY B 1 285 ? -29.597 50.718 -48.593 1.00 91.33 389 GLY E N 1
ATOM 5349 C CA . GLY B 1 285 ? -30.758 49.941 -48.168 1.00 93.26 389 GLY E CA 1
ATOM 5350 C C . GLY B 1 285 ? -32.024 50.291 -48.938 1.00 97.97 389 GLY E C 1
ATOM 5351 O O . GLY B 1 285 ? -31.974 51.094 -49.880 1.00 97.22 389 GLY E O 1
ATOM 5352 N N . PRO B 1 286 ? -33.191 49.690 -48.595 1.00 94.85 390 PRO E N 1
ATOM 5353 C CA . PRO B 1 286 ? -34.432 50.057 -49.305 1.00 93.75 390 PRO E CA 1
ATOM 5354 C C . PRO B 1 286 ? -34.774 51.541 -49.126 1.00 91.65 390 PRO E C 1
ATOM 5355 O O . PRO B 1 286 ? -34.798 52.038 -47.991 1.00 91.31 390 PRO E O 1
ATOM 5359 N N . GLY B 1 287 ? -34.948 52.239 -50.254 1.00 82.69 391 GLY E N 1
ATOM 5360 C CA . GLY B 1 287 ? -35.346 53.641 -50.283 1.00 79.48 391 GLY E CA 1
ATOM 5361 C C . GLY B 1 287 ? -34.239 54.662 -50.087 1.00 76.55 391 GLY E C 1
ATOM 5362 O O . GLY B 1 287 ? -34.514 55.867 -50.095 1.00 76.06 391 GLY E O 1
ATOM 5363 N N . ASP B 1 288 ? -32.983 54.205 -49.910 1.00 68.02 392 ASP E N 1
ATOM 5364 C CA . ASP B 1 288 ? -31.835 55.097 -49.708 1.00 64.94 392 ASP E CA 1
ATOM 5365 C C . ASP B 1 288 ? -31.511 55.888 -50.957 1.00 65.10 392 ASP E C 1
ATOM 5366 O O . ASP B 1 288 ? -31.316 57.098 -50.870 1.00 62.98 392 ASP E O 1
ATOM 5371 N N . ALA B 1 289 ? -31.465 55.205 -52.114 1.00 61.01 393 ALA E N 1
ATOM 5372 C CA . ALA B 1 289 ? -31.138 55.803 -53.402 1.00 59.81 393 ALA E CA 1
ATOM 5373 C C . ALA B 1 289 ? -32.151 56.902 -53.757 1.00 64.65 393 ALA E C 1
ATOM 5374 O O . ALA B 1 289 ? -31.755 57.985 -54.171 1.00 63.40 393 ALA E O 1
ATOM 5376 N N . ARG B 1 290 ? -33.436 56.653 -53.473 1.00 64.15 394 ARG E N 1
ATOM 5377 C CA . ARG B 1 290 ? -34.556 57.567 -53.677 1.00 65.73 394 ARG E CA 1
ATOM 5378 C C . ARG B 1 290 ? -34.460 58.793 -52.774 1.00 65.95 394 ARG E C 1
ATOM 5379 O O . ARG B 1 290 ? -34.540 59.908 -53.281 1.00 64.56 394 ARG E O 1
ATOM 5387 N N . GLU B 1 291 ? -34.292 58.589 -51.447 1.00 61.37 395 GLU E N 1
ATOM 5388 C CA . GLU B 1 291 ? -34.102 59.663 -50.476 1.00 60.06 395 GLU E CA 1
ATOM 5389 C C . GLU B 1 291 ? -32.884 60.528 -50.814 1.00 59.79 395 GLU E C 1
ATOM 5390 O O . GLU B 1 291 ? -32.942 61.742 -50.628 1.00 58.63 395 GLU E O 1
ATOM 5396 N N . THR B 1 292 ? -31.802 59.901 -51.321 1.00 54.28 396 THR E N 1
ATOM 5397 C CA . THR B 1 292 ? -30.556 60.572 -51.691 1.00 53.13 396 THR E CA 1
ATOM 5398 C C . THR B 1 292 ? -30.795 61.525 -52.876 1.00 54.64 396 THR E C 1
ATOM 5399 O O . THR B 1 292 ? -30.356 62.670 -52.834 1.00 52.47 396 THR E O 1
ATOM 5403 N N . LEU B 1 293 ? -31.493 61.048 -53.904 1.00 52.38 397 LEU E N 1
ATOM 5404 C CA . LEU B 1 293 ? -31.756 61.817 -55.115 1.00 53.81 397 LEU E CA 1
ATOM 5405 C C . LEU B 1 293 ? -32.778 62.936 -54.918 1.00 58.20 397 LEU E C 1
ATOM 5406 O O . LEU B 1 293 ? -32.634 63.964 -55.567 1.00 57.94 397 LEU E O 1
ATOM 5411 N N . LEU B 1 294 ? -33.778 62.764 -54.011 1.00 55.53 398 LEU E N 1
ATOM 5412 C CA . LEU B 1 294 ? -34.647 63.867 -53.568 1.00 56.54 398 LEU E CA 1
ATOM 5413 C C . LEU B 1 294 ? -33.809 65.007 -52.991 1.00 56.89 398 LEU E C 1
ATOM 5414 O O . LEU B 1 294 ? -34.025 66.168 -53.340 1.00 56.06 398 LEU E O 1
ATOM 5419 N N . ARG B 1 295 ? -32.847 64.667 -52.113 1.00 52.20 399 ARG E N 1
ATOM 5420 C CA . ARG B 1 295 ? -31.991 65.644 -51.425 1.00 50.55 399 ARG E CA 1
ATOM 5421 C C . ARG B 1 295 ? -30.972 66.321 -52.300 1.00 51.49 399 ARG E C 1
ATOM 5422 O O . ARG B 1 295 ? -30.785 67.517 -52.158 1.00 51.32 399 ARG E O 1
ATOM 5430 N N . THR B 1 296 ? -30.317 65.591 -53.203 1.00 49.13 400 THR E N 1
ATOM 5431 C CA . THR B 1 296 ? -29.395 66.213 -54.176 1.00 48.59 400 THR E CA 1
ATOM 5432 C C . THR B 1 296 ? -30.115 67.117 -55.163 1.00 51.33 400 THR E C 1
ATOM 5433 O O . THR B 1 296 ? -29.556 68.143 -55.538 1.00 52.04 400 THR E O 1
ATOM 5437 N N . THR B 1 297 ? -31.350 66.750 -55.569 1.00 47.99 401 THR E N 1
ATOM 5438 C CA . THR B 1 297 ? -32.219 67.585 -56.407 1.00 48.73 401 THR E CA 1
ATOM 5439 C C . THR B 1 297 ? -32.609 68.861 -55.670 1.00 52.77 401 THR E C 1
ATOM 5440 O O . THR B 1 297 ? -32.512 69.942 -56.249 1.00 52.92 401 THR E O 1
ATOM 5444 N N . ALA B 1 298 ? -33.047 68.732 -54.408 1.00 49.59 402 ALA E N 1
ATOM 5445 C CA . ALA B 1 298 ? -33.376 69.857 -53.535 1.00 50.49 402 ALA E CA 1
ATOM 5446 C C . ALA B 1 298 ? -32.177 70.790 -53.302 1.00 54.61 402 ALA E C 1
ATOM 5447 O O . ALA B 1 298 ? -32.352 72.012 -53.283 1.00 55.47 402 ALA E O 1
ATOM 5449 N N . MET B 1 299 ? -30.992 70.201 -53.172 1.00 49.65 403 MET E N 1
ATOM 5450 C CA . MET B 1 299 ? -29.755 70.958 -53.068 1.00 49.67 403 MET E CA 1
ATOM 5451 C C . MET B 1 299 ? -29.486 71.705 -54.369 1.00 54.26 403 MET E C 1
ATOM 5452 O O . MET B 1 299 ? -29.145 72.888 -54.349 1.00 52.27 403 MET E O 1
ATOM 5457 N N . CYS B 1 300 ? -29.644 71.021 -55.500 1.00 53.39 404 CYS E N 1
ATOM 5458 C CA . CYS B 1 300 ? -29.457 71.677 -56.783 1.00 54.49 404 CYS E CA 1
ATOM 5459 C C . CYS B 1 300 ? -30.640 72.602 -57.077 1.00 57.61 404 CYS E C 1
ATOM 5460 O O . CYS B 1 300 ? -31.555 72.291 -57.839 1.00 56.71 404 CYS E O 1
ATOM 5463 N N . THR B 1 301 ? -30.592 73.741 -56.425 1.00 53.67 405 THR E N 1
ATOM 5464 C CA . THR B 1 301 ? -31.420 74.909 -56.642 1.00 54.94 405 THR E CA 1
ATOM 5465 C C . THR B 1 301 ? -31.062 75.467 -58.049 1.00 57.75 405 THR E C 1
ATOM 5466 O O . THR B 1 301 ? -30.015 75.111 -58.587 1.00 55.89 405 THR E O 1
ATOM 5470 N N . ALA B 1 302 ? -31.916 76.321 -58.630 1.00 56.74 406 ALA E N 1
ATOM 5471 C CA . ALA B 1 302 ? -31.603 77.033 -59.881 1.00 58.13 406 ALA E CA 1
ATOM 5472 C C . ALA B 1 302 ? -30.359 77.923 -59.656 1.00 63.97 406 ALA E C 1
ATOM 5473 O O . ALA B 1 302 ? -29.479 77.976 -60.512 1.00 64.79 406 ALA E O 1
ATOM 5475 N N . GLU B 1 303 ? -30.271 78.566 -58.471 1.00 60.78 407 GLU E N 1
ATOM 5476 C CA . GLU B 1 303 ? -29.143 79.386 -58.004 1.00 60.30 407 GLU E CA 1
ATOM 5477 C C . GLU B 1 303 ? -27.849 78.571 -57.876 1.00 59.87 407 GLU E C 1
ATOM 5478 O O . GLU B 1 303 ? -26.784 79.064 -58.249 1.00 60.58 407 GLU E O 1
ATOM 5484 N N . ARG B 1 304 ? -27.943 77.331 -57.349 1.00 53.64 408 ARG E N 1
ATOM 5485 C CA . ARG B 1 304 ? -26.794 76.441 -57.145 1.00 51.17 408 ARG E CA 1
ATOM 5486 C C . ARG B 1 304 ? -26.304 75.928 -58.487 1.00 53.49 408 ARG E C 1
ATOM 5487 O O . ARG B 1 304 ? -25.095 75.857 -58.710 1.00 53.62 408 ARG E O 1
ATOM 5495 N N . ALA B 1 305 ? -27.238 75.581 -59.378 1.00 50.64 409 ALA E N 1
ATOM 5496 C CA . ALA B 1 305 ? -26.958 75.213 -60.767 1.00 51.61 409 ALA E CA 1
ATOM 5497 C C . ALA B 1 305 ? -26.238 76.359 -61.516 1.00 56.38 409 ALA E C 1
ATOM 5498 O O . ALA B 1 305 ? -25.272 76.080 -62.211 1.00 56.41 409 ALA E O 1
ATOM 5500 N N . ALA B 1 306 ? -26.687 77.633 -61.351 1.00 54.33 410 ALA E N 1
ATOM 5501 C CA . ALA B 1 306 ? -26.014 78.803 -61.946 1.00 55.41 410 ALA E CA 1
ATOM 5502 C C . ALA B 1 306 ? -24.629 79.043 -61.321 1.00 60.33 410 ALA E C 1
ATOM 5503 O O . ALA B 1 306 ? -23.714 79.462 -62.025 1.00 61.23 410 ALA E O 1
ATOM 5505 N N . ALA B 1 307 ? -24.469 78.786 -59.998 1.00 56.70 411 ALA E N 1
ATOM 5506 C CA . ALA B 1 307 ? -23.155 78.800 -59.336 1.00 55.93 411 ALA E CA 1
ATOM 5507 C C . ALA B 1 307 ? -22.198 77.738 -59.895 1.00 58.14 411 ALA E C 1
ATOM 5508 O O . ALA B 1 307 ? -21.011 78.030 -60.046 1.00 57.72 411 ALA E O 1
ATOM 5510 N N . ALA B 1 308 ? -22.702 76.524 -60.224 1.00 53.87 412 ALA E N 1
ATOM 5511 C CA . ALA B 1 308 ? -21.874 75.485 -60.874 1.00 52.76 412 ALA E CA 1
ATOM 5512 C C . ALA B 1 308 ? -21.423 75.900 -62.277 1.00 59.10 412 ALA E C 1
ATOM 5513 O O . ALA B 1 308 ? -20.307 75.565 -62.687 1.00 57.81 412 ALA E O 1
ATOM 5515 N N . ALA B 1 309 ? -22.291 76.615 -63.019 1.00 58.36 413 ALA E N 1
ATOM 5516 C CA . ALA B 1 309 ? -21.962 77.158 -64.347 1.00 58.25 413 ALA E CA 1
ATOM 5517 C C . ALA B 1 309 ? -20.950 78.312 -64.244 1.00 62.36 413 ALA E C 1
ATOM 5518 O O . ALA B 1 309 ? -20.047 78.378 -65.067 1.00 61.67 413 ALA E O 1
ATOM 5520 N N . GLU B 1 310 ? -21.075 79.195 -63.222 1.00 61.02 414 GLU E N 1
ATOM 5521 C CA . GLU B 1 310 ? -20.099 80.265 -62.954 1.00 62.62 414 GLU E CA 1
ATOM 5522 C C . GLU B 1 310 ? -18.735 79.720 -62.535 1.00 68.42 414 GLU E C 1
ATOM 5523 O O . GLU B 1 310 ? -17.712 80.206 -63.025 1.00 69.04 414 GLU E O 1
ATOM 5529 N N . LEU B 1 311 ? -18.720 78.718 -61.622 1.00 64.80 415 LEU E N 1
ATOM 5530 C CA . LEU B 1 311 ? -17.501 78.029 -61.202 1.00 63.24 415 LEU E CA 1
ATOM 5531 C C . LEU B 1 311 ? -16.777 77.369 -62.382 1.00 65.01 415 LEU E C 1
ATOM 5532 O O . LEU B 1 311 ? -15.556 77.501 -62.479 1.00 64.26 415 LEU E O 1
ATOM 5537 N N . THR B 1 312 ? -17.526 76.675 -63.266 1.00 61.53 416 THR E N 1
ATOM 5538 C CA . THR B 1 312 ? -17.013 76.085 -64.510 1.00 62.23 416 THR E CA 1
ATOM 5539 C C . THR B 1 312 ? -16.295 77.154 -65.348 1.00 70.08 416 THR E C 1
ATOM 5540 O O . THR B 1 312 ? -15.139 76.952 -65.694 1.00 69.28 416 THR E O 1
ATOM 5544 N N . ARG B 1 313 ? -16.978 78.289 -65.649 1.00 69.98 417 ARG E N 1
ATOM 5545 C CA . ARG B 1 313 ? -16.426 79.432 -66.386 1.00 71.85 417 ARG E CA 1
ATOM 5546 C C . ARG B 1 313 ? -15.103 79.920 -65.756 1.00 74.57 417 ARG E C 1
ATOM 5547 O O . ARG B 1 313 ? -14.103 80.027 -66.465 1.00 74.04 417 ARG E O 1
ATOM 5555 N N . ALA B 1 314 ? -15.102 80.194 -64.427 1.00 70.22 418 ALA E N 1
ATOM 5556 C CA . ALA B 1 314 ? -13.920 80.622 -63.672 1.00 70.66 418 ALA E CA 1
ATOM 5557 C C . ALA B 1 314 ? -12.750 79.608 -63.754 1.00 76.05 418 ALA E C 1
ATOM 5558 O O . ALA B 1 314 ? -11.607 80.023 -63.968 1.00 76.67 418 ALA E O 1
ATOM 5560 N N . ALA B 1 315 ? -13.042 78.288 -63.614 1.00 71.81 419 ALA E N 1
ATOM 5561 C CA . ALA B 1 315 ? -12.055 77.207 -63.755 1.00 71.06 419 ALA E CA 1
ATOM 5562 C C . ALA B 1 315 ? -11.483 77.117 -65.181 1.00 75.35 419 ALA E C 1
ATOM 5563 O O . ALA B 1 315 ? -10.286 76.855 -65.328 1.00 74.75 419 ALA E O 1
ATOM 5565 N N . LEU B 1 316 ? -12.325 77.340 -66.222 1.00 72.20 420 LEU E N 1
ATOM 5566 C CA . LEU B 1 316 ? -11.898 77.234 -67.623 1.00 73.54 420 LEU E CA 1
ATOM 5567 C C . LEU B 1 316 ? -11.221 78.504 -68.183 1.00 81.55 420 LEU E C 1
ATOM 5568 O O . LEU B 1 316 ? -10.699 78.466 -69.301 1.00 82.67 420 LEU E O 1
ATOM 5573 N N . SER B 1 317 ? -11.217 79.613 -67.407 1.00 80.23 421 SER E N 1
ATOM 5574 C CA . SER B 1 317 ? -10.585 80.890 -67.777 1.00 82.15 421 SER E CA 1
ATOM 5575 C C . SER B 1 317 ? -9.075 80.742 -68.054 1.00 87.28 421 SER E C 1
ATOM 5576 O O . SER B 1 317 ? -8.390 80.052 -67.292 1.00 85.21 421 SER E O 1
ATOM 5579 N N . PRO B 1 318 ? -8.534 81.383 -69.128 1.00 86.61 422 PRO E N 1
ATOM 5580 C CA . PRO B 1 318 ? -7.083 81.285 -69.388 1.00 86.90 422 PRO E CA 1
ATOM 5581 C C . PRO B 1 318 ? -6.212 82.012 -68.353 1.00 91.31 422 PRO E C 1
ATOM 5582 O O . PRO B 1 318 ? -4.996 81.807 -68.336 1.00 91.47 422 PRO E O 1
ATOM 5586 N N . THR B 1 319 ? -6.837 82.837 -67.480 1.00 87.89 423 THR E N 1
ATOM 5587 C CA . THR B 1 319 ? -6.184 83.557 -66.379 1.00 88.39 423 THR E CA 1
ATOM 5588 C C . THR B 1 319 ? -6.561 82.970 -64.997 1.00 90.15 423 THR E C 1
ATOM 5589 O O . THR B 1 319 ? -6.411 83.654 -63.978 1.00 90.17 423 THR E O 1
ATOM 5593 N N . ALA B 1 320 ? -7.048 81.712 -64.963 1.00 84.71 424 ALA E N 1
ATOM 5594 C CA . ALA B 1 320 ? -7.422 81.039 -63.717 1.00 83.15 424 ALA E CA 1
ATOM 5595 C C . ALA B 1 320 ? -6.192 80.745 -62.849 1.00 86.99 424 ALA E C 1
ATOM 5596 O O . ALA B 1 320 ? -5.180 80.251 -63.356 1.00 87.08 424 ALA E O 1
ATOM 5598 N N . ALA B 1 321 ? -6.281 81.093 -61.550 1.00 83.13 425 ALA E N 1
ATOM 5599 C CA . ALA B 1 321 ? -5.230 80.917 -60.541 1.00 82.22 425 ALA E CA 1
ATOM 5600 C C . ALA B 1 321 ? -5.671 79.912 -59.476 1.00 83.27 425 ALA E C 1
ATOM 5601 O O . ALA B 1 321 ? -6.864 79.822 -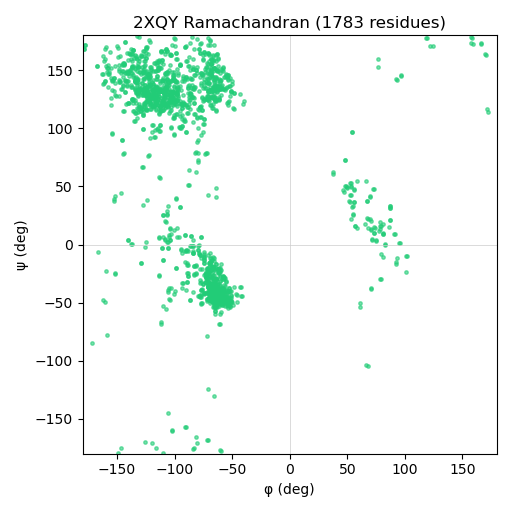59.170 1.00 82.91 425 ALA E O 1
ATOM 5603 N N . TRP B 1 322 ? -4.702 79.188 -58.883 1.00 77.27 426 TRP E N 1
ATOM 5604 C CA . TRP B 1 322 ? -4.993 78.040 -58.013 1.00 74.76 426 TRP E CA 1
ATOM 5605 C C . TRP B 1 322 ? -4.690 78.255 -56.528 1.00 79.66 426 TRP E C 1
ATOM 5606 O O . TRP B 1 322 ? -4.467 77.286 -55.791 1.00 77.80 426 TRP E O 1
ATOM 5617 N N . ASN B 1 323 ? -4.720 79.545 -56.094 1.00 78.63 427 ASN E N 1
ATOM 5618 C CA . ASN B 1 323 ? -4.582 79.975 -54.693 1.00 79.61 427 ASN E CA 1
ATOM 5619 C C . ASN B 1 323 ? -5.690 79.340 -53.848 1.00 81.98 427 ASN E C 1
ATOM 5620 O O . ASN B 1 323 ? -5.432 78.873 -52.734 1.00 81.75 427 ASN E O 1
ATOM 5625 N N . GLU B 1 324 ? -6.920 79.324 -54.401 1.00 76.74 428 GLU E N 1
ATOM 5626 C CA . GLU B 1 324 ? -8.062 78.578 -53.880 1.00 74.61 428 GLU E CA 1
ATOM 5627 C C . GLU B 1 324 ? -8.124 77.222 -54.605 1.00 73.96 428 GLU E C 1
ATOM 5628 O O . GLU B 1 324 ? -8.187 77.202 -55.846 1.00 73.47 428 GLU E O 1
ATOM 5634 N N . PRO B 1 325 ? -8.050 76.089 -53.852 1.00 66.54 429 PRO E N 1
ATOM 5635 C CA . PRO B 1 325 ? -8.096 74.757 -54.500 1.00 63.82 429 PRO E CA 1
ATOM 5636 C C . PRO B 1 325 ? -9.351 74.425 -55.304 1.00 62.76 429 PRO E C 1
ATOM 5637 O O . PRO B 1 325 ? -10.472 74.784 -54.921 1.00 61.71 429 PRO E O 1
ATOM 5641 N N . PHE B 1 326 ? -9.148 73.746 -56.445 1.00 54.28 430 PHE E N 1
ATOM 5642 C CA . PHE B 1 326 ? -10.248 73.347 -57.305 1.00 51.63 430 PHE E CA 1
ATOM 5643 C C . PHE B 1 326 ? -10.287 71.835 -57.533 1.00 53.97 430 PHE E C 1
ATOM 5644 O O . PHE B 1 326 ? -9.278 71.218 -57.859 1.00 52.44 430 PHE E O 1
ATOM 5652 N N . SER B 1 327 ? -11.457 71.239 -57.326 1.00 49.74 431 SER E N 1
ATOM 5653 C CA . SER B 1 327 ? -11.734 69.887 -57.797 1.00 48.34 431 SER E CA 1
ATOM 5654 C C . SER B 1 327 ? -12.936 69.934 -58.715 1.00 53.90 431 SER E C 1
ATOM 5655 O O . SER B 1 327 ? -13.845 70.730 -58.488 1.00 52.49 431 SER E O 1
ATOM 5658 N N . LEU B 1 328 ? -12.925 69.081 -59.761 1.00 52.63 432 LEU E N 1
ATOM 5659 C CA . LEU B 1 328 ? -14.026 68.782 -60.674 1.00 55.94 432 LEU E CA 1
ATOM 5660 C C . LEU B 1 328 ? -15.329 68.470 -59.870 1.00 56.22 432 LEU E C 1
ATOM 5661 O O . LEU B 1 328 ? -16.420 68.858 -60.281 1.00 55.26 432 LEU E O 1
ATOM 5666 N N . LEU B 1 329 ? -15.192 67.794 -58.715 1.00 52.78 433 LEU E N 1
ATOM 5667 C CA . LEU B 1 329 ? -16.289 67.478 -57.784 1.00 51.38 433 LEU E CA 1
ATOM 5668 C C . LEU B 1 329 ? -17.046 68.705 -57.290 1.00 52.35 433 LEU E C 1
ATOM 5669 O O . LEU B 1 329 ? -18.243 68.607 -57.003 1.00 51.86 433 LEU E O 1
ATOM 5674 N N . ASP B 1 330 ? -16.362 69.864 -57.232 1.00 48.52 434 ASP E N 1
ATOM 5675 C CA . ASP B 1 330 ? -16.938 71.139 -56.809 1.00 49.05 434 ASP E CA 1
ATOM 5676 C C . ASP B 1 330 ? -18.024 71.655 -57.786 1.00 55.19 434 ASP E C 1
ATOM 5677 O O . ASP B 1 330 ? -18.897 72.417 -57.362 1.00 54.92 434 ASP E O 1
ATOM 5682 N N . VAL B 1 331 ? -17.950 71.261 -59.082 1.00 52.33 435 VAL E N 1
ATOM 5683 C CA . VAL B 1 331 ? -18.997 71.547 -60.052 1.00 52.56 435 VAL E CA 1
ATOM 5684 C C . VAL B 1 331 ? -19.989 70.382 -60.130 1.00 54.96 435 VAL E C 1
ATOM 5685 O O . VAL B 1 331 ? -21.190 70.632 -60.218 1.00 56.95 435 VAL E O 1
ATOM 5689 N N . LEU B 1 332 ? -19.505 69.121 -60.033 1.00 48.67 436 LEU E N 1
ATOM 5690 C CA . LEU B 1 332 ? -20.348 67.920 -60.180 1.00 48.51 436 LEU E CA 1
ATOM 5691 C C . LEU B 1 332 ? -21.318 67.664 -59.016 1.00 52.49 436 LEU E C 1
ATOM 5692 O O . LEU B 1 332 ? -22.368 67.061 -59.216 1.00 52.69 436 LEU E O 1
ATOM 5697 N N . SER B 1 333 ? -20.951 68.067 -57.812 1.00 49.36 437 SER E N 1
ATOM 5698 C CA . SER B 1 333 ? -21.780 67.829 -56.627 1.00 48.69 437 SER E CA 1
ATOM 5699 C C . SER B 1 333 ? -22.287 69.176 -56.060 1.00 50.58 437 SER E C 1
ATOM 5700 O O . SER B 1 333 ? -21.473 70.078 -55.867 1.00 49.15 437 SER E O 1
ATOM 5703 N N . PRO B 1 334 ? -23.611 69.349 -55.801 1.00 47.46 438 PRO E N 1
ATOM 5704 C CA . PRO B 1 334 ? -24.728 68.376 -55.958 1.00 47.04 438 PRO E CA 1
ATOM 5705 C C . PRO B 1 334 ? -25.330 68.196 -57.350 1.00 50.75 438 PRO E C 1
ATOM 5706 O O . PRO B 1 334 ? -26.006 67.208 -57.584 1.00 49.50 438 PRO E O 1
ATOM 5710 N N . CYS B 1 335 ? -25.114 69.148 -58.251 1.00 51.35 439 CYS E N 1
ATOM 5711 C CA . CYS B 1 335 ? -25.965 69.294 -59.441 1.00 53.19 439 CYS E CA 1
ATOM 5712 C C . CYS B 1 335 ? -25.945 68.209 -60.491 1.00 56.42 439 CYS E C 1
ATOM 5713 O O . CYS B 1 335 ? -27.008 67.777 -60.943 1.00 55.27 439 CYS E O 1
ATOM 5716 N N . ALA B 1 336 ? -24.752 67.731 -60.850 1.00 53.20 440 ALA E N 1
ATOM 5717 C CA . ALA B 1 336 ? -24.628 66.659 -61.844 1.00 53.25 440 ALA E CA 1
ATOM 5718 C C . ALA B 1 336 ? -24.946 65.247 -61.261 1.00 57.68 440 ALA E C 1
ATOM 5719 O O . ALA B 1 336 ? -25.062 64.292 -62.021 1.00 58.67 440 ALA E O 1
ATOM 5721 N N . VAL B 1 337 ? -25.101 65.134 -59.924 1.00 54.04 441 VAL E N 1
ATOM 5722 C CA . VAL B 1 337 ? -25.556 63.916 -59.239 1.00 54.34 441 VAL E CA 1
ATOM 5723 C C . VAL B 1 337 ? -27.006 64.064 -58.718 1.00 57.69 441 VAL E C 1
ATOM 5724 O O . VAL B 1 337 ? -27.418 63.411 -57.746 1.00 58.09 441 VAL E O 1
ATOM 5728 N N . SER B 1 338 ? -27.775 64.932 -59.381 1.00 52.71 442 SER E N 1
ATOM 5729 C CA . SER B 1 338 ? -29.160 65.253 -59.022 1.00 51.45 442 SER E CA 1
ATOM 5730 C C . SER B 1 338 ? -30.066 64.947 -60.213 1.00 56.02 442 SER E C 1
ATOM 5731 O O . SER B 1 338 ? -29.571 64.585 -61.279 1.00 55.48 442 SER E O 1
ATOM 5734 N N . LEU B 1 339 ? -31.386 65.105 -60.028 1.00 53.79 443 LEU E N 1
ATOM 5735 C CA . LEU B 1 339 ? -32.352 64.910 -61.090 1.00 55.73 443 LEU E CA 1
ATOM 5736 C C . LEU B 1 339 ? -32.826 66.214 -61.720 1.00 60.92 443 LEU E C 1
ATOM 5737 O O . LEU B 1 339 ? -33.803 66.196 -62.434 1.00 62.18 443 LEU E O 1
ATOM 5742 N N . ARG B 1 340 ? -32.162 67.343 -61.440 1.00 58.48 444 ARG E N 1
ATOM 5743 C CA . ARG B 1 340 ? -32.294 68.559 -62.238 1.00 59.57 444 ARG E CA 1
ATOM 5744 C C . ARG B 1 340 ? -31.408 68.340 -63.459 1.00 68.67 444 ARG E C 1
ATOM 5745 O O . ARG B 1 340 ? -30.182 68.443 -63.375 1.00 66.29 444 ARG E O 1
ATOM 5753 N N . ARG B 1 341 ? -32.038 67.968 -64.575 1.00 71.87 445 ARG E N 1
ATOM 5754 C CA . ARG B 1 341 ? -31.349 67.658 -65.825 1.00 74.89 445 ARG E CA 1
ATOM 5755 C C . ARG B 1 341 ? -30.942 68.970 -66.509 1.00 85.18 445 ARG E C 1
ATOM 5756 O O . ARG B 1 341 ? -29.791 69.103 -66.926 1.00 84.69 445 ARG E O 1
ATOM 5764 N N . ASP B 1 342 ? -31.876 69.948 -66.556 1.00 86.96 446 ASP E N 1
ATOM 5765 C CA . ASP B 1 342 ? -31.756 71.226 -67.256 1.00 90.03 446 ASP E CA 1
ATOM 5766 C C . ASP B 1 342 ? -30.973 72.308 -66.488 1.00 95.20 446 ASP E C 1
ATOM 5767 O O . ASP B 1 342 ? -30.978 72.315 -65.256 1.00 94.94 446 ASP E O 1
ATOM 5772 N N . LEU B 1 343 ? -30.300 73.218 -67.238 1.00 92.23 447 LEU E N 1
ATOM 5773 C CA . LEU B 1 343 ? -29.637 74.431 -66.738 1.00 117.83 447 LEU E CA 1
ATOM 5774 C C . LEU B 1 343 ? -29.429 75.415 -67.900 1.00 151.11 447 LEU E C 1
ATOM 5775 O O . LEU B 1 343 ? -29.641 76.619 -67.747 1.00 110.31 447 LEU E O 1
ATOM 5780 N N . ALA B 1 347 ? -28.131 75.122 -71.060 1.00 116.69 451 ALA E N 1
ATOM 5781 C CA . ALA B 1 347 ? -26.696 75.331 -70.854 1.00 115.37 451 ALA E CA 1
ATOM 5782 C C . ALA B 1 347 ? -25.824 74.715 -71.971 1.00 118.60 451 ALA E C 1
ATOM 5783 O O . ALA B 1 347 ? -26.337 74.019 -72.857 1.00 118.96 451 ALA E O 1
ATOM 5785 N N . THR B 1 348 ? -24.502 74.985 -71.917 1.00 113.32 452 THR E N 1
ATOM 5786 C CA . THR B 1 348 ? -23.497 74.417 -72.823 1.00 112.39 452 THR E CA 1
ATOM 5787 C C . THR B 1 348 ? -22.638 73.331 -72.104 1.00 110.96 452 THR E C 1
ATOM 5788 O O . THR B 1 348 ? -21.455 73.141 -72.408 1.00 110.64 452 THR E O 1
ATOM 5792 N N . LEU B 1 349 ? -23.275 72.595 -71.169 1.00 102.73 453 LEU E N 1
ATOM 5793 C CA . LEU B 1 349 ? -22.607 71.660 -70.255 1.00 98.55 453 LEU E CA 1
ATOM 5794 C C . LEU B 1 349 ? -23.521 70.501 -69.807 1.00 96.23 453 LEU E C 1
ATOM 5795 O O . LEU B 1 349 ? -23.520 70.104 -68.633 1.00 94.20 453 LEU E O 1
ATOM 5800 N N . ALA B 1 350 ? -24.292 69.951 -70.774 1.00 89.21 454 ALA E N 1
ATOM 5801 C CA . ALA B 1 350 ? -25.122 68.742 -70.622 1.00 86.50 454 ALA E CA 1
ATOM 5802 C C . ALA B 1 350 ? -24.251 67.485 -70.438 1.00 83.88 454 ALA E C 1
ATOM 5803 O O . ALA B 1 350 ? -24.734 66.457 -69.930 1.00 84.06 454 ALA E O 1
ATOM 5805 N N . ASN B 1 351 ? -22.955 67.584 -70.835 1.00 73.26 455 ASN E N 1
ATOM 5806 C CA . ASN B 1 351 ? -21.961 66.530 -70.688 1.00 69.89 455 ASN E CA 1
ATOM 5807 C C . ASN B 1 351 ? -21.633 66.244 -69.222 1.00 68.96 455 ASN E C 1
ATOM 5808 O O . ASN B 1 351 ? -21.178 65.142 -68.917 1.00 67.07 455 ASN E O 1
ATOM 5813 N N . LEU B 1 352 ? -21.882 67.227 -68.322 1.00 63.04 456 LEU E N 1
ATOM 5814 C CA . LEU B 1 352 ? -21.608 67.124 -66.887 1.00 61.59 456 LEU E CA 1
ATOM 5815 C C . LEU B 1 352 ? -22.408 66.055 -66.175 1.00 61.02 456 LEU E C 1
ATOM 5816 O O . LEU B 1 352 ? -21.836 65.294 -65.405 1.00 59.67 456 LEU E O 1
ATOM 5821 N N . GLY B 1 353 ? -23.707 65.999 -66.444 1.00 56.71 457 GLY E N 1
ATOM 5822 C CA . GLY B 1 353 ? -24.588 64.960 -65.931 1.00 56.17 457 GLY E CA 1
ATOM 5823 C C . GLY B 1 353 ? -24.065 63.565 -66.201 1.00 58.37 457 GLY E C 1
ATOM 5824 O O . GLY B 1 353 ? -23.909 62.787 -65.265 1.00 57.71 457 GLY E O 1
ATOM 5825 N N . ALA B 1 354 ? -23.760 63.261 -67.483 1.00 54.13 458 ALA E N 1
ATOM 5826 C CA . ALA B 1 354 ? -23.246 61.963 -67.937 1.00 54.41 458 ALA E CA 1
ATOM 5827 C C . ALA B 1 354 ? -21.891 61.613 -67.325 1.00 58.06 458 ALA E C 1
ATOM 5828 O O . ALA B 1 354 ? -21.666 60.454 -66.972 1.00 58.73 458 ALA E O 1
ATOM 5830 N N . ALA B 1 355 ? -20.990 62.606 -67.220 1.00 54.36 459 ALA E N 1
ATOM 5831 C CA . ALA B 1 355 ? -19.673 62.480 -66.584 1.00 54.86 459 ALA E CA 1
ATOM 5832 C C . ALA B 1 355 ? -19.791 62.143 -65.079 1.00 57.88 459 ALA E C 1
ATOM 5833 O O . ALA B 1 355 ? -19.133 61.210 -64.617 1.00 56.57 459 ALA E O 1
ATOM 5835 N N . ALA B 1 356 ? -20.651 62.859 -64.340 1.00 54.37 460 ALA E N 1
ATOM 5836 C CA . ALA B 1 356 ? -20.898 62.583 -62.915 1.00 54.67 460 ALA E CA 1
ATOM 5837 C C . ALA B 1 356 ? -21.497 61.193 -62.672 1.00 60.55 460 ALA E C 1
ATOM 5838 O O . ALA B 1 356 ? -21.097 60.523 -61.724 1.00 60.32 460 ALA E O 1
ATOM 5840 N N . ARG B 1 357 ? -22.422 60.751 -63.542 1.00 58.65 461 ARG E N 1
ATOM 5841 C CA . ARG B 1 357 ? -23.060 59.438 -63.432 1.00 59.15 461 ARG E CA 1
ATOM 5842 C C . ARG B 1 357 ? -22.040 58.318 -63.675 1.00 63.21 461 ARG E C 1
ATOM 5843 O O . ARG B 1 357 ? -22.098 57.281 -63.020 1.00 63.11 461 ARG E O 1
ATOM 5851 N N . LEU B 1 358 ? -21.096 58.552 -64.604 1.00 60.02 462 LEU E N 1
ATOM 5852 C CA . LEU B 1 358 ? -19.932 57.695 -64.860 1.00 60.32 462 LEU E CA 1
ATOM 5853 C C . LEU B 1 358 ? -18.948 57.676 -63.659 1.00 59.57 462 LEU E C 1
ATOM 5854 O O . LEU B 1 358 ? -18.533 56.595 -63.223 1.00 58.40 462 LEU E O 1
ATOM 5859 N N . ALA B 1 359 ? -18.596 58.873 -63.135 1.00 54.20 463 ALA E N 1
ATOM 5860 C CA . ALA B 1 359 ? -17.719 59.071 -61.972 1.00 53.72 463 ALA E CA 1
ATOM 5861 C C . ALA B 1 359 ? -18.207 58.327 -60.713 1.00 57.95 463 ALA E C 1
ATOM 5862 O O . ALA B 1 359 ? -17.373 57.891 -59.917 1.00 56.58 463 ALA E O 1
ATOM 5864 N N . LEU B 1 360 ? -19.550 58.174 -60.550 1.00 55.24 464 LEU E N 1
ATOM 5865 C CA . LEU B 1 360 ? -20.172 57.556 -59.377 1.00 55.24 464 LEU E CA 1
ATOM 5866 C C . LEU B 1 360 ? -19.825 56.074 -59.188 1.00 58.79 464 LEU E C 1
ATOM 5867 O O . LEU B 1 360 ? -19.793 55.610 -58.048 1.00 57.77 464 LEU E O 1
ATOM 5872 N N . ALA B 1 361 ? -19.552 55.340 -60.290 1.00 53.72 465 ALA E N 1
ATOM 5873 C CA . ALA B 1 361 ? -19.122 53.938 -60.203 1.00 54.24 465 ALA E CA 1
ATOM 5874 C C . ALA B 1 361 ? -17.781 53.812 -59.424 1.00 56.95 465 ALA E C 1
ATOM 5875 O O . ALA B 1 361 ? -16.873 54.618 -59.656 1.00 53.38 465 ALA E O 1
ATOM 5877 N N . PRO B 1 362 ? -17.634 52.827 -58.496 1.00 55.39 466 PRO E N 1
ATOM 5878 C CA . PRO B 1 362 ? -16.396 52.782 -57.685 1.00 55.92 466 PRO E CA 1
ATOM 5879 C C . PRO B 1 362 ? -15.176 52.417 -58.542 1.00 60.95 466 PRO E C 1
ATOM 5880 O O . PRO B 1 362 ? -15.338 51.858 -59.634 1.00 61.13 466 PRO E O 1
ATOM 5884 N N . ALA B 1 363 ? -13.964 52.751 -58.060 1.00 56.60 467 ALA E N 1
ATOM 5885 C CA . ALA B 1 363 ? -12.716 52.570 -58.806 1.00 55.36 467 ALA E CA 1
ATOM 5886 C C . ALA B 1 363 ? -11.885 51.365 -58.333 1.00 60.98 467 ALA E C 1
ATOM 5887 O O . ALA B 1 363 ? -10.711 51.240 -58.712 1.00 63.06 467 ALA E O 1
ATOM 5889 N N . GLY B 1 364 ? -12.500 50.482 -57.541 1.00 55.86 468 GLY E N 1
ATOM 5890 C CA . GLY B 1 364 ? -11.827 49.311 -56.981 1.00 84.60 468 GLY E CA 1
ATOM 5891 C C . GLY B 1 364 ? -11.354 48.271 -57.976 1.00 115.37 468 GLY E C 1
ATOM 5892 O O . GLY B 1 364 ? -11.918 48.131 -59.062 1.00 89.66 468 GLY E O 1
ATOM 5893 N N . GLU B 1 379 ? -27.364 44.795 -64.819 1.00 105.68 483 GLU E N 1
ATOM 5894 C CA . GLU B 1 379 ? -27.764 46.098 -64.273 1.00 103.63 483 GLU E CA 1
ATOM 5895 C C . GLU B 1 379 ? -27.262 47.301 -65.103 1.00 103.58 483 GLU E C 1
ATOM 5896 O O . GLU B 1 379 ? -26.316 47.163 -65.886 1.00 103.45 483 GLU E O 1
ATOM 5902 N N . GLU B 1 380 ? -27.920 48.469 -64.930 1.00 96.28 484 GLU E N 1
ATOM 5903 C CA . GLU B 1 380 ? -27.543 49.742 -65.550 1.00 93.56 484 GLU E CA 1
ATOM 5904 C C . GLU B 1 380 ? -26.206 50.252 -64.965 1.00 92.50 484 GLU E C 1
ATOM 5905 O O . GLU B 1 380 ? -26.034 50.251 -63.744 1.00 91.11 484 GLU E O 1
ATOM 5911 N N . GLU B 1 381 ? -25.259 50.643 -65.849 1.00 86.66 485 GLU E N 1
ATOM 5912 C CA . GLU B 1 381 ? -23.973 51.253 -65.479 1.00 84.43 485 GLU E CA 1
ATOM 5913 C C . GLU B 1 381 ? -24.190 52.601 -64.761 1.00 82.64 485 GLU E C 1
ATOM 5914 O O . GLU B 1 381 ? -23.448 52.929 -63.835 1.00 80.16 485 GLU E O 1
ATOM 5920 N N . ASP B 1 382 ? -25.204 53.367 -65.217 1.00 76.94 486 ASP E N 1
ATOM 5921 C CA . ASP B 1 382 ? -25.642 54.643 -64.656 1.00 74.78 486 ASP E CA 1
ATOM 5922 C C . ASP B 1 382 ? -26.409 54.395 -63.327 1.00 74.59 486 ASP E C 1
ATOM 5923 O O . ASP B 1 382 ? -27.565 53.932 -63.357 1.00 73.53 486 ASP E O 1
ATOM 5928 N N . PRO B 1 383 ? -25.808 54.738 -62.157 1.00 67.42 487 PRO E N 1
ATOM 5929 C CA . PRO B 1 383 ? -26.477 54.426 -60.876 1.00 66.41 487 PRO E CA 1
ATOM 5930 C C . PRO B 1 383 ? -27.687 55.317 -60.600 1.00 67.74 487 PRO E C 1
ATOM 5931 O O . PRO B 1 383 ? -28.563 54.936 -59.824 1.00 67.31 487 PRO E O 1
ATOM 5935 N N . VAL B 1 384 ? -27.717 56.515 -61.212 1.00 63.91 488 VAL E N 1
ATOM 5936 C CA . VAL B 1 384 ? -28.834 57.455 -61.115 1.00 64.42 488 VAL E CA 1
ATOM 5937 C C . VAL B 1 384 ? -30.061 56.879 -61.845 1.00 69.94 488 VAL E C 1
ATOM 5938 O O . VAL B 1 384 ? -31.144 56.839 -61.259 1.00 68.55 488 VAL E O 1
ATOM 5942 N N . ALA B 1 385 ? -29.869 56.401 -63.099 1.00 69.58 489 ALA E N 1
ATOM 5943 C CA . ALA B 1 385 ? -30.901 55.717 -63.890 1.00 71.95 489 ALA E CA 1
ATOM 5944 C C . ALA B 1 385 ? -31.348 54.409 -63.220 1.00 77.84 489 ALA E C 1
ATOM 5945 O O . ALA B 1 385 ? -32.538 54.121 -63.205 1.00 79.28 489 ALA E O 1
ATOM 5947 N N . ARG B 1 386 ? -30.398 53.641 -62.649 1.00 74.14 490 ARG E N 1
ATOM 5948 C CA . ARG B 1 386 ? -30.660 52.412 -61.880 1.00 74.56 490 ARG E CA 1
ATOM 5949 C C . ARG B 1 386 ? -31.574 52.656 -60.659 1.00 77.52 490 ARG E C 1
ATOM 5950 O O . ARG B 1 386 ? -32.439 51.829 -60.376 1.00 78.35 490 ARG E O 1
ATOM 5958 N N . ALA B 1 387 ? -31.377 53.785 -59.941 1.00 72.15 491 ALA E N 1
ATOM 5959 C CA . ALA B 1 387 ? -32.159 54.142 -58.753 1.00 71.18 491 ALA E CA 1
ATOM 5960 C C . ALA B 1 387 ? -33.606 54.492 -59.087 1.00 75.90 491 ALA E C 1
ATOM 5961 O O . ALA B 1 387 ? -34.501 54.240 -58.277 1.00 75.54 491 ALA E O 1
ATOM 5963 N N . ALA B 1 388 ? -33.834 55.096 -60.267 1.00 73.54 492 ALA E N 1
ATOM 5964 C CA . ALA B 1 388 ? -35.169 55.485 -60.706 1.00 74.98 492 ALA E CA 1
ATOM 5965 C C . ALA B 1 388 ? -35.348 55.311 -62.227 1.00 78.95 492 ALA E C 1
ATOM 5966 O O . ALA B 1 388 ? -35.289 56.292 -62.968 1.00 77.97 492 ALA E O 1
ATOM 5968 N N . PRO B 1 389 ? -35.571 54.060 -62.707 1.00 76.86 493 PRO E N 1
ATOM 5969 C CA . PRO B 1 389 ? -35.655 53.823 -64.168 1.00 77.52 493 PRO E CA 1
ATOM 5970 C C . PRO B 1 389 ? -36.849 54.454 -64.888 1.00 82.52 493 PRO E C 1
ATOM 5971 O O . PRO B 1 389 ? -36.794 54.618 -66.102 1.00 83.24 493 PRO E O 1
ATOM 5975 N N . GLU B 1 390 ? -37.912 54.806 -64.142 1.00 79.08 494 GLU E N 1
ATOM 5976 C CA . GLU B 1 390 ? -39.157 55.406 -64.640 1.00 79.85 494 GLU E CA 1
ATOM 5977 C C . GLU B 1 390 ? -38.984 56.852 -65.151 1.00 83.42 494 GLU E C 1
ATOM 5978 O O . GLU B 1 390 ? -39.875 57.359 -65.820 1.00 84.04 494 GLU E O 1
ATOM 5984 N N . ILE B 1 391 ? -37.861 57.511 -64.828 1.00 78.32 495 ILE E N 1
ATOM 5985 C CA . ILE B 1 391 ? -37.633 58.911 -65.192 1.00 78.36 495 ILE E CA 1
ATOM 5986 C C . ILE B 1 391 ? -37.231 59.042 -66.673 1.00 84.04 495 ILE E C 1
ATOM 5987 O O . ILE B 1 391 ? -36.194 58.492 -67.062 1.00 84.44 495 ILE E O 1
ATOM 5992 N N . PRO B 1 392 ? -38.024 59.757 -67.508 1.00 81.50 496 PRO E N 1
ATOM 5993 C CA . PRO B 1 392 ? -37.664 59.871 -68.937 1.00 82.59 496 PRO E CA 1
ATOM 5994 C C . PRO B 1 392 ? -36.560 60.896 -69.236 1.00 88.31 496 PRO E C 1
ATOM 5995 O O . PRO B 1 392 ? -36.186 61.690 -68.365 1.00 86.13 496 PRO E O 1
ATOM 5999 N N . ALA B 1 393 ? -36.028 60.855 -70.475 1.00 86.90 497 ALA E N 1
ATOM 6000 C CA . ALA B 1 393 ? -34.958 61.738 -70.961 1.00 86.14 497 ALA E CA 1
ATOM 6001 C C . ALA B 1 393 ? -35.411 63.200 -71.062 1.00 90.00 497 ALA E C 1
ATOM 6002 O O . ALA B 1 393 ? -34.586 64.092 -70.870 1.00 88.41 497 ALA E O 1
ATOM 6004 N N . GLU B 1 394 ? -36.713 63.442 -71.377 1.00 87.33 498 GLU E N 1
ATOM 6005 C CA . GLU B 1 394 ? -37.277 64.794 -71.503 1.00 87.12 498 GLU E CA 1
ATOM 6006 C C . GLU B 1 394 ? -37.627 65.503 -70.162 1.00 86.56 498 GLU E C 1
ATOM 6007 O O . GLU B 1 394 ? -38.085 66.649 -70.179 1.00 87.48 498 GLU E O 1
ATOM 6013 N N . ALA B 1 395 ? -37.403 64.828 -69.019 1.00 77.68 499 ALA E N 1
ATOM 6014 C CA . ALA B 1 395 ? -37.657 65.404 -67.699 1.00 75.11 499 ALA E CA 1
ATOM 6015 C C . ALA B 1 395 ? -36.644 66.520 -67.414 1.00 74.75 499 ALA E C 1
ATOM 6016 O O . ALA B 1 395 ? -35.439 66.275 -67.466 1.00 73.31 499 ALA E O 1
ATOM 6018 N N . LEU B 1 396 ? -37.134 67.757 -67.193 1.00 69.10 500 LEU E N 1
ATOM 6019 C CA . LEU B 1 396 ? -36.315 68.908 -66.777 1.00 66.72 500 LEU E CA 1
ATOM 6020 C C . LEU B 1 396 ? -35.834 68.691 -65.344 1.00 67.22 500 LEU E C 1
ATOM 6021 O O . LEU B 1 396 ? -34.689 69.003 -64.998 1.00 64.13 500 LEU E O 1
ATOM 6026 N N . LEU B 1 397 ? -36.742 68.165 -64.506 1.00 63.02 501 LEU E N 1
ATOM 6027 C CA . LEU B 1 397 ? -36.516 67.901 -63.105 1.00 60.43 501 LEU E CA 1
ATOM 6028 C C . LEU B 1 397 ? -37.450 66.775 -62.677 1.00 64.52 501 LEU E C 1
ATOM 6029 O O . LEU B 1 397 ? -38.598 66.720 -63.118 1.00 64.52 501 LEU E O 1
ATOM 6034 N N . ALA B 1 398 ? -36.953 65.874 -61.825 1.00 59.71 502 ALA E N 1
ATOM 6035 C CA . ALA B 1 398 ? -37.768 64.789 -61.279 1.00 59.61 502 ALA E CA 1
ATOM 6036 C C . ALA B 1 398 ? -37.649 64.703 -59.749 1.00 61.12 502 ALA E C 1
ATOM 6037 O O . ALA B 1 398 ? -36.604 65.028 -59.195 1.00 58.96 502 ALA E O 1
ATOM 6039 N N . LEU B 1 399 ? -38.728 64.279 -59.083 1.00 59.72 503 LEU E N 1
ATOM 6040 C CA . LEU B 1 399 ? -38.802 64.134 -57.629 1.00 59.84 503 LEU E CA 1
ATOM 6041 C C . LEU B 1 399 ? -39.293 62.732 -57.291 1.00 68.17 503 LEU E C 1
ATOM 6042 O O . LEU B 1 399 ? -40.493 62.452 -57.412 1.00 68.48 503 LEU E O 1
ATOM 6047 N N . PRO B 1 400 ? -38.360 61.814 -56.950 1.00 67.15 504 PRO E N 1
ATOM 6048 C CA . PRO B 1 400 ? -38.742 60.404 -56.775 1.00 69.32 504 PRO E CA 1
ATOM 6049 C C . PRO B 1 400 ? -39.733 60.127 -55.647 1.00 79.87 504 PRO E C 1
ATOM 6050 O O . PRO B 1 400 ? -39.642 60.704 -54.564 1.00 76.43 504 PRO E O 1
ATOM 6054 N N . LEU B 1 401 ? -40.735 59.271 -55.957 1.00 83.78 505 LEU E N 1
ATOM 6055 C CA . LEU B 1 401 ? -41.801 58.871 -55.034 1.00 86.50 505 LEU E CA 1
ATOM 6056 C C . LEU B 1 401 ? -41.593 57.432 -54.572 1.00 95.54 505 LEU E C 1
ATOM 6057 O O . LEU B 1 401 ? -40.765 56.706 -55.137 1.00 94.32 505 LEU E O 1
ATOM 6062 N N . ARG B 1 402 ? -42.359 57.030 -53.540 1.00 97.37 506 ARG E N 1
ATOM 6063 C CA . ARG B 1 402 ? -42.502 55.645 -53.087 1.00 99.90 506 ARG E CA 1
ATOM 6064 C C . ARG B 1 402 ? -43.317 54.839 -54.105 1.00 108.80 506 ARG E C 1
ATOM 6065 O O . ARG B 1 402 ? -44.247 55.374 -54.719 1.00 109.97 506 ARG E O 1
ATOM 6073 N N . GLY B 1 403 ? -42.927 53.577 -54.297 1.00 107.08 507 GLY E N 1
ATOM 6074 C CA . GLY B 1 403 ? -43.636 52.622 -55.147 1.00 108.59 507 GLY E CA 1
ATOM 6075 C C . GLY B 1 403 ? -43.243 52.633 -56.612 1.00 111.95 507 GLY E C 1
ATOM 6076 O O . GLY B 1 403 ? -44.082 52.343 -57.474 1.00 113.67 507 GLY E O 1
ATOM 6077 N N . GLY B 1 404 ? -41.973 52.953 -56.888 1.00 105.45 508 GLY E N 1
ATOM 6078 C CA . GLY B 1 404 ? -41.417 53.005 -58.241 1.00 104.25 508 GLY E CA 1
ATOM 6079 C C . GLY B 1 404 ? -41.968 54.114 -59.121 1.00 106.02 508 GLY E C 1
ATOM 6080 O O . GLY B 1 404 ? -41.917 54.017 -60.355 1.00 106.54 508 GLY E O 1
ATOM 6081 N N . ALA B 1 405 ? -42.500 55.177 -58.486 1.00 99.90 509 ALA E N 1
ATOM 6082 C CA . ALA B 1 405 ? -43.079 56.350 -59.141 1.00 98.61 509 ALA E CA 1
ATOM 6083 C C . ALA B 1 405 ? -42.208 57.594 -58.895 1.00 95.68 509 ALA E C 1
ATOM 6084 O O . ALA B 1 405 ? -41.303 57.546 -58.054 1.00 94.28 509 ALA E O 1
ATOM 6086 N N . SER B 1 406 ? -42.460 58.687 -59.656 1.00 87.60 510 SER E N 1
ATOM 6087 C CA . SER B 1 406 ? -41.854 60.009 -59.458 1.00 83.39 510 SER E CA 1
ATOM 6088 C C . SER B 1 406 ? -42.696 61.140 -60.061 1.00 80.84 510 SER E C 1
ATOM 6089 O O . SER B 1 406 ? -43.371 60.929 -61.074 1.00 80.53 510 SER E O 1
ATOM 6092 N N . PHE B 1 407 ? -42.676 62.333 -59.419 1.00 70.90 511 PHE E N 1
ATOM 6093 C CA . PHE B 1 407 ? -43.117 63.574 -60.061 1.00 68.74 511 PHE E CA 1
ATOM 6094 C C . PHE B 1 407 ? -42.080 63.986 -61.119 1.00 70.24 511 PHE E C 1
ATOM 6095 O O . PHE B 1 407 ? -40.878 63.874 -60.872 1.00 67.54 511 PHE E O 1
ATOM 6103 N N . VAL B 1 408 ? -42.546 64.453 -62.287 1.00 66.23 512 VAL E N 1
ATOM 6104 C CA . VAL B 1 408 ? -41.703 64.807 -63.429 1.00 66.35 512 VAL E CA 1
ATOM 6105 C C . VAL B 1 408 ? -42.188 66.130 -64.056 1.00 69.24 512 VAL E C 1
ATOM 6106 O O . VAL B 1 408 ? -43.364 66.259 -64.403 1.00 68.62 512 VAL E O 1
ATOM 6110 N N . PHE B 1 409 ? -41.271 67.105 -64.180 1.00 65.22 513 PHE E N 1
ATOM 6111 C CA . PHE B 1 409 ? -41.485 68.379 -64.872 1.00 65.14 513 PHE E CA 1
ATOM 6112 C C . PHE B 1 409 ? -40.932 68.283 -66.262 1.00 69.44 513 PHE E C 1
ATOM 6113 O O . PHE B 1 409 ? -39.789 67.854 -66.425 1.00 66.89 513 PHE E O 1
ATOM 6121 N N . THR B 1 410 ? -41.750 68.668 -67.270 1.00 69.09 514 THR E N 1
ATOM 6122 C CA . THR B 1 410 ? -41.415 68.690 -68.700 1.00 70.24 514 THR E CA 1
ATOM 6123 C C . THR B 1 410 ? -41.973 69.968 -69.345 1.00 77.92 514 THR E C 1
ATOM 6124 O O . THR B 1 410 ? -42.825 70.638 -68.750 1.00 78.44 514 THR E O 1
ATOM 6128 N N . ARG B 1 411 ? -41.487 70.310 -70.553 1.00 75.56 515 ARG E N 1
ATOM 6129 C CA . ARG B 1 411 ? -42.021 71.421 -71.351 1.00 78.12 515 ARG E CA 1
ATOM 6130 C C . ARG B 1 411 ? -43.329 71.004 -72.039 1.00 86.66 515 ARG E C 1
ATOM 6131 O O . ARG B 1 411 ? -44.293 71.769 -72.052 1.00 87.40 515 ARG E O 1
ATOM 6139 N N . ARG B 1 412 ? -43.353 69.787 -72.603 1.00 85.54 516 ARG E N 1
ATOM 6140 C CA . ARG B 1 412 ? -44.523 69.232 -73.268 1.00 89.06 516 ARG E CA 1
ATOM 6141 C C . ARG B 1 412 ? -45.213 68.205 -72.397 1.00 94.97 516 ARG E C 1
ATOM 6142 O O . ARG B 1 412 ? -44.548 67.400 -71.736 1.00 92.04 516 ARG E O 1
ATOM 6150 N N . ARG B 1 413 ? -46.557 68.220 -72.428 1.00 96.59 517 ARG E N 1
ATOM 6151 C CA . ARG B 1 413 ? -47.396 67.293 -71.680 1.00 97.67 517 ARG E CA 1
ATOM 6152 C C . ARG B 1 413 ? -47.249 65.850 -72.153 1.00 102.47 517 ARG E C 1
ATOM 6153 O O . ARG B 1 413 ? -47.193 65.621 -73.362 1.00 104.02 517 ARG E O 1
ATOM 6161 N N . PRO B 1 414 ? -47.174 64.865 -71.226 1.00 97.35 518 PRO E N 1
ATOM 6162 C CA . PRO B 1 414 ? -47.055 63.466 -71.657 1.00 97.95 518 PRO E CA 1
ATOM 6163 C C . PRO B 1 414 ? -48.316 62.923 -72.334 1.00 106.78 518 PRO E C 1
ATOM 6164 O O . PRO B 1 414 ? -49.439 63.367 -72.064 1.00 105.99 518 PRO E O 1
ATOM 6168 N N . ASP B 1 415 ? -48.098 61.958 -73.228 1.00 107.30 519 ASP E N 1
ATOM 6169 C CA . ASP B 1 415 ? -49.134 61.166 -73.875 1.00 111.27 519 ASP E CA 1
ATOM 6170 C C . ASP B 1 415 ? -49.541 60.013 -72.942 1.00 120.42 519 ASP E C 1
ATOM 6171 O O . ASP B 1 415 ? -48.670 59.383 -72.329 1.00 119.27 519 ASP E O 1
ATOM 6176 N N . CYS B 1 416 ? -50.866 59.773 -72.812 1.00 121.81 520 CYS E N 1
ATOM 6177 C CA . CYS B 1 416 ? -51.486 58.698 -72.017 1.00 123.46 520 CYS E CA 1
ATOM 6178 C C . CYS B 1 416 ? -51.088 58.676 -70.535 1.00 124.32 520 CYS E C 1
ATOM 6179 O O . CYS B 1 416 ? -50.957 57.601 -69.945 1.00 124.24 520 CYS E O 1
ATOM 6182 N N . GLY B 1 417 ? -50.919 59.857 -69.948 1.00 118.08 521 GLY E N 1
ATOM 6183 C CA . GLY B 1 417 ? -50.552 59.993 -68.544 1.00 115.11 521 GLY E CA 1
ATOM 6184 C C . GLY B 1 417 ? -51.251 61.130 -67.826 1.00 117.82 521 GLY E C 1
ATOM 6185 O O . GLY B 1 417 ? -51.549 62.149 -68.453 1.00 118.24 521 GLY E O 1
ATOM 6186 N N . PRO B 1 418 ? -51.544 60.988 -66.504 1.00 112.82 522 PRO E N 1
ATOM 6187 C CA . PRO B 1 418 ? -52.076 62.133 -65.732 1.00 111.96 522 PRO E CA 1
ATOM 6188 C C . PRO B 1 418 ? -51.075 63.279 -65.596 1.00 110.85 522 PRO E C 1
ATOM 6189 O O . PRO B 1 418 ? -49.956 63.063 -65.127 1.00 109.30 522 PRO E O 1
ATOM 6193 N N . ALA B 1 419 ? -51.476 64.496 -66.001 1.00 103.85 523 ALA E N 1
ATOM 6194 C CA . ALA B 1 419 ? -50.604 65.670 -66.004 1.00 100.04 523 ALA E CA 1
ATOM 6195 C C . ALA B 1 419 ? -51.306 66.958 -65.606 1.00 100.16 523 ALA E C 1
ATOM 6196 O O . ALA B 1 419 ? -52.489 67.122 -65.876 1.00 101.32 523 ALA E O 1
ATOM 6198 N N . TYR B 1 420 ? -50.568 67.863 -64.945 1.00 93.05 524 TYR E N 1
ATOM 6199 C CA . TYR B 1 420 ? -51.013 69.213 -64.607 1.00 92.49 524 TYR E CA 1
ATOM 6200 C C . TYR B 1 420 ? -50.247 70.221 -65.453 1.00 96.19 524 TYR E C 1
ATOM 6201 O O . TYR B 1 420 ? -49.015 70.189 -65.504 1.00 93.98 524 TYR E O 1
ATOM 6210 N N . THR B 1 421 ? -50.978 71.098 -66.134 1.00 94.72 525 THR E N 1
ATOM 6211 C CA . THR B 1 421 ? -50.397 72.267 -66.789 1.00 94.68 525 THR E CA 1
ATOM 6212 C C . THR B 1 421 ? -50.298 73.384 -65.744 1.00 97.71 525 THR E C 1
ATOM 6213 O O . THR B 1 421 ? -51.286 73.664 -65.060 1.00 97.43 525 THR E O 1
ATOM 6217 N N . LEU B 1 422 ? -49.097 73.970 -65.568 1.00 93.17 526 LEU E N 1
ATOM 6218 C CA . LEU B 1 422 ? -48.853 74.934 -64.486 1.00 92.01 526 LEU E CA 1
ATOM 6219 C C . LEU B 1 422 ? -49.295 76.340 -64.877 1.00 98.85 526 LEU E C 1
ATOM 6220 O O . LEU B 1 422 ? -48.985 76.797 -65.981 1.00 100.37 526 LEU E O 1
ATOM 6225 N N . GLY B 1 423 ? -50.017 76.998 -63.967 1.00 95.26 527 GLY E N 1
ATOM 6226 C CA . GLY B 1 423 ? -50.545 78.344 -64.160 1.00 96.34 527 GLY E CA 1
ATOM 6227 C C . GLY B 1 423 ? -49.528 79.460 -64.005 1.00 98.71 527 GLY E C 1
ATOM 6228 O O . GLY B 1 423 ? -48.579 79.350 -63.220 1.00 96.14 527 GLY E O 1
ATOM 6229 N N . GLY B 1 424 ? -49.737 80.528 -64.773 1.00 96.50 528 GLY E N 1
ATOM 6230 C CA . GLY B 1 424 ? -48.943 81.752 -64.730 1.00 96.26 528 GLY E CA 1
ATOM 6231 C C . GLY B 1 424 ? -47.536 81.609 -65.263 1.00 99.73 528 GLY E C 1
ATOM 6232 O O . GLY B 1 424 ? -46.599 82.157 -64.679 1.00 98.93 528 GLY E O 1
ATOM 6233 N N . VAL B 1 425 ? -47.384 80.872 -66.377 1.00 96.96 529 VAL E N 1
ATOM 6234 C CA . VAL B 1 425 ? -46.100 80.565 -67.018 1.00 95.85 529 VAL E CA 1
ATOM 6235 C C . VAL B 1 425 ? -46.166 80.994 -68.488 1.00 103.57 529 VAL E C 1
ATOM 6236 O O . VAL B 1 425 ? -47.185 80.747 -69.141 1.00 105.06 529 VAL E O 1
ATOM 6240 N N . ASP B 1 426 ? -45.080 81.638 -68.996 1.00 101.28 530 ASP E N 1
ATOM 6241 C CA . ASP B 1 426 ? -44.887 81.996 -70.409 1.00 103.45 530 ASP E CA 1
ATOM 6242 C C . ASP B 1 426 ? -45.177 80.813 -71.333 1.00 106.73 530 ASP E C 1
ATOM 6243 O O . ASP B 1 426 ? -44.656 79.718 -71.120 1.00 104.06 530 ASP E O 1
ATOM 6248 N N . ILE B 1 427 ? -46.000 81.057 -72.368 1.00 105.39 531 ILE E N 1
ATOM 6249 C CA . ILE B 1 427 ? -46.525 80.060 -73.305 1.00 105.53 531 ILE E CA 1
ATOM 6250 C C . ILE B 1 427 ? -45.409 79.390 -74.136 1.00 106.17 531 ILE E C 1
ATOM 6251 O O . ILE B 1 427 ? -45.539 78.215 -74.498 1.00 104.96 531 ILE E O 1
ATOM 6256 N N . ALA B 1 428 ? -44.301 80.125 -74.383 1.00 101.27 532 ALA E N 1
ATOM 6257 C CA . ALA B 1 428 ? -43.136 79.661 -75.142 1.00 100.02 532 ALA E CA 1
ATOM 6258 C C . ALA B 1 428 ? -42.156 78.851 -74.290 1.00 100.00 532 ALA E C 1
ATOM 6259 O O . ALA B 1 428 ? -41.317 78.134 -74.844 1.00 99.78 532 ALA E O 1
ATOM 6261 N N . ASN B 1 429 ? -42.241 78.977 -72.953 1.00 92.81 533 ASN E N 1
ATOM 6262 C CA . ASN B 1 429 ? -41.443 78.158 -72.034 1.00 88.92 533 ASN E CA 1
ATOM 6263 C C . ASN B 1 429 ? -42.351 77.483 -70.973 1.00 88.95 533 ASN E C 1
ATOM 6264 O O . ASN B 1 429 ? -42.225 77.785 -69.783 1.00 86.48 533 ASN E O 1
ATOM 6269 N N . PRO B 1 430 ? -43.249 76.541 -71.377 1.00 83.89 534 PRO E N 1
ATOM 6270 C CA . PRO B 1 430 ? -44.259 76.047 -70.423 1.00 82.59 534 PRO E CA 1
ATOM 6271 C C . PRO B 1 430 ? -43.736 75.031 -69.408 1.00 82.05 534 PRO E C 1
ATOM 6272 O O . PRO B 1 430 ? -42.643 74.491 -69.562 1.00 79.70 534 PRO E O 1
ATOM 6276 N N . LEU B 1 431 ? -44.520 74.802 -68.347 1.00 77.31 535 LEU E N 1
ATOM 6277 C CA . LEU B 1 431 ? -44.233 73.779 -67.354 1.00 74.99 535 LEU E CA 1
ATOM 6278 C C . LEU B 1 431 ? -45.394 72.811 -67.179 1.00 78.50 535 LEU E C 1
ATOM 6279 O O . LEU B 1 431 ? -46.496 73.199 -66.772 1.00 77.77 535 LEU E O 1
ATOM 6284 N N . VAL B 1 432 ? -45.142 71.548 -67.526 1.00 75.12 536 VAL E N 1
ATOM 6285 C CA . VAL B 1 432 ? -46.067 70.453 -67.259 1.00 75.37 536 VAL E CA 1
ATOM 6286 C C . VAL B 1 432 ? -45.485 69.603 -66.121 1.00 76.38 536 VAL E C 1
ATOM 6287 O O . VAL B 1 432 ? -44.312 69.224 -66.155 1.00 73.46 536 VAL E O 1
ATOM 6291 N N . LEU B 1 433 ? -46.303 69.344 -65.105 1.00 73.82 537 LEU E N 1
ATOM 6292 C CA . LEU B 1 433 ? -45.976 68.477 -63.985 1.00 72.42 537 LEU E CA 1
ATOM 6293 C C . LEU B 1 433 ? -46.810 67.196 -64.145 1.00 79.10 537 LEU E C 1
ATOM 6294 O O . LEU B 1 433 ? -48.046 67.258 -64.153 1.00 79.38 537 LEU E O 1
ATOM 6299 N N . ALA B 1 434 ? -46.132 66.044 -64.244 1.00 76.73 538 ALA E N 1
ATOM 6300 C CA . ALA B 1 434 ? -46.766 64.733 -64.381 1.00 78.99 538 ALA E CA 1
ATOM 6301 C C . ALA B 1 434 ? -46.274 63.758 -63.315 1.00 85.73 538 ALA E C 1
ATOM 6302 O O . ALA B 1 434 ? -45.205 63.962 -62.745 1.00 81.34 538 ALA E O 1
ATOM 6304 N N . ILE B 1 435 ? -47.062 62.711 -63.031 1.00 88.88 539 ILE E N 1
ATOM 6305 C CA . ILE B 1 435 ? -46.625 61.574 -62.216 1.00 90.62 539 ILE E CA 1
ATOM 6306 C C . ILE B 1 435 ? -46.313 60.415 -63.168 1.00 100.89 539 ILE E C 1
ATOM 6307 O O . ILE B 1 435 ? -47.151 60.058 -63.996 1.00 103.16 539 ILE E O 1
ATOM 6312 N N . VAL B 1 436 ? -45.100 59.855 -63.079 1.00 99.55 540 VAL E N 1
ATOM 6313 C CA . VAL B 1 436 ? -44.711 58.717 -63.915 1.00 101.83 540 VAL E CA 1
ATOM 6314 C C . VAL B 1 436 ? -44.751 57.426 -63.089 1.00 112.01 540 VAL E C 1
ATOM 6315 O O . VAL B 1 436 ? -43.847 57.163 -62.294 1.00 110.28 540 VAL E O 1
ATOM 6319 N N . SER B 1 437 ? -45.841 56.648 -63.267 1.00 115.12 541 SER E N 1
ATOM 6320 C CA . SER B 1 437 ? -46.127 55.395 -62.558 1.00 117.52 541 SER E CA 1
ATOM 6321 C C . SER B 1 437 ? -46.228 54.210 -63.531 1.00 126.01 541 SER E C 1
ATOM 6322 O O . SER B 1 437 ? -47.091 54.198 -64.424 1.00 127.45 541 SER E O 1
ATOM 6325 N N . ASN B 1 438 ? -45.333 53.215 -63.346 1.00 123.25 542 ASN E N 1
ATOM 6326 C CA . ASN B 1 438 ? -45.231 52.017 -64.185 1.00 157.53 542 ASN E CA 1
ATOM 6327 C C . ASN B 1 438 ? -46.396 51.063 -63.939 1.00 180.64 542 ASN E C 1
ATOM 6328 O O . ASN B 1 438 ? -46.785 50.325 -64.840 1.00 144.45 542 ASN E O 1
ATOM 6333 N N . CYS B 1 443 ? -54.267 54.816 -68.934 1.00 127.88 547 CYS E N 1
ATOM 6334 C CA . CYS B 1 443 ? -54.182 56.008 -69.773 1.00 127.68 547 CYS E CA 1
ATOM 6335 C C . CYS B 1 443 ? -55.223 57.042 -69.348 1.00 129.68 547 CYS E C 1
ATOM 6336 O O . CYS B 1 443 ? -56.405 56.713 -69.237 1.00 132.12 547 CYS E O 1
ATOM 6339 N N . ASP B 1 444 ? -54.779 58.290 -69.117 1.00 121.57 548 ASP E N 1
ATOM 6340 C CA . ASP B 1 444 ? -55.618 59.407 -68.678 1.00 120.44 548 ASP E CA 1
ATOM 6341 C C . ASP B 1 444 ? -55.699 60.494 -69.761 1.00 121.71 548 ASP E C 1
ATOM 6342 O O . ASP B 1 444 ? -54.663 60.956 -70.245 1.00 120.55 548 ASP E O 1
ATOM 6347 N N . TYR B 1 445 ? -56.930 60.906 -70.121 1.00 117.28 549 TYR E N 1
ATOM 6348 C CA . TYR B 1 445 ? -57.226 61.847 -71.210 1.00 117.15 549 TYR E CA 1
ATOM 6349 C C . TYR B 1 445 ? -57.622 63.243 -70.716 1.00 118.73 549 TYR E C 1
ATOM 6350 O O . TYR B 1 445 ? -57.843 64.131 -71.536 1.00 119.52 549 TYR E O 1
ATOM 6359 N N . THR B 1 446 ? -57.717 63.435 -69.392 1.00 112.47 550 THR E N 1
ATOM 6360 C CA . THR B 1 446 ? -58.255 64.657 -68.786 1.00 112.09 550 THR E CA 1
ATOM 6361 C C . THR B 1 446 ? -57.246 65.806 -68.659 1.00 111.41 550 THR E C 1
ATOM 6362 O O . THR B 1 446 ? -56.062 65.566 -68.438 1.00 107.05 550 THR E O 1
ATOM 6366 N N . ASP B 1 447 ? -57.738 67.051 -68.805 1.00 109.12 551 ASP E N 1
ATOM 6367 C CA . ASP B 1 447 ? -56.970 68.292 -68.715 1.00 107.64 551 ASP E CA 1
ATOM 6368 C C . ASP B 1 447 ? -57.035 68.828 -67.280 1.00 110.09 551 ASP E C 1
ATOM 6369 O O . ASP B 1 447 ? -58.049 69.403 -66.878 1.00 111.12 551 ASP E O 1
ATOM 6374 N N . ARG B 1 448 ? -55.953 68.624 -66.508 1.00 104.28 552 ARG E N 1
ATOM 6375 C CA . ARG B 1 448 ? -55.892 68.965 -65.081 1.00 102.85 552 ARG E CA 1
ATOM 6376 C C . ARG B 1 448 ? -55.135 70.267 -64.799 1.00 105.27 552 ARG E C 1
ATOM 6377 O O . ARG B 1 448 ? -54.163 70.592 -65.486 1.00 103.04 552 ARG E O 1
ATOM 6385 N N . MET B 1 449 ? -55.599 71.005 -63.782 1.00 104.09 553 MET E N 1
ATOM 6386 C CA . MET B 1 449 ? -54.904 72.153 -63.191 1.00 103.72 553 MET E CA 1
ATOM 6387 C C . MET B 1 449 ? -54.892 72.056 -61.651 1.00 105.62 553 MET E C 1
ATOM 6388 O O . MET B 1 449 ? -55.883 71.594 -61.064 1.00 104.99 553 MET E O 1
ATOM 6393 N N . PRO B 1 450 ? -53.776 72.452 -60.978 1.00 100.68 554 PRO E N 1
ATOM 6394 C CA . PRO B 1 450 ? -53.738 72.354 -59.508 1.00 99.57 554 PRO E CA 1
ATOM 6395 C C . PRO B 1 450 ? -54.761 73.232 -58.806 1.00 105.98 554 PRO E C 1
ATOM 6396 O O . PRO B 1 450 ? -55.001 74.369 -59.213 1.00 105.50 554 PRO E O 1
ATOM 6400 N N . GLU B 1 451 ? -55.377 72.669 -57.761 1.00 105.65 555 GLU E N 1
ATOM 6401 C CA . GLU B 1 451 ? -56.360 73.311 -56.889 1.00 108.11 555 GLU E CA 1
ATOM 6402 C C . GLU B 1 451 ? -55.706 74.359 -55.990 1.00 113.40 555 GLU E C 1
ATOM 6403 O O . GLU B 1 451 ? -54.716 74.058 -55.319 1.00 110.67 555 GLU E O 1
ATOM 6409 N N . SER B 1 452 ? -56.252 75.591 -55.989 1.00 113.93 556 SER E N 1
ATOM 6410 C CA . SER B 1 452 ? -55.791 76.671 -55.114 1.00 114.32 556 SER E CA 1
ATOM 6411 C C . SER B 1 452 ? -56.327 76.491 -53.692 1.00 121.37 556 SER E C 1
ATOM 6412 O O . SER B 1 452 ? -57.541 76.468 -53.485 1.00 122.81 556 SER E O 1
ATOM 6415 N N . GLN B 1 453 ? -55.408 76.335 -52.722 1.00 118.78 557 GLN E N 1
ATOM 6416 C CA . GLN B 1 453 ? -55.705 76.057 -51.313 1.00 119.52 557 GLN E CA 1
ATOM 6417 C C . GLN B 1 453 ? -54.703 76.742 -50.382 1.00 125.67 557 GLN E C 1
ATOM 6418 O O . GLN B 1 453 ? -53.545 76.921 -50.759 1.00 123.65 557 GLN E O 1
ATOM 6424 N N . HIS B 1 454 ? -55.152 77.120 -49.166 1.00 125.91 558 HIS E N 1
ATOM 6425 C CA . HIS B 1 454 ? -54.295 77.671 -48.108 1.00 125.91 558 HIS E CA 1
ATOM 6426 C C . HIS B 1 454 ? -53.757 76.562 -47.194 1.00 132.86 558 HIS E C 1
ATOM 6427 O O . HIS B 1 454 ? -54.209 75.419 -47.298 1.00 132.52 558 HIS E O 1
ATOM 6434 N N . LEU B 1 455 ? -52.792 76.898 -46.307 1.00 131.87 559 LEU E N 1
ATOM 6435 C CA . LEU B 1 455 ? -52.177 75.948 -45.368 1.00 132.19 559 LEU E CA 1
ATOM 6436 C C . LEU B 1 455 ? -52.874 75.849 -43.985 1.00 140.58 559 LEU E C 1
ATOM 6437 O O . LEU B 1 455 ? -52.768 76.783 -43.183 1.00 140.06 559 LEU E O 1
ATOM 6442 N N . PRO B 1 456 ? -53.626 74.749 -43.699 1.00 140.84 560 PRO E N 1
ATOM 6443 C CA . PRO B 1 456 ? -54.197 74.584 -42.350 1.00 142.12 560 PRO E CA 1
ATOM 6444 C C . PRO B 1 456 ? -53.296 73.830 -41.363 1.00 147.22 560 PRO E C 1
ATOM 6445 O O . PRO B 1 456 ? -52.594 72.895 -41.756 1.00 145.99 560 PRO E O 1
ATOM 6449 N N . ALA B 1 457 ? -53.335 74.250 -40.073 1.00 145.29 561 ALA E N 1
ATOM 6450 C CA . ALA B 1 457 ? -52.679 73.633 -38.905 1.00 144.75 561 ALA E CA 1
ATOM 6451 C C . ALA B 1 457 ? -51.139 73.399 -39.031 1.00 148.03 561 ALA E C 1
ATOM 6452 O O . ALA B 1 457 ? -50.741 72.372 -39.585 1.00 147.16 561 ALA E O 1
ATOM 6454 N N . THR B 1 458 ? -50.249 74.306 -38.516 1.00 144.41 562 THR E N 1
ATOM 6455 C CA . THR B 1 458 ? -50.446 75.547 -37.731 1.00 144.87 562 THR E CA 1
ATOM 6456 C C . THR B 1 458 ? -51.005 75.326 -36.303 1.00 149.58 562 THR E C 1
ATOM 6457 O O . THR B 1 458 ? -51.811 76.128 -35.817 1.00 150.20 562 THR E O 1
ATOM 6461 N N . ASP B 1 459 ? -50.558 74.239 -35.631 1.00 145.46 563 ASP E N 1
ATOM 6462 C CA . ASP B 1 459 ? -51.027 73.866 -34.287 1.00 145.77 563 ASP E CA 1
ATOM 6463 C C . ASP B 1 459 ? -49.992 73.087 -33.458 1.00 147.71 563 ASP E C 1
ATOM 6464 O O . ASP B 1 459 ? -50.052 73.126 -32.226 1.00 147.60 563 ASP E O 1
ATOM 6469 N N . ASN B 1 460 ? -49.050 72.394 -34.139 1.00 142.14 564 ASN E N 1
ATOM 6470 C CA . ASN B 1 460 ? -48.044 71.480 -33.572 1.00 140.48 564 ASN E CA 1
ATOM 6471 C C . ASN B 1 460 ? -48.558 70.420 -32.557 1.00 142.97 564 ASN E C 1
ATOM 6472 O O . ASN B 1 460 ? -48.316 70.546 -31.351 1.00 142.59 564 ASN E O 1
ATOM 6477 N N . PRO B 1 461 ? -49.284 69.371 -33.021 1.00 138.48 565 PRO E N 1
ATOM 6478 C CA . PRO B 1 461 ? -49.722 68.319 -32.093 1.00 138.50 565 PRO E CA 1
ATOM 6479 C C . PRO B 1 461 ? -48.765 67.114 -32.077 1.00 139.88 565 PRO E C 1
ATOM 6480 O O . PRO B 1 461 ? -49.208 65.977 -31.871 1.00 140.83 565 PRO E O 1
ATOM 6484 N N . SER B 1 462 ? -47.444 67.372 -32.284 1.00 132.58 566 SER E N 1
ATOM 6485 C CA . SER B 1 462 ? -46.369 66.380 -32.489 1.00 130.40 566 SER E CA 1
ATOM 6486 C C . SER B 1 462 ? -46.602 65.410 -33.683 1.00 130.96 566 SER E C 1
ATOM 6487 O O . SER B 1 462 ? -45.925 64.381 -33.795 1.00 130.36 566 SER E O 1
ATOM 6490 N N . VAL B 1 463 ? -47.548 65.769 -34.583 1.00 124.89 567 VAL E N 1
ATOM 6491 C CA . VAL B 1 463 ? -47.886 65.033 -35.809 1.00 123.06 567 VAL E CA 1
ATOM 6492 C C . VAL B 1 463 ? -47.537 65.919 -37.023 1.00 120.02 567 VAL E C 1
ATOM 6493 O O . VAL B 1 463 ? -48.025 67.051 -37.124 1.00 119.67 567 VAL E O 1
ATOM 6497 N N . CYS B 1 464 ? -46.688 65.395 -37.929 1.00 110.88 568 CYS E N 1
ATOM 6498 C CA . CYS B 1 464 ? -46.196 66.102 -39.117 1.00 107.38 568 CYS E CA 1
ATOM 6499 C C . CYS B 1 464 ? -47.051 65.777 -40.358 1.00 111.67 568 CYS E C 1
ATOM 6500 O O . CYS B 1 464 ? -46.888 64.710 -40.965 1.00 111.69 568 CYS E O 1
ATOM 6503 N N . VAL B 1 465 ? -47.974 66.694 -40.721 1.00 108.25 569 VAL E N 1
ATOM 6504 C CA . VAL B 1 465 ? -48.870 66.529 -41.879 1.00 108.71 569 VAL E CA 1
ATOM 6505 C C . VAL B 1 465 ? -48.183 66.778 -43.224 1.00 109.72 569 VAL E C 1
ATOM 6506 O O . VAL B 1 465 ? -48.460 66.069 -44.192 1.00 109.50 569 VAL E O 1
ATOM 6510 N N . TYR B 1 466 ? -47.291 67.783 -43.277 1.00 104.14 570 TYR E N 1
ATOM 6511 C CA . TYR B 1 466 ? -46.539 68.147 -44.476 1.00 102.86 570 TYR E CA 1
ATOM 6512 C C . TYR B 1 466 ? -45.184 67.436 -44.597 1.00 104.09 570 TYR E C 1
ATOM 6513 O O . TYR B 1 466 ? -44.407 67.775 -45.488 1.00 102.39 570 TYR E O 1
ATOM 6522 N N . CYS B 1 467 ? -44.900 66.451 -43.716 1.00 99.99 571 CYS E N 1
ATOM 6523 C CA . CYS B 1 467 ? -43.693 65.630 -43.832 1.00 98.87 571 CYS E CA 1
ATOM 6524 C C . CYS B 1 467 ? -43.782 64.683 -45.030 1.00 97.04 571 CYS E C 1
ATOM 6525 O O . CYS B 1 467 ? -44.846 64.107 -45.286 1.00 97.16 571 CYS E O 1
ATOM 6528 N N . ASP B 1 468 ? -42.648 64.542 -45.765 1.00 87.89 572 ASP E N 1
ATOM 6529 C CA . ASP B 1 468 ? -42.501 63.838 -47.049 1.00 85.88 572 ASP E CA 1
ATOM 6530 C C . ASP B 1 468 ? -43.081 64.605 -48.264 1.00 82.64 572 ASP E C 1
ATOM 6531 O O . ASP B 1 468 ? -43.044 64.093 -49.381 1.00 82.52 572 ASP E O 1
ATOM 6536 N N . CYS B 1 469 ? -43.585 65.837 -48.042 1.00 74.23 573 CYS E N 1
ATOM 6537 C CA . CYS B 1 469 ? -44.048 66.739 -49.098 1.00 72.58 573 CYS E CA 1
ATOM 6538 C C . CYS B 1 469 ? -42.892 67.519 -49.688 1.00 70.82 573 CYS E C 1
ATOM 6539 O O . CYS B 1 469 ? -41.922 67.810 -48.985 1.00 68.19 573 CYS E O 1
ATOM 6542 N N . VAL B 1 470 ? -43.015 67.892 -50.970 1.00 64.84 574 VAL E N 1
ATOM 6543 C CA . VAL B 1 470 ? -42.060 68.777 -51.628 1.00 63.04 574 VAL E CA 1
ATOM 6544 C C . VAL B 1 470 ? -42.731 70.127 -51.919 1.00 66.82 574 VAL E C 1
ATOM 6545 O O . VAL B 1 470 ? -43.764 70.188 -52.595 1.00 66.33 574 VAL E O 1
ATOM 6549 N N . PHE B 1 471 ? -42.157 71.196 -51.341 1.00 61.75 575 PHE E N 1
ATOM 6550 C CA . PHE B 1 471 ? -42.501 72.589 -51.598 1.00 61.35 575 PHE E CA 1
ATOM 6551 C C . PHE B 1 471 ? -41.739 73.021 -52.851 1.00 63.27 575 PHE E C 1
ATOM 6552 O O . PHE B 1 471 ? -40.518 72.923 -52.879 1.00 61.45 575 PHE E O 1
ATOM 6560 N N . VAL B 1 472 ? -42.459 73.466 -53.899 1.00 61.04 576 VAL E N 1
ATOM 6561 C CA . VAL B 1 472 ? -41.855 73.843 -55.176 1.00 60.84 576 VAL E CA 1
ATOM 6562 C C . VAL B 1 472 ? -42.126 75.318 -55.475 1.00 67.46 576 VAL E C 1
ATOM 6563 O O . VAL B 1 472 ? -43.267 75.754 -55.364 1.00 70.32 576 VAL E O 1
ATOM 6567 N N . ARG B 1 473 ? -41.074 76.080 -55.833 1.00 63.68 577 ARG E N 1
ATOM 6568 C CA . ARG B 1 473 ? -41.175 77.436 -56.385 1.00 64.29 577 ARG E CA 1
ATOM 6569 C C . ARG B 1 473 ? -40.804 77.430 -57.851 1.00 68.55 577 ARG E C 1
ATOM 6570 O O . ARG B 1 473 ? -39.756 76.889 -58.232 1.00 67.76 577 ARG E O 1
ATOM 6578 N N . TYR B 1 474 ? -41.654 78.041 -58.675 1.00 66.56 578 TYR E N 1
ATOM 6579 C CA . TYR B 1 474 ? -41.386 78.233 -60.092 1.00 67.79 578 TYR E CA 1
ATOM 6580 C C . TYR B 1 474 ? -41.652 79.679 -60.502 1.00 76.38 578 TYR E C 1
ATOM 6581 O O . TYR B 1 474 ? -42.455 80.361 -59.863 1.00 78.26 578 TYR E O 1
ATOM 6590 N N . SER B 1 475 ? -40.964 80.150 -61.548 1.00 73.36 579 SER E N 1
ATOM 6591 C CA . SER B 1 475 ? -41.129 81.506 -62.058 1.00 75.40 579 SER E CA 1
ATOM 6592 C C . SER B 1 475 ? -42.061 81.547 -63.293 1.00 83.83 579 SER E C 1
ATOM 6593 O O . SER B 1 475 ? -42.338 80.508 -63.912 1.00 83.48 579 SER E O 1
ATOM 6596 N N . SER B 1 476 ? -42.538 82.758 -63.643 1.00 83.12 580 SER E N 1
ATOM 6597 C CA . SER B 1 476 ? -43.304 83.026 -64.863 1.00 85.27 580 SER E CA 1
ATOM 6598 C C . SER B 1 476 ? -42.481 82.759 -66.135 1.00 90.18 580 SER E C 1
ATOM 6599 O O . SER B 1 476 ? -43.059 82.548 -67.200 1.00 91.82 580 SER E O 1
ATOM 6602 N N . ALA B 1 477 ? -41.135 82.752 -66.018 1.00 85.76 581 ALA E N 1
ATOM 6603 C CA . ALA B 1 477 ? -40.211 82.402 -67.100 1.00 85.14 581 ALA E CA 1
ATOM 6604 C C . ALA B 1 477 ? -40.179 80.883 -67.382 1.00 86.38 581 ALA E C 1
ATOM 6605 O O . ALA B 1 477 ? -39.641 80.468 -68.409 1.00 85.44 581 ALA E O 1
ATOM 6607 N N . GLY B 1 478 ? -40.750 80.084 -66.477 1.00 81.44 582 GLY E N 1
ATOM 6608 C CA . GLY B 1 478 ? -40.852 78.637 -66.634 1.00 80.45 582 GLY E CA 1
ATOM 6609 C C . GLY B 1 478 ? -39.639 77.881 -66.123 1.00 82.67 582 GLY E C 1
ATOM 6610 O O . GLY B 1 478 ? -39.255 76.844 -66.678 1.00 80.92 582 GLY E O 1
ATOM 6611 N N . THR B 1 479 ? -39.014 78.407 -65.066 1.00 78.91 583 THR E N 1
ATOM 6612 C CA . THR B 1 479 ? -37.889 77.745 -64.425 1.00 76.88 583 THR E CA 1
ATOM 6613 C C . THR B 1 479 ? -38.303 77.261 -63.057 1.00 75.97 583 THR E C 1
ATOM 6614 O O . THR B 1 479 ? -38.998 77.980 -62.338 1.00 75.49 583 THR E O 1
ATOM 6618 N N . ILE B 1 480 ? -37.943 76.015 -62.722 1.00 69.42 584 ILE E N 1
ATOM 6619 C CA . ILE B 1 480 ? -38.110 75.516 -61.353 1.00 67.06 584 ILE E CA 1
ATOM 6620 C C . ILE B 1 480 ? -36.961 76.091 -60.509 1.00 69.07 584 ILE E C 1
ATOM 6621 O O . ILE B 1 480 ? -35.788 75.750 -60.715 1.00 67.01 584 ILE E O 1
ATOM 6626 N N . LEU B 1 481 ? -37.306 77.017 -59.606 1.00 66.58 585 LEU E N 1
ATOM 6627 C CA . LEU B 1 481 ? -36.334 77.743 -58.781 1.00 64.63 585 LEU E CA 1
ATOM 6628 C C . LEU B 1 481 ? -35.814 76.894 -57.639 1.00 65.98 585 LEU E C 1
ATOM 6629 O O . LEU B 1 481 ? -34.600 76.774 -57.449 1.00 64.34 585 LEU E O 1
ATOM 6634 N N . GLU B 1 482 ? -36.748 76.299 -56.887 1.00 62.23 586 GLU E N 1
ATOM 6635 C CA . GLU B 1 482 ? -36.489 75.524 -55.684 1.00 61.62 586 GLU E CA 1
ATOM 6636 C C . GLU B 1 482 ? -37.449 74.353 -55.581 1.00 64.30 586 GLU E C 1
ATOM 6637 O O . GLU B 1 482 ? -38.567 74.400 -56.083 1.00 64.35 586 GLU E O 1
ATOM 6643 N N . THR B 1 483 ? -37.007 73.329 -54.863 1.00 59.91 587 THR E N 1
ATOM 6644 C CA . THR B 1 483 ? -37.672 72.057 -54.664 1.00 60.23 587 THR E CA 1
ATOM 6645 C C . THR B 1 483 ? -37.301 71.652 -53.206 1.00 64.23 587 THR E C 1
ATOM 6646 O O . THR B 1 483 ? -36.257 71.060 -52.974 1.00 65.16 587 THR E O 1
ATOM 6650 N N . VAL B 1 484 ? -38.109 72.058 -52.223 1.00 59.15 588 VAL E N 1
ATOM 6651 C CA . VAL B 1 484 ? -37.778 71.880 -50.800 1.00 57.70 588 VAL E CA 1
ATOM 6652 C C . VAL B 1 484 ? -38.521 70.672 -50.212 1.00 63.27 588 VAL E C 1
ATOM 6653 O O . VAL B 1 484 ? -39.743 70.738 -50.029 1.00 63.68 588 VAL E O 1
ATOM 6657 N N . LEU B 1 485 ? -37.793 69.573 -49.916 1.00 59.96 589 LEU E N 1
ATOM 6658 C CA . LEU B 1 485 ? -38.375 68.436 -49.192 1.00 60.80 589 LEU E CA 1
ATOM 6659 C C . LEU B 1 485 ? -38.596 68.828 -47.714 1.00 66.29 589 LEU E C 1
ATOM 6660 O O . LEU B 1 485 ? -37.667 69.291 -47.058 1.00 64.53 589 LEU E O 1
ATOM 6665 N N . ILE B 1 486 ? -39.831 68.674 -47.218 1.00 65.67 590 ILE E N 1
ATOM 6666 C CA . ILE B 1 486 ? -40.179 68.930 -45.821 1.00 65.90 590 ILE E CA 1
ATOM 6667 C C . ILE B 1 486 ? -39.982 67.619 -45.065 1.00 72.67 590 ILE E C 1
ATOM 6668 O O . ILE B 1 486 ? -40.842 66.735 -45.087 1.00 72.98 590 ILE E O 1
ATOM 6673 N N . GLU B 1 487 ? -38.820 67.487 -44.432 1.00 71.45 591 GLU E N 1
ATOM 6674 C CA . GLU B 1 487 ? -38.365 66.230 -43.834 1.00 72.59 591 GLU E CA 1
ATOM 6675 C C . GLU B 1 487 ? -38.599 66.139 -42.321 1.00 79.48 591 GLU E C 1
ATOM 6676 O O . GLU B 1 487 ? -38.624 65.028 -41.772 1.00 80.92 591 GLU E O 1
ATOM 6682 N N . SER B 1 488 ? -38.780 67.294 -41.657 1.00 75.56 592 SER E N 1
ATOM 6683 C CA . SER B 1 488 ? -38.949 67.361 -40.205 1.00 75.84 592 SER E CA 1
ATOM 6684 C C . SER B 1 488 ? -40.061 68.338 -39.801 1.00 83.84 592 SER E C 1
ATOM 6685 O O . SER B 1 488 ? -40.489 69.161 -40.620 1.00 83.43 592 SER E O 1
ATOM 6688 N N . LYS B 1 489 ? -40.531 68.233 -38.530 1.00 83.29 593 LYS E N 1
ATOM 6689 C CA . LYS B 1 489 ? -41.507 69.148 -37.924 1.00 84.10 593 LYS E CA 1
ATOM 6690 C C . LYS B 1 489 ? -40.930 70.560 -37.836 1.00 86.78 593 LYS E C 1
ATOM 6691 O O . LYS B 1 489 ? -41.674 71.529 -37.994 1.00 87.01 593 LYS E O 1
ATOM 6697 N N . ASP B 1 490 ? -39.600 70.664 -37.609 1.00 82.21 594 ASP E N 1
ATOM 6698 C CA . ASP B 1 490 ? -38.813 71.908 -37.617 1.00 81.80 594 ASP E CA 1
ATOM 6699 C C . ASP B 1 490 ? -39.008 72.678 -38.926 1.00 83.53 594 ASP E C 1
ATOM 6700 O O . ASP B 1 490 ? -39.236 73.891 -38.895 1.00 83.83 594 ASP E O 1
ATOM 6705 N N . MET B 1 491 ? -38.918 71.961 -40.074 1.00 76.79 595 MET E N 1
ATOM 6706 C CA . MET B 1 491 ? -39.127 72.524 -41.411 1.00 75.15 595 MET E CA 1
ATOM 6707 C C . MET B 1 491 ? -40.577 72.922 -41.623 1.00 78.23 595 MET E C 1
ATOM 6708 O O . MET B 1 491 ? -40.836 74.009 -42.142 1.00 77.82 595 MET E O 1
ATOM 6713 N N . GLU B 1 492 ? -41.515 72.043 -41.208 1.00 74.85 596 GLU E N 1
ATOM 6714 C CA . GLU B 1 492 ? -42.957 72.280 -41.224 1.00 76.67 596 GLU E CA 1
ATOM 6715 C C . GLU B 1 492 ? -43.312 73.544 -40.412 1.00 84.07 596 GLU E C 1
ATOM 6716 O O . GLU B 1 492 ? -44.154 74.329 -40.853 1.00 84.86 596 GLU E O 1
ATOM 6722 N N . GLU B 1 493 ? -42.648 73.745 -39.248 1.00 81.82 597 GLU E N 1
ATOM 6723 C CA . GLU B 1 493 ? -42.786 74.946 -38.420 1.00 83.09 597 GLU E CA 1
ATOM 6724 C C . GLU B 1 493 ? -42.357 76.210 -39.172 1.00 87.95 597 GLU E C 1
ATOM 6725 O O . GLU B 1 493 ? -43.114 77.179 -39.195 1.00 88.62 597 GLU E O 1
ATOM 6731 N N . GLN B 1 494 ? -41.162 76.186 -39.806 1.00 84.52 598 GLN E N 1
ATOM 6732 C CA . GLN B 1 494 ? -40.615 77.310 -40.583 1.00 84.83 598 GLN E CA 1
ATOM 6733 C C . GLN B 1 494 ? -41.460 77.664 -41.812 1.00 92.13 598 GLN E C 1
ATOM 6734 O O . GLN B 1 494 ? -41.474 78.830 -42.214 1.00 91.67 598 GLN E O 1
ATOM 6740 N N . LEU B 1 495 ? -42.143 76.655 -42.409 1.00 91.50 599 LEU E N 1
ATOM 6741 C CA . LEU B 1 495 ? -43.064 76.817 -43.537 1.00 93.50 599 LEU E CA 1
ATOM 6742 C C . LEU B 1 495 ? -44.227 77.745 -43.155 1.00 103.58 599 LEU E C 1
ATOM 6743 O O . LEU B 1 495 ? -44.589 78.621 -43.944 1.00 104.08 599 LEU E O 1
ATOM 6748 N N . MET B 1 496 ? -44.784 77.564 -41.937 1.00 104.35 600 MET E N 1
ATOM 6749 C CA . MET B 1 496 ? -45.879 78.377 -41.390 1.00 106.82 600 MET E CA 1
ATOM 6750 C C . MET B 1 496 ? -45.443 79.786 -40.954 1.00 113.15 600 MET E C 1
ATOM 6751 O O . MET B 1 496 ? -46.237 80.720 -41.064 1.00 114.71 600 MET E O 1
ATOM 6756 N N . ALA B 1 497 ? -44.189 79.942 -40.480 1.00 109.58 601 ALA E N 1
ATOM 6757 C CA . ALA B 1 497 ? -43.616 81.222 -40.037 1.00 110.26 601 ALA E CA 1
ATOM 6758 C C . ALA B 1 497 ? -43.354 82.234 -41.189 1.00 116.72 601 ALA E C 1
ATOM 6759 O O . ALA B 1 497 ? -43.566 81.916 -42.367 1.00 117.03 601 ALA E O 1
ATOM 6761 N N . GLY B 1 498 ? -42.915 83.443 -40.823 1.00 114.02 602 GLY E N 1
ATOM 6762 C CA . GLY B 1 498 ? -42.575 84.509 -41.760 1.00 139.72 602 GLY E CA 1
ATOM 6763 C C . GLY B 1 498 ? -41.095 84.836 -41.786 1.00 152.32 602 GLY E C 1
ATOM 6764 O O . GLY B 1 498 ? -40.444 84.912 -40.740 1.00 107.45 602 GLY E O 1
ATOM 6765 N N . PRO B 1 504 ? -36.964 77.523 -43.712 1.00 104.43 608 PRO E N 1
ATOM 6766 C CA . PRO B 1 504 ? -36.019 78.630 -43.523 1.00 103.90 608 PRO E CA 1
ATOM 6767 C C . PRO B 1 504 ? -35.612 79.278 -44.846 1.00 106.98 608 PRO E C 1
ATOM 6768 O O . PRO B 1 504 ? -35.094 78.594 -45.728 1.00 107.24 608 PRO E O 1
ATOM 6772 N N . SER B 1 505 ? -35.861 80.598 -44.981 1.00 102.53 609 SER E N 1
ATOM 6773 C CA . SER B 1 505 ? -35.568 81.465 -46.138 1.00 102.32 609 SER E CA 1
ATOM 6774 C C . SER B 1 505 ? -36.258 81.100 -47.460 1.00 105.71 609 SER E C 1
ATOM 6775 O O . SER B 1 505 ? -36.914 81.954 -48.061 1.00 105.64 609 SER E O 1
ATOM 6778 N N . PHE B 1 506 ? -36.106 79.841 -47.905 1.00 101.67 610 PHE E N 1
ATOM 6779 C CA . PHE B 1 506 ? -36.815 79.257 -49.046 1.00 101.84 610 PHE E CA 1
ATOM 6780 C C . PHE B 1 506 ? -38.326 79.259 -48.806 1.00 108.27 610 PHE E C 1
ATOM 6781 O O . PHE B 1 506 ? -39.075 79.784 -49.632 1.00 107.74 610 PHE E O 1
ATOM 6783 N N . ASN B 1 507 ? -38.765 78.704 -47.657 1.00 106.97 611 ASN E N 1
ATOM 6784 C CA . ASN B 1 507 ? -40.178 78.474 -47.388 1.00 108.51 611 ASN E CA 1
ATOM 6785 C C . ASN B 1 507 ? -40.730 79.172 -46.144 1.00 117.40 611 ASN E C 1
ATOM 6786 O O . ASN B 1 507 ? -40.599 78.645 -45.044 1.00 116.29 611 ASN E O 1
ATOM 6791 N N . PRO B 1 508 ? -41.284 80.398 -46.250 1.00 119.47 612 PRO E N 1
ATOM 6792 C CA . PRO B 1 508 ? -41.090 81.450 -47.259 1.00 121.35 612 PRO E CA 1
ATOM 6793 C C . PRO B 1 508 ? -40.229 82.579 -46.615 1.00 127.43 612 PRO E C 1
ATOM 6794 O O . PRO B 1 508 ? -39.332 82.176 -45.876 1.00 126.22 612 PRO E O 1
ATOM 6798 N N . THR B 1 509 ? -40.359 83.929 -46.857 1.00 126.54 613 THR E N 1
ATOM 6799 C CA . THR B 1 509 ? -41.049 84.762 -47.865 1.00 128.55 613 THR E CA 1
ATOM 6800 C C . THR B 1 509 ? -40.318 86.110 -47.976 1.00 134.96 613 THR E C 1
ATOM 6801 O O . THR B 1 509 ? -39.994 86.720 -46.950 1.00 134.76 613 THR E O 1
ATOM 6805 N N . LEU B 1 510 ? -40.044 86.553 -49.220 1.00 133.08 614 LEU E N 1
ATOM 6806 C CA . LEU B 1 510 ? -39.410 87.839 -49.548 1.00 134.23 614 LEU E CA 1
ATOM 6807 C C . LEU B 1 510 ? -39.528 88.219 -51.038 1.00 140.38 614 LEU E C 1
ATOM 6808 O O . LEU B 1 510 ? -39.163 89.343 -51.402 1.00 141.72 614 LEU E O 1
ATOM 6813 N N . HIS B 1 511 ? -40.061 87.307 -51.890 1.00 136.40 615 HIS E N 1
ATOM 6814 C CA . HIS B 1 511 ? -40.096 87.509 -53.345 1.00 136.74 615 HIS E CA 1
ATOM 6815 C C . HIS B 1 511 ? -41.476 87.876 -53.888 1.00 139.44 615 HIS E C 1
ATOM 6816 O O . HIS B 1 511 ? -42.493 87.448 -53.338 1.00 139.28 615 HIS E O 1
ATOM 6823 N N . GLY B 1 512 ? -41.481 88.641 -54.981 1.00 134.90 616 GLY E N 1
ATOM 6824 C CA . GLY B 1 512 ? -42.666 89.287 -55.540 1.00 135.55 616 GLY E CA 1
ATOM 6825 C C . GLY B 1 512 ? -43.691 88.394 -56.214 1.00 135.91 616 GLY E C 1
ATOM 6826 O O . GLY B 1 512 ? -43.637 87.165 -56.100 1.00 133.90 616 GLY E O 1
ATOM 6827 N N . GLY B 1 513 ? -44.624 89.036 -56.920 1.00 131.37 617 GLY E N 1
ATOM 6828 C CA . GLY B 1 513 ? -45.729 88.384 -57.614 1.00 130.46 617 GLY E CA 1
ATOM 6829 C C . GLY B 1 513 ? -45.404 87.948 -59.029 1.00 130.58 617 GLY E C 1
ATOM 6830 O O . GLY B 1 513 ? -46.143 88.268 -59.966 1.00 132.25 617 GLY E O 1
ATOM 6831 N N . ASP B 1 514 ? -44.286 87.220 -59.185 1.00 121.82 618 ASP E N 1
ATOM 6832 C CA . ASP B 1 514 ? -43.822 86.597 -60.432 1.00 119.76 618 ASP E CA 1
ATOM 6833 C C . ASP B 1 514 ? -43.506 85.112 -60.174 1.00 116.28 618 ASP E C 1
ATOM 6834 O O . ASP B 1 514 ? -43.378 84.323 -61.115 1.00 115.42 618 ASP E O 1
ATOM 6839 N N . VAL B 1 515 ? -43.377 84.754 -58.880 1.00 107.28 619 VAL E N 1
ATOM 6840 C CA . VAL B 1 515 ? -43.074 83.415 -58.367 1.00 102.78 619 VAL E CA 1
ATOM 6841 C C . VAL B 1 515 ? -44.378 82.793 -57.823 1.00 100.56 619 VAL E C 1
ATOM 6842 O O . VAL B 1 515 ? -45.074 83.414 -57.009 1.00 100.72 619 VAL E O 1
ATOM 6846 N N . LYS B 1 516 ? -44.719 81.589 -58.313 1.00 91.10 620 LYS E N 1
ATOM 6847 C CA . LYS B 1 516 ? -45.782 80.763 -57.735 1.00 88.45 620 LYS E CA 1
ATOM 6848 C C . LYS B 1 516 ? -45.201 79.599 -56.902 1.00 83.77 620 LYS E C 1
ATOM 6849 O O . LYS B 1 516 ? -44.014 79.283 -57.021 1.00 80.77 620 LYS E O 1
ATOM 6855 N N . ALA B 1 517 ? -46.031 78.978 -56.056 1.00 76.72 621 ALA E N 1
ATOM 6856 C CA . ALA B 1 517 ? -45.596 77.875 -55.202 1.00 73.90 621 ALA E CA 1
ATOM 6857 C C . ALA B 1 517 ? -46.575 76.704 -55.215 1.00 76.11 621 ALA E C 1
ATOM 6858 O O . ALA B 1 517 ? -47.790 76.919 -55.227 1.00 77.28 621 ALA E O 1
ATOM 6860 N N . LEU B 1 518 ? -46.034 75.469 -55.214 1.00 69.13 622 LEU E N 1
ATOM 6861 C CA . LEU B 1 518 ? -46.805 74.225 -55.160 1.00 68.39 622 LEU E CA 1
ATOM 6862 C C . LEU B 1 518 ? -46.424 73.365 -53.964 1.00 72.12 622 LEU E C 1
ATOM 6863 O O . LEU B 1 518 ? -45.257 73.345 -53.538 1.00 69.57 622 LEU E O 1
ATOM 6868 N N . MET B 1 519 ? -47.414 72.649 -53.424 1.00 70.42 623 MET E N 1
ATOM 6869 C CA . MET B 1 519 ? -47.173 71.570 -52.473 1.00 70.21 623 MET E CA 1
ATOM 6870 C C . MET B 1 519 ? -47.413 70.234 -53.182 1.00 74.34 623 MET E C 1
ATOM 6871 O O . MET B 1 519 ? -48.517 69.978 -53.693 1.00 74.16 623 MET E O 1
ATOM 6876 N N . LEU B 1 520 ? -46.356 69.405 -53.252 1.00 69.20 624 LEU E N 1
ATOM 6877 C CA . LEU B 1 520 ? -46.429 68.085 -53.882 1.00 69.31 624 LEU E CA 1
ATOM 6878 C C . LEU B 1 520 ? -46.479 67.048 -52.778 1.00 75.12 624 LEU E C 1
ATOM 6879 O O . LEU B 1 520 ? -45.593 67.000 -51.931 1.00 74.00 624 LEU E O 1
ATOM 6884 N N . PHE B 1 521 ? -47.527 66.236 -52.777 1.00 74.38 625 PHE E N 1
ATOM 6885 C CA . PHE B 1 521 ? -47.767 65.233 -51.745 1.00 74.90 625 PHE E CA 1
ATOM 6886 C C . PHE B 1 521 ? -47.289 63.872 -52.246 1.00 81.72 625 PHE E C 1
ATOM 6887 O O . PHE B 1 521 ? -47.154 63.700 -53.458 1.00 81.18 625 PHE E O 1
ATOM 6895 N N . PRO B 1 522 ? -47.013 62.881 -51.372 1.00 81.38 626 PRO E N 1
ATOM 6896 C CA . PRO B 1 522 ? -46.922 61.489 -51.870 1.00 83.88 626 PRO E CA 1
ATOM 6897 C C . PRO B 1 522 ? -48.251 60.937 -52.437 1.00 94.98 626 PRO E C 1
ATOM 6898 O O . PRO B 1 522 ? -48.682 59.823 -52.101 1.00 96.93 626 PRO E O 1
ATOM 6902 N N . ASN B 1 523 ? -48.888 61.751 -53.328 1.00 94.02 627 ASN E N 1
ATOM 6903 C CA . ASN B 1 523 ? -50.116 61.531 -54.098 1.00 95.15 627 ASN E CA 1
ATOM 6904 C C . ASN B 1 523 ? -50.378 62.662 -55.161 1.00 96.83 627 ASN E C 1
ATOM 6905 O O . ASN B 1 523 ? -49.955 62.513 -56.308 1.00 94.48 627 ASN E O 1
ATOM 6910 N N . GLY B 1 524 ? -51.003 63.782 -54.757 1.00 93.57 628 GLY E N 1
ATOM 6911 C CA . GLY B 1 524 ? -51.404 64.870 -55.652 1.00 93.33 628 GLY E CA 1
ATOM 6912 C C . GLY B 1 524 ? -50.803 66.241 -55.374 1.00 92.99 628 GLY E C 1
ATOM 6913 O O . GLY B 1 524 ? -49.918 66.377 -54.529 1.00 91.22 628 GLY E O 1
ATOM 6914 N N . THR B 1 525 ? -51.318 67.276 -56.064 1.00 88.29 629 THR E N 1
ATOM 6915 C CA . THR B 1 525 ? -50.698 68.597 -56.209 1.00 86.31 629 THR E CA 1
ATOM 6916 C C . THR B 1 525 ? -51.652 69.731 -55.823 1.00 91.89 629 THR E C 1
ATOM 6917 O O . THR B 1 525 ? -52.782 69.784 -56.318 1.00 93.01 629 THR E O 1
ATOM 6921 N N . VAL B 1 526 ? -51.187 70.655 -54.956 1.00 87.84 630 VAL E N 1
ATOM 6922 C CA . VAL B 1 526 ? -51.935 71.883 -54.659 1.00 88.85 630 VAL E CA 1
ATOM 6923 C C . VAL B 1 526 ? -51.111 73.142 -54.965 1.00 91.41 630 VAL E C 1
ATOM 6924 O O . VAL B 1 526 ? -49.897 73.117 -54.795 1.00 89.24 630 VAL E O 1
ATOM 6928 N N . VAL B 1 527 ? -51.758 74.210 -55.471 1.00 89.42 631 VAL E N 1
ATOM 6929 C CA . VAL B 1 527 ? -51.127 75.526 -55.633 1.00 89.17 631 VAL E CA 1
ATOM 6930 C C . VAL B 1 527 ? -51.395 76.421 -54.403 1.00 94.66 631 VAL E C 1
ATOM 6931 O O . VAL B 1 527 ? -52.549 76.710 -54.082 1.00 93.59 631 VAL E O 1
ATOM 6935 N N . ASP B 1 528 ? -50.306 76.808 -53.705 1.00 92.24 632 ASP E N 1
ATOM 6936 C CA . ASP B 1 528 ? -50.282 77.763 -52.588 1.00 92.92 632 ASP E CA 1
ATOM 6937 C C . ASP B 1 528 ? -50.179 79.203 -53.152 1.00 100.19 632 ASP E C 1
ATOM 6938 O O . ASP B 1 528 ? -49.464 79.394 -54.142 1.00 100.69 632 ASP E O 1
ATOM 6943 N N . LEU B 1 529 ? -50.854 80.225 -52.559 1.00 97.92 633 LEU E N 1
ATOM 6944 C CA . LEU B 1 529 ? -51.684 80.195 -51.347 1.00 118.90 633 LEU E CA 1
ATOM 6945 C C . LEU B 1 529 ? -53.142 79.910 -51.701 1.00 159.82 633 LEU E C 1
ATOM 6946 O O . LEU B 1 529 ? -53.691 80.511 -52.625 1.00 128.95 633 LEU E O 1
ATOM 6951 N N . GLN C 2 7 ? -15.264 17.929 -43.309 1.00 65.87 1 GLN G N 1
ATOM 6952 C CA . GLN C 2 7 ? -15.541 17.562 -41.913 1.00 63.13 1 GLN G CA 1
ATOM 6953 C C . GLN C 2 7 ? -16.332 18.646 -41.157 1.00 61.65 1 GLN G C 1
ATOM 6954 O O . GLN C 2 7 ? -15.951 19.820 -41.173 1.00 60.13 1 GLN G O 1
ATOM 6960 N N . VAL C 2 8 ? -17.444 18.231 -40.497 1.00 54.66 2 VAL G N 1
ATOM 6961 C CA . VAL C 2 8 ? -18.205 19.082 -39.574 1.00 51.27 2 VAL G CA 1
ATOM 6962 C C . VAL C 2 8 ? -17.346 19.437 -38.371 1.00 54.54 2 VAL G C 1
ATOM 6963 O O . VAL C 2 8 ? -16.805 18.550 -37.727 1.00 53.42 2 VAL G O 1
ATOM 6967 N N . GLN C 2 9 ? -17.184 20.747 -38.109 1.00 52.01 3 GLN G N 1
ATOM 6968 C CA . GLN C 2 9 ? -16.468 21.243 -36.943 1.00 50.71 3 GLN G CA 1
ATOM 6969 C C . GLN C 2 9 ? -17.274 22.308 -36.218 1.00 52.70 3 GLN G C 1
ATOM 6970 O O . GLN C 2 9 ? -17.811 23.212 -36.855 1.00 51.37 3 GLN G O 1
ATOM 6976 N N . LEU C 2 10 ? -17.361 22.193 -34.879 1.00 48.19 4 LEU G N 1
ATOM 6977 C CA . LEU C 2 10 ? -17.928 23.227 -34.020 1.00 46.81 4 LEU G CA 1
ATOM 6978 C C . LEU C 2 10 ? -16.788 23.752 -33.166 1.00 51.70 4 LEU G C 1
ATOM 6979 O O . LEU C 2 10 ? -16.243 23.004 -32.358 1.00 48.64 4 LEU G O 1
ATOM 6984 N N . GLN C 2 11 ? -16.391 25.022 -33.386 1.00 51.34 5 GLN G N 1
ATOM 6985 C CA . GLN C 2 11 ? -15.257 25.634 -32.685 1.00 52.74 5 GLN G CA 1
ATOM 6986 C C . GLN C 2 11 ? -15.691 26.587 -31.574 1.00 54.22 5 GLN G C 1
ATOM 6987 O O . GLN C 2 11 ? -16.330 27.596 -31.836 1.00 52.30 5 GLN G O 1
ATOM 6993 N N . GLN C 2 12 ? -15.353 26.229 -30.336 1.00 50.96 6 GLN G N 1
ATOM 6994 C CA . GLN C 2 12 ? -15.607 27.010 -29.117 1.00 50.20 6 GLN G CA 1
ATOM 6995 C C . GLN C 2 12 ? -14.281 27.436 -28.477 1.00 54.06 6 GLN G C 1
ATOM 6996 O O . GLN C 2 12 ? -13.375 26.605 -28.366 1.00 51.53 6 GLN G O 1
ATOM 7002 N N . PRO C 2 13 ? -14.148 28.720 -28.030 1.00 51.14 7 PRO G N 1
ATOM 7003 C CA . PRO C 2 13 ? -13.000 29.089 -27.186 1.00 51.11 7 PRO G CA 1
ATOM 7004 C C . PRO C 2 13 ? -12.936 28.216 -25.928 1.00 53.10 7 PRO G C 1
ATOM 7005 O O . PRO C 2 13 ? -13.974 27.834 -25.394 1.00 51.47 7 PRO G O 1
ATOM 7009 N N . GLY C 2 14 ? -11.730 27.891 -25.491 1.00 49.51 8 GLY G N 1
ATOM 7010 C CA . GLY C 2 14 ? -11.531 27.017 -24.345 1.00 50.08 8 GLY G CA 1
ATOM 7011 C C . GLY C 2 14 ? -12.032 27.583 -23.021 1.00 53.95 8 GLY G C 1
ATOM 7012 O O . GLY C 2 14 ? -12.542 26.839 -22.187 1.00 50.49 8 GLY G O 1
ATOM 7013 N N . ALA C 2 15 ? -11.945 28.897 -22.827 1.00 54.12 9 ALA G N 1
ATOM 7014 C CA . ALA C 2 15 ? -12.184 29.477 -21.491 1.00 54.46 9 ALA G CA 1
ATOM 7015 C C . ALA C 2 15 ? -12.817 30.845 -21.548 1.00 58.83 9 ALA G C 1
ATOM 7016 O O . ALA C 2 15 ? -12.557 31.580 -22.490 1.00 60.21 9 ALA G O 1
ATOM 7018 N N . GLU C 2 16 ? -13.661 31.179 -20.549 1.00 54.11 10 GLU G N 1
ATOM 7019 C CA . GLU C 2 16 ? -14.076 32.550 -20.252 1.00 54.36 10 GLU G CA 1
ATOM 7020 C C . GLU C 2 16 ? -13.972 32.770 -18.736 1.00 57.94 10 GLU G C 1
ATOM 7021 O O . GLU C 2 16 ? -14.536 31.991 -17.956 1.00 53.79 10 GLU G O 1
ATOM 7027 N N . LEU C 2 17 ? -13.205 33.809 -18.326 1.00 57.67 11 LEU G N 1
ATOM 7028 C CA . LEU C 2 17 ? -13.122 34.238 -16.934 1.00 58.18 11 LEU G CA 1
ATOM 7029 C C . LEU C 2 17 ? -13.915 35.521 -16.779 1.00 63.57 11 LEU G C 1
ATOM 7030 O O . LEU C 2 17 ? -13.604 36.532 -17.430 1.00 64.06 11 LEU G O 1
ATOM 7035 N N . VAL C 2 18 ? -14.952 35.488 -15.924 1.00 58.82 12 VAL G N 1
ATOM 7036 C CA . VAL C 2 18 ? -15.861 36.627 -15.775 1.00 59.03 12 VAL G CA 1
ATOM 7037 C C . VAL C 2 18 ? -16.133 36.850 -14.290 1.00 64.03 12 VAL G C 1
ATOM 7038 O O . VAL C 2 18 ? -16.197 35.891 -13.527 1.00 62.09 12 VAL G O 1
ATOM 7042 N N . LYS C 2 19 ? -16.275 38.113 -13.879 1.00 60.72 13 LYS G N 1
ATOM 7043 C CA . LYS C 2 19 ? -16.590 38.473 -12.500 1.00 61.92 13 LYS G CA 1
ATOM 7044 C C . LYS C 2 19 ? -18.064 38.208 -12.149 1.00 65.75 13 LYS G C 1
ATOM 7045 O O . LYS C 2 19 ? -18.917 38.320 -13.033 1.00 62.91 13 LYS G O 1
ATOM 7051 N N . PRO C 2 20 ? -18.365 37.815 -10.875 1.00 64.90 14 PRO G N 1
ATOM 7052 C CA . PRO C 2 20 ? -19.772 37.759 -10.421 1.00 64.89 14 PRO G CA 1
ATOM 7053 C C . PRO C 2 20 ? -20.544 39.043 -10.645 1.00 70.50 14 PRO G C 1
ATOM 7054 O O . PRO C 2 20 ? -20.022 40.137 -10.418 1.00 71.84 14 PRO G O 1
ATOM 7058 N N . GLY C 2 21 ? -21.771 38.905 -11.130 1.00 67.29 15 GLY G N 1
ATOM 7059 C CA . GLY C 2 21 ? -22.634 40.052 -11.389 1.00 68.80 15 GLY G CA 1
ATOM 7060 C C . GLY C 2 21 ? -22.523 40.568 -12.811 1.00 72.69 15 GLY G C 1
ATOM 7061 O O . GLY C 2 21 ? -23.388 41.319 -13.261 1.00 74.69 15 GLY G O 1
ATOM 7062 N N . ALA C 2 22 ? -21.462 40.182 -13.538 1.00 67.41 16 ALA G N 1
ATOM 7063 C CA . ALA C 2 22 ? -21.308 40.579 -14.945 1.00 66.79 16 ALA G CA 1
ATOM 7064 C C . ALA C 2 22 ? -22.069 39.628 -15.892 1.00 70.07 16 ALA G C 1
ATOM 7065 O O . ALA C 2 22 ? -22.714 38.663 -15.447 1.00 68.15 16 ALA G O 1
ATOM 7067 N N . SER C 2 23 ? -22.020 39.932 -17.200 1.00 66.28 17 SER G N 1
ATOM 7068 C CA . SER C 2 23 ? -22.534 39.065 -18.252 1.00 64.75 17 SER G CA 1
ATOM 7069 C C . SER C 2 23 ? -21.382 38.455 -19.031 1.00 66.10 17 SER G C 1
ATOM 7070 O O . SER C 2 23 ? -20.246 38.927 -18.924 1.00 65.06 17 SER G O 1
ATOM 7073 N N . VAL C 2 24 ? -21.675 37.395 -19.805 1.00 61.26 18 VAL G N 1
ATOM 7074 C CA . VAL C 2 24 ? -20.740 36.703 -20.694 1.00 58.57 18 VAL G CA 1
ATOM 7075 C C . VAL C 2 24 ? -21.443 36.368 -22.007 1.00 61.09 18 VAL G C 1
ATOM 7076 O O . VAL C 2 24 ? -22.656 36.165 -22.018 1.00 59.97 18 VAL G O 1
ATOM 7080 N N . LYS C 2 25 ? -20.684 36.326 -23.106 1.00 57.24 19 LYS G N 1
ATOM 7081 C CA . LYS C 2 25 ? -21.158 35.873 -24.420 1.00 55.87 19 LYS G CA 1
ATOM 7082 C C . LYS C 2 25 ? -20.170 34.817 -24.891 1.00 58.12 19 LYS G C 1
ATOM 7083 O O . LYS C 2 25 ? -18.976 35.101 -25.035 1.00 58.04 19 LYS G O 1
ATOM 7089 N N . MET C 2 26 ? -20.639 33.583 -25.048 1.00 52.09 20 MET G N 1
ATOM 7090 C CA . MET C 2 26 ? -19.787 32.499 -25.513 1.00 49.07 20 MET G CA 1
ATOM 7091 C C . MET C 2 26 ? -20.153 32.162 -26.944 1.00 49.79 20 MET G C 1
ATOM 7092 O O . MET C 2 26 ? -21.304 32.352 -27.338 1.00 50.98 20 MET G O 1
ATOM 7097 N N . SER C 2 27 ? -19.180 31.727 -27.731 1.00 41.97 21 SER G N 1
ATOM 7098 C CA . SER C 2 27 ? -19.400 31.545 -29.147 1.00 42.18 21 SER G CA 1
ATOM 7099 C C . SER C 2 27 ? -19.160 30.107 -29.581 1.00 45.92 21 SER G C 1
ATOM 7100 O O . SER C 2 27 ? -18.403 29.365 -28.956 1.00 41.29 21 SER G O 1
ATOM 7103 N N . CYS C 2 28 ? -19.839 29.716 -30.648 1.00 48.88 22 CYS G N 1
ATOM 7104 C CA . CYS C 2 28 ? -19.703 28.428 -31.322 1.00 48.57 22 CYS G CA 1
ATOM 7105 C C . CYS C 2 28 ? -19.650 28.688 -32.849 1.00 52.46 22 CYS G C 1
ATOM 7106 O O . CYS C 2 28 ? -20.670 29.028 -33.454 1.00 52.19 22 CYS G O 1
ATOM 7109 N N . LYS C 2 29 ? -18.457 28.546 -33.460 1.00 48.87 23 LYS G N 1
ATOM 7110 C CA . LYS C 2 29 ? -18.272 28.744 -34.894 1.00 49.32 23 LYS G CA 1
ATOM 7111 C C . LYS C 2 29 ? -18.396 27.402 -35.642 1.00 52.93 23 LYS G C 1
ATOM 7112 O O . LYS C 2 29 ? -17.626 26.462 -35.390 1.00 50.85 23 LYS G O 1
ATOM 7118 N N . ALA C 2 30 ? -19.369 27.334 -36.572 1.00 49.37 24 ALA G N 1
ATOM 7119 C CA . ALA C 2 30 ? -19.699 26.113 -37.288 1.00 48.11 24 ALA G CA 1
ATOM 7120 C C . ALA C 2 30 ? -19.077 26.136 -38.686 1.00 52.29 24 ALA G C 1
ATOM 7121 O O . ALA C 2 30 ? -18.970 27.193 -39.297 1.00 50.61 24 ALA G O 1
ATOM 7123 N N . SER C 2 31 ? -18.582 24.981 -39.148 1.00 49.84 25 SER G N 1
ATOM 7124 C CA . SER C 2 31 ? -18.081 24.800 -40.517 1.00 50.34 25 SER G CA 1
ATOM 7125 C C . SER C 2 31 ? -18.310 23.355 -40.970 1.00 51.57 25 SER G C 1
ATOM 7126 O O . SER C 2 31 ? -18.574 22.475 -40.141 1.00 47.34 25 SER G O 1
ATOM 7129 N N . GLY C 2 32 ? -18.260 23.144 -42.282 1.00 50.01 26 GLY G N 1
ATOM 7130 C CA . GLY C 2 32 ? -18.273 21.816 -42.884 1.00 50.09 26 GLY G CA 1
ATOM 7131 C C . GLY C 2 32 ? -19.656 21.298 -43.228 1.00 55.15 26 GLY G C 1
ATOM 7132 O O . GLY C 2 32 ? -19.801 20.129 -43.596 1.00 55.59 26 GLY G O 1
ATOM 7133 N N . TYR C 2 33 ? -20.681 22.162 -43.117 1.00 50.90 27 TYR G N 1
ATOM 7134 C CA . TYR C 2 33 ? -22.080 21.829 -43.421 1.00 50.14 27 TYR G CA 1
ATOM 7135 C C . TYR C 2 33 ? -22.842 23.119 -43.656 1.00 53.85 27 TYR G C 1
ATOM 7136 O O . TYR C 2 33 ? -22.306 24.196 -43.370 1.00 54.01 27 TYR G O 1
ATOM 7145 N N . SER C 2 34 ? -24.081 23.024 -44.179 1.00 52.00 28 SER G N 1
ATOM 7146 C CA . SER C 2 34 ? -24.937 24.194 -44.421 1.00 52.72 28 SER G CA 1
ATOM 7147 C C . SER C 2 34 ? -25.499 24.739 -43.101 1.00 55.35 28 SER G C 1
ATOM 7148 O O . SER C 2 34 ? -26.413 24.161 -42.502 1.00 53.14 28 SER G O 1
ATOM 7151 N N . PHE C 2 35 ? -24.916 25.858 -42.646 1.00 53.86 29 PHE G N 1
ATOM 7152 C CA . PHE C 2 35 ? -25.131 26.430 -41.319 1.00 52.49 29 PHE G CA 1
ATOM 7153 C C . PHE C 2 35 ? -26.608 26.671 -40.993 1.00 54.72 29 PHE G C 1
ATOM 7154 O O . PHE C 2 35 ? -27.028 26.419 -39.866 1.00 52.75 29 PHE G O 1
ATOM 7162 N N . THR C 2 36 ? -27.388 27.153 -41.975 1.00 51.29 30 THR G N 1
ATOM 7163 C CA . THR C 2 36 ? -28.803 27.510 -41.784 1.00 51.42 30 THR G CA 1
ATOM 7164 C C . THR C 2 36 ? -29.769 26.321 -41.913 1.00 53.17 30 THR G C 1
ATOM 7165 O O . THR C 2 36 ? -30.975 26.497 -41.735 1.00 54.12 30 THR G O 1
ATOM 7169 N N . SER C 2 37 ? -29.251 25.110 -42.212 1.00 48.49 31 SER G N 1
ATOM 7170 C CA . SER C 2 37 ? -30.091 23.911 -42.352 1.00 47.60 31 SER G CA 1
ATOM 7171 C C . SER C 2 37 ? -30.285 23.115 -41.049 1.00 50.63 31 SER G C 1
ATOM 7172 O O . SER C 2 37 ? -31.045 22.139 -41.049 1.00 50.63 31 SER G O 1
ATOM 7175 N N . TYR C 2 38 ? -29.591 23.510 -39.954 1.00 46.12 32 TYR G N 1
ATOM 7176 C CA . TYR C 2 38 ? -29.584 22.742 -38.694 1.00 45.86 32 TYR G CA 1
ATOM 7177 C C . TYR C 2 38 ? -29.709 23.624 -37.482 1.00 49.08 32 TYR G C 1
ATOM 7178 O O . TYR C 2 38 ? -29.007 24.632 -37.382 1.00 48.01 32 TYR G O 1
ATOM 7187 N N . TRP C 2 39 ? -30.559 23.212 -36.523 1.00 46.53 33 TRP G N 1
ATOM 7188 C CA . TRP C 2 39 ? -30.596 23.823 -35.191 1.00 46.59 33 TRP G CA 1
ATOM 7189 C C . TRP C 2 39 ? -29.279 23.599 -34.439 1.00 50.96 33 TRP G C 1
ATOM 7190 O O . TRP C 2 39 ? -28.581 22.590 -34.648 1.00 47.46 33 TRP G O 1
ATOM 7201 N N . MET C 2 40 ? -28.945 24.564 -33.568 1.00 49.77 34 MET G N 1
ATOM 7202 C CA . MET C 2 40 ? -27.835 24.480 -32.639 1.00 48.23 34 MET G CA 1
ATOM 7203 C C . MET C 2 40 ? -28.330 24.465 -31.205 1.00 51.88 34 MET G C 1
ATOM 7204 O O . MET C 2 40 ? -29.033 25.386 -30.788 1.00 52.48 34 MET G O 1
ATOM 7209 N N . ASN C 2 41 ? -27.914 23.437 -30.433 1.00 46.27 35 ASN G N 1
ATOM 7210 C CA . ASN C 2 41 ? -28.206 23.332 -29.014 1.00 46.11 35 ASN G CA 1
ATOM 7211 C C . ASN C 2 41 ? -27.073 23.867 -28.154 1.00 48.15 35 ASN G C 1
ATOM 7212 O O . ASN C 2 41 ? -25.906 23.877 -28.569 1.00 44.84 35 ASN G O 1
ATOM 7217 N N . TRP C 2 42 ? -27.422 24.277 -26.933 1.00 45.73 36 TRP G N 1
ATOM 7218 C CA . TRP C 2 42 ? -26.460 24.504 -25.873 1.00 45.42 36 TRP G CA 1
ATOM 7219 C C . TRP C 2 42 ? -26.757 23.602 -24.713 1.00 48.26 36 TRP G C 1
ATOM 7220 O O . TRP C 2 42 ? -27.925 23.373 -24.373 1.00 47.14 36 TRP G O 1
ATOM 7231 N N . VAL C 2 43 ? -25.685 23.067 -24.117 1.00 44.33 37 VAL G N 1
ATOM 7232 C CA . VAL C 2 43 ? -25.728 22.073 -23.027 1.00 42.90 37 VAL G CA 1
ATOM 7233 C C . VAL C 2 43 ? -24.741 22.550 -21.939 1.00 48.13 37 VAL G C 1
ATOM 7234 O O . VAL C 2 43 ? -23.608 22.919 -22.254 1.00 48.19 37 VAL G O 1
ATOM 7238 N N . LYS C 2 44 ? -25.197 22.586 -20.689 1.00 44.61 38 LYS G N 1
ATOM 7239 C CA . LYS C 2 44 ? -24.403 22.914 -19.500 1.00 44.24 38 LYS G CA 1
ATOM 7240 C C . LYS C 2 44 ? -23.993 21.653 -18.717 1.00 49.70 38 LYS G C 1
ATOM 7241 O O . LYS C 2 44 ? -24.825 20.796 -18.451 1.00 48.11 38 LYS G O 1
ATOM 7247 N N . GLN C 2 45 ? -22.685 21.554 -18.368 1.00 47.39 39 GLN G N 1
ATOM 7248 C CA . GLN C 2 45 ? -22.135 20.529 -17.495 1.00 46.42 39 GLN G CA 1
ATOM 7249 C C . GLN C 2 45 ? -21.230 21.089 -16.392 1.00 51.80 39 GLN G C 1
ATOM 7250 O O . GLN C 2 45 ? -20.127 21.560 -16.664 1.00 50.69 39 GLN G O 1
ATOM 7256 N N . ARG C 2 46 ? -21.673 20.952 -15.148 1.00 52.34 40 ARG G N 1
ATOM 7257 C CA . ARG C 2 46 ? -20.933 21.387 -13.963 1.00 54.22 40 ARG G CA 1
ATOM 7258 C C . ARG C 2 46 ? -19.974 20.300 -13.487 1.00 66.91 40 ARG G C 1
ATOM 7259 O O . ARG C 2 46 ? -20.326 19.109 -13.579 1.00 64.55 40 ARG G O 1
ATOM 7267 N N . PRO C 2 47 ? -18.765 20.701 -12.980 1.00 71.06 41 PRO G N 1
ATOM 7268 C CA . PRO C 2 47 ? -17.750 19.705 -12.570 1.00 71.96 41 PRO G CA 1
ATOM 7269 C C . PRO C 2 47 ? -18.275 18.459 -11.849 1.00 77.78 41 PRO G C 1
ATOM 7270 O O . PRO C 2 47 ? -19.003 18.558 -10.854 1.00 78.74 41 PRO G O 1
ATOM 7274 N N . GLY C 2 48 ? -17.958 17.301 -12.416 1.00 74.42 42 GLY G N 1
ATOM 7275 C CA . GLY C 2 48 ? -18.375 15.997 -11.902 1.00 75.20 42 GLY G CA 1
ATOM 7276 C C . GLY C 2 48 ? -19.875 15.775 -11.776 1.00 79.50 42 GLY G C 1
ATOM 7277 O O . GLY C 2 48 ? -20.299 14.832 -11.107 1.00 79.76 42 GLY G O 1
ATOM 7278 N N . ARG C 2 49 ? -20.695 16.655 -12.411 1.00 74.71 43 ARG G N 1
ATOM 7279 C CA . ARG C 2 49 ? -22.149 16.485 -12.500 1.00 73.03 43 ARG G CA 1
ATOM 7280 C C . ARG C 2 49 ? -22.638 16.134 -13.947 1.00 70.50 43 ARG G C 1
ATOM 7281 O O . ARG C 2 49 ? -21.834 15.989 -14.906 1.00 67.60 43 ARG G O 1
ATOM 7289 N N . GLY C 2 50 ? -23.957 15.988 -14.062 1.00 61.30 44 GLY G N 1
ATOM 7290 C CA . GLY C 2 50 ? -24.593 15.602 -15.303 1.00 58.75 44 GLY G CA 1
ATOM 7291 C C . GLY C 2 50 ? -24.789 16.747 -16.279 1.00 55.35 44 GLY G C 1
ATOM 7292 O O . GLY C 2 50 ? -24.221 17.837 -16.142 1.00 51.24 44 GLY G O 1
ATOM 7293 N N . LEU C 2 51 ? -25.614 16.476 -17.272 1.00 50.91 45 LEU G N 1
ATOM 7294 C CA . LEU C 2 51 ? -25.841 17.333 -18.419 1.00 49.12 45 LEU G CA 1
ATOM 7295 C C . LEU C 2 51 ? -27.213 17.976 -18.315 1.00 49.65 45 LEU G C 1
ATOM 7296 O O . LEU C 2 51 ? -28.206 17.327 -17.944 1.00 49.35 45 LEU G O 1
ATOM 7301 N N . GLU C 2 52 ? -27.256 19.265 -18.586 1.00 45.05 46 GLU G N 1
ATOM 7302 C CA . GLU C 2 52 ? -28.510 20.012 -18.665 1.00 47.89 46 GLU G CA 1
ATOM 7303 C C . GLU C 2 52 ? -28.630 20.685 -20.001 1.00 51.45 46 GLU G C 1
ATOM 7304 O O . GLU C 2 52 ? -27.718 21.399 -20.404 1.00 51.19 46 GLU G O 1
ATOM 7310 N N . TRP C 2 53 ? -29.750 20.469 -20.686 1.00 48.23 47 TRP G N 1
ATOM 7311 C CA . TRP C 2 53 ? -30.008 21.092 -21.971 1.00 47.40 47 TRP G CA 1
ATOM 7312 C C . TRP C 2 53 ? -30.566 22.483 -21.706 1.00 49.34 47 TRP G C 1
ATOM 7313 O O . TRP C 2 53 ? -31.552 22.625 -20.979 1.00 49.77 47 TRP G O 1
ATOM 7324 N N . ILE C 2 54 ? -29.943 23.509 -22.303 1.00 44.93 48 ILE G N 1
ATOM 7325 C CA . ILE C 2 54 ? -30.334 24.909 -22.106 1.00 46.27 48 ILE G CA 1
ATOM 7326 C C . ILE C 2 54 ? -31.443 25.372 -23.064 1.00 52.31 48 ILE G C 1
ATOM 7327 O O . ILE C 2 54 ? -32.411 26.017 -22.645 1.00 53.42 48 ILE G O 1
ATOM 7332 N N . GLY C 2 55 ? -31.259 25.064 -24.335 1.00 48.23 49 GLY G N 1
ATOM 7333 C CA . GLY C 2 55 ? -32.072 25.592 -25.417 1.00 48.81 49 GLY G CA 1
ATOM 7334 C C . GLY C 2 55 ? -31.445 25.341 -26.766 1.00 51.77 49 GLY G C 1
ATOM 7335 O O . GLY C 2 55 ? -30.331 24.820 -26.848 1.00 51.14 49 GLY G O 1
ATOM 7336 N N . ARG C 2 56 ? -32.175 25.669 -27.823 1.00 48.29 50 ARG G N 1
ATOM 7337 C CA . ARG C 2 56 ? -31.712 25.582 -29.211 1.00 48.64 50 ARG G CA 1
ATOM 7338 C C . ARG C 2 56 ? -32.113 26.806 -30.025 1.00 54.71 50 ARG G C 1
ATOM 7339 O O . ARG C 2 56 ? -33.116 27.472 -29.731 1.00 54.34 50 ARG G O 1
ATOM 7347 N N . ILE C 2 57 ? -31.326 27.101 -31.055 1.00 51.13 51 ILE G N 1
ATOM 7348 C CA . ILE C 2 57 ? -31.604 28.202 -31.970 1.00 49.96 51 ILE G CA 1
ATOM 7349 C C . ILE C 2 57 ? -31.475 27.722 -33.417 1.00 51.88 51 ILE G C 1
ATOM 7350 O O . ILE C 2 57 ? -30.597 26.901 -33.719 1.00 49.95 51 ILE G O 1
ATOM 7355 N N . ASP C 2 58 ? -32.396 28.195 -34.295 1.00 49.31 52 ASP G N 1
ATOM 7356 C CA . ASP C 2 58 ? -32.371 27.933 -35.731 1.00 48.54 52 ASP G CA 1
ATOM 7357 C C . ASP C 2 58 ? -31.637 29.100 -36.362 1.00 54.74 52 ASP G C 1
ATOM 7358 O O . ASP C 2 58 ? -32.154 30.215 -36.347 1.00 55.22 52 ASP G O 1
ATOM 7363 N N . PRO C 2 59 A -30.419 28.891 -36.906 1.00 52.47 52 PRO G N 1
ATOM 7364 C CA . PRO C 2 59 A -29.676 30.019 -37.507 1.00 52.49 52 PRO G CA 1
ATOM 7365 C C . PRO C 2 59 A -30.304 30.686 -38.736 1.00 59.24 52 PRO G C 1
ATOM 7366 O O . PRO C 2 59 A -29.904 31.807 -39.086 1.00 60.34 52 PRO G O 1
ATOM 7370 N N . SER C 2 60 ? -31.277 30.014 -39.397 1.00 56.70 53 SER G N 1
ATOM 7371 C CA . SER C 2 60 ? -31.947 30.573 -40.576 1.00 57.71 53 SER G CA 1
ATOM 7372 C C . SER C 2 60 ? -32.870 31.776 -40.277 1.00 63.76 53 SER G C 1
ATOM 7373 O O . SER C 2 60 ? -32.895 32.717 -41.061 1.00 63.19 53 SER G O 1
ATOM 7376 N N . ASP C 2 61 ? -33.595 31.753 -39.144 1.00 61.72 54 ASP G N 1
ATOM 7377 C CA . ASP C 2 61 ? -34.657 32.726 -38.843 1.00 62.50 54 ASP G CA 1
ATOM 7378 C C . ASP C 2 61 ? -34.662 33.160 -37.348 1.00 65.15 54 ASP G C 1
ATOM 7379 O O . ASP C 2 61 ? -35.557 33.906 -36.930 1.00 64.23 54 ASP G O 1
ATOM 7384 N N . ASN C 2 62 ? -33.671 32.673 -36.545 1.00 60.52 55 ASN G N 1
ATOM 7385 C CA . ASN C 2 62 ? -33.483 33.023 -35.127 1.00 59.49 55 ASN G CA 1
ATOM 7386 C C . ASN C 2 62 ? -34.563 32.438 -34.206 1.00 60.52 55 ASN G C 1
ATOM 7387 O O . ASN C 2 62 ? -34.667 32.884 -33.066 1.00 60.29 55 ASN G O 1
ATOM 7392 N N . GLU C 2 63 ? -35.382 31.479 -34.681 1.00 56.45 56 GLU G N 1
ATOM 7393 C CA . GLU C 2 63 ? -36.342 30.780 -33.815 1.00 56.45 56 GLU G CA 1
ATOM 7394 C C . GLU C 2 63 ? -35.604 30.062 -32.665 1.00 60.25 56 GLU G C 1
ATOM 7395 O O . GLU C 2 63 ? -34.554 29.454 -32.884 1.00 58.32 56 GLU G O 1
ATOM 7401 N N . THR C 2 64 ? -36.117 30.215 -31.432 1.00 57.78 57 THR G N 1
ATOM 7402 C CA . THR C 2 64 ? -35.512 29.653 -30.227 1.00 56.09 57 THR G CA 1
ATOM 7403 C C . THR C 2 64 ? -36.506 28.776 -29.475 1.00 59.95 57 THR G C 1
ATOM 7404 O O . THR C 2 64 ? -37.708 29.026 -29.511 1.00 61.08 57 THR G O 1
ATOM 7408 N N . HIS C 2 65 ? -36.007 27.711 -28.858 1.00 55.91 58 HIS G N 1
ATOM 7409 C CA . HIS C 2 65 ? -36.706 26.998 -27.789 1.00 55.37 58 HIS G CA 1
ATOM 7410 C C . HIS C 2 65 ? -35.799 26.981 -26.569 1.00 59.40 58 HIS G C 1
ATOM 7411 O O . HIS C 2 65 ? -34.628 26.663 -26.700 1.00 59.31 58 HIS G O 1
ATOM 7418 N N . TYR C 2 66 ? -36.320 27.370 -25.405 1.00 56.79 59 TYR G N 1
ATOM 7419 C CA . TYR C 2 66 ? -35.571 27.421 -24.161 1.00 56.79 59 TYR G CA 1
ATOM 7420 C C . TYR C 2 66 ? -36.111 26.454 -23.163 1.00 61.22 59 TYR G C 1
ATOM 7421 O O . TYR C 2 66 ? -37.322 26.255 -23.079 1.00 62.28 59 TYR G O 1
ATOM 7430 N N . ASN C 2 67 ? -35.205 25.842 -22.410 1.00 57.30 60 ASN G N 1
ATOM 7431 C CA . ASN C 2 67 ? -35.524 25.219 -21.136 1.00 58.17 60 ASN G CA 1
ATOM 7432 C C . ASN C 2 67 ? -35.957 26.365 -20.200 1.00 64.19 60 ASN G C 1
ATOM 7433 O O . ASN C 2 67 ? -35.227 27.354 -20.058 1.00 63.19 60 ASN G O 1
ATOM 7438 N N . GLN C 2 68 ? -37.159 26.237 -19.602 1.00 62.69 61 GLN G N 1
ATOM 7439 C CA . GLN C 2 68 ? -37.769 27.252 -18.738 1.00 64.76 61 GLN G CA 1
ATOM 7440 C C . GLN C 2 68 ? -36.927 27.651 -17.521 1.00 68.60 61 GLN G C 1
ATOM 7441 O O . GLN C 2 68 ? -37.022 28.790 -17.073 1.00 69.34 61 GLN G O 1
ATOM 7447 N N . ASP C 2 69 ? -36.086 26.734 -17.019 1.00 64.37 62 ASP G N 1
ATOM 7448 C CA . ASP C 2 69 ? -35.099 27.008 -15.966 1.00 64.07 62 ASP G CA 1
ATOM 7449 C C . ASP C 2 69 ? -34.039 28.036 -16.383 1.00 65.53 62 ASP G C 1
ATOM 7450 O O . ASP C 2 69 ? -33.394 28.615 -15.513 1.00 65.05 62 ASP G O 1
ATOM 7455 N N . PHE C 2 70 ? -33.834 28.239 -17.699 1.00 60.44 63 PHE G N 1
ATOM 7456 C CA . PHE C 2 70 ? -32.805 29.140 -18.204 1.00 59.63 63 PHE G CA 1
ATOM 7457 C C . PHE C 2 70 ? -33.349 30.408 -18.864 1.00 68.45 63 PHE G C 1
ATOM 7458 O O . PHE C 2 70 ? -32.550 31.259 -19.248 1.00 67.88 63 PHE G O 1
ATOM 7466 N N . LYS C 2 71 ? -34.687 30.547 -18.979 1.00 69.86 64 LYS G N 1
ATOM 7467 C CA . LYS C 2 71 ? -35.347 31.653 -19.705 1.00 72.62 64 LYS G CA 1
ATOM 7468 C C . LYS C 2 71 ? -34.924 33.087 -19.297 1.00 79.04 64 LYS G C 1
ATOM 7469 O O . LYS C 2 71 ? -34.824 33.959 -20.164 1.00 79.80 64 LYS G O 1
ATOM 7475 N N . ASP C 2 72 ? -34.676 33.321 -17.993 1.00 76.28 65 ASP G N 1
ATOM 7476 C CA . ASP C 2 72 ? -34.286 34.636 -17.467 1.00 77.50 65 ASP G CA 1
ATOM 7477 C C . ASP C 2 72 ? -32.762 34.841 -17.466 1.00 79.36 65 ASP G C 1
ATOM 7478 O O . ASP C 2 72 ? -32.291 35.975 -17.361 1.00 81.21 65 ASP G O 1
ATOM 7483 N N . LYS C 2 73 ? -32.008 33.749 -17.604 1.00 70.97 66 LYS G N 1
ATOM 7484 C CA . LYS C 2 73 ? -30.557 33.718 -17.515 1.00 68.41 66 LYS G CA 1
ATOM 7485 C C . LYS C 2 73 ? -29.937 33.874 -18.909 1.00 67.21 66 LYS G C 1
ATOM 7486 O O . LYS C 2 73 ? -28.883 34.494 -19.044 1.00 65.71 66 LYS G O 1
ATOM 7492 N N . VAL C 2 74 ? -30.605 33.348 -19.943 1.00 60.65 67 VAL G N 1
ATOM 7493 C CA . VAL C 2 74 ? -29.950 32.986 -21.205 1.00 57.96 67 VAL G CA 1
ATOM 7494 C C . VAL C 2 74 ? -30.645 33.639 -22.401 1.00 60.92 67 VAL G C 1
ATOM 7495 O O . VAL C 2 74 ? -31.870 33.751 -22.415 1.00 59.44 67 VAL G O 1
ATOM 7499 N N . THR C 2 75 ? -29.838 34.069 -23.403 1.00 57.59 68 THR G N 1
ATOM 7500 C CA . THR C 2 75 ? -30.286 34.533 -24.711 1.00 57.58 68 THR G CA 1
ATOM 7501 C C . THR C 2 75 ? -29.404 33.928 -25.784 1.00 60.68 68 THR G C 1
ATOM 7502 O O . THR C 2 75 ? -28.188 34.115 -25.767 1.00 61.17 68 THR G O 1
ATOM 7506 N N . LEU C 2 76 ? -30.023 33.255 -26.746 1.00 57.51 69 LEU G N 1
ATOM 7507 C CA . LEU C 2 76 ? -29.322 32.708 -27.908 1.00 56.22 69 LEU G CA 1
ATOM 7508 C C . LEU C 2 76 ? -29.460 33.643 -29.085 1.00 61.27 69 LEU G C 1
ATOM 7509 O O . LEU C 2 76 ? -30.547 34.159 -29.334 1.00 61.46 69 LEU G O 1
ATOM 7514 N N . THR C 2 77 ? -28.346 33.884 -29.795 1.00 56.86 70 THR G N 1
ATOM 7515 C CA . THR C 2 77 ? -28.307 34.657 -31.042 1.00 56.79 70 THR G CA 1
ATOM 7516 C C . THR C 2 77 ? -27.416 33.957 -32.077 1.00 59.17 70 THR G C 1
ATOM 7517 O O . THR C 2 77 ? -26.691 33.023 -31.739 1.00 56.09 70 THR G O 1
ATOM 7521 N N . VAL C 2 78 ? -27.491 34.392 -33.345 1.00 58.28 71 VAL G N 1
ATOM 7522 C CA . VAL C 2 78 ? -26.605 33.898 -34.405 1.00 58.04 71 VAL G CA 1
ATOM 7523 C C . VAL C 2 78 ? -26.031 35.061 -35.221 1.00 65.23 71 VAL G C 1
ATOM 7524 O O . VAL C 2 78 ? -26.642 36.130 -35.300 1.00 65.59 71 VAL G O 1
ATOM 7528 N N . ASP C 2 79 ? -24.852 34.843 -35.814 1.00 63.08 72 ASP G N 1
ATOM 7529 C CA . ASP C 2 79 ? -24.311 35.677 -36.887 1.00 63.73 72 ASP G CA 1
ATOM 7530 C C . ASP C 2 79 ? -24.120 34.768 -38.111 1.00 66.22 72 ASP G C 1
ATOM 7531 O O . ASP C 2 79 ? -23.176 33.981 -38.154 1.00 65.09 72 ASP G O 1
ATOM 7536 N N . LYS C 2 80 ? -25.035 34.865 -39.091 1.00 64.65 73 LYS G N 1
ATOM 7537 C CA . LYS C 2 80 ? -24.987 34.084 -40.333 1.00 64.13 73 LYS G CA 1
ATOM 7538 C C . LYS C 2 80 ? -23.693 34.299 -41.123 1.00 68.94 73 LYS G C 1
ATOM 7539 O O . LYS C 2 80 ? -23.137 33.335 -41.651 1.00 68.81 73 LYS G O 1
ATOM 7545 N N . SER C 2 81 ? -23.196 35.544 -41.163 1.00 65.84 74 SER G N 1
ATOM 7546 C CA . SER C 2 81 ? -22.008 35.911 -41.936 1.00 66.67 74 SER G CA 1
ATOM 7547 C C . SER C 2 81 ? -20.714 35.277 -41.405 1.00 68.70 74 SER G C 1
ATOM 7548 O O . SER C 2 81 ? -19.768 35.088 -42.175 1.00 69.32 74 SER G O 1
ATOM 7551 N N . SER C 2 82 ? -20.666 34.956 -40.105 1.00 61.99 75 SER G N 1
ATOM 7552 C CA . SER C 2 82 ? -19.494 34.314 -39.531 1.00 60.47 75 SER G CA 1
ATOM 7553 C C . SER C 2 82 ? -19.755 32.844 -39.184 1.00 60.81 75 SER G C 1
ATOM 7554 O O . SER C 2 82 ? -18.861 32.187 -38.654 1.00 60.02 75 SER G O 1
ATOM 7557 N N . SER C 2 83 ? -20.971 32.321 -39.515 1.00 55.49 76 SER G N 1
ATOM 7558 C CA . SER C 2 83 ? -21.441 30.978 -39.167 1.00 53.38 76 SER G CA 1
ATOM 7559 C C . SER C 2 83 ? -21.297 30.734 -37.634 1.00 57.31 76 SER G C 1
ATOM 7560 O O . SER C 2 83 ? -20.869 29.656 -37.214 1.00 55.14 76 SER G O 1
ATOM 7563 N N . THR C 2 84 ? -21.652 31.749 -36.816 1.00 54.58 77 THR G N 1
ATOM 7564 C CA . THR C 2 84 ? -21.438 31.709 -35.358 1.00 52.52 77 THR G CA 1
ATOM 7565 C C . THR C 2 84 ? -22.764 31.752 -34.587 1.00 55.58 77 THR G C 1
ATOM 7566 O O . THR C 2 84 ? -23.658 32.519 -34.927 1.00 56.44 77 THR G O 1
ATOM 7570 N N . VAL C 2 85 ? -22.881 30.876 -33.589 1.00 52.23 78 VAL G N 1
ATOM 7571 C CA . VAL C 2 85 ? -23.973 30.822 -32.612 1.00 51.92 78 VAL G CA 1
ATOM 7572 C C . VAL C 2 85 ? -23.412 31.342 -31.290 1.00 56.23 78 VAL G C 1
ATOM 7573 O O . VAL C 2 85 ? -22.309 30.975 -30.901 1.00 55.22 78 VAL G O 1
ATOM 7577 N N . TYR C 2 86 ? -24.148 32.240 -30.647 1.00 53.53 79 TYR G N 1
ATOM 7578 C CA . TYR C 2 86 ? -23.782 32.794 -29.357 1.00 52.71 79 TYR G CA 1
ATOM 7579 C C . TYR C 2 86 ? -24.770 32.428 -28.274 1.00 55.48 79 TYR G C 1
ATOM 7580 O O . TYR C 2 86 ? -25.969 32.318 -28.521 1.00 55.31 79 TYR G O 1
ATOM 7589 N N . ILE C 2 87 ? -24.260 32.306 -27.059 1.00 52.38 80 ILE G N 1
ATOM 7590 C CA . ILE C 2 87 ? -25.079 32.233 -25.865 1.00 52.13 80 ILE G CA 1
ATOM 7591 C C . ILE C 2 87 ? -24.646 33.361 -24.949 1.00 55.88 80 ILE G C 1
ATOM 7592 O O . ILE C 2 87 ? -23.448 33.524 -24.682 1.00 54.43 80 ILE G O 1
ATOM 7597 N N . GLN C 2 88 ? -25.619 34.143 -24.480 1.00 53.53 81 GLN G N 1
ATOM 7598 C CA . GLN C 2 88 ? -25.380 35.209 -23.525 1.00 54.78 81 GLN G CA 1
ATOM 7599 C C . GLN C 2 88 ? -26.001 34.839 -22.186 1.00 58.11 81 GLN G C 1
ATOM 7600 O O . GLN C 2 88 ? -27.161 34.433 -22.146 1.00 57.11 81 GLN G O 1
ATOM 7606 N N . LEU C 2 89 ? -25.233 35.004 -21.099 1.00 55.14 82 LEU G N 1
ATOM 7607 C CA . LEU C 2 89 ? -25.681 34.784 -19.717 1.00 55.65 82 LEU G CA 1
ATOM 7608 C C . LEU C 2 89 ? -25.550 36.065 -18.948 1.00 61.90 82 LEU G C 1
ATOM 7609 O O . LEU C 2 89 ? -24.526 36.716 -19.058 1.00 61.15 82 LEU G O 1
ATOM 7614 N N . SER C 2 90 A -26.591 36.440 -18.200 1.00 61.86 82 SER G N 1
ATOM 7615 C CA . SER C 2 90 A -26.634 37.655 -17.378 1.00 64.03 82 SER G CA 1
ATOM 7616 C C . SER C 2 90 A -26.524 37.305 -15.883 1.00 67.61 82 SER G C 1
ATOM 7617 O O . SER C 2 90 A -26.688 36.145 -15.524 1.00 65.44 82 SER G O 1
ATOM 7620 N N . SER C 2 91 B -26.262 38.312 -15.030 1.00 67.41 82 SER G N 1
ATOM 7621 C CA . SER C 2 91 B -26.115 38.267 -13.551 1.00 68.56 82 SER G CA 1
ATOM 7622 C C . SER C 2 91 B -25.407 37.026 -13.053 1.00 70.91 82 SER G C 1
ATOM 7623 O O . SER C 2 91 B -25.990 36.245 -12.300 1.00 70.81 82 SER G O 1
ATOM 7626 N N . LEU C 2 92 C -24.147 36.843 -13.483 1.00 66.40 82 LEU G N 1
ATOM 7627 C CA . LEU C 2 92 C -23.399 35.608 -13.239 1.00 63.71 82 LEU G CA 1
ATOM 7628 C C . LEU C 2 92 C -23.105 35.362 -11.778 1.00 68.61 82 LEU G C 1
ATOM 7629 O O . LEU C 2 92 C -22.757 36.292 -11.054 1.00 69.29 82 LEU G O 1
ATOM 7634 N N . THR C 2 93 ? -23.304 34.101 -11.339 1.00 64.11 83 THR G N 1
ATOM 7635 C CA . THR C 2 93 ? -22.965 33.599 -10.001 1.00 63.79 83 THR G CA 1
ATOM 7636 C C . THR C 2 93 ? -22.046 32.389 -10.165 1.00 64.75 83 THR G C 1
ATOM 7637 O O . THR C 2 93 ? -21.882 31.899 -11.281 1.00 62.31 83 THR G O 1
ATOM 7641 N N . SER C 2 94 ? -21.457 31.908 -9.067 1.00 61.50 84 SER G N 1
ATOM 7642 C CA . SER C 2 94 ? -20.627 30.703 -9.070 1.00 61.53 84 SER G CA 1
ATOM 7643 C C . SER C 2 94 ? -21.424 29.447 -9.502 1.00 63.00 84 SER G C 1
ATOM 7644 O O . SER C 2 94 ? -20.814 28.497 -9.987 1.00 61.37 84 SER G O 1
ATOM 7647 N N . GLU C 2 95 ? -22.774 29.457 -9.353 1.00 59.60 85 GLU G N 1
ATOM 7648 C CA . GLU C 2 95 ? -23.682 28.427 -9.884 1.00 59.79 85 GLU G CA 1
ATOM 7649 C C . GLU C 2 95 ? -23.630 28.285 -11.414 1.00 60.81 85 GLU G C 1
ATOM 7650 O O . GLU C 2 95 ? -24.007 27.240 -11.963 1.00 58.35 85 GLU G O 1
ATOM 7656 N N . ASP C 2 96 ? -23.166 29.340 -12.093 1.00 55.77 86 ASP G N 1
ATOM 7657 C CA . ASP C 2 96 ? -23.068 29.401 -13.550 1.00 53.47 86 ASP G CA 1
ATOM 7658 C C . ASP C 2 96 ? -21.743 28.865 -14.059 1.00 54.54 86 ASP G C 1
ATOM 7659 O O . ASP C 2 96 ? -21.649 28.554 -15.239 1.00 54.18 86 ASP G O 1
ATOM 7664 N N . SER C 2 97 ? -20.713 28.755 -13.186 1.00 50.87 87 SER G N 1
ATOM 7665 C CA . SER C 2 97 ? -19.427 28.156 -13.569 1.00 49.42 87 SER G CA 1
ATOM 7666 C C . SER C 2 97 ? -19.645 26.694 -13.989 1.00 53.48 87 SER G C 1
ATOM 7667 O O . SER C 2 97 ? -20.212 25.917 -13.224 1.00 54.40 87 SER G O 1
ATOM 7670 N N . ALA C 2 98 ? -19.217 26.340 -15.222 1.00 48.43 88 ALA G N 1
ATOM 7671 C CA . ALA C 2 98 ? -19.520 25.065 -15.896 1.00 46.74 88 ALA G CA 1
ATOM 7672 C C . ALA C 2 98 ? -18.820 25.038 -17.258 1.00 48.16 88 ALA G C 1
ATOM 7673 O O . ALA C 2 98 ? -18.284 26.049 -17.718 1.00 48.65 88 ALA G O 1
ATOM 7675 N N . VAL C 2 99 ? -18.805 23.870 -17.876 1.00 44.75 89 VAL G N 1
ATOM 7676 C CA . VAL C 2 99 ? -18.512 23.715 -19.305 1.00 44.22 89 VAL G CA 1
ATOM 7677 C C . VAL C 2 99 ? -19.839 23.886 -20.066 1.00 49.76 89 VAL G C 1
ATOM 7678 O O . VAL C 2 99 ? -20.863 23.298 -19.701 1.00 51.39 89 VAL G O 1
ATOM 7682 N N . TYR C 2 100 ? -19.814 24.741 -21.082 1.00 45.85 90 TYR G N 1
ATOM 7683 C CA . TYR C 2 100 ? -20.919 25.003 -21.978 1.00 44.70 90 TYR G CA 1
ATOM 7684 C C . TYR C 2 100 ? -20.579 24.435 -23.335 1.00 48.69 90 TYR G C 1
ATOM 7685 O O . TYR C 2 100 ? -19.606 24.871 -23.948 1.00 49.16 90 TYR G O 1
ATOM 7694 N N . TYR C 2 101 ? -21.354 23.429 -23.778 1.00 43.19 91 TYR G N 1
ATOM 7695 C CA . TYR C 2 101 ? -21.208 22.804 -25.089 1.00 42.15 91 TYR G CA 1
ATOM 7696 C C . TYR C 2 101 ? -22.229 23.335 -26.062 1.00 46.64 91 TYR G C 1
ATOM 7697 O O . TYR C 2 101 ? -23.403 23.478 -25.715 1.00 45.86 91 TYR G O 1
ATOM 7706 N N . CYS C 2 102 ? -21.784 23.634 -27.282 1.00 44.14 92 CYS G N 1
ATOM 7707 C CA . CYS C 2 102 ? -22.706 23.631 -28.411 1.00 45.49 92 CYS G CA 1
ATOM 7708 C C . CYS C 2 102 ? -22.770 22.214 -29.070 1.00 48.83 92 CYS G C 1
ATOM 7709 O O . CYS C 2 102 ? -21.775 21.465 -29.095 1.00 46.95 92 CYS G O 1
ATOM 7712 N N . GLY C 2 103 ? -23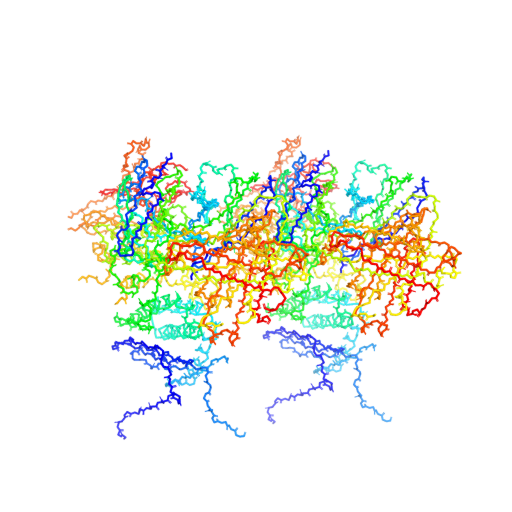.972 21.851 -29.501 1.00 44.64 93 GLY G N 1
ATOM 7713 C CA . GLY C 2 103 ? -24.277 20.566 -30.102 1.00 43.15 93 GLY G CA 1
ATOM 7714 C C . GLY C 2 103 ? -25.269 20.721 -31.235 1.00 46.55 93 GLY G C 1
ATOM 7715 O O . GLY C 2 103 ? -26.384 21.206 -31.024 1.00 46.23 93 GLY G O 1
ATOM 7716 N N . ARG C 2 104 ? -24.877 20.312 -32.444 1.00 43.10 94 ARG G N 1
ATOM 7717 C CA . ARG C 2 104 ? -25.751 20.387 -33.617 1.00 43.32 94 ARG G CA 1
ATOM 7718 C C . ARG C 2 104 ? -26.909 19.376 -33.475 1.00 48.86 94 ARG G C 1
ATOM 7719 O O . ARG C 2 104 ? -26.681 18.237 -33.085 1.00 49.07 94 ARG G O 1
ATOM 7727 N N . LEU C 2 105 ? -28.150 19.817 -33.743 1.00 45.45 95 LEU G N 1
ATOM 7728 C CA . LEU C 2 105 ? -29.295 18.907 -33.821 1.00 44.57 95 LEU G CA 1
ATOM 7729 C C . LEU C 2 105 ? -29.306 18.203 -35.185 1.00 48.08 95 LEU G C 1
ATOM 7730 O O . LEU C 2 105 ? -29.450 18.868 -36.214 1.00 46.00 95 LEU G O 1
ATOM 7735 N N . GLY C 2 106 ? -29.157 16.869 -35.185 1.00 45.09 96 GLY G N 1
ATOM 7736 C CA . GLY C 2 106 ? -29.421 16.074 -36.381 1.00 44.37 96 GLY G CA 1
ATOM 7737 C C . GLY C 2 106 ? -30.909 16.036 -36.685 1.00 50.48 96 GLY G C 1
ATOM 7738 O O . GLY C 2 106 ? -31.726 16.382 -35.825 1.00 49.40 96 GLY G O 1
ATOM 7739 N N . TYR C 2 107 ? -31.277 15.623 -37.922 1.00 48.39 97 TYR G N 1
ATOM 7740 C CA . TYR C 2 107 ? -32.686 15.512 -38.349 1.00 49.02 97 TYR G CA 1
ATOM 7741 C C . TYR C 2 107 ? -33.415 14.351 -37.631 1.00 51.23 97 TYR G C 1
ATOM 7742 O O . TYR C 2 107 ? -34.642 14.326 -37.615 1.00 49.55 97 TYR G O 1
ATOM 7751 N N . VAL C 2 108 ? -32.653 13.419 -37.001 1.00 48.11 98 VAL G N 1
ATOM 7752 C CA . VAL C 2 108 ? -33.190 12.395 -36.077 1.00 47.41 98 VAL G CA 1
ATOM 7753 C C . VAL C 2 108 ? -33.474 12.961 -34.656 1.00 48.74 98 VAL G C 1
ATOM 7754 O O . VAL C 2 108 ? -34.049 12.256 -33.820 1.00 46.97 98 VAL G O 1
ATOM 7758 N N . TYR C 2 109 ? -33.054 14.212 -34.391 1.00 47.04 99 TYR G N 1
ATOM 7759 C CA . TYR C 2 109 ? -33.311 14.974 -33.155 1.00 47.25 99 TYR G CA 1
ATOM 7760 C C . TYR C 2 109 ? -32.418 14.612 -31.958 1.00 51.19 99 TYR G C 1
ATOM 7761 O O . TYR C 2 109 ? -32.753 14.932 -30.825 1.00 50.25 99 TYR G O 1
ATOM 7770 N N . GLY C 2 110 ? -31.315 13.918 -32.224 1.00 47.53 100 GLY G N 1
ATOM 7771 C CA . GLY C 2 110 ? -30.211 13.770 -31.274 1.00 45.50 100 GLY G CA 1
ATOM 7772 C C . GLY C 2 110 ? -29.094 14.738 -31.605 1.00 46.48 100 GLY G C 1
ATOM 7773 O O . GLY C 2 110 ? -29.112 15.358 -32.661 1.00 45.84 100 GLY G O 1
ATOM 7774 N N . PHE C 2 111 A -28.105 14.856 -30.717 1.00 42.76 100 PHE G N 1
ATOM 7775 C CA . PHE C 2 111 A -27.008 15.793 -30.905 1.00 42.59 100 PHE G CA 1
ATOM 7776 C C . PHE C 2 111 A -25.835 15.072 -31.555 1.00 47.21 100 PHE G C 1
ATOM 7777 O O . PHE C 2 111 A -25.105 14.331 -30.884 1.00 47.53 100 PHE G O 1
ATOM 7785 N N . ASP C 2 112 ? -25.682 15.265 -32.883 1.00 41.85 101 ASP G N 1
ATOM 7786 C CA . ASP C 2 112 ? -24.779 14.417 -33.685 1.00 41.80 101 ASP G CA 1
ATOM 7787 C C . ASP C 2 112 ? -23.324 14.941 -33.746 1.00 47.77 101 ASP G C 1
ATOM 7788 O O . ASP C 2 112 ? -22.404 14.150 -33.976 1.00 49.03 101 ASP G O 1
ATOM 7793 N N . TYR C 2 113 ? -23.124 16.271 -33.551 1.00 44.75 102 TYR G N 1
ATOM 7794 C CA . TYR C 2 113 ? -21.800 16.915 -33.494 1.00 43.79 102 TYR G CA 1
ATOM 7795 C C . TYR C 2 113 ? -21.726 17.863 -32.345 1.00 46.93 102 TYR G C 1
ATOM 7796 O O . TYR C 2 113 ? -22.709 18.535 -32.049 1.00 46.77 102 TYR G O 1
ATOM 7805 N N . TRP C 2 114 ? -20.563 17.911 -31.682 1.00 42.27 103 TRP G N 1
ATOM 7806 C CA . TRP C 2 114 ? -20.365 18.698 -30.457 1.00 41.68 103 TRP G CA 1
ATOM 7807 C C . TRP C 2 114 ? -19.100 19.535 -30.544 1.00 44.94 103 TRP G C 1
ATOM 7808 O O . TRP C 2 114 ? -18.096 19.090 -31.109 1.00 43.82 103 TRP G O 1
ATOM 7819 N N . GLY C 2 115 ? -19.160 20.741 -29.999 1.00 42.90 104 GLY G N 1
ATOM 7820 C CA . GLY C 2 115 ? -17.955 21.501 -29.698 1.00 43.75 104 GLY G CA 1
ATOM 7821 C C . GLY C 2 115 ? -17.201 20.891 -28.529 1.00 47.29 104 GLY G C 1
ATOM 7822 O O . GLY C 2 115 ? -17.730 20.033 -27.808 1.00 44.61 104 GLY G O 1
ATOM 7823 N N . GLN C 2 116 ? -15.935 21.309 -28.355 1.00 46.32 105 GLN G N 1
ATOM 7824 C CA . GLN C 2 116 ? -15.128 20.894 -27.195 1.00 47.04 105 GLN G CA 1
ATOM 7825 C C . GLN C 2 116 ? -15.574 21.504 -25.848 1.00 49.77 105 GLN G C 1
ATOM 7826 O O . GLN C 2 116 ? -15.173 21.026 -24.791 1.00 48.73 105 GLN G O 1
ATOM 7832 N N . GLY C 2 117 ? -16.396 22.551 -25.898 1.00 45.02 106 GLY G N 1
ATOM 7833 C CA . GLY C 2 117 ? -16.876 23.206 -24.688 1.00 44.78 106 GLY G CA 1
ATOM 7834 C C . GLY C 2 117 ? -16.000 24.362 -24.250 1.00 48.88 106 GLY G C 1
ATOM 7835 O O . GLY C 2 117 ? -14.778 24.338 -24.432 1.00 46.09 106 GLY G O 1
ATOM 7836 N N . THR C 2 118 ? -16.652 25.414 -23.754 1.00 46.33 107 THR G N 1
ATOM 7837 C CA . THR C 2 118 ? -16.027 26.554 -23.105 1.00 46.50 107 THR G CA 1
ATOM 7838 C C . THR C 2 118 ? -16.169 26.353 -21.606 1.00 50.69 107 THR G C 1
ATOM 7839 O O . THR C 2 118 ? -17.297 26.195 -21.121 1.00 48.80 107 THR G O 1
ATOM 7843 N N . THR C 2 119 ? -15.033 26.364 -20.869 1.00 46.78 108 THR G N 1
ATOM 7844 C CA . THR C 2 119 ? -15.071 26.433 -19.398 1.00 46.01 108 THR G CA 1
ATOM 7845 C C . THR C 2 119 ? -15.297 27.861 -18.940 1.00 49.99 108 THR G C 1
ATOM 7846 O O . THR C 2 119 ? -14.427 28.717 -19.116 1.00 48.96 108 THR G O 1
ATOM 7850 N N . LEU C 2 120 ? -16.490 28.121 -18.393 1.00 46.65 109 LEU G N 1
ATOM 7851 C CA . LEU C 2 120 ? -16.844 29.411 -17.833 1.00 47.66 109 LEU G CA 1
ATOM 7852 C C . LEU C 2 120 ? -16.498 29.393 -16.343 1.00 53.84 109 LEU G C 1
ATOM 7853 O O . LEU C 2 120 ? -16.974 28.535 -15.605 1.00 51.49 109 LEU G O 1
ATOM 7858 N N . THR C 2 121 ? -15.627 30.321 -15.924 1.00 53.84 110 THR G N 1
ATOM 7859 C CA . THR C 2 121 ? -15.290 30.511 -14.510 1.00 53.49 110 THR G CA 1
ATOM 7860 C C . THR C 2 121 ? -15.822 31.847 -14.056 1.00 56.82 110 THR G C 1
ATOM 7861 O O . THR C 2 121 ? -15.408 32.891 -14.579 1.00 57.29 110 THR G O 1
ATOM 7865 N N . VAL C 2 122 ? -16.779 31.811 -13.116 1.00 53.21 111 VAL G N 1
ATOM 7866 C CA . VAL C 2 122 ? -17.299 33.032 -12.498 1.00 54.14 111 VAL G CA 1
ATOM 7867 C C . VAL C 2 122 ? -16.476 33.316 -11.231 1.00 60.94 111 VAL G C 1
ATOM 7868 O O . VAL C 2 122 ? -16.618 32.595 -10.234 1.00 59.32 111 VAL G O 1
ATOM 7872 N N . SER C 2 123 ? -15.614 34.362 -11.276 1.00 59.20 112 SER G N 1
ATOM 7873 C CA . SER C 2 123 ? -14.607 34.615 -10.232 1.00 60.56 112 SER G CA 1
ATOM 7874 C C . SER C 2 123 ? -14.064 36.052 -10.302 1.00 68.26 112 SER G C 1
ATOM 7875 O O . SER C 2 123 ? -13.939 36.614 -11.393 1.00 66.02 112 SER G O 1
ATOM 7878 N N . SER C 2 124 ? -13.726 36.644 -9.144 1.00 69.01 113 SER G N 1
ATOM 7879 C CA . SER C 2 124 ? -13.108 37.975 -9.127 1.00 71.17 113 SER G CA 1
ATOM 7880 C C . SER C 2 124 ? -11.561 37.917 -9.237 1.00 75.62 113 SER G C 1
ATOM 7881 O O . SER C 2 124 ? -10.916 38.957 -9.375 1.00 78.32 113 SER G O 1
ATOM 7884 N N . ALA C 2 125 ? -10.981 36.704 -9.213 1.00 70.16 114 ALA G N 1
ATOM 7885 C CA . ALA C 2 125 ? -9.541 36.476 -9.363 1.00 69.54 114 ALA G CA 1
ATOM 7886 C C . ALA C 2 125 ? -9.069 36.731 -10.810 1.00 73.27 114 ALA G C 1
ATOM 7887 O O . ALA C 2 125 ? -9.870 36.661 -11.750 1.00 72.37 114 ALA G O 1
ATOM 7889 N N . LYS C 2 126 ? -7.775 37.038 -10.986 1.00 69.18 115 LYS G N 1
ATOM 7890 C CA . LYS C 2 126 ? -7.193 37.358 -12.290 1.00 68.20 115 LYS G CA 1
ATOM 7891 C C . LYS C 2 126 ? -6.684 36.098 -13.015 1.00 69.85 115 LYS G C 1
ATOM 7892 O O . LYS C 2 126 ? -6.402 35.081 -12.379 1.00 68.36 115 LYS G O 1
ATOM 7898 N N . THR C 2 127 ? -6.564 36.195 -14.351 1.00 65.34 116 THR G N 1
ATOM 7899 C CA . THR C 2 127 ? -5.920 35.183 -15.182 1.00 64.20 116 THR G CA 1
ATOM 7900 C C . THR C 2 127 ? -4.446 35.057 -14.764 1.00 67.76 116 THR G C 1
ATOM 7901 O O . THR C 2 127 ? -3.777 36.070 -14.589 1.00 66.84 116 THR G O 1
ATOM 7905 N N . THR C 2 128 ? -3.957 33.810 -14.599 1.00 62.82 117 THR G N 1
ATOM 7906 C CA . THR C 2 128 ? -2.556 33.530 -14.274 1.00 62.59 117 THR G CA 1
ATOM 7907 C C . THR C 2 128 ? -2.067 32.443 -15.215 1.00 63.73 117 THR G C 1
ATOM 7908 O O . THR C 2 128 ? -2.606 31.338 -15.195 1.00 63.23 117 THR G O 1
ATOM 7912 N N . ALA C 2 129 ? -1.074 32.756 -16.061 1.00 60.75 118 ALA G N 1
ATOM 7913 C CA . ALA C 2 129 ? -0.473 31.770 -16.965 1.00 60.39 118 ALA G CA 1
ATOM 7914 C C . ALA C 2 129 ? 0.298 30.710 -16.138 1.00 66.26 118 ALA G C 1
ATOM 7915 O O . ALA C 2 129 ? 0.845 31.047 -15.077 1.00 68.35 118 ALA G O 1
ATOM 7917 N N . PRO C 2 130 ? 0.324 29.427 -16.547 1.00 60.61 119 PRO G N 1
ATOM 7918 C CA . PRO C 2 130 ? 1.064 28.440 -15.743 1.00 59.95 119 PRO G CA 1
ATOM 7919 C C . PRO C 2 130 ? 2.580 28.575 -15.847 1.00 63.48 119 PRO G C 1
ATOM 7920 O O . PRO C 2 130 ? 3.110 29.067 -16.855 1.00 61.08 119 PRO G O 1
ATOM 7924 N N . SER C 2 131 ? 3.267 28.143 -14.785 1.00 61.18 120 SER G N 1
ATOM 7925 C CA . SER C 2 131 ? 4.682 27.787 -14.855 1.00 62.21 120 SER G CA 1
ATOM 7926 C C . SER C 2 131 ? 4.749 26.314 -15.304 1.00 65.75 120 SER G C 1
ATOM 7927 O O . SER C 2 131 ? 4.041 25.474 -14.756 1.00 64.64 120 SER G O 1
ATOM 7930 N N . VAL C 2 132 ? 5.556 26.018 -16.328 1.00 62.52 121 VAL G N 1
ATOM 7931 C CA . VAL C 2 132 ? 5.681 24.670 -16.879 1.00 60.61 121 VAL G CA 1
ATOM 7932 C C . VAL C 2 132 ? 7.088 24.127 -16.600 1.00 65.79 121 VAL G C 1
ATOM 7933 O O . VAL C 2 132 ? 8.081 24.708 -17.035 1.00 67.38 121 VAL G O 1
ATOM 7937 N N . TYR C 2 133 ? 7.176 23.027 -15.859 1.00 62.64 122 TYR G N 1
ATOM 7938 C CA . TYR C 2 133 ? 8.483 22.506 -15.469 1.00 63.58 122 TYR G CA 1
ATOM 7939 C C . TYR C 2 133 ? 8.757 21.122 -16.031 1.00 68.41 122 TYR G C 1
ATOM 7940 O O . TYR C 2 133 ? 7.931 20.220 -15.862 1.00 65.55 122 TYR G O 1
ATOM 7949 N N . PRO C 2 134 ? 9.926 20.933 -16.686 1.00 68.41 123 PRO G N 1
ATOM 7950 C CA . PRO C 2 134 ? 10.278 19.586 -17.165 1.00 68.20 123 PRO G CA 1
ATOM 7951 C C . PRO C 2 134 ? 10.689 18.688 -16.005 1.00 72.89 123 PRO G C 1
ATOM 7952 O O . PRO C 2 134 ? 11.431 19.135 -15.132 1.00 74.23 123 PRO G O 1
ATOM 7956 N N . LEU C 2 135 ? 10.172 17.444 -15.965 1.00 68.52 124 LEU G N 1
ATOM 7957 C CA . LEU C 2 135 ? 10.564 16.482 -14.937 1.00 68.76 124 LEU G CA 1
ATOM 7958 C C . LEU C 2 135 ? 11.341 15.338 -15.568 1.00 74.44 124 LEU G C 1
ATOM 7959 O O . LEU C 2 135 ? 10.770 14.466 -16.249 1.00 72.93 124 LEU G O 1
ATOM 7964 N N . ALA C 2 136 ? 12.665 15.398 -15.388 1.00 72.82 125 ALA G N 1
ATOM 7965 C CA . ALA C 2 136 ? 13.616 14.409 -15.874 1.00 73.98 125 ALA G CA 1
ATOM 7966 C C . ALA C 2 136 ? 13.913 13.409 -14.759 1.00 78.68 125 ALA G C 1
ATOM 7967 O O . ALA C 2 136 ? 13.791 13.773 -13.581 1.00 77.04 125 ALA G O 1
ATOM 7969 N N . PRO C 2 137 ? 14.315 12.153 -15.088 1.00 77.20 126 PRO G N 1
ATOM 7970 C CA . PRO C 2 137 ? 14.619 11.184 -14.025 1.00 78.29 126 PRO G CA 1
ATOM 7971 C C . PRO C 2 137 ? 15.782 11.604 -13.129 1.00 86.26 126 PRO G C 1
ATOM 7972 O O . PRO C 2 137 ? 16.585 12.457 -13.513 1.00 86.62 126 PRO G O 1
ATOM 7976 N N . VAL C 2 138 ? 15.852 11.004 -11.927 1.00 85.51 127 VAL G N 1
ATOM 7977 C CA . VAL C 2 138 ? 16.972 11.103 -10.979 1.00 88.55 127 VAL G CA 1
ATOM 7978 C C . VAL C 2 138 ? 18.270 10.618 -11.676 1.00 99.87 127 VAL G C 1
ATOM 7979 O O . VAL C 2 138 ? 18.202 9.809 -12.608 1.00 98.82 127 VAL G O 1
ATOM 7983 N N . CYS C 2 139 ? 19.440 11.123 -11.238 0.50 103.36 128 CYS G N 1
ATOM 7984 C CA . CYS C 2 139 ? 20.741 10.654 -11.725 0.50 107.50 128 CYS G CA 1
ATOM 7985 C C . CYS C 2 139 ? 21.004 9.222 -11.247 0.50 111.85 128 CYS G C 1
ATOM 7986 O O . CYS C 2 139 ? 20.914 8.944 -10.049 0.50 111.36 128 CYS G O 1
ATOM 7989 N N . GLY C 2 140 ? 21.323 8.340 -12.192 1.00 108.98 129 GLY G N 1
ATOM 7990 C CA . GLY C 2 140 ? 21.561 6.922 -11.938 1.00 138.15 129 GLY G CA 1
ATOM 7991 C C . GLY C 2 140 ? 20.591 6.006 -12.659 1.00 158.65 129 GLY G C 1
ATOM 7992 O O . GLY C 2 140 ? 19.433 5.875 -12.258 1.00 114.19 129 GLY G O 1
ATOM 7993 N N . THR C 2 143 ? 18.758 2.194 -14.009 1.00 107.61 132 THR G N 1
ATOM 7994 C CA . THR C 2 143 ? 18.188 2.384 -15.349 1.00 106.76 132 THR G CA 1
ATOM 7995 C C . THR C 2 143 ? 17.727 1.054 -15.985 1.00 108.78 132 THR G C 1
ATOM 7996 O O . THR C 2 143 ? 18.557 0.173 -16.240 1.00 111.03 132 THR G O 1
ATOM 8000 N N . GLY C 2 144 ? 16.418 0.934 -16.230 1.00 100.31 133 GLY G N 1
ATOM 8001 C CA . GLY C 2 144 ? 15.801 -0.274 -16.776 1.00 98.33 133 GLY G CA 1
ATOM 8002 C C . GLY C 2 144 ? 15.466 -0.206 -18.255 1.00 98.41 133 GLY G C 1
ATOM 8003 O O . GLY C 2 144 ? 16.026 0.618 -18.982 1.00 98.40 133 GLY G O 1
ATOM 8004 N N . SER C 2 145 ? 14.545 -1.081 -18.712 1.00 91.37 134 SER G N 1
ATOM 8005 C CA . SER C 2 145 ? 14.114 -1.166 -20.117 1.00 89.49 134 SER G CA 1
ATOM 8006 C C . SER C 2 145 ? 13.222 0.014 -20.547 1.00 88.21 134 SER G C 1
ATOM 8007 O O . SER C 2 145 ? 13.170 0.336 -21.738 1.00 87.69 134 SER G O 1
ATOM 8010 N N . SER C 2 146 ? 12.516 0.648 -19.581 1.00 80.80 135 SER G N 1
ATOM 8011 C CA . SER C 2 146 ? 11.695 1.836 -19.835 1.00 77.82 135 SER G CA 1
ATOM 8012 C C . SER C 2 146 ? 12.047 3.036 -18.933 1.00 78.00 135 SER G C 1
ATOM 8013 O O . SER C 2 146 ? 12.701 2.863 -17.897 1.00 78.26 135 SER G O 1
ATOM 8016 N N . VAL C 2 147 ? 11.638 4.251 -19.362 1.00 71.53 136 VAL G N 1
ATOM 8017 C CA . VAL C 2 147 ? 11.901 5.542 -18.701 1.00 70.88 136 VAL G CA 1
ATOM 8018 C C . VAL C 2 147 ? 10.576 6.299 -18.545 1.00 69.70 136 VAL G C 1
ATOM 8019 O O . VAL C 2 147 ? 9.829 6.409 -19.518 1.00 67.02 136 VAL G O 1
ATOM 8023 N N . THR C 2 148 ? 10.293 6.810 -17.325 1.00 64.86 137 THR G N 1
ATOM 8024 C CA . THR C 2 148 ? 9.196 7.744 -17.076 1.00 63.25 137 THR G CA 1
ATOM 8025 C C . THR C 2 148 ? 9.721 9.183 -16.971 1.00 66.22 137 THR G C 1
ATOM 8026 O O . THR C 2 148 ? 10.630 9.472 -16.199 1.00 65.64 137 THR G O 1
ATOM 8030 N N . LEU C 2 149 ? 9.151 10.060 -17.789 1.00 64.04 138 LEU G N 1
ATOM 8031 C CA . LEU C 2 149 ? 9.374 11.504 -17.759 1.00 64.89 138 LEU G CA 1
ATOM 8032 C C . LEU C 2 149 ? 8.067 12.193 -17.336 1.00 66.39 138 LEU G C 1
ATOM 8033 O O . LEU C 2 149 ? 6.984 11.615 -17.468 1.00 62.84 138 LEU G O 1
ATOM 8038 N N . GLY C 2 150 ? 8.187 13.411 -16.824 1.00 64.26 139 GLY G N 1
ATOM 8039 C CA . GLY C 2 150 ? 7.028 14.169 -16.387 1.00 62.75 139 GLY G CA 1
ATOM 8040 C C . GLY C 2 150 ? 7.011 15.623 -16.803 1.00 66.28 139 GLY G C 1
ATOM 8041 O O . GLY C 2 150 ? 8.018 16.189 -17.254 1.00 65.66 139 GLY G O 1
ATOM 8042 N N . CYS C 2 151 ? 5.845 16.232 -16.638 1.00 61.90 140 CYS G N 1
ATOM 8043 C CA . CYS C 2 151 ? 5.643 17.640 -16.894 1.00 62.02 140 CYS G CA 1
ATOM 8044 C C . CYS C 2 151 ? 4.747 18.199 -15.822 1.00 62.56 140 CYS G C 1
ATOM 8045 O O . CYS C 2 151 ? 3.626 17.724 -15.641 1.00 61.58 140 CYS G O 1
ATOM 8048 N N . LEU C 2 152 ? 5.242 19.205 -15.106 1.00 59.64 141 LEU G N 1
ATOM 8049 C CA . LEU C 2 152 ? 4.532 19.856 -14.016 1.00 58.48 141 LEU G CA 1
ATOM 8050 C C . LEU C 2 152 ? 3.980 21.216 -14.475 1.00 61.97 141 LEU G C 1
ATOM 8051 O O . LEU C 2 152 ? 4.731 22.064 -14.956 1.00 61.75 141 LEU G O 1
ATOM 8056 N N . VAL C 2 153 ? 2.657 21.403 -14.332 1.00 57.68 142 VAL G N 1
ATOM 8057 C CA . VAL C 2 153 ? 1.937 22.600 -14.767 1.00 57.19 142 VAL G CA 1
ATOM 8058 C C . VAL C 2 153 ? 1.382 23.277 -13.521 1.00 58.76 142 VAL G C 1
ATOM 8059 O O . VAL C 2 153 ? 0.345 22.877 -12.999 1.00 57.35 142 VAL G O 1
ATOM 8063 N N . LYS C 2 154 ? 2.081 24.312 -13.051 1.00 56.37 143 LYS G N 1
ATOM 8064 C CA . LYS C 2 154 ? 1.847 24.858 -11.722 1.00 56.09 143 LYS G CA 1
ATOM 8065 C C . LYS C 2 154 ? 1.348 26.304 -11.746 1.00 63.59 143 LYS G C 1
ATOM 8066 O O . LYS C 2 154 ? 1.863 27.144 -12.502 1.00 64.17 143 LYS G O 1
ATOM 8072 N N . GLY C 2 155 ? 0.348 26.569 -10.912 1.00 60.17 144 GLY G N 1
ATOM 8073 C CA . GLY C 2 155 ? -0.054 27.922 -10.549 1.00 59.91 144 GLY G CA 1
ATOM 8074 C C . GLY C 2 155 ? -0.780 28.706 -11.629 1.00 63.13 144 GLY G C 1
ATOM 8075 O O . GLY C 2 155 ? -0.459 29.871 -11.892 1.00 65.70 144 GLY G O 1
ATOM 8076 N N . TYR C 2 156 ? -1.765 28.087 -12.251 1.00 57.72 145 TYR G N 1
ATOM 8077 C CA . TYR C 2 156 ? -2.570 28.730 -13.275 1.00 56.02 145 TYR G CA 1
ATOM 8078 C C . TYR C 2 156 ? -3.992 28.963 -12.815 1.00 58.98 145 TYR G C 1
ATOM 8079 O O . TYR C 2 156 ? -4.460 28.349 -11.853 1.00 58.06 145 TYR G O 1
ATOM 8088 N N . PHE C 2 157 ? -4.657 29.906 -13.484 1.00 58.32 146 PHE G N 1
ATOM 8089 C CA . PHE C 2 157 ? -6.054 30.255 -13.258 1.00 58.27 146 PHE G CA 1
ATOM 8090 C C . PHE C 2 157 ? -6.567 31.028 -14.481 1.00 62.86 146 PHE G C 1
ATOM 8091 O O . PHE C 2 157 ? -5.820 31.829 -15.048 1.00 62.79 146 PHE G O 1
ATOM 8099 N N . PRO C 2 158 ? -7.799 30.758 -14.960 1.00 58.00 147 PRO G N 1
ATOM 8100 C CA . PRO C 2 158 ? -8.711 29.672 -14.554 1.00 56.20 147 PRO G CA 1
ATOM 8101 C C . PRO C 2 158 ? -8.372 28.364 -15.295 1.00 56.91 147 PRO G C 1
ATOM 8102 O O . PRO C 2 158 ? -7.397 28.319 -16.065 1.00 54.82 147 PRO G O 1
ATOM 8106 N N . GLU C 2 159 ? -9.189 27.316 -15.083 1.00 53.25 148 GLU G N 1
ATOM 8107 C CA . GLU C 2 159 ? -9.196 26.127 -15.949 1.00 53.28 148 GLU G CA 1
ATOM 8108 C C . GLU C 2 159 ? -9.657 26.478 -17.382 1.00 57.35 148 GLU G C 1
ATOM 8109 O O . GLU C 2 159 ? -10.364 27.473 -17.556 1.00 57.32 148 GLU G O 1
ATOM 8115 N N . PRO C 2 160 ? -9.314 25.668 -18.411 1.00 54.80 149 PRO G N 1
ATOM 8116 C CA . PRO C 2 160 ? -8.445 24.469 -18.396 1.00 54.18 149 PRO G CA 1
ATOM 8117 C C . PRO C 2 160 ? -7.027 24.777 -18.910 1.00 57.37 149 PRO G C 1
ATOM 8118 O O . PRO C 2 160 ? -6.734 25.910 -19.315 1.00 54.51 149 PRO G O 1
ATOM 8122 N N . VAL C 2 161 ? -6.150 23.753 -18.889 1.00 53.24 150 VAL G N 1
ATOM 8123 C CA . VAL C 2 161 ? -4.957 23.706 -19.747 1.00 52.38 150 VAL G CA 1
ATOM 8124 C C . VAL C 2 161 ? -5.078 22.493 -20.672 1.00 58.24 150 VAL G C 1
ATOM 8125 O O . VAL C 2 161 ? -5.762 21.528 -20.339 1.00 57.78 150 VAL G O 1
ATOM 8129 N N . THR C 2 162 ? -4.399 22.538 -21.810 1.00 56.16 151 THR G N 1
ATOM 8130 C CA . THR C 2 162 ? -4.250 21.382 -22.686 1.00 56.79 151 THR G CA 1
ATOM 8131 C C . THR C 2 162 ? -2.772 21.059 -22.736 1.00 60.01 151 THR G C 1
ATOM 8132 O O . THR C 2 162 ? -1.966 21.928 -23.087 1.00 60.62 151 THR G O 1
ATOM 8136 N N . LEU C 2 163 ? -2.424 19.821 -22.384 1.00 55.17 152 LEU G N 1
ATOM 8137 C CA . LEU C 2 163 ? -1.053 19.312 -22.413 1.00 55.61 152 LEU G CA 1
ATOM 8138 C C . LEU C 2 163 ? -0.940 18.230 -23.486 1.00 60.61 152 LEU G C 1
ATOM 8139 O O . LEU C 2 163 ? -1.793 17.346 -23.564 1.00 61.21 152 LEU G O 1
ATOM 8144 N N . THR C 2 164 ? 0.090 18.326 -24.329 1.00 56.64 153 THR G N 1
ATOM 8145 C CA . THR C 2 164 ? 0.454 17.283 -25.293 1.00 55.54 153 THR G CA 1
ATOM 8146 C C . THR C 2 164 ? 1.934 16.940 -25.139 1.00 59.61 153 THR G C 1
ATOM 8147 O O . THR C 2 164 ? 2.707 17.693 -24.528 1.00 57.36 153 THR G O 1
ATOM 8151 N N . TRP C 2 165 ? 2.316 15.780 -25.671 1.00 57.52 154 TRP G N 1
ATOM 8152 C CA . TRP C 2 165 ? 3.715 15.396 -25.779 1.00 58.53 154 TRP G CA 1
ATOM 8153 C C . TRP C 2 165 ? 4.074 15.315 -27.268 1.00 67.26 154 TRP G C 1
ATOM 8154 O O . TRP C 2 165 ? 3.322 14.727 -28.052 1.00 65.99 154 TRP G O 1
ATOM 8165 N N . ASN C 2 166 ? 5.207 15.939 -27.653 1.00 68.78 155 ASN G N 1
ATOM 8166 C CA . ASN C 2 166 ? 5.711 15.995 -29.032 1.00 70.48 155 ASN G CA 1
ATOM 8167 C C . ASN C 2 166 ? 4.608 16.409 -30.018 1.00 77.00 155 ASN G C 1
ATOM 8168 O O . ASN C 2 166 ? 4.363 15.722 -31.020 1.00 77.71 155 ASN G O 1
ATOM 8173 N N . SER C 2 167 ? 3.910 17.521 -29.681 1.00 73.60 156 SER G N 1
ATOM 8174 C CA . SER C 2 167 ? 2.797 18.127 -30.425 1.00 73.57 156 SER G CA 1
ATOM 8175 C C . SER C 2 167 ? 1.619 17.175 -30.724 1.00 78.01 156 SER G C 1
ATOM 8176 O O . SER C 2 167 ? 0.880 17.382 -31.694 1.00 78.45 156 SER G O 1
ATOM 8179 N N . GLY C 2 168 ? 1.457 16.156 -29.878 1.00 73.40 157 GLY G N 1
ATOM 8180 C CA . GLY C 2 168 ? 0.378 15.182 -29.986 1.00 71.81 157 GLY G CA 1
ATOM 8181 C C . GLY C 2 168 ? 0.780 13.860 -30.609 1.00 76.09 157 GLY G C 1
ATOM 8182 O O . GLY C 2 168 ? -0.004 12.913 -30.574 1.00 74.95 157 GLY G O 1
ATOM 8183 N N . SER C 2 169 ? 1.999 13.775 -31.175 1.00 74.34 158 SER G N 1
ATOM 8184 C CA . SER C 2 169 ? 2.490 12.576 -31.862 1.00 75.49 158 SER G CA 1
ATOM 8185 C C . SER C 2 169 ? 2.866 11.448 -30.890 1.00 78.55 158 SER G C 1
ATOM 8186 O O . SER C 2 169 ? 2.848 10.270 -31.269 1.00 78.64 158 SER G O 1
ATOM 8189 N N . LEU C 2 170 ? 3.227 11.818 -29.646 1.00 73.28 159 LEU G N 1
ATOM 8190 C CA . LEU C 2 170 ? 3.491 10.893 -28.554 1.00 71.60 159 LEU G CA 1
ATOM 8191 C C . LEU C 2 170 ? 2.242 10.860 -27.667 1.00 73.78 159 LEU G C 1
ATOM 8192 O O . LEU C 2 170 ? 2.051 11.726 -26.803 1.00 73.74 159 LEU G O 1
ATOM 8197 N N . SER C 2 171 ? 1.367 9.869 -27.924 1.00 69.29 160 SER G N 1
ATOM 8198 C CA . SER C 2 171 ? 0.079 9.730 -27.236 1.00 67.55 160 SER G CA 1
ATOM 8199 C C . SER C 2 171 ? -0.049 8.491 -26.334 1.00 69.25 160 SER G C 1
ATOM 8200 O O . SER C 2 171 ? -0.826 8.536 -25.380 1.00 69.99 160 SER G O 1
ATOM 8203 N N . SER C 2 172 ? 0.678 7.402 -26.623 1.00 63.47 161 SER G N 1
ATOM 8204 C CA . SER C 2 172 ? 0.622 6.210 -25.785 1.00 62.17 161 SER G CA 1
ATOM 8205 C C . SER C 2 172 ? 1.640 6.275 -24.646 1.00 62.71 161 SER G C 1
ATOM 8206 O O . SER C 2 172 ? 2.660 6.957 -24.756 1.00 61.27 161 SER G O 1
ATOM 8209 N N . GLY C 2 173 ? 1.334 5.566 -23.562 1.00 58.17 162 GLY G N 1
ATOM 8210 C CA . GLY C 2 173 ? 2.107 5.570 -22.322 1.00 57.57 162 GLY G CA 1
ATOM 8211 C C . GLY C 2 173 ? 2.000 6.870 -21.548 1.00 59.98 162 GLY G C 1
ATOM 8212 O O . GLY C 2 173 ? 2.847 7.147 -20.693 1.00 59.65 162 GLY G O 1
ATOM 8213 N N . VAL C 2 174 ? 0.937 7.673 -21.827 1.00 54.88 163 VAL G N 1
ATOM 8214 C CA . VAL C 2 174 ? 0.707 9.016 -21.271 1.00 52.98 163 VAL G CA 1
ATOM 8215 C C . VAL C 2 174 ? -0.367 8.965 -20.182 1.00 55.11 163 VAL G C 1
ATOM 8216 O O . VAL C 2 174 ? -1.442 8.415 -20.415 1.00 55.14 163 VAL G O 1
ATOM 8220 N N . HIS C 2 175 ? -0.065 9.519 -18.997 1.00 51.00 164 HIS G N 1
ATOM 8221 C CA . HIS C 2 175 ? -1.062 9.790 -17.956 1.00 49.40 164 HIS G CA 1
ATOM 8222 C C . HIS C 2 175 ? -1.082 11.294 -17.645 1.00 55.54 164 HIS G C 1
ATOM 8223 O O . HIS C 2 175 ? -0.057 11.851 -17.253 1.00 55.46 164 HIS G O 1
ATOM 8230 N N . THR C 2 176 ? -2.241 11.944 -17.847 1.00 51.87 165 THR G N 1
ATOM 8231 C CA . THR C 2 176 ? -2.451 13.368 -17.551 1.00 51.78 165 THR G CA 1
ATOM 8232 C C . THR C 2 176 ? -3.421 13.432 -16.399 1.00 54.06 165 THR G C 1
ATOM 8233 O O . THR C 2 176 ? -4.557 12.962 -16.504 1.00 53.71 165 THR G O 1
ATOM 8237 N N . PHE C 2 177 ? -2.938 13.949 -15.270 1.00 50.27 166 PHE G N 1
ATOM 8238 C CA . PHE C 2 177 ? -3.686 13.952 -14.019 1.00 48.15 166 PHE G CA 1
ATOM 8239 C C . PHE C 2 177 ? -4.607 15.174 -13.972 1.00 54.61 166 PHE G C 1
ATOM 8240 O O . PHE C 2 177 ? -4.199 16.280 -14.367 1.00 53.27 166 PHE G O 1
ATOM 8248 N N . PRO C 2 178 ? -5.864 14.991 -13.506 1.00 51.27 167 PRO G N 1
ATOM 8249 C CA . PRO C 2 178 ? -6.750 16.157 -13.311 1.00 49.79 167 PRO G CA 1
ATOM 8250 C C . PRO C 2 178 ? -6.145 17.235 -12.412 1.00 52.92 167 PRO G C 1
ATOM 8251 O O . PRO C 2 178 ? -5.405 16.948 -11.457 1.00 51.26 167 PRO G O 1
ATOM 8255 N N . ALA C 2 179 ? -6.468 18.504 -12.728 1.00 50.95 168 ALA G N 1
ATOM 8256 C CA . ALA C 2 179 ? -6.023 19.680 -11.973 1.00 50.88 168 ALA G CA 1
ATOM 8257 C C . ALA C 2 179 ? -6.548 19.636 -10.543 1.00 53.30 168 ALA G C 1
ATOM 8258 O O . ALA C 2 179 ? -7.662 19.178 -10.312 1.00 53.73 168 ALA G O 1
ATOM 8260 N N . VAL C 2 180 ? -5.742 20.079 -9.596 1.00 51.38 169 VAL G N 1
ATOM 8261 C CA . VAL C 2 180 ? -6.154 20.240 -8.203 1.00 52.97 169 VAL G CA 1
ATOM 8262 C C . VAL C 2 180 ? -6.039 21.739 -7.873 1.00 58.60 169 VAL G C 1
ATOM 8263 O O . VAL C 2 180 ? -5.058 22.375 -8.247 1.00 55.17 169 VAL G O 1
ATOM 8267 N N . LEU C 2 181 ? -7.068 22.292 -7.224 1.00 60.71 170 LEU G N 1
ATOM 8268 C CA . LEU C 2 181 ? -7.104 23.680 -6.800 1.00 64.28 170 LEU G CA 1
ATOM 8269 C C . LEU C 2 181 ? -6.508 23.820 -5.414 1.00 74.67 170 LEU G C 1
ATOM 8270 O O . LEU C 2 181 ? -7.017 23.231 -4.453 1.00 75.45 170 LEU G O 1
ATOM 8275 N N . GLN C 2 182 ? -5.415 24.592 -5.319 1.00 74.54 171 GLN G N 1
ATOM 8276 C CA . GLN C 2 182 ? -4.715 24.839 -4.063 1.00 76.95 171 GLN G CA 1
ATOM 8277 C C . GLN C 2 182 ? -4.388 26.315 -3.946 1.00 81.85 171 GLN G C 1
ATOM 8278 O O . GLN C 2 182 ? -3.607 26.841 -4.750 1.00 80.90 171 GLN G O 1
ATOM 8284 N N . SER C 2 183 ? -5.000 26.973 -2.937 1.00 80.59 172 SER G N 1
ATOM 8285 C CA . SER C 2 183 ? -4.876 28.405 -2.625 1.00 82.37 172 SER G CA 1
ATOM 8286 C C . SER C 2 183 ? -5.168 29.261 -3.850 1.00 85.55 172 SER G C 1
ATOM 8287 O O . SER C 2 183 ? -4.345 30.097 -4.239 1.00 87.17 172 SER G O 1
ATOM 8290 N N . ASP C 2 184 ? -6.338 29.012 -4.484 1.00 79.19 173 ASP G N 1
ATOM 8291 C CA . ASP C 2 184 ? -6.861 29.794 -5.621 1.00 78.30 173 ASP G CA 1
ATOM 8292 C C . ASP C 2 184 ? -6.101 29.588 -6.953 1.00 75.16 173 ASP G C 1
ATOM 8293 O O . ASP C 2 184 ? -6.403 30.258 -7.946 1.00 75.61 173 ASP G O 1
ATOM 8298 N N . LEU C 2 185 ? -5.116 28.671 -6.976 1.00 66.13 174 LEU G N 1
ATOM 8299 C CA . LEU C 2 185 ? -4.403 28.323 -8.210 1.00 62.82 174 LEU G CA 1
ATOM 8300 C C . LEU C 2 185 ? -4.480 26.808 -8.493 1.00 62.72 174 LEU G C 1
ATOM 8301 O O . LEU C 2 185 ? -4.551 26.003 -7.567 1.00 61.89 174 LEU G O 1
ATOM 8306 N N . TYR C 2 186 ? -4.464 26.438 -9.779 1.00 57.05 175 TYR G N 1
ATOM 8307 C CA . TYR C 2 186 ? -4.474 25.052 -10.225 1.00 55.55 175 TYR G CA 1
ATOM 8308 C C . TYR C 2 186 ? -3.093 24.564 -10.541 1.00 59.02 175 TYR G C 1
ATOM 8309 O O . TYR C 2 186 ? -2.239 25.326 -11.001 1.00 58.76 175 TYR G O 1
ATOM 8318 N N . THR C 2 187 ? -2.897 23.272 -10.294 1.00 54.64 176 THR G N 1
ATOM 8319 C CA . THR C 2 187 ? -1.704 22.506 -10.604 1.00 54.77 176 THR G CA 1
ATOM 8320 C C . THR C 2 187 ? -2.173 21.197 -11.230 1.00 57.05 176 THR G C 1
ATOM 8321 O O . THR C 2 187 ? -3.080 20.542 -10.714 1.00 55.61 176 THR G O 1
ATOM 8325 N N . LEU C 2 188 ? -1.547 20.840 -12.342 1.00 54.54 177 LEU G N 1
ATOM 8326 C CA . LEU C 2 188 ? -1.775 19.603 -13.102 1.00 54.71 177 LEU G CA 1
ATOM 8327 C C . LEU C 2 188 ? -0.376 19.026 -13.353 1.00 57.06 177 LEU G C 1
ATOM 8328 O O . LEU C 2 188 ? 0.622 19.755 -13.337 1.00 55.57 177 LEU G O 1
ATOM 8333 N N . SER C 2 189 ? -0.312 17.722 -13.579 1.00 53.44 178 SER G N 1
ATOM 8334 C CA . SER C 2 189 ? 0.904 17.078 -14.054 1.00 53.15 178 SER G CA 1
ATOM 8335 C C . SER C 2 189 ? 0.579 16.031 -15.093 1.00 56.19 178 SER G C 1
ATOM 8336 O O . SER C 2 189 ? -0.586 15.655 -15.273 1.00 54.43 178 SER G O 1
ATOM 8339 N N . SER C 2 190 ? 1.609 15.606 -15.822 1.00 54.73 179 SER G N 1
ATOM 8340 C CA . SER C 2 190 ? 1.516 14.527 -16.806 1.00 53.22 179 SER G CA 1
ATOM 8341 C C . SER C 2 190 ? 2.777 13.692 -16.768 1.00 55.98 179 SER G C 1
ATOM 8342 O O . SER C 2 190 ? 3.866 14.233 -16.603 1.00 55.17 179 SER G O 1
ATOM 8345 N N . SER C 2 191 ? 2.627 12.376 -16.902 1.00 53.50 180 SER G N 1
ATOM 8346 C CA . SER C 2 191 ? 3.761 11.485 -17.124 1.00 53.84 180 SER G CA 1
ATOM 8347 C C . SER C 2 191 ? 3.698 10.856 -18.529 1.00 57.46 180 SER G C 1
ATOM 8348 O O . SER C 2 191 ? 2.623 10.673 -19.092 1.00 55.34 180 SER G O 1
ATOM 8351 N N . VAL C 2 192 ? 4.862 10.529 -19.069 1.00 55.98 181 VAL G N 1
ATOM 8352 C CA . VAL C 2 192 ? 4.993 9.733 -20.287 1.00 56.39 181 VAL G CA 1
ATOM 8353 C C . VAL C 2 192 ? 6.084 8.660 -20.061 1.00 61.27 181 VAL G C 1
ATOM 8354 O O . VAL C 2 192 ? 7.131 8.951 -19.481 1.00 59.43 181 VAL G O 1
ATOM 8358 N N . THR C 2 193 ? 5.786 7.418 -20.459 1.00 59.90 182 THR G N 1
ATOM 8359 C CA . THR C 2 193 ? 6.694 6.276 -20.364 1.00 61.19 182 THR G CA 1
ATOM 8360 C C . THR C 2 193 ? 7.081 5.827 -21.769 1.00 67.70 182 THR G C 1
ATOM 8361 O O . THR C 2 193 ? 6.209 5.565 -22.607 1.00 66.04 182 THR G O 1
ATOM 8365 N N . VAL C 2 194 ? 8.396 5.789 -22.029 1.00 67.25 183 VAL G N 1
ATOM 8366 C CA . VAL C 2 194 ? 8.987 5.323 -23.290 1.00 68.55 183 VAL G CA 1
ATOM 8367 C C . VAL C 2 194 ? 10.061 4.247 -22.979 1.00 74.75 183 VAL G C 1
ATOM 8368 O O . VAL C 2 194 ? 10.452 4.095 -21.821 1.00 73.56 183 VAL G O 1
ATOM 8372 N N . THR C 2 195 ? 10.521 3.501 -24.003 1.00 73.73 184 THR G N 1
ATOM 8373 C CA . THR C 2 195 ? 11.674 2.596 -23.868 1.00 75.78 184 THR G CA 1
ATOM 8374 C C . THR C 2 195 ? 12.974 3.396 -23.661 1.00 81.00 184 THR G C 1
ATOM 8375 O O . THR C 2 195 ? 13.072 4.530 -24.139 1.00 79.50 184 THR G O 1
ATOM 8379 N N . SER C 2 196 ? 13.950 2.815 -22.929 1.00 80.62 185 SER G N 1
ATOM 8380 C CA . SER C 2 196 ? 15.275 3.407 -22.677 1.00 83.05 185 SER G CA 1
ATOM 8381 C C . SER C 2 196 ? 16.068 3.735 -23.949 1.00 90.95 185 SER G C 1
ATOM 8382 O O . SER C 2 196 ? 16.881 4.662 -23.930 1.00 91.81 185 SER G O 1
ATOM 8385 N N . SER C 2 197 ? 15.842 2.968 -25.041 1.00 89.11 186 SER G N 1
ATOM 8386 C CA . SER C 2 197 ? 16.451 3.203 -26.355 1.00 90.73 186 SER G CA 1
ATOM 8387 C C . SER C 2 197 ? 15.895 4.457 -27.044 1.00 94.38 186 SER G C 1
ATOM 8388 O O . SER C 2 197 ? 16.589 5.043 -27.877 1.00 95.80 186 SER G O 1
ATOM 8391 N N . THR C 2 198 ? 14.654 4.866 -26.687 1.00 89.31 187 THR G N 1
ATOM 8392 C CA . THR C 2 198 ? 13.940 6.028 -27.239 1.00 88.12 187 THR G CA 1
ATOM 8393 C C . THR C 2 198 ? 14.411 7.367 -26.637 1.00 90.99 187 THR G C 1
ATOM 8394 O O . THR C 2 198 ? 14.593 8.317 -27.391 1.00 91.26 187 THR G O 1
ATOM 8398 N N . TRP C 2 199 ? 14.594 7.452 -25.299 1.00 86.16 188 TRP G N 1
ATOM 8399 C CA . TRP C 2 199 ? 14.999 8.700 -24.629 1.00 84.75 188 TRP G CA 1
ATOM 8400 C C . TRP C 2 199 ? 16.305 8.539 -23.826 1.00 88.56 188 TRP G C 1
ATOM 8401 O O . TRP C 2 199 ? 16.422 7.564 -23.081 1.00 88.26 188 TRP G O 1
ATOM 8412 N N . PRO C 2 200 ? 17.271 9.495 -23.886 1.00 85.61 189 PRO G N 1
ATOM 8413 C CA . PRO C 2 200 ? 17.244 10.804 -24.564 1.00 85.57 189 PRO G CA 1
ATOM 8414 C C . PRO C 2 200 ? 17.635 10.862 -26.046 1.00 91.79 189 PRO G C 1
ATOM 8415 O O . PRO C 2 200 ? 17.713 11.970 -26.589 1.00 91.84 189 PRO G O 1
ATOM 8419 N N . SER C 2 201 ? 17.851 9.695 -26.709 1.00 89.26 190 SER G N 1
ATOM 8420 C CA . SER C 2 201 ? 18.268 9.628 -28.117 1.00 90.35 190 SER G CA 1
ATOM 8421 C C . SER C 2 201 ? 17.311 10.380 -29.055 1.00 93.78 190 SER G C 1
ATOM 8422 O O . SER C 2 201 ? 17.769 11.148 -29.903 1.00 94.74 190 SER G O 1
ATOM 8425 N N . GLN C 2 202 ? 15.989 10.170 -28.880 1.00 88.28 191 GLN G N 1
ATOM 8426 C CA . GLN C 2 202 ? 14.928 10.935 -29.545 1.00 87.10 191 GLN G CA 1
ATOM 8427 C C . GLN C 2 202 ? 14.340 11.974 -28.579 1.00 89.95 191 GLN G C 1
ATOM 8428 O O . GLN C 2 202 ? 14.202 11.701 -27.381 1.00 89.84 191 GLN G O 1
ATOM 8434 N N . SER C 2 203 ? 13.996 13.156 -29.111 1.00 85.06 192 SER G N 1
ATOM 8435 C CA . SER C 2 203 ? 13.504 14.311 -28.359 1.00 83.50 192 SER G CA 1
ATOM 8436 C C . SER C 2 203 ? 12.091 14.095 -27.815 1.00 83.54 192 SER G C 1
ATOM 8437 O O . SER C 2 203 ? 11.205 13.639 -28.545 1.00 82.01 192 SER G O 1
ATOM 8440 N N . ILE C 2 204 ? 11.895 14.408 -26.518 1.00 78.62 193 ILE G N 1
ATOM 8441 C CA . ILE C 2 204 ? 10.574 14.433 -25.876 1.00 75.70 193 ILE G CA 1
ATOM 8442 C C . ILE C 2 204 ? 10.323 15.827 -25.306 1.00 76.89 193 ILE G C 1
ATOM 8443 O O . ILE C 2 204 ? 11.089 16.319 -24.473 1.00 76.65 193 ILE G O 1
ATOM 8448 N N . THR C 2 205 ? 9.256 16.457 -25.792 1.00 71.09 194 THR G N 1
ATOM 8449 C CA . THR C 2 205 ? 8.867 17.817 -25.447 1.00 69.86 194 THR G CA 1
ATOM 8450 C C . THR C 2 205 ? 7.422 17.823 -24.943 1.00 69.41 194 THR G C 1
ATOM 8451 O O . THR C 2 205 ? 6.523 17.244 -25.562 1.00 66.65 194 THR G O 1
ATOM 8455 N N . CYS C 2 206 ? 7.230 18.484 -23.814 1.00 66.41 195 CYS G N 1
ATOM 8456 C CA . CYS C 2 206 ? 5.947 18.784 -23.199 1.00 65.91 195 CYS G CA 1
ATOM 8457 C C . CYS C 2 206 ? 5.387 20.108 -23.785 1.00 69.87 195 CYS G C 1
ATOM 8458 O O . CYS C 2 206 ? 6.103 21.111 -23.784 1.00 71.60 195 CYS G O 1
ATOM 8461 N N . ASN C 2 207 ? 4.129 20.118 -24.277 1.00 64.18 196 ASN G N 1
ATOM 8462 C CA . ASN C 2 207 ? 3.476 21.341 -24.776 1.00 63.90 196 ASN G CA 1
ATOM 8463 C C . ASN C 2 207 ? 2.234 21.641 -23.957 1.00 65.49 196 ASN G C 1
ATOM 8464 O O . ASN C 2 207 ? 1.399 20.772 -23.749 1.00 64.43 196 ASN G O 1
ATOM 8469 N N . VAL C 2 208 ? 2.112 22.875 -23.502 1.00 62.86 197 VAL G N 1
ATOM 8470 C CA . VAL C 2 208 ? 1.052 23.284 -22.581 1.00 61.25 197 VAL G CA 1
ATOM 8471 C C . VAL C 2 208 ? 0.398 24.538 -23.120 1.00 64.29 197 VAL G C 1
ATOM 8472 O O . VAL C 2 208 ? 1.064 25.552 -23.305 1.00 65.57 197 VAL G O 1
ATOM 8476 N N . ALA C 2 209 ? -0.907 24.449 -23.407 1.00 59.92 198 ALA G N 1
ATOM 8477 C CA . ALA C 2 209 ? -1.713 25.580 -23.840 1.00 59.58 198 ALA G CA 1
ATOM 8478 C C . ALA C 2 209 ? -2.652 25.983 -22.698 1.00 59.75 198 ALA G C 1
ATOM 8479 O O . ALA C 2 209 ? -3.314 25.118 -22.136 1.00 56.78 198 ALA G O 1
ATOM 8481 N N . HIS C 2 210 ? -2.683 27.296 -22.353 1.00 55.91 199 HIS G N 1
ATOM 8482 C CA . HIS C 2 210 ? -3.620 27.882 -21.383 1.00 54.54 199 HIS G CA 1
ATOM 8483 C C . HIS C 2 210 ? -4.494 28.907 -22.113 1.00 59.25 199 HIS G C 1
ATOM 8484 O O . HIS C 2 210 ? -4.084 30.056 -22.244 1.00 59.52 199 HIS G O 1
ATOM 8491 N N . PRO C 2 211 ? -5.686 28.503 -22.630 1.00 57.42 200 PRO G N 1
ATOM 8492 C CA . PRO C 2 211 ? -6.473 29.432 -23.486 1.00 57.19 200 PRO G CA 1
ATOM 8493 C C . PRO C 2 211 ? -6.826 30.778 -22.853 1.00 61.73 200 PRO G C 1
ATOM 8494 O O . PRO C 2 211 ? -6.792 31.795 -23.554 1.00 60.49 200 PRO G O 1
ATOM 8498 N N . ALA C 2 212 ? -7.110 30.806 -21.531 1.00 59.25 201 ALA G N 1
ATOM 8499 C CA . ALA C 2 212 ? -7.462 32.049 -20.839 1.00 61.37 201 ALA G CA 1
ATOM 8500 C C . ALA C 2 212 ? -6.352 33.129 -20.891 1.00 68.20 201 ALA G C 1
ATOM 8501 O O . ALA C 2 212 ? -6.672 34.316 -20.923 1.00 71.68 201 ALA G O 1
ATOM 8503 N N . SER C 2 213 ? -5.065 32.719 -20.926 1.00 63.17 202 SER G N 1
ATOM 8504 C CA . SER C 2 213 ? -3.934 33.649 -21.052 1.00 62.86 202 SER G CA 1
ATOM 8505 C C . SER C 2 213 ? -3.341 33.645 -22.477 1.00 67.82 202 SER G C 1
ATOM 8506 O O . SER C 2 213 ? -2.342 34.318 -22.718 1.00 68.84 202 SER G O 1
ATOM 8509 N N . SER C 2 214 ? -3.952 32.881 -23.422 1.00 65.23 203 SER G N 1
ATOM 8510 C CA . SER C 2 214 ? -3.496 32.738 -24.819 1.00 65.86 203 SER G CA 1
ATOM 8511 C C . SER C 2 214 ? -1.990 32.353 -24.883 1.00 73.03 203 SER G C 1
ATOM 8512 O O . SER C 2 214 ? -1.246 32.844 -25.746 1.00 74.38 203 SER G O 1
ATOM 8515 N N . THR C 2 215 ? -1.543 31.497 -23.933 1.00 69.82 204 THR G N 1
ATOM 8516 C CA . THR C 2 215 ? -0.144 31.061 -23.861 1.00 70.49 204 THR G CA 1
ATOM 8517 C C . THR C 2 215 ? 0.021 29.641 -24.344 1.00 72.89 204 THR G C 1
ATOM 8518 O O . THR C 2 215 ? -0.842 28.802 -24.098 1.00 71.26 204 THR G O 1
ATOM 8522 N N . LYS C 2 216 ? 1.106 29.396 -25.084 1.00 70.95 205 LYS G N 1
ATOM 8523 C CA . LYS C 2 216 ? 1.514 28.079 -25.560 1.00 71.61 205 LYS G CA 1
ATOM 8524 C C . LYS C 2 216 ? 3.006 27.953 -25.299 1.00 77.32 205 LYS G C 1
ATOM 8525 O O . LYS C 2 216 ? 3.807 28.694 -25.871 1.00 77.86 205 LYS G O 1
ATOM 8531 N N . VAL C 2 217 ? 3.369 27.043 -24.390 1.00 74.77 206 VAL G N 1
ATOM 8532 C CA . VAL C 2 217 ? 4.754 26.858 -23.940 1.00 75.84 206 VAL G CA 1
ATOM 8533 C C . VAL C 2 217 ? 5.232 25.417 -24.196 1.00 79.20 206 VAL G C 1
ATOM 8534 O O . VAL C 2 217 ? 4.473 24.457 -24.022 1.00 76.68 206 VAL G O 1
ATOM 8538 N N . ASP C 2 218 ? 6.479 25.298 -24.679 1.00 77.30 207 ASP G N 1
ATOM 8539 C CA . ASP C 2 218 ? 7.161 24.036 -24.895 1.00 77.11 207 ASP G CA 1
ATOM 8540 C C . ASP C 2 218 ? 8.321 23.876 -23.923 1.00 80.26 207 ASP G C 1
ATOM 8541 O O . ASP C 2 218 ? 9.102 24.812 -23.720 1.00 79.94 207 ASP G O 1
ATOM 8546 N N . LYS C 2 219 ? 8.393 22.696 -23.284 1.00 75.68 208 LYS G N 1
ATOM 8547 C CA . LYS C 2 219 ? 9.521 22.317 -22.448 1.00 76.35 208 LYS G CA 1
ATOM 8548 C C . LYS C 2 219 ? 10.052 20.962 -22.888 1.00 79.96 208 LYS G C 1
ATOM 8549 O O . LYS C 2 219 ? 9.363 19.944 -22.761 1.00 77.50 208 LYS G O 1
ATOM 8555 N N . LYS C 2 220 ? 11.265 20.970 -23.462 1.00 78.42 209 LYS G N 1
ATOM 8556 C CA . LYS C 2 220 ? 12.033 19.759 -23.774 1.00 78.33 209 LYS G CA 1
ATOM 8557 C C . LYS C 2 220 ? 12.524 19.142 -22.460 1.00 81.55 209 LYS G C 1
ATOM 8558 O O . LYS C 2 220 ? 13.054 19.856 -21.600 1.00 82.08 209 LYS G O 1
ATOM 8564 N N . ILE C 2 221 ? 12.329 17.828 -22.300 1.00 76.36 210 ILE G N 1
ATOM 8565 C CA . ILE C 2 221 ? 12.856 17.120 -21.138 1.00 76.25 210 ILE G CA 1
ATOM 8566 C C . ILE C 2 221 ? 14.319 16.787 -21.448 1.00 84.72 210 ILE G C 1
ATOM 8567 O O . ILE C 2 221 ? 14.601 16.014 -22.371 1.00 85.98 210 ILE G O 1
ATOM 8572 N N . GLU C 2 222 ? 15.242 17.422 -20.716 1.00 83.03 211 GLU G N 1
ATOM 8573 C CA . GLU C 2 222 ? 16.679 17.199 -20.850 1.00 85.18 211 GLU G CA 1
ATOM 8574 C C . GLU C 2 222 ? 17.198 16.404 -19.650 1.00 90.57 211 GLU G C 1
ATOM 8575 O O . GLU C 2 222 ? 16.728 16.645 -18.536 1.00 89.24 211 GLU G O 1
ATOM 8581 N N . PRO C 2 223 ? 18.154 15.456 -19.836 1.00 89.40 212 PRO G N 1
ATOM 8582 C CA . PRO C 2 223 ? 18.754 14.780 -18.666 1.00 89.78 212 PRO G CA 1
ATOM 8583 C C . PRO C 2 223 ? 19.345 15.752 -17.640 1.00 94.65 212 PRO G C 1
ATOM 8584 O O . PRO C 2 223 ? 19.857 16.812 -18.018 1.00 96.40 212 PRO G O 1
ATOM 8588 N N . ARG C 2 224 ? 19.241 15.402 -16.343 1.00 89.47 213 ARG G N 1
ATOM 8589 C CA . ARG C 2 224 ? 19.717 16.227 -15.228 1.00 91.76 213 ARG G CA 1
ATOM 8590 C C . ARG C 2 224 ? 21.243 16.279 -15.176 1.00 125.54 213 ARG G C 1
ATOM 8591 O O . ARG C 2 224 ? 21.905 15.294 -15.499 1.00 89.54 213 ARG G O 1
ATOM 8599 N N . GLN D 2 7 ? -4.194 66.502 -44.984 1.00 66.50 1 GLN J N 1
ATOM 8600 C CA . GLN D 2 7 ? -4.535 66.100 -43.608 1.00 63.46 1 GLN J CA 1
ATOM 8601 C C . GLN D 2 7 ? -5.256 67.216 -42.831 1.00 59.13 1 GLN J C 1
ATOM 8602 O O . GLN D 2 7 ? -4.803 68.361 -42.828 1.00 57.45 1 GLN J O 1
ATOM 8608 N N . VAL D 2 8 ? -6.386 66.869 -42.183 1.00 50.93 2 VAL J N 1
ATOM 8609 C CA . VAL D 2 8 ? -7.104 67.757 -41.274 1.00 48.42 2 VAL J CA 1
ATOM 8610 C C . VAL D 2 8 ? -6.229 68.047 -40.056 1.00 52.65 2 VAL J C 1
ATOM 8611 O O . VAL D 2 8 ? -5.757 67.112 -39.407 1.00 50.68 2 VAL J O 1
ATOM 8615 N N . GLN D 2 9 ? -5.982 69.342 -39.787 1.00 50.47 3 GLN J N 1
ATOM 8616 C CA . GLN D 2 9 ? -5.242 69.771 -38.608 1.00 49.25 3 GLN J CA 1
ATOM 8617 C C . GLN D 2 9 ? -5.982 70.872 -37.882 1.00 49.11 3 GLN J C 1
ATOM 8618 O O . GLN D 2 9 ? -6.449 71.811 -38.516 1.00 48.39 3 GLN J O 1
ATOM 8624 N N . LEU D 2 10 ? -6.088 70.757 -36.548 1.00 44.56 4 LEU J N 1
ATOM 8625 C CA . LEU D 2 10 ? -6.581 71.828 -35.682 1.00 42.66 4 LEU J CA 1
ATOM 8626 C C . LEU D 2 10 ? -5.409 72.266 -34.816 1.00 48.38 4 LEU J C 1
ATOM 8627 O O . LEU D 2 10 ? -4.926 71.485 -34.010 1.00 48.16 4 LEU J O 1
ATOM 8632 N N . GLN D 2 11 ? -4.928 73.500 -35.016 1.00 45.51 5 GLN J N 1
ATOM 8633 C CA . GLN D 2 11 ? -3.752 74.016 -34.319 1.00 45.32 5 GLN J CA 1
ATOM 8634 C C . GLN D 2 11 ? -4.105 74.990 -33.200 1.00 47.52 5 GLN J C 1
ATOM 8635 O O . GLN D 2 11 ? -4.642 76.067 -33.453 1.00 46.48 5 GLN J O 1
ATOM 8641 N N . GLN D 2 12 ? -3.807 74.583 -31.954 1.00 43.79 6 GLN J N 1
ATOM 8642 C CA . GLN D 2 12 ? -3.989 75.387 -30.737 1.00 41.71 6 GLN J CA 1
ATOM 8643 C C . GLN D 2 12 ? -2.641 75.710 -30.107 1.00 47.02 6 GLN J C 1
ATOM 8644 O O . GLN D 2 12 ? -1.822 74.797 -29.974 1.00 46.78 6 GLN J O 1
ATOM 8650 N N . PRO D 2 13 ? -2.399 76.974 -29.658 1.00 45.25 7 PRO J N 1
ATOM 8651 C CA . PRO D 2 13 ? -1.215 77.244 -28.805 1.00 45.62 7 PRO J CA 1
ATOM 8652 C C . PRO D 2 13 ? -1.211 76.372 -27.554 1.00 47.39 7 PRO J C 1
ATOM 8653 O O . PRO D 2 13 ? -2.275 76.093 -27.016 1.00 44.11 7 PRO J O 1
ATOM 8657 N N . GLY D 2 14 ? -0.027 75.946 -27.115 1.00 45.03 8 GLY J N 1
ATOM 8658 C CA . GLY D 2 14 ? 0.109 75.027 -25.983 1.00 43.77 8 GLY J CA 1
ATOM 8659 C C . GLY D 2 14 ? -0.335 75.598 -24.645 1.00 44.59 8 GLY J C 1
ATOM 8660 O O . GLY D 2 14 ? -0.917 74.891 -23.820 1.00 40.94 8 GLY J O 1
ATOM 8661 N N . ALA D 2 15 ? -0.130 76.897 -24.429 1.00 42.67 9 ALA J N 1
ATOM 8662 C CA . ALA D 2 15 ? -0.319 77.450 -23.075 1.00 42.80 9 ALA J CA 1
ATOM 8663 C C . ALA D 2 15 ? -0.803 78.893 -23.108 1.00 49.15 9 ALA J C 1
ATOM 8664 O O . ALA D 2 15 ? -0.476 79.615 -24.035 1.00 48.65 9 ALA J O 1
ATOM 8666 N N . GLU D 2 16 ? -1.589 79.295 -22.087 1.00 46.08 10 GLU J N 1
ATOM 8667 C CA . GLU D 2 16 ? -1.880 80.688 -21.755 1.00 45.83 10 GLU J CA 1
ATOM 8668 C C . GLU D 2 16 ? -1.758 80.829 -20.233 1.00 49.85 10 GLU J C 1
ATOM 8669 O O . GLU D 2 16 ? -2.425 80.109 -19.485 1.00 49.44 10 GLU J O 1
ATOM 8675 N N . LEU D 2 17 ? -0.868 81.731 -19.774 1.00 46.85 11 LEU J N 1
ATOM 8676 C CA . LEU D 2 17 ? -0.771 82.122 -18.366 1.00 46.54 11 LEU J CA 1
ATOM 8677 C C . LEU D 2 17 ? -1.429 83.480 -18.200 1.00 50.82 11 LEU J C 1
ATOM 8678 O O . LEU D 2 17 ? -0.977 84.455 -18.804 1.00 52.05 11 LEU J O 1
ATOM 8683 N N . VAL D 2 18 ? -2.484 83.548 -17.383 1.00 47.62 12 VAL J N 1
ATOM 8684 C CA . VAL D 2 18 ? -3.277 84.776 -17.247 1.00 49.47 12 VAL J CA 1
ATOM 8685 C C . VAL D 2 18 ? -3.497 85.011 -15.745 1.00 50.07 12 VAL J C 1
ATOM 8686 O O . VAL D 2 18 ? -3.650 84.063 -14.992 1.00 47.35 12 VAL J O 1
ATOM 8690 N N . LYS D 2 19 ? -3.508 86.263 -15.326 1.00 48.03 13 LYS J N 1
ATOM 8691 C CA . LYS D 2 19 ? -3.794 86.646 -13.948 1.00 47.63 13 LYS J CA 1
ATOM 8692 C C . LYS D 2 19 ? -5.306 86.561 -13.639 1.00 48.51 13 LYS J C 1
ATOM 8693 O O . LYS D 2 19 ? -6.140 86.757 -14.552 1.00 47.53 13 LYS J O 1
ATOM 8699 N N . PRO D 2 20 ? -5.668 86.197 -12.380 1.00 45.73 14 PRO J N 1
ATOM 8700 C CA . PRO D 2 20 ? -7.078 86.301 -11.947 1.00 46.13 14 PRO J CA 1
ATOM 8701 C C . PRO D 2 20 ? -7.702 87.664 -12.183 1.00 51.40 14 PRO J C 1
ATOM 8702 O O . PRO D 2 20 ? -7.071 88.690 -11.938 1.00 50.40 14 PRO J O 1
ATOM 8706 N N . GLY D 2 21 ? -8.934 87.660 -12.682 1.00 49.54 15 GLY J N 1
ATOM 8707 C CA . GLY D 2 21 ? -9.667 88.889 -12.945 1.00 49.91 15 GLY J CA 1
ATOM 8708 C C . GLY D 2 21 ? -9.486 89.394 -14.366 1.00 54.18 15 GLY J C 1
ATOM 8709 O O . GLY D 2 21 ? -10.248 90.256 -14.813 1.00 53.98 15 GLY J O 1
ATOM 8710 N N . ALA D 2 22 ? -8.478 88.874 -15.084 1.00 51.34 16 ALA J N 1
ATOM 8711 C CA . ALA D 2 22 ? -8.288 89.209 -16.513 1.00 51.43 16 ALA J CA 1
ATOM 8712 C C . ALA D 2 22 ? -9.198 88.405 -17.453 1.00 51.10 16 ALA J C 1
ATOM 8713 O O . ALA D 2 22 ? -9.954 87.536 -17.014 1.00 50.67 16 ALA J O 1
ATOM 8715 N N . SER D 2 23 ? -9.135 88.704 -18.759 1.00 48.20 17 SER J N 1
ATOM 8716 C CA . SER D 2 23 ? -9.768 87.894 -19.808 1.00 45.77 17 SER J CA 1
ATOM 8717 C C . SER D 2 23 ? -8.678 87.180 -20.591 1.00 48.01 17 SER J C 1
ATOM 8718 O O . SER D 2 23 ? -7.506 87.545 -20.493 1.00 49.21 17 SER J O 1
ATOM 8721 N N . VAL D 2 24 ? -9.076 86.188 -21.391 1.00 44.55 18 VAL J N 1
ATOM 8722 C CA . VAL D 2 24 ? -8.212 85.441 -22.298 1.00 43.29 18 VAL J CA 1
ATOM 8723 C C . VAL D 2 24 ? -8.992 85.171 -23.618 1.00 47.73 18 VAL J C 1
ATOM 8724 O O . VAL D 2 24 ? -10.209 85.055 -23.603 1.00 47.71 18 VAL J O 1
ATOM 8728 N N . LYS D 2 25 ? -8.274 85.100 -24.735 1.00 46.16 19 LYS J N 1
ATOM 8729 C CA . LYS D 2 25 ? -8.803 84.639 -26.032 1.00 45.90 19 LYS J CA 1
ATOM 8730 C C . LYS D 2 25 ? -7.917 83.493 -26.522 1.00 47.10 19 LYS J C 1
ATOM 8731 O O . LYS D 2 25 ? -6.706 83.660 -26.697 1.00 49.33 19 LYS J O 1
ATOM 8737 N N . MET D 2 26 ? -8.491 82.312 -26.644 1.00 42.25 20 MET J N 1
ATOM 8738 C CA . MET D 2 26 ? -7.714 81.156 -27.100 1.00 41.82 20 MET J CA 1
ATOM 8739 C C . MET D 2 26 ? -8.129 80.837 -28.545 1.00 41.61 20 MET J C 1
ATOM 8740 O O . MET D 2 26 ? -9.267 81.111 -28.923 1.00 43.33 20 MET J O 1
ATOM 8745 N N . SER D 2 27 ? -7.210 80.329 -29.336 1.00 33.70 21 SER J N 1
ATOM 8746 C CA . SER D 2 27 ? -7.446 80.184 -30.756 1.00 33.17 21 SER J CA 1
ATOM 8747 C C . SER D 2 27 ? -7.309 78.741 -31.195 1.00 37.91 21 SER J C 1
ATOM 8748 O O . SER D 2 27 ? -6.606 77.954 -30.570 1.00 34.11 21 SER J O 1
ATOM 8751 N N . CYS D 2 28 ? -8.020 78.404 -32.265 1.00 41.45 22 CYS J N 1
ATOM 8752 C CA . CYS D 2 28 ? -7.974 77.114 -32.955 1.00 43.85 22 CYS J CA 1
ATOM 8753 C C . CYS D 2 28 ? -7.895 77.378 -34.471 1.00 46.66 22 CYS J C 1
ATOM 8754 O O . CYS D 2 28 ? -8.890 77.782 -35.076 1.00 46.75 22 CYS J O 1
ATOM 8757 N N . LYS D 2 29 ? -6.708 77.168 -35.077 1.00 43.62 23 LYS J N 1
ATOM 8758 C CA . LYS D 2 29 ? -6.522 77.352 -36.520 1.00 44.77 23 LYS J CA 1
ATOM 8759 C C . LYS D 2 29 ? -6.742 76.026 -37.283 1.00 48.91 23 LYS J C 1
ATOM 8760 O O . LYS D 2 29 ? -6.040 75.039 -37.039 1.00 46.25 23 LYS J O 1
ATOM 8766 N N . ALA D 2 30 ? -7.724 76.031 -38.211 1.00 45.33 24 ALA J N 1
ATOM 8767 C CA . ALA D 2 30 ? -8.133 74.846 -38.935 1.00 45.75 24 ALA J CA 1
ATOM 8768 C C . ALA D 2 30 ? -7.504 74.830 -40.329 1.00 49.87 24 ALA J C 1
ATOM 8769 O O . ALA D 2 30 ? -7.336 75.874 -40.935 1.00 49.34 24 ALA J O 1
ATOM 8771 N N . SER D 2 31 ? -7.068 73.651 -40.789 1.00 46.80 25 SER J N 1
ATOM 8772 C CA . SER D 2 31 ? -6.582 73.454 -42.166 1.00 47.86 25 SER J CA 1
ATOM 8773 C C . SER D 2 31 ? -6.911 72.042 -42.642 1.00 50.60 25 SER J C 1
ATOM 8774 O O . SER D 2 31 ? -7.251 71.175 -41.820 1.00 47.78 25 SER J O 1
ATOM 8777 N N . GLY D 2 32 ? -6.866 71.846 -43.969 1.00 48.96 26 GLY J N 1
ATOM 8778 C CA . GLY D 2 32 ? -6.971 70.531 -44.585 1.00 49.33 26 GLY J CA 1
ATOM 8779 C C . GLY D 2 32 ? -8.385 70.111 -44.930 1.00 52.73 26 GLY J C 1
ATOM 8780 O O . GLY D 2 32 ? -8.614 68.954 -45.286 1.00 53.24 26 GLY J O 1
ATOM 8781 N N . TYR D 2 33 ? -9.347 71.043 -44.809 1.00 46.49 27 TYR J N 1
ATOM 8782 C CA . TYR D 2 33 ? -10.763 70.815 -45.136 1.00 45.22 27 TYR J CA 1
ATOM 8783 C C . TYR D 2 33 ? -11.433 72.177 -45.369 1.00 49.36 27 TYR J C 1
ATOM 8784 O O . TYR D 2 33 ? -10.830 73.222 -45.065 1.00 47.81 27 TYR J O 1
ATOM 8793 N N . SER D 2 34 ? -12.684 72.162 -45.879 1.00 46.18 28 SER J N 1
ATOM 8794 C CA . SER D 2 34 ? -13.459 73.384 -46.121 1.00 46.11 28 SER J CA 1
ATOM 8795 C C . SER D 2 34 ? -13.992 73.956 -44.806 1.00 49.26 28 SER J C 1
ATOM 8796 O O . SER D 2 34 ? -14.946 73.425 -44.216 1.00 47.79 28 SER J O 1
ATOM 8799 N N . PHE D 2 35 ? -13.348 75.030 -44.343 1.00 46.01 29 PHE J N 1
ATOM 8800 C CA . PHE D 2 35 ? -13.532 75.592 -42.998 1.00 45.49 29 PHE J CA 1
ATOM 8801 C C . PHE D 2 35 ? -14.988 75.938 -42.670 1.00 49.36 29 PHE J C 1
ATOM 8802 O O . PHE D 2 35 ? -15.435 75.707 -41.552 1.00 47.52 29 PHE J O 1
ATOM 8810 N N . THR D 2 36 ? -15.731 76.479 -43.653 1.00 47.70 30 THR J N 1
ATOM 8811 C CA . THR D 2 36 ? -17.126 76.915 -43.464 1.00 46.48 30 THR J CA 1
ATOM 8812 C C . THR D 2 36 ? -18.161 75.791 -43.611 1.00 48.00 30 THR J C 1
ATOM 8813 O O . THR D 2 36 ? -19.356 76.037 -43.417 1.00 48.23 30 THR J O 1
ATOM 8817 N N . SER D 2 37 ? -17.710 74.554 -43.913 1.00 43.18 31 SER J N 1
ATOM 8818 C CA . SER D 2 37 ? -18.615 73.401 -44.053 1.00 43.44 31 SER J CA 1
ATOM 8819 C C . SER D 2 37 ? -18.867 72.619 -42.761 1.00 46.27 31 SER J C 1
ATOM 8820 O O . SER D 2 37 ? -19.686 71.702 -42.779 1.00 47.31 31 SER J O 1
ATOM 8823 N N . TYR D 2 38 ? -18.168 72.965 -41.664 1.00 42.66 32 TYR J N 1
ATOM 8824 C CA . TYR D 2 38 ? -18.209 72.192 -40.397 1.00 41.43 32 TYR J CA 1
ATOM 8825 C C . TYR D 2 38 ? -18.292 73.081 -39.184 1.00 42.73 32 TYR J C 1
ATOM 8826 O O . TYR D 2 38 ? -17.522 74.035 -39.074 1.00 41.70 32 TYR J O 1
ATOM 8835 N N . TRP D 2 39 ? -19.171 72.724 -38.230 1.00 41.23 33 TRP J N 1
ATOM 8836 C CA . TRP D 2 39 ? -19.163 73.315 -36.892 1.00 40.77 33 TRP J CA 1
ATOM 8837 C C . TRP D 2 39 ? -17.854 73.006 -36.137 1.00 44.54 33 TRP J C 1
ATOM 8838 O O . TRP D 2 39 ? -17.229 71.956 -36.349 1.00 44.06 33 TRP J O 1
ATOM 8849 N N . MET D 2 40 ? -17.459 73.936 -35.264 1.00 40.69 34 MET J N 1
ATOM 8850 C CA . MET D 2 40 ? -16.364 73.762 -34.324 1.00 41.31 34 MET J CA 1
ATOM 8851 C C . MET D 2 40 ? -16.863 73.780 -32.886 1.00 43.58 34 MET J C 1
ATOM 8852 O O . MET D 2 40 ? -17.499 74.751 -32.457 1.00 42.14 34 MET J O 1
ATOM 8857 N N . ASN D 2 41 ? -16.518 72.727 -32.126 1.00 40.23 35 ASN J N 1
ATOM 8858 C CA . ASN D 2 41 ? -16.812 72.635 -30.687 1.00 39.76 35 ASN J CA 1
ATOM 8859 C C . ASN D 2 41 ? -15.652 73.078 -29.829 1.00 42.58 35 ASN J C 1
ATOM 8860 O O . ASN D 2 41 ? -14.492 73.009 -30.242 1.00 41.49 35 ASN J O 1
ATOM 8865 N N . TRP D 2 42 ? -15.968 73.522 -28.613 1.00 39.87 36 TRP J N 1
ATOM 8866 C CA . TRP D 2 42 ? -14.989 73.668 -27.547 1.00 39.64 36 TRP J CA 1
ATOM 8867 C C . TRP D 2 42 ? -15.354 72.791 -26.400 1.00 43.48 36 TRP J C 1
ATOM 8868 O O . TRP D 2 42 ? -16.546 72.647 -26.069 1.00 43.86 36 TRP J O 1
ATOM 8879 N N . VAL D 2 43 ? -14.325 72.197 -25.790 1.00 37.37 37 VAL J N 1
ATOM 8880 C CA . VAL D 2 43 ? -14.439 71.210 -24.704 1.00 36.56 37 VAL J CA 1
ATOM 8881 C C . VAL D 2 43 ? -13.428 71.610 -23.611 1.00 41.03 37 VAL J C 1
ATOM 8882 O O . VAL D 2 43 ? -12.266 71.900 -23.923 1.00 40.62 37 VAL J O 1
ATOM 8886 N N . LYS D 2 44 ? -13.894 71.672 -22.357 1.00 36.07 38 LYS J N 1
ATOM 8887 C CA . LYS D 2 44 ? -13.078 71.927 -21.160 1.00 36.50 38 LYS J CA 1
ATOM 8888 C C . LYS D 2 44 ? -12.761 70.646 -20.376 1.00 42.24 38 LYS J C 1
ATOM 8889 O O . LYS D 2 44 ? -13.648 69.834 -20.127 1.00 43.23 38 LYS J O 1
ATOM 8895 N N . GLN D 2 45 ? -11.472 70.457 -20.027 1.00 41.26 39 GLN J N 1
ATOM 8896 C CA . GLN D 2 45 ? -11.009 69.376 -19.167 1.00 42.03 39 GLN J CA 1
ATOM 8897 C C . GLN D 2 45 ? -10.043 69.865 -18.064 1.00 45.52 39 GLN J C 1
ATOM 8898 O O . GLN D 2 45 ? -8.893 70.216 -18.350 1.00 43.30 39 GLN J O 1
ATOM 8904 N N . ARG D 2 46 ? -10.505 69.872 -16.825 1.00 45.44 40 ARG J N 1
ATOM 8905 C CA . ARG D 2 46 ? -9.620 70.099 -15.671 1.00 48.72 40 ARG J CA 1
ATOM 8906 C C . ARG D 2 46 ? -8.630 68.944 -15.431 1.00 58.07 40 ARG J C 1
ATOM 8907 O O . ARG D 2 46 ? -8.883 67.787 -15.836 1.00 52.22 40 ARG J O 1
ATOM 8915 N N . PRO D 2 47 ? -7.483 69.264 -14.766 1.00 63.62 41 PRO J N 1
ATOM 8916 C CA . PRO D 2 47 ? -6.548 68.203 -14.309 1.00 64.97 41 PRO J CA 1
ATOM 8917 C C . PRO D 2 47 ? -7.170 66.941 -13.725 1.00 66.01 41 PRO J C 1
ATOM 8918 O O . PRO D 2 47 ? -7.963 67.022 -12.786 1.00 67.23 41 PRO J O 1
ATOM 8922 N N . GLY D 2 48 ? -6.858 65.810 -14.360 1.00 61.55 42 GLY J N 1
ATOM 8923 C CA . GLY D 2 48 ? -7.340 64.475 -14.001 1.00 60.64 42 GLY J CA 1
ATOM 8924 C C . GLY D 2 48 ? -8.847 64.282 -13.878 1.00 61.90 42 GLY J C 1
ATOM 8925 O O . GLY D 2 48 ? -9.285 63.324 -13.236 1.00 62.55 42 GLY J O 1
ATOM 8926 N N . ARG D 2 49 ? -9.660 65.151 -14.520 1.00 54.33 43 ARG J N 1
ATOM 8927 C CA . ARG D 2 49 ? -11.118 65.096 -14.418 1.00 51.73 43 ARG J CA 1
ATOM 8928 C C . ARG D 2 49 ? -11.741 64.786 -15.802 1.00 49.90 43 ARG J C 1
ATOM 8929 O O . ARG D 2 49 ? -10.998 64.500 -16.737 1.00 45.41 43 ARG J O 1
ATOM 8937 N N . GLY D 2 50 ? -13.079 64.801 -15.881 1.00 45.30 44 GLY J N 1
ATOM 8938 C CA . GLY D 2 50 ? -13.828 64.541 -17.099 1.00 44.21 44 GLY J CA 1
ATOM 8939 C C . GLY D 2 50 ? -13.947 65.713 -18.060 1.00 45.69 44 GLY J C 1
ATOM 8940 O O . GLY D 2 50 ? -13.318 66.767 -17.899 1.00 43.91 44 GLY J O 1
ATOM 8941 N N . LEU D 2 51 ? -14.780 65.518 -19.063 1.00 43.75 45 LEU J N 1
ATOM 8942 C CA . LEU D 2 51 ? -14.919 66.417 -20.199 1.00 42.73 45 LEU J CA 1
ATOM 8943 C C . LEU D 2 51 ? -16.241 67.151 -20.091 1.00 46.08 45 LEU J C 1
ATOM 8944 O O . LEU D 2 51 ? -17.284 66.547 -19.761 1.00 45.89 45 LEU J O 1
ATOM 8949 N N . GLU D 2 52 ? -16.184 68.462 -20.318 1.00 41.41 46 GLU J N 1
ATOM 8950 C CA . GLU D 2 52 ? -17.379 69.288 -20.372 1.00 41.92 46 GLU J CA 1
ATOM 8951 C C . GLU D 2 52 ? -17.432 69.978 -21.718 1.00 44.72 46 GLU J C 1
ATOM 8952 O O . GLU D 2 52 ? -16.465 70.624 -22.117 1.00 43.22 46 GLU J O 1
ATOM 8958 N N . TRP D 2 53 ? -18.565 69.861 -22.398 1.00 41.63 47 TRP J N 1
ATOM 8959 C CA . TRP D 2 53 ? -18.772 70.512 -23.678 1.00 41.74 47 TRP J CA 1
ATOM 8960 C C . TRP D 2 53 ? -19.223 71.937 -23.402 1.00 44.20 47 TRP J C 1
ATOM 8961 O O . TRP D 2 53 ? -20.193 72.158 -22.659 1.00 44.22 47 TRP J O 1
ATOM 8972 N N . ILE D 2 54 ? -18.535 72.898 -23.994 1.00 41.01 48 ILE J N 1
ATOM 8973 C CA . ILE D 2 54 ? -18.817 74.349 -23.792 1.00 41.39 48 ILE J CA 1
ATOM 8974 C C . ILE D 2 54 ? -19.877 74.886 -24.736 1.00 47.29 48 ILE J C 1
ATOM 8975 O O . ILE D 2 54 ? -20.796 75.606 -24.310 1.00 48.67 48 ILE J O 1
ATOM 8980 N N . GLY D 2 55 ? -19.729 74.558 -26.013 1.00 43.09 49 GLY J N 1
ATOM 8981 C CA . GLY D 2 55 ? -20.500 75.165 -27.085 1.00 41.83 49 GLY J CA 1
ATOM 8982 C C . GLY D 2 55 ? -19.901 74.864 -28.440 1.00 43.41 49 GLY J C 1
ATOM 8983 O O . GLY D 2 55 ? -18.842 74.253 -28.524 1.00 42.50 49 GLY J O 1
ATOM 8984 N N . ARG D 2 56 ? -20.612 75.235 -29.496 1.00 39.50 50 ARG J N 1
ATOM 8985 C CA . ARG D 2 56 ? -20.154 75.125 -30.885 1.00 39.92 50 ARG J CA 1
ATOM 8986 C C . ARG D 2 56 ? -20.466 76.379 -31.678 1.00 46.16 50 ARG J C 1
ATOM 8987 O O . ARG D 2 56 ? -21.417 77.108 -31.380 1.00 45.76 50 ARG J O 1
ATOM 8995 N N . ILE D 2 57 ? -19.668 76.622 -32.710 1.00 44.39 51 ILE J N 1
ATOM 8996 C CA . ILE D 2 57 ? -19.870 77.744 -33.613 1.00 42.65 51 ILE J CA 1
ATOM 8997 C C . ILE D 2 57 ? -19.775 77.253 -35.071 1.00 46.05 51 ILE J C 1
ATOM 8998 O O . ILE D 2 57 ? -18.955 76.377 -35.370 1.00 44.11 51 ILE J O 1
ATOM 9003 N N . ASP D 2 58 ? -20.647 77.804 -35.950 1.00 42.51 52 ASP J N 1
ATOM 9004 C CA . ASP D 2 58 ? -20.651 77.534 -37.386 1.00 42.33 52 ASP J CA 1
ATOM 9005 C C . ASP D 2 58 ? -19.852 78.645 -38.018 1.00 46.37 52 ASP J C 1
ATOM 9006 O O . ASP D 2 58 ? -20.300 79.783 -37.995 1.00 46.79 52 ASP J O 1
ATOM 9011 N N . PRO D 2 59 A -18.650 78.362 -38.554 1.00 44.88 52 PRO J N 1
ATOM 9012 C CA . PRO D 2 59 A -17.831 79.439 -39.156 1.00 45.62 52 PRO J CA 1
ATOM 9013 C C . PRO D 2 59 A -18.411 80.145 -40.394 1.00 50.40 52 PRO J C 1
ATOM 9014 O O . PRO D 2 59 A -17.940 81.234 -40.749 1.00 49.23 52 PRO J O 1
ATOM 9018 N N . SER D 2 60 ? -19.424 79.542 -41.051 1.00 48.36 53 SER J N 1
ATOM 9019 C CA . SER D 2 60 ? -20.061 80.146 -42.232 1.00 49.15 53 SER J CA 1
ATOM 9020 C C . SER D 2 60 ? -20.899 81.405 -41.920 1.00 55.08 53 SER J C 1
ATOM 9021 O O . SER D 2 60 ? -20.864 82.353 -42.691 1.00 55.11 53 SER J O 1
ATOM 9024 N N . ASP D 2 61 ? -21.617 81.420 -40.786 1.00 52.56 54 ASP J N 1
ATOM 9025 C CA . ASP D 2 61 ? -22.618 82.469 -40.492 1.00 53.30 54 ASP J CA 1
ATOM 9026 C C . ASP D 2 61 ? -22.588 82.900 -38.994 1.00 56.15 54 ASP J C 1
ATOM 9027 O O . ASP D 2 61 ? -23.423 83.715 -38.581 1.00 57.67 54 ASP J O 1
ATOM 9032 N N . ASN D 2 62 ? -21.629 82.345 -38.189 1.00 49.84 55 ASN J N 1
ATOM 9033 C CA . ASN D 2 62 ? -21.419 82.681 -36.770 1.00 48.29 55 ASN J CA 1
ATOM 9034 C C . ASN D 2 62 ? -22.538 82.177 -35.852 1.00 51.03 55 ASN J C 1
ATOM 9035 O O . ASN D 2 62 ? -22.606 82.625 -34.706 1.00 50.26 55 ASN J O 1
ATOM 9040 N N . GLU D 2 63 ? -23.431 81.284 -36.332 1.00 48.75 56 GLU J N 1
ATOM 9041 C CA . GLU D 2 63 ? -24.423 80.640 -35.457 1.00 48.39 56 GLU J CA 1
ATOM 9042 C C . GLU D 2 63 ? -23.727 79.872 -34.309 1.00 51.38 56 GLU J C 1
ATOM 9043 O O . GLU D 2 63 ? -22.726 79.191 -34.537 1.00 47.94 56 GLU J O 1
ATOM 9049 N N . THR D 2 64 ? -24.228 80.054 -33.069 1.00 49.43 57 THR J N 1
ATOM 9050 C CA . THR D 2 64 ? -23.652 79.465 -31.864 1.00 48.57 57 THR J CA 1
ATOM 9051 C C . THR D 2 64 ? -24.697 78.666 -31.113 1.00 53.07 57 THR J C 1
ATOM 9052 O O . THR D 2 64 ? -25.876 79.002 -31.155 1.00 55.33 57 THR J O 1
ATOM 9056 N N . HIS D 2 65 ? -24.277 77.570 -30.494 1.00 48.51 58 HIS J N 1
ATOM 9057 C CA . HIS D 2 65 ? -25.028 76.917 -29.420 1.00 49.39 58 HIS J CA 1
ATOM 9058 C C . HIS D 2 65 ? -24.118 76.843 -28.205 1.00 52.04 58 HIS J C 1
ATOM 9059 O O . HIS D 2 65 ? -22.966 76.442 -28.335 1.00 52.86 58 HIS J O 1
ATOM 9066 N N . TYR D 2 66 ? -24.607 77.262 -27.039 1.00 47.31 59 TYR J N 1
ATOM 9067 C CA . TYR D 2 66 ? -23.843 77.247 -25.798 1.00 46.39 59 TYR J CA 1
ATOM 9068 C C . TYR D 2 66 ? -24.454 76.325 -24.801 1.00 51.99 59 TYR J C 1
ATOM 9069 O O . TYR D 2 66 ? -25.675 76.245 -24.695 1.00 53.33 59 TYR J O 1
ATOM 9078 N N . ASN D 2 67 ? -23.597 75.632 -24.057 1.00 49.93 60 ASN J N 1
ATOM 9079 C CA . ASN D 2 67 ? -23.937 75.047 -22.773 1.00 50.30 60 ASN J CA 1
ATOM 9080 C C . ASN D 2 67 ? -24.265 76.220 -21.830 1.00 55.74 60 ASN J C 1
ATOM 9081 O O . ASN D 2 67 ? -23.459 77.137 -21.682 1.00 54.05 60 ASN J O 1
ATOM 9086 N N . GLN D 2 68 ? -25.472 76.198 -21.240 1.00 55.61 61 GLN J N 1
ATOM 9087 C CA . GLN D 2 68 ? -25.993 77.243 -20.355 1.00 57.00 61 GLN J CA 1
ATOM 9088 C C . GLN D 2 68 ? -25.118 77.554 -19.137 1.00 58.62 61 GLN J C 1
ATOM 9089 O O . GLN D 2 68 ? -25.119 78.692 -18.672 1.00 58.82 61 GLN J O 1
ATOM 9095 N N . ASP D 2 69 ? -24.359 76.570 -18.655 1.00 54.53 62 ASP J N 1
ATOM 9096 C CA . ASP D 2 69 ? -23.348 76.750 -17.598 1.00 54.99 62 ASP J CA 1
ATOM 9097 C C . ASP D 2 69 ? -22.213 77.697 -18.003 1.00 56.99 62 ASP J C 1
ATOM 9098 O O . ASP D 2 69 ? -21.534 78.208 -17.124 1.00 56.28 62 ASP J O 1
ATOM 9103 N N . PHE D 2 70 ? -21.991 77.903 -19.327 1.00 51.48 63 PHE J N 1
ATOM 9104 C CA . PHE D 2 70 ? -20.884 78.724 -19.814 1.00 49.82 63 PHE J CA 1
ATOM 9105 C C . PHE D 2 70 ? -21.322 80.032 -20.463 1.00 56.82 63 PHE J C 1
ATOM 9106 O O . PHE D 2 70 ? -20.451 80.822 -20.834 1.00 55.84 63 PHE J O 1
ATOM 9114 N N . LYS D 2 71 ? -22.645 80.277 -20.579 1.00 58.37 64 LYS J N 1
ATOM 9115 C CA . LYS D 2 71 ? -23.211 81.442 -21.282 1.00 61.43 64 LYS J CA 1
ATOM 9116 C C . LYS D 2 71 ? -22.661 82.837 -20.839 1.00 65.66 64 LYS J C 1
ATOM 9117 O O . LYS D 2 71 ? -22.488 83.713 -21.683 1.00 66.79 64 LYS J O 1
ATOM 9123 N N . ASP D 2 72 ? -22.391 83.027 -19.547 1.00 62.61 65 ASP J N 1
ATOM 9124 C CA . ASP D 2 72 ? -21.900 84.297 -18.987 1.00 62.74 65 ASP J CA 1
ATOM 9125 C C . ASP D 2 72 ? -20.362 84.374 -18.960 1.00 62.03 65 ASP J C 1
ATOM 9126 O O . ASP D 2 72 ? -19.795 85.458 -18.790 1.00 63.27 65 ASP J O 1
ATOM 9131 N N . LYS D 2 73 ? -19.697 83.231 -19.138 1.00 52.49 66 LYS J N 1
ATOM 9132 C CA . LYS D 2 73 ? -18.247 83.104 -19.058 1.00 50.48 66 LYS J CA 1
ATOM 9133 C C . LYS D 2 73 ? -17.615 83.238 -20.444 1.00 49.82 66 LYS J C 1
ATOM 9134 O O . LYS D 2 73 ? -16.518 83.787 -20.571 1.00 47.91 66 LYS J O 1
ATOM 9140 N N . VAL D 2 74 ? -18.334 82.769 -21.482 1.00 45.07 67 VAL J N 1
ATOM 9141 C CA . VAL D 2 74 ? -17.726 82.379 -22.764 1.00 44.41 67 VAL J CA 1
ATOM 9142 C C . VAL D 2 74 ? -18.387 83.059 -23.952 1.00 48.31 67 VAL J C 1
ATOM 9143 O O . VAL D 2 74 ? -19.608 83.246 -23.957 1.00 50.23 67 VAL J O 1
ATOM 9147 N N . THR D 2 75 ? -17.568 83.433 -24.960 1.00 43.63 68 THR J N 1
ATOM 9148 C CA . THR D 2 75 ? -18.004 83.943 -26.266 1.00 43.51 68 THR J CA 1
ATOM 9149 C C . THR D 2 75 ? -17.191 83.288 -27.357 1.00 46.59 68 THR J C 1
ATOM 9150 O O . THR D 2 75 ? -15.954 83.405 -27.356 1.00 44.71 68 THR J O 1
ATOM 9154 N N . LEU D 2 76 ? -17.883 82.645 -28.315 1.00 44.14 69 LEU J N 1
ATOM 9155 C CA . LEU D 2 76 ? -17.246 82.047 -29.492 1.00 43.10 69 LEU J CA 1
ATOM 9156 C C . LEU D 2 76 ? -17.323 82.979 -30.652 1.00 48.07 69 LEU J C 1
ATOM 9157 O O . LEU D 2 76 ? -18.369 83.579 -30.891 1.00 49.32 69 LEU J O 1
ATOM 9162 N N . THR D 2 77 ? -16.209 83.126 -31.379 1.00 46.48 70 THR J N 1
ATOM 9163 C CA . THR D 2 77 ? -16.134 83.897 -32.640 1.00 46.07 70 THR J CA 1
ATOM 9164 C C . THR D 2 77 ? -15.295 83.140 -33.672 1.00 47.51 70 THR J C 1
ATOM 9165 O O . THR D 2 77 ? -14.634 82.158 -33.332 1.00 43.99 70 THR J O 1
ATOM 9169 N N . VAL D 2 78 ? -15.330 83.597 -34.935 1.00 47.51 71 VAL J N 1
ATOM 9170 C CA . VAL D 2 78 ? -14.484 83.045 -36.009 1.00 48.93 71 VAL J CA 1
ATOM 9171 C C . VAL D 2 78 ? -13.841 84.165 -36.821 1.00 55.34 71 VAL J C 1
ATOM 9172 O O . VAL D 2 78 ? -14.385 85.259 -36.899 1.00 57.36 71 VAL J O 1
ATOM 9176 N N . ASP D 2 79 ? -12.672 83.888 -37.399 1.00 52.45 72 ASP J N 1
ATOM 9177 C CA . ASP D 2 79 ? -12.070 84.690 -38.462 1.00 52.88 72 ASP J CA 1
ATOM 9178 C C . ASP D 2 79 ? -11.947 83.776 -39.693 1.00 55.32 72 ASP J C 1
ATOM 9179 O O . ASP D 2 79 ? -11.059 82.927 -39.739 1.00 53.22 72 ASP J O 1
ATOM 9184 N N . LYS D 2 80 ? -12.851 83.943 -40.677 1.00 54.60 73 LYS J N 1
ATOM 9185 C CA . LYS D 2 80 ? -12.863 83.176 -41.927 1.00 55.34 73 LYS J CA 1
ATOM 9186 C C . LYS D 2 80 ? -11.559 83.300 -42.709 1.00 60.39 73 LYS J C 1
ATOM 9187 O O . LYS D 2 80 ? -11.078 82.303 -43.238 1.00 60.75 73 LYS J O 1
ATOM 9193 N N . SER D 2 81 ? -10.969 84.500 -42.743 1.00 57.48 74 SER J N 1
ATOM 9194 C CA . SER D 2 81 ? -9.764 84.781 -43.523 1.00 58.91 74 SER J CA 1
ATOM 9195 C C . SER D 2 81 ? -8.520 84.055 -42.991 1.00 62.71 74 SER J C 1
ATOM 9196 O O . SER D 2 81 ? -7.584 83.794 -43.762 1.00 64.57 74 SER J O 1
ATOM 9199 N N . SER D 2 82 ? -8.496 83.735 -41.683 1.00 55.09 75 SER J N 1
ATOM 9200 C CA . SER D 2 82 ? -7.364 83.016 -41.120 1.00 53.13 75 SER J CA 1
ATOM 9201 C C . SER D 2 82 ? -7.734 81.558 -40.779 1.00 54.27 75 SER J C 1
ATOM 9202 O O . SER D 2 82 ? -6.894 80.842 -40.235 1.00 53.48 75 SER J O 1
ATOM 9205 N N . SER D 2 83 ? -8.984 81.126 -41.120 1.00 48.22 76 SER J N 1
ATOM 9206 C CA . SER D 2 83 ? -9.543 79.817 -40.773 1.00 47.30 76 SER J CA 1
ATOM 9207 C C . SER D 2 83 ? -9.418 79.553 -39.246 1.00 48.78 76 SER J C 1
ATOM 9208 O O . SER D 2 83 ? -9.069 78.451 -38.835 1.00 47.04 76 SER J O 1
ATOM 9211 N N . THR D 2 84 ? -9.709 80.582 -38.415 1.00 45.31 77 THR J N 1
ATOM 9212 C CA . THR D 2 84 ? -9.493 80.524 -36.966 1.00 44.82 77 THR J CA 1
ATOM 9213 C C . THR D 2 84 ? -10.808 80.649 -36.189 1.00 48.31 77 THR J C 1
ATOM 9214 O O . THR D 2 84 ? -11.651 81.471 -36.525 1.00 48.65 77 THR J O 1
ATOM 9218 N N . VAL D 2 85 ? -10.978 79.781 -35.187 1.00 44.70 78 VAL J N 1
ATOM 9219 C CA . VAL D 2 85 ? -12.073 79.799 -34.216 1.00 44.73 78 VAL J CA 1
ATOM 9220 C C . VAL D 2 85 ? -11.473 80.263 -32.888 1.00 48.40 78 VAL J C 1
ATOM 9221 O O . VAL D 2 85 ? -10.393 79.826 -32.504 1.00 47.57 78 VAL J O 1
ATOM 9225 N N . TYR D 2 86 ? -12.145 81.197 -32.234 1.00 44.61 79 TYR J N 1
ATOM 9226 C CA . TYR D 2 86 ? -11.723 81.735 -30.944 1.00 42.25 79 TYR J CA 1
ATOM 9227 C C . TYR D 2 86 ? -12.722 81.454 -29.863 1.00 46.28 79 TYR J C 1
ATOM 9228 O O . TYR D 2 86 ? -13.934 81.421 -30.101 1.00 45.91 79 TYR J O 1
ATOM 9237 N N . ILE D 2 87 ? -12.204 81.314 -28.644 1.00 42.26 80 ILE J N 1
ATOM 9238 C CA . ILE D 2 87 ? -13.024 81.305 -27.445 1.00 41.47 80 ILE J CA 1
ATOM 9239 C C . ILE D 2 87 ? -12.486 82.400 -26.524 1.00 45.46 80 ILE J C 1
ATOM 9240 O O . ILE D 2 87 ? -11.277 82.468 -26.265 1.00 45.45 80 ILE J O 1
ATOM 9245 N N . GLN D 2 88 ? -13.384 83.264 -26.058 1.00 41.44 81 GLN J N 1
ATOM 9246 C CA . GLN D 2 88 ? -13.053 84.306 -25.115 1.00 41.21 81 GLN J CA 1
ATOM 9247 C C . GLN D 2 88 ? -13.677 84.002 -23.765 1.00 44.05 81 GLN J C 1
ATOM 9248 O O . GLN D 2 88 ? -14.874 83.699 -23.699 1.00 43.28 81 GLN J O 1
ATOM 9254 N N . LEU D 2 89 ? -12.870 84.122 -22.690 1.00 42.03 82 LEU J N 1
ATOM 9255 C CA . LEU D 2 89 ? -13.318 83.921 -21.298 1.00 42.93 82 LEU J CA 1
ATOM 9256 C C . LEU D 2 89 ? -13.083 85.198 -20.536 1.00 46.98 82 LEU J C 1
ATOM 9257 O O . LEU D 2 89 ? -12.006 85.782 -20.660 1.00 47.46 82 LEU J O 1
ATOM 9262 N N . SER D 2 90 A -14.088 85.641 -19.765 1.00 44.50 82 SER J N 1
ATOM 9263 C CA . SER D 2 90 A -13.999 86.852 -18.921 1.00 45.89 82 SER J CA 1
ATOM 9264 C C . SER D 2 90 A -13.879 86.494 -17.424 1.00 48.71 82 SER J C 1
ATOM 9265 O O . SER D 2 90 A -14.174 85.354 -17.063 1.00 46.34 82 SER J O 1
ATOM 9268 N N . SER D 2 91 B -13.504 87.481 -16.577 1.00 47.64 82 SER J N 1
ATOM 9269 C CA . SER D 2 91 B -13.329 87.442 -15.094 1.00 49.86 82 SER J CA 1
ATOM 9270 C C . SER D 2 91 B -12.740 86.144 -14.605 1.00 50.54 82 SER J C 1
ATOM 9271 O O . SER D 2 91 B -13.384 85.420 -13.844 1.00 50.42 82 SER J O 1
ATOM 9274 N N . LEU D 2 92 C -11.517 85.850 -15.043 1.00 46.93 82 LEU J N 1
ATOM 9275 C CA . LEU D 2 92 C -10.889 84.545 -14.816 1.00 45.56 82 LEU J CA 1
ATOM 9276 C C . LEU D 2 92 C -10.616 84.265 -13.353 1.00 51.05 82 LEU J C 1
ATOM 9277 O O . LEU D 2 92 C -10.179 85.160 -12.632 1.00 49.36 82 LEU J O 1
ATOM 9282 N N . THR D 2 93 ? -10.936 83.023 -12.920 1.00 48.90 83 THR J N 1
ATOM 9283 C CA . THR D 2 93 ? -10.652 82.478 -11.583 1.00 49.16 83 THR J CA 1
ATOM 9284 C C . THR D 2 93 ? -9.870 81.187 -11.758 1.00 48.18 83 THR J C 1
ATOM 9285 O O . THR D 2 93 ? -9.747 80.704 -12.878 1.00 44.32 83 THR J O 1
ATOM 9289 N N . SER D 2 94 ? -9.327 80.638 -10.664 1.00 45.58 84 SER J N 1
ATOM 9290 C CA . SER D 2 94 ? -8.633 79.350 -10.661 1.00 45.85 84 SER J CA 1
ATOM 9291 C C . SER D 2 94 ? -9.539 78.202 -11.091 1.00 47.43 84 SER J C 1
ATOM 9292 O O . SER D 2 94 ? -9.031 77.209 -11.583 1.00 47.96 84 SER J O 1
ATOM 9295 N N . GLU D 2 95 ? -10.884 78.349 -10.940 1.00 47.23 85 GLU J N 1
ATOM 9296 C CA . GLU D 2 95 ? -11.889 77.414 -11.487 1.00 48.57 85 GLU J CA 1
ATOM 9297 C C . GLU D 2 95 ? -11.842 77.263 -13.020 1.00 48.70 85 GLU J C 1
ATOM 9298 O O . GLU D 2 95 ? -12.307 76.244 -13.570 1.00 47.67 85 GLU J O 1
ATOM 9304 N N . ASP D 2 96 ? -11.269 78.265 -13.690 1.00 40.29 86 ASP J N 1
ATOM 9305 C CA . ASP D 2 96 ? -11.173 78.305 -15.152 1.00 39.28 86 ASP J CA 1
ATOM 9306 C C . ASP D 2 96 ? -9.918 77.635 -15.664 1.00 41.79 86 ASP J C 1
ATOM 9307 O O . ASP D 2 96 ? -9.847 77.327 -16.850 1.00 41.12 86 ASP J O 1
ATOM 9312 N N . SER D 2 97 ? -8.911 77.431 -14.792 1.00 41.12 87 SER J N 1
ATOM 9313 C CA . SER D 2 97 ? -7.687 76.713 -15.183 1.00 39.73 87 SER J CA 1
ATOM 9314 C C . SER D 2 97 ? -8.043 75.275 -15.612 1.00 44.29 87 SER J C 1
ATOM 9315 O O . SER D 2 97 ? -8.674 74.553 -14.845 1.00 42.27 87 SER J O 1
ATOM 9318 N N . ALA D 2 98 ? -7.634 74.886 -16.847 1.00 41.65 88 ALA J N 1
ATOM 9319 C CA . ALA D 2 98 ? -8.031 73.669 -17.541 1.00 42.45 88 ALA J CA 1
ATOM 9320 C C . ALA D 2 98 ? -7.324 73.596 -18.890 1.00 44.76 88 ALA J C 1
ATOM 9321 O O . ALA D 2 98 ? -6.721 74.568 -19.337 1.00 43.69 88 ALA J O 1
ATOM 9323 N N . VAL D 2 99 ? -7.404 72.432 -19.529 1.00 42.82 89 VAL J N 1
ATOM 9324 C CA . VAL D 2 99 ? -7.135 72.276 -20.956 1.00 42.03 89 VAL J CA 1
ATOM 9325 C C . VAL D 2 99 ? -8.439 72.564 -21.716 1.00 43.25 89 VAL J C 1
ATOM 9326 O O . VAL D 2 99 ? -9.512 72.053 -21.364 1.00 42.95 89 VAL J O 1
ATOM 9330 N N . TYR D 2 100 ? -8.335 73.420 -22.728 1.00 39.31 90 TYR J N 1
ATOM 9331 C CA . TYR D 2 100 ? -9.422 73.762 -23.624 1.00 38.56 90 TYR J CA 1
ATOM 9332 C C . TYR D 2 100 ? -9.130 73.181 -24.979 1.00 41.54 90 TYR J C 1
ATOM 9333 O O . TYR D 2 100 ? -8.133 73.550 -25.598 1.00 40.72 90 TYR J O 1
ATOM 9342 N N . TYR D 2 101 ? -9.984 72.228 -25.421 1.00 39.00 91 TYR J N 1
ATOM 9343 C CA . TYR D 2 101 ? -9.878 71.600 -26.743 1.00 38.42 91 TYR J CA 1
ATOM 9344 C C . TYR D 2 101 ? -10.857 72.196 -27.717 1.00 43.02 91 TYR J C 1
ATOM 9345 O O . TYR D 2 101 ? -12.015 72.442 -27.363 1.00 41.74 91 TYR J O 1
ATOM 9354 N N . CYS D 2 102 ? -10.391 72.451 -28.943 1.00 41.60 92 CYS J N 1
ATOM 9355 C CA . CYS D 2 102 ? -11.315 72.538 -30.064 1.00 42.37 92 CYS J CA 1
ATOM 9356 C C . CYS D 2 102 ? -11.482 71.132 -30.736 1.00 43.64 92 CYS J C 1
ATOM 9357 O O . CYS D 2 102 ? -10.553 70.303 -30.760 1.00 42.48 92 CYS J O 1
ATOM 9360 N N . GLY D 2 103 ? -12.706 70.855 -31.153 1.00 38.54 93 GLY J N 1
ATOM 9361 C CA . GLY D 2 103 ? -13.094 69.603 -31.790 1.00 38.25 93 GLY J CA 1
ATOM 9362 C C . GLY D 2 103 ? -14.061 69.845 -32.934 1.00 43.73 93 GLY J C 1
ATOM 9363 O O . GLY D 2 103 ? -15.138 70.425 -32.738 1.00 43.18 93 GLY J O 1
ATOM 9364 N N . ARG D 2 104 ? -13.688 69.407 -34.141 1.00 40.92 94 ARG J N 1
ATOM 9365 C CA . ARG D 2 104 ? -14.559 69.545 -35.317 1.00 40.30 94 ARG J CA 1
ATOM 9366 C C . ARG D 2 104 ? -15.792 68.624 -35.197 1.00 43.38 94 ARG J C 1
ATOM 9367 O O . ARG D 2 104 ? -15.656 67.471 -34.815 1.00 42.96 94 ARG J O 1
ATOM 9375 N N . LEU D 2 105 ? -16.989 69.153 -35.468 1.00 40.15 95 LEU J N 1
ATOM 9376 C CA . LEU D 2 105 ? -18.193 68.325 -35.581 1.00 40.01 95 LEU J CA 1
ATOM 9377 C C . LEU D 2 105 ? -18.243 67.621 -36.945 1.00 43.26 95 LEU J C 1
ATOM 9378 O O . LEU D 2 105 ? -18.332 68.279 -37.976 1.00 42.91 95 LEU J O 1
ATOM 9383 N N . GLY D 2 106 ? -18.180 66.279 -36.945 1.00 40.67 96 GLY J N 1
ATOM 9384 C CA . GLY D 2 106 ? -18.472 65.507 -38.148 1.00 39.75 96 GLY J CA 1
ATOM 9385 C C . GLY D 2 106 ? -19.954 65.577 -38.475 1.00 44.08 96 GLY J C 1
ATOM 9386 O O . GLY D 2 106 ? -20.762 65.956 -37.622 1.00 43.77 96 GLY J O 1
ATOM 9387 N N . TYR D 2 107 ? -20.323 65.222 -39.713 1.00 42.72 97 TYR J N 1
ATOM 9388 C CA . TYR D 2 107 ? -21.727 65.162 -40.173 1.00 44.21 97 TYR J CA 1
ATOM 9389 C C . TYR D 2 107 ? -22.533 64.055 -39.460 1.00 48.51 97 TYR J C 1
ATOM 9390 O O . TYR D 2 107 ? -23.758 64.120 -39.437 1.00 47.19 97 TYR J O 1
ATOM 9399 N N . VAL D 2 108 ? -21.833 63.070 -38.841 1.00 47.15 98 VAL J N 1
ATOM 9400 C CA . VAL D 2 108 ? -22.434 62.068 -37.938 1.00 48.11 98 VAL J CA 1
ATOM 9401 C C . VAL D 2 108 ? -22.704 62.639 -36.513 1.00 49.48 98 VAL J C 1
ATOM 9402 O O . VAL D 2 108 ? -23.323 61.948 -35.703 1.00 50.37 98 VAL J O 1
ATOM 9406 N N . TYR D 2 109 ? -22.237 63.867 -36.227 1.00 45.71 99 TYR J N 1
ATOM 9407 C CA . TYR D 2 109 ? -22.464 64.613 -34.980 1.00 45.27 99 TYR J CA 1
ATOM 9408 C C . TYR D 2 109 ? -21.602 64.199 -33.776 1.00 46.69 99 TYR J C 1
ATOM 9409 O O . TYR D 2 109 ? -21.922 64.533 -32.632 1.00 44.86 99 TYR J O 1
ATOM 9418 N N . GLY D 2 110 ? -20.535 63.459 -34.042 1.00 44.24 100 GLY J N 1
ATOM 9419 C CA . GLY D 2 110 ? -19.470 63.244 -33.061 1.00 43.57 100 GLY J CA 1
ATOM 9420 C C . GLY D 2 110 ? -18.285 64.128 -33.381 1.00 46.00 100 GLY J C 1
ATOM 9421 O O . GLY D 2 110 ? -18.253 64.746 -34.449 1.00 44.62 100 GLY J O 1
ATOM 9422 N N . PHE D 2 111 A -17.293 64.174 -32.482 1.00 40.75 100 PHE J N 1
ATOM 9423 C CA . PHE D 2 111 A -16.152 65.048 -32.652 1.00 41.70 100 PHE J CA 1
ATOM 9424 C C . PHE D 2 111 A -15.021 64.265 -33.281 1.00 47.05 100 PHE J C 1
ATOM 9425 O O . PHE D 2 111 A -14.341 63.500 -32.599 1.00 47.33 100 PHE J O 1
ATOM 9433 N N . ASP D 2 112 ? -14.838 64.452 -34.617 1.00 43.29 101 ASP J N 1
ATOM 9434 C CA . ASP D 2 112 ? -13.991 63.535 -35.420 1.00 41.82 101 ASP J CA 1
ATOM 9435 C C . ASP D 2 112 ? -12.514 63.965 -35.459 1.00 45.19 101 ASP J C 1
ATOM 9436 O O . ASP D 2 112 ? -11.657 63.121 -35.683 1.00 47.38 101 ASP J O 1
ATOM 9441 N N . TYR D 2 113 ? -12.224 65.271 -35.254 1.00 40.38 102 TYR J N 1
ATOM 9442 C CA . TYR D 2 113 ? -10.851 65.809 -35.184 1.00 40.01 102 TYR J CA 1
ATOM 9443 C C . TYR D 2 113 ? -10.724 66.736 -34.024 1.00 43.65 102 TYR J C 1
ATOM 9444 O O . TYR D 2 113 ? -11.665 67.469 -33.718 1.00 44.45 102 TYR J O 1
ATOM 9453 N N . TRP D 2 114 ? -9.566 66.710 -33.371 1.00 40.62 103 TRP J N 1
ATOM 9454 C CA . TRP D 2 114 ? -9.319 67.467 -32.135 1.00 40.28 103 TRP J CA 1
ATOM 9455 C C . TRP D 2 114 ? -7.995 68.208 -32.216 1.00 43.97 103 TRP J C 1
ATOM 9456 O O . TRP D 2 114 ? -7.023 67.687 -32.773 1.00 41.90 103 TRP J O 1
ATOM 9467 N N . GLY D 2 115 ? -7.974 69.423 -31.667 1.00 39.34 104 GLY J N 1
ATOM 9468 C CA . GLY D 2 115 ? -6.719 70.077 -31.359 1.00 39.87 104 GLY J CA 1
ATOM 9469 C C . GLY D 2 115 ? -6.017 69.405 -30.189 1.00 44.34 104 GLY J C 1
ATOM 9470 O O . GLY D 2 115 ? -6.609 68.578 -29.474 1.00 43.31 104 GLY J O 1
ATOM 9471 N N . GLN D 2 116 ? -4.731 69.709 -30.018 1.00 41.14 105 GLN J N 1
ATOM 9472 C CA . GLN D 2 116 ? -3.961 69.241 -28.868 1.00 42.56 105 GLN J CA 1
ATOM 9473 C C . GLN D 2 116 ? -4.374 69.879 -27.515 1.00 46.22 105 GLN J C 1
ATOM 9474 O O . GLN D 2 116 ? -4.003 69.380 -26.449 1.00 44.49 105 GLN J O 1
ATOM 9480 N N . GLY D 2 117 ? -5.099 70.999 -27.570 1.00 44.51 106 GLY J N 1
ATOM 9481 C CA . GLY D 2 117 ? -5.526 71.685 -26.359 1.00 42.63 106 GLY J CA 1
ATOM 9482 C C . GLY D 2 117 ? -4.571 72.763 -25.920 1.00 43.29 106 GLY J C 1
ATOM 9483 O O . GLY D 2 117 ? -3.358 72.638 -26.106 1.00 43.19 106 GLY J O 1
ATOM 9484 N N . THR D 2 118 ? -5.134 73.869 -25.435 1.00 39.40 107 THR J N 1
ATOM 9485 C CA . THR D 2 118 ? -4.411 74.934 -24.753 1.00 40.23 107 THR J CA 1
ATOM 9486 C C . THR D 2 118 ? -4.568 74.725 -23.257 1.00 42.27 107 THR J C 1
ATOM 9487 O O . THR D 2 118 ? -5.702 74.640 -22.770 1.00 41.25 107 THR J O 1
ATOM 9491 N N . THR D 2 119 ? -3.431 74.639 -22.527 1.00 39.17 108 THR J N 1
ATOM 9492 C CA . THR D 2 119 ? -3.469 74.684 -21.047 1.00 38.50 108 THR J CA 1
ATOM 9493 C C . THR D 2 119 ? -3.579 76.112 -20.573 1.00 40.87 108 THR J C 1
ATOM 9494 O O . THR D 2 119 ? -2.635 76.871 -20.717 1.00 41.43 108 THR J O 1
ATOM 9498 N N . LEU D 2 120 ? -4.743 76.476 -20.041 1.00 38.39 109 LEU J N 1
ATOM 9499 C CA . LEU D 2 120 ? -4.980 77.765 -19.431 1.00 39.71 109 LEU J CA 1
ATOM 9500 C C . LEU D 2 120 ? -4.645 77.689 -17.931 1.00 44.76 109 LEU J C 1
ATOM 9501 O O . LEU D 2 120 ? -5.209 76.860 -17.208 1.00 43.03 109 LEU J O 1
ATOM 9506 N N . THR D 2 121 ? -3.695 78.503 -17.488 1.00 43.81 110 THR J N 1
ATOM 9507 C CA . THR D 2 121 ? -3.355 78.620 -16.073 1.00 43.71 110 THR J CA 1
ATOM 9508 C C . THR D 2 121 ? -3.741 79.994 -15.583 1.00 46.09 110 THR J C 1
ATOM 9509 O O . THR D 2 121 ? -3.207 80.988 -16.066 1.00 47.12 110 THR J O 1
ATOM 9513 N N . VAL D 2 122 ? -4.702 80.051 -14.657 1.00 42.26 111 VAL J N 1
ATOM 9514 C CA . VAL D 2 122 ? -5.093 81.321 -14.047 1.00 43.10 111 VAL J CA 1
ATOM 9515 C C . VAL D 2 122 ? -4.283 81.503 -12.760 1.00 49.68 111 VAL J C 1
ATOM 9516 O O . VAL D 2 122 ? -4.532 80.801 -11.778 1.00 47.43 111 VAL J O 1
ATOM 9520 N N . SER D 2 123 ? -3.307 82.446 -12.769 1.00 47.68 112 SER J N 1
ATOM 9521 C CA . SER D 2 123 ? -2.328 82.540 -11.683 1.00 48.49 112 SER J CA 1
ATOM 9522 C C . SER D 2 123 ? -1.630 83.900 -11.677 1.00 52.09 112 SER J C 1
ATOM 9523 O O . SER D 2 123 ? -1.404 84.485 -12.738 1.00 50.24 112 SER J O 1
ATOM 9526 N N . SER D 2 124 ? -1.270 84.398 -10.483 1.00 52.80 113 SER J N 1
ATOM 9527 C CA . SER D 2 124 ? -0.500 85.653 -10.394 1.00 54.74 113 SER J CA 1
ATOM 9528 C C . SER D 2 124 ? 1.031 85.409 -10.407 1.00 59.94 113 SER J C 1
ATOM 9529 O O . SER D 2 124 ? 1.799 86.363 -10.476 1.00 60.56 113 SER J O 1
ATOM 9532 N N . ALA D 2 125 ? 1.464 84.131 -10.405 1.00 57.03 114 ALA J N 1
ATOM 9533 C CA . ALA D 2 125 ? 2.878 83.749 -10.554 1.00 56.69 114 ALA J CA 1
ATOM 9534 C C . ALA D 2 125 ? 3.401 83.985 -11.987 1.00 59.55 114 ALA J C 1
ATOM 9535 O O . ALA D 2 125 ? 2.617 83.999 -12.940 1.00 58.84 114 ALA J O 1
ATOM 9537 N N . LYS D 2 126 ? 4.721 84.175 -12.135 1.00 56.90 115 LYS J N 1
ATOM 9538 C CA . LYS D 2 126 ? 5.319 84.516 -13.435 1.00 58.29 115 LYS J CA 1
ATOM 9539 C C . LYS D 2 126 ? 5.717 83.264 -14.226 1.00 61.66 115 LYS J C 1
ATOM 9540 O O . LYS D 2 126 ? 5.910 82.203 -13.634 1.00 61.95 115 LYS J O 1
ATOM 9546 N N . THR D 2 127 ? 5.841 83.396 -15.552 1.00 57.82 116 THR J N 1
ATOM 9547 C CA . THR D 2 127 ? 6.390 82.380 -16.434 1.00 57.28 116 THR J CA 1
ATOM 9548 C C . THR D 2 127 ? 7.850 82.130 -16.020 1.00 61.24 116 THR J C 1
ATOM 9549 O O . THR D 2 127 ? 8.593 83.090 -15.819 1.00 60.55 116 THR J O 1
ATOM 9553 N N . THR D 2 128 ? 8.240 80.843 -15.910 1.00 55.22 117 THR J N 1
ATOM 9554 C CA . THR D 2 128 ? 9.612 80.449 -15.617 1.00 55.67 117 THR J CA 1
ATOM 9555 C C . THR D 2 128 ? 9.991 79.354 -16.601 1.00 57.46 117 THR J C 1
ATOM 9556 O O . THR D 2 128 ? 9.364 78.299 -16.602 1.00 56.07 117 THR J O 1
ATOM 9560 N N . ALA D 2 129 ? 10.995 79.610 -17.452 1.00 54.79 118 ALA J N 1
ATOM 9561 C CA . ALA D 2 129 ? 11.514 78.603 -18.383 1.00 54.17 118 ALA J CA 1
ATOM 9562 C C . ALA D 2 129 ? 12.210 77.478 -17.592 1.00 55.77 118 ALA J C 1
ATOM 9563 O O . ALA D 2 129 ? 12.785 77.755 -16.535 1.00 54.52 118 ALA J O 1
ATOM 9565 N N . PRO D 2 130 ? 12.133 76.203 -18.025 1.00 50.85 119 PRO J N 1
ATOM 9566 C CA . PRO D 2 130 ? 12.806 75.152 -17.246 1.00 50.87 119 PRO J CA 1
ATOM 9567 C C . PRO D 2 130 ? 14.327 75.188 -17.355 1.00 55.63 119 PRO J C 1
ATOM 9568 O O . PRO D 2 130 ? 14.876 75.666 -18.353 1.00 55.98 119 PRO J O 1
ATOM 9572 N N . SER D 2 131 ? 14.994 74.689 -16.312 1.00 50.83 120 SER J N 1
ATOM 9573 C CA . SER D 2 131 ? 16.385 74.247 -16.419 1.00 52.71 120 SER J CA 1
ATOM 9574 C C . SER D 2 131 ? 16.352 72.788 -16.899 1.00 56.58 120 SER J C 1
ATOM 9575 O O . SER D 2 131 ? 15.598 71.989 -16.359 1.00 56.62 120 SER J O 1
ATOM 9578 N N . VAL D 2 132 ? 17.121 72.459 -17.940 1.00 54.69 121 VAL J N 1
ATOM 9579 C CA . VAL D 2 132 ? 17.152 71.118 -18.524 1.00 53.50 121 VAL J CA 1
ATOM 9580 C C . VAL D 2 132 ? 18.526 70.477 -18.273 1.00 59.29 121 VAL J C 1
ATOM 9581 O O . VAL D 2 132 ? 19.546 70.999 -18.716 1.00 61.34 121 VAL J O 1
ATOM 9585 N N . TYR D 2 133 ? 18.553 69.354 -17.553 1.00 54.22 122 TYR J N 1
ATOM 9586 C CA . TYR D 2 133 ? 19.820 68.739 -17.190 1.00 55.20 122 TYR J CA 1
ATOM 9587 C C . TYR D 2 133 ? 19.989 67.348 -17.776 1.00 62.29 122 TYR J C 1
ATOM 9588 O O . TYR D 2 133 ? 19.105 66.501 -17.616 1.00 59.11 122 TYR J O 1
ATOM 9597 N N . PRO D 2 134 ? 21.132 67.090 -18.457 1.00 64.03 123 PRO J N 1
ATOM 9598 C CA . PRO D 2 134 ? 21.384 65.731 -18.967 1.00 64.00 123 PRO J CA 1
ATOM 9599 C C . PRO D 2 134 ? 21.739 64.777 -17.834 1.00 65.36 123 PRO J C 1
ATOM 9600 O O . PRO D 2 134 ? 22.507 65.152 -16.951 1.00 66.27 123 PRO J O 1
ATOM 9604 N N . LEU D 2 135 ? 21.139 63.575 -17.822 1.00 59.17 124 LEU J N 1
ATOM 9605 C CA . LEU D 2 135 ? 21.471 62.565 -16.815 1.00 59.08 124 LEU J CA 1
ATOM 9606 C C . LEU D 2 135 ? 22.154 61.386 -17.473 1.00 63.40 124 LEU J C 1
ATOM 9607 O O . LEU D 2 135 ? 21.517 60.578 -18.165 1.00 60.80 124 LEU J O 1
ATOM 9612 N N . ALA D 2 136 ? 23.485 61.343 -17.305 1.00 63.35 125 ALA J N 1
ATOM 9613 C CA . ALA D 2 136 ? 24.358 60.300 -17.826 1.00 65.31 125 ALA J CA 1
ATOM 9614 C C . ALA D 2 136 ? 24.586 59.256 -16.740 1.00 69.54 125 ALA J C 1
ATOM 9615 O O . ALA D 2 136 ? 24.494 59.598 -15.555 1.00 68.80 125 ALA J O 1
ATOM 9617 N N . PRO D 2 137 ? 24.897 57.985 -17.103 1.00 67.68 126 PRO J N 1
ATOM 9618 C CA . PRO D 2 137 ? 25.149 56.969 -16.067 1.00 69.02 126 PRO J CA 1
ATOM 9619 C C . PRO D 2 137 ? 26.348 57.288 -15.176 1.00 76.15 126 PRO J C 1
ATOM 9620 O O . PRO D 2 137 ? 27.203 58.093 -15.550 1.00 75.29 126 PRO J O 1
ATOM 9624 N N . VAL D 2 138 ? 26.386 56.659 -13.986 1.00 76.41 127 VAL J N 1
ATOM 9625 C CA . VAL D 2 138 ? 27.531 56.653 -13.061 1.00 79.90 127 VAL J CA 1
ATOM 9626 C C . VAL D 2 138 ? 28.770 56.082 -13.796 1.00 92.13 127 VAL J C 1
ATOM 9627 O O . VAL D 2 138 ? 28.613 55.285 -14.726 1.00 90.56 127 VAL J O 1
ATOM 9631 N N . CYS D 2 139 ? 29.986 56.494 -13.390 0.50 97.56 128 CYS J N 1
ATOM 9632 C CA . CYS D 2 139 ? 31.229 55.928 -13.920 0.50 103.06 128 CYS J CA 1
ATOM 9633 C C . CYS D 2 139 ? 31.393 54.476 -13.463 0.50 107.67 128 CYS J C 1
ATOM 9634 O O . CYS D 2 139 ? 31.316 54.190 -12.264 0.50 106.71 128 CYS J O 1
ATOM 9637 N N . GLY D 2 140 ? 31.616 53.585 -14.425 1.00 105.82 129 GLY J N 1
ATOM 9638 C CA . GLY D 2 140 ? 31.773 52.154 -14.182 1.00 144.94 129 GLY J CA 1
ATOM 9639 C C . GLY D 2 140 ? 30.733 51.311 -14.891 1.00 176.84 129 GLY J C 1
ATOM 9640 O O . GLY D 2 140 ? 29.571 51.264 -14.483 1.00 137.94 129 GLY J O 1
ATOM 9641 N N . THR D 2 143 ? 28.634 47.635 -16.239 1.00 110.46 132 THR J N 1
ATOM 9642 C CA . THR D 2 143 ? 28.119 47.869 -17.593 1.00 109.76 132 THR J CA 1
ATOM 9643 C C . THR D 2 143 ? 27.539 46.593 -18.241 1.00 112.52 132 THR J C 1
ATOM 9644 O O . THR D 2 143 ? 28.277 45.639 -18.501 1.00 114.51 132 THR J O 1
ATOM 9648 N N . GLY D 2 144 ? 26.228 46.598 -18.483 1.00 105.40 133 GLY J N 1
ATOM 9649 C CA . GLY D 2 144 ? 25.506 45.464 -19.055 1.00 104.42 133 GLY J CA 1
ATOM 9650 C C . GLY D 2 144 ? 25.166 45.607 -20.527 1.00 105.61 133 GLY J C 1
ATOM 9651 O O . GLY D 2 144 ? 25.779 46.411 -21.235 1.00 105.48 133 GLY J O 1
ATOM 9652 N N . SER D 2 145 ? 24.180 44.817 -20.999 1.00 99.51 134 SER J N 1
ATOM 9653 C CA . SER D 2 145 ? 23.734 44.805 -22.397 1.00 97.96 134 SER J CA 1
ATOM 9654 C C . SER D 2 145 ? 22.922 46.059 -22.776 1.00 96.68 134 SER J C 1
ATOM 9655 O O . SER D 2 145 ? 22.877 46.415 -23.955 1.00 95.73 134 SER J O 1
ATOM 9658 N N . SER D 2 146 ? 22.279 46.717 -21.784 1.00 89.21 135 SER J N 1
ATOM 9659 C CA . SER D 2 146 ? 21.544 47.970 -21.990 1.00 85.74 135 SER J CA 1
ATOM 9660 C C . SER D 2 146 ? 21.997 49.123 -21.061 1.00 85.30 135 SER J C 1
ATOM 9661 O O . SER D 2 146 ? 22.655 48.883 -20.045 1.00 84.34 135 SER J O 1
ATOM 9664 N N . VAL D 2 147 ? 21.667 50.377 -21.455 1.00 79.32 136 VAL J N 1
ATOM 9665 C CA . VAL D 2 147 ? 22.021 51.631 -20.771 1.00 77.04 136 VAL J CA 1
ATOM 9666 C C . VAL D 2 147 ? 20.748 52.477 -20.583 1.00 73.35 136 VAL J C 1
ATOM 9667 O O . VAL D 2 147 ? 19.992 52.644 -21.536 1.00 71.52 136 VAL J O 1
ATOM 9671 N N . THR D 2 148 ? 20.518 52.999 -19.360 1.00 66.60 137 THR J N 1
ATOM 9672 C CA . THR D 2 148 ? 19.482 53.996 -19.085 1.00 63.59 137 THR J CA 1
ATOM 9673 C C . THR D 2 148 ? 20.107 55.391 -18.966 1.00 65.44 137 THR J C 1
ATOM 9674 O O . THR D 2 148 ? 21.052 55.599 -18.200 1.00 65.10 137 THR J O 1
ATOM 9678 N N . LEU D 2 149 ? 19.588 56.320 -19.765 1.00 60.73 138 LEU J N 1
ATOM 9679 C CA . LEU D 2 149 ? 19.912 57.742 -19.716 1.00 60.70 138 LEU J CA 1
ATOM 9680 C C . LEU D 2 149 ? 18.664 58.514 -19.259 1.00 61.45 138 LEU J C 1
ATOM 9681 O O . LEU D 2 149 ? 17.546 58.012 -19.375 1.00 59.09 138 LEU J O 1
ATOM 9686 N N . GLY D 2 150 ? 18.869 59.712 -18.740 1.00 57.70 139 GLY J N 1
ATOM 9687 C CA . GLY D 2 150 ? 17.775 60.537 -18.256 1.00 56.51 139 GLY J CA 1
ATOM 9688 C C . GLY D 2 150 ? 17.850 61.997 -18.649 1.00 60.22 139 GLY J C 1
ATOM 9689 O O . GLY D 2 150 ? 18.886 62.499 -19.104 1.00 59.64 139 GLY J O 1
ATOM 9690 N N . CYS D 2 151 ? 16.735 62.686 -18.446 1.00 56.68 140 CYS J N 1
ATOM 9691 C CA . CYS D 2 151 ? 16.631 64.108 -18.667 1.00 57.10 140 CYS J CA 1
ATOM 9692 C C . CYS D 2 151 ? 15.791 64.706 -17.575 1.00 57.24 140 CYS J C 1
ATOM 9693 O O . CYS D 2 151 ? 14.640 64.312 -17.404 1.00 55.54 140 CYS J O 1
ATOM 9696 N N . LEU D 2 152 ? 16.365 65.661 -16.832 1.00 52.71 141 LEU J N 1
ATOM 9697 C CA . LEU D 2 152 ? 15.711 66.343 -15.728 1.00 49.71 141 LEU J CA 1
ATOM 9698 C C . LEU D 2 152 ? 15.246 67.748 -16.156 1.00 53.31 141 LEU J C 1
ATOM 9699 O O . LEU D 2 152 ? 16.044 68.546 -16.637 1.00 54.49 141 LEU J O 1
ATOM 9704 N N . VAL D 2 153 ? 13.941 68.032 -15.981 1.00 48.49 142 VAL J N 1
ATOM 9705 C CA . VAL D 2 153 ? 13.294 69.276 -16.401 1.00 47.59 142 VAL J CA 1
ATOM 9706 C C . VAL D 2 153 ? 12.790 69.969 -15.130 1.00 51.23 142 VAL J C 1
ATOM 9707 O O . VAL D 2 153 ? 11.727 69.633 -14.608 1.00 48.84 142 VAL J O 1
ATOM 9711 N N . LYS D 2 154 ? 13.561 70.938 -14.652 1.00 48.55 143 LYS J N 1
ATOM 9712 C CA . LYS D 2 154 ? 13.389 71.471 -13.311 1.00 49.73 143 LYS J CA 1
ATOM 9713 C C . LYS D 2 154 ? 12.982 72.952 -13.293 1.00 55.39 143 LYS J C 1
ATOM 9714 O O . LYS D 2 154 ? 13.542 73.767 -14.038 1.00 55.85 143 LYS J O 1
ATOM 9720 N N . GLY D 2 155 ? 12.000 73.259 -12.447 1.00 51.46 144 GLY J N 1
ATOM 9721 C CA . GLY D 2 155 ? 11.679 74.623 -12.044 1.00 51.98 144 GLY J CA 1
ATOM 9722 C C . GLY D 2 155 ? 11.006 75.463 -13.108 1.00 54.71 144 GLY J C 1
ATOM 9723 O O . GLY D 2 155 ? 11.406 76.601 -13.339 1.00 55.71 144 GLY J O 1
ATOM 9724 N N . TYR D 2 156 ? 9.980 74.921 -13.750 1.00 48.83 145 TYR J N 1
ATOM 9725 C CA . TYR D 2 156 ? 9.216 75.653 -14.755 1.00 47.53 145 TYR J CA 1
ATOM 9726 C C . TYR D 2 156 ? 7.807 75.984 -14.290 1.00 51.15 145 TYR J C 1
ATOM 9727 O O . TYR D 2 156 ? 7.293 75.380 -13.352 1.00 49.89 145 TYR J O 1
ATOM 9736 N N . PHE D 2 157 ? 7.215 76.988 -14.927 1.00 49.77 146 PHE J N 1
ATOM 9737 C CA . PHE D 2 157 ? 5.845 77.435 -14.698 1.00 48.70 146 PHE J CA 1
ATOM 9738 C C . PHE D 2 157 ? 5.400 78.262 -15.892 1.00 53.08 146 PHE J C 1
ATOM 9739 O O . PHE D 2 157 ? 6.210 79.014 -16.429 1.00 53.90 146 PHE J O 1
ATOM 9747 N N . PRO D 2 158 ? 4.148 78.105 -16.379 1.00 50.06 147 PRO J N 1
ATOM 9748 C CA . PRO D 2 158 ? 3.143 77.088 -16.012 1.00 48.41 147 PRO J CA 1
ATOM 9749 C C . PRO D 2 158 ? 3.385 75.774 -16.789 1.00 50.98 147 PRO J C 1
ATOM 9750 O O . PRO D 2 158 ? 4.361 75.664 -17.551 1.00 49.36 147 PRO J O 1
ATOM 9754 N N . GLU D 2 159 ? 2.469 74.797 -16.623 1.00 45.59 148 GLU J N 1
ATOM 9755 C CA . GLU D 2 159 ? 2.361 73.644 -17.518 1.00 46.04 148 GLU J CA 1
ATOM 9756 C C . GLU D 2 159 ? 1.928 74.089 -18.943 1.00 50.00 148 GLU J C 1
ATOM 9757 O O . GLU D 2 159 ? 1.314 75.161 -19.108 1.00 49.08 148 GLU J O 1
ATOM 9763 N N . PRO D 2 160 ? 2.19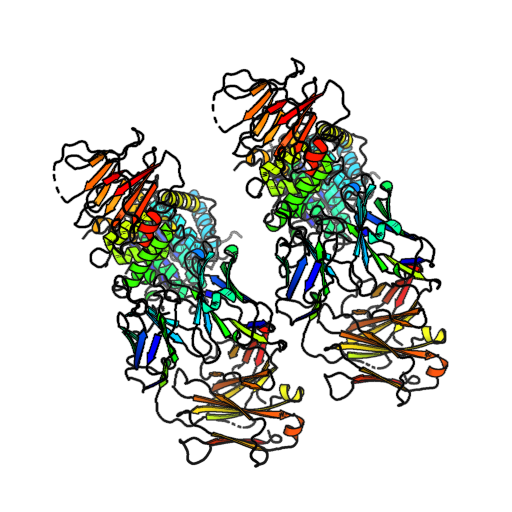7 73.271 -19.991 1.00 45.82 149 PRO J N 1
ATOM 9764 C CA . PRO D 2 160 ? 2.957 71.995 -20.002 1.00 45.67 149 PRO J CA 1
ATOM 9765 C C . PRO D 2 160 ? 4.406 72.185 -20.487 1.00 49.26 149 PRO J C 1
ATOM 9766 O O . PRO D 2 160 ? 4.797 73.295 -20.862 1.00 46.55 149 PRO J O 1
ATOM 9770 N N . VAL D 2 161 ? 5.191 71.095 -20.470 1.00 47.49 150 VAL J N 1
ATOM 9771 C CA . VAL D 2 161 ? 6.383 70.967 -21.325 1.00 48.37 150 VAL J CA 1
ATOM 9772 C C . VAL D 2 161 ? 6.165 69.786 -22.275 1.00 53.20 150 VAL J C 1
ATOM 9773 O O . VAL D 2 161 ? 5.390 68.876 -21.961 1.00 52.52 150 VAL J O 1
ATOM 9777 N N . THR D 2 162 ? 6.853 69.799 -23.410 1.00 51.16 151 THR J N 1
ATOM 9778 C CA . THR D 2 162 ? 6.924 68.648 -24.311 1.00 51.23 151 THR J CA 1
ATOM 9779 C C . THR D 2 162 ? 8.380 68.218 -24.361 1.00 53.82 151 THR J C 1
ATOM 9780 O O . THR D 2 162 ? 9.245 69.030 -24.678 1.00 53.11 151 THR J O 1
ATOM 9784 N N . LEU D 2 163 ? 8.639 66.956 -24.029 1.00 50.72 152 LEU J N 1
ATOM 9785 C CA . LEU D 2 163 ? 9.973 66.348 -24.078 1.00 51.46 152 LEU J CA 1
ATOM 9786 C C . LEU D 2 163 ? 9.993 65.266 -25.159 1.00 56.60 152 LEU J C 1
ATOM 9787 O O . LEU D 2 163 ? 9.073 64.444 -25.244 1.00 55.39 152 LEU J O 1
ATOM 9792 N N . THR D 2 164 ? 11.025 65.295 -26.004 1.00 54.87 153 THR J N 1
ATOM 9793 C CA . THR D 2 164 ? 11.305 64.247 -26.986 1.00 55.42 153 THR J CA 1
ATOM 9794 C C . THR D 2 164 ? 12.769 63.815 -26.866 1.00 59.24 153 THR J C 1
ATOM 9795 O O . THR D 2 164 ? 13.594 64.508 -26.260 1.00 59.92 153 THR J O 1
ATOM 9799 N N . TRP D 2 165 ? 13.072 62.651 -27.417 1.00 55.65 154 TRP J N 1
ATOM 9800 C CA . TRP D 2 165 ? 14.433 62.166 -27.561 1.00 57.32 154 TRP J CA 1
ATOM 9801 C C . TRP D 2 165 ? 14.763 62.084 -29.052 1.00 65.17 154 TRP J C 1
ATOM 9802 O O . TRP D 2 165 ? 13.962 61.558 -29.832 1.00 64.50 154 TRP J O 1
ATOM 9813 N N . ASN D 2 166 ? 15.928 62.636 -29.444 1.00 65.38 155 ASN J N 1
ATOM 9814 C CA . ASN D 2 166 ? 16.418 62.684 -30.829 1.00 67.22 155 ASN J CA 1
ATOM 9815 C C . ASN D 2 166 ? 15.325 63.188 -31.799 1.00 72.81 155 ASN J C 1
ATOM 9816 O O . ASN D 2 166 ? 15.018 62.543 -32.811 1.00 72.26 155 ASN J O 1
ATOM 9821 N N . SER D 2 167 ? 14.712 64.330 -31.434 1.00 69.75 156 SER J N 1
ATOM 9822 C CA . SER D 2 167 ? 13.630 65.023 -32.140 1.00 69.84 156 SER J CA 1
ATOM 9823 C C . SER D 2 167 ? 12.382 64.164 -32.424 1.00 74.28 156 SER J C 1
ATOM 9824 O O . SER D 2 167 ? 11.628 64.449 -33.360 1.00 75.06 156 SER J O 1
ATOM 9827 N N . GLY D 2 168 ? 12.173 63.137 -31.601 1.00 69.56 157 GLY J N 1
ATOM 9828 C CA . GLY D 2 168 ? 11.028 62.240 -31.706 1.00 68.20 157 GLY J CA 1
ATOM 9829 C C . GLY D 2 168 ? 11.328 60.905 -32.361 1.00 73.10 157 GLY J C 1
ATOM 9830 O O . GLY D 2 168 ? 10.486 60.009 -32.328 1.00 73.43 157 GLY J O 1
ATOM 9831 N N . SER D 2 169 ? 12.526 60.754 -32.954 1.00 70.29 158 SER J N 1
ATOM 9832 C CA . SER D 2 169 ? 12.930 59.537 -33.669 1.00 71.43 158 SER J CA 1
ATOM 9833 C C . SER D 2 169 ? 13.248 58.371 -32.719 1.00 74.09 158 SER J C 1
ATOM 9834 O O . SER D 2 169 ? 13.155 57.204 -33.116 1.00 73.60 158 SER J O 1
ATOM 9837 N N . LEU D 2 170 ? 13.644 58.701 -31.469 1.00 69.53 159 LEU J N 1
ATOM 9838 C CA . LEU D 2 170 ? 13.873 57.737 -30.401 1.00 68.45 159 LEU J CA 1
ATOM 9839 C C . LEU D 2 170 ? 12.643 57.760 -29.495 1.00 71.15 159 LEU J C 1
ATOM 9840 O O . LEU D 2 170 ? 12.526 58.614 -28.610 1.00 71.01 159 LEU J O 1
ATOM 9845 N N . SER D 2 171 ? 11.698 56.837 -29.761 1.00 66.69 160 SER J N 1
ATOM 9846 C CA . SER D 2 171 ? 10.412 56.755 -29.057 1.00 64.65 160 SER J CA 1
ATOM 9847 C C . SER D 2 171 ? 10.225 55.498 -28.195 1.00 66.62 160 SER J C 1
ATOM 9848 O O . SER D 2 171 ? 9.463 55.558 -27.234 1.00 68.58 160 SER J O 1
ATOM 9851 N N . SER D 2 172 ? 10.891 54.379 -28.518 1.00 60.33 161 SER J N 1
ATOM 9852 C CA . SER D 2 172 ? 10.778 53.167 -27.709 1.00 59.28 161 SER J CA 1
ATOM 9853 C C . SER D 2 172 ? 11.794 53.148 -26.574 1.00 58.92 161 SER J C 1
ATOM 9854 O O . SER D 2 172 ? 12.852 53.769 -26.678 1.00 57.02 161 SER J O 1
ATOM 9857 N N . GLY D 2 173 ? 11.448 52.433 -25.504 1.00 55.25 162 GLY J N 1
ATOM 9858 C CA . GLY D 2 173 ? 12.218 52.365 -24.262 1.00 55.19 162 GLY J CA 1
ATOM 9859 C C . GLY D 2 173 ? 12.200 53.664 -23.465 1.00 58.75 162 GLY J C 1
ATOM 9860 O O . GLY D 2 173 ? 13.072 53.874 -22.617 1.00 58.48 162 GLY J O 1
ATOM 9861 N N . VAL D 2 174 ? 11.181 54.528 -23.705 1.00 54.37 163 VAL J N 1
ATOM 9862 C CA . VAL D 2 174 ? 11.055 55.883 -23.132 1.00 52.44 163 VAL J CA 1
ATOM 9863 C C . VAL D 2 174 ? 10.003 55.900 -22.034 1.00 55.03 163 VAL J C 1
ATOM 9864 O O . VAL D 2 174 ? 8.895 55.436 -22.266 1.00 55.51 163 VAL J O 1
ATOM 9868 N N . HIS D 2 175 ? 10.355 56.422 -20.845 1.00 51.05 164 HIS J N 1
ATOM 9869 C CA . HIS D 2 175 ? 9.397 56.754 -19.778 1.00 50.76 164 HIS J CA 1
ATOM 9870 C C . HIS D 2 175 ? 9.476 58.254 -19.454 1.00 53.05 164 HIS J C 1
ATOM 9871 O O . HIS D 2 175 ? 10.544 58.746 -19.096 1.00 53.63 164 HIS J O 1
ATOM 9878 N N . THR D 2 176 ? 8.361 58.966 -19.601 1.00 47.77 165 THR J N 1
ATOM 9879 C CA . THR D 2 176 ? 8.246 60.389 -19.277 1.00 47.62 165 THR J CA 1
ATOM 9880 C C . THR D 2 176 ? 7.326 60.504 -18.088 1.00 52.33 165 THR J C 1
ATOM 9881 O O . THR D 2 176 ? 6.158 60.117 -18.168 1.00 53.89 165 THR J O 1
ATOM 9885 N N . PHE D 2 177 ? 7.878 60.966 -16.961 1.00 46.02 166 PHE J N 1
ATOM 9886 C CA . PHE D 2 177 ? 7.166 61.003 -15.683 1.00 43.85 166 PHE J CA 1
ATOM 9887 C C . PHE D 2 177 ? 6.353 62.277 -15.564 1.00 52.41 166 PHE J C 1
ATOM 9888 O O . PHE D 2 177 ? 6.831 63.350 -15.942 1.00 54.04 166 PHE J O 1
ATOM 9896 N N . PRO D 2 178 ? 5.080 62.173 -15.113 1.00 49.59 167 PRO J N 1
ATOM 9897 C CA . PRO D 2 178 ? 4.256 63.391 -14.946 1.00 47.56 167 PRO J CA 1
ATOM 9898 C C . PRO D 2 178 ? 4.919 64.429 -14.035 1.00 50.07 167 PRO J C 1
ATOM 9899 O O . PRO D 2 178 ? 5.611 64.084 -13.066 1.00 49.22 167 PRO J O 1
ATOM 9903 N N . ALA D 2 179 ? 4.680 65.707 -14.349 1.00 46.42 168 ALA J N 1
ATOM 9904 C CA . ALA D 2 179 ? 5.170 66.859 -13.587 1.00 46.87 168 ALA J CA 1
ATOM 9905 C C . ALA D 2 179 ? 4.631 66.839 -12.163 1.00 49.45 168 ALA J C 1
ATOM 9906 O O . ALA D 2 179 ? 3.490 66.439 -11.932 1.00 48.31 168 ALA J O 1
ATOM 9908 N N . VAL D 2 180 ? 5.461 67.229 -11.214 1.00 46.78 169 VAL J N 1
ATOM 9909 C CA . VAL D 2 180 ? 5.063 67.407 -9.819 1.00 47.70 169 VAL J CA 1
ATOM 9910 C C . VAL D 2 180 ? 5.242 68.882 -9.487 1.00 53.53 169 VAL J C 1
ATOM 9911 O O . VAL D 2 180 ? 6.259 69.466 -9.846 1.00 53.80 169 VAL J O 1
ATOM 9915 N N . LEU D 2 181 ? 4.220 69.493 -8.865 1.00 52.47 170 LEU J N 1
ATOM 9916 C CA . LEU D 2 181 ? 4.262 70.875 -8.413 1.00 53.78 170 LEU J CA 1
ATOM 9917 C C . LEU D 2 181 ? 4.833 70.963 -7.010 1.00 63.24 170 LEU J C 1
ATOM 9918 O O . LEU D 2 181 ? 4.277 70.385 -6.076 1.00 62.30 170 LEU J O 1
ATOM 9923 N N . GLN D 2 182 ? 5.962 71.665 -6.876 1.00 65.83 171 GLN J N 1
ATOM 9924 C CA . GLN D 2 182 ? 6.658 71.844 -5.600 1.00 69.15 171 GLN J CA 1
ATOM 9925 C C . GLN D 2 182 ? 7.084 73.286 -5.467 1.00 78.41 171 GLN J C 1
ATOM 9926 O O . GLN D 2 182 ? 7.912 73.756 -6.246 1.00 79.19 171 GLN J O 1
ATOM 9932 N N . SER D 2 183 ? 6.501 73.983 -4.473 1.00 78.69 172 SER J N 1
ATOM 9933 C CA . SER D 2 183 ? 6.735 75.394 -4.141 1.00 79.96 172 SER J CA 1
ATOM 9934 C C . SER D 2 183 ? 6.548 76.277 -5.357 1.00 83.74 172 SER J C 1
ATOM 9935 O O . SER D 2 183 ? 7.447 77.053 -5.722 1.00 86.11 172 SER J O 1
ATOM 9938 N N . ASP D 2 184 ? 5.372 76.134 -6.012 1.00 76.07 173 ASP J N 1
ATOM 9939 C CA . ASP D 2 184 ? 4.936 76.959 -7.148 1.00 72.78 173 ASP J CA 1
ATOM 9940 C C . ASP D 2 184 ? 5.710 76.686 -8.468 1.00 65.24 173 ASP J C 1
ATOM 9941 O O . ASP D 2 184 ? 5.498 77.398 -9.442 1.00 62.93 173 ASP J O 1
ATOM 9946 N N . LEU D 2 185 ? 6.614 75.694 -8.496 1.00 56.43 174 LEU J N 1
ATOM 9947 C CA . LEU D 2 185 ? 7.327 75.302 -9.720 1.00 54.03 174 LEU J CA 1
ATOM 9948 C C . LEU D 2 185 ? 7.149 73.806 -10.019 1.00 53.53 174 LEU J C 1
ATOM 9949 O O . LEU D 2 185 ? 7.006 72.999 -9.101 1.00 51.75 174 LEU J O 1
ATOM 9954 N N . TYR D 2 186 ? 7.152 73.454 -11.310 1.00 48.45 175 TYR J N 1
ATOM 9955 C CA . TYR D 2 186 ? 7.052 72.084 -11.788 1.00 46.63 175 TYR J CA 1
ATOM 9956 C C . TYR D 2 186 ? 8.407 71.507 -12.105 1.00 50.07 175 TYR J C 1
ATOM 9957 O O . TYR D 2 186 ? 9.309 72.217 -12.551 1.00 48.44 175 TYR J O 1
ATOM 9966 N N . THR D 2 187 ? 8.527 70.205 -11.858 1.00 46.01 176 THR J N 1
ATOM 9967 C CA . THR D 2 187 ? 9.661 69.376 -12.197 1.00 46.70 176 THR J CA 1
ATOM 9968 C C . THR D 2 187 ? 9.105 68.105 -12.851 1.00 49.14 176 THR J C 1
ATOM 9969 O O . THR D 2 187 ? 8.168 67.500 -12.334 1.00 47.47 176 THR J O 1
ATOM 9973 N N . LEU D 2 188 ? 9.694 67.731 -13.982 1.00 44.94 177 LEU J N 1
ATOM 9974 C CA . LEU D 2 188 ? 9.401 66.537 -14.757 1.00 45.90 177 LEU J CA 1
ATOM 9975 C C . LEU D 2 188 ? 10.763 65.866 -15.042 1.00 50.01 177 LEU J C 1
ATOM 9976 O O . LEU D 2 188 ? 11.808 66.521 -15.013 1.00 49.08 177 LEU J O 1
ATOM 9981 N N . SER D 2 189 ? 10.740 64.577 -15.323 1.00 47.23 178 SER J N 1
ATOM 9982 C CA . SER D 2 189 ? 11.904 63.856 -15.819 1.00 47.98 178 SER J CA 1
ATOM 9983 C C . SER D 2 189 ? 11.498 62.844 -16.875 1.00 50.52 178 SER J C 1
ATOM 9984 O O . SER D 2 189 ? 10.315 62.557 -17.042 1.00 48.91 178 SER J O 1
ATOM 9987 N N . SER D 2 190 ? 12.476 62.346 -17.616 1.00 48.82 179 SER J N 1
ATOM 9988 C CA . SER D 2 190 ? 12.303 61.291 -18.599 1.00 48.62 179 SER J CA 1
ATOM 9989 C C . SER D 2 190 ? 13.504 60.362 -18.597 1.00 51.52 179 SER J C 1
ATOM 9990 O O . SER D 2 190 ? 14.630 60.821 -18.431 1.00 52.10 179 SER J O 1
ATOM 9993 N N . SER D 2 191 ? 13.261 59.057 -18.766 1.00 45.51 180 SER J N 1
ATOM 9994 C CA . SER D 2 191 ? 14.320 58.092 -19.010 1.00 46.78 180 SER J CA 1
ATOM 9995 C C . SER D 2 191 ? 14.199 57.487 -20.408 1.00 53.09 180 SER J C 1
ATOM 9996 O O . SER D 2 191 ? 13.105 57.397 -20.973 1.00 52.68 180 SER J O 1
ATOM 9999 N N . VAL D 2 192 ? 15.325 57.088 -20.962 1.00 52.67 181 VAL J N 1
ATOM 10000 C CA . VAL D 2 192 ? 15.389 56.311 -22.199 1.00 54.04 181 VAL J CA 1
ATOM 10001 C C . VAL D 2 192 ? 16.401 55.161 -22.000 1.00 60.47 181 VAL J C 1
ATOM 10002 O O . VAL D 2 192 ? 17.470 55.369 -21.424 1.00 59.69 181 VAL J O 1
ATOM 10006 N N . THR D 2 193 ? 16.018 53.948 -22.419 1.00 59.11 182 THR J N 1
ATOM 10007 C CA . THR D 2 193 ? 16.849 52.744 -22.342 1.00 61.01 182 THR J CA 1
ATOM 10008 C C . THR D 2 193 ? 17.187 52.283 -23.751 1.00 67.67 182 THR J C 1
ATOM 10009 O O . THR D 2 193 ? 16.288 52.069 -24.561 1.00 67.25 182 THR J O 1
ATOM 10013 N N . VAL D 2 194 ? 18.493 52.180 -24.045 1.00 67.06 183 VAL J N 1
ATOM 10014 C CA . VAL D 2 194 ? 19.033 51.701 -25.324 1.00 69.13 183 VAL J CA 1
ATOM 10015 C C . VAL D 2 194 ? 20.045 50.559 -25.052 1.00 76.71 183 VAL J C 1
ATOM 10016 O O . VAL D 2 194 ? 20.448 50.366 -23.905 1.00 75.94 183 VAL J O 1
ATOM 10020 N N . THR D 2 195 ? 20.439 49.804 -26.093 1.00 76.85 184 THR J N 1
ATOM 10021 C CA . THR D 2 195 ? 21.525 48.815 -25.996 1.00 79.41 184 THR J CA 1
ATOM 10022 C C . THR D 2 195 ? 22.882 49.518 -25.795 1.00 87.01 184 THR J C 1
ATOM 10023 O O . THR D 2 195 ? 23.054 50.652 -26.251 1.00 85.96 184 THR J O 1
ATOM 10027 N N . SER D 2 196 ? 23.827 48.855 -25.092 1.00 88.12 185 SER J N 1
ATOM 10028 C CA . SER D 2 196 ? 25.194 49.348 -24.848 1.00 90.49 185 SER J CA 1
ATOM 10029 C C . SER D 2 196 ? 25.993 49.643 -26.131 1.00 98.70 185 SER J C 1
ATOM 10030 O O . SER D 2 196 ? 26.873 50.510 -26.116 1.00 99.15 185 SER J O 1
ATOM 10033 N N . SER D 2 197 ? 25.695 48.917 -27.230 1.00 97.65 186 SER J N 1
ATOM 10034 C CA . SER D 2 197 ? 26.302 49.138 -28.549 1.00 99.38 186 SER J CA 1
ATOM 10035 C C . SER D 2 197 ? 25.818 50.444 -29.206 1.00 102.40 186 SER J C 1
ATOM 10036 O O . SER D 2 197 ? 26.529 50.996 -30.048 1.00 104.80 186 SER J O 1
ATOM 10039 N N . THR D 2 198 ? 24.616 50.929 -28.816 1.00 94.87 187 THR J N 1
ATOM 10040 C CA . THR D 2 198 ? 23.976 52.147 -29.337 1.00 92.53 187 THR J CA 1
ATOM 10041 C C . THR D 2 198 ? 24.546 53.439 -28.718 1.00 91.52 187 THR J C 1
ATOM 10042 O O . THR D 2 198 ? 24.781 54.392 -29.456 1.00 91.35 187 THR J O 1
ATOM 10046 N N . TRP D 2 199 ? 24.754 53.481 -27.381 1.00 83.44 188 TRP J N 1
ATOM 10047 C CA . TRP D 2 199 ? 25.253 54.684 -26.696 1.00 81.07 188 TRP J CA 1
ATOM 10048 C C . TRP D 2 199 ? 26.557 54.417 -25.915 1.00 87.29 188 TRP J C 1
ATOM 10049 O O . TRP D 2 199 ? 26.618 53.423 -25.183 1.00 87.58 188 TRP J O 1
ATOM 10060 N N . PRO D 2 200 ? 27.584 55.304 -25.973 1.00 85.29 189 PRO J N 1
ATOM 10061 C CA . PRO D 2 200 ? 27.637 56.626 -26.624 1.00 85.57 189 PRO J CA 1
ATOM 10062 C C . PRO D 2 200 ? 28.013 56.687 -28.110 1.00 93.26 189 PRO J C 1
ATOM 10063 O O . PRO D 2 200 ? 28.161 57.799 -28.634 1.00 93.58 189 PRO J O 1
ATOM 10067 N N . SER D 2 201 ? 28.136 55.521 -28.798 1.00 91.58 190 SER J N 1
ATOM 10068 C CA . SER D 2 201 ? 28.531 55.460 -30.214 1.00 93.50 190 SER J CA 1
ATOM 10069 C C . SER D 2 201 ? 27.619 56.301 -31.120 1.00 96.38 190 SER J C 1
ATOM 10070 O O . SER D 2 201 ? 28.122 57.058 -31.952 1.00 97.96 190 SER J O 1
ATOM 10073 N N . GLN D 2 202 ? 26.287 56.178 -30.936 1.00 89.66 191 GLN J N 1
ATOM 10074 C CA . GLN D 2 202 ? 25.269 57.025 -31.567 1.00 87.43 191 GLN J CA 1
ATOM 10075 C C . GLN D 2 202 ? 24.764 58.079 -30.568 1.00 88.08 191 GLN J C 1
ATOM 10076 O O . GLN D 2 202 ? 24.617 57.789 -29.376 1.00 86.49 191 GLN J O 1
ATOM 10082 N N . SER D 2 203 ? 24.498 59.293 -31.068 1.00 82.95 192 SER J N 1
ATOM 10083 C CA . SER D 2 203 ? 24.092 60.463 -30.291 1.00 80.48 192 SER J CA 1
ATOM 10084 C C . SER D 2 203 ? 22.671 60.333 -29.729 1.00 79.35 192 SER J C 1
ATOM 10085 O O . SER D 2 203 ? 21.744 59.951 -30.448 1.00 76.93 192 SER J O 1
ATOM 10088 N N . ILE D 2 204 ? 22.515 60.633 -28.424 1.00 74.70 193 ILE J N 1
ATOM 10089 C CA . ILE D 2 204 ? 21.207 60.736 -27.764 1.00 70.51 193 ILE J CA 1
ATOM 10090 C C . ILE D 2 204 ? 21.058 62.133 -27.170 1.00 71.27 193 ILE J C 1
ATOM 10091 O O . ILE D 2 204 ? 21.872 62.562 -26.351 1.00 71.92 193 ILE J O 1
ATOM 10096 N N . THR D 2 205 ? 20.022 62.837 -27.616 1.00 65.54 194 THR J N 1
ATOM 10097 C CA . THR D 2 205 ? 19.742 64.217 -27.256 1.00 65.14 194 THR J CA 1
ATOM 10098 C C . THR D 2 205 ? 18.305 64.319 -26.738 1.00 67.35 194 THR J C 1
ATOM 10099 O O . THR D 2 205 ? 17.361 63.821 -27.361 1.00 65.19 194 THR J O 1
ATOM 10103 N N . CYS D 2 206 ? 18.172 64.977 -25.590 1.00 62.71 195 CYS J N 1
ATOM 10104 C CA . CYS D 2 206 ? 16.923 65.346 -24.952 1.00 61.14 195 CYS J CA 1
ATOM 10105 C C . CYS D 2 206 ? 16.455 66.715 -25.510 1.00 61.77 195 CYS J C 1
ATOM 10106 O O . CYS D 2 206 ? 17.238 67.667 -25.499 1.00 60.61 195 CYS J O 1
ATOM 10109 N N . ASN D 2 207 ? 15.196 66.811 -26.001 1.00 57.88 196 ASN J N 1
ATOM 10110 C CA . ASN D 2 207 ? 14.608 68.076 -26.489 1.00 57.69 196 ASN J CA 1
ATOM 10111 C C . ASN D 2 207 ? 13.398 68.461 -25.665 1.00 60.33 196 ASN J C 1
ATOM 10112 O O . ASN D 2 207 ? 12.468 67.666 -25.536 1.00 59.75 196 ASN J O 1
ATOM 10117 N N . VAL D 2 208 ? 13.393 69.687 -25.128 1.00 55.83 197 VAL J N 1
ATOM 10118 C CA . VAL D 2 208 ? 12.361 70.156 -24.203 1.00 53.31 197 VAL J CA 1
ATOM 10119 C C . VAL D 2 208 ? 11.791 71.468 -24.725 1.00 58.18 197 VAL J C 1
ATOM 10120 O O . VAL D 2 208 ? 12.528 72.446 -24.899 1.00 59.01 197 VAL J O 1
ATOM 10124 N N . ALA D 2 209 ? 10.482 71.478 -24.985 1.00 53.24 198 ALA J N 1
ATOM 10125 C CA . ALA D 2 209 ? 9.761 72.680 -25.390 1.00 53.09 198 ALA J CA 1
ATOM 10126 C C . ALA D 2 209 ? 8.857 73.120 -24.240 1.00 52.80 198 ALA J C 1
ATOM 10127 O O . ALA D 2 209 ? 8.129 72.292 -23.704 1.00 47.86 198 ALA J O 1
ATOM 10129 N N . HIS D 2 210 ? 8.929 74.420 -23.858 1.00 51.30 199 HIS J N 1
ATOM 10130 C CA . HIS D 2 210 ? 8.051 75.061 -22.880 1.00 50.27 199 HIS J CA 1
ATOM 10131 C C . HIS D 2 210 ? 7.277 76.184 -23.586 1.00 55.95 199 HIS J C 1
ATOM 10132 O O . HIS D 2 210 ? 7.784 77.304 -23.670 1.00 55.27 199 HIS J O 1
ATOM 10139 N N . PRO D 2 211 ? 6.057 75.899 -24.115 1.00 53.81 200 PRO J N 1
ATOM 10140 C CA . PRO D 2 211 ? 5.362 76.914 -24.945 1.00 53.83 200 PRO J CA 1
ATOM 10141 C C . PRO D 2 211 ? 5.113 78.267 -24.275 1.00 59.01 200 PRO J C 1
ATOM 10142 O O . PRO D 2 211 ? 5.226 79.292 -24.947 1.00 60.82 200 PRO J O 1
ATOM 10146 N N . ALA D 2 212 ? 4.837 78.284 -22.951 1.00 55.34 201 ALA J N 1
ATOM 10147 C CA . ALA D 2 212 ? 4.592 79.529 -22.218 1.00 56.58 201 ALA J CA 1
ATOM 10148 C C . ALA D 2 212 ? 5.776 80.514 -22.225 1.00 62.51 201 ALA J C 1
ATOM 10149 O O . ALA D 2 212 ? 5.553 81.727 -22.199 1.00 63.78 201 ALA J O 1
ATOM 10151 N N . SER D 2 213 ? 7.023 80.002 -22.268 1.00 58.95 202 SER J N 1
ATOM 10152 C CA . SER D 2 213 ? 8.224 80.839 -22.359 1.00 59.56 202 SER J CA 1
ATOM 10153 C C . SER D 2 213 ? 8.821 80.836 -23.777 1.00 64.62 202 SER J C 1
ATOM 10154 O O . SER D 2 213 ? 9.870 81.448 -23.992 1.00 64.66 202 SER J O 1
ATOM 10157 N N . SER D 2 214 ? 8.141 80.164 -24.751 1.00 61.24 203 SER J N 1
ATOM 10158 C CA . SER D 2 214 ? 8.584 80.047 -26.150 1.00 62.53 203 SER J CA 1
ATOM 10159 C C . SER D 2 214 ? 10.049 79.530 -26.235 1.00 69.05 203 SER J C 1
ATOM 10160 O O . SER D 2 214 ? 10.819 79.966 -27.102 1.00 70.91 203 SER J O 1
ATOM 10163 N N . THR D 2 215 ? 10.424 78.609 -25.317 1.00 63.97 204 THR J N 1
ATOM 10164 C CA . THR D 2 215 ? 11.770 78.041 -25.286 1.00 63.92 204 THR J CA 1
ATOM 10165 C C . THR D 2 215 ? 11.791 76.622 -25.820 1.00 65.59 204 THR J C 1
ATOM 10166 O O . THR D 2 215 ? 10.869 75.849 -25.575 1.00 63.08 204 THR J O 1
ATOM 10170 N N . LYS D 2 216 ? 12.830 76.310 -26.591 1.00 65.04 205 LYS J N 1
ATOM 10171 C CA . LYS D 2 216 ? 13.128 74.976 -27.102 1.00 65.21 205 LYS J CA 1
ATOM 10172 C C . LYS D 2 216 ? 14.614 74.730 -26.861 1.00 69.78 205 LYS J C 1
ATOM 10173 O O . LYS D 2 216 ? 15.458 75.431 -27.424 1.00 71.23 205 LYS J O 1
ATOM 10179 N N . VAL D 2 217 ? 14.923 73.769 -25.978 1.00 64.91 206 VAL J N 1
ATOM 10180 C CA . VAL D 2 217 ? 16.295 73.489 -25.545 1.00 66.08 206 VAL J CA 1
ATOM 10181 C C . VAL D 2 217 ? 16.673 72.028 -25.827 1.00 71.03 206 VAL J C 1
ATOM 10182 O O . VAL D 2 217 ? 15.853 71.112 -25.654 1.00 70.07 206 VAL J O 1
ATOM 10186 N N . ASP D 2 218 ? 17.901 71.837 -26.320 1.00 68.64 207 ASP J N 1
ATOM 10187 C CA . ASP D 2 218 ? 18.492 70.533 -26.570 1.00 68.94 207 ASP J CA 1
ATOM 10188 C C . ASP D 2 218 ? 19.647 70.272 -25.613 1.00 73.00 207 ASP J C 1
ATOM 10189 O O . ASP D 2 218 ? 20.494 71.146 -25.396 1.00 74.00 207 ASP J O 1
ATOM 10194 N N . LYS D 2 219 ? 19.646 69.081 -25.005 1.00 67.20 208 LYS J N 1
ATOM 10195 C CA . LYS D 2 219 ? 20.749 68.606 -24.188 1.00 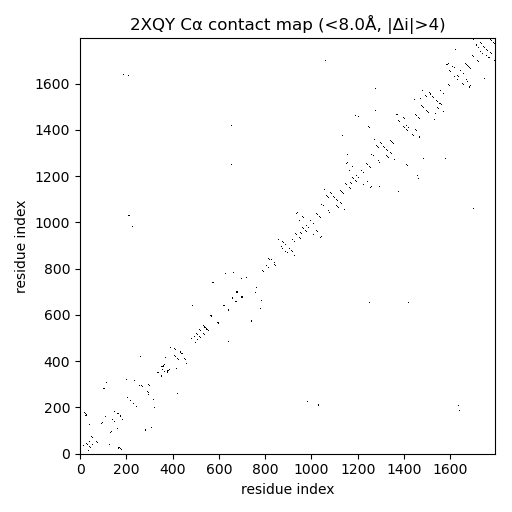67.23 208 LYS J CA 1
ATOM 10196 C C . LYS D 2 219 ? 21.176 67.228 -24.662 1.00 71.16 208 LYS J C 1
ATOM 10197 O O . LYS D 2 219 ? 20.414 66.259 -24.548 1.00 69.15 208 LYS J O 1
ATOM 10203 N N . LYS D 2 220 ? 22.382 67.160 -25.246 1.00 69.45 209 LYS J N 1
ATOM 10204 C CA . LYS D 2 220 ? 23.061 65.906 -25.590 1.00 69.31 209 LYS J CA 1
ATOM 10205 C C . LYS D 2 220 ? 23.526 65.236 -24.293 1.00 70.53 209 LYS J C 1
ATOM 10206 O O . LYS D 2 220 ? 24.118 65.892 -23.427 1.00 69.36 209 LYS J O 1
ATOM 10212 N N . ILE D 2 221 ? 23.236 63.938 -24.149 1.00 65.59 210 ILE J N 1
ATOM 10213 C CA . ILE D 2 221 ? 23.732 63.170 -23.012 1.00 64.72 210 ILE J CA 1
ATOM 10214 C C . ILE D 2 221 ? 25.164 62.739 -23.355 1.00 72.22 210 ILE J C 1
ATOM 10215 O O . ILE D 2 221 ? 25.378 61.966 -24.294 1.00 72.45 210 ILE J O 1
ATOM 10220 N N . GLU D 2 222 ? 26.140 63.290 -22.622 1.00 70.89 211 GLU J N 1
ATOM 10221 C CA . GLU D 2 222 ? 27.556 62.974 -22.776 1.00 73.41 211 GLU J CA 1
ATOM 10222 C C . GLU D 2 222 ? 28.038 62.114 -21.604 1.00 77.08 211 GLU J C 1
ATOM 10223 O O . GLU D 2 222 ? 27.595 62.348 -20.475 1.00 75.96 211 GLU J O 1
ATOM 10229 N N . PRO D 2 223 ? 28.930 61.115 -21.825 1.00 74.91 212 PRO J N 1
ATOM 10230 C CA . PRO D 2 223 ? 29.510 60.383 -20.678 1.00 75.16 212 PRO J CA 1
ATOM 10231 C C . PRO D 2 223 ? 30.167 61.296 -19.637 1.00 78.48 212 PRO J C 1
ATOM 10232 O O . PRO D 2 223 ? 30.741 62.332 -20.001 1.00 79.10 212 PRO J O 1
ATOM 10236 N N . ARG D 2 224 ? 30.045 60.926 -18.341 1.00 72.36 213 ARG J N 1
ATOM 10237 C CA . ARG D 2 224 ? 30.571 61.702 -17.215 1.00 78.54 213 ARG J CA 1
ATOM 10238 C C . ARG D 2 224 ? 32.097 61.677 -17.177 1.00 112.26 213 ARG J C 1
ATOM 10239 O O . ARG D 2 224 ? 32.699 60.661 -17.510 1.00 80.37 213 ARG J O 1
ATOM 10247 N N . ASP E 3 3 ? -31.719 68.694 -18.638 1.00 73.91 1 ASP K N 1
ATOM 10248 C CA . ASP E 3 3 ? -30.421 68.266 -19.174 1.00 71.76 1 ASP K CA 1
ATOM 10249 C C . ASP E 3 3 ? -30.291 66.760 -19.136 1.00 74.69 1 ASP K C 1
ATOM 10250 O O . ASP E 3 3 ? -30.483 66.161 -18.072 1.00 75.83 1 ASP K O 1
ATOM 10255 N N . ILE E 3 4 ? -29.973 66.145 -20.298 1.00 67.69 2 ILE K N 1
ATOM 10256 C CA . ILE E 3 4 ? -29.686 64.707 -20.393 1.00 64.72 2 ILE K CA 1
ATOM 10257 C C . ILE E 3 4 ? -28.390 64.420 -19.635 1.00 65.47 2 ILE K C 1
ATOM 10258 O O . ILE E 3 4 ? -27.349 65.005 -19.930 1.00 64.70 2 ILE K O 1
ATOM 10263 N N . VAL E 3 5 ? -28.477 63.550 -18.631 1.00 60.77 3 VAL K N 1
ATOM 10264 C CA . VAL E 3 5 ? -27.339 63.075 -17.837 1.00 58.39 3 VAL K CA 1
ATOM 10265 C C . VAL E 3 5 ? -26.961 61.675 -18.321 1.00 58.71 3 VAL K C 1
ATOM 10266 O O . VAL E 3 5 ? -27.833 60.811 -18.457 1.00 58.28 3 VAL K O 1
ATOM 10270 N N . LEU E 3 6 ? -25.665 61.462 -18.589 1.00 53.63 4 LEU K N 1
ATOM 10271 C CA . LEU E 3 6 ? -25.146 60.144 -18.985 1.00 52.48 4 LEU K CA 1
ATOM 10272 C C . LEU E 3 6 ? -24.424 59.533 -17.810 1.00 57.55 4 LEU K C 1
ATOM 10273 O O . LEU E 3 6 ? -23.517 60.150 -17.267 1.00 58.39 4 LEU K O 1
ATOM 10278 N N . THR E 3 7 ? -24.820 58.323 -17.414 1.00 56.57 5 THR K N 1
ATOM 10279 C CA . THR E 3 7 ? -24.201 57.607 -16.295 1.00 57.74 5 THR K CA 1
ATOM 10280 C C . THR E 3 7 ? -23.466 56.386 -16.844 1.00 60.11 5 THR K C 1
ATOM 10281 O O . THR E 3 7 ? -24.101 55.523 -17.443 1.00 60.30 5 THR K O 1
ATOM 10285 N N . GLN E 3 8 ? -22.145 56.336 -16.655 1.00 56.95 6 GLN K N 1
ATOM 10286 C CA . GLN E 3 8 ? -21.291 55.208 -17.012 1.00 57.65 6 GLN K CA 1
ATOM 10287 C C . GLN E 3 8 ? -21.134 54.269 -15.843 1.00 66.04 6 GLN K C 1
ATOM 10288 O O . GLN E 3 8 ? -21.092 54.713 -14.697 1.00 68.30 6 GLN K O 1
ATOM 10294 N N . SER E 3 9 ? -21.082 52.971 -16.132 1.00 62.51 7 SER K N 1
ATOM 10295 C CA . SER E 3 9 ? -20.693 51.946 -15.183 1.00 63.31 7 SER K CA 1
ATOM 10296 C C . SER E 3 9 ? -19.832 50.879 -15.857 1.00 66.58 7 SER K C 1
ATOM 10297 O O . SER E 3 9 ? -20.074 50.543 -17.020 1.00 65.61 7 SER K O 1
ATOM 10300 N N . PRO E 3 10 ? -18.783 50.379 -15.164 1.00 63.08 8 PRO K N 1
ATOM 10301 C CA . PRO E 3 10 ? -18.273 50.831 -13.848 1.00 61.37 8 PRO K CA 1
ATOM 10302 C C . PRO E 3 10 ? -17.453 52.114 -13.980 1.00 63.76 8 PRO K C 1
ATOM 10303 O O . PRO E 3 10 ? -17.208 52.561 -15.098 1.00 62.71 8 PRO K O 1
ATOM 10307 N N . ALA E 3 11 ? -17.045 52.724 -12.856 1.00 59.87 9 ALA K N 1
ATOM 10308 C CA . ALA E 3 11 ? -16.125 53.880 -12.892 1.00 58.22 9 ALA K CA 1
ATOM 10309 C C . ALA E 3 11 ? -14.734 53.403 -13.307 1.00 57.71 9 ALA K C 1
ATOM 10310 O O . ALA E 3 11 ? -13.942 54.179 -13.826 1.00 53.57 9 ALA K O 1
ATOM 10312 N N . SER E 3 12 ? -14.450 52.117 -13.088 1.00 55.85 10 SER K N 1
ATOM 10313 C CA . SER E 3 12 ? -13.127 51.544 -13.318 1.00 56.91 10 SER K CA 1
ATOM 10314 C C . SER E 3 12 ? -13.255 50.061 -13.577 1.00 61.31 10 SER K C 1
ATOM 10315 O O . SER E 3 12 ? -14.173 49.429 -13.081 1.00 61.13 10 SER K O 1
ATOM 10318 N N . LEU E 3 13 ? -12.311 49.511 -14.332 1.00 58.78 11 LEU K N 1
ATOM 10319 C CA . LEU E 3 13 ? -12.320 48.137 -14.836 1.00 59.81 11 LEU K CA 1
ATOM 10320 C C . LEU E 3 13 ? -10.870 47.705 -14.829 1.00 59.74 11 LEU K C 1
ATOM 10321 O O . LEU E 3 13 ? -10.003 48.492 -15.203 1.00 57.57 11 LEU K O 1
ATOM 10326 N N . ALA E 3 14 ? -10.595 46.479 -14.379 1.00 59.14 12 ALA K N 1
ATOM 10327 C CA . ALA E 3 14 ? -9.263 45.891 -14.376 1.00 57.63 12 ALA K CA 1
ATOM 10328 C C . ALA E 3 14 ? -9.387 44.515 -15.000 1.00 60.82 12 ALA K C 1
ATOM 10329 O O . ALA E 3 14 ? -10.094 43.659 -14.486 1.00 62.15 12 ALA K O 1
ATOM 10331 N N . LEU E 3 15 ? -8.708 44.302 -16.117 1.00 55.35 13 LEU K N 1
ATOM 10332 C CA . LEU E 3 15 ? -8.823 43.067 -16.863 1.00 54.70 13 LEU K CA 1
ATOM 10333 C C . LEU E 3 15 ? -7.492 42.571 -17.352 1.00 56.33 13 LEU K C 1
ATOM 10334 O O . LEU E 3 15 ? -6.600 43.351 -17.645 1.00 54.22 13 LEU K O 1
ATOM 10339 N N . SER E 3 16 ? -7.387 41.259 -17.500 1.00 54.32 14 SER K N 1
ATOM 10340 C CA . SER E 3 16 ? -6.249 40.578 -18.095 1.00 54.60 14 SER K CA 1
ATOM 10341 C C . SER E 3 16 ? -6.361 40.642 -19.630 1.00 58.61 14 SER K C 1
ATOM 10342 O O . SER E 3 16 ? -7.478 40.717 -20.162 1.00 57.76 14 SER K O 1
ATOM 10345 N N . LEU E 3 17 ? -5.220 40.600 -20.344 1.00 56.62 15 LEU K N 1
ATOM 10346 C CA . LEU E 3 17 ? -5.205 40.489 -21.811 1.00 58.80 15 LEU K CA 1
ATOM 10347 C C . LEU E 3 17 ? -6.075 39.322 -22.322 1.00 65.59 15 LEU K C 1
ATOM 10348 O O . LEU E 3 17 ? -5.920 38.189 -21.858 1.00 67.92 15 LEU K O 1
ATOM 10353 N N . GLY E 3 18 ? -6.972 39.609 -23.259 1.00 61.02 16 GLY K N 1
ATOM 10354 C CA . GLY E 3 18 ? -7.809 38.581 -23.873 1.00 62.74 16 GLY K CA 1
ATOM 10355 C C . GLY E 3 18 ? -9.230 38.510 -23.342 1.00 65.94 16 GLY K C 1
ATOM 10356 O O . GLY E 3 18 ? -10.108 37.983 -24.023 1.00 66.03 16 GLY K O 1
ATOM 10357 N N . GLN E 3 19 ? -9.461 38.996 -22.115 1.00 61.96 17 GLN K N 1
ATOM 10358 C CA . GLN E 3 19 ? -10.797 39.198 -21.551 1.00 61.92 17 GLN K CA 1
ATOM 10359 C C . GLN E 3 19 ? -11.617 40.269 -22.331 1.00 62.04 17 GLN K C 1
ATOM 10360 O O . GLN E 3 19 ? -11.071 41.039 -23.123 1.00 58.95 17 GLN K O 1
ATOM 10366 N N . ARG E 3 20 ? -12.941 40.268 -22.106 1.00 57.48 18 ARG K N 1
ATOM 10367 C CA . ARG E 3 20 ? -13.877 41.215 -22.674 1.00 56.40 18 ARG K CA 1
ATOM 10368 C C . ARG E 3 20 ? -14.066 42.392 -21.709 1.00 58.68 18 ARG K C 1
ATOM 10369 O O . ARG E 3 20 ? -14.346 42.177 -20.523 1.00 60.08 18 ARG K O 1
ATOM 10377 N N . ALA E 3 21 ? -13.908 43.628 -22.220 1.00 53.04 19 ALA K N 1
ATOM 10378 C CA . ALA E 3 21 ? -14.335 44.837 -21.516 1.00 51.39 19 ALA K CA 1
ATOM 10379 C C . ALA E 3 21 ? -15.748 45.213 -21.938 1.00 58.68 19 ALA K C 1
ATOM 10380 O O . ALA E 3 21 ? -16.021 45.337 -23.140 1.00 59.63 19 ALA K O 1
ATOM 10382 N N . THR E 3 22 ? -16.670 45.285 -20.964 1.00 55.47 20 THR K N 1
ATOM 10383 C CA . THR E 3 22 ? -18.019 45.798 -21.199 1.00 55.41 20 THR K CA 1
ATOM 10384 C C . THR E 3 22 ? -18.226 47.054 -20.378 1.00 58.12 20 THR K C 1
ATOM 10385 O O . THR E 3 22 ? -18.049 47.023 -19.156 1.00 57.67 20 THR K O 1
ATOM 10389 N N . ILE E 3 23 ? -18.537 48.175 -21.067 1.00 54.56 21 ILE K N 1
ATOM 10390 C CA . ILE E 3 23 ? -18.743 49.492 -20.454 1.00 52.45 21 ILE K CA 1
ATOM 10391 C C . ILE E 3 23 ? -20.156 49.962 -20.831 1.00 57.89 21 ILE K C 1
ATOM 10392 O O . ILE E 3 23 ? -20.504 50.003 -22.009 1.00 55.21 21 ILE K O 1
ATOM 10397 N N . SER E 3 24 ? -20.983 50.256 -19.826 1.00 56.87 22 SER K N 1
ATOM 10398 C CA . SER E 3 24 ? -22.357 50.716 -20.051 1.00 56.41 22 SER K CA 1
ATOM 10399 C C . SER E 3 24 ? -22.455 52.239 -19.956 1.00 58.29 22 SER K C 1
ATOM 10400 O O . SER E 3 24 ? -21.670 52.876 -19.253 1.00 56.17 22 SER K O 1
ATOM 10403 N N . CYS E 3 25 ? -23.410 52.807 -20.693 1.00 55.36 23 CYS K N 1
ATOM 10404 C CA . CYS E 3 25 ? -23.766 54.207 -20.609 1.00 55.38 23 CYS K CA 1
ATOM 10405 C C . CYS E 3 25 ? -25.293 54.221 -20.534 1.00 60.05 23 CYS K C 1
ATOM 10406 O O . CYS E 3 25 ? -25.966 53.682 -21.419 1.00 59.93 23 CYS K O 1
ATOM 10409 N N . ARG E 3 26 ? -25.836 54.800 -19.462 1.00 57.91 24 ARG K N 1
ATOM 10410 C CA . ARG E 3 26 ? -27.279 55.032 -19.370 1.00 59.81 24 ARG K CA 1
ATOM 10411 C C . ARG E 3 26 ? -27.603 56.534 -19.502 1.00 63.55 24 ARG K C 1
ATOM 10412 O O . ARG E 3 26 ? -27.030 57.350 -18.792 1.00 62.81 24 ARG K O 1
ATOM 10420 N N . ALA E 3 27 ? -28.508 56.881 -20.423 1.00 61.22 25 ALA K N 1
ATOM 10421 C CA . ALA E 3 27 ? -29.006 58.246 -20.602 1.00 61.25 25 ALA K CA 1
ATOM 10422 C C . ALA E 3 27 ? -30.290 58.438 -19.789 1.00 67.53 25 ALA K C 1
ATOM 10423 O O . ALA E 3 27 ? -31.107 57.525 -19.725 1.00 69.52 25 ALA K O 1
ATOM 10425 N N . SER E 3 28 ? -30.452 59.619 -19.160 1.00 63.57 26 SER K N 1
ATOM 10426 C CA . SER E 3 28 ? -31.620 59.982 -18.350 1.00 64.53 26 SER K CA 1
ATOM 10427 C C . SER E 3 28 ? -32.901 60.082 -19.195 1.00 69.85 26 SER K C 1
ATOM 10428 O O . SER E 3 28 ? -33.993 59.848 -18.679 1.00 71.61 26 SER K O 1
ATOM 10431 N N . LYS E 3 29 ? -32.758 60.438 -20.487 1.00 64.64 27 LYS K N 1
ATOM 10432 C CA . LYS E 3 29 ? -33.819 60.458 -21.493 1.00 65.08 27 LYS K CA 1
ATOM 10433 C C . LYS E 3 29 ? -33.254 59.786 -22.751 1.00 66.54 27 LYS K C 1
ATOM 10434 O O . LYS E 3 29 ? -32.040 59.678 -22.890 1.00 63.14 27 LYS K O 1
ATOM 10440 N N . SER E 3 30 A -34.125 59.369 -23.674 1.00 64.38 27 SER K N 1
ATOM 10441 C CA . SER E 3 30 A -33.719 58.764 -24.941 1.00 63.56 27 SER K CA 1
ATOM 10442 C C . SER E 3 30 A -32.864 59.717 -25.775 1.00 65.38 27 SER K C 1
ATOM 10443 O O . SER E 3 30 A -33.174 60.917 -25.885 1.00 65.35 27 SER K O 1
ATOM 10446 N N . VAL E 3 31 B -31.753 59.182 -26.313 1.00 59.57 27 VAL K N 1
ATOM 10447 C CA . VAL E 3 31 B -30.921 59.912 -27.282 1.00 57.57 27 VAL K CA 1
ATOM 10448 C C . VAL E 3 31 B -31.158 59.420 -28.726 1.00 63.15 27 VAL K C 1
ATOM 10449 O O . VAL E 3 31 B -30.411 59.785 -29.631 1.00 63.08 27 VAL K O 1
ATOM 10453 N N . SER E 3 32 C -32.181 58.577 -28.925 1.00 62.93 27 SER K N 1
ATOM 10454 C CA . SER E 3 32 C -32.568 58.072 -30.244 1.00 64.60 27 SER K CA 1
ATOM 10455 C C . SER E 3 32 C -33.787 58.820 -30.820 1.00 74.17 27 SER K C 1
ATOM 10456 O O . SER E 3 32 C -34.815 58.935 -30.146 1.00 74.83 27 SER K O 1
ATOM 10459 N N . THR E 3 33 D -33.642 59.369 -32.045 1.00 73.46 27 THR K N 1
ATOM 10460 C CA . THR E 3 33 D -34.705 60.055 -32.792 1.00 75.21 27 THR K CA 1
ATOM 10461 C C . THR E 3 33 D -34.570 59.832 -34.304 1.00 81.84 27 THR K C 1
ATOM 10462 O O . THR E 3 33 D -33.466 59.940 -34.850 1.00 79.02 27 THR K O 1
ATOM 10466 N N . SER E 3 34 ? -35.708 59.502 -34.969 1.00 83.12 28 SER K N 1
ATOM 10467 C CA . SER E 3 34 ? -35.827 59.317 -36.425 1.00 84.34 28 SER K CA 1
ATOM 10468 C C . SER E 3 34 ? -34.802 58.309 -36.994 1.00 86.71 28 SER K C 1
ATOM 10469 O O . SER E 3 34 ? -34.084 58.612 -37.955 1.00 85.47 28 SER K O 1
ATOM 10472 N N . GLY E 3 35 ? -34.731 57.141 -36.357 1.00 82.85 29 GLY K N 1
ATOM 10473 C CA . GLY E 3 35 ? -33.845 56.056 -36.761 1.00 82.36 29 GLY K CA 1
ATOM 10474 C C . GLY E 3 35 ? -32.389 56.132 -36.320 1.00 82.47 29 GLY K C 1
ATOM 10475 O O . GLY E 3 35 ? -31.671 55.140 -36.478 1.00 82.07 29 GLY K O 1
ATOM 10476 N N . TYR E 3 36 ? -31.925 57.292 -35.770 1.00 75.71 30 TYR K N 1
ATOM 10477 C CA . TYR E 3 36 ? -30.542 57.472 -35.291 1.00 73.14 30 TYR K CA 1
ATOM 10478 C C . TYR E 3 36 ? -30.422 57.571 -33.766 1.00 69.28 30 TYR K C 1
ATOM 10479 O O . TYR E 3 36 ? -31.270 58.192 -33.127 1.00 66.79 30 TYR K O 1
ATOM 10488 N N . SER E 3 37 ? -29.329 56.992 -33.202 1.00 61.13 31 SER K N 1
ATOM 10489 C CA . SER E 3 37 ? -28.938 57.124 -31.800 1.00 58.70 31 SER K CA 1
ATOM 10490 C C . SER E 3 37 ? -27.771 58.071 -31.729 1.00 58.92 31 SER K C 1
ATOM 10491 O O . SER E 3 37 ? -26.694 57.751 -32.232 1.00 57.18 31 SER K O 1
ATOM 10494 N N . TYR E 3 38 ? -27.979 59.248 -31.121 1.00 53.46 32 TYR K N 1
ATOM 10495 C CA . TYR E 3 38 ? -26.927 60.269 -31.022 1.00 51.71 32 TYR K CA 1
ATOM 10496 C C . TYR E 3 38 ? -25.983 59.972 -29.870 1.00 51.87 32 TYR K C 1
ATOM 10497 O O . TYR E 3 38 ? -25.908 60.733 -28.914 1.00 50.99 32 TYR K O 1
ATOM 10506 N N . MET E 3 39 ? -25.294 58.804 -29.962 1.00 47.47 33 MET K N 1
ATOM 10507 C CA . MET E 3 39 ? -24.389 58.225 -28.963 1.00 45.93 33 MET K CA 1
ATOM 10508 C C . MET E 3 39 ? -22.998 58.023 -29.574 1.00 49.62 33 MET K C 1
ATOM 10509 O O . MET E 3 39 ? -22.885 57.549 -30.714 1.00 49.76 33 MET K O 1
ATOM 10514 N N . TYR E 3 40 ? -21.947 58.366 -28.794 1.00 45.22 34 TYR K N 1
ATOM 10515 C CA . TYR E 3 40 ? -20.531 58.393 -29.210 1.00 43.84 34 TYR K CA 1
ATOM 10516 C C . TYR E 3 40 ? -19.649 57.930 -28.090 1.00 47.07 34 TYR K C 1
ATOM 10517 O O . TYR E 3 40 ? -19.904 58.249 -26.922 1.00 46.33 34 TYR K O 1
ATOM 10526 N N . TRP E 3 41 ? -18.617 57.159 -28.443 1.00 44.14 35 TRP K N 1
ATOM 10527 C CA . TRP E 3 41 ? -17.596 56.699 -27.509 1.00 43.86 35 TRP K CA 1
ATOM 10528 C C . TRP E 3 41 ? -16.243 57.214 -27.904 1.00 42.57 35 TRP K C 1
ATOM 10529 O O . TRP E 3 41 ? -15.880 57.179 -29.079 1.00 40.17 35 TRP K O 1
ATOM 10540 N N . TYR E 3 42 ? -15.486 57.648 -26.903 1.00 41.36 36 TYR K N 1
ATOM 10541 C CA . TYR E 3 42 ? -14.126 58.198 -27.075 1.00 41.11 36 TYR K CA 1
ATOM 10542 C C . TYR E 3 42 ? -13.177 57.471 -26.171 1.00 45.54 36 TYR K C 1
ATOM 10543 O O . TYR E 3 42 ? -13.567 57.030 -25.084 1.00 45.36 36 TYR K O 1
ATOM 10552 N N . GLN E 3 43 ? -11.933 57.349 -26.623 1.00 41.85 37 GLN K N 1
ATOM 10553 C CA . GLN E 3 43 ? -10.819 56.860 -25.833 1.00 41.24 37 GLN K CA 1
ATOM 10554 C C . GLN E 3 43 ? -9.941 58.092 -25.530 1.00 45.29 37 GLN K C 1
ATOM 10555 O O . GLN E 3 43 ? -9.713 58.926 -26.414 1.00 44.32 37 GLN K O 1
ATOM 10561 N N . GLN E 3 44 ? -9.478 58.224 -24.267 1.00 41.63 38 GLN K N 1
ATOM 10562 C CA . GLN E 3 44 ? -8.469 59.229 -23.949 1.00 40.09 38 GLN K CA 1
ATOM 10563 C C . GLN E 3 44 ? -7.302 58.680 -23.121 1.00 46.50 38 GLN K C 1
ATOM 10564 O O . GLN E 3 44 ? -7.496 58.037 -22.098 1.00 46.77 38 GLN K O 1
ATOM 10570 N N . LYS E 3 45 ? -6.089 58.924 -23.600 1.00 44.43 39 LYS K N 1
ATOM 10571 C CA . LYS E 3 45 ? -4.867 58.607 -22.849 1.00 44.08 39 LYS K CA 1
ATOM 10572 C C . LYS E 3 45 ? -4.304 59.914 -22.238 1.00 47.24 39 LYS K C 1
ATOM 10573 O O . LYS E 3 45 ? -4.534 60.972 -22.820 1.00 43.79 39 LYS K O 1
ATOM 10579 N N . PRO E 3 46 ? -3.642 59.871 -21.047 1.00 45.49 40 PRO K N 1
ATOM 10580 C CA . PRO E 3 46 ? -3.181 61.136 -20.414 1.00 45.11 40 PRO K CA 1
ATOM 10581 C C . PRO E 3 46 ? -2.259 61.996 -21.285 1.00 48.74 40 PRO K C 1
ATOM 10582 O O . PRO E 3 46 ? -1.385 61.451 -21.951 1.00 50.98 40 PRO K O 1
ATOM 10586 N N . GLY E 3 47 ? -2.523 63.314 -21.339 1.00 43.61 41 GLY K N 1
ATOM 10587 C CA . GLY E 3 47 ? -1.764 64.266 -22.162 1.00 43.25 41 GLY K CA 1
ATOM 10588 C C . GLY E 3 47 ? -2.173 64.310 -23.637 1.00 49.96 41 GLY K C 1
ATOM 10589 O O . GLY E 3 47 ? -1.503 64.935 -24.479 1.00 48.67 41 GLY K O 1
ATOM 10590 N N . GLN E 3 48 ? -3.284 63.640 -23.977 1.00 45.58 42 GLN K N 1
ATOM 10591 C CA . GLN E 3 48 ? -3.732 63.567 -25.372 1.00 43.39 42 GLN K CA 1
ATOM 10592 C C . GLN E 3 48 ? -5.176 63.974 -25.447 1.00 42.97 42 GLN K C 1
ATOM 10593 O O . GLN E 3 48 ? -5.902 63.782 -24.459 1.00 40.27 42 GLN K O 1
ATOM 10599 N N . PRO E 3 49 ? -5.655 64.517 -26.597 1.00 41.80 43 PRO K N 1
ATOM 10600 C CA . PRO E 3 49 ? -7.110 64.703 -26.739 1.00 40.67 43 PRO K CA 1
ATOM 10601 C C . PRO E 3 49 ? -7.874 63.375 -26.815 1.00 43.43 43 PRO K C 1
ATOM 10602 O O . PRO E 3 49 ? -7.280 62.339 -27.146 1.00 42.05 43 PRO K O 1
ATOM 10606 N N . PRO E 3 50 ? -9.198 63.370 -26.504 1.00 39.76 44 PRO K N 1
ATOM 10607 C CA . PRO E 3 50 ? -10.006 62.171 -26.790 1.00 39.30 44 PRO K CA 1
ATOM 10608 C C . PRO E 3 50 ? -9.990 61.812 -28.288 1.00 43.97 44 PRO K C 1
ATOM 10609 O O . PRO E 3 50 ? -9.761 62.669 -29.132 1.00 43.58 44 PRO K O 1
ATOM 10613 N N . LYS E 3 51 ? -10.119 60.517 -28.596 1.00 42.36 45 LYS K N 1
ATOM 10614 C CA . LYS E 3 51 ? -10.206 60.005 -29.952 1.00 43.48 45 LYS K CA 1
ATOM 10615 C C . LYS E 3 51 ? -11.570 59.305 -30.095 1.00 45.98 45 LYS K C 1
ATOM 10616 O O . LYS E 3 51 ? -11.875 58.398 -29.315 1.00 46.81 45 LYS K O 1
ATOM 10622 N N . LEU E 3 52 ? -12.347 59.680 -31.125 1.00 40.91 46 LEU K N 1
ATOM 10623 C CA . LEU E 3 52 ? -13.635 59.045 -31.430 1.00 39.44 46 LEU K CA 1
ATOM 10624 C C . LEU E 3 52 ? -13.443 57.576 -31.834 1.00 41.71 46 LEU K C 1
ATOM 10625 O O . LEU E 3 52 ? -12.625 57.268 -32.698 1.00 42.08 46 LEU K O 1
ATOM 10630 N N . LEU E 3 53 ? -14.152 56.690 -31.174 1.00 38.93 47 LEU K N 1
ATOM 10631 C CA . LEU E 3 53 ? -14.081 55.257 -31.499 1.00 41.66 47 LEU K CA 1
ATOM 10632 C C . LEU E 3 53 ? -15.318 54.803 -32.258 1.00 46.18 47 LEU K C 1
ATOM 10633 O O . LEU E 3 53 ? -15.201 54.048 -33.219 1.00 46.66 47 LEU K O 1
ATOM 10638 N N . ILE E 3 54 ? -16.499 55.203 -31.743 1.00 42.72 48 ILE K N 1
ATOM 10639 C CA . ILE E 3 54 ? -17.809 54.730 -32.154 1.00 44.61 48 ILE K CA 1
ATOM 10640 C C . ILE E 3 54 ? -18.675 55.956 -32.353 1.00 47.62 48 ILE K C 1
ATOM 10641 O O . ILE E 3 54 ? -18.704 56.812 -31.473 1.00 44.35 48 ILE K O 1
ATOM 10646 N N . TYR E 3 55 ? -19.363 56.042 -33.501 1.00 44.76 49 TYR K N 1
ATOM 10647 C CA . TYR E 3 55 ? -20.322 57.118 -33.754 1.00 43.88 49 TYR K CA 1
ATOM 10648 C C . TYR E 3 55 ? -21.709 56.543 -34.021 1.00 48.86 49 TYR K C 1
ATOM 10649 O O . TYR E 3 55 ? -21.829 55.428 -34.518 1.00 46.03 49 TYR K O 1
ATOM 10658 N N . LEU E 3 56 ? -22.762 57.311 -33.683 1.00 49.88 50 LEU K N 1
ATOM 10659 C CA . LEU E 3 56 ? -24.160 56.870 -33.855 1.00 50.91 50 LEU K CA 1
ATOM 10660 C C . LEU E 3 56 ? -24.409 55.475 -33.264 1.00 56.13 50 LEU K C 1
ATOM 10661 O O . LEU E 3 56 ? -24.985 54.616 -33.933 1.00 59.79 50 LEU K O 1
ATOM 10666 N N . ALA E 3 57 ? -23.947 55.258 -31.999 1.00 51.16 51 ALA K N 1
ATOM 10667 C CA . ALA E 3 57 ? -24.115 54.058 -31.154 1.00 51.59 51 ALA K CA 1
ATOM 10668 C C . ALA E 3 57 ? -23.341 52.811 -31.583 1.00 54.33 51 ALA K C 1
ATOM 10669 O O . ALA E 3 57 ? -22.839 52.106 -30.720 1.00 54.22 51 ALA K O 1
ATOM 10671 N N . SER E 3 58 ? -23.224 52.549 -32.895 1.00 50.96 52 SER K N 1
ATOM 10672 C CA . SER E 3 58 ? -22.816 51.228 -33.371 1.00 52.33 52 SER K CA 1
ATOM 10673 C C . SER E 3 58 ? -21.810 51.205 -34.503 1.00 56.47 52 SER K C 1
ATOM 10674 O O . SER E 3 58 ? -21.414 50.120 -34.917 1.00 57.02 52 SER K O 1
ATOM 10677 N N . ASN E 3 59 ? -21.360 52.368 -34.970 1.00 53.23 53 ASN K N 1
ATOM 10678 C CA . ASN E 3 59 ? -20.474 52.409 -36.140 1.00 52.68 53 ASN K CA 1
ATOM 10679 C C . ASN E 3 59 ? -19.049 52.676 -35.697 1.00 53.28 53 ASN K C 1
ATOM 10680 O O . ASN E 3 59 ? -18.795 53.659 -35.020 1.00 51.23 53 ASN K O 1
ATOM 10685 N N . LEU E 3 60 ? -18.131 51.793 -36.091 1.00 51.19 54 LEU K N 1
ATOM 10686 C CA . LEU E 3 60 ? -16.703 51.887 -35.828 1.00 50.50 54 LEU K CA 1
ATOM 10687 C C . LEU E 3 60 ? -16.095 52.986 -36.703 1.00 52.59 54 LEU K C 1
ATOM 10688 O O . LEU E 3 60 ? -16.267 52.982 -37.927 1.00 52.58 54 LEU K O 1
ATOM 10693 N N . GLU E 3 61 ? -15.395 53.940 -36.057 1.00 47.43 55 GLU K N 1
ATOM 10694 C CA . GLU E 3 61 ? -14.691 55.009 -36.772 1.00 46.45 55 GLU K CA 1
ATOM 10695 C C . GLU E 3 61 ? -13.538 54.409 -37.614 1.00 51.45 55 GLU K C 1
ATOM 10696 O O . GLU E 3 61 ? -13.027 53.349 -37.273 1.00 50.50 55 GLU K O 1
ATOM 10702 N N . SER E 3 62 ? -13.163 55.058 -38.718 1.00 52.25 56 SER K N 1
ATOM 10703 C CA . SER E 3 62 ? -12.043 54.627 -39.569 1.00 53.87 56 SER K CA 1
ATOM 10704 C C . SER E 3 62 ? -10.731 54.570 -38.774 1.00 57.42 56 SER K C 1
ATOM 10705 O O . SER E 3 62 ? -10.406 55.496 -38.048 1.00 56.37 56 SER K O 1
ATOM 10708 N N . GLY E 3 63 ? -9.993 53.490 -38.953 1.00 59.09 57 GLY K N 1
ATOM 10709 C CA . GLY E 3 63 ? -8.710 53.263 -38.300 1.00 60.97 57 GLY K CA 1
ATOM 10710 C C . GLY E 3 63 ? -8.809 52.823 -36.852 1.00 65.22 57 GLY K C 1
ATOM 10711 O O . GLY E 3 63 ? -7.810 52.873 -36.132 1.00 68.29 57 GLY K O 1
ATOM 10712 N N . VAL E 3 64 ? -10.024 52.446 -36.388 1.00 58.58 58 VAL K N 1
ATOM 10713 C CA . VAL E 3 64 ? -10.244 51.920 -35.031 1.00 55.21 58 VAL K CA 1
ATOM 10714 C C . VAL E 3 64 ? -10.260 50.383 -35.143 1.00 57.17 58 VAL K C 1
ATOM 10715 O O . VAL E 3 64 ? -10.942 49.869 -36.024 1.00 57.38 58 VAL K O 1
ATOM 10719 N N . PRO E 3 65 ? -9.530 49.632 -34.269 1.00 52.60 59 PRO K N 1
ATOM 10720 C CA . PRO E 3 65 ? -9.485 48.166 -34.417 1.00 52.72 59 PRO K CA 1
ATOM 10721 C C . PRO E 3 65 ? -10.851 47.477 -34.299 1.00 56.77 59 PRO K C 1
ATOM 10722 O O . PRO E 3 65 ? -11.729 47.936 -33.569 1.00 54.60 59 PRO K O 1
ATOM 10726 N N . ALA E 3 66 ? -11.026 46.370 -35.026 1.00 56.54 60 ALA K N 1
ATOM 10727 C CA . ALA E 3 66 ? -12.243 45.552 -35.025 1.00 57.37 60 ALA K CA 1
ATOM 10728 C C . ALA E 3 66 ? -12.616 44.957 -33.643 1.00 63.54 60 ALA K C 1
ATOM 10729 O O . ALA E 3 66 ? -13.771 44.554 -33.459 1.00 64.70 60 ALA K O 1
ATOM 10731 N N . ARG E 3 67 ? -11.662 44.938 -32.669 1.00 58.80 61 ARG K N 1
ATOM 10732 C CA . ARG E 3 67 ? -11.919 44.531 -31.271 1.00 58.61 61 ARG K CA 1
ATOM 10733 C C . ARG E 3 67 ? -12.948 45.444 -30.547 1.00 59.03 61 ARG K C 1
ATOM 10734 O O . ARG E 3 67 ? -13.611 44.975 -29.618 1.00 58.67 61 ARG K O 1
ATOM 10742 N N . PHE E 3 68 ? -13.104 46.714 -31.015 1.00 52.08 62 PHE K N 1
ATOM 10743 C CA . PHE E 3 68 ? -14.047 47.690 -30.478 1.00 49.87 62 PHE K CA 1
ATOM 10744 C C . PHE E 3 68 ? -15.398 47.534 -31.153 1.00 55.52 62 PHE K C 1
ATOM 10745 O O . PHE E 3 68 ? -15.468 47.356 -32.369 1.00 54.06 62 PHE K O 1
ATOM 10753 N N . SER E 3 69 ? -16.476 47.607 -30.366 1.00 53.14 63 SER K N 1
ATOM 10754 C CA . SER E 3 69 ? -17.838 47.567 -30.896 1.00 54.28 63 SER K CA 1
ATOM 10755 C C . SER E 3 69 ? -18.755 48.333 -29.978 1.00 56.78 63 SER K C 1
ATOM 10756 O O . SER E 3 69 ? -18.464 48.465 -28.789 1.00 55.28 63 SER K O 1
ATOM 10759 N N . GLY E 3 70 ? -19.843 48.844 -30.532 1.00 52.37 64 GLY K N 1
ATOM 10760 C CA . GLY E 3 70 ? -20.845 49.544 -29.743 1.00 51.09 64 GLY K CA 1
ATOM 10761 C C . GLY E 3 70 ? -22.234 49.058 -30.077 1.00 54.70 64 GLY K C 1
ATOM 10762 O O . GLY E 3 70 ? -22.475 48.675 -31.211 1.00 53.07 64 GLY K O 1
ATOM 10763 N N . SER E 3 71 ? -23.152 49.087 -29.105 1.00 53.18 65 SER K N 1
ATOM 10764 C CA . SER E 3 71 ? -24.553 48.745 -29.328 1.00 56.20 65 SER K CA 1
ATOM 10765 C C . SER E 3 71 ? -25.450 49.533 -28.394 1.00 62.45 65 SER K C 1
ATOM 10766 O O . SER E 3 71 ? -24.966 50.153 -27.453 1.00 60.76 65 SER K O 1
ATOM 10769 N N . GLY E 3 72 ? -26.749 49.474 -28.665 1.00 61.37 66 GLY K N 1
ATOM 10770 C CA . GLY E 3 72 ? -27.782 50.101 -27.861 1.00 61.37 66 GLY K CA 1
ATOM 10771 C C . GLY E 3 72 ? -28.658 51.034 -28.662 1.00 66.28 66 GLY K C 1
ATOM 10772 O O . GLY E 3 72 ? -28.361 51.333 -29.821 1.00 64.43 66 GLY K O 1
ATOM 10773 N N . SER E 3 73 ? -29.742 51.502 -28.025 1.00 65.43 67 SER K N 1
ATOM 10774 C CA . SER E 3 73 ? -30.757 52.416 -28.561 1.00 65.73 67 SER K CA 1
ATOM 10775 C C . SER E 3 73 ? -31.503 53.029 -27.366 1.00 67.77 67 SER K C 1
ATOM 10776 O O . SER E 3 73 ? -31.497 52.443 -26.278 1.00 66.68 67 SER K O 1
ATOM 10779 N N . GLY E 3 74 ? -32.134 54.187 -27.574 1.00 64.27 68 GLY K N 1
ATOM 10780 C CA . GLY E 3 74 ? -32.923 54.848 -26.536 1.00 64.72 68 GLY K CA 1
ATOM 10781 C C . GLY E 3 74 ? -32.092 55.378 -25.382 1.00 65.25 68 GLY K C 1
ATOM 10782 O O . GLY E 3 74 ? -31.416 56.397 -25.526 1.00 61.49 68 GLY K O 1
ATOM 10783 N N . THR E 3 75 ? -32.132 54.678 -24.238 1.00 63.07 69 THR K N 1
ATOM 10784 C CA . THR E 3 75 ? -31.452 55.117 -23.014 1.00 62.94 69 THR K CA 1
ATOM 10785 C C . THR E 3 75 ? -30.243 54.244 -22.632 1.00 66.23 69 THR K C 1
ATOM 10786 O O . THR E 3 75 ? -29.468 54.637 -21.761 1.00 66.06 69 THR K O 1
ATOM 10790 N N . ASP E 3 76 ? -30.094 53.060 -23.251 1.00 62.81 70 ASP K N 1
ATOM 10791 C CA . ASP E 3 76 ? -29.119 52.068 -22.791 1.00 62.40 70 ASP K CA 1
ATOM 10792 C C . ASP E 3 76 ? -28.134 51.712 -23.878 1.00 62.62 70 ASP K C 1
ATOM 10793 O O . ASP E 3 76 ? -28.535 51.317 -24.973 1.00 62.93 70 ASP K O 1
ATOM 10798 N N . PHE E 3 77 ? -26.842 51.894 -23.584 1.00 56.71 71 PHE K N 1
ATOM 10799 C CA . PHE E 3 77 ? -25.757 51.784 -24.567 1.00 54.28 71 PHE K CA 1
ATOM 10800 C C . PHE E 3 77 ? -24.583 51.029 -23.979 1.00 56.65 71 PHE K C 1
ATOM 10801 O O . PHE E 3 77 ? -24.341 51.108 -22.773 1.00 56.75 71 PHE K O 1
ATOM 10809 N N . THR E 3 78 ? -23.864 50.295 -24.823 1.00 52.28 72 THR K N 1
ATOM 10810 C CA . THR E 3 78 ? -22.710 49.513 -24.400 1.00 52.28 72 THR K CA 1
ATOM 10811 C C . THR E 3 78 ? -21.524 49.714 -25.331 1.00 54.20 72 THR K C 1
ATOM 10812 O O . THR E 3 78 ? -21.708 49.744 -26.545 1.00 54.52 72 THR K O 1
ATOM 10816 N N . LEU E 3 79 ? -20.312 49.801 -24.765 1.00 49.97 73 LEU K N 1
ATOM 10817 C CA . LEU E 3 79 ? -19.049 49.660 -25.492 1.00 49.16 73 LEU K CA 1
ATOM 10818 C C . LEU E 3 79 ? -18.399 48.360 -25.069 1.00 52.52 73 LEU K C 1
ATOM 10819 O O . LEU E 3 79 ? -18.313 48.050 -23.872 1.00 51.41 73 LEU K O 1
ATOM 10824 N N . ASN E 3 80 ? -17.977 47.582 -26.071 1.00 50.79 74 ASN K N 1
ATOM 10825 C CA . ASN E 3 80 ? -17.258 46.325 -25.885 1.00 51.76 74 ASN K CA 1
ATOM 10826 C C . ASN E 3 80 ? -15.891 46.419 -26.523 1.00 53.38 74 ASN K C 1
ATOM 10827 O O . ASN E 3 80 ? -15.738 47.023 -27.586 1.00 50.41 74 ASN K O 1
ATOM 10832 N N . ILE E 3 81 ? -14.893 45.884 -25.819 1.00 51.42 75 ILE K N 1
ATOM 10833 C CA . ILE E 3 81 ? -13.535 45.635 -26.298 1.00 51.69 75 ILE K CA 1
ATOM 10834 C C . ILE E 3 81 ? -13.271 44.157 -26.046 1.00 59.05 75 ILE K C 1
ATOM 10835 O O . ILE E 3 81 ? -13.293 43.718 -24.892 1.00 58.73 75 ILE K O 1
ATOM 10840 N N . HIS E 3 82 ? -13.057 43.390 -27.120 1.00 58.10 76 HIS K N 1
ATOM 10841 C CA . HIS E 3 82 ? -12.706 41.978 -27.034 1.00 60.24 76 HIS K CA 1
ATOM 10842 C C . HIS E 3 82 ? -11.956 41.533 -28.290 1.00 66.45 76 HIS K C 1
ATOM 10843 O O . HIS E 3 82 ? -12.463 41.741 -29.399 1.00 66.10 76 HIS K O 1
ATOM 10850 N N . PRO E 3 83 ? -10.752 40.920 -28.147 1.00 63.98 77 PRO K N 1
ATOM 10851 C CA . PRO E 3 83 ? -9.961 40.745 -26.917 1.00 62.92 77 PRO K CA 1
ATOM 10852 C C . PRO E 3 83 ? -9.191 42.003 -26.507 1.00 64.82 77 PRO K C 1
ATOM 10853 O O . PRO E 3 83 ? -8.515 42.620 -27.335 1.00 63.76 77 PRO K O 1
ATOM 10857 N N . VAL E 3 84 ? -9.293 42.379 -25.221 1.00 60.65 78 VAL K N 1
ATOM 10858 C CA . VAL E 3 84 ? -8.523 43.489 -24.612 1.00 58.93 78 VAL K CA 1
ATOM 10859 C C . VAL E 3 84 ? -7.012 43.267 -24.852 1.00 61.92 78 VAL K C 1
ATOM 10860 O O . VAL E 3 84 ? -6.531 42.135 -24.752 1.00 63.54 78 VAL K O 1
ATOM 10864 N N . GLU E 3 85 ? -6.309 44.328 -25.244 1.00 55.17 79 GLU K N 1
ATOM 10865 C CA . GLU E 3 85 ? -4.869 44.359 -25.532 1.00 54.90 79 GLU K CA 1
ATOM 10866 C C . GLU E 3 85 ? -4.212 45.454 -24.671 1.00 55.67 79 GLU K C 1
ATOM 10867 O O . GLU E 3 85 ? -4.928 46.270 -24.080 1.00 52.67 79 GLU K O 1
ATOM 10873 N N . GLU E 3 86 ? -2.857 45.490 -24.626 1.00 52.65 80 GLU K N 1
ATOM 10874 C CA . GLU E 3 86 ? -2.096 46.412 -23.759 1.00 50.61 80 GLU K CA 1
ATOM 10875 C C . GLU E 3 86 ? -2.451 47.869 -24.014 1.00 52.98 80 GLU K C 1
ATOM 10876 O O . GLU E 3 86 ? -2.705 48.623 -23.066 1.00 50.30 80 GLU K O 1
ATOM 10882 N N . GLU E 3 87 ? -2.546 48.247 -25.305 1.00 48.71 81 GLU K N 1
ATOM 10883 C CA . GLU E 3 87 ? -2.786 49.632 -25.730 1.00 46.07 81 GLU K CA 1
ATOM 10884 C C . GLU E 3 87 ? -4.205 50.094 -25.417 1.00 49.42 81 GLU K C 1
ATOM 10885 O O . GLU E 3 87 ? -4.532 51.265 -25.615 1.00 47.48 81 GLU K O 1
ATOM 10891 N N . ASP E 3 88 ? -5.062 49.170 -24.988 1.00 47.27 82 ASP K N 1
ATOM 10892 C CA . ASP E 3 88 ? -6.406 49.527 -24.547 1.00 46.59 82 ASP K CA 1
ATOM 10893 C C . ASP E 3 88 ? -6.482 50.209 -23.170 1.00 50.14 82 ASP K C 1
ATOM 10894 O O . ASP E 3 88 ? -7.541 50.744 -22.831 1.00 49.77 82 ASP K O 1
ATOM 10899 N N . ALA E 3 89 ? -5.380 50.219 -22.380 1.00 48.62 83 ALA K N 1
ATOM 10900 C CA . ALA E 3 89 ? -5.344 50.941 -21.086 1.00 47.46 83 ALA K CA 1
ATOM 10901 C C . ALA E 3 89 ? -5.508 52.432 -21.369 1.00 49.95 83 ALA K C 1
ATOM 10902 O O . ALA E 3 89 ? -4.678 53.026 -22.071 1.00 49.25 83 ALA K O 1
ATOM 10904 N N . ALA E 3 90 ? -6.625 53.003 -20.879 1.00 44.12 84 ALA K N 1
ATOM 10905 C CA . ALA E 3 90 ? -7.094 54.340 -21.218 1.00 43.40 84 ALA K CA 1
ATOM 10906 C C . ALA E 3 90 ? -8.363 54.623 -20.406 1.00 46.30 84 ALA K C 1
ATOM 10907 O O . ALA E 3 90 ? -8.891 53.709 -19.771 1.00 45.08 84 ALA K O 1
ATOM 10909 N N . THR E 3 91 ? -8.859 55.880 -20.453 1.00 43.54 85 THR K N 1
ATOM 10910 C CA . THR E 3 91 ? -10.226 56.231 -20.012 1.00 43.03 85 THR K CA 1
ATOM 10911 C C . THR E 3 91 ? -11.183 56.321 -21.219 1.00 46.34 85 THR K C 1
ATOM 10912 O O . THR E 3 91 ? -10.813 56.847 -22.269 1.00 45.67 85 THR K O 1
ATOM 10916 N N . TYR E 3 92 ? -12.408 55.821 -21.041 1.00 42.76 86 TYR K N 1
ATOM 10917 C CA . TYR E 3 92 ? -13.425 55.745 -22.069 1.00 42.83 86 TYR K CA 1
ATOM 10918 C C . TYR E 3 92 ? -14.602 56.583 -21.645 1.00 47.42 86 TYR K C 1
ATOM 10919 O O . TYR E 3 92 ? -15.054 56.483 -20.489 1.00 46.39 86 TYR K O 1
ATOM 10928 N N . TYR E 3 93 ? -15.114 57.404 -22.588 1.00 42.28 87 TYR K N 1
ATOM 10929 C CA . TYR E 3 93 ? -16.272 58.264 -22.343 1.00 41.33 87 TYR K CA 1
ATOM 10930 C C . TYR E 3 93 ? -17.340 58.032 -23.344 1.00 47.38 87 TYR K C 1
ATOM 10931 O O . TYR E 3 93 ? -17.048 57.947 -24.545 1.00 46.92 87 TYR K O 1
ATOM 10940 N N . CYS E 3 94 ? -18.586 57.933 -22.866 1.00 46.64 88 CYS K N 1
ATOM 10941 C CA . CYS E 3 94 ? -19.739 58.140 -23.747 1.00 47.70 88 CYS K CA 1
ATOM 10942 C C . CYS E 3 94 ? -20.088 59.638 -23.881 1.00 48.23 88 CYS K C 1
ATOM 10943 O O . CYS E 3 94 ? -19.660 60.455 -23.056 1.00 45.67 88 CYS K O 1
ATOM 10946 N N . GLN E 3 95 ? -20.823 59.999 -24.941 1.00 43.80 89 GLN K N 1
ATOM 10947 C CA . GLN E 3 95 ? -21.192 61.403 -25.217 1.00 42.16 89 GLN K CA 1
ATOM 10948 C C . GLN E 3 95 ? -22.487 61.381 -26.014 1.00 45.18 89 GLN K C 1
ATOM 10949 O O . GLN E 3 95 ? -22.669 60.476 -26.804 1.00 43.82 89 GLN K O 1
ATOM 10955 N N . HIS E 3 96 ? -23.422 62.314 -25.765 1.00 43.28 90 HIS K N 1
ATOM 10956 C CA . HIS E 3 96 ? -24.595 62.414 -26.640 1.00 44.73 90 HIS K CA 1
ATOM 10957 C C . HIS E 3 96 ? -24.598 63.750 -27.382 1.00 49.05 90 HIS K C 1
ATOM 10958 O O . HIS E 3 96 ? -24.011 64.724 -26.895 1.00 48.69 90 HIS K O 1
ATOM 10965 N N . SER E 3 97 ? -25.297 63.791 -28.547 1.00 46.53 91 SER K N 1
ATOM 10966 C CA . SER E 3 97 ? -25.557 65.002 -29.326 1.00 45.55 91 SER K CA 1
ATOM 10967 C C . SER E 3 97 ? -27.066 65.142 -29.607 1.00 52.73 91 SER K C 1
ATOM 10968 O O . SER E 3 97 ? -27.458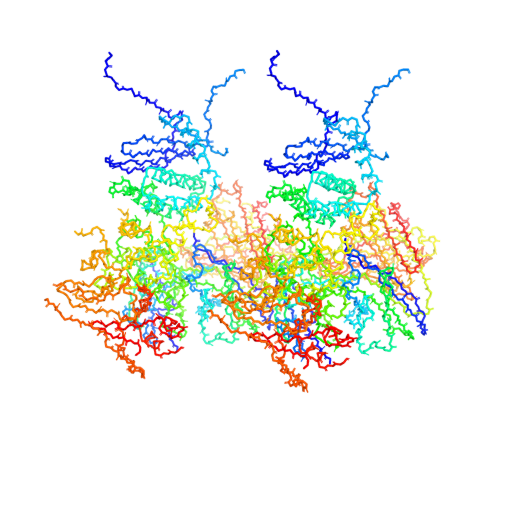 65.619 -30.682 1.00 50.38 91 SER K O 1
ATOM 10971 N N . ARG E 3 98 ? -27.917 64.703 -28.643 1.00 51.87 92 ARG K N 1
ATOM 10972 C CA . ARG E 3 98 ? -29.370 64.635 -28.853 1.00 52.97 92 ARG K CA 1
ATOM 10973 C C . ARG E 3 98 ? -30.018 66.020 -28.762 1.00 59.04 92 ARG K C 1
ATOM 10974 O O . ARG E 3 98 ? -30.778 66.416 -29.656 1.00 59.52 92 ARG K O 1
ATOM 10982 N N . GLU E 3 99 ? -29.716 66.746 -27.688 1.00 55.88 93 GLU K N 1
ATOM 10983 C CA . GLU E 3 99 ? -30.229 68.093 -27.461 1.00 56.99 93 GLU K CA 1
ATOM 10984 C C . GLU E 3 99 ? -29.289 68.857 -26.533 1.00 58.87 93 GLU K C 1
ATOM 10985 O O . GLU E 3 99 ? -28.424 68.249 -25.899 1.00 56.63 93 GLU K O 1
ATOM 10991 N N . LEU E 3 100 ? -29.466 70.190 -26.474 1.00 56.16 94 LEU K N 1
ATOM 10992 C CA . LEU E 3 100 ? -28.738 71.096 -25.597 1.00 55.68 94 LEU K CA 1
ATOM 10993 C C . LEU E 3 100 ? -29.001 70.830 -24.109 1.00 58.07 94 LEU K C 1
ATOM 10994 O O . LEU E 3 100 ? -30.152 70.673 -23.721 1.00 58.53 94 LEU K O 1
ATOM 10999 N N . PRO E 3 101 ? -27.959 70.759 -23.254 1.00 53.89 95 PRO K N 1
ATOM 11000 C CA . PRO E 3 101 ? -26.520 70.738 -23.585 1.00 51.52 95 PRO K CA 1
ATOM 11001 C C . PRO E 3 101 ? -26.059 69.344 -24.011 1.00 53.62 95 PRO K C 1
ATOM 11002 O O . PRO E 3 101 ? -26.584 68.350 -23.525 1.00 52.63 95 PRO K O 1
ATOM 11006 N N . TRP E 3 102 ? -25.088 69.265 -24.923 1.00 49.45 96 TRP K N 1
ATOM 11007 C CA . TRP E 3 102 ? -24.386 67.999 -25.156 1.00 48.13 96 TRP K CA 1
ATOM 11008 C C . TRP E 3 102 ? -23.523 67.687 -23.959 1.00 51.45 96 TRP K C 1
ATOM 11009 O O . TRP E 3 102 ? -22.936 68.598 -23.375 1.00 52.15 96 TRP K O 1
ATOM 11020 N N . THR E 3 103 ? -23.484 66.419 -23.552 1.00 47.10 97 THR K N 1
ATOM 11021 C CA . THR E 3 103 ? -22.772 66.024 -22.333 1.00 46.15 97 THR K CA 1
ATOM 11022 C C . THR E 3 103 ? -21.983 64.762 -22.573 1.00 48.57 97 THR K C 1
ATOM 11023 O O . THR E 3 103 ? -22.269 64.033 -23.531 1.00 45.79 97 THR K O 1
ATOM 11027 N N . PHE E 3 104 ? -20.938 64.541 -21.734 1.00 44.39 98 PHE K N 1
ATOM 11028 C CA . PHE E 3 104 ? -20.187 63.297 -21.686 1.00 44.02 98 PHE K CA 1
ATOM 11029 C C . PHE E 3 104 ? -20.603 62.497 -20.442 1.00 49.46 98 PHE K C 1
ATOM 11030 O O . PHE E 3 104 ? -21.073 63.082 -19.459 1.00 49.55 98 PHE K O 1
ATOM 11038 N N . GLY E 3 105 ? -20.439 61.171 -20.501 1.00 44.87 99 GLY K N 1
ATOM 11039 C CA . GLY E 3 105 ? -20.467 60.347 -19.297 1.00 45.21 99 GLY K CA 1
ATOM 11040 C C . GLY E 3 105 ? -19.274 60.677 -18.409 1.00 47.88 99 GLY K C 1
ATOM 11041 O O . GLY E 3 105 ? -18.363 61.406 -18.819 1.00 45.73 99 GLY K O 1
ATOM 11042 N N . GLY E 3 106 ? -19.266 60.130 -17.200 1.00 45.88 100 GLY K N 1
ATOM 11043 C CA . GLY E 3 106 ? -18.234 60.424 -16.202 1.00 44.84 100 GLY K CA 1
ATOM 11044 C C . GLY E 3 106 ? -16.880 59.779 -16.447 1.00 48.48 100 GLY K C 1
ATOM 11045 O O . GLY E 3 106 ? -15.932 60.092 -15.747 1.00 48.06 100 GLY K O 1
ATOM 11046 N N . GLY E 3 107 ? -16.784 58.848 -17.403 1.00 46.64 101 GLY K N 1
ATOM 11047 C CA . GLY E 3 107 ? -15.539 58.130 -17.666 1.00 45.14 101 GLY K CA 1
ATOM 11048 C C . GLY E 3 107 ? -15.470 56.784 -16.977 1.00 50.58 101 GLY K C 1
ATOM 11049 O O . GLY E 3 107 ? -16.033 56.584 -15.878 1.00 49.30 101 GLY K O 1
ATOM 11050 N N . THR E 3 108 ? -14.821 55.835 -17.669 1.00 46.73 102 THR K N 1
ATOM 11051 C CA . THR E 3 108 ? -14.461 54.504 -17.188 1.00 46.44 102 THR K CA 1
ATOM 11052 C C . THR E 3 108 ? -12.973 54.312 -17.467 1.00 48.49 102 THR K C 1
ATOM 11053 O O . THR E 3 108 ? -12.566 54.281 -18.623 1.00 48.93 102 THR K O 1
ATOM 11057 N N . LYS E 3 109 ? -12.182 54.162 -16.423 1.00 45.19 103 LYS K N 1
ATOM 11058 C CA . LYS E 3 109 ? -10.752 53.884 -16.555 1.00 46.89 103 LYS K CA 1
ATOM 11059 C C . LYS E 3 109 ? -10.569 52.382 -16.651 1.00 54.05 103 LYS K C 1
ATOM 11060 O O . LYS E 3 109 ? -11.019 51.659 -15.773 1.00 56.16 103 LYS K O 1
ATOM 11066 N N . LEU E 3 110 ? -9.903 51.924 -17.719 1.00 49.11 104 LEU K N 1
ATOM 11067 C CA . LEU E 3 110 ? -9.593 50.523 -17.938 1.00 47.92 104 LEU K CA 1
ATOM 11068 C C . LEU E 3 110 ? -8.095 50.320 -17.684 1.00 51.07 104 LEU K C 1
ATOM 11069 O O . LEU E 3 110 ? -7.259 50.935 -18.337 1.00 49.33 104 LEU K O 1
ATOM 11074 N N . GLU E 3 111 ? -7.768 49.454 -16.726 1.00 50.57 105 GLU K N 1
ATOM 11075 C CA . GLU E 3 111 ? -6.384 49.087 -16.454 1.00 50.61 105 GLU K CA 1
ATOM 11076 C C . GLU E 3 111 ? -6.146 47.641 -16.788 1.00 53.59 105 GLU K C 1
ATOM 11077 O O . GLU E 3 111 ? -7.084 46.847 -16.779 1.00 53.79 105 GLU K O 1
ATOM 11083 N N . ILE E 3 112 ? -4.906 47.308 -17.137 1.00 49.81 106 ILE K N 1
ATOM 11084 C CA . ILE E 3 112 ? -4.556 45.955 -17.471 1.00 50.88 106 ILE K CA 1
ATOM 11085 C C . ILE E 3 112 ? -3.916 45.217 -16.261 1.00 56.65 106 ILE K C 1
ATOM 11086 O O . ILE E 3 112 ? -3.043 45.779 -15.579 1.00 56.07 106 ILE K O 1
ATOM 11091 N N . ASN E 3 113 ? -4.462 44.014 -15.946 1.00 51.81 107 ASN K N 1
ATOM 11092 C CA . ASN E 3 113 ? -3.870 43.041 -15.028 1.00 53.52 107 ASN K CA 1
ATOM 11093 C C . ASN E 3 113 ? -2.865 42.213 -15.801 1.00 58.91 107 ASN K C 1
ATOM 11094 O O . ASN E 3 113 ? -3.162 41.800 -16.913 1.00 62.01 107 ASN K O 1
ATOM 11099 N N . ARG E 3 114 ? -1.675 41.993 -15.246 1.00 54.55 108 ARG K N 1
ATOM 11100 C CA . ARG E 3 114 ? -0.629 41.182 -15.898 1.00 54.12 108 ARG K CA 1
ATOM 11101 C C . ARG E 3 114 ? 0.240 40.482 -14.838 1.00 58.06 108 ARG K C 1
ATOM 11102 O O . ARG E 3 114 ? -0.058 40.600 -13.644 1.00 56.15 108 ARG K O 1
ATOM 11110 N N . ALA E 3 115 ? 1.269 39.702 -15.268 1.00 56.32 109 ALA K N 1
ATOM 11111 C CA . ALA E 3 115 ? 2.229 39.088 -14.360 1.00 57.41 109 ALA K CA 1
ATOM 11112 C C . ALA E 3 115 ? 3.135 40.118 -13.697 1.00 60.24 109 ALA K C 1
ATOM 11113 O O . ALA E 3 115 ? 3.490 41.139 -14.296 1.00 57.45 109 ALA K O 1
ATOM 11115 N N . ASP E 3 116 ? 3.465 39.853 -12.430 1.00 57.26 110 ASP K N 1
ATOM 11116 C CA . ASP E 3 116 ? 4.444 40.574 -11.636 1.00 55.38 110 ASP K CA 1
ATOM 11117 C C . ASP E 3 116 ? 5.787 40.751 -12.346 1.00 57.99 110 ASP K C 1
ATOM 11118 O O . ASP E 3 116 ? 6.247 39.865 -13.041 1.00 56.62 110 ASP K O 1
ATOM 11123 N N . ALA E 3 117 ? 6.402 41.922 -12.187 1.00 55.27 111 ALA K N 1
ATOM 11124 C CA . ALA E 3 117 ? 7.706 42.193 -12.785 1.00 54.64 111 ALA K CA 1
ATOM 11125 C C . ALA E 3 117 ? 8.471 43.078 -11.838 1.00 56.15 111 ALA K C 1
ATOM 11126 O O . ALA E 3 117 ? 7.917 44.019 -11.252 1.00 53.28 111 ALA K O 1
ATOM 11128 N N . ALA E 3 118 ? 9.735 42.716 -11.618 1.00 55.16 112 ALA K N 1
ATOM 11129 C CA . ALA E 3 118 ? 10.656 43.425 -10.726 1.00 54.10 112 ALA K CA 1
ATOM 11130 C C . ALA E 3 118 ? 11.147 44.701 -11.404 1.00 55.00 112 ALA K C 1
ATOM 11131 O O . ALA E 3 118 ? 11.331 44.682 -12.619 1.00 54.60 112 ALA K O 1
ATOM 11133 N N . PRO E 3 119 ? 11.387 45.813 -10.658 1.00 50.47 113 PRO K N 1
ATOM 11134 C CA . PRO E 3 119 ? 11.862 47.046 -11.321 1.00 49.80 113 PRO K CA 1
ATOM 11135 C C . PRO E 3 119 ? 13.320 46.980 -11.770 1.00 56.10 113 PRO K C 1
ATOM 11136 O O . PRO E 3 119 ? 14.130 46.305 -11.147 1.00 55.52 113 PRO K O 1
ATOM 11140 N N . THR E 3 120 ? 13.645 47.725 -12.841 1.00 55.32 114 THR K N 1
ATOM 11141 C CA . THR E 3 120 ? 15.022 47.992 -13.248 1.00 55.72 114 THR K CA 1
ATOM 11142 C C . THR E 3 120 ? 15.374 49.343 -12.638 1.00 56.76 114 THR K C 1
ATOM 11143 O O . THR E 3 120 ? 14.766 50.361 -13.001 1.00 55.69 114 THR K O 1
ATOM 11147 N N . VAL E 3 121 ? 16.338 49.338 -11.705 1.00 51.93 115 VAL K N 1
ATOM 11148 C CA . VAL E 3 121 ? 16.748 50.507 -10.936 1.00 50.80 115 VAL K CA 1
ATOM 11149 C C . VAL E 3 121 ? 18.024 51.141 -11.529 1.00 56.97 115 VAL K C 1
ATOM 11150 O O . VAL E 3 121 ? 19.006 50.436 -11.757 1.00 56.84 115 VAL K O 1
ATOM 11154 N N . SER E 3 122 ? 18.002 52.483 -11.753 1.00 53.29 116 SER K N 1
ATOM 11155 C CA . SER E 3 122 ? 19.171 53.275 -12.177 1.00 52.97 116 SER K CA 1
ATOM 11156 C C . SER E 3 122 ? 19.297 54.529 -11.320 1.00 54.49 116 SER K C 1
ATOM 11157 O O . SER E 3 122 ? 18.298 55.201 -11.071 1.00 53.08 116 SER K O 1
ATOM 11160 N N . ILE E 3 123 ? 20.520 54.866 -10.908 1.00 52.38 117 ILE K N 1
ATOM 11161 C CA . ILE E 3 123 ? 20.816 56.072 -10.111 1.00 51.16 117 ILE K CA 1
ATOM 11162 C C . ILE E 3 123 ? 21.651 57.080 -10.925 1.00 57.70 117 ILE K C 1
ATOM 11163 O O . ILE E 3 123 ? 22.537 56.684 -11.696 1.00 58.04 117 ILE K O 1
ATOM 11168 N N . PHE E 3 124 ? 21.337 58.384 -10.765 1.00 53.76 118 PHE K N 1
ATOM 11169 C CA . PHE E 3 124 ? 21.980 59.477 -11.491 1.00 53.74 118 PHE K CA 1
ATOM 11170 C C . PHE E 3 124 ? 22.458 60.573 -10.532 1.00 58.53 118 PHE K C 1
ATOM 11171 O O . PHE E 3 124 ? 21.638 61.194 -9.838 1.00 56.57 118 PHE K O 1
ATOM 11179 N N . PRO E 3 125 ? 23.800 60.779 -10.439 1.00 57.46 119 PRO K N 1
ATOM 11180 C CA . PRO E 3 125 ? 24.316 61.914 -9.656 1.00 56.96 119 PRO K CA 1
ATOM 11181 C C . PRO E 3 125 ? 23.862 63.248 -10.263 1.00 60.17 119 PRO K C 1
ATOM 11182 O O . PRO E 3 125 ? 23.402 63.258 -11.419 1.00 59.91 119 PRO K O 1
ATOM 11186 N N . PRO E 3 126 ? 23.950 64.384 -9.535 1.00 55.58 120 PRO K N 1
ATOM 11187 C CA . PRO E 3 126 ? 23.676 65.680 -10.193 1.00 55.48 120 PRO K CA 1
ATOM 11188 C C . PRO E 3 126 ? 24.533 65.864 -11.440 1.00 62.80 120 PRO K C 1
ATOM 11189 O O . PRO E 3 126 ? 25.685 65.418 -11.476 1.00 64.16 120 PRO K O 1
ATOM 11193 N N . SER E 3 127 ? 23.952 66.460 -12.483 1.00 61.45 121 SER K N 1
ATOM 11194 C CA . SER E 3 127 ? 24.701 66.895 -13.661 1.00 62.92 121 SER K CA 1
ATOM 11195 C C . SER E 3 127 ? 25.664 68.020 -13.255 1.00 71.98 121 SER K C 1
ATOM 11196 O O . SER E 3 127 ? 25.404 68.744 -12.281 1.00 71.76 121 SER K O 1
ATOM 11199 N N . SER E 3 128 ? 26.788 68.144 -13.973 1.00 73.05 122 SER K N 1
ATOM 11200 C CA . SER E 3 128 ? 27.782 69.190 -13.692 1.00 75.25 122 SER K CA 1
ATOM 11201 C C . SER E 3 128 ? 27.216 70.595 -13.949 1.00 77.29 122 SER K C 1
ATOM 11202 O O . SER E 3 128 ? 27.563 71.525 -13.219 1.00 76.51 122 SER K O 1
ATOM 11205 N N . GLU E 3 129 ? 26.317 70.731 -14.958 1.00 73.40 123 GLU K N 1
ATOM 11206 C CA . GLU E 3 129 ? 25.559 71.960 -15.233 1.00 73.31 123 GLU K CA 1
ATOM 11207 C C . GLU E 3 129 ? 24.728 72.397 -14.025 1.00 74.12 123 GLU K C 1
ATOM 11208 O O . GLU E 3 129 ? 24.750 73.580 -13.682 1.00 74.64 123 GLU K O 1
ATOM 11214 N N . GLN E 3 130 ? 23.995 71.454 -13.384 1.00 67.67 124 GLN K N 1
ATOM 11215 C CA . GLN E 3 130 ? 23.194 71.779 -12.199 1.00 66.06 124 GLN K CA 1
ATOM 11216 C C . GLN E 3 130 ? 24.059 72.215 -11.021 1.00 71.71 124 GLN K C 1
ATOM 11217 O O . GLN E 3 130 ? 23.719 73.192 -10.352 1.00 71.12 124 GLN K O 1
ATOM 11223 N N . LEU E 3 131 ? 25.171 71.498 -10.777 1.00 70.37 125 LEU K N 1
ATOM 11224 C CA . LEU E 3 131 ? 26.100 71.818 -9.690 1.00 72.37 125 LEU K CA 1
ATOM 11225 C C . LEU E 3 131 ? 26.694 73.223 -9.825 1.00 81.02 125 LEU K C 1
ATOM 11226 O O . LEU E 3 131 ? 26.784 73.940 -8.829 1.00 81.24 125 LEU K O 1
ATOM 11231 N N . THR E 3 132 ? 27.037 73.630 -11.068 1.00 80.85 126 THR K N 1
ATOM 11232 C CA . THR E 3 132 ? 27.453 74.993 -11.438 1.00 83.21 126 THR K CA 1
ATOM 11233 C C . THR E 3 132 ? 26.431 76.058 -10.952 1.00 86.14 126 THR K C 1
ATOM 11234 O O . THR E 3 132 ? 26.844 77.108 -10.463 1.00 87.83 126 THR K O 1
ATOM 11238 N N . SER E 3 133 ? 25.117 75.768 -11.056 1.00 79.64 127 SER K N 1
ATOM 11239 C CA . SER E 3 133 ? 24.034 76.668 -10.625 1.00 78.64 127 SER K CA 1
ATOM 11240 C C . SER E 3 133 ? 23.732 76.682 -9.090 1.00 81.10 127 SER K C 1
ATOM 11241 O O . SER E 3 133 ? 22.886 77.464 -8.645 1.00 81.14 127 SER K O 1
ATOM 11244 N N . GLY E 3 134 ? 24.408 75.824 -8.319 1.00 76.31 128 GLY K N 1
ATOM 11245 C CA . GLY E 3 134 ? 24.254 75.748 -6.864 1.00 75.45 128 GLY K CA 1
ATOM 11246 C C . GLY E 3 134 ? 23.266 74.708 -6.355 1.00 77.59 128 GLY K C 1
ATOM 11247 O O . GLY E 3 134 ? 23.062 74.576 -5.139 1.00 77.80 128 GLY K O 1
ATOM 11248 N N . GLY E 3 135 ? 22.661 73.966 -7.285 1.00 70.53 129 GLY K N 1
ATOM 11249 C CA . GLY E 3 135 ? 21.688 72.921 -6.984 1.00 66.74 129 GLY K CA 1
ATOM 11250 C C . GLY E 3 135 ? 22.279 71.539 -7.107 1.00 67.50 129 GLY K C 1
ATOM 11251 O O . GLY E 3 135 ? 23.335 71.366 -7.720 1.00 67.60 129 GLY K O 1
ATOM 11252 N N . ALA E 3 136 ? 21.596 70.546 -6.523 1.00 62.65 130 ALA K N 1
ATOM 11253 C CA . ALA E 3 136 ? 22.007 69.132 -6.571 1.00 61.67 130 ALA K CA 1
ATOM 11254 C C . ALA E 3 136 ? 20.814 68.195 -6.399 1.00 62.33 130 ALA K C 1
ATOM 11255 O O . ALA E 3 136 ? 20.396 67.924 -5.268 1.00 63.11 130 ALA K O 1
ATOM 11257 N N . SER E 3 137 ? 20.246 67.725 -7.523 1.00 55.67 131 SER K N 1
ATOM 11258 C CA . SER E 3 137 ? 19.219 66.675 -7.522 1.00 54.07 131 SER K CA 1
ATOM 11259 C C . SER E 3 137 ? 19.866 65.335 -7.817 1.00 58.55 131 SER K C 1
ATOM 11260 O O . SER E 3 137 ? 20.655 65.220 -8.762 1.00 59.90 131 SER K O 1
ATOM 11263 N N . VAL E 3 138 ? 19.557 64.328 -7.002 1.00 52.89 132 VAL K N 1
ATOM 11264 C CA . VAL E 3 138 ? 19.934 62.934 -7.273 1.00 51.22 132 VAL K CA 1
ATOM 11265 C C . VAL E 3 138 ? 18.671 62.217 -7.746 1.00 52.70 132 VAL K C 1
ATOM 11266 O O . VAL E 3 138 ? 17.616 62.356 -7.127 1.00 50.93 132 VAL K O 1
ATOM 11270 N N . VAL E 3 139 ? 18.773 61.471 -8.851 1.00 49.04 133 VAL K N 1
ATOM 11271 C CA . VAL E 3 139 ? 17.601 60.899 -9.513 1.00 48.08 133 VAL K CA 1
ATOM 11272 C C . VAL E 3 139 ? 17.692 59.372 -9.511 1.00 53.03 133 VAL K C 1
ATOM 11273 O O . VAL E 3 139 ? 18.747 58.807 -9.775 1.00 53.67 133 VAL K O 1
ATOM 11277 N N . CYS E 3 140 ? 16.588 58.728 -9.212 1.00 50.52 134 CYS K N 1
ATOM 11278 C CA . CYS E 3 140 ? 16.471 57.292 -9.308 1.00 53.27 134 CYS K CA 1
ATOM 11279 C C . CYS E 3 140 ? 15.319 56.880 -10.218 1.00 53.05 134 CYS K C 1
ATOM 11280 O O . CYS E 3 140 ? 14.204 57.355 -10.040 1.00 50.54 134 CYS K O 1
ATOM 11283 N N . PHE E 3 141 ? 15.578 56.011 -11.208 1.00 49.24 135 PHE K N 1
ATOM 11284 C CA . PHE E 3 141 ? 14.504 55.458 -12.025 1.00 47.05 135 PHE K CA 1
ATOM 11285 C C . PHE E 3 141 ? 14.198 54.034 -11.637 1.00 50.30 135 PHE K C 1
ATOM 11286 O O . PHE E 3 141 ? 15.120 53.231 -11.496 1.00 50.76 135 PHE K O 1
ATOM 11294 N N . LEU E 3 142 ? 12.905 53.738 -11.389 1.00 46.46 136 LEU K N 1
ATOM 11295 C CA . LEU E 3 142 ? 12.415 52.388 -11.061 1.00 47.08 136 LEU K CA 1
ATOM 11296 C C . LEU E 3 142 ? 11.526 52.000 -12.207 1.00 52.56 136 LEU K C 1
ATOM 11297 O O . LEU E 3 142 ? 10.396 52.486 -12.288 1.00 52.86 136 LEU K O 1
ATOM 11302 N N . ASN E 3 143 ? 12.059 51.180 -13.141 1.00 49.68 137 ASN K N 1
ATOM 11303 C CA . ASN E 3 143 ? 11.463 51.009 -14.463 1.00 48.79 137 ASN K CA 1
ATOM 11304 C C . ASN E 3 143 ? 10.878 49.635 -14.731 1.00 52.05 137 ASN K C 1
ATOM 11305 O O . ASN E 3 143 ? 11.481 48.625 -14.376 1.00 50.84 137 ASN K O 1
ATOM 11310 N N . ASN E 3 144 ? 9.700 49.622 -15.392 1.00 50.44 138 ASN K N 1
ATOM 11311 C CA . ASN E 3 144 ? 9.002 48.438 -15.925 1.00 51.79 138 ASN K CA 1
ATOM 11312 C C . ASN E 3 144 ? 8.672 47.393 -14.867 1.00 52.70 138 ASN K C 1
ATOM 11313 O O . ASN E 3 144 ? 9.023 46.239 -14.999 1.00 53.65 138 ASN K O 1
ATOM 11318 N N . PHE E 3 145 ? 7.973 47.812 -13.818 1.00 47.10 139 PHE K N 1
ATOM 11319 C CA . PHE E 3 145 ? 7.598 46.886 -12.756 1.00 46.47 139 PHE K CA 1
ATOM 11320 C C . PHE E 3 145 ? 6.085 46.663 -12.765 1.00 49.79 139 PHE K C 1
ATOM 11321 O O . PHE E 3 145 ? 5.345 47.418 -13.388 1.00 47.91 139 PHE K O 1
ATOM 11329 N N . TYR E 3 146 ? 5.639 45.637 -12.057 1.00 48.99 140 TYR K N 1
ATOM 11330 C CA . TYR E 3 146 ? 4.233 45.317 -11.875 1.00 49.40 140 TYR K CA 1
ATOM 11331 C C . TYR E 3 146 ? 4.104 44.461 -10.600 1.00 55.03 140 TYR K C 1
ATOM 11332 O O . TYR E 3 146 ? 4.889 43.532 -10.415 1.00 55.76 140 TYR K O 1
ATOM 11341 N N . PRO E 3 147 ? 3.121 44.724 -9.707 1.00 52.91 141 PRO K N 1
ATOM 11342 C CA . PRO E 3 147 ? 2.115 45.809 -9.734 1.00 50.66 141 PRO K CA 1
ATOM 11343 C C . PRO E 3 147 ? 2.627 47.235 -9.475 1.00 52.10 141 PRO K C 1
ATOM 11344 O O . PRO E 3 147 ? 3.817 47.445 -9.245 1.00 52.35 141 PRO K O 1
ATOM 11348 N N . LYS E 3 148 ? 1.722 48.208 -9.541 1.00 47.20 142 LYS K N 1
ATOM 11349 C CA . LYS E 3 148 ? 1.997 49.660 -9.397 1.00 44.96 142 LYS K CA 1
ATOM 11350 C C . LYS E 3 148 ? 2.631 50.060 -8.033 1.00 46.46 142 LYS K C 1
ATOM 11351 O O . LYS E 3 148 ? 3.528 50.902 -8.011 1.00 44.96 142 LYS K O 1
ATOM 11357 N N . ASP E 3 149 ? 2.153 49.485 -6.910 1.00 44.32 143 ASP K N 1
ATOM 11358 C CA . ASP E 3 149 ? 2.699 49.816 -5.594 1.00 44.76 143 ASP K CA 1
ATOM 11359 C C . ASP E 3 149 ? 4.205 49.500 -5.484 1.00 49.57 143 ASP K C 1
ATOM 11360 O O . ASP E 3 149 ? 4.636 48.408 -5.835 1.00 50.63 143 ASP K O 1
ATOM 11365 N N . ILE E 3 150 ? 4.991 50.474 -5.036 1.00 47.09 144 ILE K N 1
ATOM 11366 C CA . ILE E 3 150 ? 6.449 50.362 -4.839 1.00 46.70 144 ILE K CA 1
ATOM 11367 C C . ILE E 3 150 ? 6.868 51.424 -3.833 1.00 50.07 144 ILE K C 1
ATOM 11368 O O . ILE E 3 150 ? 6.193 52.448 -3.704 1.00 47.87 144 ILE K O 1
ATOM 11373 N N . ASN E 3 151 ? 7.984 51.184 -3.127 1.00 47.72 145 ASN K N 1
ATOM 11374 C CA . ASN E 3 151 ? 8.566 52.152 -2.214 1.00 46.47 145 ASN K CA 1
ATOM 11375 C C . ASN E 3 151 ? 10.026 52.339 -2.497 1.00 50.87 145 ASN K C 1
ATOM 11376 O O . ASN E 3 151 ? 10.714 51.408 -2.911 1.00 49.85 145 ASN K O 1
ATOM 11381 N N . VAL E 3 152 ? 10.492 53.558 -2.273 1.00 47.98 146 VAL K N 1
ATOM 11382 C CA . VAL E 3 152 ? 11.884 53.931 -2.423 1.00 49.38 146 VAL K CA 1
ATOM 11383 C C . VAL E 3 152 ? 12.374 54.467 -1.087 1.00 54.96 146 VAL K C 1
ATOM 11384 O O . VAL E 3 152 ? 11.610 55.049 -0.314 1.00 54.46 146 VAL K O 1
ATOM 11388 N N . LYS E 3 153 ? 13.625 54.170 -0.773 1.00 51.91 147 LYS K N 1
ATOM 11389 C CA . LYS E 3 153 ? 14.311 54.701 0.386 1.00 51.78 147 LYS K CA 1
ATOM 11390 C C . LYS E 3 153 ? 15.600 55.317 -0.139 1.00 54.80 147 LYS K C 1
ATOM 11391 O O . LYS E 3 153 ? 16.268 54.710 -0.986 1.00 54.15 147 LYS K O 1
ATOM 11397 N N . TRP E 3 154 ? 15.917 56.547 0.325 1.00 49.43 148 TRP K N 1
ATOM 11398 C CA . TRP E 3 154 ? 17.188 57.212 0.078 1.00 49.07 148 TRP K CA 1
ATOM 11399 C C . TRP E 3 154 ? 18.050 57.073 1.302 1.00 53.64 148 TRP K C 1
ATOM 11400 O O . TRP E 3 154 ? 17.580 57.298 2.428 1.00 53.52 148 TRP K O 1
ATOM 11411 N N . LYS E 3 155 ? 19.309 56.671 1.096 1.00 52.17 149 LYS K N 1
ATOM 11412 C CA . LYS E 3 155 ? 20.332 56.667 2.160 1.00 53.70 149 LYS K CA 1
ATOM 11413 C C . LYS E 3 155 ? 21.490 57.567 1.764 1.00 58.53 149 LYS K C 1
ATOM 11414 O O . LYS E 3 155 ? 21.933 57.538 0.614 1.00 58.20 149 LYS K O 1
ATOM 11420 N N . ILE E 3 156 ? 21.934 58.409 2.700 1.00 57.54 150 ILE K N 1
ATOM 11421 C CA . ILE E 3 156 ? 23.100 59.274 2.519 1.00 59.01 150 ILE K CA 1
ATOM 11422 C C . ILE E 3 156 ? 24.110 58.918 3.612 1.00 63.68 150 ILE K C 1
ATOM 11423 O O . ILE E 3 156 ? 23.811 59.109 4.796 1.00 63.22 150 ILE K O 1
ATOM 11428 N N . ASP E 3 157 ? 25.302 58.406 3.214 1.00 61.02 151 ASP K N 1
ATOM 11429 C CA . ASP E 3 157 ? 26.321 57.859 4.130 1.00 62.45 151 ASP K CA 1
ATOM 11430 C C . ASP E 3 157 ? 25.699 56.891 5.175 1.00 67.41 151 ASP K C 1
ATOM 11431 O O . ASP E 3 157 ? 25.966 57.004 6.380 1.00 65.94 151 ASP K O 1
ATOM 11436 N N . GLY E 3 158 ? 24.828 55.997 4.691 1.00 64.87 152 GLY K N 1
ATOM 11437 C CA . GLY E 3 158 ? 24.148 54.988 5.502 1.00 65.08 152 GLY K CA 1
ATOM 11438 C C . GLY E 3 158 ? 23.040 55.466 6.430 1.00 68.28 152 GLY K C 1
ATOM 11439 O O . GLY E 3 158 ? 22.579 54.692 7.271 1.00 69.16 152 GLY K O 1
ATOM 11440 N N . SER E 3 159 ? 22.615 56.736 6.308 1.00 62.25 153 SER K N 1
ATOM 11441 C CA . SER E 3 159 ? 21.500 57.300 7.074 1.00 60.55 153 SER K CA 1
ATOM 11442 C C . SER E 3 159 ? 20.335 57.586 6.146 1.00 61.54 153 SER K C 1
ATOM 11443 O O . SER E 3 159 ? 20.516 58.194 5.094 1.00 58.64 153 SER K O 1
ATOM 11446 N N . GLU E 3 160 ? 19.137 57.151 6.549 1.00 60.21 154 GLU K N 1
ATOM 11447 C CA . GLU E 3 160 ? 17.902 57.323 5.791 1.00 59.91 154 GLU K CA 1
ATOM 11448 C C . GLU E 3 160 ? 17.544 58.799 5.664 1.00 63.20 154 GLU K C 1
ATOM 11449 O O . GLU E 3 160 ? 17.589 59.537 6.644 1.00 62.45 154 GLU K O 1
ATOM 11455 N N . ARG E 3 161 ? 17.200 59.218 4.447 1.00 61.43 155 ARG K N 1
ATOM 11456 C CA . ARG E 3 161 ? 16.799 60.582 4.156 1.00 61.34 155 ARG K CA 1
ATOM 11457 C C . ARG E 3 161 ? 15.351 60.619 3.636 1.00 64.33 155 ARG K C 1
ATOM 11458 O O . ARG E 3 161 ? 15.057 60.027 2.598 1.00 61.79 155 ARG K O 1
ATOM 11466 N N . GLN E 3 162 ? 14.455 61.321 4.350 1.00 64.22 156 GLN K N 1
ATOM 11467 C CA . GLN E 3 162 ? 13.038 61.435 3.954 1.00 65.25 156 GLN K CA 1
ATOM 11468 C C . GLN E 3 162 ? 12.651 62.774 3.306 1.00 70.58 156 GLN K C 1
ATOM 11469 O O . GLN E 3 162 ? 11.860 62.798 2.360 1.00 72.07 156 GLN K O 1
ATOM 11475 N N . ASN E 3 163 ? 13.219 63.872 3.799 1.00 67.14 157 ASN K N 1
ATOM 11476 C CA . ASN E 3 163 ? 12.934 65.228 3.336 1.00 65.64 157 ASN K CA 1
ATOM 11477 C C . ASN E 3 163 ? 13.584 65.488 1.992 1.00 64.45 157 ASN K C 1
ATOM 11478 O O . ASN E 3 163 ? 14.727 65.079 1.763 1.00 63.34 157 ASN K O 1
ATOM 11483 N N . GLY E 3 164 ? 12.843 66.176 1.128 1.00 59.05 158 GLY K N 1
ATOM 11484 C CA . GLY E 3 164 ? 13.324 66.629 -0.174 1.00 58.14 158 GLY K CA 1
ATOM 11485 C C . GLY E 3 164 ? 13.175 65.594 -1.267 1.00 57.67 158 GLY K C 1
ATOM 11486 O O . GLY E 3 164 ? 13.750 65.757 -2.342 1.00 56.57 158 GLY K O 1
ATOM 11487 N N . VAL E 3 165 ? 12.370 64.547 -1.007 1.00 53.49 159 VAL K N 1
ATOM 11488 C CA . VAL E 3 165 ? 12.118 63.402 -1.903 1.00 51.46 159 VAL K CA 1
ATOM 11489 C C . VAL E 3 165 ? 10.787 63.555 -2.604 1.00 57.20 159 VAL K C 1
ATOM 11490 O O . VAL E 3 165 ? 9.744 63.566 -1.942 1.00 58.15 159 VAL K O 1
ATOM 11494 N N . LEU E 3 166 ? 10.801 63.600 -3.946 1.00 53.47 160 LEU K N 1
ATOM 11495 C CA . LEU E 3 166 ? 9.550 63.615 -4.697 1.00 52.32 160 LEU K CA 1
ATOM 11496 C C . LEU E 3 166 ? 9.480 62.475 -5.681 1.00 52.86 160 LEU K C 1
ATOM 11497 O O . LEU E 3 166 ? 10.430 62.232 -6.423 1.00 51.71 160 LEU K O 1
ATOM 11502 N N . ASN E 3 167 ? 8.372 61.742 -5.642 1.00 49.32 161 ASN K N 1
ATOM 11503 C CA . ASN E 3 167 ? 8.158 60.570 -6.488 1.00 49.07 161 ASN K CA 1
ATOM 11504 C C . ASN E 3 167 ? 7.087 60.837 -7.525 1.00 53.11 161 ASN K C 1
ATOM 11505 O O . ASN E 3 167 ? 6.090 61.510 -7.232 1.00 53.71 161 ASN K O 1
ATOM 11510 N N . SER E 3 168 ? 7.302 60.324 -8.739 1.00 47.26 162 SER K N 1
ATOM 11511 C CA . SER E 3 168 ? 6.308 60.388 -9.806 1.00 43.37 162 SER K CA 1
ATOM 11512 C C . SER E 3 168 ? 6.165 59.079 -10.587 1.00 45.61 162 SER K C 1
ATOM 11513 O O . SER E 3 168 ? 7.140 58.578 -11.142 1.00 44.92 162 SER K O 1
ATOM 11516 N N . TRP E 3 169 ? 4.928 58.548 -10.656 1.00 43.88 163 TRP K N 1
ATOM 11517 C CA . TRP E 3 169 ? 4.586 57.288 -11.342 1.00 44.83 163 TRP K CA 1
ATOM 11518 C C . TRP E 3 169 ? 4.088 57.623 -12.758 1.00 46.75 163 TRP K C 1
ATOM 11519 O O . TRP E 3 169 ? 3.304 58.558 -12.931 1.00 43.40 163 TRP K O 1
ATOM 11530 N N . THR E 3 170 ? 4.531 56.866 -13.752 1.00 44.29 164 THR K N 1
ATOM 11531 C CA . THR E 3 170 ? 3.958 56.977 -15.100 1.00 45.08 164 THR K CA 1
ATOM 11532 C C . THR E 3 170 ? 2.562 56.338 -15.101 1.00 50.42 164 THR K C 1
ATOM 11533 O O . THR E 3 170 ? 2.190 55.570 -14.187 1.00 46.78 164 THR K O 1
ATOM 11537 N N . ASP E 3 171 ? 1.800 56.658 -16.140 1.00 49.20 165 ASP K N 1
ATOM 11538 C CA . ASP E 3 171 ? 0.585 55.902 -16.447 1.00 49.43 165 ASP K CA 1
ATOM 11539 C C . ASP E 3 171 ? 0.983 54.533 -16.990 1.00 51.60 165 ASP K C 1
ATOM 11540 O O . ASP E 3 171 ? 2.073 54.380 -17.580 1.00 50.75 165 ASP K O 1
ATOM 11545 N N . GLN E 3 172 ? 0.119 53.521 -16.775 1.00 47.34 166 GLN K N 1
ATOM 11546 C CA . GLN E 3 172 ? 0.366 52.169 -17.276 1.00 46.58 166 GLN K CA 1
ATOM 11547 C C . GLN E 3 172 ? 0.894 52.186 -18.723 1.00 50.17 166 GLN K C 1
ATOM 11548 O O . GLN E 3 172 ? 0.322 52.859 -19.580 1.00 49.14 166 GLN K O 1
ATOM 11554 N N . ASP E 3 173 ? 1.993 51.485 -18.976 1.00 47.22 167 ASP K N 1
ATOM 11555 C CA . ASP E 3 173 ? 2.648 51.497 -20.276 1.00 47.69 167 ASP K CA 1
ATOM 11556 C C . ASP E 3 173 ? 1.754 50.828 -21.362 1.00 53.67 167 ASP K C 1
ATOM 11557 O O . ASP E 3 173 ? 1.203 49.736 -21.137 1.00 52.03 167 ASP K O 1
ATOM 11562 N N . SER E 3 174 ? 1.656 51.472 -22.554 1.00 50.88 168 SER K N 1
ATOM 11563 C CA . SER E 3 174 ? 0.758 51.021 -23.629 1.00 50.89 168 SER K CA 1
ATOM 11564 C C . SER E 3 174 ? 1.254 49.768 -24.361 1.00 55.93 168 SER K C 1
ATOM 11565 O O . SER E 3 174 ? 0.479 49.138 -25.064 1.00 56.57 168 SER K O 1
ATOM 11568 N N . LYS E 3 175 ? 2.537 49.416 -24.211 1.00 54.19 169 LYS K N 1
ATOM 11569 C CA . LYS E 3 175 ? 3.141 48.269 -24.867 1.00 55.43 169 LYS K CA 1
ATOM 11570 C C . LYS E 3 175 ? 3.261 47.025 -23.971 1.00 56.98 169 LYS K C 1
ATOM 11571 O O . LYS E 3 175 ? 3.019 45.919 -24.450 1.00 56.88 169 LYS K O 1
ATOM 11577 N N . ASP E 3 176 ? 3.611 47.186 -22.677 1.00 52.48 170 ASP K N 1
ATOM 11578 C CA . ASP E 3 176 ? 3.880 46.010 -21.834 1.00 53.12 170 ASP K CA 1
ATOM 11579 C C . ASP E 3 176 ? 3.051 45.962 -20.541 1.00 56.08 170 ASP K C 1
ATOM 11580 O O . ASP E 3 176 ? 3.168 45.003 -19.770 1.00 56.47 170 ASP K O 1
ATOM 11585 N N . SER E 3 177 ? 2.222 47.003 -20.311 1.00 51.60 171 SER K N 1
ATOM 11586 C CA . SER E 3 177 ? 1.296 47.120 -19.171 1.00 50.93 171 SER K CA 1
ATOM 11587 C C . SER E 3 177 ? 2.026 47.290 -17.802 1.00 52.97 171 SER K C 1
ATOM 11588 O O . SER E 3 177 ? 1.391 47.136 -16.761 1.00 50.77 171 SER K O 1
ATOM 11591 N N . THR E 3 178 ? 3.339 47.604 -17.814 1.00 50.06 172 THR K N 1
ATOM 11592 C CA . THR E 3 178 ? 4.082 47.927 -16.580 1.00 50.27 172 THR K CA 1
ATOM 11593 C C . THR E 3 178 ? 3.929 49.397 -16.140 1.00 52.14 172 THR K C 1
ATOM 11594 O O . THR E 3 178 ? 3.401 50.242 -16.878 1.00 50.74 172 THR K O 1
ATOM 11598 N N . TYR E 3 179 ? 4.374 49.669 -14.902 1.00 47.58 173 TYR K N 1
ATOM 11599 C CA . TYR E 3 179 ? 4.570 51.010 -14.361 1.00 44.74 173 TYR K CA 1
ATOM 11600 C C . TYR E 3 179 ? 6.047 51.288 -14.197 1.00 48.26 173 TYR K C 1
ATOM 11601 O O . TYR E 3 179 ? 6.852 50.371 -14.086 1.00 49.45 173 TYR K O 1
ATOM 11610 N N . SER E 3 180 ? 6.397 52.565 -14.211 1.00 46.48 174 SER K N 1
ATOM 11611 C CA . SER E 3 180 ? 7.703 53.113 -13.873 1.00 44.78 174 SER K CA 1
ATOM 11612 C C . SER E 3 180 ? 7.489 54.254 -12.892 1.00 46.96 174 SER K C 1
ATOM 11613 O O . SER E 3 180 ? 6.400 54.843 -12.827 1.00 45.29 174 SER K O 1
ATOM 11616 N N . MET E 3 181 ? 8.496 54.491 -12.070 1.00 44.30 175 MET K N 1
ATOM 11617 C CA . MET E 3 181 ? 8.514 55.577 -11.107 1.00 43.77 175 MET K CA 1
ATOM 11618 C C . MET E 3 181 ? 9.879 56.280 -11.066 1.00 47.36 175 MET K C 1
ATOM 11619 O O . MET E 3 181 ? 10.923 55.629 -11.089 1.00 48.62 175 MET K O 1
ATOM 11624 N N . SER E 3 182 ? 9.839 57.614 -11.003 1.00 42.20 176 SER K N 1
ATOM 11625 C CA . SER E 3 182 ? 10.966 58.507 -10.785 1.00 42.82 176 SER K CA 1
ATOM 11626 C C . SER E 3 182 ? 11.024 58.901 -9.290 1.00 47.86 176 SER K C 1
ATOM 11627 O O . SER E 3 182 ? 9.999 59.237 -8.703 1.00 47.69 176 SER K O 1
ATOM 11630 N N . SER E 3 183 ? 12.198 58.856 -8.681 1.00 44.05 177 SER K N 1
ATOM 11631 C CA . SER E 3 183 ? 12.387 59.412 -7.344 1.00 44.83 177 SER K CA 1
ATOM 11632 C C . SER E 3 183 ? 13.503 60.431 -7.402 1.00 50.41 177 SER K C 1
ATOM 11633 O O . SER E 3 183 ? 14.599 60.116 -7.870 1.00 51.35 177 SER K O 1
ATOM 11636 N N . THR E 3 184 ? 13.210 61.665 -6.979 1.00 47.69 178 THR K N 1
ATOM 11637 C CA . THR E 3 184 ? 14.190 62.759 -7.018 1.00 48.80 178 THR K CA 1
ATOM 11638 C C . THR E 3 184 ? 14.455 63.283 -5.631 1.00 52.96 178 THR K C 1
ATOM 11639 O O . THR E 3 184 ? 13.533 63.719 -4.943 1.00 53.01 178 THR K O 1
ATOM 11643 N N . LEU E 3 185 ? 15.717 63.213 -5.215 1.00 50.55 179 LEU K N 1
ATOM 11644 C CA . LEU E 3 185 ? 16.175 63.789 -3.960 1.00 48.90 179 LEU K CA 1
ATOM 11645 C C . LEU E 3 185 ? 16.830 65.150 -4.238 1.00 53.61 179 LEU K C 1
ATOM 11646 O O . LEU E 3 185 ? 17.881 65.204 -4.862 1.00 55.08 179 LEU K O 1
ATOM 11651 N N . THR E 3 186 ? 16.212 66.245 -3.786 1.00 51.01 180 THR K N 1
ATOM 11652 C CA . THR E 3 186 ? 16.780 67.583 -4.015 1.00 52.47 180 THR K CA 1
ATOM 11653 C C . THR E 3 186 ? 17.507 68.125 -2.785 1.00 58.95 180 THR K C 1
ATOM 11654 O O . THR E 3 186 ? 16.920 68.249 -1.715 1.00 57.74 180 THR K O 1
ATOM 11658 N N . LEU E 3 187 ? 18.798 68.426 -2.959 1.00 59.06 181 LEU K N 1
ATOM 11659 C CA . LEU E 3 187 ? 19.695 69.010 -1.958 1.00 61.36 181 LEU K CA 1
ATOM 11660 C C . LEU E 3 187 ? 20.297 70.298 -2.498 1.00 67.22 181 LEU K C 1
ATOM 11661 O O . LEU E 3 187 ? 20.267 70.530 -3.706 1.00 66.86 181 LEU K O 1
ATOM 11666 N N . THR E 3 188 ? 20.876 71.131 -1.618 1.00 66.00 182 THR K N 1
ATOM 11667 C CA . THR E 3 188 ? 21.758 72.223 -2.070 1.00 66.27 182 THR K CA 1
ATOM 11668 C C . THR E 3 188 ? 23.104 71.609 -2.492 1.00 67.67 182 THR K C 1
ATOM 11669 O O . THR E 3 188 ? 23.409 70.478 -2.082 1.00 65.85 182 THR K O 1
ATOM 11673 N N . LYS E 3 189 ? 23.889 72.323 -3.325 1.00 65.21 183 LYS K N 1
ATOM 11674 C CA . LYS E 3 189 ? 25.261 71.916 -3.672 1.00 66.78 183 LYS K CA 1
ATOM 11675 C C . LYS E 3 189 ? 26.094 71.689 -2.386 1.00 71.71 183 LYS K C 1
ATOM 11676 O O . LYS E 3 189 ? 26.849 70.709 -2.306 1.00 70.55 183 LYS K O 1
ATOM 11682 N N . ASP E 3 190 ? 25.911 72.574 -1.376 1.00 69.58 184 ASP K N 1
ATOM 11683 C CA . ASP E 3 190 ? 26.608 72.503 -0.093 1.00 70.92 184 ASP K CA 1
ATOM 11684 C C . ASP E 3 190 ? 26.314 71.219 0.693 1.00 73.58 184 ASP K C 1
ATOM 11685 O O . ASP E 3 190 ? 27.261 70.550 1.101 1.00 72.44 184 ASP K O 1
ATOM 11690 N N . GLU E 3 191 ? 25.013 70.856 0.874 1.00 69.58 185 GLU K N 1
ATOM 11691 C CA . GLU E 3 191 ? 24.618 69.592 1.513 1.00 68.64 185 GLU K CA 1
ATOM 11692 C C . GLU E 3 191 ? 25.206 68.392 0.782 1.00 68.59 185 GLU K C 1
ATOM 11693 O O . GLU E 3 191 ? 25.754 67.490 1.420 1.00 68.94 185 GLU K O 1
ATOM 11699 N N . TYR E 3 192 ? 25.068 68.388 -0.563 1.00 61.70 186 TYR K N 1
ATOM 11700 C CA . TYR E 3 192 ? 25.539 67.326 -1.446 1.00 59.89 186 TYR K CA 1
ATOM 11701 C C . TYR E 3 192 ? 27.031 67.027 -1.250 1.00 64.01 186 TYR K C 1
ATOM 11702 O O . TYR E 3 192 ? 27.412 65.869 -1.067 1.00 61.51 186 TYR K O 1
ATOM 11711 N N . GLU E 3 193 ? 27.850 68.081 -1.233 1.00 63.57 187 GLU K N 1
ATOM 11712 C CA . GLU E 3 193 ? 29.301 68.004 -1.107 1.00 65.62 187 GLU K CA 1
ATOM 11713 C C . GLU E 3 193 ? 29.799 67.666 0.294 1.00 72.08 187 GLU K C 1
ATOM 11714 O O . GLU E 3 193 ? 30.998 67.417 0.460 1.00 75.25 187 GLU K O 1
ATOM 11720 N N . ARG E 3 194 ? 28.884 67.642 1.291 1.00 66.83 188 ARG K N 1
ATOM 11721 C CA A ARG E 3 194 ? 29.193 67.298 2.685 0.50 67.29 188 ARG K CA 1
ATOM 11722 C CA B ARG E 3 194 ? 29.200 67.303 2.678 0.50 66.98 188 ARG K CA 1
ATOM 11723 C C . ARG E 3 194 ? 29.173 65.781 2.909 1.00 69.12 188 ARG K C 1
ATOM 11724 O O . ARG E 3 194 ? 29.542 65.315 3.992 1.00 69.00 188 ARG K O 1
ATOM 11739 N N . HIS E 3 195 ? 28.748 65.009 1.885 1.00 63.62 189 HIS K N 1
ATOM 11740 C CA . HIS E 3 195 ? 28.576 63.555 1.974 1.00 63.15 189 HIS K CA 1
ATOM 11741 C C . HIS E 3 195 ? 29.176 62.822 0.783 1.00 65.90 189 HIS K C 1
ATOM 11742 O O . HIS E 3 195 ? 29.369 63.417 -0.283 1.00 65.82 189 HIS K O 1
ATOM 11749 N N . ASN E 3 196 ? 29.430 61.515 0.948 1.00 62.53 190 ASN K N 1
ATOM 11750 C CA . ASN E 3 196 ? 30.127 60.708 -0.060 1.00 63.55 190 ASN K CA 1
ATOM 11751 C C . ASN E 3 196 ? 29.244 59.692 -0.774 1.00 65.84 190 ASN K C 1
ATOM 11752 O O . ASN E 3 196 ? 29.222 59.666 -2.004 1.00 64.42 190 ASN K O 1
ATOM 11757 N N . SER E 3 197 ? 28.541 58.852 -0.003 1.00 61.72 191 SER K N 1
ATOM 11758 C CA . SER E 3 197 ? 27.789 57.717 -0.521 1.00 60.17 191 SER K CA 1
ATOM 11759 C C . SER E 3 197 ? 26.315 58.076 -0.606 1.00 60.21 191 SER K C 1
ATOM 11760 O O . SER E 3 197 ? 25.737 58.580 0.364 1.00 59.28 191 SER K O 1
ATOM 11763 N N . TYR E 3 198 ? 25.735 57.848 -1.783 1.00 55.79 192 TYR K N 1
ATOM 11764 C CA . TYR E 3 198 ? 24.324 58.073 -2.103 1.00 54.75 192 TYR K CA 1
ATOM 11765 C C . TYR E 3 198 ? 23.681 56.797 -2.597 1.00 57.97 192 TYR K C 1
ATOM 11766 O O . TYR E 3 198 ? 24.143 56.211 -3.569 1.00 58.65 192 TYR K O 1
ATOM 11775 N N . THR E 3 199 ? 22.592 56.391 -1.946 1.00 54.11 193 THR K N 1
ATOM 11776 C CA . THR E 3 199 ? 21.910 55.131 -2.238 1.00 53.84 193 THR K CA 1
ATOM 11777 C C . THR E 3 199 ? 20.410 55.314 -2.465 1.00 56.43 193 THR K C 1
ATOM 11778 O O . THR E 3 199 ? 19.723 56.006 -1.711 1.00 53.49 193 THR K O 1
ATOM 11782 N N . CYS E 3 200 ? 19.936 54.646 -3.499 1.00 56.07 194 CYS K N 1
ATOM 11783 C CA . CYS E 3 200 ? 18.554 54.471 -3.835 1.00 58.01 194 CYS K CA 1
ATOM 11784 C C . CYS E 3 200 ? 18.165 52.994 -3.602 1.00 58.47 194 CYS K C 1
ATOM 11785 O O . CYS E 3 200 ? 18.768 52.118 -4.216 1.00 57.88 194 CYS K O 1
ATOM 11788 N N . GLU E 3 201 ? 17.163 52.707 -2.735 1.00 54.36 195 GLU K N 1
ATOM 11789 C CA . GLU E 3 201 ? 16.696 51.327 -2.529 1.00 54.52 195 GLU K CA 1
ATOM 11790 C C . GLU E 3 201 ? 15.235 51.166 -2.905 1.00 57.54 195 GLU K C 1
ATOM 11791 O O . GLU E 3 201 ? 14.406 51.894 -2.373 1.00 58.11 195 GLU K O 1
ATOM 11797 N N . ALA E 3 202 ? 14.913 50.195 -3.786 1.00 52.62 196 ALA K N 1
ATOM 11798 C CA . ALA E 3 202 ? 13.533 49.931 -4.233 1.00 51.14 196 ALA K CA 1
ATOM 11799 C C . ALA E 3 202 ? 12.965 48.698 -3.501 1.00 57.09 196 ALA K C 1
ATOM 11800 O O . ALA E 3 202 ? 13.595 47.629 -3.500 1.00 56.79 196 ALA K O 1
ATOM 11802 N N . THR E 3 203 ? 11.782 48.854 -2.866 1.00 52.80 197 THR K N 1
ATOM 11803 C CA . THR E 3 203 ? 11.066 47.739 -2.226 1.00 52.34 197 THR K CA 1
ATOM 11804 C C . THR E 3 203 ? 9.789 47.467 -3.003 1.00 51.70 197 THR K C 1
ATOM 11805 O O . THR E 3 203 ? 9.008 48.385 -3.229 1.00 47.99 197 THR K O 1
ATOM 11809 N N . HIS E 3 204 ? 9.596 46.209 -3.421 1.00 49.25 198 HIS K N 1
ATOM 11810 C CA . HIS E 3 204 ? 8.518 45.777 -4.322 1.00 47.87 198 HIS K CA 1
ATOM 11811 C C . HIS E 3 204 ? 8.154 44.368 -3.946 1.00 55.23 198 HIS K C 1
ATOM 11812 O O . HIS E 3 204 ? 9.007 43.657 -3.404 1.00 55.70 198 HIS K O 1
ATOM 11819 N N . LYS E 3 205 ? 6.903 43.931 -4.233 1.00 52.38 199 LYS K N 1
ATOM 11820 C CA . LYS E 3 205 ? 6.457 42.595 -3.805 1.00 53.76 199 LYS K CA 1
ATOM 11821 C C . LYS E 3 205 ? 7.209 41.440 -4.488 1.00 58.90 199 LYS K C 1
ATOM 11822 O O . LYS E 3 205 ? 7.193 40.324 -3.969 1.00 59.38 199 LYS K O 1
ATOM 11828 N N . THR E 3 206 ? 7.862 41.708 -5.642 1.00 54.97 200 THR K N 1
ATOM 11829 C CA . THR E 3 206 ? 8.594 40.673 -6.399 1.00 55.67 200 THR K CA 1
ATOM 11830 C C . THR E 3 206 ? 9.833 40.143 -5.676 1.00 61.90 200 THR K C 1
ATOM 11831 O O . THR E 3 206 ? 10.380 39.138 -6.103 1.00 65.60 200 THR K O 1
ATOM 11835 N N . SER E 3 207 ? 10.288 40.809 -4.608 1.00 58.78 201 SER K N 1
ATOM 11836 C CA . SER E 3 207 ? 11.437 40.350 -3.842 1.00 61.62 201 SER K CA 1
ATOM 11837 C C . SER E 3 207 ? 11.332 40.725 -2.364 1.00 65.81 201 SER K C 1
ATOM 11838 O O . SER E 3 207 ? 10.882 41.810 -2.001 1.00 63.98 201 SER K O 1
ATOM 11841 N N . THR E 3 208 ? 11.772 39.812 -1.529 1.00 63.77 202 THR K N 1
ATOM 11842 C CA . THR E 3 208 ? 11.942 39.942 -0.085 1.00 65.17 202 THR K CA 1
ATOM 11843 C C . THR E 3 208 ? 13.071 40.952 0.212 1.00 69.49 202 THR K C 1
ATOM 11844 O O . THR E 3 208 ? 13.061 41.611 1.250 1.00 69.48 202 THR K O 1
ATOM 11848 N N . SER E 3 209 ? 14.049 41.049 -0.692 1.00 66.08 203 SER K N 1
ATOM 11849 C CA . SER E 3 209 ? 15.178 41.945 -0.498 1.00 66.55 203 SER K CA 1
ATOM 11850 C C . SER E 3 209 ? 15.081 43.163 -1.422 1.00 65.26 203 SER K C 1
ATOM 11851 O O . SER E 3 209 ? 14.695 43.018 -2.586 1.00 62.70 203 SER K O 1
ATOM 11854 N N . PRO E 3 210 ? 15.386 44.380 -0.911 1.00 61.46 204 PRO K N 1
ATOM 11855 C CA . PRO E 3 210 ? 15.407 45.553 -1.797 1.00 60.16 204 PRO K CA 1
ATOM 11856 C C . PRO E 3 210 ? 16.457 45.506 -2.908 1.00 63.90 204 PRO K C 1
ATOM 11857 O O . PRO E 3 210 ? 17.497 44.858 -2.754 1.00 65.29 204 PRO K O 1
ATOM 11861 N N . ILE E 3 211 ? 16.158 46.157 -4.039 1.00 57.98 205 ILE K N 1
ATOM 11862 C CA . ILE E 3 211 ? 17.144 46.416 -5.086 1.00 59.09 205 ILE K CA 1
ATOM 11863 C C . ILE E 3 211 ? 17.857 47.739 -4.743 1.00 61.62 205 ILE K C 1
ATOM 11864 O O . ILE E 3 211 ? 17.211 48.774 -4.653 1.00 59.29 205 ILE K O 1
ATOM 11869 N N . VAL E 3 212 ? 19.187 47.676 -4.585 1.00 59.88 206 VAL K N 1
ATOM 11870 C CA . VAL E 3 212 ? 20.062 48.756 -4.129 1.00 60.37 206 VAL K CA 1
ATOM 11871 C C . VAL E 3 212 ? 20.948 49.265 -5.282 1.00 65.53 206 VAL K C 1
ATOM 11872 O O . VAL E 3 212 ? 21.651 48.482 -5.915 1.00 66.79 206 VAL K O 1
ATOM 11876 N N . LYS E 3 213 ? 20.881 50.575 -5.566 1.00 60.78 207 LYS K N 1
ATOM 11877 C CA . LYS E 3 213 ? 21.798 51.251 -6.485 1.00 59.80 207 LYS K CA 1
ATOM 11878 C C . LYS E 3 213 ? 22.443 52.404 -5.751 1.00 62.38 207 LYS K C 1
ATOM 11879 O O . LYS E 3 213 ? 21.762 53.162 -5.061 1.00 61.16 207 LYS K O 1
ATOM 11885 N N . SER E 3 214 ? 23.764 52.511 -5.882 1.00 59.31 208 SER K N 1
ATOM 11886 C CA . SER E 3 214 ? 24.590 53.463 -5.149 1.00 59.17 208 SER K CA 1
ATOM 11887 C C . SER E 3 214 ? 25.678 54.056 -6.030 1.00 63.20 208 SER K C 1
ATOM 11888 O O . SER E 3 214 ? 26.037 53.490 -7.069 1.00 62.54 208 SER K O 1
ATOM 11891 N N . PHE E 3 215 ? 26.180 55.219 -5.611 1.00 60.05 209 PHE K N 1
ATOM 11892 C CA . PHE E 3 215 ? 27.399 55.825 -6.131 1.00 60.17 209 PHE K CA 1
ATOM 11893 C C . PHE E 3 215 ? 28.119 56.539 -5.007 1.00 62.90 209 PHE K C 1
ATOM 11894 O O . PHE E 3 215 ? 27.503 56.900 -3.994 1.00 59.32 209 PHE K O 1
ATOM 11902 N N . ASN E 3 216 ? 29.435 56.701 -5.178 1.00 63.31 210 ASN K N 1
ATOM 11903 C CA . ASN E 3 216 ? 30.258 57.570 -4.345 1.00 65.42 210 ASN K CA 1
ATOM 11904 C C . ASN E 3 216 ? 30.544 58.858 -5.113 1.00 71.83 210 ASN K C 1
ATOM 11905 O O . ASN E 3 216 ? 30.961 58.809 -6.278 1.00 70.78 210 ASN K O 1
ATOM 11910 N N . ARG E 3 217 ? 30.252 60.002 -4.474 1.00 71.41 211 ARG K N 1
ATOM 11911 C CA . ARG E 3 217 ? 30.422 61.343 -5.036 1.00 74.12 211 ARG K CA 1
ATOM 11912 C C . ARG E 3 217 ? 31.889 61.575 -5.400 1.00 87.57 211 ARG K C 1
ATOM 11913 O O . ARG E 3 217 ? 32.179 62.020 -6.515 1.00 88.16 211 ARG K O 1
ATOM 11921 N N . ASN E 3 218 ? 32.801 61.241 -4.468 1.00 90.87 212 ASN K N 1
ATOM 11922 C CA . ASN E 3 218 ? 34.243 61.440 -4.612 1.00 96.19 212 ASN K CA 1
ATOM 11923 C C . ASN E 3 218 ? 34.827 60.583 -5.746 1.00 106.82 212 ASN K C 1
ATOM 11924 O O . ASN E 3 218 ? 35.456 61.124 -6.662 1.00 108.81 212 ASN K O 1
ATOM 11929 N N . GLU E 3 219 ? 34.569 59.261 -5.703 1.00 105.30 213 GLU K N 1
ATOM 11930 C CA . GLU E 3 219 ? 35.014 58.280 -6.701 1.00 106.56 213 GLU K CA 1
ATOM 11931 C C . GLU E 3 219 ? 34.324 58.478 -8.065 1.00 109.84 213 GLU K C 1
ATOM 11932 O O . GLU E 3 219 ? 33.259 59.093 -8.129 1.00 108.23 213 GLU K O 1
ATOM 11938 N N . CYS E 3 220 ? 34.971 58.002 -9.153 1.00 107.65 214 CYS K N 1
ATOM 11939 C CA . CYS E 3 220 ? 34.438 57.888 -10.524 1.00 109.77 214 CYS K CA 1
ATOM 11940 C C . CYS E 3 220 ? 35.338 56.931 -11.338 1.00 131.10 214 CYS K C 1
ATOM 11941 O O . CYS E 3 220 ? 34.952 55.751 -11.492 1.00 131.85 214 CYS K O 1
ATOM 11945 N N . ASP F 3 3 ? -42.550 18.243 -16.594 1.00 69.21 1 ASP L N 1
ATOM 11946 C CA . ASP F 3 3 ? -41.242 17.884 -17.164 1.00 67.22 1 ASP L CA 1
ATOM 11947 C C . ASP F 3 3 ? -40.997 16.377 -17.133 1.00 69.93 1 ASP L C 1
ATOM 11948 O O . ASP F 3 3 ? -41.279 15.721 -16.119 1.00 70.37 1 ASP L O 1
ATOM 11953 N N . ILE F 3 4 ? -40.461 15.830 -18.240 1.00 63.55 2 ILE L N 1
ATOM 11954 C CA . ILE F 3 4 ? -40.047 14.431 -18.270 1.00 61.47 2 ILE L CA 1
ATOM 11955 C C . ILE F 3 4 ? -38.736 14.283 -17.491 1.00 64.55 2 ILE L C 1
ATOM 11956 O O . ILE F 3 4 ? -37.771 15.007 -17.758 1.00 64.49 2 ILE L O 1
ATOM 11961 N N . VAL F 3 5 ? -38.747 13.398 -16.471 1.00 58.85 3 VAL L N 1
ATOM 11962 C CA . VAL F 3 5 ? -37.573 13.002 -15.691 1.00 56.14 3 VAL L CA 1
ATOM 11963 C C . VAL F 3 5 ? -37.098 11.637 -16.207 1.00 57.17 3 VAL L C 1
ATOM 11964 O O . VAL F 3 5 ? -37.902 10.712 -16.350 1.00 56.58 3 VAL L O 1
ATOM 11968 N N . LEU F 3 6 ? -35.794 11.531 -16.511 1.00 50.72 4 LEU L N 1
ATOM 11969 C CA . LEU F 3 6 ? -35.191 10.266 -16.928 1.00 48.78 4 LEU L CA 1
ATOM 11970 C C . LEU F 3 6 ? -34.389 9.699 -15.776 1.00 53.29 4 LEU L C 1
ATOM 11971 O O . LEU F 3 6 ? -33.513 10.384 -15.257 1.00 52.74 4 LEU L O 1
ATOM 11976 N N . THR F 3 7 ? -34.685 8.465 -15.369 1.00 52.69 5 THR L N 1
ATOM 11977 C CA . THR F 3 7 ? -33.978 7.796 -14.262 1.00 53.11 5 THR L CA 1
ATOM 11978 C C . THR F 3 7 ? -33.172 6.626 -14.835 1.00 55.53 5 THR L C 1
ATOM 11979 O O . THR F 3 7 ? -33.749 5.722 -15.426 1.00 53.51 5 THR L O 1
ATOM 11983 N N . GLN F 3 8 ? -31.846 6.674 -14.676 1.00 53.43 6 GLN L N 1
ATOM 11984 C CA . GLN F 3 8 ? -30.933 5.603 -15.073 1.00 52.56 6 GLN L CA 1
ATOM 11985 C C . GLN F 3 8 ? -30.679 4.675 -13.911 1.00 58.14 6 GLN L C 1
ATOM 11986 O O . GLN F 3 8 ? -30.644 5.114 -12.762 1.00 59.29 6 GLN L O 1
ATOM 11992 N N . SER F 3 9 ? -30.524 3.386 -14.212 1.00 54.10 7 SER L N 1
ATOM 11993 C CA . SER F 3 9 ? -30.041 2.393 -13.275 1.00 53.75 7 SER L CA 1
ATOM 11994 C C . SER F 3 9 ? -29.123 1.393 -13.979 1.00 57.38 7 SER L C 1
ATOM 11995 O O . SER F 3 9 ? -29.379 1.038 -15.132 1.00 56.23 7 SER L O 1
ATOM 11998 N N . PRO F 3 10 ? -28.023 0.964 -13.315 1.00 53.40 8 PRO L N 1
ATOM 11999 C CA . PRO F 3 10 ? -27.525 1.440 -12.003 1.00 52.48 8 PRO L CA 1
ATOM 12000 C C . PRO F 3 10 ? -26.794 2.784 -12.152 1.00 56.59 8 PRO L C 1
ATOM 12001 O O . PRO F 3 10 ? -26.596 3.236 -13.265 1.00 56.46 8 PRO L O 1
ATOM 12005 N N . ALA F 3 11 ? -26.416 3.431 -11.052 1.00 54.05 9 ALA L N 1
ATOM 12006 C CA . ALA F 3 11 ? -25.592 4.641 -11.094 1.00 52.52 9 ALA L CA 1
ATOM 12007 C C . ALA F 3 11 ? -24.165 4.264 -11.514 1.00 51.12 9 ALA L C 1
ATOM 12008 O O . ALA F 3 11 ? -23.453 5.083 -12.093 1.00 47.94 9 ALA L O 1
ATOM 12010 N N . SER F 3 12 ? -23.735 3.036 -11.173 1.00 47.56 10 SER L N 1
ATOM 12011 C CA . SER F 3 12 ? -22.412 2.538 -11.533 1.00 47.52 10 SER L CA 1
ATOM 12012 C C . SER F 3 12 ? -22.453 1.039 -11.830 1.00 51.48 10 SER L C 1
ATOM 12013 O O . SER F 3 12 ? -23.232 0.306 -11.233 1.00 51.81 10 SER L O 1
ATOM 12016 N N . LEU F 3 13 ? -21.654 0.603 -12.807 1.00 48.09 11 LEU L N 1
ATOM 12017 C CA . LEU F 3 13 ? -21.589 -0.780 -13.258 1.00 48.84 11 LEU L CA 1
ATOM 12018 C C . LEU F 3 13 ? -20.106 -1.173 -13.317 1.00 51.91 11 LEU L C 1
ATOM 12019 O O . LEU F 3 13 ? -19.298 -0.419 -13.861 1.00 51.42 11 LEU L O 1
ATOM 12024 N N . ALA F 3 14 ? -19.740 -2.308 -12.723 1.00 49.48 12 ALA L N 1
ATOM 12025 C CA . ALA F 3 14 ? -18.382 -2.848 -12.850 1.00 49.28 12 ALA L CA 1
ATOM 12026 C C . ALA F 3 14 ? -18.501 -4.222 -13.470 1.00 52.63 12 ALA L C 1
ATOM 12027 O O . ALA F 3 14 ? -19.289 -5.035 -12.995 1.00 52.77 12 ALA L O 1
ATOM 12029 N N . LEU F 3 15 ? -17.759 -4.471 -14.561 1.00 49.46 13 LEU L N 1
ATOM 12030 C CA . LEU F 3 15 ? -17.867 -5.723 -15.323 1.00 50.58 13 LEU L CA 1
ATOM 12031 C C . LEU F 3 15 ? -16.528 -6.136 -15.830 1.00 51.17 13 LEU L C 1
ATOM 12032 O O . LEU F 3 15 ? -15.693 -5.280 -16.094 1.00 50.09 13 LEU L O 1
ATOM 12037 N N . SER F 3 16 ? -16.350 -7.427 -16.062 1.00 45.74 14 SER L N 1
ATOM 12038 C CA . SER F 3 16 ? -15.112 -7.927 -16.663 1.00 46.73 14 SER L CA 1
ATOM 12039 C C . SER F 3 16 ? -15.187 -7.820 -18.186 1.00 51.61 14 SER L C 1
ATOM 12040 O O . SER F 3 16 ? -16.298 -7.860 -18.749 1.00 50.72 14 SER L O 1
ATOM 12043 N N . LEU F 3 17 ? -14.015 -7.689 -18.860 1.00 48.49 15 LEU L N 1
ATOM 12044 C CA . LEU F 3 17 ? -13.965 -7.763 -20.336 1.00 49.30 15 LEU L CA 1
ATOM 12045 C C . LEU F 3 17 ? -14.690 -8.996 -20.866 1.00 54.86 15 LEU L C 1
ATOM 12046 O O . LEU F 3 17 ? -14.532 -10.091 -20.315 1.00 56.53 15 LEU L O 1
ATOM 12051 N N . GLY F 3 18 ? -15.452 -8.819 -21.940 1.00 49.66 16 GLY L N 1
ATOM 12052 C CA . GLY F 3 18 ? -16.161 -9.927 -22.550 1.00 50.14 16 GLY L CA 1
ATOM 12053 C C . GLY F 3 18 ? -17.579 -10.115 -22.051 1.00 53.21 16 GLY L C 1
ATOM 12054 O O . GLY F 3 18 ? -18.337 -10.840 -22.685 1.00 52.70 16 GLY L O 1
ATOM 12055 N N . GLN F 3 19 ? -17.973 -9.430 -20.952 1.00 48.94 17 GLN L N 1
ATOM 12056 C CA . GLN F 3 19 ? -19.312 -9.580 -20.358 1.00 48.84 17 GLN L CA 1
ATOM 12057 C C . GLN F 3 19 ? -20.340 -8.584 -20.961 1.00 50.98 17 GLN L C 1
ATOM 12058 O O . GLN F 3 19 ? -19.968 -7.690 -21.720 1.00 48.36 17 GLN L O 1
ATOM 12064 N N . ARG F 3 20 ? -21.629 -8.758 -20.622 1.00 48.98 18 ARG L N 1
ATOM 12065 C CA . ARG F 3 20 ? -22.731 -7.923 -21.092 1.00 48.95 18 ARG L CA 1
ATOM 12066 C C . ARG F 3 20 ? -23.021 -6.765 -20.126 1.00 52.28 18 ARG L C 1
ATOM 12067 O O . ARG F 3 20 ? -23.283 -7.012 -18.942 1.00 52.79 18 ARG L O 1
ATOM 12075 N N . ALA F 3 21 ? -22.955 -5.500 -20.618 1.00 45.07 19 ALA L N 1
ATOM 12076 C CA . ALA F 3 21 ? -23.427 -4.365 -19.820 1.00 43.96 19 ALA L CA 1
ATOM 12077 C C . ALA F 3 21 ? -24.851 -4.006 -20.221 1.00 50.44 19 ALA L C 1
ATOM 12078 O O . ALA F 3 21 ? -25.151 -3.887 -21.410 1.00 49.40 19 ALA L O 1
ATOM 12080 N N . THR F 3 22 ? -25.754 -3.951 -19.235 1.00 50.26 20 THR L N 1
ATOM 12081 C CA . THR F 3 22 ? -27.152 -3.534 -19.425 1.00 50.38 20 THR L CA 1
ATOM 12082 C C . THR F 3 22 ? -27.385 -2.268 -18.595 1.00 53.58 20 THR L C 1
ATOM 12083 O O . THR F 3 22 ? -27.204 -2.271 -17.374 1.00 52.49 20 THR L O 1
ATOM 12087 N N . ILE F 3 23 ? -27.766 -1.182 -19.269 1.00 50.08 21 ILE L N 1
ATOM 12088 C CA . ILE F 3 23 ? -28.051 0.103 -18.621 1.00 48.71 21 ILE L CA 1
ATOM 12089 C C . ILE F 3 23 ? -29.491 0.467 -18.950 1.00 50.53 21 ILE L C 1
ATOM 12090 O O . ILE F 3 23 ? -29.867 0.472 -20.110 1.00 48.88 21 ILE L O 1
ATOM 12095 N N . SER F 3 24 ? -30.307 0.721 -17.926 1.00 48.26 22 SER L N 1
ATOM 12096 C CA . SER F 3 24 ? -31.730 1.050 -18.111 1.00 49.22 22 SER L CA 1
ATOM 12097 C C . SER F 3 24 ? -31.943 2.557 -17.998 1.00 51.89 22 SER L C 1
ATOM 12098 O O . SER F 3 24 ? -31.195 3.245 -17.308 1.00 51.00 22 SER L O 1
ATOM 12101 N N . CYS F 3 25 ? -32.931 3.059 -18.727 1.00 49.27 23 CYS L N 1
ATOM 12102 C CA . CYS F 3 25 ? -33.396 4.431 -18.625 1.00 49.93 23 CYS L CA 1
ATOM 12103 C C . CYS F 3 25 ? -34.910 4.336 -18.503 1.00 54.72 23 CYS L C 1
ATOM 12104 O O . CYS F 3 25 ? -35.562 3.738 -19.360 1.00 55.61 23 CYS L O 1
ATOM 12107 N N . ARG F 3 26 ? -35.463 4.862 -17.406 1.00 52.25 24 ARG L N 1
ATOM 12108 C CA . ARG F 3 26 ? -36.911 4.979 -17.263 1.00 54.09 24 ARG L CA 1
ATOM 12109 C C . ARG F 3 26 ? -37.355 6.451 -17.379 1.00 57.88 24 ARG L C 1
ATOM 12110 O O . ARG F 3 26 ? -36.825 7.316 -16.680 1.00 57.46 24 ARG L O 1
ATOM 12118 N N . ALA F 3 27 ? -38.303 6.724 -18.287 1.00 55.36 25 ALA L N 1
ATOM 12119 C CA . ALA F 3 27 ? -38.919 8.040 -18.448 1.00 55.97 25 ALA L CA 1
ATOM 12120 C C . ALA F 3 27 ? -40.187 8.129 -17.594 1.00 61.92 25 ALA L C 1
ATOM 12121 O O . ALA F 3 27 ? -40.922 7.144 -17.496 1.00 63.08 25 ALA L O 1
ATOM 12123 N N . SER F 3 28 ? -40.429 9.302 -16.967 1.00 58.11 26 SER L N 1
ATOM 12124 C CA . SER F 3 28 ? -41.602 9.563 -16.118 1.00 59.56 26 SER L CA 1
ATOM 12125 C C . SER F 3 28 ? -42.916 9.550 -16.927 1.00 65.48 26 SER L C 1
ATOM 12126 O O . SER F 3 28 ? -43.979 9.218 -16.393 1.00 67.14 26 SER L O 1
ATOM 12129 N N . LYS F 3 29 ? -42.834 9.914 -18.208 1.00 61.57 27 LYS L N 1
ATOM 12130 C CA . LYS F 3 29 ? -43.930 9.846 -19.186 1.00 62.92 27 LYS L CA 1
ATOM 12131 C C . LYS F 3 29 ? -43.348 9.215 -20.464 1.00 66.24 27 LYS L C 1
ATOM 12132 O O . LYS F 3 29 ? -42.128 9.213 -20.641 1.00 64.39 27 LYS L O 1
ATOM 12138 N N . SER F 3 30 A -44.211 8.720 -21.362 1.00 62.88 27 SER L N 1
ATOM 12139 C CA . SER F 3 30 A -43.784 8.155 -22.638 1.00 61.32 27 SER L CA 1
ATOM 12140 C C . SER F 3 30 A -43.045 9.179 -23.505 1.00 64.58 27 SER L C 1
ATOM 12141 O O . SER F 3 30 A -43.440 10.351 -23.575 1.00 65.16 27 SER L O 1
ATOM 12144 N N . VAL F 3 31 B -41.980 8.720 -24.180 1.00 58.64 27 VAL L N 1
ATOM 12145 C CA . VAL F 3 31 B -41.222 9.543 -25.126 1.00 56.95 27 VAL L CA 1
ATOM 12146 C C . VAL F 3 31 B -41.457 9.068 -26.570 1.00 63.96 27 VAL L C 1
ATOM 12147 O O . VAL F 3 31 B -40.835 9.563 -27.520 1.00 63.05 27 VAL L O 1
ATOM 12151 N N . SER F 3 32 C -42.397 8.114 -26.715 1.00 63.39 27 SER L N 1
ATOM 12152 C CA . SER F 3 32 C -42.827 7.572 -27.994 1.00 65.04 27 SER L CA 1
ATOM 12153 C C . SER F 3 32 C -44.063 8.304 -28.505 1.00 73.84 27 SER L C 1
ATOM 12154 O O . SER F 3 32 C -45.002 8.554 -27.742 1.00 74.40 27 SER L O 1
ATOM 12157 N N . THR F 3 33 D -44.027 8.685 -29.794 1.00 72.69 27 THR L N 1
ATOM 12158 C CA . THR F 3 33 D -45.131 9.298 -30.539 1.00 74.98 27 THR L CA 1
ATOM 12159 C C . THR F 3 33 D -45.029 9.006 -32.041 1.00 81.29 27 THR L C 1
ATOM 12160 O O . THR F 3 33 D -43.950 9.159 -32.632 1.00 78.29 27 THR L O 1
ATOM 12164 N N . SER F 3 34 ? -46.165 8.562 -32.644 1.00 82.26 28 SER L N 1
ATOM 12165 C CA . SER F 3 34 ? -46.321 8.301 -34.083 1.00 83.01 28 SER L CA 1
ATOM 12166 C C . SER F 3 34 ? -45.246 7.343 -34.648 1.00 83.63 28 SER L C 1
ATOM 12167 O O . SER F 3 34 ? -44.582 7.647 -35.647 1.00 81.93 28 SER L O 1
ATOM 12170 N N . GLY F 3 35 ? -45.078 6.210 -33.969 1.00 79.51 29 GLY L N 1
ATOM 12171 C CA . GLY F 3 35 ? -44.130 5.170 -34.356 1.00 78.52 29 GLY L CA 1
ATOM 12172 C C . GLY F 3 35 ? -42.662 5.372 -34.005 1.00 79.15 29 GLY L C 1
ATOM 12173 O O . GLY F 3 35 ? -41.876 4.440 -34.201 1.00 77.62 29 GLY L O 1
ATOM 12174 N N . TYR F 3 36 ? -42.266 6.578 -33.502 1.00 74.87 30 TYR L N 1
ATOM 12175 C CA . TYR F 3 36 ? -40.880 6.883 -33.071 1.00 72.92 30 TYR L CA 1
ATOM 12176 C C . TYR F 3 36 ? -40.736 7.039 -31.556 1.00 69.96 30 TYR L C 1
ATOM 12177 O O . TYR F 3 36 ? -41.615 7.612 -30.922 1.00 68.78 30 TYR L O 1
ATOM 12186 N N . SER F 3 37 ? -39.618 6.546 -30.981 1.00 61.87 31 SER L N 1
ATOM 12187 C CA . SER F 3 37 ? -39.229 6.849 -29.600 1.00 59.23 31 SER L CA 1
ATOM 12188 C C . SER F 3 37 ? -38.084 7.855 -29.625 1.00 58.33 31 SER L C 1
ATOM 12189 O O . SER F 3 37 ? -37.050 7.600 -30.243 1.00 55.65 31 SER L O 1
ATOM 12192 N N . TYR F 3 38 ? -38.297 9.018 -28.989 1.00 53.52 32 TYR L N 1
ATOM 12193 C CA . TYR F 3 38 ? -37.357 10.126 -28.974 1.00 52.01 32 TYR L CA 1
ATOM 12194 C C . TYR F 3 38 ? -36.371 9.968 -27.828 1.00 52.18 32 TYR L C 1
ATOM 12195 O O . TYR F 3 38 ? -36.330 10.784 -26.903 1.00 49.98 32 TYR L O 1
ATOM 12204 N N . MET F 3 39 ? -35.568 8.885 -27.927 1.00 47.01 33 MET L N 1
ATOM 12205 C CA . MET F 3 39 ? -34.612 8.384 -26.947 1.00 45.65 33 MET L CA 1
ATOM 12206 C C . MET F 3 39 ? -33.250 8.292 -27.616 1.00 47.53 33 MET L C 1
ATOM 12207 O O . MET F 3 39 ? -33.154 7.826 -28.748 1.00 48.98 33 MET L O 1
ATOM 12212 N N . TYR F 3 40 ? -32.212 8.743 -26.914 1.00 43.24 34 TYR L N 1
ATOM 12213 C CA . TYR F 3 40 ? -30.826 8.848 -27.397 1.00 41.51 34 TYR L CA 1
ATOM 12214 C C . TYR F 3 40 ? -29.862 8.414 -26.273 1.00 44.85 34 TYR L C 1
ATOM 12215 O O . TYR F 3 40 ? -30.137 8.673 -25.106 1.00 43.76 34 TYR L O 1
ATOM 12224 N N . TRP F 3 41 ? -28.744 7.762 -26.632 1.00 41.48 35 TRP L N 1
ATOM 12225 C CA . TRP F 3 41 ? -27.709 7.373 -25.679 1.00 40.20 35 TRP L CA 1
ATOM 12226 C C . TRP F 3 41 ? -26.415 7.993 -26.086 1.00 41.52 35 TRP L C 1
ATOM 12227 O O . TRP F 3 41 ? -26.091 8.007 -27.276 1.00 38.91 35 TRP L O 1
ATOM 12238 N N . TYR F 3 42 ? -25.670 8.498 -25.101 1.00 38.76 36 TYR L N 1
ATOM 12239 C CA . TYR F 3 42 ? -24.354 9.134 -25.313 1.00 39.39 36 TYR L CA 1
ATOM 12240 C C . TYR F 3 42 ? -23.317 8.481 -24.422 1.00 42.69 36 TYR L C 1
ATOM 12241 O O . TYR F 3 42 ? -23.639 8.023 -23.329 1.00 41.49 36 TYR L O 1
ATOM 12250 N N . GLN F 3 43 ? -22.076 8.450 -24.904 1.00 39.86 37 GLN L N 1
ATOM 12251 C CA . GLN F 3 43 ? -20.908 8.043 -24.145 1.00 39.07 37 GLN L CA 1
ATOM 12252 C C . GLN F 3 43 ? -20.125 9.334 -23.847 1.00 42.35 37 GLN L C 1
ATOM 12253 O O . GLN F 3 43 ? -19.994 10.185 -24.733 1.00 41.17 37 GLN L O 1
ATOM 12259 N N . GLN F 3 44 ? -19.640 9.500 -22.589 1.00 39.48 38 GLN L N 1
ATOM 12260 C CA . GLN F 3 44 ? -18.695 10.578 -22.283 1.00 39.13 38 GLN L CA 1
ATOM 12261 C C . GLN F 3 44 ? -17.468 10.125 -21.483 1.00 46.02 38 GLN L C 1
ATOM 12262 O O . GLN F 3 44 ? -17.574 9.454 -20.471 1.00 44.74 38 GLN L O 1
ATOM 12268 N N . LYS F 3 45 ? -16.292 10.472 -21.981 1.00 46.36 39 LYS L N 1
ATOM 12269 C CA . LYS F 3 45 ? -15.027 10.239 -21.278 1.00 46.09 39 LYS L CA 1
ATOM 12270 C C . LYS F 3 45 ? -14.523 11.593 -20.721 1.00 51.09 39 LYS L C 1
ATOM 12271 O O . LYS F 3 45 ? -14.833 12.624 -21.304 1.00 47.49 39 LYS L O 1
ATOM 12277 N N . PRO F 3 46 ? -13.817 11.624 -19.552 1.00 51.78 40 PRO L N 1
ATOM 12278 C CA . PRO F 3 46 ? -13.384 12.924 -18.982 1.00 52.04 40 PRO L CA 1
ATOM 12279 C C . PRO F 3 46 ? -12.565 13.804 -19.921 1.00 55.08 40 PRO L C 1
ATOM 12280 O O . PRO F 3 46 ? -11.698 13.287 -20.629 1.00 55.00 40 PRO L O 1
ATOM 12284 N N . GLY F 3 47 ? -12.911 15.104 -19.973 1.00 51.84 41 GLY L N 1
ATOM 12285 C CA . GLY F 3 47 ? -12.264 16.107 -20.833 1.00 52.23 41 GLY L CA 1
ATOM 12286 C C . GLY F 3 47 ? -12.755 16.105 -22.280 1.00 56.45 41 GLY L C 1
ATOM 12287 O O . GLY F 3 47 ? -12.172 16.759 -23.147 1.00 56.11 41 GLY L O 1
ATOM 12288 N N . GLN F 3 48 ? -13.823 15.347 -22.561 1.00 50.84 42 GLN L N 1
ATOM 12289 C CA . GLN F 3 48 ? -14.354 15.218 -23.916 1.00 49.23 42 GLN L CA 1
ATOM 12290 C C . GLN F 3 48 ? -15.829 15.549 -23.910 1.00 45.81 42 GLN L C 1
ATOM 12291 O O . GLN F 3 48 ? -16.482 15.318 -22.893 1.00 41.02 42 GLN L O 1
ATOM 12297 N N . PRO F 3 49 ? -16.399 16.071 -25.032 1.00 42.08 43 PRO L N 1
ATOM 12298 C CA . PRO F 3 49 ? -17.864 16.152 -25.115 1.00 40.52 43 PRO L CA 1
ATOM 12299 C C . PRO F 3 49 ? -18.522 14.762 -25.171 1.00 44.56 43 PRO L C 1
ATOM 12300 O O . PRO F 3 49 ? -17.858 13.774 -25.531 1.00 41.95 43 PRO L O 1
ATOM 12304 N N . PRO F 3 50 ? -19.822 14.650 -24.809 1.00 41.74 44 PRO L N 1
ATOM 12305 C CA . PRO F 3 50 ? -20.544 13.396 -25.076 1.00 40.63 44 PRO L CA 1
ATOM 12306 C C . PRO F 3 50 ? -20.543 13.040 -26.581 1.00 43.70 44 PRO L C 1
ATOM 12307 O O . PRO F 3 50 ? -20.440 13.917 -27.431 1.00 43.53 44 PRO L O 1
ATOM 12311 N N . LYS F 3 51 ? -20.574 11.738 -26.896 1.00 40.27 45 LYS L N 1
ATOM 12312 C CA . LYS F 3 51 ? -20.659 11.220 -28.254 1.00 40.99 45 LYS L CA 1
ATOM 12313 C C . LYS F 3 51 ? -21.963 10.421 -28.376 1.00 42.74 45 LYS L C 1
ATOM 12314 O O . LYS F 3 51 ? -22.186 9.502 -27.594 1.00 41.03 45 LYS L O 1
ATOM 12320 N N . LEU F 3 52 ? -22.785 10.727 -29.403 1.00 39.82 46 LEU L N 1
ATOM 12321 C CA . LEU F 3 52 ? -24.025 10.015 -29.678 1.00 38.84 46 LEU L CA 1
ATOM 12322 C C . LEU F 3 52 ? -23.743 8.571 -30.092 1.00 41.99 46 LEU L C 1
ATOM 12323 O O . LEU F 3 52 ? -22.926 8.318 -30.973 1.00 42.38 46 LEU L O 1
ATOM 12328 N N . LEU F 3 53 ? -24.372 7.629 -29.415 1.00 39.78 47 LEU L N 1
ATOM 12329 C CA . LEU F 3 53 ? -24.206 6.197 -29.746 1.00 40.23 47 LEU L CA 1
ATOM 12330 C C . LEU F 3 53 ? -25.413 5.664 -30.473 1.00 44.45 47 LEU L C 1
ATOM 12331 O O . LEU F 3 53 ? -25.275 4.948 -31.450 1.00 45.61 47 LEU L O 1
ATOM 12336 N N . ILE F 3 54 ? -26.605 5.970 -29.936 1.00 42.75 48 ILE L N 1
ATOM 12337 C CA . ILE F 3 54 ? -27.887 5.406 -30.329 1.00 43.46 48 ILE L CA 1
ATOM 12338 C C . ILE F 3 54 ? -28.843 6.563 -30.503 1.00 47.88 48 ILE L C 1
ATOM 12339 O O . ILE F 3 54 ? -28.921 7.406 -29.612 1.00 46.75 48 ILE L O 1
ATOM 12344 N N . TYR F 3 55 ? -29.566 6.602 -31.640 1.00 43.47 49 TYR L N 1
ATOM 12345 C CA . TYR F 3 55 ? -30.620 7.584 -31.857 1.00 44.51 49 TYR L CA 1
ATOM 12346 C C . TYR F 3 55 ? -31.969 6.897 -32.103 1.00 49.08 49 TYR L C 1
ATOM 12347 O O . TYR F 3 55 ? -32.006 5.776 -32.605 1.00 48.13 49 TYR L O 1
ATOM 12356 N N . LEU F 3 56 ? -33.065 7.563 -31.725 1.00 47.58 50 LEU L N 1
ATOM 12357 C CA . LEU F 3 56 ? -34.426 7.028 -31.850 1.00 48.35 50 LEU L CA 1
ATOM 12358 C C . LEU F 3 56 ? -34.549 5.611 -31.265 1.00 53.41 50 LEU L C 1
ATOM 12359 O O . LEU F 3 56 ? -35.065 4.706 -31.919 1.00 53.60 50 LEU L O 1
ATOM 12364 N N . ALA F 3 57 ? -34.052 5.434 -30.011 1.00 50.40 51 ALA L N 1
ATOM 12365 C CA . ALA F 3 57 ? -34.100 4.219 -29.170 1.00 50.18 51 ALA L CA 1
ATOM 12366 C C . ALA F 3 57 ? -33.226 3.048 -29.619 1.00 51.89 51 ALA L C 1
ATOM 12367 O O . ALA F 3 57 ? -32.650 2.387 -28.769 1.00 50.98 51 ALA L O 1
ATOM 12369 N N . SER F 3 58 ? -33.108 2.797 -30.932 1.00 48.97 52 SER L N 1
ATOM 12370 C CA . SER F 3 58 ? -32.602 1.511 -31.409 1.00 48.67 52 SER L CA 1
ATOM 12371 C C . SER F 3 58 ? -31.638 1.572 -32.569 1.00 51.24 52 SER L C 1
ATOM 12372 O O . SER F 3 58 ? -31.177 0.521 -33.004 1.00 51.32 52 SER L O 1
ATOM 12375 N N . ASN F 3 59 ? -31.308 2.767 -33.062 1.00 47.32 53 ASN L N 1
ATOM 12376 C CA . ASN F 3 59 ? -30.465 2.881 -34.250 1.00 46.12 53 ASN L CA 1
ATOM 12377 C C . ASN F 3 59 ? -29.055 3.265 -33.843 1.00 49.81 53 ASN L C 1
ATOM 12378 O O . ASN F 3 59 ? -28.860 4.276 -33.178 1.00 46.97 53 ASN L O 1
ATOM 12383 N N . LEU F 3 60 ? -28.079 2.450 -34.261 1.00 48.21 54 LEU L N 1
ATOM 12384 C CA . LEU F 3 60 ? -26.662 2.663 -34.047 1.00 49.15 54 LEU L CA 1
ATOM 12385 C C . LEU F 3 60 ? -26.161 3.809 -34.938 1.00 51.20 54 LEU L C 1
ATOM 12386 O O . LEU F 3 60 ? -26.376 3.808 -36.175 1.00 47.86 54 LEU L O 1
ATOM 12391 N N . GLU F 3 61 ? -25.521 4.817 -34.289 1.00 46.03 55 GLU L N 1
ATOM 12392 C CA . GLU F 3 61 ? -24.927 5.941 -35.009 1.00 44.50 55 GLU L CA 1
ATOM 12393 C C . GLU F 3 61 ? -23.750 5.436 -35.880 1.00 47.99 55 GLU L C 1
ATOM 12394 O O . GLU F 3 61 ? -23.142 4.426 -35.541 1.00 45.91 55 GLU L O 1
ATOM 12400 N N . SER F 3 62 ? -23.456 6.117 -37.000 1.00 46.67 56 SER L N 1
ATOM 12401 C CA . SER F 3 62 ? -22.312 5.788 -37.865 1.00 48.09 56 SER L CA 1
ATOM 12402 C C . SER F 3 62 ? -20.989 5.798 -37.113 1.00 52.20 56 SER L C 1
ATOM 12403 O O . SER F 3 62 ? -20.710 6.738 -36.381 1.00 51.61 56 SER L O 1
ATOM 12406 N N . GLY F 3 63 ? -20.190 4.754 -37.310 1.00 50.92 57 GLY L N 1
ATOM 12407 C CA . GLY F 3 63 ? -18.875 4.633 -36.704 1.00 50.93 57 GLY L CA 1
ATOM 12408 C C . GLY F 3 63 ? -18.913 4.136 -35.266 1.00 57.81 57 GLY L C 1
ATOM 12409 O O . GLY F 3 63 ? -17.891 4.201 -34.576 1.00 60.91 57 GLY L O 1
ATOM 12410 N N . VAL F 3 64 ? -20.092 3.679 -34.780 1.00 51.31 58 VAL L N 1
ATOM 12411 C CA . VAL F 3 64 ? -20.232 3.136 -33.420 1.00 49.42 58 VAL L CA 1
ATOM 12412 C C . VAL F 3 64 ? -20.129 1.593 -33.556 1.00 52.39 58 VAL L C 1
ATOM 12413 O O . VAL F 3 64 ? -20.815 1.025 -34.409 1.00 51.36 58 VAL L O 1
ATOM 12417 N N . PRO F 3 65 ? -19.244 0.905 -32.776 1.00 47.60 59 PRO L N 1
ATOM 12418 C CA . PRO F 3 65 ? -19.122 -0.572 -32.928 1.00 47.59 59 PRO L CA 1
ATOM 12419 C C . PRO F 3 65 ? -20.424 -1.306 -32.668 1.00 50.28 59 PRO L C 1
ATOM 12420 O O . PRO F 3 65 ? -21.248 -0.841 -31.873 1.00 46.89 59 PRO L O 1
ATOM 12424 N N . ALA F 3 66 ? -20.585 -2.462 -33.323 1.00 50.09 60 ALA L N 1
ATOM 12425 C CA . ALA F 3 66 ? -21.785 -3.286 -33.289 1.00 51.55 60 ALA L CA 1
ATOM 12426 C C . ALA F 3 66 ? -22.045 -3.946 -31.915 1.00 54.18 60 ALA L C 1
ATOM 12427 O O . ALA F 3 66 ? -23.142 -4.453 -31.677 1.00 54.46 60 ALA L O 1
ATOM 12429 N N . ARG F 3 67 ? -21.051 -3.947 -31.017 1.00 50.38 61 ARG L N 1
ATOM 12430 C CA . ARG F 3 67 ? -21.261 -4.368 -29.632 1.00 49.36 61 ARG L CA 1
ATOM 12431 C C . ARG F 3 67 ? -22.291 -3.499 -28.869 1.00 50.33 61 ARG L C 1
ATOM 12432 O O . ARG F 3 67 ? -22.847 -3.961 -27.877 1.00 48.76 61 ARG L O 1
ATOM 12440 N N . PHE F 3 68 ? -22.553 -2.264 -29.350 1.00 45.80 62 PHE L N 1
ATOM 12441 C CA . PHE F 3 68 ? -23.556 -1.363 -28.773 1.00 44.20 62 PHE L CA 1
ATOM 12442 C C . PHE F 3 68 ? -24.917 -1.612 -29.393 1.00 50.56 62 PHE L C 1
ATOM 12443 O O . PHE F 3 68 ? -25.028 -1.753 -30.616 1.00 50.65 62 PHE L O 1
ATOM 12451 N N . SER F 3 69 ? -25.963 -1.675 -28.561 1.00 47.42 63 SER L N 1
ATOM 12452 C CA . SER F 3 69 ? -27.343 -1.779 -29.059 1.00 47.37 63 SER L CA 1
ATOM 12453 C C . SER F 3 69 ? -28.293 -1.083 -28.108 1.00 49.89 63 SER L C 1
ATOM 12454 O O . SER F 3 69 ? -28.037 -0.999 -26.912 1.00 49.85 63 SER L O 1
ATOM 12457 N N . GLY F 3 70 ? -29.385 -0.590 -28.648 1.00 47.54 64 GLY L N 1
ATOM 12458 C CA . GLY F 3 70 ? -30.433 0.004 -27.838 1.00 47.90 64 GLY L CA 1
ATOM 12459 C C . GLY F 3 70 ? -31.781 -0.603 -28.153 1.00 53.52 64 GLY L C 1
ATOM 12460 O O . GLY F 3 70 ? -32.020 -1.035 -29.282 1.00 52.58 64 GLY L O 1
ATOM 12461 N N . SER F 3 71 ? -32.665 -0.641 -27.159 1.00 51.68 65 SER L N 1
ATOM 12462 C CA . SER F 3 71 ? -34.045 -1.104 -27.339 1.00 52.82 65 SER L CA 1
ATOM 12463 C C . SER F 3 71 ? -34.963 -0.399 -26.360 1.00 56.53 65 SER L C 1
ATOM 12464 O O . SER F 3 71 ? -34.494 0.275 -25.436 1.00 55.64 65 SER L O 1
ATOM 12467 N N . GLY F 3 72 ? -36.258 -0.595 -26.559 1.00 55.76 66 GLY L N 1
ATOM 12468 C CA . GLY F 3 72 ? -37.313 -0.049 -25.717 1.00 56.07 66 GLY L CA 1
ATOM 12469 C C . GLY F 3 72 ? -38.282 0.816 -26.485 1.00 60.42 66 GLY L C 1
ATOM 12470 O O . GLY F 3 72 ? -38.047 1.144 -27.650 1.00 58.60 66 GLY L O 1
ATOM 12471 N N . SER F 3 73 ? -39.382 1.185 -25.815 1.00 59.73 67 SER L N 1
ATOM 12472 C CA . SER F 3 73 ? -40.469 2.037 -26.317 1.00 60.63 67 SER L CA 1
ATOM 12473 C C . SER F 3 73 ? -41.227 2.586 -25.094 1.00 64.51 67 SER L C 1
ATOM 12474 O O . SER F 3 73 ? -41.134 2.006 -24.010 1.00 64.40 67 SER L O 1
ATOM 12477 N N . GLY F 3 74 ? -41.962 3.679 -25.288 1.00 61.50 68 GLY L N 1
ATOM 12478 C CA . GLY F 3 74 ? -42.753 4.306 -24.237 1.00 61.81 68 GLY L CA 1
ATOM 12479 C C . GLY F 3 74 ? -41.918 4.902 -23.119 1.00 64.48 68 GLY L C 1
ATOM 12480 O O . GLY F 3 74 ? -41.328 5.972 -23.289 1.00 62.93 68 GLY L O 1
ATOM 12481 N N . THR F 3 75 ? -41.860 4.210 -21.969 1.00 61.34 69 THR L N 1
ATOM 12482 C CA . THR F 3 75 ? -41.182 4.712 -20.772 1.00 61.23 69 THR L CA 1
ATOM 12483 C C . THR F 3 75 ? -39.896 3.944 -20.425 1.00 64.19 69 THR L C 1
ATOM 12484 O O . THR F 3 75 ? -39.134 4.402 -19.576 1.00 61.79 69 THR L O 1
ATOM 12488 N N . ASP F 3 76 ? -39.676 2.768 -21.041 1.00 62.27 70 ASP L N 1
ATOM 12489 C CA . ASP F 3 76 ? -38.612 1.861 -20.603 1.00 61.64 70 ASP L CA 1
ATOM 12490 C C . ASP F 3 76 ? -37.643 1.568 -21.725 1.00 61.09 70 ASP L C 1
ATOM 12491 O O . ASP F 3 76 ? -38.051 1.129 -22.801 1.00 60.76 70 ASP L O 1
ATOM 12496 N N . PHE F 3 77 ? -36.358 1.845 -21.471 1.00 53.87 71 PHE L N 1
ATOM 12497 C CA . PHE F 3 77 ? -35.306 1.821 -22.500 1.00 51.41 71 PHE L CA 1
ATOM 12498 C C . PHE F 3 77 ? -34.057 1.174 -21.966 1.00 52.72 71 PHE L C 1
ATOM 12499 O O . PHE F 3 77 ? -33.767 1.284 -20.782 1.00 51.61 71 PHE L O 1
ATOM 12507 N N . THR F 3 78 ? -33.319 0.494 -22.842 1.00 49.75 72 THR L N 1
ATOM 12508 C CA . THR F 3 78 ? -32.095 -0.206 -22.458 1.00 48.65 72 THR L CA 1
ATOM 12509 C C . THR F 3 78 ? -30.966 0.096 -23.421 1.00 49.66 72 THR L C 1
ATOM 12510 O O . THR F 3 78 ? -31.182 0.115 -24.628 1.00 50.71 72 THR L O 1
ATOM 12514 N N . LEU F 3 79 ? -29.764 0.299 -22.882 1.00 44.76 73 LEU L N 1
ATOM 12515 C CA . LEU F 3 79 ? -28.528 0.236 -23.656 1.00 43.70 73 LEU L CA 1
ATOM 12516 C C . LEU F 3 79 ? -27.767 -1.032 -23.284 1.00 49.15 73 LEU L C 1
ATOM 12517 O O . LEU F 3 79 ? -27.545 -1.321 -22.092 1.00 49.09 73 LEU L O 1
ATOM 12522 N N . ASN F 3 80 ? -27.412 -1.821 -24.318 1.00 46.90 74 ASN L N 1
ATOM 12523 C CA . ASN F 3 80 ? -26.575 -3.006 -24.156 1.00 45.92 74 ASN L CA 1
ATOM 12524 C C . ASN F 3 80 ? -25.217 -2.823 -24.771 1.00 46.94 74 ASN L C 1
ATOM 12525 O O . ASN F 3 80 ? -25.076 -2.227 -25.844 1.00 46.25 74 ASN L O 1
ATOM 12530 N N . ILE F 3 81 ? -24.215 -3.344 -24.073 1.00 44.63 75 ILE L N 1
ATOM 12531 C CA . ILE F 3 81 ? -22.833 -3.462 -24.534 1.00 44.44 75 ILE L CA 1
ATOM 12532 C C . ILE F 3 81 ? -22.375 -4.915 -24.352 1.00 48.97 75 ILE L C 1
ATOM 12533 O O . ILE F 3 81 ? -22.201 -5.374 -23.240 1.00 48.30 75 ILE L O 1
ATOM 12538 N N . HIS F 3 82 ? -22.127 -5.599 -25.453 1.00 48.05 76 HIS L N 1
ATOM 12539 C CA . HIS F 3 82 ? -21.742 -7.013 -25.455 1.00 48.81 76 HIS L CA 1
ATOM 12540 C C . HIS F 3 82 ? -20.958 -7.395 -26.704 1.00 51.93 76 HIS L C 1
ATOM 12541 O O . HIS F 3 82 ? -21.480 -7.260 -27.789 1.00 51.26 76 HIS L O 1
ATOM 12548 N N . PRO F 3 83 ? -19.704 -7.879 -26.575 1.00 51.12 77 PRO L N 1
ATOM 12549 C CA . PRO F 3 83 ? -18.895 -7.977 -25.338 1.00 49.40 77 PRO L CA 1
ATOM 12550 C C . PRO F 3 83 ? -18.304 -6.631 -24.976 1.00 52.14 77 PRO L C 1
ATOM 12551 O O . PRO F 3 83 ? -17.957 -5.857 -25.859 1.00 51.41 77 PRO L O 1
ATOM 12555 N N . VAL F 3 84 ? -18.211 -6.344 -23.675 1.00 47.41 78 VAL L N 1
ATOM 12556 C CA . VAL F 3 84 ? -17.584 -5.118 -23.179 1.00 46.24 78 VAL L CA 1
ATOM 12557 C C . VAL F 3 84 ? -16.085 -5.194 -23.487 1.00 45.47 78 VAL L C 1
ATOM 12558 O O . VAL F 3 84 ? -15.483 -6.262 -23.385 1.00 44.82 78 VAL L O 1
ATOM 12562 N N . GLU F 3 85 ? -15.491 -4.065 -23.840 1.00 41.72 79 GLU L N 1
ATOM 12563 C CA . GLU F 3 85 ? -14.056 -3.946 -24.106 1.00 41.98 79 GLU L CA 1
ATOM 12564 C C . GLU F 3 85 ? -13.459 -2.847 -23.222 1.00 43.96 79 GLU L C 1
ATOM 12565 O O . GLU F 3 85 ? -14.212 -2.089 -22.633 1.00 43.86 79 GLU L O 1
ATOM 12571 N N . GLU F 3 86 ? -12.108 -2.742 -23.138 1.00 41.63 80 GLU L N 1
ATOM 12572 C CA . GLU F 3 86 ? -11.427 -1.767 -22.272 1.00 41.88 80 GLU L CA 1
ATOM 12573 C C . GLU F 3 86 ? -11.880 -0.311 -22.517 1.00 45.15 80 GLU L C 1
ATOM 12574 O O . GLU F 3 86 ? -12.162 0.438 -21.569 1.00 42.66 80 GLU L O 1
ATOM 12580 N N . GLU F 3 87 ? -11.988 0.073 -23.793 1.00 44.20 81 GLU L N 1
ATOM 12581 C CA . GLU F 3 87 ? -12.352 1.445 -24.194 1.00 43.35 81 GLU L CA 1
ATOM 12582 C C . GLU F 3 87 ? -13.822 1.790 -23.867 1.00 43.57 81 GLU L C 1
ATOM 12583 O O . GLU F 3 87 ? -14.229 2.922 -24.042 1.00 41.40 81 GLU L O 1
ATOM 12589 N N . ASP F 3 88 ? -14.617 0.811 -23.417 1.00 40.04 82 ASP L N 1
ATOM 12590 C CA . ASP F 3 88 ? -15.991 1.076 -22.977 1.00 39.73 82 ASP L CA 1
ATOM 12591 C C . ASP F 3 88 ? -16.106 1.716 -21.587 1.00 44.33 82 ASP L C 1
ATOM 12592 O O . ASP F 3 88 ? -17.202 2.153 -21.230 1.00 44.28 82 ASP L O 1
ATOM 12597 N N . ALA F 3 89 ? -14.992 1.766 -20.790 1.00 41.75 83 ALA L N 1
ATOM 12598 C CA . ALA F 3 89 ? -14.964 2.464 -19.487 1.00 42.60 83 ALA L CA 1
ATOM 12599 C C . ALA F 3 89 ? -15.193 3.950 -19.777 1.00 45.84 83 ALA L C 1
ATOM 12600 O O . ALA F 3 89 ? -14.413 4.589 -20.519 1.00 45.07 83 ALA L O 1
ATOM 12602 N N . ALA F 3 90 ? -16.331 4.456 -19.276 1.00 38.77 84 ALA L N 1
ATOM 12603 C CA . ALA F 3 90 ? -16.891 5.760 -19.629 1.00 38.52 84 ALA L CA 1
ATOM 12604 C C . ALA F 3 90 ? -18.148 5.965 -18.797 1.00 41.64 84 ALA L C 1
ATOM 12605 O O . ALA F 3 90 ? -18.591 5.029 -18.157 1.00 42.11 84 ALA L O 1
ATOM 12607 N N . THR F 3 91 ? -18.732 7.170 -18.836 1.00 40.53 85 THR L N 1
ATOM 12608 C CA . THR F 3 91 ? -20.109 7.428 -18.341 1.00 40.90 85 THR L CA 1
ATOM 12609 C C . THR F 3 91 ? -21.101 7.464 -19.531 1.00 43.71 85 THR L C 1
ATOM 12610 O O . THR F 3 91 ? -20.794 8.010 -20.588 1.00 44.26 85 THR L O 1
ATOM 12614 N N . TYR F 3 92 ? -22.280 6.906 -19.328 1.00 40.60 86 TYR L N 1
ATOM 12615 C CA . TYR F 3 92 ? -23.322 6.738 -20.328 1.00 40.66 86 TYR L CA 1
ATOM 12616 C C . TYR F 3 92 ? -24.538 7.489 -19.871 1.00 43.55 86 TYR L C 1
ATOM 12617 O O . TYR F 3 92 ? -24.930 7.375 -18.708 1.00 41.82 86 TYR L O 1
ATOM 12626 N N . TYR F 3 93 ? -25.138 8.266 -20.791 1.00 41.36 87 TYR L N 1
ATOM 12627 C CA . TYR F 3 93 ? -26.338 9.072 -20.507 1.00 40.25 87 TYR L CA 1
ATOM 12628 C C . TYR F 3 93 ? -27.417 8.758 -21.481 1.00 43.64 87 TYR L C 1
ATOM 12629 O O . TYR F 3 93 ? -27.154 8.685 -22.687 1.00 39.33 87 TYR L O 1
ATOM 12638 N N . CYS F 3 94 ? -28.637 8.583 -20.975 1.00 42.81 88 CYS L N 1
ATOM 12639 C CA . CYS F 3 94 ? -29.804 8.652 -21.832 1.00 43.29 88 CYS L CA 1
ATOM 12640 C C . CYS F 3 94 ? -30.309 10.099 -21.958 1.00 47.51 88 CYS L C 1
ATOM 12641 O O . CYS F 3 94 ? -29.964 10.965 -21.144 1.00 45.20 88 CYS L O 1
ATOM 12644 N N . GLN F 3 95 ? -31.113 10.363 -23.002 1.00 45.02 89 GLN L N 1
ATOM 12645 C CA . GLN F 3 95 ? -31.604 11.704 -23.309 1.00 44.66 89 GLN L CA 1
ATOM 12646 C C . GLN F 3 95 ? -32.925 11.588 -24.109 1.00 47.96 89 GLN L C 1
ATOM 12647 O O . GLN F 3 95 ? -33.095 10.658 -24.892 1.00 47.99 89 GLN L O 1
ATOM 12653 N N . HIS F 3 96 ? -33.866 12.489 -23.869 1.00 45.89 90 HIS L N 1
ATOM 12654 C CA . HIS F 3 96 ? -35.096 12.557 -24.673 1.00 46.97 90 HIS L CA 1
ATOM 12655 C C . HIS F 3 96 ? -35.235 13.918 -25.414 1.00 49.68 90 HIS L C 1
ATOM 12656 O O . HIS F 3 96 ? -34.783 14.968 -24.916 1.00 46.54 90 HIS L O 1
ATOM 12663 N N . SER F 3 97 ? -35.884 13.878 -26.600 1.00 48.12 91 SER L N 1
ATOM 12664 C CA . SER F 3 97 ? -36.306 15.054 -27.367 1.00 47.77 91 SER L CA 1
ATOM 12665 C C . SER F 3 97 ? -37.826 14.981 -27.634 1.00 54.71 91 SER L C 1
ATOM 12666 O O . SER F 3 97 ? -38.275 15.389 -28.702 1.00 55.07 91 SER L O 1
ATOM 12669 N N . ARG F 3 98 ? -38.620 14.497 -26.654 1.00 51.66 92 ARG L N 1
ATOM 12670 C CA . ARG F 3 98 ? -40.065 14.296 -26.831 1.00 52.88 92 ARG L CA 1
ATOM 12671 C C . ARG F 3 98 ? -40.850 15.607 -26.732 1.00 60.87 92 ARG L C 1
ATOM 12672 O O . ARG F 3 98 ? -41.736 15.855 -27.561 1.00 60.80 92 ARG L O 1
ATOM 12680 N N . GLU F 3 99 ? -40.524 16.440 -25.712 1.00 58.23 93 GLU L N 1
ATOM 12681 C CA . GLU F 3 99 ? -41.168 17.732 -25.467 1.00 60.11 93 GLU L CA 1
ATOM 12682 C C . GLU F 3 99 ? -40.311 18.597 -24.546 1.00 62.51 93 GLU L C 1
ATOM 12683 O O . GLU F 3 99 ? -39.429 18.072 -23.866 1.00 60.59 93 GLU L O 1
ATOM 12689 N N . LEU F 3 100 ? -40.581 19.921 -24.533 1.00 59.36 94 LEU L N 1
ATOM 12690 C CA . LEU F 3 100 ? -39.901 20.892 -23.683 1.00 60.07 94 LEU L CA 1
ATOM 12691 C C . LEU F 3 100 ? -40.125 20.647 -22.176 1.00 63.21 94 LEU L C 1
ATOM 12692 O O . LEU F 3 100 ? -41.260 20.432 -21.773 1.00 65.38 94 LEU L O 1
ATOM 12697 N N . PRO F 3 101 ? -39.074 20.642 -21.334 1.00 56.73 95 PRO L N 1
ATOM 12698 C CA . PRO F 3 101 ? -37.643 20.712 -21.683 1.00 54.91 95 PRO L CA 1
ATOM 12699 C C . PRO F 3 101 ? -37.078 19.362 -22.104 1.00 56.60 95 PRO L C 1
ATOM 12700 O O . PRO F 3 101 ? -37.548 18.312 -21.656 1.00 56.42 95 PRO L O 1
ATOM 12704 N N . TRP F 3 102 ? -36.072 19.393 -22.977 1.00 51.00 96 TRP L N 1
ATOM 12705 C CA . TRP F 3 102 ? -35.311 18.198 -23.273 1.00 48.61 96 TRP L CA 1
ATOM 12706 C C . TRP F 3 102 ? -34.403 17.917 -22.097 1.00 51.57 96 TRP L C 1
ATOM 12707 O O . TRP F 3 102 ? -33.824 18.849 -21.541 1.00 51.35 96 TRP L O 1
ATOM 12718 N N . THR F 3 103 ? -34.313 16.647 -21.670 1.00 48.15 97 THR L N 1
ATOM 12719 C CA . THR F 3 103 ? -33.532 16.286 -20.475 1.00 47.54 97 THR L CA 1
ATOM 12720 C C . THR F 3 103 ? -32.670 15.049 -20.700 1.00 50.22 97 THR L C 1
ATOM 12721 O O . THR F 3 103 ? -32.906 14.280 -21.629 1.00 49.62 97 THR L O 1
ATOM 12725 N N . PHE F 3 104 ? -31.656 14.886 -19.839 1.00 46.23 98 PHE L N 1
ATOM 12726 C CA . PHE F 3 104 ? -30.720 13.775 -19.789 1.00 43.88 98 PHE L CA 1
ATOM 12727 C C . PHE F 3 104 ? -30.971 12.968 -18.507 1.00 48.22 98 PHE L C 1
ATOM 12728 O O . PHE F 3 104 ? -31.450 13.533 -17.513 1.00 47.46 98 PHE L O 1
ATOM 12736 N N . GLY F 3 105 ? -30.655 11.665 -18.544 1.00 43.86 99 GLY L N 1
ATOM 12737 C CA . GLY F 3 105 ? -30.575 10.851 -17.336 1.00 43.37 99 GLY L CA 1
ATOM 12738 C C . GLY F 3 105 ? -29.376 11.252 -16.490 1.00 46.96 99 GLY L C 1
ATOM 12739 O O . GLY F 3 105 ? -28.535 12.055 -16.931 1.00 44.84 99 GLY L O 1
ATOM 12740 N N . GLY F 3 106 ? -29.294 10.693 -15.286 1.00 44.42 100 GLY L N 1
ATOM 12741 C CA . GLY F 3 106 ? -28.264 11.041 -14.306 1.00 44.52 100 GLY L CA 1
ATOM 12742 C C . GLY F 3 106 ? -26.876 10.494 -14.591 1.00 49.32 100 GLY L C 1
ATOM 12743 O O . GLY F 3 106 ? -25.924 10.885 -13.921 1.00 50.30 100 GLY L O 1
ATOM 12744 N N . GLY F 3 107 ? -26.746 9.585 -15.561 1.00 45.36 101 GLY L N 1
ATOM 12745 C CA . GLY F 3 107 ? -25.457 8.959 -15.860 1.00 44.18 101 GLY L CA 1
ATOM 12746 C C . GLY F 3 107 ? -25.274 7.610 -15.182 1.00 48.97 101 GLY L C 1
ATOM 12747 O O . GLY F 3 107 ? -25.800 7.359 -14.082 1.00 48.90 101 GLY L O 1
ATOM 12748 N N . THR F 3 108 ? -24.579 6.715 -15.895 1.00 44.50 102 THR L N 1
ATOM 12749 C CA . THR F 3 108 ? -24.115 5.413 -15.424 1.00 44.37 102 THR L CA 1
ATOM 12750 C C . THR F 3 108 ? -22.631 5.323 -15.746 1.00 46.48 102 THR L C 1
ATOM 12751 O O . THR F 3 108 ? -22.256 5.328 -16.919 1.00 44.71 102 THR L O 1
ATOM 12755 N N . LYS F 3 109 ? -21.799 5.216 -14.711 1.00 42.27 103 LYS L N 1
ATOM 12756 C CA . LYS F 3 109 ? -20.359 5.021 -14.888 1.00 41.31 103 LYS L CA 1
ATOM 12757 C C . LYS F 3 109 ? -20.078 3.544 -15.020 1.00 44.16 103 LYS L C 1
ATOM 12758 O O . LYS F 3 109 ? -20.481 2.768 -14.177 1.00 45.45 103 LYS L O 1
ATOM 12764 N N . LEU F 3 110 ? -19.425 3.152 -16.110 1.00 41.18 104 LEU L N 1
ATOM 12765 C CA . LEU F 3 110 ? -19.021 1.776 -16.347 1.00 40.00 104 LEU L CA 1
ATOM 12766 C C . LEU F 3 110 ? -17.528 1.654 -16.061 1.00 44.80 104 LEU L C 1
ATOM 12767 O O . LEU F 3 110 ? -16.731 2.411 -16.620 1.00 43.51 104 LEU L O 1
ATOM 12772 N N . GLU F 3 111 ? -17.158 0.692 -15.203 1.00 42.12 105 GLU L N 1
ATOM 12773 C CA . GLU F 3 111 ? -15.773 0.389 -14.851 1.00 42.78 105 GLU L CA 1
ATOM 12774 C C . GLU F 3 111 ? -15.460 -1.053 -15.182 1.00 45.57 105 GLU L C 1
ATOM 12775 O O . GLU F 3 111 ? -16.355 -1.890 -15.168 1.00 44.22 105 GLU L O 1
ATOM 12781 N N . ILE F 3 112 ? -14.206 -1.323 -15.559 1.00 42.82 106 ILE L N 1
ATOM 12782 C CA . ILE F 3 112 ? -13.771 -2.644 -15.920 1.00 43.91 106 ILE L CA 1
ATOM 12783 C C . ILE F 3 112 ? -13.065 -3.327 -14.728 1.00 49.39 106 ILE L C 1
ATOM 12784 O O . ILE F 3 112 ? -12.270 -2.688 -14.046 1.00 49.44 106 ILE L O 1
ATOM 12789 N N . ASN F 3 113 ? -13.485 -4.567 -14.421 1.00 46.16 107 ASN L N 1
ATOM 12790 C CA . ASN F 3 113 ? -12.846 -5.477 -13.473 1.00 47.68 107 ASN L CA 1
ATOM 12791 C C . ASN F 3 113 ? -11.795 -6.269 -14.244 1.00 49.11 107 ASN L C 1
ATOM 12792 O O . ASN F 3 113 ? -12.069 -6.715 -15.339 1.00 47.54 107 ASN L O 1
ATOM 12797 N N . ARG F 3 114 ? -10.572 -6.338 -13.734 1.00 45.70 108 ARG L N 1
ATOM 12798 C CA . ARG F 3 114 ? -9.464 -6.980 -14.452 1.00 45.31 108 ARG L CA 1
ATOM 12799 C C . ARG F 3 114 ? -8.532 -7.640 -13.417 1.00 48.26 108 ARG L C 1
ATOM 12800 O O . ARG F 3 114 ? -8.882 -7.650 -12.237 1.00 47.08 108 ARG L O 1
ATOM 12808 N N . ALA F 3 115 ? -7.377 -8.203 -13.847 1.00 45.30 109 ALA L N 1
ATOM 12809 C CA . ALA F 3 115 ? -6.354 -8.739 -12.919 1.00 45.29 109 ALA L CA 1
ATOM 12810 C C . ALA F 3 115 ? -5.621 -7.651 -12.086 1.00 48.81 109 ALA L C 1
ATOM 12811 O O . ALA F 3 115 ? -5.359 -6.557 -12.579 1.00 47.94 109 ALA L O 1
ATOM 12813 N N . ASP F 3 116 ? -5.233 -7.994 -10.853 1.00 46.87 110 ASP L N 1
ATOM 12814 C CA . ASP F 3 116 ? -4.335 -7.166 -10.037 1.00 47.31 110 ASP L CA 1
ATOM 12815 C C . ASP F 3 116 ? -3.036 -6.781 -10.767 1.00 51.13 110 ASP L C 1
ATOM 12816 O O . ASP F 3 116 ? -2.498 -7.576 -11.554 1.00 50.71 110 ASP L O 1
ATOM 12821 N N . ALA F 3 117 ? -2.564 -5.553 -10.517 1.00 45.65 111 ALA L N 1
ATOM 12822 C CA . ALA F 3 117 ? -1.356 -5.007 -11.148 1.00 45.44 111 ALA L CA 1
ATOM 12823 C C . ALA F 3 117 ? -0.666 -4.038 -10.178 1.00 49.35 111 ALA L C 1
ATOM 12824 O O . ALA F 3 117 ? -1.315 -3.161 -9.602 1.00 46.62 111 ALA L O 1
ATOM 12826 N N . ALA F 3 118 ? 0.641 -4.256 -9.947 1.00 47.06 112 ALA L N 1
ATOM 12827 C CA . ALA F 3 118 ? 1.460 -3.430 -9.067 1.00 46.35 112 ALA L CA 1
ATOM 12828 C C . ALA F 3 118 ? 1.700 -2.075 -9.692 1.00 46.18 112 ALA L C 1
ATOM 12829 O O . ALA F 3 118 ? 1.873 -2.012 -10.911 1.00 47.99 112 ALA L O 1
ATOM 12831 N N . PRO F 3 119 ? 1.720 -0.968 -8.919 1.00 42.51 113 PRO L N 1
ATOM 12832 C CA . PRO F 3 119 ? 2.048 0.344 -9.534 1.00 42.81 113 PRO L CA 1
ATOM 12833 C C . PRO F 3 119 ? 3.527 0.408 -9.977 1.00 49.97 113 PRO L C 1
ATOM 12834 O O . PRO F 3 119 ? 4.399 -0.194 -9.349 1.00 48.77 113 PRO L O 1
ATOM 12838 N N . THR F 3 120 ? 3.797 1.107 -11.077 1.00 48.55 114 THR L N 1
ATOM 12839 C CA . THR F 3 120 ? 5.167 1.489 -11.405 1.00 49.31 114 THR L CA 1
ATOM 12840 C C . THR F 3 120 ? 5.403 2.876 -10.758 1.00 51.27 114 THR L C 1
ATOM 12841 O O . THR F 3 120 ? 4.681 3.825 -11.060 1.00 50.23 114 THR L O 1
ATOM 12845 N N . VAL F 3 121 ? 6.397 2.973 -9.862 1.00 48.14 115 VAL L N 1
ATOM 12846 C CA . VAL F 3 121 ? 6.667 4.181 -9.062 1.00 47.98 115 VAL L CA 1
ATOM 12847 C C . VAL F 3 121 ? 7.870 4.957 -9.610 1.00 53.22 115 VAL L C 1
ATOM 12848 O O . VAL F 3 121 ? 8.919 4.363 -9.832 1.00 53.47 115 VAL L O 1
ATOM 12852 N N . SER F 3 122 ? 7.705 6.279 -9.830 1.00 50.57 116 SER L N 1
ATOM 12853 C CA . SER F 3 122 ? 8.782 7.167 -10.283 1.00 51.90 116 SER L CA 1
ATOM 12854 C C . SER F 3 122 ? 8.794 8.449 -9.458 1.00 57.03 116 SER L C 1
ATOM 12855 O O . SER F 3 122 ? 7.744 9.075 -9.286 1.00 56.03 116 SER L O 1
ATOM 12858 N N . ILE F 3 123 ? 9.980 8.844 -8.959 1.00 55.08 117 ILE L N 1
ATOM 12859 C CA . ILE F 3 123 ? 10.190 10.079 -8.180 1.00 54.38 117 ILE L CA 1
ATOM 12860 C C . ILE F 3 123 ? 10.967 11.134 -8.991 1.00 59.11 117 ILE L C 1
ATOM 12861 O O . ILE F 3 123 ? 11.904 10.791 -9.728 1.00 58.43 117 ILE L O 1
ATOM 12866 N N . PHE F 3 124 ? 10.565 12.418 -8.853 1.00 56.64 118 PHE L N 1
ATOM 12867 C CA . PHE F 3 124 ? 11.156 13.540 -9.584 1.00 57.78 118 PHE L CA 1
ATOM 12868 C C . PHE F 3 124 ? 11.526 14.683 -8.637 1.00 62.79 118 PHE L C 1
ATOM 12869 O O . PHE F 3 124 ? 10.637 15.265 -7.989 1.00 60.41 118 PHE L O 1
ATOM 12877 N N . PRO F 3 125 ? 12.846 14.988 -8.512 1.00 61.15 119 PRO L N 1
ATOM 12878 C CA . PRO F 3 125 ? 13.260 16.174 -7.749 1.00 61.58 119 PRO L CA 1
ATOM 12879 C C . PRO F 3 125 ? 12.737 17.461 -8.383 1.00 65.67 119 PRO L C 1
ATOM 12880 O O . PRO F 3 125 ? 12.308 17.428 -9.545 1.00 64.99 119 PRO L O 1
ATOM 12884 N N . PRO F 3 126 ? 12.731 18.610 -7.662 1.00 63.83 120 PRO L N 1
ATOM 12885 C CA . PRO F 3 126 ? 12.380 19.875 -8.336 1.00 64.44 120 PRO L CA 1
ATOM 12886 C C . PRO F 3 126 ? 13.238 20.107 -9.583 1.00 68.92 120 PRO L C 1
ATOM 12887 O O . PRO F 3 126 ? 14.419 19.747 -9.608 1.00 67.89 120 PRO L O 1
ATOM 12891 N N . SER F 3 127 ? 12.622 20.644 -10.634 1.00 66.62 121 SER L N 1
ATOM 12892 C CA . SER F 3 127 ? 13.356 21.127 -11.804 1.00 69.18 121 SER L CA 1
ATOM 12893 C C . SER F 3 127 ? 14.224 22.328 -11.403 1.00 75.82 121 SER L C 1
ATOM 12894 O O . SER F 3 127 ? 13.900 23.043 -10.441 1.00 74.95 121 SER L O 1
ATOM 12897 N N . SER F 3 128 ? 15.339 22.533 -12.115 1.00 75.45 122 SER L N 1
ATOM 12898 C CA . SER F 3 128 ? 16.240 23.659 -11.843 1.00 77.52 122 SER L CA 1
ATOM 12899 C C . SER F 3 128 ? 15.567 25.011 -12.116 1.00 80.95 122 SER L C 1
ATOM 12900 O O . SER F 3 128 ? 15.835 25.976 -11.398 1.00 82.48 122 SER L O 1
ATOM 12903 N N . GLU F 3 129 ? 14.677 25.068 -13.133 1.00 76.14 123 GLU L N 1
ATOM 12904 C CA . GLU F 3 129 ? 13.825 26.229 -13.425 1.00 76.85 123 GLU L CA 1
ATOM 12905 C C . GLU F 3 129 ? 12.948 26.606 -12.230 1.00 79.06 123 GLU L C 1
ATOM 12906 O O . GLU F 3 129 ? 12.870 27.784 -11.897 1.00 80.75 123 GLU L O 1
ATOM 12912 N N . GLN F 3 130 ? 12.282 25.616 -11.590 1.00 72.62 124 GLN L N 1
ATOM 12913 C CA . GLN F 3 130 ? 11.446 25.885 -10.417 1.00 71.08 124 GLN L CA 1
ATOM 12914 C C . GLN F 3 130 ? 12.255 26.387 -9.234 1.00 74.22 124 GLN L C 1
ATOM 12915 O O . GLN F 3 130 ? 11.822 27.328 -8.575 1.00 73.03 124 GLN L O 1
ATOM 12921 N N . LEU F 3 131 ? 13.415 25.761 -8.968 1.00 72.97 125 LEU L N 1
ATOM 12922 C CA . LEU F 3 131 ? 14.311 26.163 -7.873 1.00 74.64 125 LEU L CA 1
ATOM 12923 C C . LEU F 3 131 ? 14.792 27.609 -8.013 1.00 82.08 125 LEU L C 1
ATOM 12924 O O . LEU F 3 131 ? 14.812 28.340 -7.022 1.00 82.99 125 LEU L O 1
ATOM 12929 N N . THR F 3 132 ? 15.113 28.031 -9.255 1.00 81.19 126 THR L N 1
ATOM 12930 C CA . THR F 3 132 ? 15.429 29.424 -9.627 1.00 84.48 126 THR L CA 1
ATOM 12931 C C . THR F 3 132 ? 14.319 30.406 -9.162 1.00 88.66 126 THR L C 1
ATOM 12932 O O . THR F 3 132 ? 14.641 31.482 -8.669 1.00 90.19 126 THR L O 1
ATOM 12936 N N . SER F 3 133 ? 13.030 30.010 -9.282 1.00 83.45 127 SER L N 1
ATOM 12937 C CA . SER F 3 133 ? 11.875 30.828 -8.878 1.00 83.31 127 SER L CA 1
ATOM 12938 C C . SER F 3 133 ? 11.552 30.830 -7.356 1.00 86.95 127 SER L C 1
ATOM 12939 O O . SER F 3 133 ? 10.653 31.564 -6.931 1.00 87.51 127 SER L O 1
ATOM 12942 N N . GLY F 3 134 ? 12.273 30.024 -6.569 1.00 81.71 128 GLY L N 1
ATOM 12943 C CA . GLY F 3 134 ? 12.113 29.955 -5.116 1.00 81.30 128 GLY L CA 1
ATOM 12944 C C . GLY F 3 134 ? 11.204 28.848 -4.610 1.00 83.34 128 GLY L C 1
ATOM 12945 O O . GLY F 3 134 ? 10.984 28.720 -3.399 1.00 82.71 128 GLY L O 1
ATOM 12946 N N . GLY F 3 135 ? 10.673 28.052 -5.539 1.00 77.90 129 GLY L N 1
ATOM 12947 C CA . GLY F 3 135 ? 9.787 26.938 -5.236 1.00 74.84 129 GLY L CA 1
ATOM 12948 C C . GLY F 3 135 ? 10.487 25.603 -5.334 1.00 75.72 129 GLY L C 1
ATOM 12949 O O . GLY F 3 135 ? 11.561 25.505 -5.932 1.00 75.79 129 GLY L O 1
ATOM 12950 N N . ALA F 3 136 ? 9.876 24.568 -4.741 1.00 69.93 130 ALA L N 1
ATOM 12951 C CA . ALA F 3 136 ? 10.382 23.199 -4.762 1.00 68.09 130 ALA L CA 1
ATOM 12952 C C . ALA F 3 136 ? 9.250 22.170 -4.598 1.00 69.32 130 ALA L C 1
ATOM 12953 O O . ALA F 3 136 ? 8.830 21.866 -3.472 1.00 68.29 130 ALA L O 1
ATOM 12955 N N . SER F 3 137 ? 8.752 21.648 -5.735 1.00 61.91 131 SER L N 1
ATOM 12956 C CA . SER F 3 137 ? 7.811 20.524 -5.743 1.00 59.33 131 SER L CA 1
ATOM 12957 C C . SER F 3 137 ? 8.555 19.236 -6.007 1.00 62.34 131 SER L C 1
ATOM 12958 O O . SER F 3 137 ? 9.383 19.177 -6.918 1.00 62.88 131 SER L O 1
ATOM 12961 N N . VAL F 3 138 ? 8.253 18.203 -5.210 1.00 57.88 132 VAL L N 1
ATOM 12962 C CA . VAL F 3 138 ? 8.723 16.824 -5.426 1.00 56.16 132 VAL L CA 1
ATOM 12963 C C . VAL F 3 138 ? 7.570 15.988 -5.943 1.00 57.79 132 VAL L C 1
ATOM 12964 O O . VAL F 3 138 ? 6.515 15.922 -5.315 1.00 56.25 132 VAL L O 1
ATOM 12968 N N . VAL F 3 139 ? 7.756 15.381 -7.120 1.00 54.99 133 VAL L N 1
ATOM 12969 C CA . VAL F 3 139 ? 6.671 14.702 -7.825 1.00 53.46 133 VAL L CA 1
ATOM 12970 C C . VAL F 3 139 ? 6.877 13.186 -7.805 1.00 58.45 133 VAL L C 1
ATOM 12971 O O . VAL F 3 139 ? 7.989 12.696 -8.047 1.00 57.18 133 VAL L O 1
ATOM 12975 N N . CYS F 3 140 ? 5.808 12.462 -7.446 1.00 54.77 134 CYS L N 1
ATOM 12976 C CA . CYS F 3 140 ? 5.788 11.007 -7.461 1.00 54.71 134 CYS L CA 1
ATOM 12977 C C . CYS F 3 140 ? 4.605 10.454 -8.275 1.00 54.13 134 CYS L C 1
ATOM 12978 O O . CYS F 3 140 ? 3.453 10.769 -7.977 1.00 51.84 134 CYS L O 1
ATOM 12981 N N . PHE F 3 141 ? 4.907 9.644 -9.313 1.00 50.16 135 PHE L N 1
ATOM 12982 C CA . PHE F 3 141 ? 3.912 8.940 -10.128 1.00 49.03 135 PHE L CA 1
ATOM 12983 C C . PHE F 3 141 ? 3.807 7.478 -9.712 1.00 51.91 135 PHE L C 1
ATOM 12984 O O . PHE F 3 141 ? 4.821 6.831 -9.497 1.00 52.96 135 PHE L O 1
ATOM 12992 N N . LEU F 3 142 ? 2.574 6.993 -9.522 1.00 47.81 136 LEU L N 1
ATOM 12993 C CA . LEU F 3 142 ? 2.251 5.593 -9.217 1.00 47.52 136 LEU L CA 1
ATOM 12994 C C . LEU F 3 142 ? 1.354 5.160 -10.388 1.00 49.72 136 LEU L C 1
ATOM 12995 O O . LEU F 3 142 ? 0.147 5.442 -10.399 1.00 48.43 136 LEU L O 1
ATOM 13000 N N . ASN F 3 143 ? 1.957 4.503 -11.381 1.00 44.35 137 ASN L N 1
ATOM 13001 C CA . ASN F 3 143 ? 1.273 4.281 -12.651 1.00 45.03 137 ASN L CA 1
ATOM 13002 C C . ASN F 3 143 ? 0.872 2.844 -12.865 1.00 48.12 137 ASN L C 1
ATOM 13003 O O . ASN F 3 143 ? 1.608 1.939 -12.458 1.00 47.41 137 ASN L O 1
ATOM 13008 N N . ASN F 3 144 ? -0.343 2.666 -13.453 1.00 43.96 138 ASN L N 1
ATOM 13009 C CA . ASN F 3 144 ? -0.844 1.448 -14.079 1.00 44.62 138 ASN L CA 1
ATOM 13010 C C . ASN F 3 144 ? -1.038 0.345 -13.066 1.00 46.54 138 ASN L C 1
ATOM 13011 O O . ASN F 3 144 ? -0.499 -0.740 -13.205 1.00 45.89 138 ASN L O 1
ATOM 13016 N N . PHE F 3 145 ? -1.803 0.650 -12.033 1.00 41.32 139 PHE L N 1
ATOM 13017 C CA . PHE F 3 145 ? -2.079 -0.296 -10.980 1.00 40.40 139 PHE L CA 1
ATOM 13018 C C . PHE F 3 145 ? -3.548 -0.698 -11.010 1.00 43.64 139 PHE L C 1
ATOM 13019 O O . PHE F 3 145 ? -4.399 0.023 -11.522 1.00 39.43 139 PHE L O 1
ATOM 13027 N N . TYR F 3 146 ? -3.819 -1.864 -10.450 1.00 41.93 140 TYR L N 1
ATOM 13028 C CA . TYR F 3 146 ? -5.174 -2.333 -10.259 1.00 42.25 140 TYR L CA 1
ATOM 13029 C C . TYR F 3 146 ? -5.172 -3.249 -9.047 1.00 43.96 140 TYR L C 1
ATOM 13030 O O . TYR F 3 146 ? -4.257 -4.058 -8.927 1.00 43.74 140 TYR L O 1
ATOM 13039 N N . PRO F 3 147 ? -6.181 -3.181 -8.153 1.00 42.14 141 PRO L N 1
ATOM 13040 C CA . PRO F 3 147 ? -7.316 -2.225 -8.111 1.00 41.83 141 PRO L CA 1
ATOM 13041 C C . PRO F 3 147 ? -6.938 -0.798 -7.721 1.00 46.05 141 PRO L C 1
ATOM 13042 O O . PRO F 3 147 ? -5.793 -0.541 -7.355 1.00 45.11 141 PRO L O 1
ATOM 13046 N N . LYS F 3 148 ? -7.892 0.137 -7.841 1.00 43.82 142 LYS L N 1
ATOM 13047 C CA . LYS F 3 148 ? -7.675 1.572 -7.618 1.00 43.75 142 LYS L CA 1
ATOM 13048 C C . LYS F 3 148 ? -7.239 1.912 -6.172 1.00 46.32 142 LYS L C 1
ATOM 13049 O O . LYS F 3 148 ? -6.619 2.931 -5.993 1.00 46.58 142 LYS L O 1
ATOM 13055 N N . ASP F 3 149 ? -7.558 1.068 -5.171 1.00 44.97 143 ASP L N 1
ATOM 13056 C CA . ASP F 3 149 ? -7.179 1.297 -3.754 1.00 47.41 143 ASP L CA 1
ATOM 13057 C C . ASP F 3 149 ? -5.674 1.254 -3.583 1.00 50.76 143 ASP L C 1
ATOM 13058 O O . ASP F 3 149 ? -5.009 0.284 -3.965 1.00 51.78 143 ASP L O 1
ATOM 13063 N N . ILE F 3 150 ? -5.140 2.329 -3.046 1.00 47.19 144 ILE L N 1
ATOM 13064 C CA . ILE F 3 150 ? -3.689 2.511 -2.851 1.00 46.27 144 ILE L CA 1
ATOM 13065 C C . ILE F 3 150 ? -3.462 3.576 -1.788 1.00 49.14 144 ILE L C 1
ATOM 13066 O O . ILE F 3 150 ? -4.311 4.467 -1.591 1.00 47.30 144 ILE L O 1
ATOM 13071 N N . ASN F 3 151 ? -2.309 3.495 -1.114 1.00 48.02 145 ASN L N 1
ATOM 13072 C CA . ASN F 3 151 ? -1.860 4.553 -0.203 1.00 47.82 145 ASN L CA 1
ATOM 13073 C C . ASN F 3 151 ? -0.447 5.000 -0.557 1.00 52.32 145 ASN L C 1
ATOM 13074 O O . ASN F 3 151 ? 0.368 4.186 -0.975 1.00 51.95 145 ASN L O 1
ATOM 13079 N N . VAL F 3 152 ? -0.175 6.302 -0.424 1.00 49.47 146 VAL L N 1
ATOM 13080 C CA . VAL F 3 152 ? 1.139 6.882 -0.671 1.00 50.62 146 VAL L CA 1
ATOM 13081 C C . VAL F 3 152 ? 1.612 7.606 0.592 1.00 54.72 146 VAL L C 1
ATOM 13082 O O . VAL F 3 152 ? 0.795 8.192 1.300 1.00 55.33 146 VAL L O 1
ATOM 13086 N N . LYS F 3 153 ? 2.899 7.488 0.910 1.00 52.13 147 LYS L N 1
ATOM 13087 C CA . LYS F 3 153 ? 3.515 8.097 2.096 1.00 54.25 147 LYS L CA 1
ATOM 13088 C C . LYS F 3 153 ? 4.758 8.818 1.627 1.00 57.28 147 LYS L C 1
ATOM 13089 O O . LYS F 3 153 ? 5.501 8.273 0.805 1.00 56.85 147 LYS L O 1
ATOM 13095 N N . TRP F 3 154 ? 4.950 10.048 2.092 1.00 53.63 148 TRP L N 1
ATOM 13096 C CA . TRP F 3 154 ? 6.178 10.781 1.862 1.00 53.25 148 TRP L CA 1
ATOM 13097 C C . TRP F 3 154 ? 7.010 10.719 3.119 1.00 58.76 148 TRP L C 1
ATOM 13098 O O . TRP F 3 154 ? 6.467 10.794 4.223 1.00 57.64 148 TRP L O 1
ATOM 13109 N N . LYS F 3 155 ? 8.329 10.579 2.946 1.00 57.53 149 LYS L N 1
ATOM 13110 C CA . LYS F 3 155 ? 9.323 10.676 4.024 1.00 59.10 149 LYS L CA 1
ATOM 13111 C C . LYS F 3 155 ? 10.416 11.678 3.655 1.00 62.54 149 LYS L C 1
ATOM 13112 O O . LYS F 3 155 ? 10.875 11.704 2.506 1.00 61.14 149 LYS L O 1
ATOM 13118 N N . ILE F 3 156 ? 10.766 12.556 4.605 1.00 59.64 150 ILE L N 1
ATOM 13119 C CA . ILE F 3 156 ? 11.863 13.510 4.453 1.00 60.21 150 ILE L CA 1
ATOM 13120 C C . ILE F 3 156 ? 12.858 13.238 5.578 1.00 65.05 150 ILE L C 1
ATOM 13121 O O . ILE F 3 156 ? 12.502 13.399 6.750 1.00 64.52 150 ILE L O 1
ATOM 13126 N N . ASP F 3 157 ? 14.105 12.827 5.219 1.00 62.76 151 ASP L N 1
ATOM 13127 C CA . ASP F 3 157 ? 15.141 12.374 6.157 1.00 64.33 151 ASP L CA 1
ATOM 13128 C C . ASP F 3 157 ? 14.565 11.374 7.195 1.00 72.71 151 ASP L C 1
ATOM 13129 O O . ASP F 3 157 ? 14.770 11.532 8.413 1.00 73.61 151 ASP L O 1
ATOM 13134 N N . GLY F 3 158 ? 13.797 10.403 6.683 1.00 71.39 152 GLY L N 1
ATOM 13135 C CA . GLY F 3 158 ? 13.191 9.324 7.462 1.00 72.24 152 GLY L CA 1
ATOM 13136 C C . GLY F 3 158 ? 12.015 9.693 8.356 1.00 76.84 152 GLY L C 1
ATOM 13137 O O . GLY F 3 158 ? 11.604 8.880 9.192 1.00 77.89 152 GLY L O 1
ATOM 13138 N N . SER F 3 159 ? 11.479 10.927 8.217 1.00 70.92 153 SER L N 1
ATOM 13139 C CA . SER F 3 159 ? 10.294 11.365 8.956 1.00 69.53 153 SER L CA 1
ATOM 13140 C C . SER F 3 159 ? 9.139 11.547 7.993 1.00 69.50 153 SER L C 1
ATOM 13141 O O . SER F 3 159 ? 9.304 12.191 6.951 1.00 66.57 153 SER L O 1
ATOM 13144 N N . GLU F 3 160 ? 7.967 11.003 8.359 1.00 66.59 154 GLU L N 1
ATOM 13145 C CA . GLU F 3 160 ? 6.741 11.110 7.568 1.00 67.16 154 GLU L CA 1
ATOM 13146 C C . GLU F 3 160 ? 6.278 12.560 7.432 1.00 72.25 154 GLU L C 1
ATOM 13147 O O . GLU F 3 160 ? 6.223 13.288 8.417 1.00 72.88 154 GLU L O 1
ATOM 13153 N N . ARG F 3 161 ? 5.960 12.969 6.206 1.00 68.74 155 ARG L N 1
ATOM 13154 C CA . ARG F 3 161 ? 5.497 14.314 5.909 1.00 69.58 155 ARG L CA 1
ATOM 13155 C C . ARG F 3 161 ? 4.071 14.260 5.329 1.00 74.12 155 ARG L C 1
ATOM 13156 O O . ARG F 3 161 ? 3.854 13.653 4.282 1.00 70.96 155 ARG L O 1
ATOM 13164 N N . GLN F 3 162 ? 3.105 14.900 6.015 1.00 74.50 156 GLN L N 1
ATOM 13165 C CA . GLN F 3 162 ? 1.699 14.918 5.580 1.00 74.56 156 GLN L CA 1
ATOM 13166 C C . GLN F 3 162 ? 1.260 16.253 4.956 1.00 76.96 156 GLN L C 1
ATOM 13167 O O . GLN F 3 162 ? 0.495 16.251 3.986 1.00 77.60 156 GLN L O 1
ATOM 13173 N N . ASN F 3 163 ? 1.750 17.377 5.499 1.00 71.83 157 ASN L N 1
ATOM 13174 C CA . ASN F 3 163 ? 1.396 18.724 5.051 1.00 70.86 157 ASN L CA 1
ATOM 13175 C C . ASN F 3 163 ? 2.070 19.063 3.732 1.00 71.73 157 ASN L C 1
ATOM 13176 O O . ASN F 3 163 ? 3.232 18.708 3.532 1.00 71.54 157 ASN L O 1
ATOM 13181 N N . GLY F 3 164 ? 1.354 19.783 2.871 1.00 66.00 158 GLY L N 1
ATOM 13182 C CA . GLY F 3 164 ? 1.840 20.168 1.548 1.00 64.56 158 GLY L CA 1
ATOM 13183 C C . GLY F 3 164 ? 1.792 19.078 0.488 1.00 63.63 158 GLY L C 1
ATOM 13184 O O . GLY F 3 164 ? 2.406 19.236 -0.577 1.00 61.24 158 GLY L O 1
ATOM 13185 N N . VAL F 3 165 ? 1.058 17.959 0.767 1.00 57.84 159 VAL L N 1
ATOM 13186 C CA . VAL F 3 165 ? 0.889 16.838 -0.179 1.00 54.90 159 VAL L CA 1
ATOM 13187 C C . VAL F 3 165 ? -0.423 16.929 -0.932 1.00 60.56 159 VAL L C 1
ATOM 13188 O O . VAL F 3 165 ? -1.488 16.917 -0.311 1.00 61.92 159 VAL L O 1
ATOM 13192 N N . LEU F 3 166 ? -0.353 17.029 -2.275 1.00 57.28 160 LEU L N 1
ATOM 13193 C CA . LEU F 3 166 ? -1.551 16.982 -3.103 1.00 56.47 160 LEU L CA 1
ATOM 13194 C C . LEU F 3 166 ? -1.613 15.813 -4.062 1.00 55.04 160 LEU L C 1
ATOM 13195 O O . LEU F 3 166 ? -0.693 15.575 -4.861 1.00 51.99 160 LEU L O 1
ATOM 13200 N N . ASN F 3 167 ? -2.729 15.091 -3.984 1.00 50.66 161 ASN L N 1
ATOM 13201 C CA . ASN F 3 167 ? -2.914 13.870 -4.772 1.00 50.17 161 ASN L CA 1
ATOM 13202 C C . ASN F 3 167 ? -3.893 14.073 -5.901 1.00 49.81 161 ASN L C 1
ATOM 13203 O O . ASN F 3 167 ? -4.825 14.853 -5.767 1.00 49.78 161 ASN L O 1
ATOM 13208 N N . SER F 3 168 ? -3.623 13.464 -7.036 1.00 46.14 162 SER L N 1
ATOM 13209 C CA . SER F 3 168 ? -4.589 13.446 -8.142 1.00 45.28 162 SER L CA 1
ATOM 13210 C C . SER F 3 168 ? -4.666 12.039 -8.771 1.00 49.18 162 SER L C 1
ATOM 13211 O O . SER F 3 168 ? -3.650 11.352 -8.840 1.00 48.32 162 SER L O 1
ATOM 13214 N N . TRP F 3 169 ? -5.864 11.627 -9.233 1.00 47.42 163 TRP L N 1
ATOM 13215 C CA . TRP F 3 169 ? -6.123 10.278 -9.767 1.00 47.57 163 TRP L CA 1
ATOM 13216 C C . TRP F 3 169 ? -6.722 10.354 -11.180 1.00 48.67 163 TRP L C 1
ATOM 13217 O O . TRP F 3 169 ? -7.657 11.111 -11.420 1.00 48.49 163 TRP L O 1
ATOM 13228 N N . THR F 3 170 ? -6.166 9.599 -12.107 1.00 44.85 164 THR L N 1
ATOM 13229 C CA . THR F 3 170 ? -6.763 9.420 -13.442 1.00 45.39 164 THR L CA 1
ATOM 13230 C C . THR F 3 170 ? -8.051 8.576 -13.363 1.00 50.19 164 THR L C 1
ATOM 13231 O O . THR F 3 170 ? -8.254 7.806 -12.416 1.00 48.63 164 THR L O 1
ATOM 13235 N N . ASP F 3 171 ? -8.911 8.713 -14.373 1.00 49.09 165 ASP L N 1
ATOM 13236 C CA . ASP F 3 171 ? -10.013 7.768 -14.553 1.00 50.63 165 ASP L CA 1
ATOM 13237 C C . ASP F 3 171 ? -9.434 6.481 -15.130 1.00 47.64 165 ASP L C 1
ATOM 13238 O O . ASP F 3 171 ? -8.301 6.473 -15.612 1.00 45.97 165 ASP L O 1
ATOM 13243 N N . GLN F 3 172 ? -10.165 5.389 -15.051 1.00 45.47 166 GLN L N 1
ATOM 13244 C CA . GLN F 3 172 ? -9.671 4.094 -15.553 1.00 43.65 166 GLN L CA 1
ATOM 13245 C C . GLN F 3 172 ? -9.138 4.209 -17.012 1.00 47.36 166 GLN L C 1
ATOM 13246 O O . GLN F 3 172 ? -9.784 4.829 -17.845 1.00 47.35 166 GLN L O 1
ATOM 13252 N N . ASP F 3 173 ? -7.937 3.668 -17.280 1.00 44.18 167 ASP L N 1
ATOM 13253 C CA . ASP F 3 173 ? -7.258 3.735 -18.565 1.00 45.21 167 ASP L CA 1
ATOM 13254 C C . ASP F 3 173 ? -8.049 2.986 -19.679 1.00 48.71 167 ASP L C 1
ATOM 13255 O O . ASP F 3 173 ? -8.530 1.873 -19.463 1.00 46.99 167 ASP L O 1
ATOM 13260 N N . SER F 3 174 ? -8.171 3.605 -20.872 1.00 45.66 168 SER L N 1
ATOM 13261 C CA . SER F 3 174 ? -9.000 3.085 -21.964 1.00 44.60 168 SER L CA 1
ATOM 13262 C C . SER F 3 174 ? -8.363 1.882 -22.672 1.00 46.72 168 SER L C 1
ATOM 13263 O O . SER F 3 174 ? -9.046 1.197 -23.416 1.00 50.43 168 SER L O 1
ATOM 13266 N N . LYS F 3 175 ? -7.058 1.649 -22.480 1.00 44.67 169 LYS L N 1
ATOM 13267 C CA . LYS F 3 175 ? -6.320 0.563 -23.121 1.00 46.16 169 LYS L CA 1
ATOM 13268 C C . LYS F 3 175 ? -6.100 -0.634 -22.217 1.00 51.46 169 LYS L C 1
ATOM 13269 O O . LYS F 3 175 ? -6.231 -1.772 -22.685 1.00 52.44 169 LYS L O 1
ATOM 13275 N N . ASP F 3 176 ? -5.747 -0.405 -20.940 1.00 46.95 170 ASP L N 1
ATOM 13276 C CA . ASP F 3 176 ? -5.394 -1.559 -20.108 1.00 48.86 170 ASP L CA 1
ATOM 13277 C C . ASP F 3 176 ? -6.215 -1.649 -18.821 1.00 49.12 170 ASP L C 1
ATOM 13278 O O . ASP F 3 176 ? -5.939 -2.522 -17.995 1.00 47.35 170 ASP L O 1
ATOM 13283 N N . SER F 3 177 ? -7.177 -0.700 -18.623 1.00 43.52 171 SER L N 1
ATOM 13284 C CA . SER F 3 177 ? -8.125 -0.698 -17.486 1.00 42.01 171 SER L CA 1
ATOM 13285 C C . SER F 3 177 ? -7.472 -0.503 -16.111 1.00 46.02 171 SER L C 1
ATOM 13286 O O . SER F 3 177 ? -8.098 -0.803 -15.079 1.00 43.13 171 SER L O 1
ATOM 13289 N N . THR F 3 178 ? -6.208 0.002 -16.092 1.00 43.87 172 THR L N 1
ATOM 13290 C CA . THR F 3 178 ? -5.542 0.333 -14.844 1.00 44.10 172 THR L CA 1
ATOM 13291 C C . THR F 3 178 ? -5.905 1.767 -14.423 1.00 47.84 172 THR L C 1
ATOM 13292 O O . THR F 3 178 ? -6.591 2.483 -15.157 1.00 45.49 172 THR L O 1
ATOM 13296 N N . TYR F 3 179 ? -5.457 2.142 -13.209 1.00 45.52 173 TYR L N 1
ATOM 13297 C CA . TYR F 3 179 ? -5.499 3.467 -12.584 1.00 43.23 173 TYR L CA 1
ATOM 13298 C C . TYR F 3 179 ? -4.080 4.016 -12.381 1.00 46.70 173 TYR L C 1
ATOM 13299 O O . TYR F 3 179 ? -3.113 3.254 -12.254 1.00 46.28 173 TYR L O 1
ATOM 13308 N N . SER F 3 180 ? -3.957 5.344 -12.376 1.00 43.19 174 SER L N 1
ATOM 13309 C CA . SER F 3 180 ? -2.710 6.043 -12.047 1.00 43.21 174 SER L CA 1
ATOM 13310 C C . SER F 3 180 ? -2.966 7.147 -11.024 1.00 45.54 174 SER L C 1
ATOM 13311 O O . SER F 3 180 ? -4.105 7.546 -10.798 1.00 44.58 174 SER L O 1
ATOM 13314 N N . MET F 3 181 ? -1.919 7.567 -10.357 1.00 44.58 175 MET L N 1
ATOM 13315 C CA . MET F 3 181 ? -1.947 8.561 -9.275 1.00 44.85 175 MET L CA 1
ATOM 13316 C C . MET F 3 181 ? -0.691 9.394 -9.357 1.00 47.55 175 MET L C 1
ATOM 13317 O O . MET F 3 181 ? 0.376 8.874 -9.672 1.00 46.68 175 MET L O 1
ATOM 13322 N N . SER F 3 182 ? -0.863 10.704 -9.204 1.00 44.05 176 SER L N 1
ATOM 13323 C CA . SER F 3 182 ? 0.204 11.672 -8.971 1.00 45.66 176 SER L CA 1
ATOM 13324 C C . SER F 3 182 ? 0.156 12.087 -7.515 1.00 50.16 176 SER L C 1
ATOM 13325 O O . SER F 3 182 ? -0.923 12.382 -6.993 1.00 50.07 176 SER L O 1
ATOM 13328 N N . SER F 3 183 ? 1.313 12.109 -6.855 1.00 46.02 177 SER L N 1
ATOM 13329 C CA . SER F 3 183 ? 1.431 12.706 -5.537 1.00 45.68 177 SER L CA 1
ATOM 13330 C C . SER F 3 183 ? 2.527 13.761 -5.578 1.00 53.23 177 SER L C 1
ATOM 13331 O O . SER F 3 183 ? 3.649 13.467 -5.996 1.00 54.37 177 SER L O 1
ATOM 13334 N N . THR F 3 184 ? 2.201 14.997 -5.156 1.00 51.98 178 THR L N 1
ATOM 13335 C CA . THR F 3 184 ? 3.105 16.147 -5.236 1.00 52.97 178 THR L CA 1
ATOM 13336 C C . THR F 3 184 ? 3.292 16.785 -3.879 1.00 57.33 178 THR L C 1
ATOM 13337 O O . THR F 3 184 ? 2.327 17.237 -3.271 1.00 56.70 178 THR L O 1
ATOM 13341 N N . LEU F 3 185 ? 4.534 16.810 -3.413 1.00 55.15 179 LEU L N 1
ATOM 13342 C CA . LEU F 3 185 ? 4.916 17.479 -2.181 1.00 56.85 179 LEU L CA 1
ATOM 13343 C C . LEU F 3 185 ? 5.486 18.861 -2.477 1.00 60.64 179 LEU L C 1
ATOM 13344 O O . LEU F 3 185 ? 6.557 18.969 -3.067 1.00 59.37 179 LEU L O 1
ATOM 13349 N N . THR F 3 186 ? 4.770 19.915 -2.076 1.00 60.28 180 THR L N 1
ATOM 13350 C CA . THR F 3 186 ? 5.228 21.292 -2.293 1.00 61.79 180 THR L CA 1
ATOM 13351 C C . THR F 3 186 ? 5.883 21.906 -1.053 1.00 68.11 180 THR L C 1
ATOM 13352 O O . THR F 3 186 ? 5.260 21.992 0.004 1.00 67.87 180 THR L O 1
ATOM 13356 N N . LEU F 3 187 ? 7.154 22.306 -1.201 1.00 67.84 181 LEU L N 1
ATOM 13357 C CA . LEU F 3 187 ? 7.976 22.984 -0.180 1.00 70.11 181 LEU L CA 1
ATOM 13358 C C . LEU F 3 187 ? 8.507 24.290 -0.734 1.00 73.52 181 LEU L C 1
ATOM 13359 O O . LEU F 3 187 ? 8.504 24.481 -1.943 1.00 73.19 181 LEU L O 1
ATOM 13364 N N . THR F 3 188 ? 9.006 25.176 0.135 1.00 72.59 182 THR L N 1
ATOM 13365 C CA . THR F 3 188 ? 9.812 26.323 -0.320 1.00 73.79 182 THR L CA 1
ATOM 13366 C C . THR F 3 188 ? 11.208 25.814 -0.711 1.00 76.34 182 THR L C 1
ATOM 13367 O O . THR F 3 188 ? 11.596 24.724 -0.276 1.00 73.44 182 THR L O 1
ATOM 13371 N N . LYS F 3 189 ? 11.956 26.584 -1.536 1.00 74.25 183 LYS L N 1
ATOM 13372 C CA . LYS F 3 189 ? 13.360 26.269 -1.862 1.00 74.60 183 LYS L CA 1
ATOM 13373 C C . LYS F 3 189 ? 14.189 26.125 -0.566 1.00 78.08 183 LYS L C 1
ATOM 13374 O O . LYS F 3 189 ? 15.016 25.209 -0.459 1.00 77.25 183 LYS L O 1
ATOM 13380 N N . ASP F 3 190 ? 13.924 27.008 0.421 1.00 74.63 184 ASP L N 1
ATOM 13381 C CA . ASP F 3 190 ? 14.594 27.013 1.720 1.00 76.33 184 ASP L CA 1
ATOM 13382 C C . ASP F 3 190 ? 14.383 25.731 2.529 1.00 79.10 184 ASP L C 1
ATOM 13383 O O . ASP F 3 190 ? 15.366 25.145 2.961 1.00 78.95 184 ASP L O 1
ATOM 13388 N N . GLU F 3 191 ? 13.124 25.280 2.699 1.00 75.93 185 GLU L N 1
ATOM 13389 C CA . GLU F 3 191 ? 12.790 24.004 3.355 1.00 75.52 185 GLU L CA 1
ATOM 13390 C C . GLU F 3 191 ? 13.467 22.835 2.653 1.00 76.48 185 GLU L C 1
ATOM 13391 O O . GLU F 3 191 ? 14.054 21.989 3.324 1.00 76.94 185 GLU L O 1
ATOM 13397 N N . TYR F 3 192 ? 13.358 22.783 1.300 1.00 69.32 186 TYR L N 1
ATOM 13398 C CA . TYR F 3 192 ? 13.918 21.745 0.448 1.00 66.32 186 TYR L CA 1
ATOM 13399 C C . TYR F 3 192 ? 15.416 21.558 0.677 1.00 71.19 186 TYR L C 1
ATOM 13400 O O . TYR F 3 192 ? 15.872 20.434 0.885 1.00 70.23 186 TYR L O 1
ATOM 13409 N N . GLU F 3 193 ? 16.164 22.669 0.692 1.00 69.09 187 GLU L N 1
ATOM 13410 C CA . GLU F 3 193 ? 17.613 22.692 0.861 1.00 71.73 187 GLU L CA 1
ATOM 13411 C C . GLU F 3 193 ? 18.092 22.410 2.293 1.00 75.01 187 GLU L C 1
ATOM 13412 O O . GLU F 3 193 ? 19.291 22.261 2.508 1.00 75.99 187 GLU L O 1
ATOM 13418 N N . ARG F 3 194 ? 17.158 22.305 3.258 1.00 71.45 188 ARG L N 1
ATOM 13419 C CA . ARG F 3 194 ? 17.472 21.992 4.660 1.00 72.59 188 ARG L CA 1
ATOM 13420 C C . ARG F 3 194 ? 17.487 20.479 4.917 1.00 76.33 188 ARG L C 1
ATOM 13421 O O . ARG F 3 194 ? 17.841 20.046 6.013 1.00 77.60 188 ARG L O 1
ATOM 13429 N N . HIS F 3 195 ? 17.131 19.675 3.894 1.00 71.20 189 HIS L N 1
ATOM 13430 C CA . HIS F 3 195 ? 17.052 18.217 3.995 1.00 69.45 189 HIS L CA 1
ATOM 13431 C C . HIS F 3 195 ? 17.747 17.519 2.833 1.00 70.71 189 HIS L C 1
ATOM 13432 O O . HIS F 3 195 ? 17.919 18.110 1.767 1.00 69.11 189 HIS L O 1
ATOM 13439 N N . ASN F 3 196 ? 18.100 16.242 3.032 1.00 67.57 190 ASN L N 1
ATOM 13440 C CA . ASN F 3 196 ? 18.897 15.460 2.086 1.00 67.81 190 ASN L CA 1
ATOM 13441 C C . ASN F 3 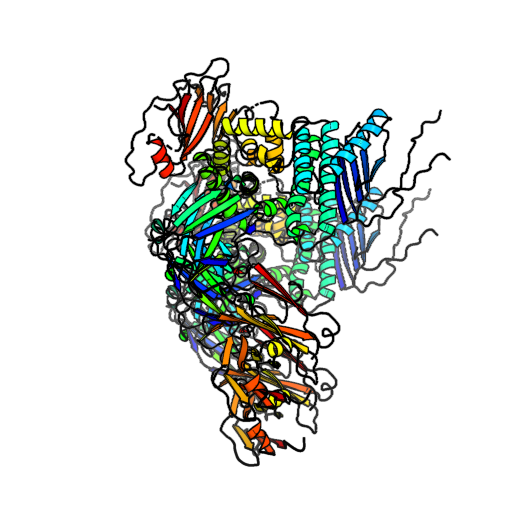196 ? 18.060 14.410 1.376 1.00 69.43 190 ASN L C 1
ATOM 13442 O O . ASN F 3 196 ? 17.990 14.400 0.149 1.00 68.88 190 ASN L O 1
ATOM 13447 N N . SER F 3 197 ? 17.399 13.556 2.149 1.00 64.49 191 SER L N 1
ATOM 13448 C CA . SER F 3 197 ? 16.744 12.371 1.641 1.00 62.48 191 SER L CA 1
ATOM 13449 C C . SER F 3 197 ? 15.225 12.556 1.463 1.00 63.70 191 SER L C 1
ATOM 13450 O O . SER F 3 197 ? 14.523 12.901 2.410 1.00 63.50 191 SER L O 1
ATOM 13453 N N . TYR F 3 198 ? 14.732 12.334 0.234 1.00 58.04 192 TYR L N 1
ATOM 13454 C CA . TYR F 3 198 ? 13.317 12.431 -0.130 1.00 55.63 192 TYR L CA 1
ATOM 13455 C C . TYR F 3 198 ? 12.798 11.101 -0.623 1.00 59.34 192 TYR L C 1
ATOM 13456 O O . TYR F 3 198 ? 13.346 10.551 -1.575 1.00 58.54 192 TYR L O 1
ATOM 13465 N N . THR F 3 199 ? 11.706 10.609 -0.015 1.00 56.42 193 THR L N 1
ATOM 13466 C CA . THR F 3 199 ? 11.133 9.292 -0.328 1.00 55.27 193 THR L CA 1
ATOM 13467 C C . THR F 3 199 ? 9.627 9.330 -0.583 1.00 57.81 193 THR L C 1
ATOM 13468 O O . THR F 3 199 ? 8.882 9.953 0.158 1.00 55.24 193 THR L O 1
ATOM 13472 N N . CYS F 3 200 ? 9.201 8.633 -1.640 1.00 55.75 194 CYS L N 1
ATOM 13473 C CA . CYS F 3 200 ? 7.808 8.318 -1.949 1.00 56.45 194 CYS L CA 1
ATOM 13474 C C . CYS F 3 200 ? 7.611 6.790 -1.757 1.00 55.46 194 CYS L C 1
ATOM 13475 O O . CYS F 3 200 ? 8.320 6.008 -2.394 1.00 53.58 194 CYS L O 1
ATOM 13478 N N . GLU F 3 201 ? 6.665 6.367 -0.880 1.00 51.29 195 GLU L N 1
ATOM 13479 C CA . GLU F 3 201 ? 6.340 4.937 -0.683 1.00 51.06 195 GLU L CA 1
ATOM 13480 C C . GLU F 3 201 ? 4.897 4.615 -1.071 1.00 53.67 195 GLU L C 1
ATOM 13481 O O . GLU F 3 201 ? 3.964 5.202 -0.524 1.00 53.16 195 GLU L O 1
ATOM 13487 N N . ALA F 3 202 ? 4.717 3.649 -1.981 1.00 49.93 196 ALA L N 1
ATOM 13488 C CA . ALA F 3 202 ? 3.410 3.159 -2.420 1.00 48.42 196 ALA L CA 1
ATOM 13489 C C . ALA F 3 202 ? 3.055 1.833 -1.717 1.00 50.68 196 ALA L C 1
ATOM 13490 O O . ALA F 3 202 ? 3.791 0.855 -1.826 1.00 50.92 196 ALA L O 1
ATOM 13492 N N . THR F 3 203 ? 1.926 1.802 -0.995 1.00 47.01 197 THR L N 1
ATOM 13493 C CA . THR F 3 203 ? 1.375 0.549 -0.441 1.00 46.55 197 THR L CA 1
ATOM 13494 C C . THR F 3 203 ? 0.083 0.107 -1.155 1.00 50.44 197 THR L C 1
ATOM 13495 O O . THR F 3 203 ? -0.909 0.847 -1.252 1.00 49.11 197 THR L O 1
ATOM 13499 N N . HIS F 3 204 ? 0.163 -1.074 -1.725 1.00 46.32 198 HIS L N 1
ATOM 13500 C CA . HIS F 3 204 ? -0.856 -1.660 -2.615 1.00 44.85 198 HIS L CA 1
ATOM 13501 C C . HIS F 3 204 ? -0.945 -3.137 -2.304 1.00 48.17 198 HIS L C 1
ATOM 13502 O O . HIS F 3 204 ? 0.056 -3.742 -1.921 1.00 46.98 198 HIS L O 1
ATOM 13509 N N . LYS F 3 205 ? -2.137 -3.720 -2.454 1.00 46.60 199 LYS L N 1
ATOM 13510 C CA . LYS F 3 205 ? -2.424 -5.120 -2.101 1.00 45.33 199 LYS L CA 1
ATOM 13511 C C . LYS F 3 205 ? -1.587 -6.143 -2.873 1.00 51.15 199 LYS L C 1
ATOM 13512 O O . LYS F 3 205 ? -1.489 -7.275 -2.429 1.00 52.15 199 LYS L O 1
ATOM 13518 N N . THR F 3 206 ? -1.007 -5.769 -4.031 1.00 48.25 200 THR L N 1
ATOM 13519 C CA . THR F 3 206 ? -0.155 -6.684 -4.820 1.00 49.11 200 THR L CA 1
ATOM 13520 C C . THR F 3 206 ? 1.170 -7.086 -4.117 1.00 53.67 200 THR L C 1
ATOM 13521 O O . THR F 3 206 ? 1.841 -7.999 -4.574 1.00 55.87 200 THR L O 1
ATOM 13525 N N . SER F 3 207 ? 1.560 -6.384 -3.062 1.00 52.58 201 SER L N 1
ATOM 13526 C CA . SER F 3 207 ? 2.761 -6.706 -2.297 1.00 55.96 201 SER L CA 1
ATOM 13527 C C . SER F 3 207 ? 2.618 -6.373 -0.835 1.00 59.35 201 SER L C 1
ATOM 13528 O O . SER F 3 207 ? 2.040 -5.354 -0.467 1.00 56.88 201 SER L O 1
ATOM 13531 N N . THR F 3 208 ? 3.169 -7.257 -0.003 1.00 60.43 202 THR L N 1
ATOM 13532 C CA . THR F 3 208 ? 3.298 -7.116 1.453 1.00 60.85 202 THR L CA 1
ATOM 13533 C C . THR F 3 208 ? 4.243 -5.959 1.772 1.00 62.81 202 THR L C 1
ATOM 13534 O O . THR F 3 208 ? 4.071 -5.290 2.793 1.00 64.73 202 THR L O 1
ATOM 13538 N N . SER F 3 209 ? 5.224 -5.713 0.899 1.00 58.83 203 SER L N 1
ATOM 13539 C CA . SER F 3 209 ? 6.185 -4.630 1.132 1.00 61.08 203 SER L CA 1
ATOM 13540 C C . SER F 3 209 ? 5.892 -3.417 0.228 1.00 63.84 203 SER L C 1
ATOM 13541 O O . SER F 3 209 ? 5.548 -3.604 -0.957 1.00 62.66 203 SER L O 1
ATOM 13544 N N . PRO F 3 210 ? 5.965 -2.177 0.780 1.00 58.83 204 PRO L N 1
ATOM 13545 C CA . PRO F 3 210 ? 5.764 -0.991 -0.079 1.00 56.80 204 PRO L CA 1
ATOM 13546 C C . PRO F 3 210 ? 6.797 -0.848 -1.193 1.00 59.62 204 PRO L C 1
ATOM 13547 O O . PRO F 3 210 ? 7.914 -1.361 -1.077 1.00 59.35 204 PRO L O 1
ATOM 13551 N N . ILE F 3 211 ? 6.418 -0.190 -2.295 1.00 56.31 205 ILE L N 1
ATOM 13552 C CA . ILE F 3 211 ? 7.392 0.206 -3.316 1.00 55.58 205 ILE L CA 1
ATOM 13553 C C . ILE F 3 211 ? 8.000 1.579 -2.937 1.00 57.57 205 ILE L C 1
ATOM 13554 O O . ILE F 3 211 ? 7.289 2.576 -2.923 1.00 55.15 205 ILE L O 1
ATOM 13559 N N . VAL F 3 212 ? 9.320 1.609 -2.675 1.00 56.78 206 VAL L N 1
ATOM 13560 C CA . VAL F 3 212 ? 10.064 2.763 -2.179 1.00 58.56 206 VAL L CA 1
ATOM 13561 C C . VAL F 3 212 ? 10.926 3.341 -3.308 1.00 62.44 206 VAL L C 1
ATOM 13562 O O . VAL F 3 212 ? 11.735 2.620 -3.895 1.00 63.14 206 VAL L O 1
ATOM 13566 N N . LYS F 3 213 ? 10.717 4.633 -3.631 1.00 56.79 207 LYS L N 1
ATOM 13567 C CA . LYS F 3 213 ? 11.599 5.397 -4.507 1.00 56.56 207 LYS L CA 1
ATOM 13568 C C . LYS F 3 213 ? 12.092 6.608 -3.766 1.00 62.03 207 LYS L C 1
ATOM 13569 O O . LYS F 3 213 ? 11.306 7.340 -3.152 1.00 60.48 207 LYS L O 1
ATOM 13575 N N . SER F 3 214 ? 13.408 6.814 -3.824 1.00 60.47 208 SER L N 1
ATOM 13576 C CA . SER F 3 214 ? 14.109 7.849 -3.083 1.00 61.02 208 SER L CA 1
ATOM 13577 C C . SER F 3 214 ? 15.146 8.521 -3.946 1.00 64.41 208 SER L C 1
ATOM 13578 O O . SER F 3 214 ? 15.559 7.980 -4.972 1.00 64.13 208 SER L O 1
ATOM 13581 N N . PHE F 3 215 ? 15.544 9.722 -3.525 1.00 61.11 209 PHE L N 1
ATOM 13582 C CA . PHE F 3 215 ? 16.722 10.430 -4.012 1.00 62.17 209 PHE L CA 1
ATOM 13583 C C . PHE F 3 215 ? 17.342 11.221 -2.875 1.00 68.93 209 PHE L C 1
ATOM 13584 O O . PHE F 3 215 ? 16.658 11.550 -1.902 1.00 67.71 209 PHE L O 1
ATOM 13592 N N . ASN F 3 216 ? 18.654 11.475 -2.977 1.00 68.42 210 ASN L N 1
ATOM 13593 C CA . ASN F 3 216 ? 19.365 12.379 -2.093 1.00 69.77 210 ASN L CA 1
ATOM 13594 C C . ASN F 3 216 ? 19.588 13.651 -2.855 1.00 76.50 210 ASN L C 1
ATOM 13595 O O . ASN F 3 216 ? 20.118 13.607 -3.964 1.00 76.64 210 ASN L O 1
ATOM 13600 N N . ARG F 3 217 ? 19.136 14.779 -2.290 1.00 76.32 211 ARG L N 1
ATOM 13601 C CA . ARG F 3 217 ? 19.273 16.128 -2.851 1.00 79.47 211 ARG L CA 1
ATOM 13602 C C . ARG F 3 217 ? 20.736 16.421 -3.249 1.00 92.62 211 ARG L C 1
ATOM 13603 O O . ARG F 3 217 ? 20.984 17.005 -4.310 1.00 93.74 211 ARG L O 1
ATOM 13611 N N . ASN F 3 218 ? 21.685 15.983 -2.414 1.00 94.85 212 ASN L N 1
ATOM 13612 C CA . ASN F 3 218 ? 23.107 16.175 -2.663 1.00 99.89 212 ASN L CA 1
ATOM 13613 C C . ASN F 3 218 ? 23.606 15.281 -3.809 1.00 109.03 212 ASN L C 1
ATOM 13614 O O . ASN F 3 218 ? 23.702 15.754 -4.949 1.00 109.49 212 ASN L O 1
ATOM 13619 N N . GLU F 3 219 ? 23.838 13.977 -3.519 1.00 107.57 213 GLU L N 1
ATOM 13620 C CA . GLU F 3 219 ? 24.561 13.023 -4.372 1.00 108.29 213 GLU L CA 1
ATOM 13621 C C . GLU F 3 219 ? 23.852 12.565 -5.664 1.00 109.59 213 GLU L C 1
ATOM 13622 O O . GLU F 3 219 ? 23.924 11.385 -6.019 1.00 109.52 213 GLU L O 1
ATOM 13628 N N . CYS F 3 220 ? 23.218 13.521 -6.386 1.00 104.20 214 CYS L N 1
ATOM 13629 C CA . CYS F 3 220 ? 22.473 13.334 -7.643 1.00 113.05 214 CYS L CA 1
ATOM 13630 C C . CYS F 3 220 ? 21.464 12.170 -7.606 1.00 154.80 214 CYS L C 1
ATOM 13631 O O . CYS F 3 220 ? 20.306 12.349 -7.222 1.00 116.61 214 CYS L O 1
#

Solvent-accessible surface area: 81434 Å² total; per-residue (Å²): 124,123,239,205,133,198,125,100,96,68,134,44,98,35,184,46,52,85,31,7,77,7,82,6,164,27,117,12,3,14,0,34,1,33,0,0,84,25,17,1,10,2,79,0,12,23,153,107,104,106,51,17,59,2,13,0,1,46,92,173,44,248,143,183,78,124,187,97,185,32,51,18,44,15,66,38,151,30,89,102,54,45,47,94,89,16,69,159,47,4,27,62,32,2,69,85,26,104,74,37,79,16,0,6,3,5,1,3,7,6,0,0,4,1,9,15,117,76,28,51,122,68,4,32,65,0,0,5,22,5,0,0,1,2,0,11,8,7,17,54,15,65,168,83,150,220,69,21,32,65,29,17,16,86,3,0,0,3,0,26,1,0,0,28,2,0,0,97,36,14,54,2,95,58,13,9,90,8,2,6,90,42,91,5,125,183,32,118,35,37,34,52,30,6,12,11,1,0,4,0,22,32,54,98,19,63,60,33,29,29,19,0,71,6,4,5,19,7,0,3,76,5,31,15,84,66,15,51,6,25,42,36,24,0,0,7,0,0,4,4,3,12,66,40,28,29,148,38,19,25,47,44,4,0,8,25,0,0,12,2,1,31,26,142,71,3,54,54,13,26,102,66,5,184,51,6,65,41,141,127,30,73,47,144,150,114,14,8,0,0,26,3,0,1,2,15,12,0,5,10,28,113,74,86,90,119,26,95,64,9,24,68,9,0,30,30,0,2,35,48,11,78,194,94,134,34,6,2,30,72,35,6,109,22,24,51,88,108,3,18,0,0,2,6,32,137,84,44,12,0,2,2,0,6,65,192,172,47,134,84,19,72,15,43,53,10,20,58,20,79,169,102,50,48,2,9,0,4,46,41,86,156,108,48,204,65,132,130,123,17,120,86,80,135,60,95,50,98,87,119,76,88,95,35,94,20,32,59,1,8,13,0,20,3,12,45,54,0,59,8,47,40,3,5,5,0,50,28,99,87,0,20,97,78,10,45,54,101,19,74,9,15,17,119,142,102,51,96,82,34,85,17,0,2,2,53,70,116,22,10,26,12,20,147,124,123,234,205,130,196,124,102,95,68,132,44,96,36,184,46,51,87,32,7,77,8,81,6,163,27,115,12,4,14,0,33,1,34,0,0,86,25,16,1,10,2,79,0,12,23,154,108,106,108,52,17,61,2,13,0,1,46,93,174,44,246,144,182,78,124,186,94,186,32,52,20,43,13,67,38,153,30,87,101,54,46,46,94,90,16,69,161,50,4,29,61,30,3,70,83,27,110,73,37,79,16,0,7,3,4,1,3,7,6,0,0,3,1,8,15,113,74,27,49,120,68,4,33,65,0,0,5,22,5,0,0,2,1,0,12,8,7,17,54,15,64,170,80,153,223,70,20,32,61,26,16,15,85,4,0,1,3,1,28,1,0,0,29,3,0,0,97,35,15,54,2,95,58,14,8,93,8,2,7,90,43,94,4,127,182,33,116,37,34,35,51,29,6,14,12,0,0,5,0,23,31,54,98,18,63,63,36,29,31,20,0,73,4,4,4,14,7,0,2,64,5,32,14,88,66,16,54,4,23,39,35,23,0,0,7,0,0,4,3,3,12,64,40,28,30,149,38,19,24,42,44,4,0,8,26,0,0,11,2,1,29,27,144,71,3,54,53,12,27,102,68,6,184,52,6,66,42,144,125,31,72,46,144,148,114,15,9,0,0,23,2,0,1,2,16,12,0,5,10,28,121,74,88,90,115,26,94,64,10,24,69,9,0,32,31,0,2,37,50,13,78,195,93,134,35,6,2,30,70,34,6,108,20,25,51,86,111,2,19,0,0,3,5,31,149,84,44,12,0,3,2,0,6,65,195,171,46,133,84,18,65,14,42,54,10,23,59,21,78,168,103,51,48,2,9,0,3,44,41,85,157,107,48,205,65,133,130,122,19,121,88,80,137,61,94,50,96,88,118,76,87,96,34,93,21,32,59,1,8,14,0,20,3,13,45,53,0,60,8,48,37,3,6,5,0,50,28,98,86,0,20,97,83,6,44,52,102,26,75,10,1,46,89,132,101,52,96,81,34,84,17,0,1,2,55,75,113,22,10,26,13,20,148,156,9,82,14,100,22,60,24,12,26,12,20,82,79,60,42,62,7,83,2,26,0,102,4,49,52,39,61,18,29,1,16,15,0,0,0,0,9,23,40,114,93,139,24,13,52,2,0,0,25,1,0,0,20,74,95,72,45,51,46,12,123,122,19,117,123,47,6,66,6,60,28,56,121,113,36,31,8,0,49,0,66,2,33,75,2,71,89,108,9,28,4,38,1,10,0,0,6,4,4,17,8,36,0,0,24,31,29,0,122,8,0,27,2,23,13,24,82,40,78,14,33,48,18,50,6,20,17,1,5,37,39,49,92,164,52,101,60,21,17,0,0,0,1,0,53,15,1,16,0,58,40,17,81,23,49,3,46,101,38,100,34,88,69,38,41,15,59,2,63,25,40,95,89,90,105,66,34,26,18,6,0,0,0,49,16,78,44,95,36,15,78,92,116,59,2,25,0,20,2,31,1,51,17,26,90,50,180,40,91,54,86,0,98,73,107,144,10,80,14,100,21,63,24,13,54,48,20,122,77,60,41,65,12,122,1,27,0,104,4,50,49,40,61,17,28,1,16,15,0,0,0,0,8,22,70,110,94,175,25,13,57,2,0,0,23,1,0,0,20,76,96,71,45,50,48,13,121,124,17,118,123,49,6,66,6,62,29,55,121,113,36,31,8,0,49,0,69,1,35,74,1,69,87,112,8,26,3,36,2,9,0,0,6,4,4,15,8,33,0,0,24,32,30,0,123,8,0,26,1,24,12,21,82,33,150,48,34,46,18,50,7,21,15,1,6,39,50,43,90,165,52,101,62,23,16,0,0,0,1,0,56,15,1,11,0,60,40,18,79,22,48,3,46,102,38,97,34,87,75,39,39,16,60,2,60,26,43,95,93,98,91,67,34,29,18,5,0,0,0,50,17,78,44,95,36,15,76,92,117,57,2,24,0,20,3,30,0,51,32,31,102,52,181,41,94,55,90,0,101,73,103,115,2,91,10,85,20,60,51,82,68,32,32,13,7,69,24,22,75,1,61,0,45,1,158,4,71,98,51,0,34,50,114,89,40,12,30,0,0,0,0,22,18,42,93,81,93,20,3,100,6,2,0,1,9,3,67,19,47,10,12,60,12,50,97,40,6,56,10,58,38,78,19,48,72,4,34,0,24,0,63,68,2,70,51,78,1,14,8,34,0,9,0,0,0,8,83,73,87,15,9,32,18,3,66,11,0,116,2,69,1,27,64,67,69,23,55,9,84,7,20,10,2,14,4,5,82,75,4,36,120,84,37,20,0,0,0,0,0,0,0,5,52,0,23,36,93,107,5,90,29,91,2,60,13,73,69,72,88,64,135,118,40,35,69,59,14,85,14,74,26,36,48,158,50,2,4,19,0,1,3,0,15,0,54,9,80,74,93,56,9,74,156,65,51,33,0,15,0,21,1,74,13,149,50,51,151,69,59,49,77,83,57,9,56,77,100,111,131,109,3,92,10,85,21,61,53,82,77,34,58,28,41,81,40,86,131,0,66,0,44,1,160,4,71,94,51,0,38,50,114,90,48,15,41,0,0,0,0,21,19,42,95,81,94,20,3,99,6,2,0,2,8,4,67,17,44,10,10,56,12,50,94,34,7,53,11,59,39,79,20,50,72,4,32,0,25,0,76,69,2,73,54,84,1,12,9,33,0,12,0,0,0,8,80,75,90,13,10,31,18,3,66,11,0,86,1,34,2,61,80,72,74,21,54,7,84,6,21,11,2,13,4,4,84,73,2,36,120,84,38,20,0,1,0,0,0,0,0,6,49,0,27,26,96,105,26,102,32,88,3,59,11,72,70,73,88,65,133,120,40,36,57,43,11,141,22,61,19,38,46,154,54,2,4,15,1,6,3,0,13,0,48,6,76,73,92,46,10,77,161,65,52,32,0,15,0,21,1,66,12,147,53,53,152,69,60,45,74,84,56,9,49,78,93,125,77

Organism: Suid herpesvirus 1 (strain Kaplan) (NCBI:txid33703)

B-factor: mean 70.45, std 24.69, range [33.17, 192.54]

InterPro domains:
  IPR003493 Herpesvirus glycoprotein H [MF_04033] (8-669)
  IPR035305 Herpesvirus glycoprotein H, C-terminal [PF17488] (497-633)
  IPR038172 Herpesvirus glycoprotein H, C-terminal domain superfamily [G3DSA:2.60.40.3190] (492-633)